Protein AF-0000000066426845 (afdb_homodimer)

Foldseek 3Di:
DPVVVVLVVWKDALAFDPCLLVPVLCVLLVLPVCLVVLLVLLVVLLVQDDPVVQLPDAFVVNCVRHVVVNQVSLQWDWDAQQWAAFPRDTDTFGIQTALHPVLVVVLVPDDNVCNNHDLSTQETEHEHGLPDDCAPLELPPRVLVVRLVVCVRSVPQWYWYYNNQKIWIGGNPDPDLDSGIIITGSPVCSVVVPSSSSSVVSSRSHSVCRDPPDNSVVVSSVVRVVVLVVLLVLLLCQCLVPPPHHHLLLLLLLLLCVQPVDDQVLSLQLSLLVVVLLVLLLLVCQQCVVQQVQQPQCLPQQHLVNLLVPQDQDLVAAVSLVSVLVNLVCQCCNDVVSLGAHQVLCSSDCVSNVSSPRPPSDGSNSSNVSSQSNQWDDDPPDIDGRRSSNHALLSVLVSVLQSVQKTKDFAQAKKKFWWFDDPNDTDTAIDGPVVVVVCVVVTPTPDMDIDHGGGMDMFGLQRGSPRFDDFRQDPLQLLVLLCVQCPPQDFLVCLQQAAEEAAACRLNSSVLSNLSVVLVVCSVVVVRNVVLVVVLVVQVVLLVVQVVSRGDPDDHNSSLSSSLLSSLGYGAYEHQDVVSLSSSLSSSQSSNPDGSFYGDDNDLRRDYFDSQQWDAPVVLVVVCVVAHDPVVNVVLVVLLVVLVVLVVVLSPQDRNHPVSVVVSVCSCVPPNVVSLVVNVLRRLLVSLCLQDDPVLNVVQCVQPRNPVVSCVVDPVSVVSSVVVCVVRGYDYCCSSPVSCADPNRGAFHQEYEDEWAWDWLADDPVSRCSSPPNCLVVDDPVVNVVSVVVQCVDPVSVVVSVVVNSVSVSVVSVLCPSQVLQHPADIHTRVLSVVSSRLVRHGQQHKYKYKYFPCCQFPQSNQSVNCCQQAFWAKAEKEKEACLVPSRVSDDRLTMIIITMITRGGDDQPDWYWYHAHHNDSCVVVVPQRTDIDHQVLLCLLPVDRSHAFRDRHPLLVVLLVLLCVLFPFDDCVLWNKDALAECPPVVVFWDQDDDPQWAAEQAQCCFFQLANGNDDGRTTGHPVVSCVVCQVVQQVQLCVAEVDGDDSVPDDDPLQDWWKKWFWFAALQDLFRTGIHIDFHRHHYYRRIMIIDQWHWHADPNDTDIDGNDLLSRLLVSLVSSALSQRLNLSRNGGTTDDSVSSRSTGDDRDDPVCLVVPPLNVLSSVLSVLLSVLNCPVCRCVVVCVVVVPDPVNRDPDPVSSLLSSLVSNVSVCVSSPHDLVSVLVSVVSSPVNCVPPVVSNVSNNPD/DPVVVVLVVWKDALAFDPCLLVPVLCVLLVLPVCLVVLLVLLVVLLVQDDPVVQLPDAFVVNCVRHVVVNLVSLQWDWDAQQWAAFPRDTDGFGIQTALHPVLVVVLVPDDNVCNNHDLSTQETEHEHGLPDDCAPLELPPRVLVVRLVVCVRSVHQWYWYYNNQKIWIGGPPDPDLDSGIIITGSVVCSVVVPSSSSSVVSSRSHSVCRDPPDVSVVVSSVVRVVVLVVLLVLLLCQCLVPPPHHHLLLLLLQLLCVQPVDDQVLSLQLSLLVVVLLVLLLLVCQQCVVQQVQQPQCLPQQHLVNLLVPFDQDLVAAVSLVSVLVNLVCQCCNDVVSLGAHQVLCSSDCVSNVSSPRPPSDGSNSSNVSSQSNQWDDDPPDIDGRRSSNHALLSVLVSVLQSVQKTKDFAQAKKKFWWFDDPNDTDTAIDGPVVVVVCVVVTPTPDMDIDHGGGMDMFGLQRGSPRFDDFRQDPLQLLVLLCVQCPPQDFLVCLQQAAEEAAACRLNSSVLSNLSVVLVVCSVVVVRNVVLVVVLVVQVVLLVVQVVSRGDPDDHNSSLSSSLLSLLGYYAYEHQDVVSLSSSLSSSQVSNPDGSFYGDDNDLRRDYFDSQQWDAPVVLVVVCVVAHDPVVNVVLVVLLVVLVVLVVVLSPQDRNHPVSVVVSVCSCVPPNVVSLVVNVLRRLLVSLCLQDDPVLNVVQCVQPRHPVVSCVVDVVSVVSSVVVCVVRGYDYCCSSPVSCADPNRGAFHQEYEDEWAWDWLADDPCSRCSSPPNCLNVDDPVVNVVSVVVQCVDPVSVVVSVVVNSVSVSVVSVLCPSQVLQHPADIHTRVLSVVSSRLVRHGQQHKYKYKYFPCCQFPQSNQSVNCCQQAFWDKAEKEKEACLVPSRVSDDRLTMIIITMITRGGDDQPDWYWYHAHHNDSCVVVVPQRTDIDHQVLLCLLPVDRSHAFRDRHPLLVVLSVLLCVLFPFDDCVLWNKDALAECVPVVVFWDQDDDPQWAAEDAQCCFFQLANRNDDGRTTGHPVVSCVVCLVVQQVQLCVAEVDGDDSVPDDDPLQDWWKKWFWFAALLDLFRTGIHIDFHRHHYYRRIMIIDQWHWHADPNDTDIDGDDLLSRLLVSLVSSALSQRLNLSRNGGTTDDSVSSRSTGDDRDDPVCLVPPPLSVLSSVLSVLLSVLNCPVCRCVVVCVVVVPDPVNRDPDPVSSLLSSLVSNVSVCVSSPHDLVSVLVSVVSSPVNCVPPVVSNVSNNPD

Structure (mmCIF, N/CA/C/O backbone):
data_AF-0000000066426845-model_v1
#
loop_
_entity.id
_entity.type
_entity.pdbx_description
1 polymer 'site-specific DNA-methyltransferase (adenine-specific)'
#
loop_
_atom_site.group_PDB
_atom_site.id
_atom_site.type_symbol
_atom_site.label_atom_id
_atom_site.label_alt_id
_atom_site.label_comp_id
_atom_site.label_asym_id
_atom_site.label_entity_id
_atom_site.label_seq_id
_atom_site.pdbx_PDB_ins_code
_atom_site.Cartn_x
_atom_site.Cartn_y
_atom_site.Cartn_z
_atom_site.occupancy
_atom_site.B_iso_or_equiv
_atom_site.auth_seq_id
_atom_site.auth_comp_id
_atom_site.auth_asym_id
_atom_site.auth_atom_id
_atom_site.pdbx_PDB_model_num
ATOM 1 N N . MET A 1 1 ? 2.559 -34.656 25.203 1 37.25 1 MET A N 1
ATOM 2 C CA . MET A 1 1 ? 3.941 -34.188 25.141 1 37.25 1 MET A CA 1
ATOM 3 C C . MET A 1 1 ? 4.535 -34.469 23.75 1 37.25 1 MET A C 1
ATOM 5 O O . MET A 1 1 ? 4.445 -35.562 23.25 1 37.25 1 MET A O 1
ATOM 9 N N . ASN A 1 2 ? 4.617 -33.5 22.938 1 51.19 2 ASN A N 1
ATOM 10 C CA . ASN A 1 2 ? 4.957 -33.562 21.516 1 51.19 2 ASN A CA 1
ATOM 11 C C . ASN A 1 2 ? 6.309 -34.219 21.281 1 51.19 2 ASN A C 1
ATOM 13 O O . ASN A 1 2 ? 7.355 -33.594 21.5 1 51.19 2 ASN A O 1
ATOM 17 N N . TYR A 1 3 ? 6.246 -35.5 21.391 1 58.19 3 TYR A N 1
ATOM 18 C CA . TYR A 1 3 ? 7.391 -36.375 21.203 1 58.19 3 TYR A CA 1
ATOM 19 C C . TYR A 1 3 ? 8.297 -35.875 20.094 1 58.19 3 TYR A C 1
ATOM 21 O O . TYR A 1 3 ? 9.523 -35.906 20.234 1 58.19 3 TYR A O 1
ATOM 29 N N . TYR A 1 4 ? 7.703 -35.312 19.172 1 61.94 4 TYR A N 1
ATOM 30 C CA . TYR A 1 4 ? 8.516 -34.844 18.047 1 61.94 4 TYR A CA 1
ATOM 31 C C . TYR A 1 4 ? 9.336 -33.625 18.438 1 61.94 4 TYR A C 1
ATOM 33 O O . TYR A 1 4 ? 10.484 -33.469 18 1 61.94 4 TYR A O 1
ATOM 41 N N . GLN A 1 5 ? 8.867 -32.875 19.359 1 65.25 5 GLN A N 1
ATOM 42 C CA . GLN A 1 5 ? 9.609 -31.672 19.766 1 65.25 5 GLN A CA 1
ATOM 43 C C . GLN A 1 5 ? 10.867 -32.031 20.531 1 65.25 5 GLN A C 1
ATOM 45 O O . GLN A 1 5 ? 11.898 -31.375 20.406 1 65.25 5 GLN A O 1
ATOM 50 N N . GLU A 1 6 ? 10.828 -33.219 21.188 1 74.62 6 GLU A N 1
ATOM 51 C CA . GLU A 1 6 ? 11.992 -33.656 21.938 1 74.62 6 GLU A CA 1
ATOM 52 C C . GLU A 1 6 ? 13.031 -34.281 21.031 1 74.62 6 GLU A C 1
ATOM 54 O O . GLU A 1 6 ? 14.234 -34.156 21.266 1 74.62 6 GLU A O 1
ATOM 59 N N . LEU A 1 7 ? 12.562 -34.906 20.016 1 82.44 7 LEU A N 1
ATOM 60 C CA . LEU A 1 7 ? 13.461 -35.594 19.094 1 82.44 7 LEU A CA 1
ATOM 61 C C . LEU A 1 7 ? 14.203 -34.594 18.203 1 82.44 7 LEU A C 1
ATOM 63 O O . LEU A 1 7 ? 15.273 -34.938 17.688 1 82.44 7 LEU A O 1
ATOM 67 N N . LYS A 1 8 ? 13.703 -33.375 18.188 1 80.38 8 LYS A N 1
ATOM 68 C CA . LYS A 1 8 ? 14.273 -32.375 17.297 1 80.38 8 LYS A CA 1
ATOM 69 C C . LYS A 1 8 ? 15.664 -31.953 17.75 1 80.38 8 LYS A C 1
ATOM 71 O O . LYS A 1 8 ? 16.469 -31.484 16.953 1 80.38 8 LYS A O 1
ATOM 76 N N . LYS A 1 9 ? 15.938 -32.25 18.938 1 82.06 9 LYS A N 1
ATOM 77 C CA . LYS A 1 9 ? 17.234 -31.891 19.5 1 82.06 9 LYS A CA 1
ATOM 78 C C . LYS A 1 9 ? 18.344 -32.812 19 1 82.06 9 LYS A C 1
ATOM 80 O O . LYS A 1 9 ? 19.516 -32.438 18.984 1 82.06 9 LYS A O 1
ATOM 85 N N . TYR A 1 10 ? 17.859 -33.969 18.375 1 91.5 10 TYR A N 1
ATOM 86 C CA . TYR A 1 10 ? 18.844 -35 18.016 1 91.5 10 TYR A CA 1
ATOM 87 C C . TYR A 1 10 ? 18.781 -35.312 16.516 1 91.5 10 TYR A C 1
ATOM 89 O O . TYR A 1 10 ? 19.734 -35.875 15.961 1 91.5 10 TYR A O 1
ATOM 97 N N . LEU A 1 11 ? 17.688 -34.906 15.953 1 89.88 11 LEU A N 1
ATOM 98 C CA . LEU A 1 11 ? 17.422 -35.406 14.609 1 89.88 11 LEU A CA 1
ATOM 99 C C . LEU A 1 11 ? 17.188 -34.281 13.633 1 89.88 11 LEU A C 1
ATOM 101 O O . LEU A 1 11 ? 16.406 -33.344 13.898 1 89.88 11 LEU A O 1
ATOM 105 N N . ASN A 1 12 ? 17.984 -34.219 12.555 1 86.94 12 ASN A N 1
ATOM 106 C CA . ASN A 1 12 ? 17.766 -33.375 11.367 1 86.94 12 ASN A CA 1
ATOM 107 C C . ASN A 1 12 ? 17.391 -34.25 10.156 1 86.94 12 ASN A C 1
ATOM 109 O O . ASN A 1 12 ? 18.219 -34.969 9.625 1 86.94 12 ASN A O 1
ATOM 113 N N . ASN A 1 13 ? 16.078 -34.125 9.789 1 86.56 13 ASN A N 1
ATOM 114 C CA . ASN A 1 13 ? 15.562 -35.156 8.875 1 86.56 13 ASN A CA 1
ATOM 115 C C . ASN A 1 13 ? 14.594 -34.531 7.863 1 86.56 13 ASN A C 1
ATOM 117 O O . ASN A 1 13 ? 13.781 -33.688 8.219 1 86.56 13 ASN A O 1
ATOM 121 N N . ASN A 1 14 ? 14.797 -34.781 6.629 1 80.94 14 ASN A N 1
ATOM 122 C CA . ASN A 1 14 ? 13.805 -34.438 5.613 1 80.94 14 ASN A CA 1
ATOM 123 C C . ASN A 1 14 ? 13.531 -35.625 4.684 1 80.94 14 ASN A C 1
ATOM 125 O O . ASN A 1 14 ? 13.016 -35.438 3.582 1 80.94 14 ASN A O 1
ATOM 129 N N . LEU A 1 15 ? 13.961 -36.781 5.16 1 87.31 15 LEU A N 1
ATOM 130 C CA . LEU A 1 15 ? 13.742 -38.031 4.391 1 87.31 15 LEU A CA 1
ATOM 131 C C . LEU A 1 15 ? 12.477 -38.719 4.855 1 87.31 15 LEU A C 1
ATOM 133 O O . LEU A 1 15 ? 11.617 -39.062 4.039 1 87.31 15 LEU A O 1
ATOM 137 N N . PHE A 1 16 ? 12.375 -38.938 6.156 1 89 16 PHE A N 1
ATOM 138 C CA . PHE A 1 16 ? 11.242 -39.656 6.723 1 89 16 PHE A CA 1
ATOM 139 C C . PHE A 1 16 ? 10.18 -38.688 7.23 1 89 16 PHE A C 1
ATOM 141 O O . PHE A 1 16 ? 10.508 -37.625 7.789 1 89 16 PHE A O 1
ATOM 148 N N . THR A 1 17 ? 8.961 -39.062 7.121 1 86.19 17 THR A N 1
ATOM 149 C CA . THR A 1 17 ? 7.871 -38.25 7.645 1 86.19 17 THR A CA 1
ATOM 150 C C . THR A 1 17 ? 7.773 -38.375 9.164 1 86.19 17 THR A C 1
ATOM 152 O O . THR A 1 17 ? 8.273 -39.344 9.734 1 86.19 17 THR A O 1
ATOM 155 N N . SER A 1 18 ? 7.121 -37.406 9.758 1 83.69 18 SER A N 1
ATOM 156 C CA . SER A 1 18 ? 6.883 -37.5 11.195 1 83.69 18 SER A CA 1
ATOM 157 C C . SER A 1 18 ? 6.055 -38.719 11.539 1 83.69 18 SER A C 1
ATOM 159 O O . SER A 1 18 ? 6.273 -39.344 12.578 1 83.69 18 SER A O 1
ATOM 161 N N . TYR A 1 19 ? 5.168 -39.031 10.727 1 83.44 19 TYR A N 1
ATOM 162 C CA . TYR A 1 19 ? 4.367 -40.219 10.93 1 83.44 19 TYR A CA 1
ATOM 163 C C . TYR A 1 19 ? 5.238 -41.469 10.93 1 83.44 19 TYR A C 1
ATOM 165 O O . TYR A 1 19 ? 5.094 -42.344 11.789 1 83.44 19 TYR A O 1
ATOM 173 N N . SER A 1 20 ? 6.137 -41.531 9.945 1 87.94 20 SER A N 1
ATOM 174 C CA . SER A 1 20 ? 7.043 -42.688 9.867 1 87.94 20 SER A CA 1
ATOM 175 C C . SER A 1 20 ? 7.91 -42.781 11.117 1 87.94 20 SER A C 1
ATOM 177 O O . SER A 1 20 ? 8.125 -43.875 11.641 1 87.94 20 SER A O 1
ATOM 179 N N . LEU A 1 21 ? 8.352 -41.719 11.523 1 88.81 21 LEU A N 1
ATOM 180 C CA . LEU A 1 21 ? 9.25 -41.688 12.68 1 88.81 21 LEU A CA 1
ATOM 181 C C . LEU A 1 21 ? 8.492 -42.031 13.961 1 88.81 21 LEU A C 1
ATOM 183 O O . LEU A 1 21 ? 8.969 -42.812 14.789 1 88.81 21 LEU A O 1
ATOM 187 N N . GLU A 1 22 ? 7.297 -41.531 14.078 1 86.56 22 GLU A N 1
ATOM 188 C CA . GLU A 1 22 ? 6.59 -41.656 15.352 1 86.56 22 GLU A CA 1
ATOM 189 C C . GLU A 1 22 ? 5.777 -42.938 15.422 1 86.56 22 GLU A C 1
ATOM 191 O O . GLU A 1 22 ? 5.527 -43.438 16.516 1 86.56 22 GLU A O 1
ATOM 196 N N . ILE A 1 23 ? 5.336 -43.406 14.266 1 86.69 23 ILE A N 1
ATOM 197 C CA . ILE A 1 23 ? 4.43 -44.562 14.289 1 86.69 23 ILE A CA 1
ATOM 198 C C . ILE A 1 23 ? 5.113 -45.75 13.664 1 86.69 23 ILE A C 1
ATOM 200 O O . ILE A 1 23 ? 5.207 -46.812 14.281 1 86.69 23 ILE A O 1
ATOM 204 N N . ASP A 1 24 ? 5.699 -45.625 12.508 1 88.12 24 ASP A N 1
ATOM 205 C CA . ASP A 1 24 ? 6.227 -46.781 11.766 1 88.12 24 ASP A CA 1
ATOM 206 C C . ASP A 1 24 ? 7.508 -47.312 12.414 1 88.12 24 ASP A C 1
ATOM 208 O O . ASP A 1 24 ? 7.66 -48.5 12.602 1 88.12 24 ASP A O 1
ATOM 212 N N . PHE A 1 25 ? 8.445 -46.438 12.719 1 91.12 25 PHE A N 1
ATOM 213 C CA . PHE A 1 25 ? 9.734 -46.844 13.266 1 91.12 25 PHE A CA 1
ATOM 214 C C . PHE A 1 25 ? 9.547 -47.688 14.531 1 91.12 25 PHE A C 1
ATOM 216 O O . PHE A 1 25 ? 10.055 -48.812 14.625 1 91.12 25 PHE A O 1
ATOM 223 N N . PRO A 1 26 ? 8.766 -47.125 15.5 1 89.81 26 PRO A N 1
ATOM 224 C CA . PRO A 1 26 ? 8.586 -47.906 16.719 1 89.81 26 PRO A CA 1
ATOM 225 C C . PRO A 1 26 ? 7.965 -49.281 16.469 1 89.81 26 PRO A C 1
ATOM 227 O O . PRO A 1 26 ? 8.289 -50.25 17.156 1 89.81 26 PRO A O 1
ATOM 230 N N . LYS A 1 27 ? 7.16 -49.344 15.484 1 89.19 27 LYS A N 1
ATOM 231 C CA . LYS A 1 27 ? 6.492 -50.625 15.164 1 89.19 27 LYS A CA 1
ATOM 232 C C . LYS A 1 27 ? 7.43 -51.562 14.422 1 89.19 27 LYS A C 1
ATOM 234 O O . LYS A 1 27 ? 7.547 -52.719 14.773 1 89.19 27 LYS A O 1
ATOM 239 N N . ILE A 1 28 ? 8.156 -51.062 13.398 1 89.38 28 ILE A N 1
ATOM 240 C CA . ILE A 1 28 ? 9 -51.875 12.531 1 89.38 28 ILE A CA 1
ATOM 241 C C . ILE A 1 28 ? 10.211 -52.375 13.32 1 89.38 28 ILE A C 1
ATOM 243 O O . ILE A 1 28 ? 10.617 -53.531 13.172 1 89.38 28 ILE A O 1
ATOM 247 N N . TYR A 1 29 ? 10.766 -51.562 14.164 1 91.19 29 TYR A N 1
ATOM 248 C CA . TYR A 1 29 ? 12.008 -51.906 14.859 1 91.19 29 TYR A CA 1
ATOM 249 C C . TYR A 1 29 ? 11.734 -52.281 16.312 1 91.19 29 TYR A C 1
ATOM 251 O O . TYR A 1 29 ? 12.664 -52.406 17.109 1 91.19 29 TYR A O 1
ATOM 259 N N . ASN A 1 30 ? 10.484 -52.344 16.797 1 89.56 30 ASN A N 1
ATOM 260 C CA . ASN A 1 30 ? 10.047 -52.781 18.109 1 89.56 30 ASN A CA 1
ATOM 261 C C . ASN A 1 30 ? 10.742 -52.031 19.234 1 89.56 30 ASN A C 1
ATOM 263 O O . ASN A 1 30 ? 11.398 -52.625 20.078 1 89.56 30 ASN A O 1
ATOM 267 N N . PHE A 1 31 ? 10.586 -50.812 19.25 1 91.38 31 PHE A N 1
ATOM 268 C CA . PHE A 1 31 ? 11.258 -49.906 20.188 1 91.38 31 PHE A CA 1
ATOM 269 C C . PHE A 1 31 ? 10.977 -50.344 21.625 1 91.38 31 PHE A C 1
ATOM 271 O O . PHE A 1 31 ? 11.883 -50.344 22.469 1 91.38 31 PHE A O 1
ATOM 278 N N . ASN A 1 32 ? 9.773 -50.719 21.953 1 89.12 32 ASN A N 1
ATOM 279 C CA . ASN A 1 32 ? 9.406 -51.094 23.328 1 89.12 32 ASN A CA 1
ATOM 280 C C . ASN A 1 32 ? 10.086 -52.406 23.75 1 89.12 32 ASN A C 1
ATOM 282 O O . ASN A 1 32 ? 10.578 -52.5 24.875 1 89.12 32 ASN A O 1
ATOM 286 N N . ALA A 1 33 ? 10.172 -53.344 22.906 1 89 33 ALA A N 1
ATOM 287 C CA . ALA A 1 33 ? 10.734 -54.625 23.25 1 89 33 ALA A CA 1
ATOM 288 C C . ALA A 1 33 ? 12.258 -54.562 23.297 1 89 33 ALA A C 1
ATOM 290 O O . ALA A 1 33 ? 12.891 -55.375 24 1 89 33 ALA A O 1
ATOM 291 N N . ASN A 1 34 ? 12.812 -53.656 22.594 1 91.94 34 ASN A N 1
ATOM 292 C CA . ASN A 1 34 ? 14.266 -53.656 22.438 1 91.94 34 ASN A CA 1
ATOM 293 C C . ASN A 1 34 ? 14.914 -52.594 23.312 1 91.94 34 ASN A C 1
ATOM 295 O O . ASN A 1 34 ? 16.062 -52.219 23.094 1 91.94 34 ASN A O 1
ATOM 299 N N . GLN A 1 35 ? 14.305 -52.125 24.281 1 91.5 35 GLN A N 1
ATOM 300 C CA . GLN A 1 35 ? 14.805 -51.031 25.109 1 91.5 35 GLN A CA 1
ATOM 301 C C . GLN A 1 35 ? 16.078 -51.469 25.844 1 91.5 35 GLN A C 1
ATOM 303 O O . GLN A 1 35 ? 17.031 -50.688 25.922 1 91.5 35 GLN A O 1
ATOM 308 N N . LYS A 1 36 ? 16.031 -52.656 26.359 1 91.19 36 LYS A N 1
ATOM 309 C CA . LYS A 1 36 ? 17.203 -53.125 27.094 1 91.19 36 LYS A CA 1
ATOM 310 C C . LYS A 1 36 ? 18.391 -53.312 26.156 1 91.19 36 LYS A C 1
ATOM 312 O O . LYS A 1 36 ? 19.531 -52.969 26.516 1 91.19 36 LYS A O 1
ATOM 317 N N . ALA A 1 37 ? 18.094 -53.844 25 1 92.44 37 ALA A N 1
ATOM 318 C CA . ALA A 1 37 ? 19.156 -54.031 24 1 92.44 37 ALA A CA 1
ATOM 319 C C . ALA A 1 37 ? 19.766 -52.688 23.594 1 92.44 37 ALA A C 1
ATOM 321 O O . ALA A 1 37 ? 20.984 -52.562 23.453 1 92.44 37 ALA A O 1
ATOM 322 N N . PHE A 1 38 ? 18.938 -51.656 23.438 1 95.31 38 PHE A N 1
ATOM 323 C CA . PHE A 1 38 ? 19.406 -50.344 23.062 1 95.31 38 PHE A CA 1
ATOM 324 C C . PHE A 1 38 ? 20.297 -49.75 24.156 1 95.31 38 PHE A C 1
ATOM 326 O O . PHE A 1 38 ? 21.328 -49.125 23.859 1 95.31 38 PHE A O 1
ATOM 333 N N . ARG A 1 39 ? 19.891 -49.969 25.359 1 94.12 39 ARG A N 1
ATOM 334 C CA . ARG A 1 39 ? 20.672 -49.469 26.484 1 94.12 39 ARG A CA 1
ATOM 335 C C . ARG A 1 39 ? 22.047 -50.125 26.547 1 94.12 39 ARG A C 1
ATOM 337 O O . ARG A 1 39 ? 23.047 -49.438 26.797 1 94.12 39 ARG A O 1
ATOM 344 N N . ASP A 1 40 ? 22.062 -51.406 26.344 1 94.12 40 ASP A N 1
ATOM 345 C CA . ASP A 1 40 ? 23.312 -52.156 26.375 1 94.12 40 ASP A CA 1
ATOM 346 C C . ASP A 1 40 ? 24.266 -51.688 25.281 1 94.12 40 ASP A C 1
ATOM 348 O O . ASP A 1 40 ? 25.469 -51.469 25.516 1 94.12 40 ASP A O 1
ATOM 352 N N . ILE A 1 41 ? 23.719 -51.531 24.141 1 95.81 41 ILE A N 1
ATOM 353 C CA . ILE A 1 41 ? 24.531 -51.125 23 1 95.81 41 ILE A CA 1
ATOM 354 C C . ILE A 1 41 ? 25.016 -49.688 23.188 1 95.81 41 ILE A C 1
ATOM 356 O O . ILE A 1 41 ? 26.172 -49.375 22.875 1 95.81 41 ILE A O 1
ATOM 360 N N . LEU A 1 42 ? 24.125 -48.781 23.641 1 96.5 42 LEU A N 1
ATOM 361 C CA . LEU A 1 42 ? 24.516 -47.406 23.891 1 96.5 42 LEU A CA 1
ATOM 362 C C . LEU A 1 42 ? 25.625 -47.312 24.922 1 96.5 42 LEU A C 1
ATOM 364 O O . LEU A 1 42 ? 26.547 -46.5 24.797 1 96.5 42 LEU A O 1
ATOM 368 N N . THR A 1 43 ? 25.5 -48.188 25.891 1 95.31 43 THR A N 1
ATOM 369 C CA . THR A 1 43 ? 26.531 -48.219 26.922 1 95.31 43 THR A CA 1
ATOM 370 C C . THR A 1 43 ? 27.875 -48.625 26.344 1 95.31 43 THR A C 1
ATOM 372 O O . THR A 1 43 ? 28.906 -48.062 26.703 1 95.31 43 THR A O 1
ATOM 375 N N . LYS A 1 44 ? 27.875 -49.656 25.484 1 95.62 44 LYS A N 1
ATOM 376 C CA . LYS A 1 44 ? 29.109 -50.125 24.828 1 95.62 44 LYS A CA 1
ATOM 377 C C . LYS A 1 44 ? 29.75 -49 24.031 1 95.62 44 LYS A C 1
ATOM 379 O O . LYS A 1 44 ? 30.969 -48.844 24.047 1 95.62 44 LYS A O 1
ATOM 384 N N . ILE A 1 45 ? 28.938 -48.188 23.328 1 96.56 45 ILE A N 1
ATOM 385 C CA . ILE A 1 45 ? 29.453 -47.094 22.516 1 96.56 45 ILE A CA 1
ATOM 386 C C . ILE A 1 45 ? 29.969 -45.969 23.406 1 96.56 45 ILE A C 1
ATOM 388 O O . ILE A 1 45 ? 31 -45.344 23.109 1 96.56 45 ILE A O 1
ATOM 392 N N . THR A 1 46 ? 29.266 -45.719 24.516 1 95.81 46 THR A N 1
ATOM 393 C CA . THR A 1 46 ? 29.656 -44.656 25.453 1 95.81 46 THR A CA 1
ATOM 394 C C . THR A 1 46 ? 31.031 -44.969 26.062 1 95.81 46 THR A C 1
ATOM 396 O O . THR A 1 46 ? 31.828 -44.031 26.297 1 95.81 46 THR A O 1
ATOM 399 N N . LYS A 1 47 ? 31.312 -46.188 26.281 1 93.56 47 LYS A N 1
ATOM 400 C CA . LYS A 1 47 ? 32.562 -46.594 26.906 1 93.56 47 LYS A CA 1
ATOM 401 C C . LYS A 1 47 ? 33.75 -46.281 26 1 93.56 47 LYS A C 1
ATOM 403 O O . LYS A 1 47 ? 34.844 -46.031 26.5 1 93.56 47 LYS A O 1
ATOM 408 N N . ILE A 1 48 ? 33.531 -46.312 24.719 1 94.62 48 ILE A N 1
ATOM 409 C CA . ILE A 1 48 ? 34.656 -46.094 23.812 1 94.62 48 ILE A CA 1
ATOM 410 C C . ILE A 1 48 ? 34.688 -44.625 23.391 1 94.62 48 ILE A C 1
ATOM 412 O O . ILE A 1 48 ? 35.594 -44.219 22.656 1 94.62 48 ILE A O 1
ATOM 416 N N . TYR A 1 49 ? 33.75 -43.812 23.812 1 95.19 49 TYR A N 1
ATOM 417 C CA . TYR A 1 49 ? 33.656 -42.406 23.406 1 95.19 49 TYR A CA 1
ATOM 418 C C . TYR A 1 49 ? 34.562 -41.531 24.266 1 95.19 49 TYR A C 1
ATOM 420 O O . TYR A 1 49 ? 34.406 -41.5 25.484 1 95.19 49 TYR A O 1
ATOM 428 N N . ASP A 1 50 ? 35.594 -40.906 23.688 1 93.38 50 ASP A N 1
ATOM 429 C CA . ASP A 1 50 ? 36.5 -39.969 24.344 1 93.38 50 ASP A CA 1
ATOM 430 C C . ASP A 1 50 ? 36.688 -38.719 23.5 1 93.38 50 ASP A C 1
ATOM 432 O O . ASP A 1 50 ? 37.562 -38.688 22.625 1 93.38 50 ASP A O 1
ATOM 436 N N . LYS A 1 51 ? 35.938 -37.688 23.797 1 92.06 51 LYS A N 1
ATOM 437 C CA . LYS A 1 51 ? 35.906 -36.469 23.016 1 92.06 51 LYS A CA 1
ATOM 438 C C . LYS A 1 51 ? 37.281 -35.812 22.984 1 92.06 51 LYS A C 1
ATOM 440 O O . LYS A 1 51 ? 37.75 -35.344 21.938 1 92.06 51 LYS A O 1
ATOM 445 N N . ASN A 1 52 ? 37.969 -35.75 24.109 1 90.44 52 ASN A N 1
ATOM 446 C CA . ASN A 1 52 ? 39.281 -35.062 24.203 1 90.44 52 ASN A CA 1
ATOM 447 C C . ASN A 1 52 ? 40.344 -35.75 23.359 1 90.44 52 ASN A C 1
ATOM 449 O O . ASN A 1 52 ? 41.188 -35.094 22.797 1 90.44 52 ASN A O 1
ATOM 453 N N . LYS A 1 53 ? 40.219 -37 23.344 1 92.5 53 LYS A N 1
ATOM 454 C CA . LYS A 1 53 ? 41.156 -37.781 22.547 1 92.5 53 LYS A CA 1
ATOM 455 C C . LYS A 1 53 ? 40.844 -37.625 21.047 1 92.5 53 LYS A C 1
ATOM 457 O O . LYS A 1 53 ? 41.781 -37.469 20.234 1 92.5 53 LYS A O 1
ATOM 462 N N . PHE A 1 54 ? 39.656 -37.625 20.656 1 93.81 54 PHE A N 1
ATOM 463 C CA . PHE A 1 54 ? 39.219 -37.656 19.266 1 93.81 54 PHE A CA 1
ATOM 464 C C . PHE A 1 54 ? 39.531 -36.312 18.594 1 93.81 54 PHE A C 1
ATOM 466 O O . PHE A 1 54 ? 39.875 -36.25 17.406 1 93.81 54 PHE A O 1
ATOM 473 N N . ILE A 1 55 ? 39.344 -35.188 19.297 1 91.75 55 ILE A N 1
ATOM 474 C CA . ILE A 1 55 ? 39.562 -33.844 18.766 1 91.75 55 ILE A CA 1
ATOM 475 C C . ILE A 1 55 ? 41 -33.719 18.281 1 91.75 55 ILE A C 1
ATOM 477 O O . ILE A 1 55 ? 41.281 -33.031 17.281 1 91.75 55 ILE A O 1
ATOM 481 N N . LYS A 1 56 ? 42 -34.5 18.859 1 89.38 56 LYS A N 1
ATOM 482 C CA . LYS A 1 56 ? 43.406 -34.375 18.578 1 89.38 56 LYS A CA 1
ATOM 483 C C . LYS A 1 56 ? 43.844 -35.406 17.531 1 89.38 56 LYS A C 1
ATOM 485 O O . LYS A 1 56 ? 44.969 -35.344 17.031 1 89.38 56 LYS A O 1
ATOM 490 N N . GLN A 1 57 ? 43.062 -36.312 17.125 1 90.56 57 GLN A N 1
ATOM 491 C CA . GLN A 1 57 ? 43.406 -37.406 16.234 1 90.56 57 GLN A CA 1
ATOM 492 C C . GLN A 1 57 ? 43.156 -37 14.773 1 90.56 57 GLN A C 1
ATOM 494 O O . GLN A 1 57 ? 42.281 -36.188 14.484 1 90.56 57 GLN A O 1
ATOM 499 N N . ASN A 1 58 ? 43.969 -37.469 13.945 1 86.44 58 ASN A N 1
ATOM 500 C CA . ASN A 1 58 ? 43.719 -37.344 12.516 1 86.44 58 ASN A CA 1
ATOM 501 C C . ASN A 1 58 ? 42.625 -38.312 12.055 1 86.44 58 ASN A C 1
ATOM 503 O O . ASN A 1 58 ? 42.125 -39.125 12.844 1 86.44 58 ASN A O 1
ATOM 507 N N . GLU A 1 59 ? 42.219 -38.281 10.836 1 89.94 59 GLU A N 1
ATOM 508 C CA . GLU A 1 59 ? 41.094 -39 10.281 1 89.94 59 GLU A CA 1
ATOM 509 C C . GLU A 1 59 ? 41.281 -40.5 10.422 1 89.94 59 GLU A C 1
ATOM 511 O O . GLU A 1 59 ? 40.375 -41.219 10.852 1 89.94 59 GLU A O 1
ATOM 516 N N . HIS A 1 60 ? 42.5 -41.062 10.188 1 88.56 60 HIS A N 1
ATOM 517 C CA . HIS A 1 60 ? 42.75 -42.5 10.203 1 88.56 60 HIS A CA 1
ATOM 518 C C . HIS A 1 60 ? 42.75 -43.062 11.625 1 88.56 60 HIS A C 1
ATOM 520 O O . HIS A 1 60 ? 42.156 -44.125 11.875 1 88.56 60 HIS A O 1
ATOM 526 N N . GLN A 1 61 ? 43.312 -42.312 12.492 1 90.06 61 GLN A N 1
ATOM 527 C CA . GLN A 1 61 ? 43.344 -42.719 13.891 1 90.06 61 GLN A CA 1
ATOM 528 C C . GLN A 1 61 ? 41.906 -42.75 14.469 1 90.06 61 GLN A C 1
ATOM 530 O O . GLN A 1 61 ? 41.562 -43.719 15.164 1 90.06 61 GLN A O 1
ATOM 535 N N . PHE A 1 62 ? 41.312 -41.688 14.156 1 93.31 62 PHE A N 1
ATOM 536 C CA . PHE A 1 62 ? 39.938 -41.562 14.641 1 93.31 62 PHE A CA 1
ATOM 537 C C . PHE A 1 62 ? 39.062 -42.688 14.078 1 93.31 62 PHE A C 1
ATOM 539 O O . PHE A 1 62 ? 38.219 -43.25 14.797 1 93.31 62 PHE A O 1
ATOM 546 N N . GLU A 1 63 ? 39.188 -43.031 12.836 1 94.06 63 GLU A N 1
ATOM 547 C CA . GLU A 1 63 ? 38.469 -44.125 12.18 1 94.06 63 GLU A CA 1
ATOM 548 C C . GLU A 1 63 ? 38.688 -45.438 12.906 1 94.06 63 GLU A C 1
ATOM 550 O O . GLU A 1 63 ? 37.75 -46.219 13.141 1 94.06 63 GLU A O 1
ATOM 555 N N . ASP A 1 64 ? 39.938 -45.656 13.328 1 91.5 64 ASP A N 1
ATOM 556 C CA . ASP A 1 64 ? 40.312 -46.938 13.938 1 91.5 64 ASP A CA 1
ATOM 557 C C . ASP A 1 64 ? 39.812 -47.031 15.367 1 91.5 64 ASP A C 1
ATOM 559 O O . ASP A 1 64 ? 39.375 -48.094 15.805 1 91.5 64 ASP A O 1
ATOM 563 N N . GLU A 1 65 ? 39.812 -45.938 15.969 1 92.44 65 GLU A N 1
ATOM 564 C CA . GLU A 1 65 ? 39.594 -46.031 17.406 1 92.44 65 GLU A CA 1
ATOM 565 C C . GLU A 1 65 ? 38.125 -45.812 17.75 1 92.44 65 GLU A C 1
ATOM 567 O O . GLU A 1 65 ? 37.688 -46.188 18.844 1 92.44 65 GLU A O 1
ATOM 572 N N . PHE A 1 66 ? 37.469 -45.219 16.875 1 95.56 66 PHE A N 1
ATOM 573 C CA . PHE A 1 66 ? 36.094 -44.969 17.25 1 95.56 66 PHE A CA 1
ATOM 574 C C . PHE A 1 66 ? 35.125 -45.469 16.172 1 95.56 66 PHE A C 1
ATOM 576 O O . PHE A 1 66 ? 34.312 -46.344 16.438 1 95.56 66 PHE A O 1
ATOM 583 N N . ILE A 1 67 ? 35.156 -44.969 14.898 1 96.56 67 ILE A N 1
ATOM 584 C CA . ILE A 1 67 ? 34.188 -45.25 13.852 1 96.56 67 ILE A CA 1
ATOM 585 C C . ILE A 1 67 ? 34.156 -46.75 13.555 1 96.56 67 ILE A C 1
ATOM 587 O O . ILE A 1 67 ? 33.094 -47.375 13.469 1 96.56 67 ILE A O 1
ATOM 591 N N . SER A 1 68 ? 35.312 -47.406 13.453 1 95.81 68 SER A N 1
ATOM 592 C CA . SER A 1 68 ? 35.406 -48.844 13.188 1 95.81 68 SER A CA 1
ATOM 593 C C . SER A 1 68 ? 34.781 -49.656 14.328 1 95.81 68 SER A C 1
ATOM 595 O O . SER A 1 68 ? 34.094 -50.625 14.094 1 95.81 68 SER A O 1
ATOM 597 N N . LYS A 1 69 ? 35.062 -49.188 15.477 1 95.88 69 LYS A N 1
ATOM 598 C CA . LYS A 1 69 ? 34.562 -49.906 16.641 1 95.88 69 LYS A CA 1
ATOM 599 C C . LYS A 1 69 ? 33.031 -49.781 16.734 1 95.88 69 LYS A C 1
ATOM 601 O O . LYS A 1 69 ? 32.344 -50.75 17.109 1 95.88 69 LYS A O 1
ATOM 606 N N . VAL A 1 70 ? 32.531 -48.594 16.484 1 96.94 70 VAL A N 1
ATOM 607 C CA . VAL A 1 70 ? 31.094 -48.406 16.484 1 96.94 70 VAL A CA 1
ATOM 608 C C . VAL A 1 70 ? 30.453 -49.281 15.422 1 96.94 70 VAL A C 1
ATOM 610 O O . VAL A 1 70 ? 29.406 -49.906 15.656 1 96.94 70 VAL A O 1
ATOM 613 N N . LEU A 1 71 ? 31.031 -49.344 14.227 1 96.94 71 LEU A N 1
ATOM 614 C CA . LEU A 1 71 ? 30.516 -50.156 13.133 1 96.94 71 LEU A CA 1
ATOM 615 C C . LEU A 1 71 ? 30.484 -51.625 13.531 1 96.94 71 LEU A C 1
ATOM 617 O O . LEU A 1 71 ? 29.531 -52.344 13.203 1 96.94 71 LEU A O 1
ATOM 621 N N . GLU A 1 72 ? 31.469 -52.031 14.273 1 95.44 72 GLU A N 1
ATOM 622 C CA . GLU A 1 72 ? 31.5 -53.406 14.758 1 95.44 72 GLU A CA 1
ATOM 623 C C . GLU A 1 72 ? 30.375 -53.688 15.75 1 95.44 72 GLU A C 1
ATOM 625 O O . GLU A 1 72 ? 29.719 -54.719 15.695 1 95.44 72 GLU A O 1
ATOM 630 N N . ILE A 1 73 ? 30.234 -52.719 16.562 1 95.75 73 ILE A N 1
ATOM 631 C CA . ILE A 1 73 ? 29.172 -52.812 17.562 1 95.75 73 ILE A CA 1
ATOM 632 C C . ILE A 1 73 ? 27.812 -52.875 16.859 1 95.75 73 ILE A C 1
ATOM 634 O O . ILE A 1 73 ? 26.906 -53.594 17.312 1 95.75 73 ILE A O 1
ATOM 638 N N . LEU A 1 74 ? 27.672 -52.156 15.742 1 95.81 74 LEU A N 1
ATOM 639 C CA . LEU A 1 74 ? 26.438 -52.125 14.984 1 95.81 74 LEU A CA 1
ATOM 640 C C . LEU A 1 74 ? 26.281 -53.344 14.102 1 95.81 74 LEU A C 1
ATOM 642 O O . LEU A 1 74 ? 25.297 -53.5 13.383 1 95.81 74 LEU A O 1
ATOM 646 N N . GLY A 1 75 ? 27.281 -54.25 14.07 1 93.19 75 GLY A N 1
ATOM 647 C CA . GLY A 1 75 ? 27.172 -55.531 13.398 1 93.19 75 GLY A CA 1
ATOM 648 C C . GLY A 1 75 ? 27.734 -55.531 11.992 1 93.19 75 GLY A C 1
ATOM 649 O O . GLY A 1 75 ? 27.531 -56.469 11.227 1 93.19 75 GLY A O 1
ATOM 650 N N . TRP A 1 76 ? 28.531 -54.469 11.656 1 95.62 76 TRP A N 1
ATOM 651 C CA . TRP A 1 76 ? 29.047 -54.344 10.305 1 95.62 76 TRP A CA 1
ATOM 652 C C . TRP A 1 76 ? 30.406 -55.031 10.18 1 95.62 76 TRP A C 1
ATOM 654 O O . TRP A 1 76 ? 31.219 -55 11.117 1 95.62 76 TRP A O 1
ATOM 664 N N . CYS A 1 77 ? 30.625 -55.719 9.07 1 95.19 77 CYS A N 1
ATOM 665 C CA . CYS A 1 77 ? 31.953 -56.094 8.594 1 95.19 77 CYS A CA 1
ATOM 666 C C . CYS A 1 77 ? 32.438 -55.125 7.496 1 95.19 77 CYS A C 1
ATOM 668 O O . CYS A 1 77 ? 31.609 -54.562 6.77 1 95.19 77 CYS A O 1
ATOM 670 N N . PHE A 1 78 ? 33.688 -54.812 7.449 1 95.88 78 PHE A N 1
ATOM 671 C CA . PHE A 1 78 ? 34.031 -53.781 6.48 1 95.88 78 PHE A CA 1
ATOM 672 C C . PHE A 1 78 ? 35.469 -54 5.941 1 95.88 78 PHE A C 1
ATOM 674 O O . PHE A 1 78 ? 36.25 -54.719 6.547 1 95.88 78 PHE A O 1
ATOM 681 N N . VAL A 1 79 ? 35.688 -53.531 4.738 1 93.62 79 VAL A N 1
ATOM 682 C CA . VAL A 1 79 ? 37 -53.375 4.102 1 93.62 79 VAL A CA 1
ATOM 683 C C . VAL A 1 79 ? 37.312 -51.906 3.936 1 93.62 79 VAL A C 1
ATOM 685 O O . VAL A 1 79 ? 36.438 -51.094 3.564 1 93.62 79 VAL A O 1
ATOM 688 N N . ARG A 1 80 ? 38.5 -51.438 4.27 1 88.12 80 ARG A N 1
ATOM 689 C CA . ARG A 1 80 ? 38.844 -50.031 4.273 1 88.12 80 ARG A CA 1
ATOM 690 C C . ARG A 1 80 ? 39.625 -49.656 3.004 1 88.12 80 ARG A C 1
ATOM 692 O O . ARG A 1 80 ? 40.438 -50.438 2.508 1 88.12 80 ARG A O 1
ATOM 699 N N . GLN A 1 81 ? 39.219 -48.625 2.428 1 85.94 81 GLN A N 1
ATOM 700 C CA . GLN A 1 81 ? 39.969 -47.906 1.4 1 85.94 81 GLN A CA 1
ATOM 701 C C . GLN A 1 81 ? 40.219 -48.781 0.182 1 85.94 81 GLN A C 1
ATOM 703 O O . GLN A 1 81 ? 41.344 -48.844 -0.329 1 85.94 81 GLN A O 1
ATOM 708 N N . ASP A 1 82 ? 39.219 -49.469 -0.115 1 86.81 82 ASP A N 1
ATOM 709 C CA . ASP A 1 82 ? 39.312 -50.312 -1.316 1 86.81 82 ASP A CA 1
ATOM 710 C C . ASP A 1 82 ? 39.094 -49.469 -2.574 1 86.81 82 ASP A C 1
ATOM 712 O O . ASP A 1 82 ? 38.188 -48.594 -2.59 1 86.81 82 ASP A O 1
ATOM 716 N N . GLU A 1 83 ? 39.969 -49.562 -3.559 1 86.44 83 GLU A N 1
ATOM 717 C CA . GLU A 1 83 ? 39.875 -48.844 -4.816 1 86.44 83 GLU A CA 1
ATOM 718 C C . GLU A 1 83 ? 38.844 -49.469 -5.742 1 86.44 83 GLU A C 1
ATOM 720 O O . GLU A 1 83 ? 38.875 -50.688 -5.98 1 86.44 83 GLU A O 1
ATOM 725 N N . LYS A 1 84 ? 37.875 -48.656 -6.156 1 86.62 84 LYS A N 1
ATOM 726 C CA . LYS A 1 84 ? 36.844 -49.125 -7.066 1 86.62 84 LYS A CA 1
ATOM 727 C C . LYS A 1 84 ? 36.875 -48.375 -8.391 1 86.62 84 LYS A C 1
ATOM 729 O O . LYS A 1 84 ? 37.031 -47.156 -8.398 1 86.62 84 LYS A O 1
ATOM 734 N N . ILE A 1 85 ? 37 -48.969 -9.461 1 78.88 85 ILE A N 1
ATOM 735 C CA . ILE A 1 85 ? 37 -48.344 -10.789 1 78.88 85 ILE A CA 1
ATOM 736 C C . ILE A 1 85 ? 35.719 -48.75 -11.531 1 78.88 85 ILE A C 1
ATOM 738 O O . ILE A 1 85 ? 35.531 -49.938 -11.844 1 78.88 85 ILE A O 1
ATOM 742 N N . ILE A 1 86 ? 34.812 -47.938 -11.586 1 66.75 86 ILE A N 1
ATOM 743 C CA . ILE A 1 86 ? 33.625 -48.25 -12.344 1 66.75 86 ILE A CA 1
ATOM 744 C C . ILE A 1 86 ? 33.406 -47.219 -13.445 1 66.75 86 ILE A C 1
ATOM 746 O O . ILE A 1 86 ? 33.375 -46 -13.164 1 66.75 86 ILE A O 1
ATOM 750 N N . GLN A 1 87 ? 33.219 -47.594 -14.664 1 59.78 87 GLN A N 1
ATOM 751 C CA . GLN A 1 87 ? 33.062 -46.812 -15.883 1 59.78 87 GLN A CA 1
ATOM 752 C C . GLN A 1 87 ? 34.219 -45.812 -16.031 1 59.78 87 GLN A C 1
ATOM 754 O O . GLN A 1 87 ? 34 -44.625 -16.297 1 59.78 87 GLN A O 1
ATOM 759 N N . GLY A 1 88 ? 35.375 -46.188 -15.617 1 64.56 88 GLY A N 1
ATOM 760 C CA . GLY A 1 88 ? 36.594 -45.406 -15.828 1 64.56 88 GLY A CA 1
ATOM 761 C C . GLY A 1 88 ? 36.906 -44.469 -14.695 1 64.56 88 GLY A C 1
ATOM 762 O O . GLY A 1 88 ? 37.938 -43.781 -14.711 1 64.56 88 GLY A O 1
ATOM 763 N N . LYS A 1 89 ? 35.938 -44.344 -13.656 1 71.5 89 LYS A N 1
ATOM 764 C CA . LYS A 1 89 ? 36.219 -43.438 -12.555 1 71.5 89 LYS A CA 1
ATOM 765 C C . LYS A 1 89 ? 36.719 -44.188 -11.32 1 71.5 89 LYS A C 1
ATOM 767 O O . LYS A 1 89 ? 36.125 -45.188 -10.922 1 71.5 89 LYS A O 1
ATOM 772 N N . LEU A 1 90 ? 37.781 -43.688 -10.844 1 81.5 90 LEU A N 1
ATOM 773 C CA . LEU A 1 90 ? 38.375 -44.281 -9.664 1 81.5 90 LEU A CA 1
ATOM 774 C C . LEU A 1 90 ? 37.812 -43.656 -8.391 1 81.5 90 LEU A C 1
ATOM 776 O O . LEU A 1 90 ? 37.844 -42.438 -8.227 1 81.5 90 LEU A O 1
ATOM 780 N N . GLU A 1 91 ? 37.094 -44.469 -7.629 1 87.44 91 GLU A N 1
ATOM 781 C CA . GLU A 1 91 ? 36.594 -44.031 -6.328 1 87.44 91 GLU A CA 1
ATOM 782 C C . GLU A 1 91 ? 37.188 -44.875 -5.203 1 87.44 91 GLU A C 1
ATOM 784 O O . GLU A 1 91 ? 37.406 -46.094 -5.371 1 87.44 91 GLU A O 1
ATOM 789 N N . LYS A 1 92 ? 37.5 -44.25 -4.09 1 89.69 92 LYS A N 1
ATOM 790 C CA . LYS A 1 92 ? 38.062 -44.938 -2.941 1 89.69 92 LYS A CA 1
ATOM 791 C C . LYS A 1 92 ? 37.312 -44.625 -1.66 1 89.69 92 LYS A C 1
ATOM 793 O O . LYS A 1 92 ? 37.812 -43.875 -0.808 1 89.69 92 LYS A O 1
ATOM 798 N N . PRO A 1 93 ? 36.125 -45.219 -1.572 1 92.88 93 PRO A N 1
ATOM 799 C CA . PRO A 1 93 ? 35.406 -45 -0.315 1 92.88 93 PRO A CA 1
ATOM 800 C C . PRO A 1 93 ? 36.188 -45.438 0.907 1 92.88 93 PRO A C 1
ATOM 802 O O . PRO A 1 93 ? 36.938 -46.406 0.827 1 92.88 93 PRO A O 1
ATOM 805 N N . ASP A 1 94 ? 35.938 -44.844 2.055 1 93.88 94 ASP A N 1
ATOM 806 C CA . ASP A 1 94 ? 36.688 -45.156 3.266 1 93.88 94 ASP A CA 1
ATOM 807 C C . ASP A 1 94 ? 36.344 -46.562 3.771 1 93.88 94 ASP A C 1
ATOM 809 O O . ASP A 1 94 ? 37.219 -47.25 4.285 1 93.88 94 ASP A O 1
ATOM 813 N N . PHE A 1 95 ? 35.031 -46.875 3.713 1 95.44 95 PHE A N 1
ATOM 814 C CA . PHE A 1 95 ? 34.594 -48.188 4.18 1 95.44 95 PHE A CA 1
ATOM 815 C C . PHE A 1 95 ? 33.688 -48.844 3.154 1 95.44 95 PHE A C 1
ATOM 817 O O . PHE A 1 95 ? 32.75 -48.219 2.658 1 95.44 95 PHE A O 1
ATOM 824 N N . LEU A 1 96 ? 34 -50 2.789 1 95.06 96 LEU A N 1
ATOM 825 C CA . LEU A 1 96 ? 33.031 -50.906 2.195 1 95.06 96 LEU A CA 1
ATOM 826 C C . LEU A 1 96 ? 32.375 -51.781 3.262 1 95.06 96 LEU A C 1
ATOM 828 O O . LEU A 1 96 ? 33.062 -52.531 3.961 1 95.06 96 LEU A O 1
ATOM 832 N N . LEU A 1 97 ? 31.125 -51.625 3.418 1 95.5 97 LEU A N 1
ATOM 833 C CA . LEU A 1 97 ? 30.422 -52.312 4.496 1 95.5 97 LEU A CA 1
ATOM 834 C C . LEU A 1 97 ? 29.75 -53.562 3.977 1 95.5 97 LEU A C 1
ATOM 836 O O . LEU A 1 97 ? 29.203 -53.594 2.873 1 95.5 97 LEU A O 1
ATOM 840 N N . PHE A 1 98 ? 29.875 -54.594 4.832 1 94.44 98 PHE A N 1
ATOM 841 C CA . PHE A 1 98 ? 29.234 -55.875 4.555 1 94.44 98 PHE A CA 1
ATOM 842 C C . PHE A 1 98 ? 28.312 -56.281 5.703 1 94.44 98 PHE A C 1
ATOM 844 O O . PHE A 1 98 ? 28.672 -56.156 6.871 1 94.44 98 PHE A O 1
ATOM 851 N N . SER A 1 99 ? 27.125 -56.719 5.414 1 90.56 99 SER A N 1
ATOM 852 C CA . SER A 1 99 ? 26.125 -57.031 6.434 1 90.56 99 SER A CA 1
ATOM 853 C C . SER A 1 99 ? 26.5 -58.281 7.207 1 90.56 99 SER A C 1
ATOM 855 O O . SER A 1 99 ? 25.984 -58.531 8.305 1 90.56 99 SER A O 1
ATOM 857 N N . ASN A 1 100 ? 27.328 -59.156 6.652 1 88.69 100 ASN A N 1
ATOM 858 C CA . ASN A 1 100 ? 27.797 -60.344 7.348 1 88.69 100 ASN A CA 1
ATOM 859 C C . ASN A 1 100 ? 29.172 -60.781 6.852 1 88.69 100 ASN A C 1
ATOM 861 O O . ASN A 1 100 ? 29.656 -60.312 5.828 1 88.69 100 ASN A O 1
ATOM 865 N N . ASP A 1 101 ? 29.781 -61.656 7.539 1 89.75 101 ASP A N 1
ATOM 866 C CA . ASP A 1 101 ? 31.172 -62.062 7.297 1 89.75 101 ASP A CA 1
ATOM 867 C C . ASP A 1 101 ? 31.281 -62.906 6.027 1 89.75 101 ASP A C 1
ATOM 869 O O . ASP A 1 101 ? 32.312 -62.906 5.359 1 89.75 101 ASP A O 1
ATOM 873 N N . LYS A 1 102 ? 30.281 -63.562 5.699 1 90 102 LYS A N 1
ATOM 874 C CA . LYS A 1 102 ? 30.281 -64.375 4.488 1 90 102 LYS A CA 1
ATOM 875 C C . LYS A 1 102 ? 30.422 -63.5 3.24 1 90 102 LYS A C 1
ATOM 877 O O . LYS A 1 102 ? 31.172 -63.875 2.32 1 90 102 LYS A O 1
ATOM 882 N N . LEU A 1 103 ? 29.672 -62.406 3.254 1 90.75 103 LEU A N 1
ATOM 883 C CA . LEU A 1 103 ? 29.734 -61.5 2.117 1 90.75 103 LEU A CA 1
ATOM 884 C C . LEU A 1 103 ? 31.109 -60.875 2.002 1 90.75 103 LEU A C 1
ATOM 886 O O . LEU A 1 103 ? 31.625 -60.688 0.896 1 90.75 103 LEU A O 1
ATOM 890 N N . LYS A 1 104 ? 31.656 -60.562 3.121 1 93.31 104 LYS A N 1
ATOM 891 C CA . LYS A 1 104 ? 33 -59.969 3.125 1 93.31 104 LYS A CA 1
ATOM 892 C C . LYS A 1 104 ? 34.031 -60.969 2.59 1 93.31 104 LYS A C 1
ATOM 894 O O . LYS A 1 104 ? 34.875 -60.594 1.783 1 93.31 104 LYS A O 1
ATOM 899 N N . SER A 1 105 ? 33.938 -62.188 3.053 1 91.44 105 SER A N 1
ATOM 900 C CA . SER A 1 105 ? 34.844 -63.219 2.623 1 91.44 105 SER A CA 1
ATOM 901 C C . SER A 1 105 ? 34.75 -63.469 1.123 1 91.44 105 SER A C 1
ATOM 903 O O . SER A 1 105 ? 35.75 -63.688 0.448 1 91.44 105 SER A O 1
ATOM 905 N N . LYS A 1 106 ? 33.594 -63.469 0.687 1 90.94 106 LYS A N 1
ATOM 906 C CA . LYS A 1 106 ? 33.406 -63.656 -0.748 1 90.94 106 LYS A CA 1
ATOM 907 C C . LYS A 1 106 ? 34.062 -62.531 -1.535 1 90.94 106 LYS A C 1
ATOM 909 O O . LYS A 1 106 ? 34.656 -62.781 -2.588 1 90.94 106 LYS A O 1
ATOM 914 N N . TYR A 1 107 ? 33.938 -61.312 -1.022 1 92.25 107 TYR A N 1
ATOM 915 C CA . TYR A 1 107 ? 34.531 -60.156 -1.672 1 92.25 107 TYR A CA 1
ATOM 916 C C . TYR A 1 107 ? 36.062 -60.25 -1.633 1 92.25 107 TYR A C 1
ATOM 918 O O . TYR A 1 107 ? 36.719 -59.969 -2.631 1 92.25 107 TYR A O 1
ATOM 926 N N . GLU A 1 108 ? 36.594 -60.656 -0.521 1 89.94 108 GLU A N 1
ATOM 927 C CA . GLU A 1 108 ? 38.031 -60.719 -0.325 1 89.94 108 GLU A CA 1
ATOM 928 C C . GLU A 1 108 ? 38.656 -61.812 -1.17 1 89.94 108 GLU A C 1
ATOM 930 O O . GLU A 1 108 ? 39.844 -61.75 -1.486 1 89.94 108 GLU A O 1
ATOM 935 N N . ASN A 1 109 ? 37.906 -62.812 -1.562 1 87.69 109 ASN A N 1
ATOM 936 C CA . ASN A 1 109 ? 38.406 -63.969 -2.334 1 87.69 109 ASN A CA 1
ATOM 937 C C . ASN A 1 109 ? 38.375 -63.656 -3.832 1 87.69 109 ASN A C 1
ATOM 939 O O . ASN A 1 109 ? 38.875 -64.438 -4.633 1 87.69 109 ASN A O 1
ATOM 943 N N . LEU A 1 110 ? 37.812 -62.531 -4.152 1 87.56 110 LEU A N 1
ATOM 944 C CA . LEU A 1 110 ? 37.812 -62.156 -5.559 1 87.56 110 LEU A CA 1
ATOM 945 C C . LEU A 1 110 ? 39.219 -61.75 -5.988 1 87.56 110 LEU A C 1
ATOM 947 O O . LEU A 1 110 ? 40.031 -61.344 -5.156 1 87.56 110 LEU A O 1
ATOM 951 N N . ASP A 1 111 ? 39.688 -61.969 -7.223 1 81.12 111 ASP A N 1
ATOM 952 C CA . ASP A 1 111 ? 40.969 -61.531 -7.719 1 81.12 111 ASP A CA 1
ATOM 953 C C . ASP A 1 111 ? 41.062 -60 -7.762 1 81.12 111 ASP A C 1
ATOM 955 O O . ASP A 1 111 ? 40.062 -59.312 -7.789 1 81.12 111 ASP A O 1
ATOM 959 N N . LYS A 1 112 ? 42.312 -59.469 -7.793 1 80.56 112 LYS A N 1
ATOM 960 C CA . LYS A 1 112 ? 42.562 -58.031 -7.648 1 80.56 112 LYS A CA 1
ATOM 961 C C . LYS A 1 112 ? 41.844 -57.25 -8.727 1 80.56 112 LYS A C 1
ATOM 963 O O . LYS A 1 112 ? 41.25 -56.188 -8.445 1 80.56 112 LYS A O 1
ATOM 968 N N . GLU A 1 113 ? 41.781 -57.688 -9.906 1 77.56 113 GLU A N 1
ATOM 969 C CA . GLU A 1 113 ? 41.188 -56.938 -11.016 1 77.56 113 GLU A CA 1
ATOM 970 C C . GLU A 1 113 ? 39.688 -57 -10.953 1 77.56 113 GLU A C 1
ATOM 972 O O . GLU A 1 113 ? 39.031 -55.969 -11.203 1 77.56 113 GLU A O 1
ATOM 977 N N . THR A 1 114 ? 39.156 -58.156 -10.492 1 80.88 114 THR A N 1
ATOM 978 C CA . THR A 1 114 ? 37.688 -58.312 -10.359 1 80.88 114 THR A CA 1
ATOM 979 C C . THR A 1 114 ? 37.188 -57.5 -9.172 1 80.88 114 THR A C 1
ATOM 981 O O . THR A 1 114 ? 36.062 -57 -9.211 1 80.88 114 THR A O 1
ATOM 984 N N . LYS A 1 115 ? 37.969 -57.438 -8.188 1 83.69 115 LYS A N 1
ATOM 985 C CA . LYS A 1 115 ? 37.594 -56.719 -6.98 1 83.69 115 LYS A CA 1
ATOM 986 C C . LYS A 1 115 ? 37.344 -55.219 -7.277 1 83.69 115 LYS A C 1
ATOM 988 O O . LYS A 1 115 ? 36.438 -54.625 -6.727 1 83.69 115 LYS A O 1
ATOM 993 N N . LYS A 1 116 ? 38.125 -54.656 -8.148 1 83.81 116 LYS A N 1
ATOM 994 C CA . LYS A 1 116 ? 38.062 -53.219 -8.484 1 83.81 116 LYS A CA 1
ATOM 995 C C . LYS A 1 116 ? 36.781 -52.875 -9.203 1 83.81 116 LYS A C 1
ATOM 997 O O . LYS A 1 116 ? 36.25 -51.781 -9.07 1 83.81 116 LYS A O 1
ATOM 1002 N N . SER A 1 117 ? 36.25 -53.875 -9.836 1 81.12 117 SER A N 1
ATOM 1003 C CA . SER A 1 117 ? 35.062 -53.594 -10.617 1 81.12 117 SER A CA 1
ATOM 1004 C C . SER A 1 117 ? 33.812 -54.219 -9.977 1 81.12 117 SER A C 1
ATOM 1006 O O . SER A 1 117 ? 32.688 -53.969 -10.414 1 81.12 117 SER A O 1
ATOM 1008 N N . SER A 1 118 ? 34.031 -54.938 -8.867 1 80.75 118 SER A N 1
ATOM 1009 C CA . SER A 1 118 ? 32.906 -55.656 -8.258 1 80.75 118 SER A CA 1
ATOM 1010 C C . SER A 1 118 ? 32.094 -54.75 -7.355 1 80.75 118 SER A C 1
ATOM 1012 O O . SER A 1 118 ? 32.656 -53.906 -6.648 1 80.75 118 SER A O 1
ATOM 1014 N N . ASN A 1 119 ? 30.797 -54.844 -7.41 1 81.12 119 ASN A N 1
ATOM 1015 C CA . ASN A 1 119 ? 29.891 -54.125 -6.535 1 81.12 119 ASN A CA 1
ATOM 1016 C C . ASN A 1 119 ? 29.25 -55.062 -5.496 1 81.12 119 ASN A C 1
ATOM 1018 O O . ASN A 1 119 ? 28.141 -54.812 -5.039 1 81.12 119 ASN A O 1
ATOM 1022 N N . ASP A 1 120 ? 30.031 -56.094 -5.152 1 83.56 120 ASP A N 1
ATOM 1023 C CA . ASP A 1 120 ? 29.516 -57.094 -4.223 1 83.56 120 ASP A CA 1
ATOM 1024 C C . ASP A 1 120 ? 29.734 -56.656 -2.773 1 83.56 120 ASP A C 1
ATOM 1026 O O . ASP A 1 120 ? 30.375 -57.375 -1.998 1 83.56 120 ASP A O 1
ATOM 1030 N N . PHE A 1 121 ? 29.469 -55.594 -2.4 1 89.88 121 PHE A N 1
ATOM 1031 C CA . PHE A 1 121 ? 29.391 -55.062 -1.044 1 89.88 121 PHE A CA 1
ATOM 1032 C C . PHE A 1 121 ? 28 -54.469 -0.768 1 89.88 121 PHE A C 1
ATOM 1034 O O . PHE A 1 121 ? 27.234 -54.25 -1.695 1 89.88 121 PHE A O 1
ATOM 1041 N N . THR A 1 122 ? 27.641 -54.344 0.465 1 90.19 122 THR A N 1
ATOM 1042 C CA . THR A 1 122 ? 26.281 -53.906 0.83 1 90.19 122 THR A CA 1
ATOM 1043 C C . THR A 1 122 ? 26.094 -52.406 0.624 1 90.19 122 THR A C 1
ATOM 1045 O O . THR A 1 122 ? 25.234 -52 -0.135 1 90.19 122 THR A O 1
ATOM 1048 N N . ILE A 1 123 ? 26.781 -51.594 1.427 1 93.5 123 ILE A N 1
ATOM 1049 C CA . ILE A 1 123 ? 26.75 -50.125 1.275 1 93.5 123 ILE A CA 1
ATOM 1050 C C . ILE A 1 123 ? 28.125 -49.531 1.534 1 93.5 123 ILE A C 1
ATOM 1052 O O . ILE A 1 123 ? 29.078 -50.281 1.825 1 93.5 123 ILE A O 1
ATOM 1056 N N . ILE A 1 124 ? 28.266 -48.25 1.354 1 94.75 124 ILE A N 1
ATOM 1057 C CA . ILE A 1 124 ? 29.547 -47.594 1.624 1 94.75 124 ILE A CA 1
ATOM 1058 C C . ILE A 1 124 ? 29.375 -46.594 2.766 1 94.75 124 ILE A C 1
ATOM 1060 O O . ILE A 1 124 ? 28.266 -46.156 3.059 1 94.75 124 ILE A O 1
ATOM 1064 N N . LEU A 1 125 ? 30.391 -46.312 3.439 1 96.38 125 LEU A N 1
ATOM 1065 C CA . LEU A 1 125 ? 30.438 -45.281 4.453 1 96.38 125 LEU A CA 1
ATOM 1066 C C . LEU A 1 125 ? 31.641 -44.375 4.242 1 96.38 125 LEU A C 1
ATOM 1068 O O . LEU A 1 125 ? 32.781 -44.844 4.07 1 96.38 125 LEU A O 1
ATOM 1072 N N . GLU A 1 126 ? 31.359 -43.094 4.148 1 94.62 126 GLU A N 1
ATOM 1073 C CA . GLU A 1 126 ? 32.406 -42.094 4.113 1 94.62 126 GLU A CA 1
ATOM 1074 C C . GLU A 1 126 ? 32.594 -41.438 5.488 1 94.62 126 GLU A C 1
ATOM 1076 O O . GLU A 1 126 ? 31.641 -41.062 6.148 1 94.62 126 GLU A O 1
ATOM 1081 N N . SER A 1 127 ? 33.812 -41.5 5.945 1 95.19 127 SER A N 1
ATOM 1082 C CA . SER A 1 127 ? 34.094 -40.938 7.27 1 95.19 127 SER A CA 1
ATOM 1083 C C . SER A 1 127 ? 35 -39.719 7.18 1 95.19 127 SER A C 1
ATOM 1085 O O . SER A 1 127 ? 35.781 -39.594 6.25 1 95.19 127 SER A O 1
ATOM 1087 N N . LYS A 1 128 ? 34.781 -38.781 8.047 1 94 128 LYS A N 1
ATOM 1088 C CA . LYS A 1 128 ? 35.594 -37.594 8.195 1 94 128 LYS A CA 1
ATOM 1089 C C . LYS A 1 128 ? 36.125 -37.438 9.617 1 94 128 LYS A C 1
ATOM 1091 O O . LYS A 1 128 ? 35.656 -38.125 10.531 1 94 128 LYS A O 1
ATOM 1096 N N . ALA A 1 129 ? 37.125 -36.594 9.805 1 92.5 129 ALA A N 1
ATOM 1097 C CA . ALA A 1 129 ? 37.688 -36.344 11.133 1 92.5 129 ALA A CA 1
ATOM 1098 C C . ALA A 1 129 ? 36.656 -35.688 12.047 1 92.5 129 ALA A C 1
ATOM 1100 O O . ALA A 1 129 ? 35.688 -35.062 11.578 1 92.5 129 ALA A O 1
ATOM 1101 N N . TYR A 1 130 ? 36.906 -35.844 13.266 1 93.31 130 TYR A N 1
ATOM 1102 C CA . TYR A 1 130 ? 35.969 -35.406 14.305 1 93.31 130 TYR A CA 1
ATOM 1103 C C . TYR A 1 130 ? 35.625 -33.938 14.141 1 93.31 130 TYR A C 1
ATOM 1105 O O . TYR A 1 130 ? 34.469 -33.562 14.336 1 93.31 130 TYR A O 1
ATOM 1113 N N . ASN A 1 131 ? 36.531 -33.125 13.734 1 90.62 131 ASN A N 1
ATOM 1114 C CA . ASN A 1 131 ? 36.344 -31.688 13.703 1 90.62 131 ASN A CA 1
ATOM 1115 C C . ASN A 1 131 ? 35.875 -31.219 12.328 1 90.62 131 ASN A C 1
ATOM 1117 O O . ASN A 1 131 ? 35.531 -30.047 12.156 1 90.62 131 ASN A O 1
ATOM 1121 N N . ILE A 1 132 ? 35.75 -32.156 11.414 1 90.5 132 ILE A N 1
ATOM 1122 C CA . ILE A 1 132 ? 35.344 -31.781 10.062 1 90.5 132 ILE A CA 1
ATOM 1123 C C . ILE A 1 132 ? 33.844 -31.922 9.922 1 90.5 132 ILE A C 1
ATOM 1125 O O . ILE A 1 132 ? 33.281 -32.969 10.242 1 90.5 132 ILE A O 1
ATOM 1129 N N . GLU A 1 133 ? 33.188 -30.844 9.477 1 89.56 133 GLU A N 1
ATOM 1130 C CA . GLU A 1 133 ? 31.734 -30.891 9.281 1 89.56 133 GLU A CA 1
ATOM 1131 C C . GLU A 1 133 ? 31.375 -31.781 8.102 1 89.56 133 GLU A C 1
ATOM 1133 O O . GLU A 1 133 ? 32.062 -31.797 7.086 1 89.56 133 GLU A O 1
ATOM 1138 N N . ILE A 1 134 ? 30.328 -32.531 8.281 1 91.38 134 ILE A N 1
ATOM 1139 C CA . ILE A 1 134 ? 29.922 -33.469 7.23 1 91.38 134 ILE A CA 1
ATOM 1140 C C . ILE A 1 134 ? 29.219 -32.688 6.109 1 91.38 134 ILE A C 1
ATOM 1142 O O . ILE A 1 134 ? 29.031 -33.219 5.012 1 91.38 134 ILE A O 1
ATOM 1146 N N . ASP A 1 135 ? 28.797 -31.5 6.316 1 86.62 135 ASP A N 1
ATOM 1147 C CA . ASP A 1 135 ? 28.297 -30.562 5.324 1 86.62 135 ASP A CA 1
ATOM 1148 C C . ASP A 1 135 ? 28.812 -29.141 5.59 1 86.62 135 ASP A C 1
ATOM 1150 O O . ASP A 1 135 ? 28.312 -28.453 6.473 1 86.62 135 ASP A O 1
ATOM 1154 N N . ASN A 1 136 ? 29.844 -28.797 4.844 1 78.5 136 ASN A N 1
ATOM 1155 C CA . ASN A 1 136 ? 30.453 -27.484 5.078 1 78.5 136 ASN A CA 1
ATOM 1156 C C . ASN A 1 136 ? 29.781 -26.391 4.254 1 78.5 136 ASN A C 1
ATOM 1158 O O . ASN A 1 136 ? 30.281 -25.281 4.168 1 78.5 136 ASN A O 1
ATOM 1162 N N . LYS A 1 137 ? 28.578 -26.75 3.531 1 77.81 137 LYS A N 1
ATOM 1163 C CA . LYS A 1 137 ? 27.75 -25.828 2.773 1 77.81 137 LYS A CA 1
ATOM 1164 C C . LYS A 1 137 ? 28.5 -25.25 1.586 1 77.81 137 LYS A C 1
ATOM 1166 O O . LYS A 1 137 ? 28.094 -24.219 1.027 1 77.81 137 LYS A O 1
ATOM 1171 N N . LYS A 1 138 ? 29.688 -25.875 1.235 1 80.25 138 LYS A N 1
ATOM 1172 C CA . LYS A 1 138 ? 30.484 -25.438 0.094 1 80.25 138 LYS A CA 1
ATOM 1173 C C . LYS A 1 138 ? 30.25 -26.328 -1.121 1 80.25 138 LYS A C 1
ATOM 1175 O O . LYS A 1 138 ? 29.734 -27.438 -0.992 1 80.25 138 LYS A O 1
ATOM 1180 N N . VAL A 1 139 ? 30.531 -25.797 -2.227 1 75.75 139 VAL A N 1
ATOM 1181 C CA . VAL A 1 139 ? 30.391 -26.547 -3.463 1 75.75 139 VAL A CA 1
ATOM 1182 C C . VAL A 1 139 ? 31.562 -27.516 -3.619 1 75.75 139 VAL A C 1
ATOM 1184 O O . VAL A 1 139 ? 31.375 -28.672 -4.027 1 75.75 139 VAL A O 1
ATOM 1187 N N . LYS A 1 140 ? 32.719 -26.969 -3.256 1 76 140 LYS A N 1
ATOM 1188 C CA . LYS A 1 140 ? 33.906 -27.781 -3.412 1 76 140 LYS A CA 1
ATOM 1189 C C . LYS A 1 140 ? 34.281 -28.484 -2.113 1 76 140 LYS A C 1
ATOM 1191 O O . LYS A 1 140 ? 34.156 -27.922 -1.027 1 76 140 LYS A O 1
ATOM 1196 N N . ASP A 1 141 ? 34.688 -29.672 -2.238 1 79.25 141 ASP A N 1
ATOM 1197 C CA . ASP A 1 141 ? 35.219 -30.469 -1.13 1 79.25 141 ASP A CA 1
ATOM 1198 C C . ASP A 1 141 ? 34.156 -30.656 -0.045 1 79.25 141 ASP A C 1
ATOM 1200 O O . ASP A 1 141 ? 34.438 -30.484 1.143 1 79.25 141 ASP A O 1
ATOM 1204 N N . ASN A 1 142 ? 32.906 -30.719 -0.386 1 86.81 142 ASN A N 1
ATOM 1205 C CA . ASN A 1 142 ? 31.797 -31 0.518 1 86.81 142 ASN A CA 1
ATOM 1206 C C . ASN A 1 142 ? 31.562 -32.5 0.671 1 86.81 142 ASN A C 1
ATOM 1208 O O . ASN A 1 142 ? 31.25 -33.188 -0.304 1 86.81 142 ASN A O 1
ATOM 1212 N N . PRO A 1 143 ? 31.781 -32.969 1.902 1 89.56 143 PRO A N 1
ATOM 1213 C CA . PRO A 1 143 ? 31.578 -34.406 2.119 1 89.56 143 PRO A CA 1
ATOM 1214 C C . PRO A 1 143 ? 30.219 -34.906 1.661 1 89.56 143 PRO A C 1
ATOM 1216 O O . PRO A 1 143 ? 30.078 -36.031 1.204 1 89.56 143 PRO A O 1
ATOM 1219 N N . HIS A 1 144 ? 29.219 -34.094 1.793 1 88.19 144 HIS A N 1
ATOM 1220 C CA . HIS A 1 144 ? 27.891 -34.438 1.33 1 88.19 144 HIS A CA 1
ATOM 1221 C C . HIS A 1 144 ? 27.875 -34.75 -0.161 1 88.19 144 HIS A C 1
ATOM 1223 O O . HIS A 1 144 ? 27.328 -35.781 -0.58 1 88.19 144 HIS A O 1
ATOM 1229 N N . PHE A 1 145 ? 28.469 -33.969 -0.904 1 83.62 145 PHE A N 1
ATOM 1230 C CA . PHE A 1 145 ? 28.484 -34.156 -2.348 1 83.62 145 PHE A CA 1
ATOM 1231 C C . PHE A 1 145 ? 29.422 -35.312 -2.721 1 83.62 145 PHE A C 1
ATOM 1233 O O . PHE A 1 145 ? 29.203 -36 -3.717 1 83.62 145 PHE A O 1
ATOM 1240 N N . GLN A 1 146 ? 30.438 -35.5 -1.885 1 85.12 146 GLN A N 1
ATOM 1241 C CA . GLN A 1 146 ? 31.359 -36.594 -2.113 1 85.12 146 GLN A CA 1
ATOM 1242 C C . GLN A 1 146 ? 30.656 -37.938 -2.035 1 85.12 146 GLN A C 1
ATOM 1244 O O . GLN A 1 146 ? 30.812 -38.781 -2.914 1 85.12 146 GLN A O 1
ATOM 1249 N N . ILE A 1 147 ? 29.906 -38.094 -0.971 1 90.12 147 ILE A N 1
ATOM 1250 C CA . ILE A 1 147 ? 29.219 -39.375 -0.799 1 90.12 147 ILE A CA 1
ATOM 1251 C C . ILE A 1 147 ? 28.203 -39.562 -1.923 1 90.12 147 ILE A C 1
ATOM 1253 O O . ILE A 1 147 ? 27.984 -40.688 -2.375 1 90.12 147 ILE A O 1
ATOM 1257 N N . LEU A 1 148 ? 27.562 -38.531 -2.301 1 85.38 148 LEU A N 1
ATOM 1258 C CA . LEU A 1 148 ? 26.594 -38.656 -3.383 1 85.38 148 LEU A CA 1
ATOM 1259 C C . LEU A 1 148 ? 27.281 -39.031 -4.691 1 85.38 148 LEU A C 1
ATOM 1261 O O . LEU A 1 148 ? 26.75 -39.812 -5.473 1 85.38 148 LEU A O 1
ATOM 1265 N N . ARG A 1 149 ? 28.422 -38.438 -4.922 1 81.19 149 ARG A N 1
ATOM 1266 C CA . ARG A 1 149 ? 29.219 -38.781 -6.102 1 81.19 149 ARG A CA 1
ATOM 1267 C C . ARG A 1 149 ? 29.609 -40.25 -6.082 1 81.19 149 ARG A C 1
ATOM 1269 O O . ARG A 1 149 ? 29.5 -40.938 -7.102 1 81.19 149 ARG A O 1
ATOM 1276 N N . TYR A 1 150 ? 30.016 -40.688 -4.934 1 87.12 150 TYR A N 1
ATOM 1277 C CA . TYR A 1 150 ? 30.406 -42.094 -4.793 1 87.12 150 TYR A CA 1
ATOM 1278 C C . TYR A 1 150 ? 29.234 -43 -5.094 1 87.12 150 TYR A C 1
ATOM 1280 O O . TYR A 1 150 ? 29.375 -43.969 -5.84 1 87.12 150 TYR A O 1
ATOM 1288 N N . LEU A 1 151 ? 28.156 -42.688 -4.523 1 86.5 151 LEU A N 1
ATOM 1289 C CA . LEU A 1 151 ? 26.969 -43.5 -4.699 1 86.5 151 LEU A CA 1
ATOM 1290 C C . LEU A 1 151 ? 26.531 -43.531 -6.156 1 86.5 151 LEU A C 1
ATOM 1292 O O . LEU A 1 151 ? 26.109 -44.562 -6.672 1 86.5 151 LEU A O 1
ATOM 1296 N N . GLY A 1 152 ? 26.578 -42.375 -6.773 1 77.81 152 GLY A N 1
ATOM 1297 C CA . GLY A 1 152 ? 26.234 -42.312 -8.188 1 77.81 152 GLY A CA 1
ATOM 1298 C C . GLY A 1 152 ? 27.141 -43.125 -9.078 1 77.81 152 GLY A C 1
ATOM 1299 O O . GLY A 1 152 ? 26.672 -43.844 -9.945 1 77.81 152 GLY A O 1
ATOM 1300 N N . ASN A 1 153 ? 28.438 -43 -8.773 1 77.94 153 ASN A N 1
ATOM 1301 C CA . ASN A 1 153 ? 29.438 -43.688 -9.602 1 77.94 153 ASN A CA 1
ATOM 1302 C C . ASN A 1 153 ? 29.422 -45.188 -9.367 1 77.94 153 ASN A C 1
ATOM 1304 O O . ASN A 1 153 ? 29.641 -45.969 -10.297 1 77.94 153 ASN A O 1
ATOM 1308 N N . LEU A 1 154 ? 29.125 -45.531 -8.141 1 84.5 154 LEU A N 1
ATOM 1309 C CA . LEU A 1 154 ? 29.141 -46.938 -7.785 1 84.5 154 LEU A CA 1
ATOM 1310 C C . LEU A 1 154 ? 27.766 -47.562 -7.996 1 84.5 154 LEU A C 1
ATOM 1312 O O . LEU A 1 154 ? 27.609 -48.781 -7.84 1 84.5 154 LEU A O 1
ATOM 1316 N N . LYS A 1 155 ? 26.781 -46.656 -8.32 1 78.38 155 LYS A N 1
ATOM 1317 C CA . LYS A 1 155 ? 25.422 -47.094 -8.57 1 78.38 155 LYS A CA 1
ATOM 1318 C C . LYS A 1 155 ? 24.828 -47.812 -7.359 1 78.38 155 LYS A C 1
ATOM 1320 O O . LYS A 1 155 ? 24.281 -48.906 -7.48 1 78.38 155 LYS A O 1
ATOM 1325 N N . LYS A 1 156 ? 25.141 -47.375 -6.238 1 85.19 156 LYS A N 1
ATOM 1326 C CA . LYS A 1 156 ? 24.562 -47.844 -4.992 1 85.19 156 LYS A CA 1
ATOM 1327 C C . LYS A 1 156 ? 23.469 -46.906 -4.504 1 85.19 156 LYS A C 1
ATOM 1329 O O . LYS A 1 156 ? 23.594 -45.688 -4.609 1 85.19 156 LYS A O 1
ATOM 1334 N N . ASN A 1 157 ? 22.484 -47.469 -3.943 1 85.12 157 ASN A N 1
ATOM 1335 C CA . ASN A 1 157 ? 21.328 -46.688 -3.549 1 85.12 157 ASN A CA 1
ATOM 1336 C C . ASN A 1 157 ? 21.516 -46.062 -2.172 1 85.12 157 ASN A C 1
ATOM 1338 O O . ASN A 1 157 ? 20.953 -45 -1.882 1 85.12 157 ASN A O 1
ATOM 1342 N N . TYR A 1 158 ? 22.297 -46.719 -1.319 1 91.62 158 TYR A N 1
ATOM 1343 C CA . TYR A 1 158 ? 22.359 -46.281 0.062 1 91.62 158 TYR A CA 1
ATOM 1344 C C . TYR A 1 158 ? 23.797 -46.031 0.494 1 91.62 158 TYR A C 1
ATOM 1346 O O . TYR A 1 158 ? 24.719 -46.688 -0.003 1 91.62 158 TYR A O 1
ATOM 1354 N N . GLY A 1 159 ? 23.984 -45.156 1.353 1 93.88 159 GLY A N 1
ATOM 1355 C CA . GLY A 1 159 ? 25.297 -44.875 1.908 1 93.88 159 GLY A CA 1
ATOM 1356 C C . GLY A 1 159 ? 25.234 -44.094 3.217 1 93.88 159 GLY A C 1
ATOM 1357 O O . GLY A 1 159 ? 24.203 -43.531 3.564 1 93.88 159 GLY A O 1
ATOM 1358 N N . PHE A 1 160 ? 26.344 -44.156 4.004 1 96.69 160 PHE A N 1
ATOM 1359 C CA . PHE A 1 160 ? 26.469 -43.438 5.262 1 96.69 160 PHE A CA 1
ATOM 1360 C C . PHE A 1 160 ? 27.594 -42.406 5.176 1 96.69 160 PHE A C 1
ATOM 1362 O O . PHE A 1 160 ? 28.594 -42.625 4.484 1 96.69 160 PHE A O 1
ATOM 1369 N N . LEU A 1 161 ? 27.359 -41.25 5.777 1 96.5 161 LEU A N 1
ATOM 1370 C CA . LEU A 1 161 ? 28.375 -40.219 5.984 1 96.5 161 LEU A CA 1
ATOM 1371 C C . LEU A 1 161 ? 28.484 -39.844 7.461 1 96.5 161 LEU A C 1
ATOM 1373 O O . LEU A 1 161 ? 27.469 -39.656 8.133 1 96.5 161 LEU A O 1
ATOM 1377 N N . THR A 1 162 ? 29.703 -39.875 8.055 1 97.25 162 THR A N 1
ATOM 1378 C CA . THR A 1 162 ? 29.781 -39.562 9.477 1 97.25 162 THR A CA 1
ATOM 1379 C C . THR A 1 162 ? 31.125 -38.906 9.805 1 97.25 162 THR A C 1
ATOM 1381 O O . THR A 1 162 ? 32.094 -39.094 9.094 1 97.25 162 THR A O 1
ATOM 1384 N N . ASN A 1 163 ? 31.109 -38.031 10.75 1 95.31 163 ASN A N 1
ATOM 1385 C CA . ASN A 1 163 ? 32.312 -37.531 11.398 1 95.31 163 ASN A CA 1
ATOM 1386 C C . ASN A 1 163 ? 32.406 -38 12.852 1 95.31 163 ASN A C 1
ATOM 1388 O O . ASN A 1 163 ? 33.062 -37.375 13.672 1 95.31 163 ASN A O 1
ATOM 1392 N N . GLY A 1 164 ? 31.641 -39.031 13.109 1 95 164 GLY A N 1
ATOM 1393 C CA . GLY A 1 164 ? 31.625 -39.594 14.461 1 95 164 GLY A CA 1
ATOM 1394 C C . GLY A 1 164 ? 30.578 -38.938 15.352 1 95 164 GLY A C 1
ATOM 1395 O O . GLY A 1 164 ? 29.953 -39.594 16.172 1 95 164 GLY A O 1
ATOM 1396 N N . ARG A 1 165 ? 30.391 -37.625 15.195 1 95.38 165 ARG A N 1
ATOM 1397 C CA . ARG A 1 165 ? 29.375 -36.906 15.945 1 95.38 165 ARG A CA 1
ATOM 1398 C C . ARG A 1 165 ? 28 -37 15.289 1 95.38 165 ARG A C 1
ATOM 1400 O O . ARG A 1 165 ? 27.031 -37.406 15.938 1 95.38 165 ARG A O 1
ATOM 1407 N N . PHE A 1 166 ? 28.016 -36.688 14.008 1 95.81 166 PHE A N 1
ATOM 1408 C CA . PHE A 1 166 ? 26.797 -36.781 13.195 1 95.81 166 PHE A CA 1
ATOM 1409 C C . PHE A 1 166 ? 26.859 -37.969 12.242 1 95.81 166 PHE A C 1
ATOM 1411 O O . PHE A 1 166 ? 27.922 -38.25 11.672 1 95.81 166 PHE A O 1
ATOM 1418 N N . TRP A 1 167 ? 25.828 -38.719 12.164 1 96.75 167 TRP A N 1
ATOM 1419 C CA . TRP A 1 167 ? 25.672 -39.812 11.219 1 96.75 167 TRP A CA 1
ATOM 1420 C C . TRP A 1 167 ? 24.516 -39.562 10.25 1 96.75 167 TRP A C 1
ATOM 1422 O O . TRP A 1 167 ? 23.406 -39.25 10.672 1 96.75 167 TRP A O 1
ATOM 1432 N N . ARG A 1 168 ? 24.828 -39.625 8.984 1 96.19 168 ARG A N 1
ATOM 1433 C CA . ARG A 1 168 ? 23.844 -39.312 7.957 1 96.19 168 ARG A CA 1
ATOM 1434 C C . ARG A 1 168 ? 23.578 -40.5 7.051 1 96.19 168 ARG A C 1
ATOM 1436 O O . ARG A 1 168 ? 24.516 -41.219 6.688 1 96.19 168 ARG A O 1
ATOM 1443 N N . PHE A 1 169 ? 22.344 -40.812 6.859 1 95.19 169 PHE A N 1
ATOM 1444 C CA . PHE A 1 169 ? 21.922 -41.844 5.918 1 95.19 169 PHE A CA 1
ATOM 1445 C C . PHE A 1 169 ? 21.391 -41.219 4.633 1 95.19 169 PHE A C 1
ATOM 1447 O O . PHE A 1 169 ? 20.672 -40.219 4.672 1 95.19 169 PHE A O 1
ATOM 1454 N N . TYR A 1 170 ? 21.828 -41.75 3.445 1 91.75 170 TYR A N 1
ATOM 1455 C CA . TYR A 1 170 ? 21.406 -41.25 2.141 1 91.75 170 TYR A CA 1
ATOM 1456 C C . TYR A 1 170 ? 20.672 -42.344 1.351 1 91.75 170 TYR A C 1
ATOM 1458 O O . TYR A 1 170 ? 21.078 -43.5 1.363 1 91.75 170 TYR A O 1
ATOM 1466 N N . ASP A 1 171 ? 19.594 -42 0.855 1 87.25 171 ASP A N 1
ATOM 1467 C CA . ASP A 1 171 ? 18.906 -42.781 -0.168 1 87.25 171 ASP A CA 1
ATOM 1468 C C . ASP A 1 171 ? 19.094 -42.156 -1.552 1 87.25 171 ASP A C 1
ATOM 1470 O O . ASP A 1 171 ? 18.469 -41.156 -1.878 1 87.25 171 ASP A O 1
ATOM 1474 N N . ASN A 1 172 ? 19.938 -42.688 -2.352 1 78.25 172 ASN A N 1
ATOM 1475 C CA . ASN A 1 172 ? 20.281 -42.156 -3.66 1 78.25 172 ASN A CA 1
ATOM 1476 C C . ASN A 1 172 ? 19.453 -42.781 -4.773 1 78.25 172 ASN A C 1
ATOM 1478 O O . ASN A 1 172 ? 19.797 -42.688 -5.949 1 78.25 172 ASN A O 1
ATOM 1482 N N . SER A 1 173 ? 18.5 -43.531 -4.414 1 70.75 173 SER A N 1
ATOM 1483 C CA . SER A 1 173 ? 17.656 -44.188 -5.418 1 70.75 173 SER A CA 1
ATOM 1484 C C . SER A 1 173 ? 16.875 -43.156 -6.238 1 70.75 173 SER A C 1
ATOM 1486 O O . SER A 1 173 ? 16.453 -43.438 -7.359 1 70.75 173 SER A O 1
ATOM 1488 N N . ILE A 1 174 ? 16.641 -42.062 -5.617 1 61.19 174 ILE A N 1
ATOM 1489 C CA . ILE A 1 174 ? 15.969 -40.969 -6.305 1 61.19 174 ILE A CA 1
ATOM 1490 C C . ILE A 1 174 ? 16.906 -39.75 -6.391 1 61.19 174 ILE A C 1
ATOM 1492 O O . ILE A 1 174 ? 17.469 -39.312 -5.383 1 61.19 174 ILE A O 1
ATOM 1496 N N . LEU A 1 175 ? 17.203 -39.438 -7.609 1 54.41 175 LEU A N 1
ATOM 1497 C CA . LEU A 1 175 ? 18.078 -38.25 -7.777 1 54.41 175 LEU A CA 1
ATOM 1498 C C . LEU A 1 175 ? 17.391 -37 -7.258 1 54.41 175 LEU A C 1
ATOM 1500 O O . LEU A 1 175 ? 16.281 -36.688 -7.672 1 54.41 175 LEU A O 1
ATOM 1504 N N . ASN A 1 176 ? 17.859 -36.562 -6.094 1 57.09 176 ASN A N 1
ATOM 1505 C CA . ASN A 1 176 ? 17.328 -35.312 -5.539 1 57.09 176 ASN A CA 1
ATOM 1506 C C . ASN A 1 176 ? 18.359 -34.188 -5.559 1 57.09 176 ASN A C 1
ATOM 1508 O O . ASN A 1 176 ? 19.547 -34.438 -5.309 1 57.09 176 ASN A O 1
ATOM 1512 N N . SER A 1 177 ? 18.047 -33.062 -6.227 1 53.47 177 SER A N 1
ATOM 1513 C CA . SER A 1 177 ? 18.938 -31.906 -6.141 1 53.47 177 SER A CA 1
ATOM 1514 C C . SER A 1 177 ? 18.969 -31.328 -4.73 1 53.47 177 SER A C 1
ATOM 1516 O O . SER A 1 177 ? 19.938 -30.688 -4.332 1 53.47 177 SER A O 1
ATOM 1518 N N . ASN A 1 178 ? 17.922 -31.594 -4.039 1 64.69 178 ASN A N 1
ATOM 1519 C CA . ASN A 1 178 ? 17.875 -31.109 -2.668 1 64.69 178 ASN A CA 1
ATOM 1520 C C . ASN A 1 178 ? 18.609 -32.062 -1.714 1 64.69 178 ASN A C 1
ATOM 1522 O O . ASN A 1 178 ? 18.734 -33.25 -2.004 1 64.69 178 ASN A O 1
ATOM 1526 N N . LYS A 1 179 ? 19.203 -31.469 -0.777 1 77.38 179 LYS A N 1
ATOM 1527 C CA . LYS A 1 179 ? 19.875 -32.281 0.226 1 77.38 179 LYS A CA 1
ATOM 1528 C C . LYS A 1 179 ? 18.875 -33.062 1.072 1 77.38 179 LYS A C 1
ATOM 1530 O O . LYS A 1 179 ? 18.266 -32.5 1.995 1 77.38 179 LYS A O 1
ATOM 1535 N N . VAL A 1 180 ? 18.562 -34.219 0.663 1 81.19 180 VAL A N 1
ATOM 1536 C CA . VAL A 1 180 ? 17.641 -35.062 1.409 1 81.19 180 VAL A CA 1
ATOM 1537 C C . VAL A 1 180 ? 18.438 -36.125 2.193 1 81.19 180 VAL A C 1
ATOM 1539 O O . VAL A 1 180 ? 19.266 -36.844 1.628 1 81.19 180 VAL A O 1
ATOM 1542 N N . PHE A 1 181 ? 18.281 -36.156 3.453 1 90.06 181 PHE A N 1
ATOM 1543 C CA . PHE A 1 181 ? 19.031 -37.125 4.277 1 90.06 181 PHE A CA 1
ATOM 1544 C C . PHE A 1 181 ? 18.328 -37.344 5.617 1 90.06 181 PHE A C 1
ATOM 1546 O O . PHE A 1 181 ? 17.344 -36.656 5.93 1 90.06 181 PHE A O 1
ATOM 1553 N N . TYR A 1 182 ? 18.719 -38.312 6.262 1 93.25 182 TYR A N 1
ATOM 1554 C CA . TYR A 1 182 ? 18.422 -38.594 7.66 1 93.25 182 TYR A CA 1
ATOM 1555 C C . TYR A 1 182 ? 19.672 -38.469 8.523 1 93.25 182 TYR A C 1
ATOM 1557 O O . TYR A 1 182 ? 20.594 -39.25 8.406 1 93.25 182 TYR A O 1
ATOM 1565 N N . GLU A 1 183 ? 19.734 -37.438 9.344 1 94.25 183 GLU A N 1
ATOM 1566 C CA . GLU A 1 183 ? 20.922 -37.125 10.133 1 94.25 183 GLU A CA 1
ATOM 1567 C C . GLU A 1 183 ? 20.625 -37.219 11.625 1 94.25 183 GLU A C 1
ATOM 1569 O O . GLU A 1 183 ? 19.625 -36.656 12.102 1 94.25 183 GLU A O 1
ATOM 1574 N N . ILE A 1 184 ? 21.453 -37.875 12.391 1 95.62 184 ILE A N 1
ATOM 1575 C CA . ILE A 1 184 ? 21.266 -38 13.828 1 95.62 184 ILE A CA 1
ATOM 1576 C C . ILE A 1 184 ? 22.547 -37.594 14.555 1 95.62 184 ILE A C 1
ATOM 1578 O O . ILE A 1 184 ? 23.656 -37.938 14.094 1 95.62 184 ILE A O 1
ATOM 1582 N N . ASN A 1 185 ? 22.422 -36.906 15.641 1 95.25 185 ASN A N 1
ATOM 1583 C CA . ASN A 1 185 ? 23.547 -36.469 16.469 1 95.25 185 ASN A CA 1
ATOM 1584 C C . ASN A 1 185 ? 23.891 -37.469 17.547 1 95.25 185 ASN A C 1
ATOM 1586 O O . ASN A 1 185 ? 23.344 -37.406 18.656 1 95.25 185 ASN A O 1
ATOM 1590 N N . LEU A 1 186 ? 24.828 -38.312 17.281 1 96 186 LEU A N 1
ATOM 1591 C CA . LEU A 1 186 ? 25.203 -39.344 18.203 1 96 186 LEU A CA 1
ATOM 1592 C C . LEU A 1 186 ? 25.906 -38.781 19.422 1 96 186 LEU A C 1
ATOM 1594 O O . LEU A 1 186 ? 25.75 -39.281 20.547 1 96 186 LEU A O 1
ATOM 1598 N N . GLU A 1 187 ? 26.672 -37.719 19.203 1 94.81 187 GLU A N 1
ATOM 1599 C CA . GLU A 1 187 ? 27.375 -37.062 20.312 1 94.81 187 GLU A CA 1
ATOM 1600 C C . GLU A 1 187 ? 26.391 -36.594 21.391 1 94.81 187 GLU A C 1
ATOM 1602 O O . GLU A 1 187 ? 26.594 -36.875 22.578 1 94.81 187 GLU A O 1
ATOM 1607 N N . LYS A 1 188 ? 25.406 -35.906 20.938 1 94.38 188 LYS A N 1
ATOM 1608 C CA . LYS A 1 188 ? 24.422 -35.375 21.875 1 94.38 188 LYS A CA 1
ATOM 1609 C C . LYS A 1 188 ? 23.672 -36.531 22.578 1 94.38 188 LYS A C 1
ATOM 1611 O O . LYS A 1 188 ? 23.312 -36.406 23.75 1 94.38 188 LYS A O 1
ATOM 1616 N N . ILE A 1 189 ? 23.438 -37.562 21.859 1 95.62 189 ILE A N 1
ATOM 1617 C CA . ILE A 1 189 ? 22.75 -38.719 22.422 1 95.62 189 ILE A CA 1
ATOM 1618 C C . ILE A 1 189 ? 23.594 -39.344 23.531 1 95.62 189 ILE A C 1
ATOM 1620 O O . ILE A 1 189 ? 23.078 -39.719 24.594 1 95.62 189 ILE A O 1
ATOM 1624 N N . ILE A 1 190 ? 24.844 -39.469 23.312 1 95.44 190 ILE A N 1
ATOM 1625 C CA . ILE A 1 190 ? 25.781 -40.031 24.297 1 95.44 190 ILE A CA 1
ATOM 1626 C C . ILE A 1 190 ? 25.828 -39.125 25.531 1 95.44 190 ILE A C 1
ATOM 1628 O O . ILE A 1 190 ? 25.781 -39.625 26.656 1 95.44 190 ILE A O 1
ATOM 1632 N N . GLU A 1 191 ? 25.906 -37.844 25.25 1 94.12 191 GLU A N 1
ATOM 1633 C CA . GLU A 1 191 ? 25.984 -36.875 26.344 1 94.12 191 GLU A CA 1
ATOM 1634 C C . GLU A 1 191 ? 24.734 -36.906 27.203 1 94.12 191 GLU A C 1
ATOM 1636 O O . GLU A 1 191 ? 24.812 -36.875 28.438 1 94.12 191 GLU A O 1
ATOM 1641 N N . ASP A 1 192 ? 23.594 -37.031 26.531 1 93.5 192 ASP A N 1
ATOM 1642 C CA . ASP A 1 192 ? 22.312 -36.969 27.234 1 93.5 192 ASP A CA 1
ATOM 1643 C C . ASP A 1 192 ? 21.875 -38.344 27.703 1 93.5 192 ASP A C 1
ATOM 1645 O O . ASP A 1 192 ? 20.969 -38.469 28.531 1 93.5 192 ASP A O 1
ATOM 1649 N N . GLN A 1 193 ? 22.484 -39.375 27.266 1 92.94 193 GLN A N 1
ATOM 1650 C CA . GLN A 1 193 ? 22.109 -40.75 27.531 1 92.94 193 GLN A CA 1
ATOM 1651 C C . GLN A 1 193 ? 20.641 -41 27.234 1 92.94 193 GLN A C 1
ATOM 1653 O O . GLN A 1 193 ? 19.906 -41.531 28.078 1 92.94 193 GLN A O 1
ATOM 1658 N N . ASN A 1 194 ? 20.234 -40.469 26.109 1 93.5 194 ASN A N 1
ATOM 1659 C CA . ASN A 1 194 ? 18.828 -40.594 25.719 1 93.5 194 ASN A CA 1
ATOM 1660 C C . ASN A 1 194 ? 18.578 -41.875 24.938 1 93.5 194 ASN A C 1
ATOM 1662 O O . ASN A 1 194 ? 18.922 -41.969 23.766 1 93.5 194 ASN A O 1
ATOM 1666 N N . ILE A 1 195 ? 17.859 -42.781 25.484 1 92.81 195 ILE A N 1
ATOM 1667 C CA . ILE A 1 195 ? 17.641 -44.125 24.938 1 92.81 195 ILE A CA 1
ATOM 1668 C C . ILE A 1 195 ? 16.656 -44.031 23.766 1 92.81 195 ILE A C 1
ATOM 1670 O O . ILE A 1 195 ? 16.781 -44.75 22.781 1 92.81 195 ILE A O 1
ATOM 1674 N N . GLU A 1 196 ? 15.727 -43.156 23.953 1 90 196 GLU A N 1
ATOM 1675 C CA . GLU A 1 196 ? 14.734 -43 22.891 1 90 196 GLU A CA 1
ATOM 1676 C C . GLU A 1 196 ? 15.367 -42.5 21.594 1 90 196 GLU A C 1
ATOM 1678 O O . GLU A 1 196 ? 15.086 -43.031 20.516 1 90 196 GLU A O 1
ATOM 1683 N N . ALA A 1 197 ? 16.188 -41.531 21.688 1 93.12 197 ALA A N 1
ATOM 1684 C CA . ALA A 1 197 ? 16.875 -41 20.516 1 93.12 197 ALA A CA 1
ATOM 1685 C C . ALA A 1 197 ? 17.828 -42.031 19.938 1 93.12 197 ALA A C 1
ATOM 1687 O O . ALA A 1 197 ? 18.016 -42.125 18.719 1 93.12 197 ALA A O 1
ATOM 1688 N N . PHE A 1 198 ? 18.391 -42.844 20.844 1 95 198 PHE A N 1
ATOM 1689 C CA . PHE A 1 198 ? 19.344 -43.844 20.391 1 95 198 PHE A CA 1
ATOM 1690 C C . PHE A 1 198 ? 18.641 -44.906 19.547 1 95 198 PHE A C 1
ATOM 1692 O O . PHE A 1 198 ? 19.219 -45.438 18.594 1 95 198 PHE A O 1
ATOM 1699 N N . ALA A 1 199 ? 17.438 -45.25 19.906 1 94.06 199 ALA A N 1
ATOM 1700 C CA . ALA A 1 199 ? 16.672 -46.219 19.125 1 94.06 199 ALA A CA 1
ATOM 1701 C C . ALA A 1 199 ? 16.578 -45.781 17.656 1 94.06 199 ALA A C 1
ATOM 1703 O O . ALA A 1 199 ? 16.641 -46.625 16.766 1 94.06 199 ALA A O 1
ATOM 1704 N N . TYR A 1 200 ? 16.438 -44.5 17.375 1 94.38 200 TYR A N 1
ATOM 1705 C CA . TYR A 1 200 ? 16.344 -43.969 16 1 94.38 200 TYR A CA 1
ATOM 1706 C C . TYR A 1 200 ? 17.688 -44.094 15.297 1 94.38 200 TYR A C 1
ATOM 1708 O O . TYR A 1 200 ? 17.75 -44.281 14.078 1 94.38 200 TYR A O 1
ATOM 1716 N N . PHE A 1 201 ? 18.766 -43.969 16.062 1 95.5 201 PHE A N 1
ATOM 1717 C CA . PHE A 1 201 ? 20.109 -44.156 15.516 1 95.5 201 PHE A CA 1
ATOM 1718 C C . PHE A 1 201 ? 20.328 -45.594 15.117 1 95.5 201 PHE A C 1
ATOM 1720 O O . PHE A 1 201 ? 20.719 -45.875 13.984 1 95.5 201 PHE A O 1
ATOM 1727 N N . TYR A 1 202 ? 20.047 -46.469 15.984 1 94.56 202 TYR A N 1
ATOM 1728 C CA . TYR A 1 202 ? 20.312 -47.875 15.797 1 94.56 202 TYR A CA 1
ATOM 1729 C C . TYR A 1 202 ? 19.469 -48.438 14.664 1 94.56 202 TYR A C 1
ATOM 1731 O O . TYR A 1 202 ? 19.938 -49.281 13.898 1 94.56 202 TYR A O 1
ATOM 1739 N N . SER A 1 203 ? 18.25 -48.062 14.555 1 92.44 203 SER A N 1
ATOM 1740 C CA . SER A 1 203 ? 17.312 -48.594 13.57 1 92.44 203 SER A CA 1
ATOM 1741 C C . SER A 1 203 ? 17.812 -48.375 12.148 1 92.44 203 SER A C 1
ATOM 1743 O O . SER A 1 203 ? 17.531 -49.156 11.258 1 92.44 203 SER A O 1
ATOM 1745 N N . VAL A 1 204 ? 18.562 -47.25 11.906 1 93.75 204 VAL A N 1
ATOM 1746 C CA . VAL A 1 204 ? 18.938 -46.906 10.539 1 93.75 204 VAL A CA 1
ATOM 1747 C C . VAL A 1 204 ? 20.359 -47.375 10.266 1 93.75 204 VAL A C 1
ATOM 1749 O O . VAL A 1 204 ? 20.656 -47.844 9.164 1 93.75 204 VAL A O 1
ATOM 1752 N N . PHE A 1 205 ? 21.203 -47.375 11.273 1 95.62 205 PHE A N 1
ATOM 1753 C CA . PHE A 1 205 ? 22.625 -47.531 10.992 1 95.62 205 PHE A CA 1
ATOM 1754 C C . PHE A 1 205 ? 23.125 -48.906 11.344 1 95.62 205 PHE A C 1
ATOM 1756 O O . PHE A 1 205 ? 24.297 -49.25 11.102 1 95.62 205 PHE A O 1
ATOM 1763 N N . SER A 1 206 ? 22.281 -49.781 11.828 1 93.69 206 SER A N 1
ATOM 1764 C CA . SER A 1 206 ? 22.672 -51.156 12.172 1 93.69 206 SER A CA 1
ATOM 1765 C C . SER A 1 206 ? 22.703 -52.031 10.938 1 93.69 206 SER A C 1
ATOM 1767 O O . SER A 1 206 ? 21.906 -51.875 10.016 1 93.69 206 SER A O 1
ATOM 1769 N N . ALA A 1 207 ? 23.578 -53.031 10.898 1 92.44 207 ALA A N 1
ATOM 1770 C CA . ALA A 1 207 ? 23.703 -54 9.797 1 92.44 207 ALA A CA 1
ATOM 1771 C C . ALA A 1 207 ? 22.453 -54.875 9.664 1 92.44 207 ALA A C 1
ATOM 1773 O O . ALA A 1 207 ? 22.156 -55.375 8.586 1 92.44 207 ALA A O 1
ATOM 1774 N N . PHE A 1 208 ? 21.766 -54.906 10.742 1 86.88 208 PHE A N 1
ATOM 1775 C CA . PHE A 1 208 ? 20.562 -55.719 10.797 1 86.88 208 PHE A CA 1
ATOM 1776 C C . PHE A 1 208 ? 19.562 -55.25 9.742 1 86.88 208 PHE A C 1
ATOM 1778 O O . PHE A 1 208 ? 18.75 -56.031 9.25 1 86.88 208 PHE A O 1
ATOM 1785 N N . ASN A 1 209 ? 19.594 -53.969 9.328 1 88.06 209 ASN A N 1
ATOM 1786 C CA . ASN A 1 209 ? 18.672 -53.344 8.375 1 88.06 209 ASN A CA 1
ATOM 1787 C C . ASN A 1 209 ? 18.938 -53.844 6.953 1 88.06 209 ASN A C 1
ATOM 1789 O O . ASN A 1 209 ? 18.078 -53.688 6.078 1 88.06 209 ASN A O 1
ATOM 1793 N N . PHE A 1 210 ? 20.109 -54.469 6.715 1 85.62 210 PHE A N 1
ATOM 1794 C CA . PHE A 1 210 ? 20.516 -54.781 5.352 1 85.62 210 PHE A CA 1
ATOM 1795 C C . PHE A 1 210 ? 20.688 -56.281 5.16 1 85.62 210 PHE A C 1
ATOM 1797 O O . PHE A 1 210 ? 21.375 -56.719 4.238 1 85.62 210 PHE A O 1
ATOM 1804 N N . THR A 1 211 ? 20.141 -57.062 6.02 1 76.12 211 THR A N 1
ATOM 1805 C CA . THR A 1 211 ? 20.266 -58.5 5.93 1 76.12 211 THR A CA 1
ATOM 1806 C C . THR A 1 211 ? 19.25 -59.062 4.945 1 76.12 211 THR A C 1
ATOM 1808 O O . THR A 1 211 ? 18.219 -58.469 4.688 1 76.12 211 THR A O 1
ATOM 1811 N N . GLU A 1 212 ? 19.672 -60.094 4.039 1 60 212 GLU A N 1
ATOM 1812 C CA . GLU A 1 212 ? 18.953 -60.719 2.945 1 60 212 GLU A CA 1
ATOM 1813 C C . GLU A 1 212 ? 17.562 -61.188 3.393 1 60 212 GLU A C 1
ATOM 1815 O O . GLU A 1 212 ? 16.625 -61.25 2.588 1 60 212 GLU A O 1
ATOM 1820 N N . LYS A 1 213 ? 17.344 -61.75 4.605 1 57.91 213 LYS A N 1
ATOM 1821 C CA . LYS A 1 213 ? 16.094 -62.406 4.996 1 57.91 213 LYS A CA 1
ATOM 1822 C C . LYS A 1 213 ? 14.961 -61.375 5.094 1 57.91 213 LYS A C 1
ATOM 1824 O O . LYS A 1 213 ? 13.828 -61.656 4.676 1 57.91 213 LYS A O 1
ATOM 1829 N N . GLU A 1 214 ? 15.195 -60.188 5.867 1 58.19 214 GLU A N 1
ATOM 1830 C CA . GLU A 1 214 ? 14.148 -59.188 6.055 1 58.19 214 GLU A CA 1
ATOM 1831 C C . GLU A 1 214 ? 14.68 -57.781 5.812 1 58.19 214 GLU A C 1
ATOM 1833 O O . GLU A 1 214 ? 15.484 -57.281 6.598 1 58.19 214 GLU A O 1
ATOM 1838 N N . ASP A 1 215 ? 14.594 -57.25 4.57 1 70.31 215 ASP A N 1
ATOM 1839 C CA . ASP A 1 215 ? 15.102 -55.906 4.258 1 70.31 215 ASP A CA 1
ATOM 1840 C C . ASP A 1 215 ? 14.273 -54.812 4.949 1 70.31 215 ASP A C 1
ATOM 1842 O O . ASP A 1 215 ? 13.398 -54.219 4.328 1 70.31 215 ASP A O 1
ATOM 1846 N N . HIS A 1 216 ? 14.562 -54.688 6.375 1 80.06 216 HIS A N 1
ATOM 1847 C CA . HIS A 1 216 ? 13.812 -53.75 7.215 1 80.06 216 HIS A CA 1
ATOM 1848 C C . HIS A 1 216 ? 13.898 -52.344 6.672 1 80.06 216 HIS A C 1
ATOM 1850 O O . HIS A 1 216 ? 12.938 -51.562 6.773 1 80.06 216 HIS A O 1
ATOM 1856 N N . LEU A 1 217 ? 15.008 -52 6.082 1 86.56 217 LEU A N 1
ATOM 1857 C CA . LEU A 1 217 ? 15.164 -50.656 5.566 1 86.56 217 LEU A CA 1
ATOM 1858 C C . LEU A 1 217 ? 14.234 -50.406 4.375 1 86.56 217 LEU A C 1
ATOM 1860 O O . LEU A 1 217 ? 13.609 -49.375 4.277 1 86.56 217 LEU A O 1
ATOM 1864 N N . GLU A 1 218 ? 14.234 -51.375 3.557 1 84.69 218 GLU A N 1
ATOM 1865 C CA . GLU A 1 218 ? 13.359 -51.25 2.391 1 84.69 218 GLU A CA 1
ATOM 1866 C C . GLU A 1 218 ? 11.898 -51.156 2.803 1 84.69 218 GLU A C 1
ATOM 1868 O O . GLU A 1 218 ? 11.109 -50.438 2.186 1 84.69 218 GLU A O 1
ATOM 1873 N N . ILE A 1 219 ? 11.586 -51.938 3.803 1 85.94 219 ILE A N 1
ATOM 1874 C CA . ILE A 1 219 ? 10.227 -51.906 4.328 1 85.94 219 ILE A CA 1
ATOM 1875 C C . ILE A 1 219 ? 9.938 -50.531 4.91 1 85.94 219 ILE A C 1
ATOM 1877 O O . ILE A 1 219 ? 8.859 -49.969 4.699 1 85.94 219 ILE A O 1
ATOM 1881 N N . THR A 1 220 ? 10.898 -50.094 5.645 1 89.06 220 THR A N 1
ATOM 1882 C CA . THR A 1 220 ? 10.75 -48.75 6.246 1 89.06 220 THR A CA 1
ATOM 1883 C C . THR A 1 220 ? 10.602 -47.688 5.164 1 89.06 220 THR A C 1
ATOM 1885 O O . THR A 1 220 ? 9.758 -46.812 5.281 1 89.06 220 THR A O 1
ATOM 1888 N N . LEU A 1 221 ? 11.375 -47.75 4.121 1 87.75 221 LEU A N 1
ATOM 1889 C CA . LEU A 1 221 ? 11.336 -46.75 3.041 1 87.75 221 LEU A CA 1
ATOM 1890 C C . LEU A 1 221 ? 10.039 -46.875 2.248 1 87.75 221 LEU A C 1
ATOM 1892 O O . LEU A 1 221 ? 9.477 -45.875 1.805 1 87.75 221 LEU A O 1
ATOM 1896 N N . GLN A 1 222 ? 9.602 -48.062 2.111 1 83.81 222 GLN A N 1
ATOM 1897 C CA . GLN A 1 222 ? 8.336 -48.281 1.423 1 83.81 222 GLN A CA 1
ATOM 1898 C C . GLN A 1 222 ? 7.164 -47.719 2.236 1 83.81 222 GLN A C 1
ATOM 1900 O O . GLN A 1 222 ? 6.262 -47.094 1.686 1 83.81 222 GLN A O 1
ATOM 1905 N N . ASN A 1 223 ? 7.238 -48.062 3.516 1 86.81 223 ASN A N 1
ATOM 1906 C CA . ASN A 1 223 ? 6.203 -47.5 4.383 1 86.81 223 ASN A CA 1
ATOM 1907 C C . ASN A 1 223 ? 6.227 -45.969 4.387 1 86.81 223 ASN A C 1
ATOM 1909 O O . ASN A 1 223 ? 5.176 -45.344 4.465 1 86.81 223 ASN A O 1
ATOM 1913 N N . ASN A 1 224 ? 7.422 -45.5 4.426 1 88.25 224 ASN A N 1
ATOM 1914 C CA . ASN A 1 224 ? 7.559 -44.031 4.355 1 88.25 224 ASN A CA 1
ATOM 1915 C C . ASN A 1 224 ? 6.953 -43.469 3.07 1 88.25 224 ASN A C 1
ATOM 1917 O O . ASN A 1 224 ? 6.305 -42.438 3.088 1 88.25 224 ASN A O 1
ATOM 1921 N N . LYS A 1 225 ? 7.188 -44.094 1.993 1 80.25 225 LYS A N 1
ATOM 1922 C CA . LYS A 1 225 ? 6.613 -43.688 0.713 1 80.25 225 LYS A CA 1
ATOM 1923 C C . LYS A 1 225 ? 5.09 -43.719 0.753 1 80.25 225 LYS A C 1
ATOM 1925 O O . LYS A 1 225 ? 4.422 -42.812 0.246 1 80.25 225 LYS A O 1
ATOM 1930 N N . LEU A 1 226 ? 4.59 -44.781 1.333 1 81.38 226 LEU A N 1
ATOM 1931 C CA . LEU A 1 226 ? 3.145 -44.906 1.462 1 81.38 226 LEU A CA 1
ATOM 1932 C C . LEU A 1 226 ? 2.574 -43.812 2.355 1 81.38 226 LEU A C 1
ATOM 1934 O O . LEU A 1 226 ? 1.499 -43.281 2.078 1 81.38 226 LEU A O 1
ATOM 1938 N N . SER A 1 227 ? 3.307 -43.625 3.408 1 82.81 227 SER A N 1
ATOM 1939 C CA . SER A 1 227 ? 2.871 -42.562 4.301 1 82.81 227 SER A CA 1
ATOM 1940 C C . SER A 1 227 ? 2.857 -41.188 3.586 1 82.81 227 SER A C 1
ATOM 1942 O O . SER A 1 227 ? 1.965 -40.375 3.814 1 82.81 227 SER A O 1
ATOM 1944 N N . LYS A 1 228 ? 3.871 -40.906 2.818 1 80.62 228 LYS A N 1
ATOM 1945 C CA . LYS A 1 228 ? 3.924 -39.656 2.051 1 80.62 228 LYS A CA 1
ATOM 1946 C C . LYS A 1 228 ? 2.73 -39.562 1.107 1 80.62 228 LYS A C 1
ATOM 1948 O O . LYS A 1 228 ? 2.119 -38.5 0.998 1 80.62 228 LYS A O 1
ATOM 1953 N N . ILE A 1 229 ? 2.4 -40.625 0.537 1 75.38 229 ILE A N 1
ATOM 1954 C CA . ILE A 1 229 ? 1.274 -40.656 -0.39 1 75.38 229 ILE A CA 1
ATOM 1955 C C . ILE A 1 229 ? -0.028 -40.438 0.37 1 75.38 229 ILE A C 1
ATOM 1957 O O . ILE A 1 229 ? -0.907 -39.688 -0.103 1 75.38 229 ILE A O 1
ATOM 1961 N N . LYS A 1 230 ? -0.105 -41.062 1.466 1 80.19 230 LYS A N 1
ATOM 1962 C CA . LYS A 1 230 ? -1.298 -40.906 2.291 1 80.19 230 LYS A CA 1
ATOM 1963 C C . LYS A 1 230 ? -1.486 -39.438 2.703 1 80.19 230 LYS A C 1
ATOM 1965 O O . LYS A 1 230 ? -2.607 -38.938 2.701 1 80.19 230 LYS A O 1
ATOM 1970 N N . ILE A 1 231 ? -0.438 -38.875 3.178 1 82.69 231 ILE A N 1
ATOM 1971 C CA . ILE A 1 231 ? -0.485 -37.5 3.604 1 82.69 231 ILE A CA 1
ATOM 1972 C C . ILE A 1 231 ? -0.869 -36.594 2.422 1 82.69 231 ILE A C 1
ATOM 1974 O O . ILE A 1 231 ? -1.649 -35.656 2.572 1 82.69 231 ILE A O 1
ATOM 1978 N N . GLU A 1 232 ? -0.353 -36.875 1.295 1 78.94 232 GLU A N 1
ATOM 1979 C CA . GLU A 1 232 ? -0.669 -36.125 0.082 1 78.94 232 GLU A CA 1
ATOM 1980 C C . GLU A 1 232 ? -2.135 -36.281 -0.307 1 78.94 232 GLU A C 1
ATOM 1982 O O . GLU A 1 232 ? -2.805 -35.312 -0.673 1 78.94 232 GLU A O 1
ATOM 1987 N N . ASP A 1 233 ? -2.594 -37.531 -0.255 1 79 233 ASP A N 1
ATOM 1988 C CA . ASP A 1 233 ? -3.979 -37.844 -0.602 1 79 233 ASP A CA 1
ATOM 1989 C C . ASP A 1 233 ? -4.945 -37.156 0.37 1 79 233 ASP A C 1
ATOM 1991 O O . ASP A 1 233 ? -6.031 -36.719 -0.025 1 79 233 ASP A O 1
ATOM 1995 N N . ASP A 1 234 ? -4.527 -37.219 1.538 1 85.69 234 ASP A N 1
ATOM 1996 C CA . ASP A 1 234 ? -5.355 -36.562 2.535 1 85.69 234 ASP A CA 1
ATOM 1997 C C . ASP A 1 234 ? -5.477 -35.062 2.236 1 85.69 234 ASP A C 1
ATOM 1999 O O . ASP A 1 234 ? -6.559 -34.5 2.354 1 85.69 234 ASP A O 1
ATOM 2003 N N . LEU A 1 235 ? -4.406 -34.469 1.975 1 86.69 235 LEU A N 1
ATOM 2004 C CA . LEU A 1 235 ? -4.414 -33.031 1.659 1 86.69 235 LEU A CA 1
ATOM 2005 C C . LEU A 1 235 ? -5.305 -32.75 0.457 1 86.69 235 LEU A C 1
ATOM 2007 O O . LEU A 1 235 ? -6.086 -31.797 0.473 1 86.69 235 LEU A O 1
ATOM 2011 N N . LYS A 1 236 ? -5.242 -33.531 -0.512 1 81.19 236 LYS A N 1
ATOM 2012 C CA . LYS A 1 236 ? -6.098 -33.406 -1.688 1 81.19 236 LYS A CA 1
ATOM 2013 C C . LYS A 1 236 ? -7.57 -33.531 -1.316 1 81.19 236 LYS A C 1
ATOM 2015 O O . LYS A 1 236 ? -8.414 -32.781 -1.771 1 81.19 236 LYS A O 1
ATOM 2020 N N . SER A 1 237 ? -7.832 -34.594 -0.571 1 85.06 237 SER A N 1
ATOM 2021 C CA . SER A 1 237 ? -9.203 -34.875 -0.163 1 85.06 237 SER A CA 1
ATOM 2022 C C . SER A 1 237 ? -9.812 -33.719 0.608 1 85.06 237 SER A C 1
ATOM 2024 O O . SER A 1 237 ? -11 -33.406 0.458 1 85.06 237 SER A O 1
ATOM 2026 N N . ILE A 1 238 ? -9.039 -33.125 1.396 1 89.88 238 ILE A N 1
ATOM 2027 C CA . ILE A 1 238 ? -9.539 -32 2.211 1 89.88 238 ILE A CA 1
ATOM 2028 C C . ILE A 1 238 ? -9.758 -30.781 1.333 1 89.88 238 ILE A C 1
ATOM 2030 O O . ILE A 1 238 ? -10.695 -30 1.551 1 89.88 238 ILE A O 1
ATOM 2034 N N . ILE A 1 239 ? -8.914 -30.516 0.416 1 88 239 ILE A N 1
ATOM 2035 C CA . ILE A 1 239 ? -9.008 -29.328 -0.429 1 88 239 ILE A CA 1
ATOM 2036 C C . ILE A 1 239 ? -10.188 -29.484 -1.389 1 88 239 ILE A C 1
ATOM 2038 O O . ILE A 1 239 ? -11 -28.562 -1.53 1 88 239 ILE A O 1
ATOM 2042 N N . TYR A 1 240 ? -10.375 -30.688 -1.956 1 83.88 240 TYR A N 1
ATOM 2043 C CA . TYR A 1 240 ? -11.398 -30.922 -2.971 1 83.88 240 TYR A CA 1
ATOM 2044 C C . TYR A 1 240 ? -12.727 -31.312 -2.33 1 83.88 240 TYR A C 1
ATOM 2046 O O . TYR A 1 240 ? -13.789 -31.156 -2.939 1 83.88 240 TYR A O 1
ATOM 2054 N N . GLY A 1 241 ? -12.664 -31.828 -1.156 1 85.44 241 GLY A N 1
ATOM 2055 C CA . GLY A 1 241 ? -13.859 -32.344 -0.501 1 85.44 241 GLY A CA 1
ATOM 2056 C C . GLY A 1 241 ? -14.289 -33.688 -1.017 1 85.44 241 GLY A C 1
ATOM 2057 O O . GLY A 1 241 ? -15.445 -33.875 -1.405 1 85.44 241 GLY A O 1
ATOM 2058 N N . THR A 1 242 ? -13.297 -34.562 -1.084 1 80.31 242 THR A N 1
ATOM 2059 C CA . THR A 1 242 ? -13.57 -35.938 -1.514 1 80.31 242 THR A CA 1
ATOM 2060 C C . THR A 1 242 ? -13.383 -36.906 -0.357 1 80.31 242 THR A C 1
ATOM 2062 O O . THR A 1 242 ? -12.945 -36.531 0.728 1 80.31 242 THR A O 1
ATOM 2065 N N . ASN A 1 243 ? -13.789 -38.156 -0.521 1 77.62 243 ASN A N 1
ATOM 2066 C CA . ASN A 1 243 ? -13.648 -39.219 0.464 1 77.62 243 ASN A CA 1
ATOM 2067 C C . ASN A 1 243 ? -14.305 -38.844 1.79 1 77.62 243 ASN A C 1
ATOM 2069 O O . ASN A 1 243 ? -13.742 -39.094 2.857 1 77.62 243 ASN A O 1
ATOM 2073 N N . GLY A 1 244 ? -15.352 -38.125 1.715 1 74.38 244 GLY A N 1
ATOM 2074 C CA . GLY A 1 244 ? -16.141 -37.812 2.9 1 74.38 244 GLY A CA 1
ATOM 2075 C C . GLY A 1 244 ? -15.734 -36.5 3.566 1 74.38 244 GLY A C 1
ATOM 2076 O O . GLY A 1 244 ? -16.359 -36.094 4.535 1 74.38 244 GLY A O 1
ATOM 2077 N N . ASN A 1 245 ? -14.672 -35.875 3.121 1 84.38 245 ASN A N 1
ATOM 2078 C CA . ASN A 1 245 ? -14.234 -34.625 3.707 1 84.38 245 ASN A CA 1
ATOM 2079 C C . ASN A 1 245 ? -14.961 -33.438 3.09 1 84.38 245 ASN A C 1
ATOM 2081 O O . ASN A 1 245 ? -15.414 -33.5 1.944 1 84.38 245 ASN A O 1
ATOM 2085 N N . GLU A 1 246 ? -15.148 -32.438 3.867 1 87.25 246 GLU A N 1
ATOM 2086 C CA . GLU A 1 246 ? -15.648 -31.188 3.348 1 87.25 246 GLU A CA 1
ATOM 2087 C C . GLU A 1 246 ? -14.578 -30.453 2.551 1 87.25 246 GLU A C 1
ATOM 2089 O O . GLU A 1 246 ? -13.406 -30.438 2.939 1 87.25 246 GLU A O 1
ATOM 2094 N N . SER A 1 247 ? -14.992 -29.938 1.446 1 90.38 247 SER A N 1
ATOM 2095 C CA . SER A 1 247 ? -14.023 -29.219 0.615 1 90.38 247 SER A CA 1
ATOM 2096 C C . SER A 1 247 ? -13.609 -27.906 1.257 1 90.38 247 SER A C 1
ATOM 2098 O O . SER A 1 247 ? -14.445 -27.016 1.447 1 90.38 247 SER A O 1
ATOM 2100 N N . LEU A 1 248 ? -12.375 -27.781 1.552 1 93.5 248 LEU A N 1
ATOM 2101 C CA . LEU A 1 248 ? -11.844 -26.531 2.082 1 93.5 248 LEU A CA 1
ATOM 2102 C C . LEU A 1 248 ? -11.953 -25.422 1.047 1 93.5 248 LEU A C 1
ATOM 2104 O O . LEU A 1 248 ? -12.203 -24.266 1.397 1 93.5 248 LEU A O 1
ATOM 2108 N N . PHE A 1 249 ? -11.711 -25.766 -0.209 1 92.19 249 PHE A N 1
ATOM 2109 C CA . PHE A 1 249 ? -11.773 -24.797 -1.289 1 92.19 249 PHE A CA 1
ATOM 2110 C C . PHE A 1 249 ? -13.188 -24.234 -1.431 1 92.19 249 PHE A C 1
ATOM 2112 O O . PHE A 1 249 ? -13.375 -23.031 -1.586 1 92.19 249 PHE A O 1
ATOM 2119 N N . GLU A 1 250 ? -14.156 -25.109 -1.43 1 93.44 250 GLU A N 1
ATOM 2120 C CA . GLU A 1 250 ? -15.547 -24.672 -1.485 1 93.44 250 GLU A CA 1
ATOM 2121 C C . GLU A 1 250 ? -15.914 -23.844 -0.263 1 93.44 250 GLU A C 1
ATOM 2123 O O . GLU A 1 250 ? -16.641 -22.844 -0.38 1 93.44 250 GLU A O 1
ATOM 2128 N N . PHE A 1 251 ? -15.445 -24.328 0.907 1 95.12 251 PHE A N 1
ATOM 2129 C CA . PHE A 1 251 ? -15.695 -23.609 2.15 1 95.12 251 PHE A CA 1
ATOM 2130 C C . PHE A 1 251 ? -15.203 -22.172 2.051 1 95.12 251 PHE A C 1
ATOM 2132 O O . PHE A 1 251 ? -15.938 -21.234 2.379 1 95.12 251 PHE A O 1
ATOM 2139 N N . ILE A 1 252 ? -13.992 -21.953 1.603 1 95.81 252 ILE A N 1
ATOM 2140 C CA . ILE A 1 252 ? -13.367 -20.641 1.45 1 95.81 252 ILE A CA 1
ATOM 2141 C C . ILE A 1 252 ? -14.148 -19.812 0.433 1 95.81 252 ILE A C 1
ATOM 2143 O O . ILE A 1 252 ? -14.516 -18.672 0.701 1 95.81 252 ILE A O 1
ATOM 2147 N N . GLY A 1 253 ? -14.43 -20.422 -0.712 1 95.12 253 GLY A N 1
ATOM 2148 C CA . GLY A 1 253 ? -15.172 -19.734 -1.753 1 95.12 253 GLY A CA 1
ATOM 2149 C C . GLY A 1 253 ? -16.547 -19.281 -1.311 1 95.12 253 GLY A C 1
ATOM 2150 O O . GLY A 1 253 ? -17 -18.188 -1.652 1 95.12 253 GLY A O 1
ATOM 2151 N N . SER A 1 254 ? -17.25 -20.141 -0.601 1 95.5 254 SER A N 1
ATOM 2152 C CA . SER A 1 254 ? -18.594 -19.844 -0.128 1 95.5 254 SER A CA 1
ATOM 2153 C C . SER A 1 254 ? -18.594 -18.641 0.823 1 95.5 254 SER A C 1
ATOM 2155 O O . SER A 1 254 ? -19.5 -17.812 0.787 1 95.5 254 SER A O 1
ATOM 2157 N N . ARG A 1 255 ? -17.562 -18.578 1.689 1 95.62 255 ARG A N 1
ATOM 2158 C CA . ARG A 1 255 ? -17.469 -17.453 2.617 1 95.62 255 ARG A CA 1
ATOM 2159 C C . ARG A 1 255 ? -17.219 -16.141 1.873 1 95.62 255 ARG A C 1
ATOM 2161 O O . ARG A 1 255 ? -17.812 -15.117 2.199 1 95.62 255 ARG A O 1
ATOM 2168 N N . ILE A 1 256 ? -16.328 -16.172 0.905 1 95.31 256 ILE A N 1
ATOM 2169 C CA . ILE A 1 256 ? -16.031 -14.977 0.107 1 95.31 256 ILE A CA 1
ATOM 2170 C C . ILE A 1 256 ? -17.281 -14.555 -0.658 1 95.31 256 ILE A C 1
ATOM 2172 O O . ILE A 1 256 ? -17.641 -13.367 -0.683 1 95.31 256 ILE A O 1
ATOM 2176 N N . TYR A 1 257 ? -18 -15.57 -1.242 1 95.25 257 TYR A N 1
ATOM 2177 C CA . TYR A 1 257 ? -19.203 -15.281 -2.023 1 95.25 257 TYR A CA 1
ATOM 2178 C C . TYR A 1 257 ? -20.297 -14.688 -1.146 1 95.25 257 TYR A C 1
ATOM 2180 O O . TYR A 1 257 ? -20.969 -13.734 -1.546 1 95.25 257 TYR A O 1
ATOM 2188 N N . ASN A 1 258 ? -20.469 -15.203 -0.007 1 93.5 258 ASN A N 1
ATOM 2189 C CA . ASN A 1 258 ? -21.531 -14.75 0.887 1 93.5 258 ASN A CA 1
ATOM 2190 C C . ASN A 1 258 ? -21.328 -13.305 1.324 1 93.5 258 ASN A C 1
ATOM 2192 O O . ASN A 1 258 ? -22.281 -12.57 1.547 1 93.5 258 ASN A O 1
ATOM 2196 N N . LYS A 1 259 ? -20.062 -12.938 1.438 1 91.19 259 LYS A N 1
ATOM 2197 C CA . LYS A 1 259 ? -19.766 -11.586 1.908 1 91.19 259 LYS A CA 1
ATOM 2198 C C . LYS A 1 259 ? -19.734 -10.594 0.75 1 91.19 259 LYS A C 1
ATOM 2200 O O . LYS A 1 259 ? -20.094 -9.43 0.914 1 91.19 259 LYS A O 1
ATOM 2205 N N . THR A 1 260 ? -19.297 -11 -0.452 1 90.75 260 THR A N 1
ATOM 2206 C CA . THR A 1 260 ? -19.016 -10.047 -1.521 1 90.75 260 THR A CA 1
ATOM 2207 C C . THR A 1 260 ? -20.062 -10.164 -2.633 1 90.75 260 THR A C 1
ATOM 2209 O O . THR A 1 260 ? -20.297 -9.211 -3.375 1 90.75 260 THR A O 1
ATOM 2212 N N . LYS A 1 261 ? -20.625 -11.375 -2.883 1 91.44 261 LYS A N 1
ATOM 2213 C CA . LYS A 1 261 ? -21.531 -11.68 -3.982 1 91.44 261 LYS A CA 1
ATOM 2214 C C . LYS A 1 261 ? -20.922 -11.281 -5.324 1 91.44 261 LYS A C 1
ATOM 2216 O O . LYS A 1 261 ? -21.625 -10.742 -6.188 1 91.44 261 LYS A O 1
ATOM 2221 N N . ALA A 1 262 ? -19.562 -11.43 -5.387 1 91.62 262 ALA A N 1
ATOM 2222 C CA . ALA A 1 262 ? -18.828 -11.07 -6.598 1 91.62 262 ALA A CA 1
ATOM 2223 C C . ALA A 1 262 ? -19 -12.133 -7.676 1 91.62 262 ALA A C 1
ATOM 2225 O O . ALA A 1 262 ? -19.625 -13.172 -7.441 1 91.62 262 ALA A O 1
ATOM 2226 N N . ASP A 1 263 ? -18.484 -11.828 -8.875 1 92.12 263 ASP A N 1
ATOM 2227 C CA . ASP A 1 263 ? -18.469 -12.766 -9.992 1 92.12 263 ASP A CA 1
ATOM 2228 C C . ASP A 1 263 ? -17.75 -14.055 -9.617 1 92.12 263 ASP A C 1
ATOM 2230 O O . ASP A 1 263 ? -16.719 -14.016 -8.938 1 92.12 263 ASP A O 1
ATOM 2234 N N . LEU A 1 264 ? -18.312 -15.234 -10.078 1 90.31 264 LEU A N 1
ATOM 2235 C CA . LEU A 1 264 ? -17.828 -16.547 -9.672 1 90.31 264 LEU A CA 1
ATOM 2236 C C . LEU A 1 264 ? -16.375 -16.75 -10.109 1 90.31 264 LEU A C 1
ATOM 2238 O O . LEU A 1 264 ? -15.602 -17.422 -9.43 1 90.31 264 LEU A O 1
ATOM 2242 N N . LYS A 1 265 ? -16.016 -16.156 -11.25 1 85.62 265 LYS A N 1
ATOM 2243 C CA . LYS A 1 265 ? -14.633 -16.25 -11.695 1 85.62 265 LYS A CA 1
ATOM 2244 C C . LYS A 1 265 ? -13.688 -15.586 -10.695 1 85.62 265 LYS A C 1
ATOM 2246 O O . LYS A 1 265 ? -12.617 -16.125 -10.398 1 85.62 265 LYS A O 1
ATOM 2251 N N . LEU A 1 266 ? -14.094 -14.422 -10.242 1 89.31 266 LEU A N 1
ATOM 2252 C CA . LEU A 1 266 ? -13.281 -13.703 -9.258 1 89.31 266 LEU A CA 1
ATOM 2253 C C . LEU A 1 266 ? -13.227 -14.461 -7.941 1 89.31 266 LEU A C 1
ATOM 2255 O O . LEU A 1 266 ? -12.188 -14.484 -7.277 1 89.31 266 LEU A O 1
ATOM 2259 N N . ILE A 1 267 ? -14.391 -15.07 -7.598 1 93.38 267 ILE A N 1
ATOM 2260 C CA . ILE A 1 267 ? -14.445 -15.859 -6.371 1 93.38 267 ILE A CA 1
ATOM 2261 C C . ILE A 1 267 ? -13.461 -17.016 -6.465 1 93.38 267 ILE A C 1
ATOM 2263 O O . ILE A 1 267 ? -12.727 -17.297 -5.516 1 93.38 267 ILE A O 1
ATOM 2267 N N . TYR A 1 268 ? -13.484 -17.672 -7.582 1 90.25 268 TYR A N 1
ATOM 2268 C CA . TYR A 1 268 ? -12.586 -18.797 -7.82 1 90.25 268 TYR A CA 1
ATOM 2269 C C . TYR A 1 268 ? -11.125 -18.359 -7.703 1 90.25 268 TYR A C 1
ATOM 2271 O O . TYR A 1 268 ? -10.344 -18.984 -6.984 1 90.25 268 TYR A O 1
ATOM 2279 N N . GLU A 1 269 ? -10.75 -17.312 -8.336 1 86.25 269 GLU A N 1
ATOM 2280 C CA . GLU A 1 269 ? -9.367 -16.844 -8.352 1 86.25 269 GLU A CA 1
ATOM 2281 C C . GLU A 1 269 ? -8.906 -16.438 -6.957 1 86.25 269 GLU A C 1
ATOM 2283 O O . GLU A 1 269 ? -7.801 -16.797 -6.535 1 86.25 269 GLU A O 1
ATOM 2288 N N . ASN A 1 270 ? -9.727 -15.68 -6.258 1 92.56 270 ASN A N 1
ATOM 2289 C CA . ASN A 1 270 ? -9.352 -15.227 -4.922 1 92.56 270 ASN A CA 1
ATOM 2290 C C . ASN A 1 270 ? -9.25 -16.391 -3.941 1 92.56 270 ASN A C 1
ATOM 2292 O O . ASN A 1 270 ? -8.391 -16.391 -3.059 1 92.56 270 ASN A O 1
ATOM 2296 N N . SER A 1 271 ? -10.109 -17.406 -4.148 1 92.88 271 SER A N 1
ATOM 2297 C CA . SER A 1 271 ? -10.023 -18.609 -3.322 1 92.88 271 SER A CA 1
ATOM 2298 C C . SER A 1 271 ? -8.727 -19.359 -3.584 1 92.88 271 SER A C 1
ATOM 2300 O O . SER A 1 271 ? -8.094 -19.859 -2.65 1 92.88 271 SER A O 1
ATOM 2302 N N . LEU A 1 272 ? -8.391 -19.422 -4.805 1 87.62 272 LEU A N 1
ATOM 2303 C CA . LEU A 1 272 ? -7.156 -20.094 -5.195 1 87.62 272 LEU A CA 1
ATOM 2304 C C . LEU A 1 272 ? -5.941 -19.391 -4.598 1 87.62 272 LEU A C 1
ATOM 2306 O O . LEU A 1 272 ? -5.055 -20.031 -4.039 1 87.62 272 LEU A O 1
ATOM 2310 N N . TYR A 1 273 ? -5.898 -18.031 -4.723 1 87.75 273 TYR A N 1
ATOM 2311 C CA . TYR A 1 273 ? -4.793 -17.266 -4.156 1 87.75 273 TYR A CA 1
ATOM 2312 C C . TYR A 1 273 ? -4.707 -17.469 -2.65 1 87.75 273 TYR A C 1
ATOM 2314 O O . TYR A 1 273 ? -3.615 -17.609 -2.098 1 87.75 273 TYR A O 1
ATOM 2322 N N . PHE A 1 274 ? -5.848 -17.438 -1.955 1 93.62 274 PHE A N 1
ATOM 2323 C CA . PHE A 1 274 ? -5.875 -17.562 -0.502 1 93.62 274 PHE A CA 1
ATOM 2324 C C . PHE A 1 274 ? -5.293 -18.906 -0.06 1 93.62 274 PHE A C 1
ATOM 2326 O O . PHE A 1 274 ? -4.422 -18.953 0.812 1 93.62 274 PHE A O 1
ATOM 2333 N N . ILE A 1 275 ? -5.734 -20.016 -0.637 1 89.69 275 ILE A N 1
ATOM 2334 C CA . ILE A 1 275 ? -5.277 -21.344 -0.237 1 89.69 275 ILE A CA 1
ATOM 2335 C C . ILE A 1 275 ? -3.801 -21.5 -0.587 1 89.69 275 ILE A C 1
ATOM 2337 O O . ILE A 1 275 ? -3.045 -22.125 0.164 1 89.69 275 ILE A O 1
ATOM 2341 N N . PHE A 1 276 ? -3.381 -21 -1.635 1 84.56 276 PHE A N 1
ATOM 2342 C CA . PHE A 1 276 ? -1.991 -21.188 -2.041 1 84.56 276 PHE A CA 1
ATOM 2343 C C . PHE A 1 276 ? -1.065 -20.312 -1.199 1 84.56 276 PHE A C 1
ATOM 2345 O O . PHE A 1 276 ? 0.077 -20.688 -0.931 1 84.56 276 PHE A O 1
ATOM 2352 N N . ARG A 1 277 ? -1.554 -19.094 -0.833 1 88.75 277 ARG A N 1
ATOM 2353 C CA . ARG A 1 277 ? -0.793 -18.328 0.151 1 88.75 277 ARG A CA 1
ATOM 2354 C C . ARG A 1 277 ? -0.536 -19.156 1.405 1 88.75 277 ARG A C 1
ATOM 2356 O O . ARG A 1 277 ? 0.591 -19.203 1.9 1 88.75 277 ARG A O 1
ATOM 2363 N N . LEU A 1 278 ? -1.562 -19.797 1.857 1 92.44 278 LEU A N 1
ATOM 2364 C CA . LEU A 1 278 ? -1.457 -20.594 3.08 1 92.44 278 LEU A CA 1
ATOM 2365 C C . LEU A 1 278 ? -0.539 -21.797 2.875 1 92.44 278 LEU A C 1
ATOM 2367 O O . LEU A 1 278 ? 0.294 -22.094 3.732 1 92.44 278 LEU A O 1
ATOM 2371 N N . LEU A 1 279 ? -0.708 -22.453 1.805 1 86.06 279 LEU A N 1
ATOM 2372 C CA . LEU A 1 279 ? 0.135 -23.609 1.513 1 86.06 279 LEU A CA 1
ATOM 2373 C C . LEU A 1 279 ? 1.598 -23.203 1.39 1 86.06 279 LEU A C 1
ATOM 2375 O O . LEU A 1 279 ? 2.486 -23.906 1.88 1 86.06 279 LEU A O 1
ATOM 2379 N N . PHE A 1 280 ? 1.845 -22.047 0.716 1 83.62 280 PHE A N 1
ATOM 2380 C CA . PHE A 1 280 ? 3.207 -21.547 0.584 1 83.62 280 PHE A CA 1
ATOM 2381 C C . PHE A 1 280 ? 3.834 -21.312 1.953 1 83.62 280 PHE A C 1
ATOM 2383 O O . PHE A 1 280 ? 4.969 -21.719 2.201 1 83.62 280 PHE A O 1
ATOM 2390 N N . ILE A 1 281 ? 3.105 -20.656 2.762 1 90.69 281 ILE A N 1
ATOM 2391 C CA . ILE A 1 281 ? 3.629 -20.328 4.082 1 90.69 281 ILE A CA 1
ATOM 2392 C C . ILE A 1 281 ? 3.842 -21.609 4.891 1 90.69 281 ILE A C 1
ATOM 2394 O O . ILE A 1 281 ? 4.844 -21.734 5.594 1 90.69 281 ILE A O 1
ATOM 2398 N N . ALA A 1 282 ? 2.893 -22.547 4.812 1 89.88 282 ALA A N 1
ATOM 2399 C CA . ALA A 1 282 ? 3.035 -23.812 5.523 1 89.88 282 ALA A CA 1
ATOM 2400 C C . ALA A 1 282 ? 4.293 -24.562 5.074 1 89.88 282 ALA A C 1
ATOM 2402 O O . ALA A 1 282 ? 5.043 -25.078 5.902 1 89.88 282 ALA A O 1
ATOM 2403 N N . TYR A 1 283 ? 4.484 -24.609 3.799 1 83.12 283 TYR A N 1
ATOM 2404 C CA . TYR A 1 283 ? 5.676 -25.266 3.258 1 83.12 283 TYR A CA 1
ATOM 2405 C C . TYR A 1 283 ? 6.941 -24.547 3.713 1 83.12 283 TYR A C 1
ATOM 2407 O O . TYR A 1 283 ? 7.918 -25.188 4.109 1 83.12 283 TYR A O 1
ATOM 2415 N N . PHE A 1 284 ? 6.961 -23.234 3.676 1 83.69 284 PHE A N 1
ATOM 2416 C CA . PHE A 1 284 ? 8.102 -22.406 4.051 1 83.69 284 PHE A CA 1
ATOM 2417 C C . PHE A 1 284 ? 8.461 -22.609 5.516 1 83.69 284 PHE A C 1
ATOM 2419 O O . PHE A 1 284 ? 9.633 -22.812 5.844 1 83.69 284 PHE A O 1
ATOM 2426 N N . GLU A 1 285 ? 7.457 -22.594 6.332 1 89.06 285 GLU A N 1
ATOM 2427 C CA . GLU A 1 285 ? 7.68 -22.719 7.77 1 89.06 285 GLU A CA 1
ATOM 2428 C C . GLU A 1 285 ? 8.25 -24.094 8.117 1 89.06 285 GLU A C 1
ATOM 2430 O O . GLU A 1 285 ? 9.117 -24.203 8.984 1 89.06 285 GLU A O 1
ATOM 2435 N N . ASP A 1 286 ? 7.781 -25.078 7.422 1 86.44 286 ASP A N 1
ATOM 2436 C CA . ASP A 1 286 ? 8.234 -26.422 7.719 1 86.44 286 ASP A CA 1
ATOM 2437 C C . ASP A 1 286 ? 9.625 -26.688 7.133 1 86.44 286 ASP A C 1
ATOM 2439 O O . ASP A 1 286 ? 10.492 -27.266 7.801 1 86.44 286 ASP A O 1
ATOM 2443 N N . LYS A 1 287 ? 9.844 -26.297 5.965 1 79.06 287 LYS A N 1
ATOM 2444 C CA . LYS A 1 287 ? 11.109 -26.516 5.281 1 79.06 287 LYS A CA 1
ATOM 2445 C C . LYS A 1 287 ? 12.25 -25.812 6 1 79.06 287 LYS A C 1
ATOM 2447 O O . LYS A 1 287 ? 13.352 -26.344 6.121 1 79.06 287 LYS A O 1
ATOM 2452 N N . PHE A 1 288 ? 11.984 -24.578 6.512 1 80.62 288 PHE A N 1
ATOM 2453 C CA . PHE A 1 288 ? 13.039 -23.766 7.109 1 80.62 288 PHE A CA 1
ATOM 2454 C C . PHE A 1 288 ? 12.867 -23.688 8.625 1 80.62 288 PHE A C 1
ATOM 2456 O O . PHE A 1 288 ? 13.305 -22.719 9.25 1 80.62 288 PHE A O 1
ATOM 2463 N N . GLU A 1 289 ? 12.281 -24.625 9.117 1 83.88 289 GLU A N 1
ATOM 2464 C CA . GLU A 1 289 ? 11.938 -24.625 10.539 1 83.88 289 GLU A CA 1
ATOM 2465 C C . GLU A 1 289 ? 13.172 -24.375 11.406 1 83.88 289 GLU A C 1
ATOM 2467 O O . GLU A 1 289 ? 13.117 -23.594 12.352 1 83.88 289 GLU A O 1
ATOM 2472 N N . ILE A 1 290 ? 14.328 -24.969 11.109 1 77.06 290 ILE A N 1
ATOM 2473 C CA . ILE A 1 290 ? 15.531 -24.891 11.93 1 77.06 290 ILE A CA 1
ATOM 2474 C C . ILE A 1 290 ? 16.062 -23.453 11.914 1 77.06 290 ILE A C 1
ATOM 2476 O O . ILE A 1 290 ? 16.453 -22.922 12.961 1 77.06 290 ILE A O 1
ATOM 2480 N N . ILE A 1 291 ? 16.031 -22.875 10.828 1 78.31 291 ILE A N 1
ATOM 2481 C CA . ILE A 1 291 ? 16.531 -21.516 10.68 1 78.31 291 ILE A CA 1
ATOM 2482 C C . ILE A 1 291 ? 15.539 -20.531 11.312 1 78.31 291 ILE A C 1
ATOM 2484 O O . ILE A 1 291 ? 15.945 -19.562 11.953 1 78.31 291 ILE A O 1
ATOM 2488 N N . LEU A 1 292 ? 14.273 -20.766 11.172 1 85.62 292 LEU A N 1
ATOM 2489 C CA . LEU A 1 292 ? 13.227 -19.859 11.641 1 85.62 292 LEU A CA 1
ATOM 2490 C C . LEU A 1 292 ? 13.156 -19.844 13.164 1 85.62 292 LEU A C 1
ATOM 2492 O O . LEU A 1 292 ? 12.734 -18.859 13.766 1 85.62 292 LEU A O 1
ATOM 2496 N N . GLU A 1 293 ? 13.57 -20.906 13.742 1 83.12 293 GLU A N 1
ATOM 2497 C CA . GLU A 1 293 ? 13.594 -20.969 15.203 1 83.12 293 GLU A CA 1
ATOM 2498 C C . GLU A 1 293 ? 14.609 -19.984 15.773 1 83.12 293 GLU A C 1
ATOM 2500 O O . GLU A 1 293 ? 14.438 -19.484 16.891 1 83.12 293 GLU A O 1
ATOM 2505 N N . LYS A 1 294 ? 15.617 -19.688 15.008 1 79.81 294 LYS A N 1
ATOM 2506 C CA . LYS A 1 294 ? 16.641 -18.75 15.438 1 79.81 294 LYS A CA 1
ATOM 2507 C C . LYS A 1 294 ? 16.25 -17.312 15.094 1 79.81 294 LYS A C 1
ATOM 2509 O O . LYS A 1 294 ? 16.875 -16.359 15.57 1 79.81 294 LYS A O 1
ATOM 2514 N N . HIS A 1 295 ? 15.258 -17.156 14.312 1 84.44 295 HIS A N 1
ATOM 2515 C CA . HIS A 1 295 ? 14.773 -15.836 13.914 1 84.44 295 HIS A CA 1
ATOM 2516 C C . HIS A 1 295 ? 14.016 -15.164 15.062 1 84.44 295 HIS A C 1
ATOM 2518 O O . HIS A 1 295 ? 13.062 -15.727 15.602 1 84.44 295 HIS A O 1
ATOM 2524 N N . LYS A 1 296 ? 14.398 -14 15.461 1 83.88 296 LYS A N 1
ATOM 2525 C CA . LYS A 1 296 ? 13.945 -13.32 16.672 1 83.88 296 LYS A CA 1
ATOM 2526 C C . LYS A 1 296 ? 12.438 -13.086 16.656 1 83.88 296 LYS A C 1
ATOM 2528 O O . LYS A 1 296 ? 11.781 -13.148 17.688 1 83.88 296 LYS A O 1
ATOM 2533 N N . TYR A 1 297 ? 11.883 -12.781 15.484 1 89.5 297 TYR A N 1
ATOM 2534 C CA . TYR A 1 297 ? 10.508 -12.281 15.43 1 89.5 297 TYR A CA 1
ATOM 2535 C C . TYR A 1 297 ? 9.586 -13.297 14.773 1 89.5 297 TYR A C 1
ATOM 2537 O O . TYR A 1 297 ? 8.359 -13.18 14.875 1 89.5 297 TYR A O 1
ATOM 2545 N N . PHE A 1 298 ? 10.055 -14.344 14.172 1 90.19 298 PHE A N 1
ATOM 2546 C CA . PHE A 1 298 ? 9.234 -15.195 13.32 1 90.19 298 PHE A CA 1
ATOM 2547 C C . PHE A 1 298 ? 8.156 -15.906 14.125 1 90.19 298 PHE A C 1
ATOM 2549 O O . PHE A 1 298 ? 6.973 -15.828 13.805 1 90.19 298 PHE A O 1
ATOM 2556 N N . LYS A 1 299 ? 8.477 -16.516 15.18 1 90.38 299 LYS A N 1
ATOM 2557 C CA . LYS A 1 299 ? 7.535 -17.312 15.977 1 90.38 299 LYS A CA 1
ATOM 2558 C C . LYS A 1 299 ? 6.426 -16.422 16.547 1 90.38 299 LYS A C 1
ATOM 2560 O O . LYS A 1 299 ? 5.25 -16.797 16.5 1 90.38 299 LYS A O 1
ATOM 2565 N N . SER A 1 300 ? 6.777 -15.219 16.922 1 88.81 300 SER A N 1
ATOM 2566 C CA . SER A 1 300 ? 5.824 -14.391 17.656 1 88.81 300 SER A CA 1
ATOM 2567 C C . SER A 1 300 ? 4.996 -13.531 16.703 1 88.81 300 SER A C 1
ATOM 2569 O O . SER A 1 300 ? 3.842 -13.203 17 1 88.81 300 SER A O 1
ATOM 2571 N N . LYS A 1 301 ? 5.578 -13.211 15.562 1 88.62 301 LYS A N 1
ATOM 2572 C CA . LYS A 1 301 ? 4.918 -12.172 14.781 1 88.62 301 LYS A CA 1
ATOM 2573 C C . LYS A 1 301 ? 4.473 -12.703 13.422 1 88.62 301 LYS A C 1
ATOM 2575 O O . LYS A 1 301 ? 3.576 -12.133 12.797 1 88.62 301 LYS A O 1
ATOM 2580 N N . ILE A 1 302 ? 5.055 -13.828 12.945 1 91.5 302 ILE A N 1
ATOM 2581 C CA . ILE A 1 302 ? 4.906 -14.109 11.523 1 91.5 302 ILE A CA 1
ATOM 2582 C C . ILE A 1 302 ? 4.449 -15.555 11.328 1 91.5 302 ILE A C 1
ATOM 2584 O O . ILE A 1 302 ? 3.943 -15.914 10.266 1 91.5 302 ILE A O 1
ATOM 2588 N N . SER A 1 303 ? 4.402 -16.422 12.312 1 94.88 303 SER A N 1
ATOM 2589 C CA . SER A 1 303 ? 4.184 -17.859 12.203 1 94.88 303 SER A CA 1
ATOM 2590 C C . SER A 1 303 ? 2.697 -18.188 12.07 1 94.88 303 SER A C 1
ATOM 2592 O O . SER A 1 303 ? 1.879 -17.719 12.867 1 94.88 303 SER A O 1
ATOM 2594 N N . LEU A 1 304 ? 2.338 -18.953 11.047 1 94.81 304 LEU A N 1
ATOM 2595 C CA . LEU A 1 304 ? 0.975 -19.453 10.883 1 94.81 304 LEU A CA 1
ATOM 2596 C C . LEU A 1 304 ? 0.592 -20.391 12.016 1 94.81 304 LEU A C 1
ATOM 2598 O O . LEU A 1 304 ? -0.568 -20.422 12.438 1 94.81 304 LEU A O 1
ATOM 2602 N N . ARG A 1 305 ? 1.524 -21.172 12.484 1 92.81 305 ARG A N 1
ATOM 2603 C CA . ARG A 1 305 ? 1.276 -22.109 13.586 1 92.81 305 ARG A CA 1
ATOM 2604 C C . ARG A 1 305 ? 0.913 -21.359 14.859 1 92.81 305 ARG A C 1
ATOM 2606 O O . ARG A 1 305 ? 0.008 -21.766 15.594 1 92.81 305 ARG A O 1
ATOM 2613 N N . THR A 1 306 ? 1.671 -20.297 15.141 1 94.56 306 THR A N 1
ATOM 2614 C CA . THR A 1 306 ? 1.359 -19.484 16.312 1 94.56 306 THR A CA 1
ATOM 2615 C C . THR A 1 306 ? -0.017 -18.844 16.172 1 94.56 306 THR A C 1
ATOM 2617 O O . THR A 1 306 ? -0.759 -18.734 17.156 1 94.56 306 THR A O 1
ATOM 2620 N N . LEU A 1 307 ? -0.328 -18.375 14.977 1 95.5 307 LEU A N 1
ATOM 2621 C CA . LEU A 1 307 ? -1.655 -17.812 14.734 1 95.5 307 LEU A CA 1
ATOM 2622 C C . LEU A 1 307 ? -2.74 -18.828 15.078 1 95.5 307 LEU A C 1
ATOM 2624 O O . LEU A 1 307 ? -3.723 -18.5 15.742 1 95.5 307 LEU A O 1
ATOM 2628 N N . LEU A 1 308 ? -2.584 -20.125 14.586 1 95.62 308 LEU A N 1
ATOM 2629 C CA . LEU A 1 308 ? -3.543 -21.188 14.867 1 95.62 308 LEU A CA 1
ATOM 2630 C C . LEU A 1 308 ? -3.691 -21.391 16.375 1 95.62 308 LEU A C 1
ATOM 2632 O O . LEU A 1 308 ? -4.805 -21.562 16.875 1 95.62 308 LEU A O 1
ATOM 2636 N N . GLU A 1 309 ? -2.6 -21.344 17.109 1 93.5 309 GLU A N 1
ATOM 2637 C CA . GLU A 1 309 ? -2.611 -21.547 18.547 1 93.5 309 GLU A CA 1
ATOM 2638 C C . GLU A 1 309 ? -3.355 -20.422 19.266 1 93.5 309 GLU A C 1
ATOM 2640 O O . GLU A 1 309 ? -3.984 -20.656 20.297 1 93.5 309 GLU A O 1
ATOM 2645 N N . ASN A 1 310 ? -3.299 -19.219 18.719 1 92.25 310 ASN A N 1
ATOM 2646 C CA . ASN A 1 310 ? -3.879 -18.062 19.375 1 92.25 310 ASN A CA 1
ATOM 2647 C C . ASN A 1 310 ? -5.355 -17.891 19.016 1 92.25 310 ASN A C 1
ATOM 2649 O O . ASN A 1 310 ? -6.074 -17.141 19.672 1 92.25 310 ASN A O 1
ATOM 2653 N N . LEU A 1 311 ? -5.801 -18.562 17.953 1 93.44 311 LEU A N 1
ATOM 2654 C CA . LEU A 1 311 ? -7.176 -18.406 17.5 1 93.44 311 LEU A CA 1
ATOM 2655 C C . LEU A 1 311 ? -8.141 -19.094 18.453 1 93.44 311 LEU A C 1
ATOM 2657 O O . LEU A 1 311 ? -7.852 -20.172 18.969 1 93.44 311 LEU A O 1
ATOM 2661 N N . GLN A 1 312 ? -9.211 -18.328 18.797 1 88.38 312 GLN A N 1
ATOM 2662 C CA . GLN A 1 312 ? -10.289 -18.891 19.609 1 88.38 312 GLN A CA 1
ATOM 2663 C C . GLN A 1 312 ? -11.5 -19.234 18.734 1 88.38 312 GLN A C 1
ATOM 2665 O O . GLN A 1 312 ? -11.609 -18.781 17.609 1 88.38 312 GLN A O 1
ATOM 2670 N N . GLU A 1 313 ? -12.289 -20.156 19.219 1 89.19 313 GLU A N 1
ATOM 2671 C CA . GLU A 1 313 ? -13.516 -20.516 18.516 1 89.19 313 GLU A CA 1
ATOM 2672 C C . GLU A 1 313 ? -14.609 -19.484 18.75 1 89.19 313 GLU A C 1
ATOM 2674 O O . GLU A 1 313 ? -15.57 -19.75 19.484 1 89.19 313 GLU A O 1
ATOM 2679 N N . ASP A 1 314 ? -14.406 -18.281 18.156 1 88.06 314 ASP A N 1
ATOM 2680 C CA . ASP A 1 314 ? -15.32 -17.156 18.344 1 88.06 314 ASP A CA 1
ATOM 2681 C C . ASP A 1 314 ? -15.891 -16.688 17 1 88.06 314 ASP A C 1
ATOM 2683 O O . ASP A 1 314 ? -15.156 -16.172 16.156 1 88.06 314 ASP A O 1
ATOM 2687 N N . GLU A 1 315 ? -17.156 -16.812 16.812 1 88.94 315 GLU A N 1
ATOM 2688 C CA . GLU A 1 315 ? -17.812 -16.438 15.562 1 88.94 315 GLU A CA 1
ATOM 2689 C C . GLU A 1 315 ? -17.969 -14.93 15.453 1 88.94 315 GLU A C 1
ATOM 2691 O O . GLU A 1 315 ? -18.188 -14.398 14.359 1 88.94 315 GLU A O 1
ATOM 2696 N N . SER A 1 316 ? -17.781 -14.297 16.562 1 84.75 316 SER A N 1
ATOM 2697 C CA . SER A 1 316 ? -18.031 -12.859 16.578 1 84.75 316 SER A CA 1
ATOM 2698 C C . SER A 1 316 ? -16.734 -12.078 16.359 1 84.75 316 SER A C 1
ATOM 2700 O O . SER A 1 316 ? -16.766 -10.852 16.25 1 84.75 316 SER A O 1
ATOM 2702 N N . SER A 1 317 ? -15.664 -12.867 16.281 1 88.38 317 SER A N 1
ATOM 2703 C CA . SER A 1 317 ? -14.375 -12.188 16.141 1 88.38 317 SER A CA 1
ATOM 2704 C C . SER A 1 317 ? -13.727 -12.492 14.797 1 88.38 317 SER A C 1
ATOM 2706 O O . SER A 1 317 ? -13.859 -13.602 14.273 1 88.38 317 SER A O 1
ATOM 2708 N N . SER A 1 318 ? -13.125 -11.461 14.227 1 90.81 318 SER A N 1
ATOM 2709 C CA . SER A 1 318 ? -12.383 -11.633 12.984 1 90.81 318 SER A CA 1
ATOM 2710 C C . SER A 1 318 ? -10.938 -11.188 13.133 1 90.81 318 SER A C 1
ATOM 2712 O O . SER A 1 318 ? -10.266 -10.883 12.141 1 90.81 318 SER A O 1
ATOM 2714 N N . GLY A 1 319 ? -10.492 -11.102 14.406 1 92 319 GLY A N 1
ATOM 2715 C CA . GLY A 1 319 ? -9.141 -10.633 14.68 1 92 319 GLY A CA 1
ATOM 2716 C C . GLY A 1 319 ? -8.07 -11.516 14.062 1 92 319 GLY A C 1
ATOM 2717 O O . GLY A 1 319 ? -7.012 -11.023 13.664 1 92 319 GLY A O 1
ATOM 2718 N N . GLY A 1 320 ? -8.359 -12.836 14.016 1 94.38 320 GLY A N 1
ATOM 2719 C CA . GLY A 1 320 ? -7.414 -13.758 13.406 1 94.38 320 GLY A CA 1
ATOM 2720 C C . GLY A 1 320 ? -7.16 -13.469 11.938 1 94.38 320 GLY A C 1
ATOM 2721 O O . GLY A 1 320 ? -6.023 -13.539 11.477 1 94.38 320 GLY A O 1
ATOM 2722 N N . PHE A 1 321 ? -8.258 -13.133 11.25 1 95.12 321 PHE A N 1
ATOM 2723 C CA . PHE A 1 321 ? -8.117 -12.797 9.836 1 95.12 321 PHE A CA 1
ATOM 2724 C C . PHE A 1 321 ? -7.332 -11.5 9.664 1 95.12 321 PHE A C 1
ATOM 2726 O O . PHE A 1 321 ? -6.57 -11.359 8.703 1 95.12 321 PHE A O 1
ATOM 2733 N N . GLY A 1 322 ? -7.496 -10.586 10.578 1 93.38 322 GLY A N 1
ATOM 2734 C CA . GLY A 1 322 ? -6.691 -9.367 10.562 1 93.38 322 GLY A CA 1
ATOM 2735 C C . GLY A 1 322 ? -5.207 -9.641 10.719 1 93.38 322 GLY A C 1
ATOM 2736 O O . GLY A 1 322 ? -4.387 -9.031 10.031 1 93.38 322 GLY A O 1
ATOM 2737 N N . GLU A 1 323 ? -4.875 -10.523 11.594 1 94.25 323 GLU A N 1
ATOM 2738 C CA . GLU A 1 323 ? -3.48 -10.906 11.805 1 94.25 323 GLU A CA 1
ATOM 2739 C C . GLU A 1 323 ? -2.916 -11.617 10.578 1 94.25 323 GLU A C 1
ATOM 2741 O O . GLU A 1 323 ? -1.758 -11.406 10.211 1 94.25 323 GLU A O 1
ATOM 2746 N N . LEU A 1 324 ? -3.734 -12.477 10.023 1 95.69 324 LEU A N 1
ATOM 2747 C CA . LEU A 1 324 ? -3.311 -13.188 8.828 1 95.69 324 LEU A CA 1
ATOM 2748 C C . LEU A 1 324 ? -3.02 -12.211 7.691 1 95.69 324 LEU A C 1
ATOM 2750 O O . LEU A 1 324 ? -2.053 -12.391 6.945 1 95.69 324 LEU A O 1
ATOM 2754 N N . GLU A 1 325 ? -3.877 -11.211 7.559 1 93.38 325 GLU A N 1
ATOM 2755 C CA . GLU A 1 325 ? -3.648 -10.172 6.559 1 93.38 325 GLU A CA 1
ATOM 2756 C C . GLU A 1 325 ? -2.299 -9.492 6.77 1 93.38 325 GLU A C 1
ATOM 2758 O O . GLU A 1 325 ? -1.599 -9.18 5.801 1 93.38 325 GLU A O 1
ATOM 2763 N N . ASN A 1 326 ? -1.955 -9.25 8.008 1 92.56 326 ASN A N 1
ATOM 2764 C CA . ASN A 1 326 ? -0.649 -8.68 8.32 1 92.56 326 ASN A CA 1
ATOM 2765 C C . ASN A 1 326 ? 0.486 -9.594 7.875 1 92.56 326 ASN A C 1
ATOM 2767 O O . ASN A 1 326 ? 1.494 -9.125 7.344 1 92.56 326 ASN A O 1
ATOM 2771 N N . ILE A 1 327 ? 0.313 -10.859 8.109 1 94 327 ILE A N 1
ATOM 2772 C CA . ILE A 1 327 ? 1.319 -11.844 7.719 1 94 327 ILE A CA 1
ATOM 2773 C C . ILE A 1 327 ? 1.479 -11.844 6.203 1 94 327 ILE A C 1
ATOM 2775 O O . ILE A 1 327 ? 2.6 -11.82 5.691 1 94 327 ILE A O 1
ATOM 2779 N N . PHE A 1 328 ? 0.323 -11.812 5.492 1 92.81 328 PHE A N 1
ATOM 2780 C CA . PHE A 1 328 ? 0.371 -11.766 4.035 1 92.81 328 PHE A CA 1
ATOM 2781 C C . PHE A 1 328 ? 1.124 -10.531 3.557 1 92.81 328 PHE A C 1
ATOM 2783 O O . PHE A 1 328 ? 1.898 -10.602 2.6 1 92.81 328 PHE A O 1
ATOM 2790 N N . ASN A 1 329 ? 0.902 -9.438 4.238 1 90.38 329 ASN A N 1
ATOM 2791 C CA . ASN A 1 329 ? 1.562 -8.188 3.867 1 90.38 329 ASN A CA 1
ATOM 2792 C C . ASN A 1 329 ? 3.07 -8.266 4.09 1 90.38 329 ASN A C 1
ATOM 2794 O O . ASN A 1 329 ? 3.844 -7.66 3.348 1 90.38 329 ASN A O 1
ATOM 2798 N N . ILE A 1 330 ? 3.508 -8.891 5.137 1 91 330 ILE A N 1
ATOM 2799 C CA . ILE A 1 330 ? 4.926 -9.062 5.438 1 91 330 ILE A CA 1
ATOM 2800 C C . ILE A 1 330 ? 5.59 -9.891 4.336 1 91 330 ILE A C 1
ATOM 2802 O O . ILE A 1 330 ? 6.684 -9.562 3.881 1 91 330 ILE A O 1
ATOM 2806 N N . TYR A 1 331 ? 4.875 -10.922 3.891 1 87.75 331 TYR A N 1
ATOM 2807 C CA . TYR A 1 331 ? 5.422 -11.75 2.824 1 87.75 331 TYR A CA 1
ATOM 2808 C C . TYR A 1 331 ? 5.43 -11 1.499 1 87.75 331 TYR A C 1
ATOM 2810 O O . TYR A 1 331 ? 6.285 -11.25 0.644 1 87.75 331 TYR A O 1
ATOM 2818 N N . ASN A 1 332 ? 4.512 -10.078 1.288 1 85.5 332 ASN A N 1
ATOM 2819 C CA . ASN A 1 332 ? 4.387 -9.32 0.045 1 85.5 332 ASN A CA 1
ATOM 2820 C C . ASN A 1 332 ? 5.457 -8.234 -0.061 1 85.5 332 ASN A C 1
ATOM 2822 O O . ASN A 1 332 ? 6.184 -8.172 -1.055 1 85.5 332 ASN A O 1
ATOM 2826 N N . LYS A 1 333 ? 5.594 -7.43 1.044 1 81 333 LYS A N 1
ATOM 2827 C CA . LYS A 1 333 ? 6.402 -6.219 0.97 1 81 333 LYS A CA 1
ATOM 2828 C C . LYS A 1 333 ? 7.648 -6.34 1.844 1 81 333 LYS A C 1
ATOM 2830 O O . LYS A 1 333 ? 8.531 -5.48 1.791 1 81 333 LYS A O 1
ATOM 2835 N N . GLY A 1 334 ? 7.785 -7.484 2.52 1 82.88 334 GLY A N 1
ATOM 2836 C CA . GLY A 1 334 ? 8.852 -7.562 3.508 1 82.88 334 GLY A CA 1
ATOM 2837 C C . GLY A 1 334 ? 8.609 -6.672 4.711 1 82.88 334 GLY A C 1
ATOM 2838 O O . GLY A 1 334 ? 7.672 -5.871 4.723 1 82.88 334 GLY A O 1
ATOM 2839 N N . LYS A 1 335 ? 9.281 -6.875 5.816 1 88.25 335 LYS A N 1
ATOM 2840 C CA . LYS A 1 335 ? 9.25 -6.043 7.016 1 88.25 335 LYS A CA 1
ATOM 2841 C C . LYS A 1 335 ? 10.609 -6.016 7.699 1 88.25 335 LYS A C 1
ATOM 2843 O O . LYS A 1 335 ? 10.883 -6.824 8.594 1 88.25 335 LYS A O 1
ATOM 2848 N N . GLY A 1 336 ? 11.398 -5.035 7.312 1 83.38 336 GLY A N 1
ATOM 2849 C CA . GLY A 1 336 ? 12.766 -4.918 7.805 1 83.38 336 GLY A CA 1
ATOM 2850 C C . GLY A 1 336 ? 12.852 -4.875 9.32 1 83.38 336 GLY A C 1
ATOM 2851 O O . GLY A 1 336 ? 13.781 -5.426 9.906 1 83.38 336 GLY A O 1
ATOM 2852 N N . ASN A 1 337 ? 11.859 -4.297 9.969 1 89.75 337 ASN A N 1
ATOM 2853 C CA . ASN A 1 337 ? 11.867 -4.18 11.422 1 89.75 337 ASN A CA 1
ATOM 2854 C C . ASN A 1 337 ? 11.656 -5.535 12.094 1 89.75 337 ASN A C 1
ATOM 2856 O O . ASN A 1 337 ? 11.922 -5.691 13.289 1 89.75 337 ASN A O 1
ATOM 2860 N N . PHE A 1 338 ? 11.109 -6.547 11.352 1 89.75 338 PHE A N 1
ATOM 2861 C CA . PHE A 1 338 ? 10.969 -7.918 11.828 1 89.75 338 PHE A CA 1
ATOM 2862 C C . PHE A 1 338 ? 11.984 -8.828 11.156 1 89.75 338 PHE A C 1
ATOM 2864 O O . PHE A 1 338 ? 11.82 -10.055 11.148 1 89.75 338 PHE A O 1
ATOM 2871 N N . ASP A 1 339 ? 12.945 -8.273 10.477 1 83.81 339 ASP A N 1
ATOM 2872 C CA . ASP A 1 339 ? 14.016 -9 9.812 1 83.81 339 ASP A CA 1
ATOM 2873 C C . ASP A 1 339 ? 13.461 -9.953 8.75 1 83.81 339 ASP A C 1
ATOM 2875 O O . ASP A 1 339 ? 13.891 -11.102 8.656 1 83.81 339 ASP A O 1
ATOM 2879 N N . MET A 1 340 ? 12.359 -9.594 8.094 1 84.62 340 MET A N 1
ATOM 2880 C CA . MET A 1 340 ? 11.773 -10.375 7.008 1 84.62 340 MET A CA 1
ATOM 2881 C C . MET A 1 340 ? 12.023 -9.695 5.66 1 84.62 340 MET A C 1
ATOM 2883 O O . MET A 1 340 ? 11.641 -8.539 5.461 1 84.62 340 MET A O 1
ATOM 2887 N N . PRO A 1 341 ? 12.68 -10.398 4.738 1 78.38 341 PRO A N 1
ATOM 2888 C CA . PRO A 1 341 ? 12.93 -9.82 3.414 1 78.38 341 PRO A CA 1
ATOM 2889 C C . PRO A 1 341 ? 11.68 -9.789 2.539 1 78.38 341 PRO A C 1
ATOM 2891 O O . PRO A 1 341 ? 10.664 -10.398 2.885 1 78.38 341 PRO A O 1
ATOM 2894 N N . VAL A 1 342 ? 11.766 -9.078 1.396 1 74.25 342 VAL A N 1
ATOM 2895 C CA . VAL A 1 342 ? 10.672 -9.008 0.43 1 74.25 342 VAL A CA 1
ATOM 2896 C C . VAL A 1 342 ? 10.594 -10.312 -0.355 1 74.25 342 VAL A C 1
ATOM 2898 O O . VAL A 1 342 ? 11.609 -10.797 -0.873 1 74.25 342 VAL A O 1
ATOM 2901 N N . PHE A 1 343 ? 9.422 -11.055 -0.353 1 69.56 343 PHE A N 1
ATOM 2902 C CA . PHE A 1 343 ? 9.25 -12.273 -1.127 1 69.56 343 PHE A CA 1
ATOM 2903 C C . PHE A 1 343 ? 8.688 -11.969 -2.51 1 69.56 343 PHE A C 1
ATOM 2905 O O . PHE A 1 343 ? 8.852 -12.75 -3.443 1 69.56 343 PHE A O 1
ATOM 2912 N N . ASN A 1 344 ? 8.477 -10.703 -3.004 1 59.56 344 ASN A N 1
ATOM 2913 C CA . ASN A 1 344 ? 8.016 -10.086 -4.242 1 59.56 344 ASN A CA 1
ATOM 2914 C C . ASN A 1 344 ? 7.395 -11.109 -5.188 1 59.56 344 ASN A C 1
ATOM 2916 O O . ASN A 1 344 ? 7.566 -11.023 -6.402 1 59.56 344 ASN A O 1
ATOM 2920 N N . GLY A 1 345 ? 6.789 -12.289 -4.957 1 59.44 345 GLY A N 1
ATOM 2921 C CA . GLY A 1 345 ? 6.434 -13.32 -5.918 1 59.44 345 GLY A CA 1
ATOM 2922 C C . GLY A 1 345 ? 5.023 -13.172 -6.461 1 59.44 345 GLY A C 1
ATOM 2923 O O . GLY A 1 345 ? 4.516 -14.07 -7.141 1 59.44 345 GLY A O 1
ATOM 2924 N N . GLY A 1 346 ? 4.406 -11.969 -6.578 1 66.81 346 GLY A N 1
ATOM 2925 C CA . GLY A 1 346 ? 3.08 -11.758 -7.141 1 66.81 346 GLY A CA 1
ATOM 2926 C C . GLY A 1 346 ? 1.988 -12.492 -6.383 1 66.81 346 GLY A C 1
ATOM 2927 O O . GLY A 1 346 ? 0.833 -12.055 -6.379 1 66.81 346 GLY A O 1
ATOM 2928 N N . LEU A 1 347 ? 2.314 -13.727 -5.715 1 75.5 347 LEU A N 1
ATOM 2929 C CA . LEU A 1 347 ? 1.333 -14.523 -4.992 1 75.5 347 LEU A CA 1
ATOM 2930 C C . LEU A 1 347 ? 0.665 -13.695 -3.895 1 75.5 347 LEU A C 1
ATOM 2932 O O . LEU A 1 347 ? -0.532 -13.852 -3.641 1 75.5 347 LEU A O 1
ATOM 2936 N N . PHE A 1 348 ? 1.453 -12.859 -3.281 1 84.12 348 PHE A N 1
ATOM 2937 C CA . PHE A 1 348 ? 0.94 -12.102 -2.146 1 84.12 348 PHE A CA 1
ATOM 2938 C C . PHE A 1 348 ? 0.543 -10.688 -2.57 1 84.12 348 PHE A C 1
ATOM 2940 O O . PHE A 1 348 ? 0.218 -9.852 -1.729 1 84.12 348 PHE A O 1
ATOM 2947 N N . ASP A 1 349 ? 0.54 -10.43 -3.871 1 79.88 349 ASP A N 1
ATOM 2948 C CA . ASP A 1 349 ? 0.175 -9.109 -4.395 1 79.88 349 ASP A CA 1
ATOM 2949 C C . ASP A 1 349 ? -1.298 -8.805 -4.129 1 79.88 349 ASP A C 1
ATOM 2951 O O . ASP A 1 349 ? -2.178 -9.555 -4.559 1 79.88 349 ASP A O 1
ATOM 2955 N N . GLU A 1 350 ? -1.567 -7.711 -3.504 1 81.75 350 GLU A N 1
ATOM 2956 C CA . GLU A 1 350 ? -2.924 -7.344 -3.109 1 81.75 350 GLU A CA 1
ATOM 2957 C C . GLU A 1 350 ? -3.775 -6.984 -4.324 1 81.75 350 GLU A C 1
ATOM 2959 O O . GLU A 1 350 ? -5 -7.113 -4.293 1 81.75 350 GLU A O 1
ATOM 2964 N N . SER A 1 351 ? -3.186 -6.594 -5.398 1 76.12 351 SER A N 1
ATOM 2965 C CA . SER A 1 351 ? -3.924 -6.191 -6.594 1 76.12 351 SER A CA 1
ATOM 2966 C C . SER A 1 351 ? -4.613 -7.383 -7.246 1 76.12 351 SER A C 1
ATOM 2968 O O . SER A 1 351 ? -5.609 -7.223 -7.953 1 76.12 351 SER A O 1
ATOM 2970 N N . LYS A 1 352 ? -4.129 -8.586 -6.949 1 77.94 352 LYS A N 1
ATOM 2971 C CA . LYS A 1 352 ? -4.676 -9.797 -7.547 1 77.94 352 LYS A CA 1
ATOM 2972 C C . LYS A 1 352 ? -5.781 -10.391 -6.676 1 77.94 352 LYS A C 1
ATOM 2974 O O . LYS A 1 352 ? -6.516 -11.281 -7.113 1 77.94 352 LYS A O 1
ATOM 2979 N N . THR A 1 353 ? -5.93 -9.922 -5.449 1 88.81 353 THR A N 1
ATOM 2980 C CA . THR A 1 353 ? -6.883 -10.484 -4.504 1 88.81 353 THR A CA 1
ATOM 2981 C C . THR A 1 353 ? -7.766 -9.391 -3.908 1 88.81 353 THR A C 1
ATOM 2983 O O . THR A 1 353 ? -7.863 -9.258 -2.686 1 88.81 353 THR A O 1
ATOM 2986 N N . ALA A 1 354 ? -8.461 -8.68 -4.738 1 85.94 354 ALA A N 1
ATOM 2987 C CA . ALA A 1 354 ? -9.266 -7.535 -4.324 1 85.94 354 ALA A CA 1
ATOM 2988 C C . ALA A 1 354 ? -10.375 -7.961 -3.371 1 85.94 354 ALA A C 1
ATOM 2990 O O . ALA A 1 354 ? -10.711 -7.23 -2.434 1 85.94 354 ALA A O 1
ATOM 2991 N N . LEU A 1 355 ? -10.969 -9.227 -3.549 1 91.69 355 LEU A N 1
ATOM 2992 C CA . LEU A 1 355 ? -12.086 -9.68 -2.729 1 91.69 355 LEU A CA 1
ATOM 2993 C C . LEU A 1 355 ? -11.625 -9.992 -1.309 1 91.69 355 LEU A C 1
ATOM 2995 O O . LEU A 1 355 ? -12.414 -9.898 -0.362 1 91.69 355 LEU A O 1
ATOM 2999 N N . LEU A 1 356 ? -10.336 -10.367 -1.14 1 92.69 356 LEU A N 1
ATOM 3000 C CA . LEU A 1 356 ? -9.82 -10.758 0.169 1 92.69 356 LEU A CA 1
ATOM 3001 C C . LEU A 1 356 ? -9.625 -9.531 1.06 1 92.69 356 LEU A C 1
ATOM 3003 O O . LEU A 1 356 ? -9.453 -9.664 2.273 1 92.69 356 LEU A O 1
ATOM 3007 N N . SER A 1 357 ? -9.648 -8.328 0.504 1 86.88 357 SER A N 1
ATOM 3008 C CA . SER A 1 357 ? -9.523 -7.098 1.275 1 86.88 357 SER A CA 1
ATOM 3009 C C . SER A 1 357 ? -10.844 -6.73 1.947 1 86.88 357 SER A C 1
ATOM 3011 O O . SER A 1 357 ? -10.883 -5.859 2.816 1 86.88 357 SER A O 1
ATOM 3013 N N . THR A 1 358 ? -11.961 -7.469 1.586 1 88 358 THR A N 1
ATOM 3014 C CA . THR A 1 358 ? -13.242 -7.258 2.25 1 88 358 THR A CA 1
ATOM 3015 C C . THR A 1 358 ? -13.172 -7.68 3.715 1 88 358 THR A C 1
ATOM 3017 O O . THR A 1 358 ? -12.719 -8.781 4.027 1 88 358 THR A O 1
ATOM 3020 N N . PRO A 1 359 ? -13.547 -6.828 4.617 1 86.88 359 PRO A N 1
ATOM 3021 C CA . PRO A 1 359 ? -13.422 -7.16 6.039 1 86.88 359 PRO A CA 1
ATOM 3022 C C . PRO A 1 359 ? -14.367 -8.281 6.465 1 86.88 359 PRO A C 1
ATOM 3024 O O . PRO A 1 359 ? -15.461 -8.43 5.906 1 86.88 359 PRO A O 1
ATOM 3027 N N . LYS A 1 360 ? -13.984 -9.078 7.414 1 89.88 360 LYS A N 1
ATOM 3028 C CA . LYS A 1 360 ? -14.781 -10.062 8.141 1 89.88 360 LYS A CA 1
ATOM 3029 C C . LYS A 1 360 ? -15.297 -11.156 7.215 1 89.88 360 LYS A C 1
ATOM 3031 O O . LYS A 1 360 ? -16.438 -11.617 7.348 1 89.88 360 LYS A O 1
ATOM 3036 N N . ILE A 1 361 ? -14.445 -11.484 6.18 1 93.38 361 ILE A N 1
ATOM 3037 C CA . ILE A 1 361 ? -14.75 -12.609 5.309 1 93.38 361 ILE A CA 1
ATOM 3038 C C . ILE A 1 361 ? -14.75 -13.906 6.121 1 93.38 361 ILE A C 1
ATOM 3040 O O . ILE A 1 361 ? -15.625 -14.75 5.953 1 93.38 361 ILE A O 1
ATOM 3044 N N . PHE A 1 362 ? -13.711 -14.039 6.992 1 94.81 362 PHE A N 1
ATOM 3045 C CA . PHE A 1 362 ? -13.586 -15.203 7.863 1 94.81 362 PHE A CA 1
ATOM 3046 C C . PHE A 1 362 ? -13.641 -14.789 9.328 1 94.81 362 PHE A C 1
ATOM 3048 O O . PHE A 1 362 ? -12.898 -13.898 9.758 1 94.81 362 PHE A O 1
ATOM 3055 N N . ASN A 1 363 ? -14.516 -15.383 10.094 1 94.5 363 ASN A N 1
ATOM 3056 C CA . ASN A 1 363 ? -14.43 -15.219 11.539 1 94.5 363 ASN A CA 1
ATOM 3057 C C . ASN A 1 363 ? -13.391 -16.156 12.156 1 94.5 363 ASN A C 1
ATOM 3059 O O . ASN A 1 363 ? -12.797 -16.969 11.453 1 94.5 363 ASN A O 1
ATOM 3063 N N . ASP A 1 364 ? -13.062 -16.062 13.352 1 95 364 ASP A N 1
ATOM 3064 C CA . ASP A 1 364 ? -11.977 -16.812 13.992 1 95 364 ASP A CA 1
ATOM 3065 C C . ASP A 1 364 ? -12.273 -18.312 14 1 95 364 ASP A C 1
ATOM 3067 O O . ASP A 1 364 ? -11.359 -19.125 13.914 1 95 364 ASP A O 1
ATOM 3071 N N . LYS A 1 365 ? -13.555 -18.625 14.102 1 95.94 365 LYS A N 1
ATOM 3072 C CA . LYS A 1 365 ? -13.922 -20.047 14.031 1 95.94 365 LYS A CA 1
ATOM 3073 C C . LYS A 1 365 ? -13.617 -20.625 12.656 1 95.94 365 LYS A C 1
ATOM 3075 O O . LYS A 1 365 ? -13.039 -21.703 12.547 1 95.94 365 LYS A O 1
ATOM 3080 N N . ASP A 1 366 ? -13.992 -19.875 11.586 1 95.88 366 ASP A N 1
ATOM 3081 C CA . ASP A 1 366 ? -13.719 -20.297 10.211 1 95.88 366 ASP A CA 1
ATOM 3082 C C . ASP A 1 366 ? -12.219 -20.469 9.977 1 95.88 366 ASP A C 1
ATOM 3084 O O . ASP A 1 366 ? -11.781 -21.484 9.422 1 95.88 366 ASP A O 1
ATOM 3088 N N . LEU A 1 367 ? -11.484 -19.469 10.398 1 96.31 367 LEU A N 1
ATOM 3089 C CA . LEU A 1 367 ? -10.047 -19.469 10.156 1 96.31 367 LEU A CA 1
ATOM 3090 C C . LEU A 1 367 ? -9.367 -20.609 10.906 1 96.31 367 LEU A C 1
ATOM 3092 O O . LEU A 1 367 ? -8.438 -21.234 10.391 1 96.31 367 LEU A O 1
ATOM 3096 N N . LYS A 1 368 ? -9.773 -20.844 12.156 1 96.31 368 LYS A N 1
ATOM 3097 C CA . LYS A 1 368 ? -9.227 -21.953 12.93 1 96.31 368 LYS A CA 1
ATOM 3098 C C . LYS A 1 368 ? -9.477 -23.281 12.234 1 96.31 368 LYS A C 1
ATOM 3100 O O . LYS A 1 368 ? -8.594 -24.156 12.195 1 96.31 368 LYS A O 1
ATOM 3105 N N . PHE A 1 369 ? -10.711 -23.469 11.742 1 95.5 369 PHE A N 1
ATOM 3106 C CA . PHE A 1 369 ? -11.062 -24.672 11 1 95.5 369 PHE A CA 1
ATOM 3107 C C . PHE A 1 369 ? -10.156 -24.859 9.797 1 95.5 369 PHE A C 1
ATOM 3109 O O . PHE A 1 369 ? -9.602 -25.938 9.586 1 95.5 369 PHE A O 1
ATOM 3116 N N . ILE A 1 370 ? -9.906 -23.781 8.953 1 96.25 370 ILE A N 1
ATOM 3117 C CA . ILE A 1 370 ? -9.109 -23.828 7.734 1 96.25 370 ILE A CA 1
ATOM 3118 C C . ILE A 1 370 ? -7.664 -24.188 8.078 1 96.25 370 ILE A C 1
ATOM 3120 O O . ILE A 1 370 ? -7.094 -25.109 7.48 1 96.25 370 ILE A O 1
ATOM 3124 N N . LEU A 1 371 ? -7.039 -23.5 9.062 1 96.69 371 LEU A N 1
ATOM 3125 C CA . LEU A 1 371 ? -5.637 -23.688 9.406 1 96.69 371 LEU A CA 1
ATOM 3126 C C . LEU A 1 371 ? -5.418 -25.062 10.031 1 96.69 371 LEU A C 1
ATOM 3128 O O . LEU A 1 371 ? -4.395 -25.703 9.789 1 96.69 371 LEU A O 1
ATOM 3132 N N . ASN A 1 372 ? -6.371 -25.484 10.828 1 94.69 372 ASN A N 1
ATOM 3133 C CA . ASN A 1 372 ? -6.25 -26.797 11.438 1 94.69 372 ASN A CA 1
ATOM 3134 C C . ASN A 1 372 ? -6.238 -27.906 10.383 1 94.69 372 ASN A C 1
ATOM 3136 O O . ASN A 1 372 ? -5.477 -28.875 10.492 1 94.69 372 ASN A O 1
ATOM 3140 N N . GLN A 1 373 ? -7.129 -27.812 9.367 1 93.5 373 GLN A N 1
ATOM 3141 C CA . GLN A 1 373 ? -7.176 -28.797 8.297 1 93.5 373 GLN A CA 1
ATOM 3142 C C . GLN A 1 373 ? -5.879 -28.797 7.492 1 93.5 373 GLN A C 1
ATOM 3144 O O . GLN A 1 373 ? -5.379 -29.859 7.109 1 93.5 373 GLN A O 1
ATOM 3149 N N . LEU A 1 374 ? -5.297 -27.641 7.262 1 92.75 374 LEU A N 1
ATOM 3150 C CA . LEU A 1 374 ? -4.125 -27.531 6.402 1 92.75 374 LEU A CA 1
ATOM 3151 C C . LEU A 1 374 ? -2.859 -27.938 7.152 1 92.75 374 LEU A C 1
ATOM 3153 O O . LEU A 1 374 ? -1.952 -28.531 6.574 1 92.75 374 LEU A O 1
ATOM 3157 N N . LEU A 1 375 ? -2.76 -27.609 8.477 1 93.56 375 LEU A N 1
ATOM 3158 C CA . LEU A 1 375 ? -1.493 -27.75 9.18 1 93.56 375 LEU A CA 1
ATOM 3159 C C . LEU A 1 375 ? -1.431 -29.078 9.93 1 93.56 375 LEU A C 1
ATOM 3161 O O . LEU A 1 375 ? -0.352 -29.516 10.336 1 93.56 375 LEU A O 1
ATOM 3165 N N . ASN A 1 376 ? -2.58 -29.703 10.07 1 90.06 376 ASN A N 1
ATOM 3166 C CA . ASN A 1 376 ? -2.6 -30.953 10.828 1 90.06 376 ASN A CA 1
ATOM 3167 C C . ASN A 1 376 ? -3.164 -32.094 9.992 1 90.06 376 ASN A C 1
ATOM 3169 O O . ASN A 1 376 ? -3.961 -31.875 9.078 1 90.06 376 ASN A O 1
ATOM 3173 N N . PHE A 1 377 ? -2.637 -33.25 10.273 1 86.56 377 PHE A N 1
ATOM 3174 C CA . PHE A 1 377 ? -3.057 -34.531 9.68 1 86.56 377 PHE A CA 1
ATOM 3175 C C . PHE A 1 377 ? -3.664 -35.438 10.734 1 86.56 377 PHE A C 1
ATOM 3177 O O . PHE A 1 377 ? -3.08 -35.656 11.797 1 86.56 377 PHE A O 1
ATOM 3184 N N . LYS A 1 378 ? -4.934 -35.844 10.398 1 82.19 378 LYS A N 1
ATOM 3185 C CA . LYS A 1 378 ? -5.605 -36.688 11.359 1 82.19 378 LYS A CA 1
ATOM 3186 C C . LYS A 1 378 ? -5.652 -38.156 10.859 1 82.19 378 LYS A C 1
ATOM 3188 O O . LYS A 1 378 ? -5.996 -38.406 9.703 1 82.19 378 LYS A O 1
ATOM 3193 N N . ASP A 1 379 ? -5.039 -38.969 11.492 1 77.69 379 ASP A N 1
ATOM 3194 C CA . ASP A 1 379 ? -5.172 -40.406 11.25 1 77.69 379 ASP A CA 1
ATOM 3195 C C . ASP A 1 379 ? -5.918 -41.094 12.391 1 77.69 379 ASP A C 1
ATOM 3197 O O . ASP A 1 379 ? -5.363 -41.281 13.477 1 77.69 379 ASP A O 1
ATOM 3201 N N . LYS A 1 380 ? -7.098 -41.5 12.242 1 75.56 380 LYS A N 1
ATOM 3202 C CA . LYS A 1 380 ? -7.984 -42.031 13.266 1 75.56 380 LYS A CA 1
ATOM 3203 C C . LYS A 1 380 ? -8.156 -41.062 14.422 1 75.56 380 LYS A C 1
ATOM 3205 O O . LYS A 1 380 ? -8.508 -39.875 14.203 1 75.56 380 LYS A O 1
ATOM 3210 N N . ASN A 1 381 ? -7.77 -41.312 15.508 1 75.56 381 ASN A N 1
ATOM 3211 C CA . ASN A 1 381 ? -8.016 -40.469 16.672 1 75.56 381 ASN A CA 1
ATOM 3212 C C . ASN A 1 381 ? -6.77 -39.688 17.062 1 75.56 381 ASN A C 1
ATOM 3214 O O . ASN A 1 381 ? -6.766 -39 18.094 1 75.56 381 ASN A O 1
ATOM 3218 N N . LEU A 1 382 ? -5.754 -39.719 16.188 1 79.75 382 LEU A N 1
ATOM 3219 C CA . LEU A 1 382 ? -4.523 -39 16.5 1 79.75 382 LEU A CA 1
ATOM 3220 C C . LEU A 1 382 ? -4.273 -37.875 15.492 1 79.75 382 LEU A C 1
ATOM 3222 O O . LEU A 1 382 ? -4.582 -38.031 14.312 1 79.75 382 LEU A O 1
ATOM 3226 N N . SER A 1 383 ? -3.883 -36.719 16.016 1 82.81 383 SER A N 1
ATOM 3227 C CA . SER A 1 383 ? -3.553 -35.594 15.172 1 82.81 383 SER A CA 1
ATOM 3228 C C . SER A 1 383 ? -2.045 -35.375 15.102 1 82.81 383 SER A C 1
ATOM 3230 O O . SER A 1 383 ? -1.353 -35.438 16.109 1 82.81 383 SER A O 1
ATOM 3232 N N . PHE A 1 384 ? -1.517 -35.312 13.914 1 82.56 384 PHE A N 1
ATOM 3233 C CA . PHE A 1 384 ? -0.098 -35.094 13.672 1 82.56 384 PHE A CA 1
ATOM 3234 C C . PHE A 1 384 ? 0.106 -33.781 12.875 1 82.56 384 PHE A C 1
ATOM 3236 O O . PHE A 1 384 ? -0.803 -33.344 12.172 1 82.56 384 PHE A O 1
ATOM 3243 N N . LYS A 1 385 ? 1.305 -33.25 13.094 1 85.44 385 LYS A N 1
ATOM 3244 C CA . LYS A 1 385 ? 1.701 -32.156 12.219 1 85.44 385 LYS A CA 1
ATOM 3245 C C . LYS A 1 385 ? 1.862 -32.625 10.781 1 85.44 385 LYS A C 1
ATOM 3247 O O . LYS A 1 385 ? 2.439 -33.688 10.531 1 85.44 385 LYS A O 1
ATOM 3252 N N . ARG A 1 386 ? 1.277 -31.906 9.922 1 87.31 386 ARG A N 1
ATOM 3253 C CA . ARG A 1 386 ? 1.475 -32.25 8.516 1 87.31 386 ARG A CA 1
ATOM 3254 C C . ARG A 1 386 ? 2.889 -31.906 8.062 1 87.31 386 ARG A C 1
ATOM 3256 O O . ARG A 1 386 ? 3.314 -30.75 8.156 1 87.31 386 ARG A O 1
ATOM 3263 N N . ASP A 1 387 ? 3.625 -32.844 7.543 1 84.56 387 ASP A N 1
ATOM 3264 C CA . ASP A 1 387 ? 5.027 -32.656 7.18 1 84.56 387 ASP A CA 1
ATOM 3265 C C . ASP A 1 387 ? 5.164 -32.188 5.734 1 84.56 387 ASP A C 1
ATOM 3267 O O . ASP A 1 387 ? 5.492 -32.969 4.844 1 84.56 387 ASP A O 1
ATOM 3271 N N . TYR A 1 388 ? 5.102 -30.906 5.562 1 83.06 388 TYR A N 1
ATOM 3272 C CA . TYR A 1 388 ? 5.199 -30.344 4.223 1 83.06 388 TYR A CA 1
ATOM 3273 C C . TYR A 1 388 ? 6.609 -30.5 3.666 1 83.06 388 TYR A C 1
ATOM 3275 O O . TYR A 1 388 ? 6.793 -30.625 2.453 1 83.06 388 TYR A O 1
ATOM 3283 N N . LYS A 1 389 ? 7.621 -30.547 4.5 1 79.81 389 LYS A N 1
ATOM 3284 C CA . LYS A 1 389 ? 9.016 -30.609 4.066 1 79.81 389 LYS A CA 1
ATOM 3285 C C . LYS A 1 389 ? 9.312 -31.938 3.369 1 79.81 389 LYS A C 1
ATOM 3287 O O . LYS A 1 389 ? 10.266 -32.031 2.592 1 79.81 389 LYS A O 1
ATOM 3292 N N . THR A 1 390 ? 8.539 -32.906 3.758 1 77.31 390 THR A N 1
ATOM 3293 C CA . THR A 1 390 ? 8.773 -34.219 3.178 1 77.31 390 THR A CA 1
ATOM 3294 C C . THR A 1 390 ? 7.969 -34.375 1.896 1 77.31 390 THR A C 1
ATOM 3296 O O . THR A 1 390 ? 8.188 -35.344 1.149 1 77.31 390 THR A O 1
ATOM 3299 N N . LEU A 1 391 ? 7.07 -33.375 1.677 1 73.19 391 LEU A N 1
ATOM 3300 C CA . LEU A 1 391 ? 6.25 -33.438 0.473 1 73.19 391 LEU A CA 1
ATOM 3301 C C . LEU A 1 391 ? 6.969 -32.812 -0.712 1 73.19 391 LEU A C 1
ATOM 3303 O O . LEU A 1 391 ? 7.672 -31.812 -0.553 1 73.19 391 LEU A O 1
ATOM 3307 N N . SER A 1 392 ? 7.016 -33.531 -1.748 1 63.84 392 SER A N 1
ATOM 3308 C CA . SER A 1 392 ? 7.637 -32.969 -2.939 1 63.84 392 SER A CA 1
ATOM 3309 C C . SER A 1 392 ? 6.836 -31.781 -3.471 1 63.84 392 SER A C 1
ATOM 3311 O O . SER A 1 392 ? 5.613 -31.75 -3.324 1 63.84 392 SER A O 1
ATOM 3313 N N . VAL A 1 393 ? 7.504 -30.719 -3.873 1 61.84 393 VAL A N 1
ATOM 3314 C CA . VAL A 1 393 ? 6.867 -29.562 -4.484 1 61.84 393 VAL A CA 1
ATOM 3315 C C . VAL A 1 393 ? 5.98 -30 -5.645 1 61.84 393 VAL A C 1
ATOM 3317 O O . VAL A 1 393 ? 4.938 -29.391 -5.902 1 61.84 393 VAL A O 1
ATOM 3320 N N . GLU A 1 394 ? 6.344 -31.141 -6.215 1 61.09 394 GLU A N 1
ATOM 3321 C CA . GLU A 1 394 ? 5.586 -31.734 -7.316 1 61.09 394 GLU A CA 1
ATOM 3322 C C . GLU A 1 394 ? 4.172 -32.094 -6.879 1 61.09 394 GLU A C 1
ATOM 3324 O O . GLU A 1 394 ? 3.221 -31.969 -7.652 1 61.09 394 GLU A O 1
ATOM 3329 N N . HIS A 1 395 ? 4.141 -32.375 -5.66 1 65.69 395 HIS A N 1
ATOM 3330 C CA . HIS A 1 395 ? 2.836 -32.781 -5.148 1 65.69 395 HIS A CA 1
ATOM 3331 C C . HIS A 1 395 ? 1.912 -31.562 -4.996 1 65.69 395 HIS A C 1
ATOM 3333 O O . HIS A 1 395 ? 0.703 -31.672 -5.207 1 65.69 395 HIS A O 1
ATOM 3339 N N . LEU A 1 396 ? 2.461 -30.469 -4.629 1 68 396 LEU A N 1
ATOM 3340 C CA . LEU A 1 396 ? 1.664 -29.25 -4.566 1 68 396 LEU A CA 1
ATOM 3341 C C . LEU A 1 396 ? 1.13 -28.875 -5.945 1 68 396 LEU A C 1
ATOM 3343 O O . LEU A 1 396 ? 0.001 -28.391 -6.066 1 68 396 LEU A O 1
ATOM 3347 N N . GLY A 1 397 ? 1.928 -29.188 -6.867 1 66.81 397 GLY A N 1
ATOM 3348 C CA . GLY A 1 397 ? 1.509 -28.953 -8.242 1 66.81 397 GLY A CA 1
ATOM 3349 C C . GLY A 1 397 ? 0.33 -29.812 -8.656 1 66.81 397 GLY A C 1
ATOM 3350 O O . GLY A 1 397 ? -0.579 -29.344 -9.344 1 66.81 397 GLY A O 1
ATOM 3351 N N . THR A 1 398 ? 0.361 -31.031 -8.117 1 67.69 398 THR A N 1
ATOM 3352 C CA . THR A 1 398 ? -0.725 -31.953 -8.453 1 67.69 398 THR A CA 1
ATOM 3353 C C . THR A 1 398 ? -2.045 -31.469 -7.863 1 67.69 398 THR A C 1
ATOM 3355 O O . THR A 1 398 ? -3.094 -31.562 -8.5 1 67.69 398 THR A O 1
ATOM 3358 N N . ILE A 1 399 ? -1.946 -31.047 -6.672 1 71.31 399 ILE A N 1
ATOM 3359 C CA . ILE A 1 399 ? -3.133 -30.516 -6.008 1 71.31 399 ILE A CA 1
ATOM 3360 C C . ILE A 1 399 ? -3.684 -29.328 -6.805 1 71.31 399 ILE A C 1
ATOM 3362 O O . ILE A 1 399 ? -4.895 -29.234 -7.027 1 71.31 399 ILE A O 1
ATOM 3366 N N . TYR A 1 400 ? -2.871 -28.594 -7.137 1 68.12 400 TYR A N 1
ATOM 3367 C CA . TYR A 1 400 ? -3.252 -27.406 -7.879 1 68.12 400 TYR A CA 1
ATOM 3368 C C . TYR A 1 400 ? -3.877 -27.766 -9.219 1 68.12 400 TYR A C 1
ATOM 3370 O O . TYR A 1 400 ? -4.922 -27.234 -9.594 1 68.12 400 TYR A O 1
ATOM 3378 N N . GLU A 1 401 ? -3.174 -28.656 -9.914 1 67.69 401 GLU A N 1
ATOM 3379 C CA . GLU A 1 401 ? -3.658 -29.047 -11.234 1 67.69 401 GLU A CA 1
ATOM 3380 C C . GLU A 1 401 ? -5.074 -29.609 -11.156 1 67.69 401 GLU A C 1
ATOM 3382 O O . GLU A 1 401 ? -5.879 -29.406 -12.07 1 67.69 401 GLU A O 1
ATOM 3387 N N . GLY A 1 402 ? -5.309 -30.188 -10.055 1 69.81 402 GLY A N 1
ATOM 3388 C CA . GLY A 1 402 ? -6.664 -30.672 -9.844 1 69.81 402 GLY A CA 1
ATOM 3389 C C . GLY A 1 402 ? -7.676 -29.562 -9.68 1 69.81 402 GLY A C 1
ATOM 3390 O O . GLY A 1 402 ? -8.781 -29.625 -10.219 1 69.81 402 GLY A O 1
ATOM 3391 N N . LEU A 1 403 ? -7.262 -28.562 -9.047 1 74.38 403 LEU A N 1
ATOM 3392 C CA . LEU A 1 403 ? -8.172 -27.469 -8.75 1 74.38 403 LEU A CA 1
ATOM 3393 C C . LEU A 1 403 ? -8.492 -26.672 -10.008 1 74.38 403 LEU A C 1
ATOM 3395 O O . LEU A 1 403 ? -9.555 -26.047 -10.109 1 74.38 403 LEU A O 1
ATOM 3399 N N . LEU A 1 404 ? -7.559 -26.656 -10.938 1 70.69 404 LEU A N 1
ATOM 3400 C CA . LEU A 1 404 ? -7.766 -25.906 -12.164 1 70.69 404 LEU A CA 1
ATOM 3401 C C . LEU A 1 404 ? -8.93 -26.469 -12.969 1 70.69 404 LEU A C 1
ATOM 3403 O O . LEU A 1 404 ? -9.516 -25.781 -13.805 1 70.69 404 LEU A O 1
ATOM 3407 N N . SER A 1 405 ? -9.305 -27.672 -12.633 1 69.56 405 SER A N 1
ATOM 3408 C CA . SER A 1 405 ? -10.406 -28.297 -13.352 1 69.56 405 SER A CA 1
ATOM 3409 C C . SER A 1 405 ? -11.742 -27.984 -12.688 1 69.56 405 SER A C 1
ATOM 3411 O O . SER A 1 405 ? -12.797 -28.344 -13.211 1 69.56 405 SER A O 1
ATOM 3413 N N . TYR A 1 406 ? -11.641 -27.297 -11.57 1 77.94 406 TYR A N 1
ATOM 3414 C CA . TYR A 1 406 ? -12.852 -27 -10.828 1 77.94 406 TYR A CA 1
ATOM 3415 C C . TYR A 1 406 ? -13.344 -25.594 -11.125 1 77.94 406 TYR A C 1
ATOM 3417 O O . TYR A 1 406 ? -12.586 -24.75 -11.617 1 77.94 406 TYR A O 1
ATOM 3425 N N . PHE A 1 407 ? -14.656 -25.344 -10.945 1 83 407 PHE A N 1
ATOM 3426 C CA . PHE A 1 407 ? -15.227 -24 -10.984 1 83 407 PHE A CA 1
ATOM 3427 C C . PHE A 1 407 ? -16.438 -23.906 -10.062 1 83 407 PHE A C 1
ATOM 3429 O O . PHE A 1 407 ? -17.016 -24.922 -9.688 1 83 407 PHE A O 1
ATOM 3436 N N . PHE A 1 408 ? -16.734 -22.75 -9.68 1 89.31 408 PHE A N 1
ATOM 3437 C CA . PHE A 1 408 ? -17.922 -22.516 -8.859 1 89.31 408 PHE A CA 1
ATOM 3438 C C . PHE A 1 408 ? -19.156 -22.297 -9.727 1 89.31 408 PHE A C 1
ATOM 3440 O O . PHE A 1 408 ? -19.047 -21.75 -10.828 1 89.31 408 PHE A O 1
ATOM 3447 N N . GLU A 1 409 ? -20.266 -22.734 -9.281 1 87.88 409 GLU A N 1
ATOM 3448 C CA . GLU A 1 409 ? -21.562 -22.484 -9.898 1 87.88 409 GLU A CA 1
ATOM 3449 C C . GLU A 1 409 ? -22.609 -22.109 -8.844 1 87.88 409 GLU A C 1
ATOM 3451 O O . GLU A 1 409 ? -22.5 -22.531 -7.691 1 87.88 409 GLU A O 1
ATOM 3456 N N . ILE A 1 410 ? -23.531 -21.312 -9.227 1 90.19 410 ILE A N 1
ATOM 3457 C CA . ILE A 1 410 ? -24.641 -21 -8.352 1 90.19 410 ILE A CA 1
ATOM 3458 C C . ILE A 1 410 ? -25.75 -22.031 -8.508 1 90.19 410 ILE A C 1
ATOM 3460 O O . ILE A 1 410 ? -26.125 -22.375 -9.633 1 90.19 410 ILE A O 1
ATOM 3464 N N . ALA A 1 411 ? -26.203 -22.547 -7.422 1 87.81 411 ALA A N 1
ATOM 3465 C CA . ALA A 1 411 ? -27.312 -23.5 -7.473 1 87.81 411 ALA A CA 1
ATOM 3466 C C . ALA A 1 411 ? -28.594 -22.812 -7.93 1 87.81 411 ALA A C 1
ATOM 3468 O O . ALA A 1 411 ? -29.156 -21.984 -7.207 1 87.81 411 ALA A O 1
ATOM 3469 N N . ASN A 1 412 ? -29.016 -23.062 -9.133 1 82.44 412 ASN A N 1
ATOM 3470 C CA . ASN A 1 412 ? -30.25 -22.484 -9.664 1 82.44 412 ASN A CA 1
ATOM 3471 C C . ASN A 1 412 ? -31.484 -23.156 -9.094 1 82.44 412 ASN A C 1
ATOM 3473 O O . ASN A 1 412 ? -32.594 -22.625 -9.188 1 82.44 412 ASN A O 1
ATOM 3477 N N . GLU A 1 413 ? -31.297 -24.344 -8.648 1 79.75 413 GLU A N 1
ATOM 3478 C CA . GLU A 1 413 ? -32.281 -25.125 -7.895 1 79.75 413 GLU A CA 1
ATOM 3479 C C . GLU A 1 413 ? -31.609 -25.875 -6.742 1 79.75 413 GLU A C 1
ATOM 3481 O O . GLU A 1 413 ? -30.375 -25.828 -6.594 1 79.75 413 GLU A O 1
ATOM 3486 N N . ASP A 1 414 ? -32.406 -26.391 -5.953 1 86.38 414 ASP A N 1
ATOM 3487 C CA . ASP A 1 414 ? -31.859 -27.188 -4.875 1 86.38 414 ASP A CA 1
ATOM 3488 C C . ASP A 1 414 ? -31.109 -28.391 -5.422 1 86.38 414 ASP A C 1
ATOM 3490 O O . ASP A 1 414 ? -31.625 -29.125 -6.273 1 86.38 414 ASP A O 1
ATOM 3494 N N . ILE A 1 415 ? -29.891 -28.562 -5.023 1 86.5 415 ILE A N 1
ATOM 3495 C CA . ILE A 1 415 ? -29.094 -29.672 -5.531 1 86.5 415 ILE A CA 1
ATOM 3496 C C . ILE A 1 415 ? -28.422 -30.406 -4.367 1 86.5 415 ILE A C 1
ATOM 3498 O O . ILE A 1 415 ? -28.328 -29.875 -3.262 1 86.5 415 ILE A O 1
ATOM 3502 N N . TYR A 1 416 ? -28.062 -31.609 -4.555 1 86.69 416 TYR A N 1
ATOM 3503 C CA . TYR A 1 416 ? -27.422 -32.469 -3.564 1 86.69 416 TYR A CA 1
ATOM 3504 C C . TYR A 1 416 ? -26.125 -33.062 -4.117 1 86.69 416 TYR A C 1
ATOM 3506 O O . TYR A 1 416 ? -26.109 -33.562 -5.242 1 86.69 416 TYR A O 1
ATOM 3514 N N . TYR A 1 417 ? -25.031 -32.906 -3.424 1 87.31 417 TYR A N 1
ATOM 3515 C CA . TYR A 1 417 ? -23.828 -33.656 -3.707 1 87.31 417 TYR A CA 1
ATOM 3516 C C . TYR A 1 417 ? -23.844 -35 -2.939 1 87.31 417 TYR A C 1
ATOM 3518 O O . TYR A 1 417 ? -23.844 -35 -1.707 1 87.31 417 TYR A O 1
ATOM 3526 N N . VAL A 1 418 ? -23.859 -36.062 -3.646 1 84.81 418 VAL A N 1
ATOM 3527 C CA . VAL A 1 418 ? -24.156 -37.344 -3.006 1 84.81 418 VAL A CA 1
ATOM 3528 C C . VAL A 1 418 ? -22.984 -38.312 -3.236 1 84.81 418 VAL A C 1
ATOM 3530 O O . VAL A 1 418 ? -22.438 -38.375 -4.336 1 84.81 418 VAL A O 1
ATOM 3533 N N . SER A 1 419 ? -22.5 -38.844 -2.199 1 82.94 419 SER A N 1
ATOM 3534 C CA . SER A 1 419 ? -21.562 -39.938 -2.281 1 82.94 419 SER A CA 1
ATOM 3535 C C . SER A 1 419 ? -22.281 -41.281 -2.051 1 82.94 419 SER A C 1
ATOM 3537 O O . SER A 1 419 ? -23 -41.438 -1.062 1 82.94 419 SER A O 1
ATOM 3539 N N . TYR A 1 420 ? -22.281 -42.188 -2.973 1 79.19 420 TYR A N 1
ATOM 3540 C CA . TYR A 1 420 ? -22.938 -43.469 -2.84 1 79.19 420 TYR A CA 1
ATOM 3541 C C . TYR A 1 420 ? -22.078 -44.594 -3.441 1 79.19 420 TYR A C 1
ATOM 3543 O O . TYR A 1 420 ? -21.109 -44.312 -4.156 1 79.19 420 TYR A O 1
ATOM 3551 N N . LYS A 1 421 ? -22.172 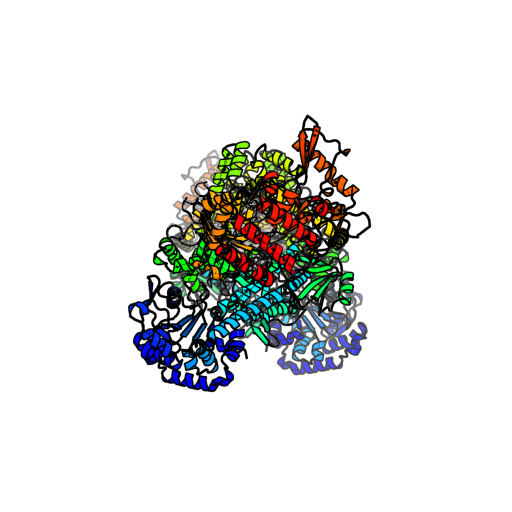-45.719 -3.004 1 76.44 421 LYS A N 1
ATOM 3552 C CA . LYS A 1 421 ? -21.375 -46.875 -3.457 1 76.44 421 LYS A CA 1
ATOM 3553 C C . LYS A 1 421 ? -22.094 -47.625 -4.578 1 76.44 421 LYS A C 1
ATOM 3555 O O . LYS A 1 421 ? -23.312 -47.844 -4.508 1 76.44 421 LYS A O 1
ATOM 3560 N N . GLU A 1 422 ? -21.531 -47.75 -5.758 1 64.56 422 GLU A N 1
ATOM 3561 C CA . GLU A 1 422 ? -22.016 -48.594 -6.84 1 64.56 422 GLU A CA 1
ATOM 3562 C C . GLU A 1 422 ? -20.984 -49.688 -7.199 1 64.56 422 GLU A C 1
ATOM 3564 O O . GLU A 1 422 ? -19.875 -49.344 -7.648 1 64.56 422 GLU A O 1
ATOM 3569 N N . LYS A 1 423 ? -21.172 -51.031 -7.199 1 61.94 423 LYS A N 1
ATOM 3570 C CA . LYS A 1 423 ? -20.328 -52.188 -7.492 1 61.94 423 LYS A CA 1
ATOM 3571 C C . LYS A 1 423 ? -18.953 -52.062 -6.816 1 61.94 423 LYS A C 1
ATOM 3573 O O . LYS A 1 423 ? -17.922 -52.219 -7.465 1 61.94 423 LYS A O 1
ATOM 3578 N N . SER A 1 424 ? -18.812 -51.5 -5.676 1 61.69 424 SER A N 1
ATOM 3579 C CA . SER A 1 424 ? -17.641 -51.375 -4.812 1 61.69 424 SER A CA 1
ATOM 3580 C C . SER A 1 424 ? -16.875 -50.094 -5.07 1 61.69 424 SER A C 1
ATOM 3582 O O . SER A 1 424 ? -15.758 -49.906 -4.57 1 61.69 424 SER A O 1
ATOM 3584 N N . LYS A 1 425 ? -17.375 -49.375 -6.027 1 66.31 425 LYS A N 1
ATOM 3585 C CA . LYS A 1 425 ? -16.75 -48.062 -6.258 1 66.31 425 LYS A CA 1
ATOM 3586 C C . LYS A 1 425 ? -17.562 -46.938 -5.625 1 66.31 425 LYS A C 1
ATOM 3588 O O . LYS A 1 425 ? -18.797 -46.969 -5.656 1 66.31 425 LYS A O 1
ATOM 3593 N N . GLU A 1 426 ? -16.844 -46.062 -5.016 1 72.88 426 GLU A N 1
ATOM 3594 C CA . GLU A 1 426 ? -17.469 -44.844 -4.469 1 72.88 426 GLU A CA 1
ATOM 3595 C C . GLU A 1 426 ? -17.672 -43.812 -5.547 1 72.88 426 GLU A C 1
ATOM 3597 O O . GLU A 1 426 ? -16.719 -43.406 -6.223 1 72.88 426 GLU A O 1
ATOM 3602 N N . ILE A 1 427 ? -18.922 -43.531 -5.922 1 73.69 427 ILE A N 1
ATOM 3603 C CA . ILE A 1 427 ? -19.266 -42.5 -6.906 1 73.69 427 ILE A CA 1
ATOM 3604 C C . ILE A 1 427 ? -19.766 -41.25 -6.195 1 73.69 427 ILE A C 1
ATOM 3606 O O . ILE A 1 427 ? -20.516 -41.344 -5.215 1 73.69 427 ILE A O 1
ATOM 3610 N N . GLU A 1 428 ? -19.281 -40.156 -6.516 1 76.5 428 GLU A N 1
ATOM 3611 C CA . GLU A 1 428 ? -19.734 -38.875 -5.988 1 76.5 428 GLU A CA 1
ATOM 3612 C C . GLU A 1 428 ? -20.203 -37.938 -7.109 1 76.5 428 GLU A C 1
ATOM 3614 O O . GLU A 1 428 ? -19.453 -37.688 -8.062 1 76.5 428 GLU A O 1
ATOM 3619 N N . CYS A 1 429 ? -21.469 -37.5 -7.059 1 81 429 CYS A N 1
ATOM 3620 C CA . CYS A 1 429 ? -22.016 -36.656 -8.109 1 81 429 CYS A CA 1
ATOM 3621 C C . CYS A 1 429 ? -23.109 -35.75 -7.551 1 81 429 CYS A C 1
ATOM 3623 O O . CYS A 1 429 ? -23.562 -35.938 -6.426 1 81 429 CYS A O 1
ATOM 3625 N N . TYR A 1 430 ? -23.516 -34.781 -8.359 1 82.75 430 TYR A N 1
ATOM 3626 C CA . TYR A 1 430 ? -24.594 -33.844 -8.016 1 82.75 430 TYR A CA 1
ATOM 3627 C C . TYR A 1 430 ? -25.922 -34.344 -8.57 1 82.75 430 TYR A C 1
ATOM 3629 O O . TYR A 1 430 ? -25.984 -34.844 -9.688 1 82.75 430 TYR A O 1
ATOM 3637 N N . PHE A 1 431 ? -26.969 -34.125 -7.801 1 80.38 431 PHE A N 1
ATOM 3638 C CA . PHE A 1 431 ? -28.328 -34.5 -8.195 1 80.38 431 PHE A CA 1
ATOM 3639 C C . PHE A 1 431 ? -29.312 -33.406 -7.836 1 80.38 431 PHE A C 1
ATOM 3641 O O . PHE A 1 431 ? -29.141 -32.719 -6.82 1 80.38 431 PHE A O 1
ATOM 3648 N N . ASP A 1 432 ? -30.297 -33.125 -8.758 1 76.5 432 ASP A N 1
ATOM 3649 C CA . ASP A 1 432 ? -31.406 -32.281 -8.336 1 76.5 432 ASP A CA 1
ATOM 3650 C C . ASP A 1 432 ? -32.344 -33 -7.367 1 76.5 432 ASP A C 1
ATOM 3652 O O . ASP A 1 432 ? -32.125 -34.188 -7.074 1 76.5 432 ASP A O 1
ATOM 3656 N N . ASN A 1 433 ? -33.281 -32.281 -6.93 1 76.44 433 ASN A N 1
ATOM 3657 C CA . ASN A 1 433 ? -34.156 -32.812 -5.898 1 76.44 433 ASN A CA 1
ATOM 3658 C C . ASN A 1 433 ? -34.875 -34.062 -6.375 1 76.44 433 ASN A C 1
ATOM 3660 O O . ASN A 1 433 ? -35 -35.031 -5.629 1 76.44 433 ASN A O 1
ATOM 3664 N N . TYR A 1 434 ? -35.375 -34.031 -7.59 1 73.31 434 TYR A N 1
ATOM 3665 C CA . TYR A 1 434 ? -36.125 -35.156 -8.148 1 73.31 434 TYR A CA 1
ATOM 3666 C C . TYR A 1 434 ? -35.25 -36.406 -8.289 1 73.31 434 TYR A C 1
ATOM 3668 O O . TYR A 1 434 ? -35.594 -37.469 -7.836 1 73.31 434 TYR A O 1
ATOM 3676 N N . ASP A 1 435 ? -34.094 -36.281 -8.891 1 77.44 435 ASP A N 1
ATOM 3677 C CA . ASP A 1 435 ? -33.188 -37.375 -9.141 1 77.44 435 ASP A CA 1
ATOM 3678 C C . ASP A 1 435 ? -32.594 -37.906 -7.828 1 77.44 435 ASP A C 1
ATOM 3680 O O . ASP A 1 435 ? -32.344 -39.125 -7.711 1 77.44 435 ASP A O 1
ATOM 3684 N N . PHE A 1 436 ? -32.469 -37.031 -6.883 1 84.12 436 PHE A N 1
ATOM 3685 C CA . PHE A 1 436 ? -31.938 -37.406 -5.582 1 84.12 436 PHE A CA 1
ATOM 3686 C C . PHE A 1 436 ? -32.906 -38.375 -4.887 1 84.12 436 PHE A C 1
ATOM 3688 O O . PHE A 1 436 ? -32.5 -39.375 -4.293 1 84.12 436 PHE A O 1
ATOM 3695 N N . LYS A 1 437 ? -34.156 -38.031 -4.992 1 77.62 437 LYS A N 1
ATOM 3696 C CA . LYS A 1 437 ? -35.188 -38.875 -4.371 1 77.62 437 LYS A CA 1
ATOM 3697 C C . LYS A 1 437 ? -35.219 -40.25 -5.031 1 77.62 437 LYS A C 1
ATOM 3699 O O . LYS A 1 437 ? -35.438 -41.25 -4.363 1 77.62 437 LYS A O 1
ATOM 3704 N N . ILE A 1 438 ? -35.031 -40.281 -6.297 1 76.62 438 ILE A N 1
ATOM 3705 C CA . ILE A 1 438 ? -34.969 -41.562 -7.027 1 76.62 438 ILE A CA 1
ATOM 3706 C C . ILE A 1 438 ? -33.75 -42.344 -6.594 1 76.62 438 ILE A C 1
ATOM 3708 O O . ILE A 1 438 ? -33.844 -43.562 -6.367 1 76.62 438 ILE A O 1
ATOM 3712 N N . LEU A 1 439 ? -32.688 -41.656 -6.492 1 79.56 439 LEU A N 1
ATOM 3713 C CA . LEU A 1 439 ? -31.422 -42.312 -6.109 1 79.56 439 LEU A CA 1
ATOM 3714 C C . LEU A 1 439 ? -31.516 -42.875 -4.695 1 79.56 439 LEU A C 1
ATOM 3716 O O . LEU A 1 439 ? -31.031 -43.969 -4.434 1 79.56 439 LEU A O 1
ATOM 3720 N N . GLU A 1 440 ? -32.125 -42.094 -3.836 1 78.88 440 GLU A N 1
ATOM 3721 C CA . GLU A 1 440 ? -32.25 -42.469 -2.436 1 78.88 440 GLU A CA 1
ATOM 3722 C C . GLU A 1 440 ? -33.031 -43.781 -2.299 1 78.88 440 GLU A C 1
ATOM 3724 O O . GLU A 1 440 ? -32.781 -44.562 -1.389 1 78.88 440 GLU A O 1
ATOM 3729 N N . LYS A 1 441 ? -33.969 -43.938 -3.227 1 74.25 441 LYS A N 1
ATOM 3730 C CA . LYS A 1 441 ? -34.781 -45.156 -3.197 1 74.25 441 LYS A CA 1
ATOM 3731 C C . LYS A 1 441 ? -34 -46.344 -3.746 1 74.25 441 LYS A C 1
ATOM 3733 O O . LYS A 1 441 ? -34.219 -47.469 -3.307 1 74.25 441 LYS A O 1
ATOM 3738 N N . SER A 1 442 ? -33.125 -46.094 -4.609 1 73.56 442 SER A N 1
ATOM 3739 C CA . SER A 1 442 ? -32.5 -47.188 -5.348 1 73.56 442 SER A CA 1
ATOM 3740 C C . SER A 1 442 ? -31.125 -47.531 -4.762 1 73.56 442 SER A C 1
ATOM 3742 O O . SER A 1 442 ? -30.656 -48.656 -4.883 1 73.56 442 SER A O 1
ATOM 3744 N N . LYS A 1 443 ? -30.438 -46.562 -4.227 1 78.81 443 LYS A N 1
ATOM 3745 C CA . LYS A 1 443 ? -29.062 -46.781 -3.773 1 78.81 443 LYS A CA 1
ATOM 3746 C C . LYS A 1 443 ? -28.906 -46.344 -2.318 1 78.81 443 LYS A C 1
ATOM 3748 O O . LYS A 1 443 ? -29.703 -45.562 -1.802 1 78.81 443 LYS A O 1
ATOM 3753 N N . LYS A 1 444 ? -27.969 -46.938 -1.606 1 79.25 444 LYS A N 1
ATOM 3754 C CA . LYS A 1 444 ? -27.625 -46.531 -0.251 1 79.25 444 LYS A CA 1
ATOM 3755 C C . LYS A 1 444 ? -26.734 -45.281 -0.267 1 79.25 444 LYS A C 1
ATOM 3757 O O . LYS A 1 444 ? -25.562 -45.344 -0.62 1 79.25 444 LYS A O 1
ATOM 3762 N N . VAL A 1 445 ? -27.297 -44.125 0.065 1 80.62 445 VAL A N 1
ATOM 3763 C CA . VAL A 1 445 ? -26.594 -42.844 0.127 1 80.62 445 VAL A CA 1
ATOM 3764 C C . VAL A 1 445 ? -25.797 -42.781 1.428 1 80.62 445 VAL A C 1
ATOM 3766 O O . VAL A 1 445 ? -26.359 -42.906 2.518 1 80.62 445 VAL A O 1
ATOM 3769 N N . GLU A 1 446 ? -24.5 -42.719 1.434 1 77.75 446 GLU A N 1
ATOM 3770 C CA . GLU A 1 446 ? -23.641 -42.625 2.605 1 77.75 446 GLU A CA 1
ATOM 3771 C C . GLU A 1 446 ? -23.656 -41.219 3.203 1 77.75 446 GLU A C 1
ATOM 3773 O O . GLU A 1 446 ? -23.766 -41.062 4.422 1 77.75 446 GLU A O 1
ATOM 3778 N N . LYS A 1 447 ? -23.344 -40.25 2.4 1 86.06 447 LYS A N 1
ATOM 3779 C CA . LYS A 1 447 ? -23.312 -38.844 2.814 1 86.06 447 LYS A CA 1
ATOM 3780 C C . LYS A 1 447 ? -23.812 -37.938 1.701 1 86.06 447 LYS A C 1
ATOM 3782 O O . LYS A 1 447 ? -23.656 -38.25 0.519 1 86.06 447 LYS A O 1
ATOM 3787 N N . TYR A 1 448 ? -24.484 -36.969 2.061 1 86.31 448 TYR A N 1
ATOM 3788 C CA . TYR A 1 448 ? -24.859 -35.969 1.054 1 86.31 448 TYR A CA 1
ATOM 3789 C C . TYR A 1 448 ? -24.734 -34.562 1.604 1 86.31 448 TYR A C 1
ATOM 3791 O O . TYR A 1 448 ? -24.859 -34.344 2.814 1 86.31 448 TYR A O 1
ATOM 3799 N N . THR A 1 449 ? -24.328 -33.594 0.838 1 88.56 449 THR A N 1
ATOM 3800 C CA . THR A 1 449 ? -24.312 -32.188 1.142 1 88.56 449 THR A CA 1
ATOM 3801 C C . THR A 1 449 ? -25.406 -31.438 0.378 1 88.56 449 THR A C 1
ATOM 3803 O O . THR A 1 449 ? -25.531 -31.594 -0.837 1 88.56 449 THR A O 1
ATOM 3806 N N . PHE A 1 450 ? -26.219 -30.75 1.078 1 90.69 450 PHE A N 1
ATOM 3807 C CA . PHE A 1 450 ? -27.344 -30.031 0.506 1 90.69 450 PHE A CA 1
ATOM 3808 C C . PHE A 1 450 ? -26.938 -28.594 0.159 1 90.69 450 PHE A C 1
ATOM 3810 O O . PHE A 1 450 ? -26.266 -27.922 0.946 1 90.69 450 PHE A O 1
ATOM 3817 N N . TYR A 1 451 ? -27.266 -28.156 -1.062 1 91.25 451 TYR A N 1
ATOM 3818 C CA . TYR A 1 451 ? -27.062 -26.781 -1.499 1 91.25 451 TYR A CA 1
ATOM 3819 C C . TYR A 1 451 ? -28.406 -26.125 -1.846 1 91.25 451 TYR A C 1
ATOM 3821 O O . TYR A 1 451 ? -29.094 -26.562 -2.771 1 91.25 451 TYR A O 1
ATOM 3829 N N . LYS A 1 452 ? -28.734 -25.078 -1.112 1 90.69 452 LYS A N 1
ATOM 3830 C CA . LYS A 1 452 ? -29.953 -24.328 -1.371 1 90.69 452 LYS A CA 1
ATOM 3831 C C . LYS A 1 452 ? -29.812 -23.453 -2.604 1 90.69 452 LYS A C 1
ATOM 3833 O O . LYS A 1 452 ? -28.719 -23.016 -2.943 1 90.69 452 LYS A O 1
ATOM 3838 N N . LYS A 1 453 ? -30.969 -23.328 -3.229 1 87.81 453 LYS A N 1
ATOM 3839 C CA . LYS A 1 453 ? -30.969 -22.406 -4.363 1 87.81 453 LYS A CA 1
ATOM 3840 C C . LYS A 1 453 ? -30.281 -21.094 -4.004 1 87.81 453 LYS A C 1
ATOM 3842 O O . LYS A 1 453 ? -30.547 -20.516 -2.949 1 87.81 453 LYS A O 1
ATOM 3847 N N . GLY A 1 454 ? -29.297 -20.719 -4.797 1 88.94 454 GLY A N 1
ATOM 3848 C CA . GLY A 1 454 ? -28.594 -19.469 -4.574 1 88.94 454 GLY A CA 1
ATOM 3849 C C . GLY A 1 454 ? -27.203 -19.672 -3.977 1 88.94 454 GLY A C 1
ATOM 3850 O O . GLY A 1 454 ? -26.359 -18.781 -4.066 1 88.94 454 GLY A O 1
ATOM 3851 N N . GLN A 1 455 ? -26.953 -20.812 -3.459 1 91.75 455 GLN A N 1
ATOM 3852 C CA . GLN A 1 455 ? -25.641 -21.125 -2.889 1 91.75 455 GLN A CA 1
ATOM 3853 C C . GLN A 1 455 ? -24.656 -21.516 -3.975 1 91.75 455 GLN A C 1
ATOM 3855 O O . GLN A 1 455 ? -25.047 -22.016 -5.027 1 91.75 455 GLN A O 1
ATOM 3860 N N . ILE A 1 456 ? -23.406 -21.234 -3.727 1 93.12 456 ILE A N 1
ATOM 3861 C CA . ILE A 1 456 ? -22.406 -21.641 -4.707 1 93.12 456 ILE A CA 1
ATOM 3862 C C . ILE A 1 456 ? -21.875 -23.031 -4.352 1 93.12 456 ILE A C 1
ATOM 3864 O O . ILE A 1 456 ? -21.844 -23.406 -3.178 1 93.12 456 ILE A O 1
ATOM 3868 N N . TYR A 1 457 ? -21.578 -23.797 -5.184 1 90.44 457 TYR A N 1
ATOM 3869 C CA . TYR A 1 457 ? -20.969 -25.109 -4.992 1 90.44 457 TYR A CA 1
ATOM 3870 C C . TYR A 1 457 ? -19.844 -25.328 -5.992 1 90.44 457 TYR A C 1
ATOM 3872 O O . TYR A 1 457 ? -19.734 -24.625 -6.996 1 90.44 457 TYR A O 1
ATOM 3880 N N . LEU A 1 458 ? -18.922 -26.219 -5.648 1 88.88 458 LEU A N 1
ATOM 3881 C CA . LEU A 1 458 ? -17.734 -26.531 -6.441 1 88.88 458 LEU A CA 1
ATOM 3882 C C . LEU A 1 458 ? -17.984 -27.75 -7.316 1 88.88 458 LEU A C 1
ATOM 3884 O O . LEU A 1 458 ? -18.469 -28.781 -6.836 1 88.88 458 LEU A O 1
ATOM 3888 N N . LYS A 1 459 ? -17.75 -27.594 -8.594 1 82.81 459 LYS A N 1
ATOM 3889 C CA . LYS A 1 459 ? -17.906 -28.75 -9.469 1 82.81 459 LYS A CA 1
ATOM 3890 C C . LYS A 1 459 ? -16.844 -28.766 -10.562 1 82.81 459 LYS A C 1
ATOM 3892 O O . LYS A 1 459 ? -16.078 -27.797 -10.703 1 82.81 459 LYS A O 1
ATOM 3897 N N . ASN A 1 460 ? -16.609 -29.828 -11.188 1 76.75 460 ASN A N 1
ATOM 3898 C CA . ASN A 1 460 ? -15.734 -29.969 -12.352 1 76.75 460 ASN A CA 1
ATOM 3899 C C . ASN A 1 460 ? -16.516 -30.344 -13.602 1 76.75 460 ASN A C 1
ATOM 3901 O O . ASN A 1 460 ? -17.75 -30.297 -13.602 1 76.75 460 ASN A O 1
ATOM 3905 N N . THR A 1 461 ? -15.883 -30.641 -14.711 1 68.38 461 THR A N 1
ATOM 3906 C CA . THR A 1 461 ? -16.531 -30.891 -15.984 1 68.38 461 THR A CA 1
ATOM 3907 C C . THR A 1 461 ? -17.234 -32.25 -15.977 1 68.38 461 THR A C 1
ATOM 3909 O O . THR A 1 461 ? -18.031 -32.562 -16.859 1 68.38 461 THR A O 1
ATOM 3912 N N . SER A 1 462 ? -16.984 -33.062 -14.906 1 66.5 462 SER A N 1
ATOM 3913 C CA . SER A 1 462 ? -17.594 -34.375 -14.836 1 66.5 462 SER A CA 1
ATOM 3914 C C . SER A 1 462 ? -18.672 -34.438 -13.758 1 66.5 462 SER A C 1
ATOM 3916 O O . SER A 1 462 ? -19.047 -35.531 -13.312 1 66.5 462 SER A O 1
ATOM 3918 N N . ASN A 1 463 ? -19.188 -33.312 -13.43 1 67.62 463 ASN A N 1
ATOM 3919 C CA . ASN A 1 463 ? -20.25 -33.219 -12.422 1 67.62 463 ASN A CA 1
ATOM 3920 C C . ASN A 1 463 ? -19.844 -33.906 -11.125 1 67.62 463 ASN A C 1
ATOM 3922 O O . ASN A 1 463 ? -20.656 -34.594 -10.508 1 67.62 463 ASN A O 1
ATOM 3926 N N . SER A 1 464 ? -18.594 -34 -10.93 1 64.38 464 SER A N 1
ATOM 3927 C CA . SER A 1 464 ? -18.016 -34.625 -9.727 1 64.38 464 SER A CA 1
ATOM 3928 C C . SER A 1 464 ? -16.891 -33.75 -9.172 1 64.38 464 SER A C 1
ATOM 3930 O O . SER A 1 464 ? -16.5 -32.75 -9.781 1 64.38 464 SER A O 1
ATOM 3932 N N . ARG A 1 465 ? -16.578 -34.031 -7.883 1 61.38 465 ARG A N 1
ATOM 3933 C CA . ARG A 1 465 ? -15.398 -33.375 -7.32 1 61.38 465 ARG A CA 1
ATOM 3934 C C . ARG A 1 465 ? -14.164 -34.25 -7.477 1 61.38 465 ARG A C 1
ATOM 3936 O O . ARG A 1 465 ? -13.047 -33.812 -7.184 1 61.38 465 ARG A O 1
ATOM 3943 N N . LYS A 1 466 ? -14.391 -35.438 -7.684 1 53.84 466 LYS A N 1
ATOM 3944 C CA . LYS A 1 466 ? -13.227 -36.281 -7.898 1 53.84 466 LYS A CA 1
ATOM 3945 C C . LYS A 1 466 ? -12.562 -36 -9.242 1 53.84 466 LYS A C 1
ATOM 3947 O O . LYS A 1 466 ? -13.234 -36 -10.281 1 53.84 466 LYS A O 1
ATOM 3952 N N . ALA A 1 467 ? -11.633 -35.094 -9.242 1 51.16 467 ALA A N 1
ATOM 3953 C CA . ALA A 1 467 ? -10.898 -34.438 -10.312 1 51.16 467 ALA A CA 1
ATOM 3954 C C . ALA A 1 467 ? -10.32 -35.438 -11.297 1 51.16 467 ALA A C 1
ATOM 3956 O O . ALA A 1 467 ? -9.703 -36.438 -10.883 1 51.16 467 ALA A O 1
ATOM 3957 N N . SER A 1 468 ? -10.852 -35.719 -12.445 1 44.25 468 SER A N 1
ATOM 3958 C CA . SER A 1 468 ? -10.227 -36.531 -13.5 1 44.25 468 SER A CA 1
ATOM 3959 C C . SER A 1 468 ? -8.883 -35.938 -13.906 1 44.25 468 SER A C 1
ATOM 3961 O O . SER A 1 468 ? -7.879 -36.625 -13.984 1 44.25 468 SER A O 1
ATOM 3963 N N . ALA A 1 469 ? -8.789 -34.812 -14.875 1 43.34 469 ALA A N 1
ATOM 3964 C CA . ALA A 1 469 ? -8.055 -34.688 -16.125 1 43.34 469 ALA A CA 1
ATOM 3965 C C . ALA A 1 469 ? -6.641 -34.188 -15.891 1 43.34 469 ALA A C 1
ATOM 3967 O O . ALA A 1 469 ? -5.898 -33.938 -16.844 1 43.34 469 ALA A O 1
ATOM 3968 N N . SER A 1 470 ? -6.312 -33.344 -14.906 1 50.16 470 SER A N 1
ATOM 3969 C CA . SER A 1 470 ? -4.965 -32.844 -15.164 1 50.16 470 SER A CA 1
ATOM 3970 C C . SER A 1 470 ? -3.918 -33.938 -14.906 1 50.16 470 SER A C 1
ATOM 3972 O O . SER A 1 470 ? -3.928 -34.594 -13.859 1 50.16 470 SER A O 1
ATOM 3974 N N . PHE A 1 471 ? -3.412 -34.469 -15.961 1 58.34 471 PHE A N 1
ATOM 3975 C CA . PHE A 1 471 ? -2.498 -35.594 -15.922 1 58.34 471 PHE A CA 1
ATOM 3976 C C . PHE A 1 471 ? -1.109 -35.156 -15.469 1 58.34 471 PHE A C 1
ATOM 3978 O O . PHE A 1 471 ? -0.461 -34.344 -16.125 1 58.34 471 PHE A O 1
ATOM 3985 N N . TYR A 1 472 ? -0.894 -35.406 -14.203 1 64.06 472 TYR A N 1
ATOM 3986 C CA . TYR A 1 472 ? 0.458 -35.156 -13.695 1 64.06 472 TYR A CA 1
ATOM 3987 C C . TYR A 1 472 ? 1.433 -36.188 -14.289 1 64.06 472 TYR A C 1
ATOM 3989 O O . TYR A 1 472 ? 1.147 -37.375 -14.328 1 64.06 472 TYR A O 1
ATOM 3997 N N . THR A 1 473 ? 2.488 -35.562 -14.867 1 77.12 473 THR A N 1
ATOM 3998 C CA . THR A 1 473 ? 3.521 -36.438 -15.422 1 77.12 473 THR A CA 1
ATOM 3999 C C . THR A 1 473 ? 4.34 -37.094 -14.297 1 77.12 473 THR A C 1
ATOM 4001 O O . THR A 1 473 ? 4.918 -36.375 -13.469 1 77.12 473 THR A O 1
ATOM 4004 N N . PRO A 1 474 ? 4.348 -38.344 -14.211 1 77.12 474 PRO A N 1
ATOM 4005 C CA . PRO A 1 474 ? 5.168 -39 -13.188 1 77.12 474 PRO A CA 1
ATOM 4006 C C . PRO A 1 474 ? 6.629 -38.531 -13.227 1 77.12 474 PRO A C 1
ATOM 4008 O O . PRO A 1 474 ? 7.188 -38.344 -14.305 1 77.12 474 PRO A O 1
ATOM 4011 N N . GLN A 1 475 ? 7.266 -38.562 -12.133 1 76.75 475 GLN A N 1
ATOM 4012 C CA . GLN A 1 475 ? 8.617 -38.031 -11.992 1 76.75 475 GLN A CA 1
ATOM 4013 C C . GLN A 1 475 ? 9.617 -38.875 -12.797 1 76.75 475 GLN A C 1
ATOM 4015 O O . GLN A 1 475 ? 10.562 -38.312 -13.375 1 76.75 475 GLN A O 1
ATOM 4020 N N . SER A 1 476 ? 9.414 -40.156 -12.719 1 78.31 476 SER A N 1
ATOM 4021 C CA . SER A 1 476 ? 10.336 -41.031 -13.445 1 78.31 476 SER A CA 1
ATOM 4022 C C . SER A 1 476 ? 10.344 -40.719 -14.938 1 78.31 476 SER A C 1
ATOM 4024 O O . SER A 1 476 ? 11.398 -40.75 -15.57 1 78.31 476 SER A O 1
ATOM 4026 N N . ILE A 1 477 ? 9.227 -40.406 -15.461 1 86.44 477 ILE A N 1
ATOM 4027 C CA . ILE A 1 477 ? 9.109 -40.031 -16.859 1 86.44 477 ILE A CA 1
ATOM 4028 C C . ILE A 1 477 ? 9.773 -38.688 -17.109 1 86.44 477 ILE A C 1
ATOM 4030 O O . ILE A 1 477 ? 10.547 -38.531 -18.047 1 86.44 477 ILE A O 1
ATOM 4034 N N . ALA A 1 478 ? 9.461 -37.812 -16.281 1 88.12 478 ALA A N 1
ATOM 4035 C CA . ALA A 1 478 ? 10.023 -36.469 -16.406 1 88.12 478 ALA A CA 1
ATOM 4036 C C . ALA A 1 478 ? 11.547 -36.5 -16.328 1 88.12 478 ALA A C 1
ATOM 4038 O O . ALA A 1 478 ? 12.234 -35.875 -17.125 1 88.12 478 ALA A O 1
ATOM 4039 N N . ASN A 1 479 ? 12.047 -37.219 -15.383 1 85.69 479 ASN A N 1
ATOM 4040 C CA . ASN A 1 479 ? 13.492 -37.312 -15.195 1 85.69 479 ASN A CA 1
ATOM 4041 C C . ASN A 1 479 ? 14.18 -37.906 -16.422 1 85.69 479 ASN A C 1
ATOM 4043 O O . ASN A 1 479 ? 15.258 -37.438 -16.812 1 85.69 479 ASN A O 1
ATOM 4047 N N . PHE A 1 480 ? 13.648 -38.969 -16.922 1 89.38 480 PHE A N 1
ATOM 4048 C CA . PHE A 1 480 ? 14.219 -39.594 -18.125 1 89.38 480 PHE A CA 1
ATOM 4049 C C . PHE A 1 480 ? 14.281 -38.594 -19.266 1 89.38 480 PHE A C 1
ATOM 4051 O O . PHE A 1 480 ? 15.312 -38.469 -19.938 1 89.38 480 PHE A O 1
ATOM 4058 N N . LEU A 1 481 ? 13.125 -37.906 -19.547 1 94.25 481 LEU A N 1
ATOM 4059 C CA . LEU A 1 481 ? 13.07 -36.938 -20.641 1 94.25 481 LEU A CA 1
ATOM 4060 C C . LEU A 1 481 ? 14.078 -35.812 -20.422 1 94.25 481 LEU A C 1
ATOM 4062 O O . LEU A 1 481 ? 14.727 -35.375 -21.359 1 94.25 481 LEU A O 1
ATOM 4066 N N . ILE A 1 482 ? 14.188 -35.375 -19.203 1 93.94 482 ILE A N 1
ATOM 4067 C CA . ILE A 1 482 ? 15.086 -34.281 -18.875 1 93.94 482 ILE A CA 1
ATOM 4068 C C . ILE A 1 482 ? 16.531 -34.688 -19.125 1 93.94 482 ILE A C 1
ATOM 4070 O O . ILE A 1 482 ? 17.281 -34 -19.797 1 93.94 482 ILE A O 1
ATOM 4074 N N . GLN A 1 483 ? 16.891 -35.812 -18.641 1 89.62 483 GLN A N 1
ATOM 4075 C CA . GLN A 1 483 ? 18.25 -36.312 -18.812 1 89.62 483 GLN A CA 1
ATOM 4076 C C . GLN A 1 483 ? 18.578 -36.531 -20.297 1 89.62 483 GLN A C 1
ATOM 4078 O O . GLN A 1 483 ? 19.672 -36.188 -20.75 1 89.62 483 GLN A O 1
ATOM 4083 N N . SER A 1 484 ? 17.594 -37.062 -20.969 1 92.81 484 SER A N 1
ATOM 4084 C CA . SER A 1 484 ? 17.781 -37.312 -22.391 1 92.81 484 SER A CA 1
ATOM 4085 C C . SER A 1 484 ? 17.922 -36 -23.188 1 92.81 484 SER A C 1
ATOM 4087 O O . SER A 1 484 ? 18.719 -35.906 -24.109 1 92.81 484 SER A O 1
ATOM 4089 N N . ALA A 1 485 ? 17.141 -35.062 -22.875 1 95.62 485 ALA A N 1
ATOM 4090 C CA . ALA A 1 485 ? 17.125 -33.812 -23.578 1 95.62 485 ALA A CA 1
ATOM 4091 C C . ALA A 1 485 ? 18.422 -33.031 -23.344 1 95.62 485 ALA A C 1
ATOM 4093 O O . ALA A 1 485 ? 18.906 -32.344 -24.25 1 95.62 485 ALA A O 1
ATOM 4094 N N . LEU A 1 486 ? 19.016 -33.125 -22.156 1 94.31 486 LEU A N 1
ATOM 4095 C CA . LEU A 1 486 ? 20.156 -32.344 -21.766 1 94.31 486 LEU A CA 1
ATOM 4096 C C . LEU A 1 486 ? 21.469 -33.031 -22.156 1 94.31 486 LEU A C 1
ATOM 4098 O O . LEU A 1 486 ? 22.531 -32.406 -22.141 1 94.31 486 LEU A O 1
ATOM 4102 N N . LYS A 1 487 ? 21.375 -34.219 -22.531 1 89.75 487 LYS A N 1
ATOM 4103 C CA . LYS A 1 487 ? 22.578 -35 -22.781 1 89.75 487 LYS A CA 1
ATOM 4104 C C . LYS A 1 487 ? 23.484 -34.312 -23.797 1 89.75 487 LYS A C 1
ATOM 4106 O O . LYS A 1 487 ? 23.062 -34 -24.906 1 89.75 487 LYS A O 1
ATOM 4111 N N . ASP A 1 488 ? 24.641 -33.969 -23.453 1 85.5 488 ASP A N 1
ATOM 4112 C CA . ASP A 1 488 ? 25.719 -33.438 -24.266 1 85.5 488 ASP A CA 1
ATOM 4113 C C . ASP A 1 488 ? 25.328 -32.094 -24.875 1 85.5 488 ASP A C 1
ATOM 4115 O O . ASP A 1 488 ? 25.766 -31.75 -25.984 1 85.5 488 ASP A O 1
ATOM 4119 N N . LYS A 1 489 ? 24.484 -31.391 -24.266 1 90.75 489 LYS A N 1
ATOM 4120 C CA . LYS A 1 489 ? 24.016 -30.125 -24.828 1 90.75 489 LYS A CA 1
ATOM 4121 C C . LYS A 1 489 ? 24.641 -28.938 -24.109 1 90.75 489 LYS A C 1
ATOM 4123 O O . LYS A 1 489 ? 24.828 -27.875 -24.703 1 90.75 489 LYS A O 1
ATOM 4128 N N . LEU A 1 490 ? 25 -29.156 -22.844 1 90.56 490 LEU A N 1
ATOM 4129 C CA . LEU A 1 490 ? 25.469 -28.031 -22.047 1 90.56 490 LEU A CA 1
ATOM 4130 C C . LEU A 1 490 ? 27 -27.969 -22.047 1 90.56 490 LEU A C 1
ATOM 4132 O O . LEU A 1 490 ? 27.672 -28.984 -21.922 1 90.56 490 LEU A O 1
ATOM 4136 N N . ASN A 1 491 ? 27.469 -26.797 -22.312 1 89.44 491 ASN A N 1
ATOM 4137 C CA . ASN A 1 491 ? 28.906 -26.547 -22.266 1 89.44 491 ASN A CA 1
ATOM 4138 C C . ASN A 1 491 ? 29.219 -25.141 -21.766 1 89.44 491 ASN A C 1
ATOM 4140 O O . ASN A 1 491 ? 28.312 -24.359 -21.469 1 89.44 491 ASN A O 1
ATOM 4144 N N . ASN A 1 492 ? 30.453 -24.859 -21.547 1 89.94 492 ASN A N 1
ATOM 4145 C CA . ASN A 1 492 ? 30.891 -23.578 -20.984 1 89.94 492 ASN A CA 1
ATOM 4146 C C . ASN A 1 492 ? 30.484 -22.406 -21.859 1 89.94 492 ASN A C 1
ATOM 4148 O O . ASN A 1 492 ? 30.156 -21.344 -21.359 1 89.94 492 ASN A O 1
ATOM 4152 N N . GLU A 1 493 ? 30.422 -22.641 -23.125 1 87.31 493 GLU A N 1
ATOM 4153 C CA . GLU A 1 493 ? 30.188 -21.547 -24.062 1 87.31 493 GLU A CA 1
ATOM 4154 C C . GLU A 1 493 ? 28.719 -21.156 -24.109 1 87.31 493 GLU A C 1
ATOM 4156 O O . GLU A 1 493 ? 28.391 -20 -24.375 1 87.31 493 GLU A O 1
ATOM 4161 N N . ASN A 1 494 ? 27.922 -22.109 -23.859 1 89.81 494 ASN A N 1
ATOM 4162 C CA . ASN A 1 494 ? 26.516 -21.797 -24.094 1 89.81 494 ASN A CA 1
ATOM 4163 C C . ASN A 1 494 ? 25.734 -21.703 -22.781 1 89.81 494 ASN A C 1
ATOM 4165 O O . ASN A 1 494 ? 24.578 -21.281 -22.781 1 89.81 494 ASN A O 1
ATOM 4169 N N . ILE A 1 495 ? 26.312 -21.984 -21.688 1 90.06 495 ILE A N 1
ATOM 4170 C CA . ILE A 1 495 ? 25.609 -22.125 -20.422 1 90.06 495 ILE A CA 1
ATOM 4171 C C . ILE A 1 495 ? 24.906 -20.812 -20.078 1 90.06 495 ILE A C 1
ATOM 4173 O O . ILE A 1 495 ? 23.797 -20.812 -19.531 1 90.06 495 ILE A O 1
ATOM 4177 N N . LEU A 1 496 ? 25.453 -19.688 -20.453 1 86.88 496 LEU A N 1
ATOM 4178 C CA . LEU A 1 496 ? 24.906 -18.391 -20.062 1 86.88 496 LEU A CA 1
ATOM 4179 C C . LEU A 1 496 ? 23.781 -17.953 -20.984 1 86.88 496 LEU A C 1
ATOM 4181 O O . LEU A 1 496 ? 23 -17.062 -20.656 1 86.88 496 LEU A O 1
ATOM 4185 N N . LYS A 1 497 ? 23.594 -18.594 -22.172 1 88.38 497 LYS A N 1
ATOM 4186 C CA . LYS A 1 497 ? 22.578 -18.234 -23.141 1 88.38 497 LYS A CA 1
ATOM 4187 C C . LYS A 1 497 ? 21.672 -19.406 -23.469 1 88.38 497 LYS A C 1
ATOM 4189 O O . LYS A 1 497 ? 20.906 -19.375 -24.453 1 88.38 497 LYS A O 1
ATOM 4194 N N . PHE A 1 498 ? 21.812 -20.406 -22.703 1 93.06 498 PHE A N 1
ATOM 4195 C CA . PHE A 1 498 ? 21.031 -21.625 -22.922 1 93.06 498 PHE A CA 1
ATOM 4196 C C . PHE A 1 498 ? 19.562 -21.391 -22.562 1 93.06 498 PHE A C 1
ATOM 4198 O O . PHE A 1 498 ? 19.266 -20.797 -21.531 1 93.06 498 PHE A O 1
ATOM 4205 N N . LYS A 1 499 ? 18.562 -21.734 -23.422 1 95.69 499 LYS A N 1
ATOM 4206 C CA . LYS A 1 499 ? 17.141 -21.453 -23.219 1 95.69 499 LYS A CA 1
ATOM 4207 C C . LYS A 1 499 ? 16.328 -22.734 -23.25 1 95.69 499 LYS A C 1
ATOM 4209 O O . LYS A 1 499 ? 16.312 -23.438 -24.266 1 95.69 499 LYS A O 1
ATOM 4214 N N . ILE A 1 500 ? 15.625 -23.016 -22.219 1 97.12 500 ILE A N 1
ATOM 4215 C CA . ILE A 1 500 ? 14.766 -24.188 -22.125 1 97.12 500 ILE A CA 1
ATOM 4216 C C . ILE A 1 500 ? 13.32 -23.75 -21.891 1 97.12 500 ILE A C 1
ATOM 4218 O O . ILE A 1 500 ? 13.047 -22.984 -20.953 1 97.12 500 ILE A O 1
ATOM 4222 N N . LEU A 1 501 ? 12.406 -24.234 -22.719 1 97.81 501 LEU A N 1
ATOM 4223 C CA . LEU A 1 501 ? 11.016 -23.812 -22.656 1 97.81 501 LEU A CA 1
ATOM 4224 C C . LEU A 1 501 ? 10.102 -25 -22.359 1 97.81 501 LEU A C 1
ATOM 4226 O O . LEU A 1 501 ? 10.281 -26.078 -22.922 1 97.81 501 LEU A O 1
ATOM 4230 N N . ASP A 1 502 ? 9.219 -24.828 -21.438 1 96.69 502 ASP A N 1
ATOM 4231 C CA . ASP A 1 502 ? 8.016 -25.641 -21.344 1 96.69 502 ASP A CA 1
ATOM 4232 C C . ASP A 1 502 ? 6.781 -24.844 -21.766 1 96.69 502 ASP A C 1
ATOM 4234 O O . ASP A 1 502 ? 6.344 -23.953 -21.047 1 96.69 502 ASP A O 1
ATOM 4238 N N . ASN A 1 503 ? 6.219 -25.172 -22.875 1 96.44 503 ASN A N 1
ATOM 4239 C CA . ASN A 1 503 ? 5.199 -24.359 -23.531 1 96.44 503 ASN A CA 1
ATOM 4240 C C . ASN A 1 503 ? 3.801 -24.703 -23.016 1 96.44 503 ASN A C 1
ATOM 4242 O O . ASN A 1 503 ? 2.807 -24.188 -23.547 1 96.44 503 ASN A O 1
ATOM 4246 N N . ALA A 1 504 ? 3.611 -25.516 -22.109 1 93.12 504 ALA A N 1
ATOM 4247 C CA . ALA A 1 504 ? 2.447 -25.891 -21.297 1 93.12 504 ALA A CA 1
ATOM 4248 C C . ALA A 1 504 ? 2.867 -26.344 -19.906 1 93.12 504 ALA A C 1
ATOM 4250 O O . ALA A 1 504 ? 2.594 -27.469 -19.5 1 93.12 504 ALA A O 1
ATOM 4251 N N . CYS A 1 505 ? 3.408 -25.391 -19.203 1 91.19 505 CYS A N 1
ATOM 4252 C CA . CYS A 1 505 ? 4.262 -25.766 -18.078 1 91.19 505 CYS A CA 1
ATOM 4253 C C . CYS A 1 505 ? 3.43 -26.172 -16.859 1 91.19 505 CYS A C 1
ATOM 4255 O O . CYS A 1 505 ? 3.941 -26.797 -15.938 1 91.19 505 CYS A O 1
ATOM 4257 N N . GLY A 1 506 ? 2.131 -25.844 -16.875 1 82.81 506 GLY A N 1
ATOM 4258 C CA . GLY A 1 506 ? 1.318 -26.234 -15.727 1 82.81 506 GLY A CA 1
ATOM 4259 C C . GLY A 1 506 ? 1.877 -25.766 -14.406 1 82.81 506 GLY A C 1
ATOM 4260 O O . GLY A 1 506 ? 2.145 -24.562 -14.234 1 82.81 506 GLY A O 1
ATOM 4261 N N . SER A 1 507 ? 2.227 -26.656 -13.5 1 80.44 507 SER A N 1
ATOM 4262 C CA . SER A 1 507 ? 2.758 -26.312 -12.188 1 80.44 507 SER A CA 1
ATOM 4263 C C . SER A 1 507 ? 4.277 -26.172 -12.227 1 80.44 507 SER A C 1
ATOM 4265 O O . SER A 1 507 ? 4.914 -25.984 -11.188 1 80.44 507 SER A O 1
ATOM 4267 N N . GLY A 1 508 ? 4.844 -26.328 -13.328 1 85.25 508 GLY A N 1
ATOM 4268 C CA . GLY A 1 508 ? 6.273 -26.109 -13.5 1 85.25 508 GLY A CA 1
ATOM 4269 C C . GLY A 1 508 ? 7.102 -27.344 -13.148 1 85.25 508 GLY A C 1
ATOM 4270 O O . GLY A 1 508 ? 8.305 -27.234 -12.906 1 85.25 508 GLY A O 1
ATOM 4271 N N . HIS A 1 509 ? 6.531 -28.516 -13.18 1 81.31 509 HIS A N 1
ATOM 4272 C CA . HIS A 1 509 ? 7.211 -29.75 -12.789 1 81.31 509 HIS A CA 1
ATOM 4273 C C . HIS A 1 509 ? 8.445 -30 -13.648 1 81.31 509 HIS A C 1
ATOM 4275 O O . HIS A 1 509 ? 9.516 -30.297 -13.125 1 81.31 509 HIS A O 1
ATOM 4281 N N . PHE A 1 510 ? 8.281 -29.906 -14.906 1 89.5 510 PHE A N 1
ATOM 4282 C CA . PHE A 1 510 ? 9.406 -30.109 -15.812 1 89.5 510 PHE A CA 1
ATOM 4283 C C . PHE A 1 510 ? 10.477 -29.047 -15.602 1 89.5 510 PHE A C 1
ATOM 4285 O O . PHE A 1 510 ? 11.672 -29.344 -15.633 1 89.5 510 PHE A O 1
ATOM 4292 N N . LEU A 1 511 ? 10.031 -27.859 -15.359 1 92.31 511 LEU A N 1
ATOM 4293 C CA . LEU A 1 511 ? 10.969 -26.75 -15.219 1 92.31 511 LEU A CA 1
ATOM 4294 C C . LEU A 1 511 ? 11.773 -26.891 -13.93 1 92.31 511 LEU A C 1
ATOM 4296 O O . LEU A 1 511 ? 12.969 -26.594 -13.906 1 92.31 511 LEU A O 1
ATOM 4300 N N . VAL A 1 512 ? 11.141 -27.297 -12.859 1 87.75 512 VAL A N 1
ATOM 4301 C CA . VAL A 1 512 ? 11.852 -27.531 -11.609 1 87.75 512 VAL A CA 1
ATOM 4302 C C . VAL A 1 512 ? 12.852 -28.672 -11.789 1 87.75 512 VAL A C 1
ATOM 4304 O O . VAL A 1 512 ? 13.992 -28.578 -11.328 1 87.75 512 VAL A O 1
ATOM 4307 N N . GLY A 1 513 ? 12.383 -29.75 -12.445 1 86.62 513 GLY A N 1
ATOM 4308 C CA . GLY A 1 513 ? 13.273 -30.875 -12.727 1 86.62 513 GLY A CA 1
ATOM 4309 C C . GLY A 1 513 ? 14.477 -30.484 -13.57 1 86.62 513 GLY A C 1
ATOM 4310 O O . GLY A 1 513 ? 15.594 -30.938 -13.305 1 86.62 513 GLY A O 1
ATOM 4311 N N . VAL A 1 514 ? 14.258 -29.672 -14.547 1 92.25 514 VAL A N 1
ATOM 4312 C CA . VAL A 1 514 ? 15.32 -29.219 -15.43 1 92.25 514 VAL A CA 1
ATOM 4313 C C . VAL A 1 514 ? 16.328 -28.375 -14.633 1 92.25 514 VAL A C 1
ATOM 4315 O O . VAL A 1 514 ? 17.531 -28.531 -14.797 1 92.25 514 VAL A O 1
ATOM 4318 N N . LEU A 1 515 ? 15.82 -27.484 -13.836 1 91 515 LEU A N 1
ATOM 4319 C CA . LEU A 1 515 ? 16.672 -26.625 -13.023 1 91 515 LEU A CA 1
ATOM 4320 C C . LEU A 1 515 ? 17.562 -27.469 -12.109 1 91 515 LEU A C 1
ATOM 4322 O O . LEU A 1 515 ? 18.766 -27.203 -11.992 1 91 515 LEU A O 1
ATOM 4326 N N . ASN A 1 516 ? 16.969 -28.453 -11.5 1 86.94 516 ASN A N 1
ATOM 4327 C CA . ASN A 1 516 ? 17.719 -29.344 -10.625 1 86.94 516 ASN A CA 1
ATOM 4328 C C . ASN A 1 516 ? 18.766 -30.141 -11.406 1 86.94 516 ASN A C 1
ATOM 4330 O O . ASN A 1 516 ? 19.906 -30.281 -10.953 1 86.94 516 ASN A O 1
ATOM 4334 N N . ALA A 1 517 ? 18.391 -30.672 -12.562 1 87.56 517 ALA A N 1
ATOM 4335 C CA . ALA A 1 517 ? 19.312 -31.469 -13.383 1 87.56 517 ALA A CA 1
ATOM 4336 C C . ALA A 1 517 ? 20.5 -30.625 -13.852 1 87.56 517 ALA A C 1
ATOM 4338 O O . ALA A 1 517 ? 21.641 -31.078 -13.797 1 87.56 517 ALA A O 1
ATOM 4339 N N . ILE A 1 518 ? 20.25 -29.453 -14.297 1 91.44 518 ILE A N 1
ATOM 4340 C CA . ILE A 1 518 ? 21.312 -28.594 -14.797 1 91.44 518 ILE A CA 1
ATOM 4341 C C . ILE A 1 518 ? 22.234 -28.203 -13.648 1 91.44 518 ILE A C 1
ATOM 4343 O O . ILE A 1 518 ? 23.453 -28.141 -13.82 1 91.44 518 ILE A O 1
ATOM 4347 N N . THR A 1 519 ? 21.656 -27.859 -12.523 1 88.56 519 THR A N 1
ATOM 4348 C CA . THR A 1 519 ? 22.453 -27.516 -11.352 1 88.56 519 THR A CA 1
ATOM 4349 C C . THR A 1 519 ? 23.391 -28.656 -10.992 1 88.56 519 THR A C 1
ATOM 4351 O O . THR A 1 519 ? 24.578 -28.438 -10.695 1 88.56 519 THR A O 1
ATOM 4354 N N . HIS A 1 520 ? 22.875 -29.844 -11.047 1 82.44 520 HIS A N 1
ATOM 4355 C CA . HIS A 1 520 ? 23.672 -31.031 -10.758 1 82.44 520 HIS A CA 1
ATOM 4356 C C . HIS A 1 520 ? 24.797 -31.203 -11.773 1 82.44 520 HIS A C 1
ATOM 4358 O O . HIS A 1 520 ? 25.922 -31.562 -11.406 1 82.44 520 HIS A O 1
ATOM 4364 N N . ILE A 1 521 ? 24.484 -30.984 -13.016 1 84 521 ILE A N 1
ATOM 4365 C CA . ILE A 1 521 ? 25.469 -31.109 -14.078 1 84 521 ILE A CA 1
ATOM 4366 C C . ILE A 1 521 ? 26.594 -30.109 -13.867 1 84 521 ILE A C 1
ATOM 4368 O O . ILE A 1 521 ? 27.766 -30.453 -13.977 1 84 521 ILE A O 1
ATOM 4372 N N . VAL A 1 522 ? 26.266 -28.922 -13.531 1 86.88 522 VAL A N 1
ATOM 4373 C CA . VAL A 1 522 ? 27.234 -27.859 -13.352 1 86.88 522 VAL A CA 1
ATOM 4374 C C . VAL A 1 522 ? 28.078 -28.125 -12.094 1 86.88 522 VAL A C 1
ATOM 4376 O O . VAL A 1 522 ? 29.281 -27.906 -12.094 1 86.88 522 VAL A O 1
ATOM 4379 N N . LEU A 1 523 ? 27.438 -28.578 -11.047 1 81.94 523 LEU A N 1
ATOM 4380 C CA . LEU A 1 523 ? 28.125 -28.844 -9.789 1 81.94 523 LEU A CA 1
ATOM 4381 C C . LEU A 1 523 ? 29.141 -29.969 -9.969 1 81.94 523 LEU A C 1
ATOM 4383 O O . LEU A 1 523 ? 30.203 -29.953 -9.359 1 81.94 523 LEU A O 1
ATOM 4387 N N . SER A 1 524 ? 28.75 -30.953 -10.75 1 75.38 524 SER A N 1
ATOM 4388 C CA . SER A 1 524 ? 29.609 -32.125 -10.969 1 75.38 524 SER A CA 1
ATOM 4389 C C . SER A 1 524 ? 30.859 -31.75 -11.75 1 75.38 524 SER A C 1
ATOM 4391 O O . SER A 1 524 ? 31.891 -32.406 -11.648 1 75.38 524 SER A O 1
ATOM 4393 N N . ASP A 1 525 ? 30.812 -30.719 -12.547 1 80.44 525 ASP A N 1
ATOM 4394 C CA . ASP A 1 525 ? 31.953 -30.266 -13.344 1 80.44 525 ASP A CA 1
ATOM 4395 C C . ASP A 1 525 ? 32.094 -28.75 -13.273 1 80.44 525 ASP A C 1
ATOM 4397 O O . ASP A 1 525 ? 32.156 -28.078 -14.305 1 80.44 525 ASP A O 1
ATOM 4401 N N . PHE A 1 526 ? 32.125 -28.25 -12.109 1 83 526 PHE A N 1
ATOM 4402 C CA . PHE A 1 526 ? 32.031 -26.812 -11.859 1 83 526 PHE A CA 1
ATOM 4403 C C . PHE A 1 526 ? 33.219 -26.094 -12.445 1 83 526 PHE A C 1
ATOM 4405 O O . PHE A 1 526 ? 33.094 -24.984 -12.984 1 83 526 PHE A O 1
ATOM 4412 N N . ASP A 1 527 ? 34.438 -26.641 -12.43 1 82.44 527 ASP A N 1
ATOM 4413 C CA . ASP A 1 527 ? 35.656 -25.984 -12.859 1 82.44 527 ASP A CA 1
ATOM 4414 C C . ASP A 1 527 ? 35.688 -25.781 -14.375 1 82.44 527 ASP A C 1
ATOM 4416 O O . ASP A 1 527 ? 36.344 -24.875 -14.867 1 82.44 527 ASP A O 1
ATOM 4420 N N . HIS A 1 528 ? 34.969 -26.625 -15.055 1 86.38 528 HIS A N 1
ATOM 4421 C CA . HIS A 1 528 ? 34.938 -26.531 -16.516 1 86.38 528 HIS A CA 1
ATOM 4422 C C . HIS A 1 528 ? 34 -25.422 -16.984 1 86.38 528 HIS A C 1
ATOM 4424 O O . HIS A 1 528 ? 34.062 -25.016 -18.141 1 86.38 528 HIS A O 1
ATOM 4430 N N . PHE A 1 529 ? 33.094 -24.953 -16.141 1 89.69 529 PHE A N 1
ATOM 4431 C CA . PHE A 1 529 ? 32.188 -23.859 -16.484 1 89.69 529 PHE A CA 1
ATOM 4432 C C . PHE A 1 529 ? 32.719 -22.531 -16.016 1 89.69 529 PHE A C 1
ATOM 4434 O O . PHE A 1 529 ? 32.156 -21.875 -15.141 1 89.69 529 PHE A O 1
ATOM 4441 N N . THR A 1 530 ? 33.75 -22.062 -16.641 1 89.31 530 THR A N 1
ATOM 4442 C CA . THR A 1 530 ? 34.5 -20.891 -16.219 1 89.31 530 THR A CA 1
ATOM 4443 C C . THR A 1 530 ? 33.656 -19.625 -16.328 1 89.31 530 THR A C 1
ATOM 4445 O O . THR A 1 530 ? 33.75 -18.75 -15.477 1 89.31 530 THR A O 1
ATOM 4448 N N . ASN A 1 531 ? 32.875 -19.531 -17.375 1 87.06 531 ASN A N 1
ATOM 4449 C CA . ASN A 1 531 ? 32.031 -18.359 -17.562 1 87.06 531 ASN A CA 1
ATOM 4450 C C . ASN A 1 531 ? 31.016 -18.219 -16.438 1 87.06 531 ASN A C 1
ATOM 4452 O O . ASN A 1 531 ? 30.734 -17.109 -15.984 1 87.06 531 ASN A O 1
ATOM 4456 N N . LEU A 1 532 ? 30.531 -19.266 -16.016 1 88.19 532 LEU A N 1
ATOM 4457 C CA . LEU A 1 532 ? 29.531 -19.25 -14.945 1 88.19 532 LEU A CA 1
ATOM 4458 C C . LEU A 1 532 ? 30.188 -19.031 -13.586 1 88.19 532 LEU A C 1
ATOM 4460 O O . LEU A 1 532 ? 29.609 -18.391 -12.703 1 88.19 532 LEU A O 1
ATOM 4464 N N . LYS A 1 533 ? 31.344 -19.5 -13.43 1 88.56 533 LYS A N 1
ATOM 4465 C CA . LYS A 1 533 ? 32.062 -19.422 -12.164 1 88.56 533 LYS A CA 1
ATOM 4466 C C . LYS A 1 533 ? 32.344 -17.969 -11.789 1 88.56 533 LYS A C 1
ATOM 4468 O O . LYS A 1 533 ? 32.25 -17.594 -10.609 1 88.56 533 LYS A O 1
ATOM 4473 N N . GLU A 1 534 ? 32.656 -17.203 -12.711 1 85.25 534 GLU A N 1
ATOM 4474 C CA . GLU A 1 534 ? 32.906 -15.789 -12.453 1 85.25 534 GLU A CA 1
ATOM 4475 C C . GLU A 1 534 ? 31.656 -15.102 -11.922 1 85.25 534 GLU A C 1
ATOM 4477 O O . GLU A 1 534 ? 31.719 -14.344 -10.945 1 85.25 534 GLU A O 1
ATOM 4482 N N . LEU A 1 535 ? 30.609 -15.328 -12.586 1 85.5 535 LEU A N 1
ATOM 4483 C CA . LEU A 1 535 ? 29.344 -14.742 -12.164 1 85.5 535 LEU A CA 1
ATOM 4484 C C . LEU A 1 535 ? 28.922 -15.273 -10.805 1 85.5 535 LEU A C 1
ATOM 4486 O O . LEU A 1 535 ? 28.375 -14.531 -9.984 1 85.5 535 LEU A O 1
ATOM 4490 N N . TYR A 1 536 ? 29.188 -16.484 -10.586 1 88.75 536 TYR A N 1
ATOM 4491 C CA . TYR A 1 536 ? 28.844 -17.141 -9.336 1 88.75 536 TYR A CA 1
ATOM 4492 C C . TYR A 1 536 ? 29.594 -16.516 -8.164 1 88.75 536 TYR A C 1
ATOM 4494 O O . TYR A 1 536 ? 29.016 -16.266 -7.109 1 88.75 536 TYR A O 1
ATOM 4502 N N . GLU A 1 537 ? 30.828 -16.266 -8.289 1 88.31 537 GLU A N 1
ATOM 4503 C CA . GLU A 1 537 ? 31.656 -15.703 -7.219 1 88.31 537 GLU A CA 1
ATOM 4504 C C . GLU A 1 537 ? 31.188 -14.305 -6.848 1 88.31 537 GLU A C 1
ATOM 4506 O O . GLU A 1 537 ? 31.172 -13.938 -5.672 1 88.31 537 GLU A O 1
ATOM 4511 N N . GLU A 1 538 ? 30.844 -13.656 -7.832 1 85.69 538 GLU A N 1
ATOM 4512 C CA . GLU A 1 538 ? 30.328 -12.32 -7.582 1 85.69 538 GLU A CA 1
ATOM 4513 C C . GLU A 1 538 ? 29.016 -12.367 -6.812 1 85.69 538 GLU A C 1
ATOM 4515 O O . GLU A 1 538 ? 28.812 -11.609 -5.859 1 85.69 538 GLU A O 1
ATOM 4520 N N . GLU A 1 539 ? 28.094 -13.195 -7.242 1 84.19 539 GLU A N 1
ATOM 4521 C CA . GLU A 1 539 ? 26.781 -13.336 -6.594 1 84.19 539 GLU A CA 1
ATOM 4522 C C . GLU A 1 539 ? 26.938 -13.859 -5.168 1 84.19 539 GLU A C 1
ATOM 4524 O O . GLU A 1 539 ? 26.203 -13.445 -4.27 1 84.19 539 GLU A O 1
ATOM 4529 N N . LYS A 1 540 ? 27.844 -14.766 -4.973 1 86.81 540 LYS A N 1
ATOM 4530 C CA . LYS A 1 540 ? 28.109 -15.328 -3.652 1 86.81 540 LYS A CA 1
ATOM 4531 C C . LYS A 1 540 ? 28.547 -14.25 -2.668 1 86.81 540 LYS A C 1
ATOM 4533 O O . LYS A 1 540 ? 28.031 -14.188 -1.546 1 86.81 540 LYS A O 1
ATOM 4538 N N . GLU A 1 541 ? 29.359 -13.375 -3.076 1 84.69 541 GLU A N 1
ATOM 4539 C CA . GLU A 1 541 ? 29.828 -12.297 -2.219 1 84.69 541 GLU A CA 1
ATOM 4540 C C . GLU A 1 541 ? 28.703 -11.336 -1.865 1 84.69 541 GLU A C 1
ATOM 4542 O O . GLU A 1 541 ? 28.594 -10.883 -0.722 1 84.69 541 GLU A O 1
ATOM 4547 N N . ASN A 1 542 ? 27.938 -11.07 -2.816 1 80.88 542 ASN A N 1
ATOM 4548 C CA . ASN A 1 542 ? 26.828 -10.156 -2.596 1 80.88 542 ASN A CA 1
ATOM 4549 C C . ASN A 1 542 ? 25.812 -10.734 -1.604 1 80.88 542 ASN A C 1
ATOM 4551 O O . ASN A 1 542 ? 25.328 -10.023 -0.72 1 80.88 542 ASN A O 1
ATOM 4555 N N . ILE A 1 543 ? 25.469 -11.945 -1.714 1 81.56 543 ILE A N 1
ATOM 4556 C CA . ILE A 1 543 ? 24.469 -12.602 -0.867 1 81.56 543 ILE A CA 1
ATOM 4557 C C . ILE A 1 543 ? 25.016 -12.711 0.559 1 81.56 543 ILE A C 1
ATOM 4559 O O . ILE A 1 543 ? 24.266 -12.484 1.523 1 81.56 543 ILE A O 1
ATOM 4563 N N . LEU A 1 544 ? 26.328 -13.016 0.671 1 80 544 LEU A N 1
ATOM 4564 C CA . LEU A 1 544 ? 26.922 -13.164 1.99 1 80 544 LEU A CA 1
ATOM 4565 C C . LEU A 1 544 ? 26.938 -11.836 2.738 1 80 544 LEU A C 1
ATOM 4567 O O . LEU A 1 544 ? 26.703 -11.797 3.945 1 80 544 LEU A O 1
ATOM 4571 N N . ASN A 1 545 ? 27.156 -10.789 2.029 1 75.38 545 ASN A N 1
ATOM 4572 C CA . ASN A 1 545 ? 27.156 -9.469 2.643 1 75.38 545 ASN A CA 1
ATOM 4573 C C . ASN A 1 545 ? 25.75 -9.055 3.082 1 75.38 545 ASN A C 1
ATOM 4575 O O . ASN A 1 545 ? 25.594 -8.359 4.086 1 75.38 545 ASN A O 1
ATOM 4579 N N . HIS A 1 546 ? 24.797 -9.516 2.367 1 74.12 546 HIS A N 1
ATOM 4580 C CA . HIS A 1 546 ? 23.406 -9.172 2.662 1 74.12 546 HIS A CA 1
ATOM 4581 C C . HIS A 1 546 ? 22.891 -9.969 3.857 1 74.12 546 HIS A C 1
ATOM 4583 O O . HIS A 1 546 ? 22.109 -9.453 4.66 1 74.12 546 HIS A O 1
ATOM 4589 N N . ILE A 1 547 ? 23.266 -11.227 3.99 1 73.25 547 ILE A N 1
ATOM 4590 C CA . ILE A 1 547 ? 22.766 -12.148 5.008 1 73.25 547 ILE A CA 1
ATOM 4591 C C . ILE A 1 547 ? 23.219 -11.688 6.391 1 73.25 547 ILE A C 1
ATOM 4593 O O . ILE A 1 547 ? 22.484 -11.82 7.367 1 73.25 547 ILE A O 1
ATOM 4597 N N . LYS A 1 548 ? 24.359 -11.031 6.508 1 66.19 548 LYS A N 1
ATOM 4598 C CA . LYS A 1 548 ? 24.906 -10.586 7.781 1 66.19 548 LYS A CA 1
ATOM 4599 C C . LYS A 1 548 ? 23.984 -9.586 8.469 1 66.19 548 LYS A C 1
ATOM 4601 O O . LYS A 1 548 ? 23.969 -9.5 9.695 1 66.19 548 LYS A O 1
ATOM 4606 N N . ASP A 1 549 ? 23.078 -9.016 7.672 1 64.19 549 ASP A N 1
ATOM 4607 C CA . ASP A 1 549 ? 22.203 -7.965 8.195 1 64.19 549 ASP A CA 1
ATOM 4608 C C . ASP A 1 549 ? 20.938 -8.555 8.797 1 64.19 549 ASP A C 1
ATOM 4610 O O . ASP A 1 549 ? 20.234 -7.891 9.57 1 64.19 549 ASP A O 1
ATOM 4614 N N . PHE A 1 550 ? 20.609 -9.859 8.555 1 65.69 550 PHE A N 1
ATOM 4615 C CA . PHE A 1 550 ? 19.312 -10.398 8.945 1 65.69 550 PHE A CA 1
ATOM 4616 C C . PHE A 1 550 ? 19.484 -11.5 9.984 1 65.69 550 PHE A C 1
ATOM 4618 O O . PHE A 1 550 ? 18.75 -11.547 10.977 1 65.69 550 PHE A O 1
ATOM 4625 N N . VAL A 1 551 ? 20.25 -12.578 9.789 1 63.53 551 VAL A N 1
ATOM 4626 C CA . VAL A 1 551 ? 20.391 -13.719 10.688 1 63.53 551 VAL A CA 1
ATOM 4627 C C . VAL A 1 551 ? 21.859 -13.953 11.016 1 63.53 551 VAL A C 1
ATOM 4629 O O . VAL A 1 551 ? 22.688 -14.141 10.117 1 63.53 551 VAL A O 1
ATOM 4632 N N . GLN A 1 552 ? 21.969 -13.82 12.367 1 63.53 552 GLN A N 1
ATOM 4633 C CA . GLN A 1 552 ? 23.328 -14.094 12.836 1 63.53 552 GLN A CA 1
ATOM 4634 C C . GLN A 1 552 ? 23.672 -15.57 12.672 1 63.53 552 GLN A C 1
ATOM 4636 O O . GLN A 1 552 ? 22.828 -16.438 12.875 1 63.53 552 GLN A O 1
ATOM 4641 N N . ASP A 1 553 ? 24.703 -16.031 12.086 1 65.5 553 ASP A N 1
ATOM 4642 C CA . ASP A 1 553 ? 25.297 -17.375 12.039 1 65.5 553 ASP A CA 1
ATOM 4643 C C . ASP A 1 553 ? 24.641 -18.219 10.938 1 65.5 553 ASP A C 1
ATOM 4645 O O . ASP A 1 553 ? 24.672 -19.438 10.992 1 65.5 553 ASP A O 1
ATOM 4649 N N . TYR A 1 554 ? 23.828 -17.547 10.07 1 71.88 554 TYR A N 1
ATOM 4650 C CA . TYR A 1 554 ? 23.266 -18.297 8.953 1 71.88 554 TYR A CA 1
ATOM 4651 C C . TYR A 1 554 ? 24.312 -18.484 7.855 1 71.88 554 TYR A C 1
ATOM 4653 O O . TYR A 1 554 ? 24.969 -17.516 7.438 1 71.88 554 TYR A O 1
ATOM 4661 N N . GLU A 1 555 ? 24.641 -19.781 7.598 1 74.94 555 GLU A N 1
ATOM 4662 C CA . GLU A 1 555 ? 25.547 -20.094 6.496 1 74.94 555 GLU A CA 1
ATOM 4663 C C . GLU A 1 555 ? 24.781 -20.5 5.246 1 74.94 555 GLU A C 1
ATOM 4665 O O . GLU A 1 555 ? 24 -21.469 5.273 1 74.94 555 GLU A O 1
ATOM 4670 N N . VAL A 1 556 ? 24.984 -19.828 4.137 1 79.5 556 VAL A N 1
ATOM 4671 C CA . VAL A 1 556 ? 24.281 -20.078 2.885 1 79.5 556 VAL A CA 1
ATOM 4672 C C . VAL A 1 556 ? 24.906 -21.281 2.18 1 79.5 556 VAL A C 1
ATOM 4674 O O . VAL A 1 556 ? 26.125 -21.438 2.166 1 79.5 556 VAL A O 1
ATOM 4677 N N . ASP A 1 557 ? 24 -22.188 1.699 1 80.69 557 ASP A N 1
ATOM 4678 C CA . ASP A 1 557 ? 24.453 -23.281 0.847 1 80.69 557 ASP A CA 1
ATOM 4679 C C . ASP A 1 557 ? 24.844 -22.781 -0.539 1 80.69 557 ASP A C 1
ATOM 4681 O O . ASP A 1 557 ? 24.016 -22.203 -1.25 1 80.69 557 ASP A O 1
ATOM 4685 N N . GLU A 1 558 ? 26.047 -22.969 -0.922 1 82.69 558 GLU A N 1
ATOM 4686 C CA . GLU A 1 558 ? 26.562 -22.453 -2.186 1 82.69 558 GLU A CA 1
ATOM 4687 C C . GLU A 1 558 ? 25.828 -23.062 -3.373 1 82.69 558 GLU A C 1
ATOM 4689 O O . GLU A 1 558 ? 25.719 -22.438 -4.43 1 82.69 558 GLU A O 1
ATOM 4694 N N . SER A 1 559 ? 25.328 -24.281 -3.27 1 83.38 559 SER A N 1
ATOM 4695 C CA . SER A 1 559 ? 24.562 -24.906 -4.34 1 83.38 559 SER A CA 1
ATOM 4696 C C . SER A 1 559 ? 23.281 -24.125 -4.629 1 83.38 559 SER A C 1
ATOM 4698 O O . SER A 1 559 ? 22.812 -24.078 -5.77 1 83.38 559 SER A O 1
ATOM 4700 N N . ASP A 1 560 ? 22.75 -23.516 -3.629 1 85.56 560 ASP A N 1
ATOM 4701 C CA . ASP A 1 560 ? 21.516 -22.734 -3.803 1 85.56 560 ASP A CA 1
ATOM 4702 C C . ASP A 1 560 ? 21.797 -21.453 -4.566 1 85.56 560 ASP A C 1
ATOM 4704 O O . ASP A 1 560 ? 20.953 -20.969 -5.32 1 85.56 560 ASP A O 1
ATOM 4708 N N . ILE A 1 561 ? 23 -20.875 -4.371 1 87.75 561 ILE A N 1
ATOM 4709 C CA . ILE A 1 561 ? 23.391 -19.672 -5.102 1 87.75 561 ILE A CA 1
ATOM 4710 C C . ILE A 1 561 ? 23.484 -19.984 -6.594 1 87.75 561 ILE A C 1
ATOM 4712 O O . ILE A 1 561 ? 23.016 -19.203 -7.426 1 87.75 561 ILE A O 1
ATOM 4716 N N . LEU A 1 562 ? 24.125 -21.125 -6.816 1 88.75 562 LEU A N 1
ATOM 4717 C CA . LEU A 1 562 ? 24.25 -21.562 -8.203 1 88.75 562 LEU A CA 1
ATOM 4718 C C . LEU A 1 562 ? 22.875 -21.766 -8.836 1 88.75 562 LEU A C 1
ATOM 4720 O O . LEU A 1 562 ? 22.641 -21.344 -9.969 1 88.75 562 LEU A O 1
ATOM 4724 N N . LYS A 1 563 ? 22.016 -22.391 -8.172 1 90.19 563 LYS A N 1
ATOM 4725 C CA . LYS A 1 563 ? 20.656 -22.672 -8.648 1 90.19 563 LYS A CA 1
ATOM 4726 C C . LYS A 1 563 ? 19.906 -21.375 -8.953 1 90.19 563 LYS A C 1
ATOM 4728 O O . LYS A 1 563 ? 19.219 -21.266 -9.961 1 90.19 563 LYS A O 1
ATOM 4733 N N . ARG A 1 564 ? 20 -20.484 -8.125 1 88 564 ARG A N 1
ATOM 4734 C CA . ARG A 1 564 ? 19.344 -19.203 -8.297 1 88 564 ARG A CA 1
ATOM 4735 C C . ARG A 1 564 ? 19.859 -18.484 -9.539 1 88 564 ARG A C 1
ATOM 4737 O O . ARG A 1 564 ? 19.078 -17.859 -10.266 1 88 564 ARG A O 1
ATOM 4744 N N . LEU A 1 565 ? 21.172 -18.562 -9.75 1 87.88 565 LEU A N 1
ATOM 4745 C CA . LEU A 1 565 ? 21.797 -17.938 -10.914 1 87.88 565 LEU A CA 1
ATOM 4746 C C . LEU A 1 565 ? 21.281 -18.578 -12.203 1 87.88 565 LEU A C 1
ATOM 4748 O O . LEU A 1 565 ? 21.016 -17.875 -13.18 1 87.88 565 LEU A O 1
ATOM 4752 N N . LEU A 1 566 ? 21.172 -19.859 -12.18 1 90.62 566 LEU A N 1
ATOM 4753 C CA . LEU A 1 566 ? 20.719 -20.578 -13.359 1 90.62 566 LEU A CA 1
ATOM 4754 C C . LEU A 1 566 ? 19.234 -20.328 -13.617 1 90.62 566 LEU A C 1
ATOM 4756 O O . LEU A 1 566 ? 18.812 -20.188 -14.773 1 90.62 566 LEU A O 1
ATOM 4760 N N . LEU A 1 567 ? 18.406 -20.297 -12.602 1 90.69 567 LEU A N 1
ATOM 4761 C CA . LEU A 1 567 ? 16.969 -20.062 -12.703 1 90.69 567 LEU A CA 1
ATOM 4762 C C . LEU A 1 567 ? 16.688 -18.781 -13.469 1 90.69 567 LEU A C 1
ATOM 4764 O O . LEU A 1 567 ? 15.82 -18.75 -14.352 1 90.69 567 LEU A O 1
ATOM 4768 N N . LYS A 1 568 ? 17.375 -17.734 -13.203 1 86.56 568 LYS A N 1
ATOM 4769 C CA . LYS A 1 568 ? 17.125 -16.406 -13.766 1 86.56 568 LYS A CA 1
ATOM 4770 C C . LYS A 1 568 ? 17.484 -16.344 -15.242 1 86.56 568 LYS A C 1
ATOM 4772 O O . LYS A 1 568 ? 16.984 -15.508 -15.984 1 86.56 568 LYS A O 1
ATOM 4777 N N . ARG A 1 569 ? 18.188 -17.344 -15.742 1 86.38 569 ARG A N 1
ATOM 4778 C CA . ARG A 1 569 ? 18.781 -17.188 -17.078 1 86.38 569 ARG A CA 1
ATOM 4779 C C . ARG A 1 569 ? 18.234 -18.234 -18.031 1 86.38 569 ARG A C 1
ATOM 4781 O O . ARG A 1 569 ? 18.109 -17.984 -19.234 1 86.38 569 ARG A O 1
ATOM 4788 N N . ILE A 1 570 ? 17.953 -19.375 -17.547 1 91.44 570 ILE A N 1
ATOM 4789 C CA . ILE A 1 570 ? 17.859 -20.5 -18.469 1 91.44 570 ILE A CA 1
ATOM 4790 C C . ILE A 1 570 ? 16.406 -20.984 -18.562 1 91.44 570 ILE A C 1
ATOM 4792 O O . ILE A 1 570 ? 16.031 -21.625 -19.531 1 91.44 570 ILE A O 1
ATOM 4796 N N . ILE A 1 571 ? 15.562 -20.719 -17.672 1 94.62 571 ILE A N 1
ATOM 4797 C CA . ILE A 1 571 ? 14.258 -21.359 -17.547 1 94.62 571 ILE A CA 1
ATOM 4798 C C . ILE A 1 571 ? 13.188 -20.453 -18.156 1 94.62 571 ILE A C 1
ATOM 4800 O O . ILE A 1 571 ? 13.062 -19.281 -17.781 1 94.62 571 ILE A O 1
ATOM 4804 N N . TYR A 1 572 ? 12.352 -20.953 -19.094 1 96.5 572 TYR A N 1
ATOM 4805 C CA . TYR A 1 572 ? 11.219 -20.25 -19.703 1 96.5 572 TYR A CA 1
ATOM 4806 C C . TYR A 1 572 ? 9.953 -21.094 -19.625 1 96.5 572 TYR A C 1
ATOM 4808 O O . TYR A 1 572 ? 10.008 -22.328 -19.75 1 96.5 572 TYR A O 1
ATOM 4816 N N . GLY A 1 573 ? 8.844 -20.547 -19.359 1 96.06 573 GLY A N 1
ATOM 4817 C CA . GLY A 1 573 ? 7.586 -21.266 -19.266 1 96.06 573 GLY A CA 1
ATOM 4818 C C . GLY A 1 573 ? 6.398 -20.469 -19.75 1 96.06 573 GLY A C 1
ATOM 4819 O O . GLY A 1 573 ? 6.34 -19.25 -19.547 1 96.06 573 GLY A O 1
ATOM 4820 N N . VAL A 1 574 ? 5.438 -21.125 -20.438 1 95.88 574 VAL A N 1
ATOM 4821 C CA . VAL A 1 574 ? 4.188 -20.516 -20.891 1 95.88 574 VAL A CA 1
ATOM 4822 C C . VAL A 1 574 ? 3.014 -21.422 -20.531 1 95.88 574 VAL A C 1
ATOM 4824 O O . VAL A 1 574 ? 3.146 -22.641 -20.5 1 95.88 574 VAL A O 1
ATOM 4827 N N . ASP A 1 575 ? 2.004 -20.844 -20.109 1 92.38 575 ASP A N 1
ATOM 4828 C CA . ASP A 1 575 ? 0.762 -21.578 -19.875 1 92.38 575 ASP A CA 1
ATOM 4829 C C . ASP A 1 575 ? -0.454 -20.672 -20.125 1 92.38 575 ASP A C 1
ATOM 4831 O O . ASP A 1 575 ? -0.363 -19.453 -20 1 92.38 575 ASP A O 1
ATOM 4835 N N . LEU A 1 576 ? -1.521 -21.281 -20.484 1 89.44 576 LEU A N 1
ATOM 4836 C CA . LEU A 1 576 ? -2.756 -20.562 -20.766 1 89.44 576 LEU A CA 1
ATOM 4837 C C . LEU A 1 576 ? -3.41 -20.078 -19.484 1 89.44 576 LEU A C 1
ATOM 4839 O O . LEU A 1 576 ? -4.039 -19.016 -19.469 1 89.44 576 LEU A O 1
ATOM 4843 N N . ASN A 1 577 ? -3.197 -20.797 -18.438 1 81.12 577 ASN A N 1
ATOM 4844 C CA . ASN A 1 577 ? -3.828 -20.484 -17.156 1 81.12 577 ASN A CA 1
ATOM 4845 C C . ASN A 1 577 ? -2.939 -19.609 -16.297 1 81.12 577 ASN A C 1
ATOM 4847 O O . ASN A 1 577 ? -1.819 -19.984 -15.953 1 81.12 577 ASN A O 1
ATOM 4851 N N . PRO A 1 578 ? -3.412 -18.391 -15.938 1 78.44 578 PRO A N 1
ATOM 4852 C CA . PRO A 1 578 ? -2.602 -17.469 -15.133 1 78.44 578 PRO A CA 1
ATOM 4853 C C . PRO A 1 578 ? -2.191 -18.078 -13.789 1 78.44 578 PRO A C 1
ATOM 4855 O O . PRO A 1 578 ? -1.114 -17.766 -13.273 1 78.44 578 PRO A O 1
ATOM 4858 N N . PHE A 1 579 ? -2.965 -18.891 -13.273 1 72.19 579 PHE A N 1
ATOM 4859 C CA . PHE A 1 579 ? -2.615 -19.469 -11.977 1 72.19 579 PHE A CA 1
ATOM 4860 C C . PHE A 1 579 ? -1.51 -20.5 -12.125 1 72.19 579 PHE A C 1
ATOM 4862 O O . PHE A 1 579 ? -0.701 -20.688 -11.219 1 72.19 579 PHE A O 1
ATOM 4869 N N . SER A 1 580 ? -1.553 -21.234 -13.266 1 80.12 580 SER A N 1
ATOM 4870 C CA . SER A 1 580 ? -0.427 -22.109 -13.555 1 80.12 580 SER A CA 1
ATOM 4871 C C . SER A 1 580 ? 0.894 -21.359 -13.531 1 80.12 580 SER A C 1
ATOM 4873 O O . SER A 1 580 ? 1.898 -21.859 -13.023 1 80.12 580 SER A O 1
ATOM 4875 N N . ILE A 1 581 ? 0.845 -20.203 -14.016 1 84.25 581 ILE A N 1
ATOM 4876 C CA . ILE A 1 581 ? 2.029 -19.344 -14.078 1 84.25 581 ILE A CA 1
ATOM 4877 C C . ILE A 1 581 ? 2.48 -19 -12.656 1 84.25 581 ILE A C 1
ATOM 4879 O O . ILE A 1 581 ? 3.67 -19.062 -12.344 1 84.25 581 ILE A O 1
ATOM 4883 N N . GLU A 1 582 ? 1.596 -18.656 -11.828 1 77.38 582 GLU A N 1
ATOM 4884 C CA . GLU A 1 582 ? 1.931 -18.312 -10.445 1 77.38 582 GLU A CA 1
ATOM 4885 C C . GLU A 1 582 ? 2.482 -19.531 -9.695 1 77.38 582 GLU A C 1
ATOM 4887 O O . GLU A 1 582 ? 3.416 -19.406 -8.906 1 77.38 582 GLU A O 1
ATOM 4892 N N . LEU A 1 583 ? 1.895 -20.609 -10.023 1 75.19 583 LEU A N 1
ATOM 4893 C CA . LEU A 1 583 ? 2.346 -21.828 -9.375 1 75.19 583 LEU A CA 1
ATOM 4894 C C . LEU A 1 583 ? 3.756 -22.203 -9.828 1 75.19 583 LEU A C 1
ATOM 4896 O O . LEU A 1 583 ? 4.562 -22.688 -9.031 1 75.19 583 LEU A O 1
ATOM 4900 N N . THR A 1 584 ? 3.896 -22.094 -11.07 1 86.5 584 THR A N 1
ATOM 4901 C CA . THR A 1 584 ? 5.227 -22.375 -11.602 1 86.5 584 THR A CA 1
ATOM 4902 C C . THR A 1 584 ? 6.273 -21.484 -10.93 1 86.5 584 THR A C 1
ATOM 4904 O O . THR A 1 584 ? 7.336 -21.953 -10.531 1 86.5 584 THR A O 1
ATOM 4907 N N . LYS A 1 585 ? 5.973 -20.266 -10.797 1 83.62 585 LYS A N 1
ATOM 4908 C CA . LYS A 1 585 ? 6.883 -19.344 -10.125 1 83.62 585 LYS A CA 1
ATOM 4909 C C . LYS A 1 585 ? 7.125 -19.766 -8.68 1 83.62 585 LYS A C 1
ATOM 4911 O O . LYS A 1 585 ? 8.266 -19.812 -8.219 1 83.62 585 LYS A O 1
ATOM 4916 N N . LEU A 1 586 ? 6.055 -20.109 -8.078 1 76.38 586 LEU A N 1
ATOM 4917 C CA . LEU A 1 586 ? 6.148 -20.531 -6.68 1 76.38 586 LEU A CA 1
ATOM 4918 C C . LEU A 1 586 ? 7.043 -21.766 -6.543 1 76.38 586 LEU A C 1
ATOM 4920 O O . LEU A 1 586 ? 7.883 -21.828 -5.645 1 76.38 586 LEU A O 1
ATOM 4924 N N . SER A 1 587 ? 6.797 -22.703 -7.395 1 78.62 587 SER A N 1
ATOM 4925 C CA . SER A 1 587 ? 7.574 -23.938 -7.348 1 78.62 587 SER A CA 1
ATOM 4926 C C . SER A 1 587 ? 9.062 -23.656 -7.574 1 78.62 587 SER A C 1
ATOM 4928 O O . SER A 1 587 ? 9.914 -24.203 -6.875 1 78.62 587 SER A O 1
ATOM 4930 N N . LEU A 1 588 ? 9.297 -22.844 -8.477 1 85.88 588 LEU A N 1
ATOM 4931 C CA . LEU A 1 588 ? 10.672 -22.5 -8.797 1 85.88 588 LEU A CA 1
ATOM 4932 C C . LEU A 1 588 ? 11.312 -21.703 -7.668 1 85.88 588 LEU A C 1
ATOM 4934 O O . LEU A 1 588 ? 12.492 -21.891 -7.352 1 85.88 588 LEU A O 1
ATOM 4938 N N . TRP A 1 589 ? 10.539 -20.875 -7.078 1 80.25 589 TRP A N 1
ATOM 4939 C CA . TRP A 1 589 ? 11.023 -20.031 -5.984 1 80.25 589 TRP A CA 1
ATOM 4940 C C . TRP A 1 589 ? 11.328 -20.875 -4.75 1 80.25 589 TRP A C 1
ATOM 4942 O O . TRP A 1 589 ? 12.367 -20.719 -4.113 1 80.25 589 TRP A O 1
ATOM 4952 N N . ILE A 1 590 ? 10.43 -21.766 -4.371 1 73.69 590 ILE A N 1
ATOM 4953 C CA . ILE A 1 590 ? 10.609 -22.609 -3.195 1 73.69 590 ILE A CA 1
ATOM 4954 C C . ILE A 1 590 ? 11.852 -23.484 -3.371 1 73.69 590 ILE A C 1
ATOM 4956 O O . ILE A 1 590 ? 12.609 -23.688 -2.422 1 73.69 590 ILE A O 1
ATOM 4960 N N . ASP A 1 591 ? 12.047 -23.875 -4.555 1 76.12 591 ASP A N 1
ATOM 4961 C CA . ASP A 1 591 ? 13.156 -24.766 -4.852 1 76.12 591 ASP A CA 1
ATOM 4962 C C . ASP A 1 591 ? 14.484 -24.031 -4.816 1 76.12 591 ASP A C 1
ATOM 4964 O O . ASP A 1 591 ? 15.531 -24.625 -4.574 1 76.12 591 ASP A O 1
ATOM 4968 N N . SER A 1 592 ? 14.461 -22.719 -5.051 1 80.62 592 SER A N 1
ATOM 4969 C CA . SER A 1 592 ? 15.703 -21.969 -5.184 1 80.62 592 SER A CA 1
ATOM 4970 C C . SER A 1 592 ? 15.844 -20.938 -4.082 1 80.62 592 SER A C 1
ATOM 4972 O O . SER A 1 592 ? 16.734 -20.078 -4.129 1 80.62 592 SER A O 1
ATOM 4974 N N . PHE A 1 593 ? 15.109 -20.969 -3.111 1 77.44 593 PHE A N 1
ATOM 4975 C CA . PHE A 1 593 ? 15.023 -19.906 -2.113 1 77.44 593 PHE A CA 1
ATOM 4976 C C . PHE A 1 593 ? 16.234 -19.938 -1.191 1 77.44 593 PHE A C 1
ATOM 4978 O O . PHE A 1 593 ? 16.688 -21 -0.771 1 77.44 593 PHE A O 1
ATOM 4985 N N . ILE A 1 594 ? 16.875 -18.797 -1.04 1 78.56 594 ILE A N 1
ATOM 4986 C CA . ILE A 1 594 ? 17.875 -18.547 -0.014 1 78.56 594 ILE A CA 1
ATOM 4987 C C . ILE A 1 594 ? 17.312 -17.609 1.046 1 78.56 594 ILE A C 1
ATOM 4989 O O . ILE A 1 594 ? 16.891 -16.5 0.731 1 78.56 594 ILE A O 1
ATOM 4993 N N . PHE A 1 595 ? 17.391 -18.078 2.246 1 74.69 595 PHE A N 1
ATOM 4994 C CA . PHE A 1 595 ? 16.781 -17.312 3.326 1 74.69 595 PHE A CA 1
ATOM 4995 C C . PHE A 1 595 ? 17.406 -15.93 3.42 1 74.69 595 PHE A C 1
ATOM 4997 O O . PHE A 1 595 ? 18.625 -15.773 3.264 1 74.69 595 PHE A O 1
ATOM 5004 N N . THR A 1 596 ? 16.703 -14.789 3.484 1 73.81 596 THR A N 1
ATOM 5005 C CA . THR A 1 596 ? 17.062 -13.391 3.68 1 73.81 596 THR A CA 1
ATOM 5006 C C . THR A 1 596 ? 17.141 -12.656 2.34 1 73.81 596 THR A C 1
ATOM 5008 O O . THR A 1 596 ? 17.266 -11.438 2.301 1 73.81 596 THR A O 1
ATOM 5011 N N . THR A 1 597 ? 17.156 -13.531 1.241 1 78.06 597 THR A N 1
ATOM 5012 C CA . THR A 1 597 ? 17.141 -12.883 -0.065 1 78.06 597 THR A CA 1
ATOM 5013 C C . THR A 1 597 ? 15.727 -12.789 -0.616 1 78.06 597 THR A C 1
ATOM 5015 O O . THR A 1 597 ? 14.867 -13.609 -0.273 1 78.06 597 THR A O 1
ATOM 5018 N N . PRO A 1 598 ? 15.555 -11.797 -1.456 1 78.5 598 PRO A N 1
ATOM 5019 C CA . PRO A 1 598 ? 14.25 -11.75 -2.121 1 78.5 598 PRO A CA 1
ATOM 5020 C C . PRO A 1 598 ? 14.07 -12.875 -3.145 1 78.5 598 PRO A C 1
ATOM 5022 O O . PRO A 1 598 ? 15.055 -13.492 -3.561 1 78.5 598 PRO A O 1
ATOM 5025 N N . LEU A 1 599 ? 12.773 -13.203 -3.453 1 78.31 599 LEU A N 1
ATOM 5026 C CA . LEU A 1 599 ? 12.523 -14.125 -4.559 1 78.31 599 LEU A CA 1
ATOM 5027 C C . LEU A 1 599 ? 13.008 -13.539 -5.879 1 78.31 599 LEU A C 1
ATOM 5029 O O . LEU A 1 599 ? 12.875 -12.328 -6.109 1 78.31 599 LEU A O 1
ATOM 5033 N N . SER A 1 600 ? 13.617 -14.352 -6.652 1 81.88 600 SER A N 1
ATOM 5034 C CA . SER A 1 600 ? 14.141 -13.891 -7.934 1 81.88 600 SER A CA 1
ATOM 5035 C C . SER A 1 600 ? 13.031 -13.367 -8.836 1 81.88 600 SER A C 1
ATOM 5037 O O . SER A 1 600 ? 11.922 -13.906 -8.828 1 81.88 600 SER A O 1
ATOM 5039 N N . PHE A 1 601 ? 13.344 -12.281 -9.562 1 84.44 601 PHE A N 1
ATOM 5040 C CA . PHE A 1 601 ? 12.391 -11.75 -10.523 1 84.44 601 PHE A CA 1
ATOM 5041 C C . PHE A 1 601 ? 12.398 -12.578 -11.805 1 84.44 601 PHE A C 1
ATOM 5043 O O . PHE A 1 601 ? 13.359 -12.516 -12.578 1 84.44 601 PHE A O 1
ATOM 5050 N N . ILE A 1 602 ? 11.375 -13.422 -12.008 1 88 602 ILE A N 1
ATOM 5051 C CA . ILE A 1 602 ? 11.367 -14.297 -13.18 1 88 602 ILE A CA 1
ATOM 5052 C C . ILE A 1 602 ? 10.102 -14.055 -14 1 88 602 ILE A C 1
ATOM 5054 O O . ILE A 1 602 ? 9.734 -14.891 -14.828 1 88 602 ILE A O 1
ATOM 5058 N N . GLU A 1 603 ? 9.438 -12.977 -13.859 1 86.5 603 GLU A N 1
ATOM 5059 C CA . GLU A 1 603 ? 8.172 -12.664 -14.523 1 86.5 603 GLU A CA 1
ATOM 5060 C C . GLU A 1 603 ? 8.359 -12.523 -16.031 1 86.5 603 GLU A C 1
ATOM 5062 O O . GLU A 1 603 ? 7.441 -12.805 -16.812 1 86.5 603 GLU A O 1
ATOM 5067 N N . HIS A 1 604 ? 9.477 -12.156 -16.438 1 89.38 604 HIS A N 1
ATOM 5068 C CA . HIS A 1 604 ? 9.719 -11.93 -17.859 1 89.38 604 HIS A CA 1
ATOM 5069 C C . HIS A 1 604 ? 10.023 -13.234 -18.578 1 89.38 604 HIS A C 1
ATOM 5071 O O . HIS A 1 604 ? 10.039 -13.281 -19.812 1 89.38 604 HIS A O 1
ATOM 5077 N N . HIS A 1 605 ? 10.211 -14.383 -17.844 1 92.81 605 HIS A N 1
ATOM 5078 C CA . HIS A 1 605 ? 10.484 -15.68 -18.453 1 92.81 605 HIS A CA 1
ATOM 5079 C C . HIS A 1 605 ? 9.297 -16.625 -18.281 1 92.81 605 HIS A C 1
ATOM 5081 O O . HIS A 1 605 ? 9.172 -17.609 -19.016 1 92.81 605 HIS A O 1
ATOM 5087 N N . ILE A 1 606 ? 8.555 -16.5 -17.312 1 93.44 606 ILE A N 1
ATOM 5088 C CA . ILE A 1 606 ? 7.359 -17.297 -17.062 1 93.44 606 ILE A CA 1
ATOM 5089 C C . ILE A 1 606 ? 6.113 -16.453 -17.344 1 93.44 606 ILE A C 1
ATOM 5091 O O . ILE A 1 606 ? 5.746 -15.586 -16.562 1 93.44 606 ILE A O 1
ATOM 5095 N N . LYS A 1 607 ? 5.457 -16.75 -18.453 1 93.88 607 LYS A N 1
ATOM 5096 C CA . LYS A 1 607 ? 4.426 -15.836 -18.953 1 93.88 607 LYS A CA 1
ATOM 5097 C C . LYS A 1 607 ? 3.121 -16.578 -19.219 1 93.88 607 LYS A C 1
ATOM 5099 O O . LYS A 1 607 ? 3.129 -17.781 -19.5 1 93.88 607 LYS A O 1
ATOM 5104 N N . CYS A 1 608 ? 2.062 -15.875 -19.172 1 90.94 608 CYS A N 1
ATOM 5105 C CA . CYS A 1 608 ? 0.729 -16.406 -19.438 1 90.94 608 CYS A CA 1
ATOM 5106 C C . CYS A 1 608 ? 0.299 -16.078 -20.875 1 90.94 608 CYS A C 1
ATOM 5108 O O . CYS A 1 608 ? 0.411 -14.945 -21.328 1 90.94 608 CYS A O 1
ATOM 5110 N N . GLY A 1 609 ? -0.139 -17.109 -21.625 1 93.38 609 GLY A N 1
ATOM 5111 C CA . GLY A 1 609 ? -0.634 -16.891 -22.984 1 93.38 609 GLY A CA 1
ATOM 5112 C C . GLY A 1 609 ? -0.999 -18.188 -23.688 1 93.38 609 GLY A C 1
ATOM 5113 O O . GLY A 1 609 ? -0.689 -19.281 -23.203 1 93.38 609 GLY A O 1
ATOM 5114 N N . ASN A 1 610 ? -1.728 -18.078 -24.766 1 95.06 610 ASN A N 1
ATOM 5115 C CA . ASN A 1 610 ? -2.061 -19.219 -25.609 1 95.06 610 ASN A CA 1
ATOM 5116 C C . ASN A 1 610 ? -0.889 -19.609 -26.516 1 95.06 610 ASN A C 1
ATOM 5118 O O . ASN A 1 610 ? -0.54 -18.891 -27.438 1 95.06 610 ASN A O 1
ATOM 5122 N N . ALA A 1 611 ? -0.396 -20.75 -26.188 1 94.94 611 ALA A N 1
ATOM 5123 C CA . ALA A 1 611 ? 0.819 -21.188 -26.875 1 94.94 611 ALA A CA 1
ATOM 5124 C C . ALA A 1 611 ? 0.574 -21.391 -28.359 1 94.94 611 ALA A C 1
ATOM 5126 O O . ALA A 1 611 ? 1.515 -21.375 -29.156 1 94.94 611 ALA A O 1
ATOM 5127 N N . LEU A 1 612 ? -0.691 -21.531 -28.797 1 96.31 612 LEU A N 1
ATOM 5128 C CA . LEU A 1 612 ? -0.97 -21.953 -30.172 1 96.31 612 LEU A CA 1
ATOM 5129 C C . LEU A 1 612 ? -1.494 -20.797 -31.016 1 96.31 612 LEU A C 1
ATOM 5131 O O . LEU A 1 612 ? -1.662 -20.938 -32.219 1 96.31 612 LEU A O 1
ATOM 5135 N N . ILE A 1 613 ? -1.759 -19.641 -30.484 1 96.5 613 ILE A N 1
ATOM 5136 C CA . ILE A 1 613 ? -2.266 -18.516 -31.25 1 96.5 613 ILE A CA 1
ATOM 5137 C C . ILE A 1 613 ? -1.266 -17.359 -31.172 1 96.5 613 ILE A C 1
ATOM 5139 O O . ILE A 1 613 ? -1.188 -16.656 -30.172 1 96.5 613 ILE A O 1
ATOM 5143 N N . ASN A 1 614 ? -0.601 -17.109 -32.219 1 95.38 614 ASN A N 1
ATOM 5144 C CA . ASN A 1 614 ? 0.458 -16.094 -32.25 1 95.38 614 ASN A CA 1
ATOM 5145 C C . ASN A 1 614 ? 0.738 -15.609 -33.656 1 95.38 614 ASN A C 1
ATOM 5147 O O . ASN A 1 614 ? 0.263 -16.203 -34.625 1 95.38 614 ASN A O 1
ATOM 5151 N N . SER A 1 615 ? 1.422 -14.516 -33.781 1 93.38 615 SER A N 1
ATOM 5152 C CA . SER A 1 615 ? 2.002 -13.984 -35 1 93.38 615 SER A CA 1
ATOM 5153 C C . SER A 1 615 ? 3.469 -13.617 -34.812 1 93.38 615 SER A C 1
ATOM 5155 O O . SER A 1 615 ? 3.947 -13.531 -33.688 1 93.38 615 SER A O 1
ATOM 5157 N N . ASN A 1 616 ? 4.207 -13.539 -35.938 1 90.5 616 ASN A N 1
ATOM 5158 C CA . ASN A 1 616 ? 5.637 -13.258 -35.875 1 90.5 616 ASN A CA 1
ATOM 5159 C C . ASN A 1 616 ? 5.953 -11.883 -36.469 1 90.5 616 ASN A C 1
ATOM 5161 O O . ASN A 1 616 ? 5.098 -11.258 -37.094 1 90.5 616 ASN A O 1
ATOM 5165 N N . LEU A 1 617 ? 7.133 -11.43 -36.188 1 86.88 617 LEU A N 1
ATOM 5166 C CA . LEU A 1 617 ? 7.59 -10.141 -36.688 1 86.88 617 LEU A CA 1
ATOM 5167 C C . LEU A 1 617 ? 7.617 -10.148 -38.219 1 86.88 617 LEU A C 1
ATOM 5169 O O . LEU A 1 617 ? 7.363 -9.125 -38.875 1 86.88 617 LEU A O 1
ATOM 5173 N N . SER A 1 618 ? 7.887 -11.219 -38.719 1 85.44 618 SER A N 1
ATOM 5174 C CA . SER A 1 618 ? 7.879 -11.344 -40.188 1 85.44 618 SER A CA 1
ATOM 5175 C C . SER A 1 618 ? 6.488 -11.102 -40.75 1 85.44 618 SER A C 1
ATOM 5177 O O . SER A 1 618 ? 6.344 -10.516 -41.844 1 85.44 618 SER A O 1
ATOM 5179 N N . ASP A 1 619 ? 5.5 -11.617 -40.062 1 85.44 619 ASP A N 1
ATOM 5180 C CA . ASP A 1 619 ? 4.117 -11.375 -40.469 1 85.44 619 ASP A CA 1
ATOM 5181 C C . ASP A 1 619 ? 3.816 -9.883 -40.5 1 85.44 619 ASP A C 1
ATOM 5183 O O . ASP A 1 619 ? 3.105 -9.414 -41.406 1 85.44 619 ASP A O 1
ATOM 5187 N N . PHE A 1 620 ? 4.316 -9.273 -39.594 1 81.81 620 PHE A N 1
ATOM 5188 C CA . PHE A 1 620 ? 4.109 -7.832 -39.5 1 81.81 620 PHE A CA 1
ATOM 5189 C C . PHE A 1 620 ? 4.82 -7.121 -40.656 1 81.81 620 PHE A C 1
ATOM 5191 O O . PHE A 1 620 ? 4.27 -6.195 -41.25 1 81.81 620 PHE A O 1
ATOM 5198 N N . LYS A 1 621 ? 6.035 -7.441 -40.875 1 79.44 621 LYS A N 1
ATOM 5199 C CA . LYS A 1 621 ? 6.797 -6.859 -41.969 1 79.44 621 LYS A CA 1
ATOM 5200 C C . LYS A 1 621 ? 6.094 -7.078 -43.312 1 79.44 621 LYS A C 1
ATOM 5202 O O . LYS A 1 621 ? 6.082 -6.191 -44.156 1 79.44 621 LYS A O 1
ATOM 5207 N N . ASP A 1 622 ? 5.551 -8.172 -43.469 1 80.56 622 ASP A N 1
ATOM 5208 C CA . ASP A 1 622 ? 4.809 -8.492 -44.656 1 80.56 622 ASP A CA 1
ATOM 5209 C C . ASP A 1 622 ? 3.568 -7.613 -44.812 1 80.56 622 ASP A C 1
ATOM 5211 O O . ASP A 1 622 ? 3.211 -7.203 -45.906 1 80.56 622 ASP A O 1
ATOM 5215 N N . LEU A 1 623 ? 2.971 -7.434 -43.688 1 75.38 623 LEU A N 1
ATOM 5216 C CA . LEU A 1 623 ? 1.774 -6.602 -43.688 1 75.38 623 LEU A CA 1
ATOM 5217 C C . LEU A 1 623 ? 2.109 -5.164 -44.062 1 75.38 623 LEU A C 1
ATOM 5219 O O . LEU A 1 623 ? 1.355 -4.52 -44.812 1 75.38 623 LEU A O 1
ATOM 5223 N N . ILE A 1 624 ? 3.156 -4.582 -43.531 1 72.12 624 ILE A N 1
ATOM 5224 C CA . ILE A 1 624 ? 3.564 -3.203 -43.781 1 72.12 624 ILE A CA 1
ATOM 5225 C C . ILE A 1 624 ? 3.984 -3.037 -45.25 1 72.12 624 ILE A C 1
ATOM 5227 O O . ILE A 1 624 ? 3.73 -1.996 -45.844 1 72.12 624 ILE A O 1
ATOM 5231 N N . LYS A 1 625 ? 4.809 -3.928 -45.75 1 67.94 625 LYS A N 1
ATOM 5232 C CA . LYS A 1 625 ? 5.242 -3.869 -47.125 1 67.94 625 LYS A CA 1
ATOM 5233 C C . LYS A 1 625 ? 4.062 -3.643 -48.062 1 67.94 625 LYS A C 1
ATOM 5235 O O . LYS A 1 625 ? 4.195 -2.965 -49.094 1 67.94 625 LYS A O 1
ATOM 5240 N N . GLN A 1 626 ? 2.943 -4.078 -47.531 1 59.53 626 GLN A N 1
ATOM 5241 C CA . GLN A 1 626 ? 1.761 -3.953 -48.375 1 59.53 626 GLN A CA 1
ATOM 5242 C C . GLN A 1 626 ? 1.143 -2.562 -48.25 1 59.53 626 GLN A C 1
ATOM 5244 O O . GLN A 1 626 ? 0.477 -2.092 -49.188 1 59.53 626 GLN A O 1
ATOM 5249 N N . ASN A 1 627 ? 1.312 -1.96 -47.062 1 56.94 627 ASN A N 1
ATOM 5250 C CA . ASN A 1 627 ? 0.465 -0.794 -46.812 1 56.94 627 ASN A CA 1
ATOM 5251 C C . ASN A 1 627 ? 1.295 0.464 -46.594 1 56.94 627 ASN A C 1
ATOM 5253 O O . ASN A 1 627 ? 0.757 1.573 -46.562 1 56.94 627 ASN A O 1
ATOM 5257 N N . SER A 1 628 ? 2.453 0.416 -45.781 1 57.31 628 SER A N 1
ATOM 5258 C CA . SER A 1 628 ? 2.961 1.665 -45.219 1 57.31 628 SER A CA 1
ATOM 5259 C C . SER A 1 628 ? 4.41 1.905 -45.625 1 57.31 628 SER A C 1
ATOM 5261 O O . SER A 1 628 ? 5.078 0.999 -46.156 1 57.31 628 SER A O 1
ATOM 5263 N N . SER A 1 629 ? 4.742 3.225 -45.406 1 56.69 629 SER A N 1
ATOM 5264 C CA . SER A 1 629 ? 6.023 3.855 -45.719 1 56.69 629 SER A CA 1
ATOM 5265 C C . SER A 1 629 ? 7.148 3.25 -44.875 1 56.69 629 SER A C 1
ATOM 5267 O O . SER A 1 629 ? 6.914 2.76 -43.781 1 56.69 629 SER A O 1
ATOM 5269 N N . ASN A 1 630 ? 8.367 2.965 -45.375 1 59.81 630 ASN A N 1
ATOM 5270 C CA . ASN A 1 630 ? 9.672 2.529 -44.875 1 59.81 630 ASN A CA 1
ATOM 5271 C C . ASN A 1 630 ? 10 3.168 -43.531 1 59.81 630 ASN A C 1
ATOM 5273 O O . ASN A 1 630 ? 10.648 2.543 -42.688 1 59.81 630 ASN A O 1
ATOM 5277 N N . LEU A 1 631 ? 9.344 4.262 -43.219 1 56.53 631 LEU A N 1
ATOM 5278 C CA . LEU A 1 631 ? 9.695 4.984 -42 1 56.53 631 LEU A CA 1
ATOM 5279 C C . LEU A 1 631 ? 9.07 4.32 -40.781 1 56.53 631 LEU A C 1
ATOM 5281 O O . LEU A 1 631 ? 9.695 4.246 -39.719 1 56.53 631 LEU A O 1
ATOM 5285 N N . PHE A 1 632 ? 7.875 3.68 -40.938 1 67.12 632 PHE A N 1
ATOM 5286 C CA . PHE A 1 632 ? 7.188 3.049 -39.812 1 67.12 632 PHE A CA 1
ATOM 5287 C C . PHE A 1 632 ? 7.848 1.722 -39.469 1 67.12 632 PHE A C 1
ATOM 5289 O O . PHE A 1 632 ? 8.016 1.404 -38.281 1 67.12 632 PHE A O 1
ATOM 5296 N N . THR A 1 633 ? 8.281 1.096 -40.469 1 71.44 633 THR A N 1
ATOM 5297 C CA . THR A 1 633 ? 8.977 -0.166 -40.25 1 71.44 633 THR A CA 1
ATOM 5298 C C . THR A 1 633 ? 10.273 0.062 -39.469 1 71.44 633 THR A C 1
ATOM 5300 O O . THR A 1 633 ? 10.617 -0.722 -38.594 1 71.44 633 THR A O 1
ATOM 5303 N N . ASN A 1 634 ? 10.852 1.074 -39.812 1 73.12 634 ASN A N 1
ATOM 5304 C CA . ASN A 1 634 ? 12.102 1.396 -39.156 1 73.12 634 ASN A CA 1
ATOM 5305 C C . ASN A 1 634 ? 11.859 1.785 -37.688 1 73.12 634 ASN A C 1
ATOM 5307 O O . ASN A 1 634 ? 12.656 1.45 -36.812 1 73.12 634 ASN A O 1
ATOM 5311 N N . SER A 1 635 ? 10.742 2.422 -37.531 1 74.19 635 SER A N 1
ATOM 5312 C CA . SER A 1 635 ? 10.398 2.848 -36.188 1 74.19 635 SER A CA 1
ATOM 5313 C C . SER A 1 635 ? 10.078 1.652 -35.281 1 74.19 635 SER A C 1
ATOM 5315 O O . SER A 1 635 ? 10.492 1.606 -34.125 1 74.19 635 SER A O 1
ATOM 5317 N N . ILE A 1 636 ? 9.445 0.688 -35.875 1 79.06 636 ILE A N 1
ATOM 5318 C CA . ILE A 1 636 ? 9.055 -0.495 -35.125 1 79.06 636 ILE A CA 1
ATOM 5319 C C . ILE A 1 636 ? 10.281 -1.363 -34.844 1 79.06 636 ILE A C 1
ATOM 5321 O O . ILE A 1 636 ? 10.422 -1.928 -33.75 1 79.06 636 ILE A O 1
ATOM 5325 N N . THR A 1 637 ? 11.102 -1.42 -35.812 1 82.56 637 THR A N 1
ATOM 5326 C CA . THR A 1 637 ? 12.336 -2.174 -35.656 1 82.56 637 THR A CA 1
ATOM 5327 C C . THR A 1 637 ? 13.211 -1.56 -34.562 1 82.56 637 THR A C 1
ATOM 5329 O O . THR A 1 637 ? 13.82 -2.281 -33.781 1 82.56 637 THR A O 1
ATOM 5332 N N . GLN A 1 638 ? 13.188 -0.333 -34.594 1 82.38 638 GLN A N 1
ATOM 5333 C CA . GLN A 1 638 ? 13.961 0.361 -33.562 1 82.38 638 GLN A CA 1
ATOM 5334 C C . GLN A 1 638 ? 13.359 0.126 -32.156 1 82.38 638 GLN A C 1
ATOM 5336 O O . GLN A 1 638 ? 14.094 -0.043 -31.188 1 82.38 638 GLN A O 1
ATOM 5341 N N . GLU A 1 639 ? 12.062 0.14 -32.156 1 86.25 639 GLU A N 1
ATOM 5342 C CA . GLU A 1 639 ? 11.391 -0.113 -30.891 1 86.25 639 GLU A CA 1
ATOM 5343 C C . GLU A 1 639 ? 11.672 -1.525 -30.375 1 86.25 639 GLU A C 1
ATOM 5345 O O . GLU A 1 639 ? 11.812 -1.743 -29.172 1 86.25 639 GLU A O 1
ATOM 5350 N N . PHE A 1 640 ? 11.742 -2.395 -31.266 1 89.81 640 PHE A N 1
ATOM 5351 C CA . PHE A 1 640 ? 12.031 -3.777 -30.891 1 89.81 640 PHE A CA 1
ATOM 5352 C C . PHE A 1 640 ? 13.469 -3.92 -30.406 1 89.81 640 PHE A C 1
ATOM 5354 O O . PHE A 1 640 ? 13.734 -4.668 -29.453 1 89.81 640 PHE A O 1
ATOM 5361 N N . GLU A 1 641 ? 14.328 -3.23 -31 1 89.12 641 GLU A N 1
ATOM 5362 C CA . GLU A 1 641 ? 15.727 -3.266 -30.578 1 89.12 641 GLU A CA 1
ATOM 5363 C C . GLU A 1 641 ? 15.891 -2.695 -29.172 1 89.12 641 GLU A C 1
ATOM 5365 O O . GLU A 1 641 ? 16.656 -3.221 -28.359 1 89.12 641 GLU A O 1
ATOM 5370 N N . ILE A 1 642 ? 15.148 -1.691 -28.953 1 88.88 642 ILE A N 1
ATOM 5371 C CA . ILE A 1 642 ? 15.172 -1.099 -27.625 1 88.88 642 ILE A CA 1
ATOM 5372 C C . ILE A 1 642 ? 14.617 -2.092 -26.609 1 88.88 642 ILE A C 1
ATOM 5374 O O . ILE A 1 642 ? 15.125 -2.203 -25.484 1 88.88 642 ILE A O 1
ATOM 5378 N N . LEU A 1 643 ? 13.547 -2.746 -26.984 1 91 643 LEU A N 1
ATOM 5379 C CA . LEU A 1 643 ? 12.961 -3.768 -26.125 1 91 643 LEU A CA 1
ATOM 5380 C C . LEU A 1 643 ? 13.977 -4.852 -25.781 1 91 643 LEU A C 1
ATOM 5382 O O . LEU A 1 643 ? 14.094 -5.27 -24.625 1 91 643 LEU A O 1
ATOM 5386 N N . GLN A 1 644 ? 14.727 -5.289 -26.719 1 91.5 644 GLN A N 1
ATOM 5387 C CA . GLN A 1 644 ? 15.742 -6.312 -26.516 1 91.5 644 GLN A CA 1
ATOM 5388 C C . GLN A 1 644 ? 16.812 -5.84 -25.547 1 91.5 644 GLN A C 1
ATOM 5390 O O . GLN A 1 644 ? 17.266 -6.605 -24.688 1 91.5 644 GLN A O 1
ATOM 5395 N N . GLU A 1 645 ? 17.094 -4.633 -25.703 1 89.94 645 GLU A N 1
ATOM 5396 C CA . GLU A 1 645 ? 18.125 -4.062 -24.844 1 89.94 645 GLU A CA 1
ATOM 5397 C C . GLU A 1 645 ? 17.672 -3.996 -23.391 1 89.94 645 GLU A C 1
ATOM 5399 O O . GLU A 1 645 ? 18.438 -4.266 -22.469 1 89.94 645 GLU A O 1
ATOM 5404 N N . VAL A 1 646 ? 16.5 -3.57 -23.297 1 90.38 646 VAL A N 1
ATOM 5405 C CA . VAL A 1 646 ? 15.961 -3.436 -21.953 1 90.38 646 VAL A CA 1
ATOM 5406 C C . VAL A 1 646 ? 15.836 -4.816 -21.297 1 90.38 646 VAL A C 1
ATOM 5408 O O . VAL A 1 646 ? 16.047 -4.965 -20.094 1 90.38 646 VAL A O 1
ATOM 5411 N N . PHE A 1 647 ? 15.5 -5.84 -22.062 1 89.69 647 PHE A N 1
ATOM 5412 C CA . PHE A 1 647 ? 15.43 -7.203 -21.547 1 89.69 647 PHE A CA 1
ATOM 5413 C C . PHE A 1 647 ? 16.797 -7.691 -21.109 1 89.69 647 PHE A C 1
ATOM 5415 O O . PHE A 1 647 ? 16.938 -8.359 -20.094 1 89.69 647 PHE A O 1
ATOM 5422 N N . GLU A 1 648 ? 17.734 -7.359 -21.875 1 86.56 648 GLU A N 1
ATOM 5423 C CA . GLU A 1 648 ? 19.109 -7.734 -21.531 1 86.56 648 GLU A CA 1
ATOM 5424 C C . GLU A 1 648 ? 19.562 -7.062 -20.234 1 86.56 648 GLU A C 1
ATOM 5426 O O . GLU A 1 648 ? 20.234 -7.684 -19.422 1 86.56 648 GLU A O 1
ATOM 5431 N N . LYS A 1 649 ? 19.172 -5.832 -20.156 1 87 649 LYS A N 1
ATOM 5432 C CA . LYS A 1 649 ? 19.469 -5.105 -18.922 1 87 649 LYS A CA 1
ATOM 5433 C C . LYS A 1 649 ? 18.797 -5.762 -17.719 1 87 649 LYS A C 1
ATOM 5435 O O . LYS A 1 649 ? 19.406 -5.891 -16.656 1 87 649 LYS A O 1
ATOM 5440 N N . LEU A 1 650 ? 17.594 -6.141 -17.875 1 87.06 650 LEU A N 1
ATOM 5441 C CA . LEU A 1 650 ? 16.844 -6.781 -16.797 1 87.06 650 LEU A CA 1
ATOM 5442 C C . LEU A 1 650 ? 17.484 -8.109 -16.406 1 87.06 650 LEU A C 1
ATOM 5444 O O . LEU A 1 650 ? 17.578 -8.43 -15.219 1 87.06 650 LEU A O 1
ATOM 5448 N N . ASP A 1 651 ? 18 -8.867 -17.344 1 82.56 651 ASP A N 1
ATOM 5449 C CA . ASP A 1 651 ? 18.609 -10.172 -17.109 1 82.56 651 ASP A CA 1
ATOM 5450 C C . ASP A 1 651 ? 19.922 -10.039 -16.344 1 82.56 651 ASP A C 1
ATOM 5452 O O . ASP A 1 651 ? 20.297 -10.938 -15.586 1 82.56 651 ASP A O 1
ATOM 5456 N N . ASN A 1 652 ? 20.469 -8.898 -16.484 1 80.81 652 ASN A N 1
ATOM 5457 C CA . ASN A 1 652 ? 21.781 -8.695 -15.875 1 80.81 652 ASN A CA 1
ATOM 5458 C C . ASN A 1 652 ? 21.656 -8.086 -14.484 1 80.81 652 ASN A C 1
ATOM 5460 O O . ASN A 1 652 ? 22.641 -8.031 -13.742 1 80.81 652 ASN A O 1
ATOM 5464 N N . LEU A 1 653 ? 20.453 -7.578 -14.203 1 81.94 653 LEU A N 1
ATOM 5465 C CA . LEU A 1 653 ? 20.25 -7.035 -12.867 1 81.94 653 LEU A CA 1
ATOM 5466 C C . LEU A 1 653 ? 20.281 -8.141 -11.812 1 81.94 653 LEU A C 1
ATOM 5468 O O . LEU A 1 653 ? 19.719 -9.219 -12.031 1 81.94 653 LEU A O 1
ATOM 5472 N N . LYS A 1 654 ? 20.953 -7.824 -10.68 1 78.69 654 LYS A N 1
ATOM 5473 C CA . LYS A 1 654 ? 21.031 -8.789 -9.594 1 78.69 654 LYS A CA 1
ATOM 5474 C C . LYS A 1 654 ? 19.75 -8.773 -8.75 1 78.69 654 LYS A C 1
ATOM 5476 O O . LYS A 1 654 ? 19.016 -7.777 -8.742 1 78.69 654 LYS A O 1
ATOM 5481 N N . ASP A 1 655 ? 19.375 -9.938 -8.188 1 78.25 655 ASP A N 1
ATOM 5482 C CA . ASP A 1 655 ? 18.203 -10.07 -7.332 1 78.25 655 ASP A CA 1
ATOM 5483 C C . ASP A 1 655 ? 18.594 -10.32 -5.883 1 78.25 655 ASP A C 1
ATOM 5485 O O . ASP A 1 655 ? 17.984 -11.133 -5.191 1 78.25 655 ASP A O 1
ATOM 5489 N N . THR A 1 656 ? 19.656 -9.68 -5.465 1 74.25 656 THR A N 1
ATOM 5490 C CA . THR A 1 656 ? 20.25 -9.984 -4.168 1 74.25 656 THR A CA 1
ATOM 5491 C C . THR A 1 656 ? 19.531 -9.242 -3.051 1 74.25 656 THR A C 1
ATOM 5493 O O . THR A 1 656 ? 19.391 -9.766 -1.941 1 74.25 656 THR A O 1
ATOM 5496 N N . ASN A 1 657 ? 19.109 -8.008 -3.393 1 74 657 ASN A N 1
ATOM 5497 C CA . ASN A 1 657 ? 18.469 -7.219 -2.35 1 74 657 ASN A CA 1
ATOM 5498 C C . ASN A 1 657 ? 17.156 -6.598 -2.844 1 74 657 ASN A C 1
ATOM 5500 O O . ASN A 1 657 ? 16.828 -6.707 -4.023 1 74 657 ASN A O 1
ATOM 5504 N N . GLU A 1 658 ? 16.453 -6.039 -1.902 1 71.62 658 GLU A N 1
ATOM 5505 C CA . GLU A 1 658 ? 15.133 -5.488 -2.176 1 71.62 658 GLU A CA 1
ATOM 5506 C C . GLU A 1 658 ? 15.203 -4.355 -3.197 1 71.62 658 GLU A C 1
ATOM 5508 O O . GLU A 1 658 ? 14.32 -4.215 -4.039 1 71.62 658 GLU A O 1
ATOM 5513 N N . GLU A 1 659 ? 16.188 -3.52 -3.072 1 73.25 659 GLU A N 1
ATOM 5514 C CA . GLU A 1 659 ? 16.328 -2.393 -3.986 1 73.25 659 GLU A CA 1
ATOM 5515 C C . GLU A 1 659 ? 16.484 -2.867 -5.43 1 73.25 659 GLU A C 1
ATOM 5517 O O . GLU A 1 659 ? 15.938 -2.26 -6.348 1 73.25 659 GLU A O 1
ATOM 5522 N N . GLN A 1 660 ? 17.234 -3.943 -5.582 1 79.31 660 GLN A N 1
ATOM 5523 C CA . GLN A 1 660 ? 17.453 -4.504 -6.91 1 79.31 660 GLN A CA 1
ATOM 5524 C C . GLN A 1 660 ? 16.172 -5.074 -7.488 1 79.31 660 GLN A C 1
ATOM 5526 O O . GLN A 1 660 ? 15.891 -4.926 -8.68 1 79.31 660 GLN A O 1
ATOM 5531 N N . ILE A 1 661 ? 15.406 -5.727 -6.66 1 78.5 661 ILE A N 1
ATOM 5532 C CA . ILE A 1 661 ? 14.125 -6.27 -7.098 1 78.5 661 ILE A CA 1
ATOM 5533 C C . ILE A 1 661 ? 13.18 -5.129 -7.469 1 78.5 661 ILE A C 1
ATOM 5535 O O . ILE A 1 661 ? 12.461 -5.211 -8.469 1 78.5 661 ILE A O 1
ATOM 5539 N N . LYS A 1 662 ? 13.148 -4.078 -6.633 1 74.62 662 LYS A N 1
ATOM 5540 C CA . LYS A 1 662 ? 12.336 -2.906 -6.934 1 74.62 662 LYS A CA 1
ATOM 5541 C C . LYS A 1 662 ? 12.734 -2.289 -8.273 1 74.62 662 LYS A C 1
ATOM 5543 O O . LYS A 1 662 ? 11.875 -1.838 -9.031 1 74.62 662 LYS A O 1
ATOM 5548 N N . GLN A 1 663 ? 13.977 -2.311 -8.516 1 82.06 663 GLN A N 1
ATOM 5549 C CA . GLN A 1 663 ? 14.469 -1.803 -9.789 1 82.06 663 GLN A CA 1
ATOM 5550 C C . GLN A 1 663 ? 13.984 -2.668 -10.953 1 82.06 663 GLN A C 1
ATOM 5552 O O . GLN A 1 663 ? 13.578 -2.15 -11.992 1 82.06 663 GLN A O 1
ATOM 5557 N N . SER A 1 664 ? 14.125 -4.004 -10.781 1 85.12 664 SER A N 1
ATOM 5558 C CA . SER A 1 664 ? 13.641 -4.922 -11.805 1 85.12 664 SER A CA 1
ATOM 5559 C C . SER A 1 664 ? 12.156 -4.711 -12.078 1 85.12 664 SER A C 1
ATOM 5561 O O . SER A 1 664 ? 11.727 -4.688 -13.234 1 85.12 664 SER A O 1
ATOM 5563 N N . LYS A 1 665 ? 11.398 -4.508 -11.055 1 80.38 665 LYS A N 1
ATOM 5564 C CA . LYS A 1 665 ? 9.969 -4.281 -11.195 1 80.38 665 LYS A CA 1
ATOM 5565 C C . LYS A 1 665 ? 9.68 -2.963 -11.914 1 80.38 665 LYS A C 1
ATOM 5567 O O . LYS A 1 665 ? 8.773 -2.887 -12.742 1 80.38 665 LYS A O 1
ATOM 5572 N N . GLN A 1 666 ? 10.43 -1.97 -11.555 1 80.62 666 GLN A N 1
ATOM 5573 C CA . GLN A 1 666 ? 10.258 -0.662 -12.18 1 80.62 666 GLN A CA 1
ATOM 5574 C C . GLN A 1 666 ? 10.586 -0.72 -13.672 1 80.62 666 GLN A C 1
ATOM 5576 O O . GLN A 1 666 ? 9.852 -0.163 -14.492 1 80.62 666 GLN A O 1
ATOM 5581 N N . ILE A 1 667 ? 11.648 -1.375 -14 1 86.25 667 ILE A N 1
ATOM 5582 C CA . ILE A 1 667 ? 12.039 -1.522 -15.398 1 86.25 667 ILE A CA 1
ATOM 5583 C C . ILE A 1 667 ? 10.969 -2.305 -16.156 1 86.25 667 ILE A C 1
ATOM 5585 O O . ILE A 1 667 ? 10.578 -1.924 -17.25 1 86.25 667 ILE A O 1
ATOM 5589 N N . TYR A 1 668 ? 10.484 -3.359 -15.555 1 87.44 668 TYR A N 1
ATOM 5590 C CA . TYR A 1 668 ? 9.484 -4.199 -16.203 1 87.44 668 TYR A CA 1
ATOM 5591 C C . TYR A 1 668 ? 8.18 -3.441 -16.406 1 87.44 668 TYR A C 1
ATOM 5593 O O . TYR A 1 668 ? 7.586 -3.484 -17.484 1 87.44 668 TYR A O 1
ATOM 5601 N N . GLN A 1 669 ? 7.742 -2.688 -15.422 1 82.06 669 GLN A N 1
ATOM 5602 C CA . GLN A 1 669 ? 6.453 -2.006 -15.445 1 82.06 669 GLN A CA 1
ATOM 5603 C C . GLN A 1 669 ? 6.527 -0.726 -16.281 1 82.06 669 GLN A C 1
ATOM 5605 O O . GLN A 1 669 ? 5.602 -0.416 -17.031 1 82.06 669 GLN A O 1
ATOM 5610 N N . ASN A 1 670 ? 7.66 0.002 -16.156 1 79.19 670 ASN A N 1
ATOM 5611 C CA . ASN A 1 670 ? 7.723 1.342 -16.734 1 79.19 670 ASN A CA 1
ATOM 5612 C C . ASN A 1 670 ? 8.375 1.332 -18.109 1 79.19 670 ASN A C 1
ATOM 5614 O O . ASN A 1 670 ? 8.125 2.221 -18.922 1 79.19 670 ASN A O 1
ATOM 5618 N N . GLU A 1 671 ? 9.195 0.369 -18.359 1 86.19 671 GLU A N 1
ATOM 5619 C CA . GLU A 1 671 ? 9.922 0.374 -19.625 1 86.19 671 GLU A CA 1
ATOM 5620 C C . GLU A 1 671 ? 9.469 -0.772 -20.516 1 86.19 671 GLU A C 1
ATOM 5622 O O . GLU A 1 671 ? 9.102 -0.552 -21.672 1 86.19 671 GLU A O 1
ATOM 5627 N N . ILE A 1 672 ? 9.336 -1.926 -20.031 1 89.5 672 ILE A N 1
ATOM 5628 C CA . ILE A 1 672 ? 9.078 -3.104 -20.844 1 89.5 672 ILE A CA 1
ATOM 5629 C C . ILE A 1 672 ? 7.586 -3.186 -21.172 1 89.5 672 ILE A C 1
ATOM 5631 O O . ILE A 1 672 ? 7.203 -3.275 -22.344 1 89.5 672 ILE A O 1
ATOM 5635 N N . THR A 1 673 ? 6.77 -3.127 -20.172 1 89.38 673 THR A N 1
ATOM 5636 C CA . THR A 1 673 ? 5.34 -3.352 -20.344 1 89.38 673 THR A CA 1
ATOM 5637 C C . THR A 1 673 ? 4.754 -2.359 -21.344 1 89.38 673 THR A C 1
ATOM 5639 O O . THR A 1 673 ? 4.039 -2.75 -22.266 1 89.38 673 THR A O 1
ATOM 5642 N N . PRO A 1 674 ? 5.078 -1.022 -21.25 1 85.38 674 PRO A N 1
ATOM 5643 C CA . PRO A 1 674 ? 4.523 -0.09 -22.234 1 85.38 674 PRO A CA 1
ATOM 5644 C C . PRO A 1 674 ? 4.996 -0.383 -23.656 1 85.38 674 PRO A C 1
ATOM 5646 O O . PRO A 1 674 ? 4.215 -0.274 -24.609 1 85.38 674 PRO A O 1
ATOM 5649 N N . LYS A 1 675 ? 6.227 -0.672 -23.844 1 87.75 675 LYS A N 1
ATOM 5650 C CA . LYS A 1 675 ? 6.77 -0.986 -25.156 1 87.75 675 LYS A CA 1
ATOM 5651 C C . LYS A 1 675 ? 6.156 -2.27 -25.719 1 87.75 675 LYS A C 1
ATOM 5653 O O . LYS A 1 675 ? 5.875 -2.359 -26.922 1 87.75 675 LYS A O 1
ATOM 5658 N N . LEU A 1 676 ? 5.973 -3.367 -24.859 1 91.31 676 LEU A N 1
ATOM 5659 C CA . LEU A 1 676 ? 5.332 -4.617 -25.25 1 91.31 676 LEU A CA 1
ATOM 5660 C C . LEU A 1 676 ? 3.893 -4.375 -25.688 1 91.31 676 LEU A C 1
ATOM 5662 O O . LEU A 1 676 ? 3.438 -4.953 -26.672 1 91.31 676 LEU A O 1
ATOM 5666 N N . ASN A 1 677 ? 3.219 -3.568 -24.922 1 89.12 677 ASN A N 1
ATOM 5667 C CA . ASN A 1 677 ? 1.83 -3.275 -25.266 1 89.12 677 ASN A CA 1
ATOM 5668 C C . ASN A 1 677 ? 1.717 -2.6 -26.625 1 89.12 677 ASN A C 1
ATOM 5670 O O . ASN A 1 677 ? 0.823 -2.922 -27.406 1 89.12 677 ASN A O 1
ATOM 5674 N N . LYS A 1 678 ? 2.613 -1.714 -26.875 1 86.69 678 LYS A N 1
ATOM 5675 C CA . LYS A 1 678 ? 2.627 -1.007 -28.141 1 86.69 678 LYS A CA 1
ATOM 5676 C C . LYS A 1 678 ? 2.916 -1.962 -29.297 1 86.69 678 LYS A C 1
ATOM 5678 O O . LYS A 1 678 ? 2.197 -1.97 -30.297 1 86.69 678 LYS A O 1
ATOM 5683 N N . LEU A 1 679 ? 3.949 -2.727 -29.188 1 89.88 679 LEU A N 1
ATOM 5684 C CA . LEU A 1 679 ? 4.355 -3.645 -30.25 1 89.88 679 LEU A CA 1
ATOM 5685 C C . LEU A 1 679 ? 3.328 -4.758 -30.422 1 89.88 679 LEU A C 1
ATOM 5687 O O . LEU A 1 679 ? 3.029 -5.16 -31.547 1 89.88 679 LEU A O 1
ATOM 5691 N N . ASN A 1 680 ? 2.748 -5.305 -29.359 1 92.94 680 ASN A N 1
ATOM 5692 C CA . ASN A 1 680 ? 1.768 -6.387 -29.406 1 92.94 680 ASN A CA 1
ATOM 5693 C C . ASN A 1 680 ? 0.464 -5.93 -30.047 1 92.94 680 ASN A C 1
ATOM 5695 O O . ASN A 1 680 ? -0.283 -6.75 -30.594 1 92.94 680 ASN A O 1
ATOM 5699 N N . LEU A 1 681 ? 0.212 -4.633 -29.969 1 91.19 681 LEU A N 1
ATOM 5700 C CA . LEU A 1 681 ? -1.002 -4.137 -30.609 1 91.19 681 LEU A CA 1
ATOM 5701 C C . LEU A 1 681 ? -1.028 -4.516 -32.094 1 91.19 681 LEU A C 1
ATOM 5703 O O . LEU A 1 681 ? -2.064 -4.941 -32.594 1 91.19 681 LEU A O 1
ATOM 5707 N N . TYR A 1 682 ? 0.052 -4.414 -32.688 1 88.06 682 TYR A N 1
ATOM 5708 C CA . TYR A 1 682 ? 0.123 -4.664 -34.125 1 88.06 682 TYR A CA 1
ATOM 5709 C C . TYR A 1 682 ? 0.068 -6.156 -34.406 1 88.06 682 TYR A C 1
ATOM 5711 O O . TYR A 1 682 ? -0.624 -6.586 -35.344 1 88.06 682 TYR A O 1
ATOM 5719 N N . LEU A 1 683 ? 0.849 -6.961 -33.719 1 92.31 683 LEU A N 1
ATOM 5720 C CA . LEU A 1 683 ? 0.793 -8.406 -33.938 1 92.31 683 LEU A CA 1
ATOM 5721 C C . LEU A 1 683 ? -0.568 -8.961 -33.531 1 92.31 683 LEU A C 1
ATOM 5723 O O . LEU A 1 683 ? -1.073 -9.891 -34.156 1 92.31 683 LEU A O 1
ATOM 5727 N N . ASN A 1 684 ? -1.145 -8.422 -32.469 1 94.31 684 ASN A N 1
ATOM 5728 C CA . ASN A 1 684 ? -2.471 -8.844 -32.031 1 94.31 684 ASN A CA 1
ATOM 5729 C C . ASN A 1 684 ? -3.541 -8.469 -33.062 1 94.31 684 ASN A C 1
ATOM 5731 O O . ASN A 1 684 ? -4.559 -9.156 -33.188 1 94.31 684 ASN A O 1
ATOM 5735 N N . TYR A 1 685 ? -3.328 -7.32 -33.781 1 91.69 685 TYR A N 1
ATOM 5736 C CA . TYR A 1 685 ? -4.203 -6.973 -34.875 1 91.69 685 TYR A CA 1
ATOM 5737 C C . TYR A 1 685 ? -4.219 -8.078 -35.938 1 91.69 685 TYR A C 1
ATOM 5739 O O . TYR A 1 685 ? -5.285 -8.492 -36.406 1 91.69 685 TYR A O 1
ATOM 5747 N N . ILE A 1 686 ? -3.039 -8.602 -36.25 1 91.19 686 ILE A N 1
ATOM 5748 C CA . ILE A 1 686 ? -2.924 -9.672 -37.219 1 91.19 686 ILE A CA 1
ATOM 5749 C C . ILE A 1 686 ? -3.648 -10.914 -36.719 1 91.19 686 ILE A C 1
ATOM 5751 O O . ILE A 1 686 ? -4.391 -11.555 -37.469 1 91.19 686 ILE A O 1
ATOM 5755 N N . ASN A 1 687 ? -3.449 -11.352 -35.438 1 94.38 687 ASN A N 1
ATOM 5756 C CA . ASN A 1 687 ? -4.133 -12.492 -34.844 1 94.38 687 ASN A CA 1
ATOM 5757 C C . ASN A 1 687 ? -5.648 -12.312 -34.844 1 94.38 687 ASN A C 1
ATOM 5759 O O . ASN A 1 687 ? -6.391 -13.258 -35.094 1 94.38 687 ASN A O 1
ATOM 5763 N N . THR A 1 688 ? -6.051 -11.055 -34.562 1 94.06 688 THR A N 1
ATOM 5764 C CA . THR A 1 688 ? -7.469 -10.727 -34.469 1 94.06 688 THR A CA 1
ATOM 5765 C C . THR A 1 688 ? -8.188 -10.93 -35.781 1 94.06 688 THR A C 1
ATOM 5767 O O . THR A 1 688 ? -9.352 -11.328 -35.812 1 94.06 688 THR A O 1
ATOM 5770 N N . LEU A 1 689 ? -7.504 -10.711 -36.844 1 91.19 689 LEU A N 1
ATOM 5771 C CA . LEU A 1 689 ? -8.086 -10.812 -38.188 1 91.19 689 LEU A CA 1
ATOM 5772 C C . LEU A 1 689 ? -8.625 -12.219 -38.438 1 91.19 689 LEU A C 1
ATOM 5774 O O . LEU A 1 689 ? -9.516 -12.406 -39.281 1 91.19 689 LEU A O 1
ATOM 5778 N N . HIS A 1 690 ? -8.164 -13.156 -37.656 1 91.81 690 HIS A N 1
ATOM 5779 C CA . HIS A 1 690 ? -8.594 -14.539 -37.844 1 91.81 690 HIS A CA 1
ATOM 5780 C C . HIS A 1 690 ? -9.914 -14.805 -37.125 1 91.81 690 HIS A C 1
ATOM 5782 O O . HIS A 1 690 ? -10.57 -15.82 -37.375 1 91.81 690 HIS A O 1
ATOM 5788 N N . PHE A 1 691 ? -10.391 -13.93 -36.219 1 93.19 691 PHE A N 1
ATOM 5789 C CA . PHE A 1 691 ? -11.508 -14.258 -35.344 1 93.19 691 PHE A CA 1
ATOM 5790 C C . PHE A 1 691 ? -12.625 -13.227 -35.5 1 93.19 691 PHE A C 1
ATOM 5792 O O . PHE A 1 691 ? -13.766 -13.477 -35.094 1 93.19 691 PHE A O 1
ATOM 5799 N N . VAL A 1 692 ? -12.344 -12.016 -36.031 1 92.31 692 VAL A N 1
ATOM 5800 C CA . VAL A 1 692 ? -13.258 -10.883 -36.031 1 92.31 692 VAL A CA 1
ATOM 5801 C C . VAL A 1 692 ? -14.469 -11.195 -36.938 1 92.31 692 VAL A C 1
ATOM 5803 O O . VAL A 1 692 ? -14.359 -11.961 -37.875 1 92.31 692 VAL A O 1
ATOM 5806 N N . ASN A 1 693 ? -15.609 -10.656 -36.531 1 89.94 693 ASN A N 1
ATOM 5807 C CA . ASN A 1 693 ? -16.797 -10.758 -37.375 1 89.94 693 ASN A CA 1
ATOM 5808 C C . ASN A 1 693 ? -16.734 -9.773 -38.531 1 89.94 693 ASN A C 1
ATOM 5810 O O . ASN A 1 693 ? -15.805 -8.984 -38.625 1 89.94 693 ASN A O 1
ATOM 5814 N N . LYS A 1 694 ? -17.734 -9.773 -39.375 1 88.5 694 LYS A N 1
ATOM 5815 C CA . LYS A 1 694 ? -17.719 -9 -40.625 1 88.5 694 LYS A CA 1
ATOM 5816 C C . LYS A 1 694 ? -17.703 -7.5 -40.344 1 88.5 694 LYS A C 1
ATOM 5818 O O . LYS A 1 694 ? -16.969 -6.742 -40.969 1 88.5 694 LYS A O 1
ATOM 5823 N N . GLU A 1 695 ? -18.469 -7.125 -39.375 1 88.31 695 GLU A N 1
ATOM 5824 C CA . GLU A 1 695 ? -18.562 -5.707 -39.031 1 88.31 695 GLU A CA 1
ATOM 5825 C C . GLU A 1 695 ? -17.25 -5.199 -38.469 1 88.31 695 GLU A C 1
ATOM 5827 O O . GLU A 1 695 ? -16.766 -4.129 -38.844 1 88.31 695 GLU A O 1
ATOM 5832 N N . GLU A 1 696 ? -16.719 -5.938 -37.531 1 91.69 696 GLU A N 1
ATOM 5833 C CA . GLU A 1 696 ? -15.461 -5.559 -36.906 1 91.69 696 GLU A CA 1
ATOM 5834 C C . GLU A 1 696 ? -14.312 -5.559 -37.906 1 91.69 696 GLU A C 1
ATOM 5836 O O . GLU A 1 696 ? -13.422 -4.715 -37.844 1 91.69 696 GLU A O 1
ATOM 5841 N N . LEU A 1 697 ? -14.359 -6.469 -38.844 1 90.25 697 LEU A N 1
ATOM 5842 C CA . LEU A 1 697 ? -13.344 -6.566 -39.906 1 90.25 697 LEU A CA 1
ATOM 5843 C C . LEU A 1 697 ? -13.344 -5.316 -40.75 1 90.25 697 LEU A C 1
ATOM 5845 O O . LEU A 1 697 ? -12.273 -4.809 -41.125 1 90.25 697 LEU A O 1
ATOM 5849 N N . GLN A 1 698 ? -14.445 -4.855 -41.062 1 88.12 698 GLN A N 1
ATOM 5850 C CA . GLN A 1 698 ? -14.562 -3.658 -41.875 1 88.12 698 GLN A CA 1
ATOM 5851 C C . GLN A 1 698 ? -13.992 -2.438 -41.156 1 88.12 698 GLN A C 1
ATOM 5853 O O . GLN A 1 698 ? -13.312 -1.612 -41.781 1 88.12 698 GLN A O 1
ATOM 5858 N N . ILE A 1 699 ? -14.266 -2.395 -39.938 1 88.25 699 ILE A N 1
ATOM 5859 C CA . ILE A 1 699 ? -13.781 -1.277 -39.156 1 88.25 699 ILE A CA 1
ATOM 5860 C C . ILE A 1 699 ? -12.258 -1.293 -39.094 1 88.25 699 ILE A C 1
ATOM 5862 O O . ILE A 1 699 ? -11.609 -0.265 -39.312 1 88.25 699 ILE A O 1
ATOM 5866 N N . LEU A 1 700 ? -11.672 -2.426 -38.844 1 88.5 700 LEU A N 1
ATOM 5867 C CA . LEU A 1 700 ? -10.219 -2.557 -38.719 1 88.5 700 LEU A CA 1
ATOM 5868 C C . LEU A 1 700 ? -9.523 -2.322 -40.031 1 88.5 700 LEU A C 1
ATOM 5870 O O . LEU A 1 700 ? -8.477 -1.679 -40.094 1 88.5 700 LEU A O 1
ATOM 5874 N N . LYS A 1 701 ? -10.102 -2.811 -41.062 1 85.94 701 LYS A N 1
ATOM 5875 C CA . LYS A 1 701 ? -9.523 -2.645 -42.375 1 85.94 701 LYS A CA 1
ATOM 5876 C C . LYS A 1 701 ? -9.578 -1.188 -42.844 1 85.94 701 LYS A C 1
ATOM 5878 O O . LYS A 1 701 ? -8.633 -0.686 -43.469 1 85.94 701 LYS A O 1
ATOM 5883 N N . ALA A 1 702 ? -10.625 -0.575 -42.562 1 80.81 702 ALA A N 1
ATOM 5884 C CA . ALA A 1 702 ? -10.773 0.833 -42.938 1 80.81 702 ALA A CA 1
ATOM 5885 C C . ALA A 1 702 ? -9.727 1.692 -42.219 1 80.81 702 ALA A C 1
ATOM 5887 O O . ALA A 1 702 ? -9.211 2.648 -42.812 1 80.81 702 ALA A O 1
ATOM 5888 N N . LEU A 1 703 ? -9.477 1.312 -41.062 1 81.19 703 LEU A N 1
ATOM 5889 C CA . LEU A 1 703 ? -8.539 2.104 -40.281 1 81.19 703 LEU A CA 1
ATOM 5890 C C . LEU A 1 703 ? -7.102 1.784 -40.656 1 81.19 703 LEU A C 1
ATOM 5892 O O . LEU A 1 703 ? -6.25 2.676 -40.688 1 81.19 703 LEU A O 1
ATOM 5896 N N . SER A 1 704 ? -6.801 0.557 -40.969 1 78.56 704 SER A N 1
ATOM 5897 C CA . SER A 1 704 ? -5.43 0.124 -41.25 1 78.56 704 SER A CA 1
ATOM 5898 C C . SER A 1 704 ? -5.02 0.407 -42.688 1 78.56 704 SER A C 1
ATOM 5900 O O . SER A 1 704 ? -3.826 0.505 -42.969 1 78.56 704 SER A O 1
ATOM 5902 N N . GLN A 1 705 ? -5.957 0.447 -43.625 1 71.31 705 GLN A N 1
ATOM 5903 C CA . GLN A 1 705 ? -5.668 0.621 -45.031 1 71.31 705 GLN A CA 1
ATOM 5904 C C . GLN A 1 705 ? -4.992 1.963 -45.312 1 71.31 705 GLN A C 1
ATOM 5906 O O . GLN A 1 705 ? -4.098 2.059 -46.156 1 71.31 705 GLN A O 1
ATOM 5911 N N . ASP A 1 706 ? -5.434 2.906 -44.562 1 61.84 706 ASP A N 1
ATOM 5912 C CA . ASP A 1 706 ? -4.828 4.215 -44.781 1 61.84 706 ASP A CA 1
ATOM 5913 C C . ASP A 1 706 ? -3.441 4.289 -44.156 1 61.84 706 ASP A C 1
ATOM 5915 O O . ASP A 1 706 ? -2.479 4.715 -44.781 1 61.84 706 ASP A O 1
ATOM 5919 N N . ASP A 1 707 ? -3.34 3.951 -42.906 1 71.44 707 ASP A N 1
ATOM 5920 C CA . ASP A 1 707 ? -2.117 3.938 -42.094 1 71.44 707 ASP A CA 1
ATOM 5921 C C . ASP A 1 707 ? -2.277 3.051 -40.875 1 71.44 707 ASP A C 1
ATOM 5923 O O . ASP A 1 707 ? -3.133 3.307 -40.031 1 71.44 707 ASP A O 1
ATOM 5927 N N . ILE A 1 708 ? -1.44 1.957 -40.812 1 78.81 708 ILE A N 1
ATOM 5928 C CA . ILE A 1 708 ? -1.521 0.988 -39.75 1 78.81 708 ILE A CA 1
ATOM 5929 C C . ILE A 1 708 ? -1.322 1.696 -38.406 1 78.81 708 ILE A C 1
ATOM 5931 O O . ILE A 1 708 ? -1.775 1.211 -37.344 1 78.81 708 ILE A O 1
ATOM 5935 N N . GLN A 1 709 ? -0.707 2.834 -38.438 1 75.81 709 GLN A N 1
ATOM 5936 C CA . GLN A 1 709 ? -0.46 3.609 -37.219 1 75.81 709 GLN A CA 1
ATOM 5937 C C . GLN A 1 709 ? -1.767 4.109 -36.625 1 75.81 709 GLN A C 1
ATOM 5939 O O . GLN A 1 709 ? -1.818 4.441 -35.438 1 75.81 709 GLN A O 1
ATOM 5944 N N . ASN A 1 710 ? -2.764 4.078 -37.469 1 76 710 ASN A N 1
ATOM 5945 C CA . ASN A 1 710 ? -4.07 4.539 -37 1 76 710 ASN A CA 1
ATOM 5946 C C . ASN A 1 710 ? -4.645 3.621 -35.938 1 76 710 ASN A C 1
ATOM 5948 O O . ASN A 1 710 ? -5.488 4.039 -35.125 1 76 710 ASN A O 1
ATOM 5952 N N . LEU A 1 711 ? -4.145 2.434 -35.906 1 80.94 711 LEU A N 1
ATOM 5953 C CA . LEU A 1 711 ? -4.652 1.467 -34.938 1 80.94 711 LEU A CA 1
ATOM 5954 C C . LEU A 1 711 ? -4.332 1.903 -33.5 1 80.94 711 LEU A C 1
ATOM 5956 O O . LEU A 1 711 ? -5.137 1.707 -32.594 1 80.94 711 LEU A O 1
ATOM 5960 N N . SER A 1 712 ? -3.186 2.438 -33.312 1 80.94 712 SER A N 1
ATOM 5961 C CA . SER A 1 712 ? -2.732 2.826 -32 1 80.94 712 SER A CA 1
ATOM 5962 C C . SER A 1 712 ? -3.416 4.109 -31.531 1 80.94 712 SER A C 1
ATOM 5964 O O . SER A 1 712 ? -3.496 4.375 -30.328 1 80.94 712 SER A O 1
ATOM 5966 N N . GLN A 1 713 ? -3.945 4.867 -32.438 1 73.75 713 GLN A N 1
ATOM 5967 C CA . GLN A 1 713 ? -4.527 6.164 -32.094 1 73.75 713 GLN A CA 1
ATOM 5968 C C . GLN A 1 713 ? -6.043 6.059 -31.922 1 73.75 713 GLN A C 1
ATOM 5970 O O . GLN A 1 713 ? -6.66 6.895 -31.266 1 73.75 713 GLN A O 1
ATOM 5975 N N . ASN A 1 714 ? -6.543 4.934 -32.562 1 80.56 714 ASN A N 1
ATOM 5976 C CA . ASN A 1 714 ? -7.992 4.77 -32.531 1 80.56 714 ASN A CA 1
ATOM 5977 C C . ASN A 1 714 ? -8.445 3.893 -31.375 1 80.56 714 ASN A C 1
ATOM 5979 O O . ASN A 1 714 ? -8.078 2.719 -31.297 1 80.56 714 ASN A O 1
ATOM 5983 N N . GLU A 1 715 ? -9.312 4.406 -30.531 1 81.5 715 GLU A N 1
ATOM 5984 C CA . GLU A 1 715 ? -9.758 3.711 -29.328 1 81.5 715 GLU A CA 1
ATOM 5985 C C . GLU A 1 715 ? -10.656 2.523 -29.672 1 81.5 715 GLU A C 1
ATOM 5987 O O . GLU A 1 715 ? -10.656 1.516 -28.969 1 81.5 715 GLU A O 1
ATOM 5992 N N . GLN A 1 716 ? -11.414 2.734 -30.719 1 83.38 716 GLN A N 1
ATOM 5993 C CA . GLN A 1 716 ? -12.281 1.634 -31.125 1 83.38 716 GLN A CA 1
ATOM 5994 C C . GLN A 1 716 ? -11.461 0.437 -31.594 1 83.38 716 GLN A C 1
ATOM 5996 O O . GLN A 1 716 ? -11.781 -0.708 -31.281 1 83.38 716 GLN A O 1
ATOM 6001 N N . ALA A 1 717 ? -10.57 0.767 -32.406 1 88.75 717 ALA A N 1
ATOM 6002 C CA . ALA A 1 717 ? -9.68 -0.297 -32.875 1 88.75 717 ALA A CA 1
ATOM 6003 C C . ALA A 1 717 ? -9.008 -0.997 -31.703 1 88.75 717 ALA A C 1
ATOM 6005 O O . ALA A 1 717 ? -8.945 -2.229 -31.656 1 88.75 717 ALA A O 1
ATOM 6006 N N . LYS A 1 718 ? -8.531 -0.261 -30.797 1 89.88 718 LYS A N 1
ATOM 6007 C CA . LYS A 1 718 ? -7.879 -0.814 -29.609 1 89.88 718 LYS A CA 1
ATOM 6008 C C . LYS A 1 718 ? -8.836 -1.684 -28.797 1 89.88 718 LYS A C 1
ATOM 6010 O O . LYS A 1 718 ? -8.453 -2.734 -28.281 1 89.88 718 LYS A O 1
ATOM 6015 N N . ALA A 1 719 ? -10.031 -1.305 -28.75 1 89.5 719 ALA A N 1
ATOM 6016 C CA . ALA A 1 719 ? -11.031 -2.039 -27.984 1 89.5 719 ALA A CA 1
ATOM 6017 C C . ALA A 1 719 ? -11.328 -3.391 -28.625 1 89.5 719 ALA A C 1
ATOM 6019 O O . ALA A 1 719 ? -11.484 -4.398 -27.938 1 89.5 719 ALA A O 1
ATOM 6020 N N . ILE A 1 720 ? -11.445 -3.365 -29.922 1 91.81 720 ILE A N 1
ATOM 6021 C CA . ILE A 1 720 ? -11.727 -4.598 -30.656 1 91.81 720 ILE A CA 1
ATOM 6022 C C . ILE A 1 720 ? -10.562 -5.574 -30.484 1 91.81 720 ILE A C 1
ATOM 6024 O O . ILE A 1 720 ? -10.773 -6.75 -30.172 1 91.81 720 ILE A O 1
ATOM 6028 N N . ILE A 1 721 ? -9.414 -5.117 -30.672 1 93.31 721 ILE A N 1
ATOM 6029 C CA . ILE A 1 721 ? -8.219 -5.949 -30.562 1 93.31 721 ILE A CA 1
ATOM 6030 C C . ILE A 1 721 ? -8.102 -6.5 -29.141 1 93.31 721 ILE A C 1
ATOM 6032 O O . ILE A 1 721 ? -7.797 -7.68 -28.953 1 93.31 721 ILE A O 1
ATOM 6036 N N . SER A 1 722 ? -8.305 -5.695 -28.203 1 92.25 722 SER A N 1
ATOM 6037 C CA . SER A 1 722 ? -8.211 -6.098 -26.812 1 92.25 722 SER A CA 1
ATOM 6038 C C . SER A 1 722 ? -9.25 -7.168 -26.469 1 92.25 722 SER A C 1
ATOM 6040 O O . SER A 1 722 ? -8.977 -8.07 -25.672 1 92.25 722 SER A O 1
ATOM 6042 N N . LYS A 1 723 ? -10.383 -7.016 -27.016 1 91 723 LYS A N 1
ATOM 6043 C CA . LYS A 1 723 ? -11.453 -7.988 -26.797 1 91 723 LYS A CA 1
ATOM 6044 C C . LYS A 1 723 ? -11.008 -9.391 -27.188 1 91 723 LYS A C 1
ATOM 6046 O O . LYS A 1 723 ? -11.141 -10.336 -26.406 1 91 723 LYS A O 1
ATOM 6051 N N . TYR A 1 724 ? -10.469 -9.539 -28.297 1 92.19 724 TYR A N 1
ATOM 6052 C CA . TYR A 1 724 ? -10.07 -10.852 -28.797 1 92.19 724 TYR A CA 1
ATOM 6053 C C . TYR A 1 724 ? -8.781 -11.32 -28.125 1 92.19 724 TYR A C 1
ATOM 6055 O O . TYR A 1 724 ? -8.586 -12.523 -27.938 1 92.19 724 TYR A O 1
ATOM 6063 N N . GLN A 1 725 ? -7.93 -10.422 -27.812 1 92.75 725 GLN A N 1
ATOM 6064 C CA . GLN A 1 725 ? -6.746 -10.773 -27.047 1 92.75 725 GLN A CA 1
ATOM 6065 C C . GLN A 1 725 ? -7.133 -11.406 -25.703 1 92.75 725 GLN A C 1
ATOM 6067 O O . GLN A 1 725 ? -6.539 -12.398 -25.281 1 92.75 725 GLN A O 1
ATOM 6072 N N . LYS A 1 726 ? -8.148 -10.82 -25.109 1 86.75 726 LYS A N 1
ATOM 6073 C CA . LYS A 1 726 ? -8.609 -11.32 -23.812 1 86.75 726 LYS A CA 1
ATOM 6074 C C . LYS A 1 726 ? -9.328 -12.656 -23.969 1 86.75 726 LYS A C 1
ATOM 6076 O O . LYS A 1 726 ? -9.195 -13.539 -23.109 1 86.75 726 LYS A O 1
ATOM 6081 N N . GLU A 1 727 ? -9.977 -12.758 -25 1 88.12 727 GLU A N 1
ATOM 6082 C CA . GLU A 1 727 ? -10.766 -13.961 -25.219 1 88.12 727 GLU A CA 1
ATOM 6083 C C . GLU A 1 727 ? -9.875 -15.148 -25.578 1 88.12 727 GLU A C 1
ATOM 6085 O O . GLU A 1 727 ? -10.078 -16.25 -25.078 1 88.12 727 GLU A O 1
ATOM 6090 N N . PHE A 1 728 ? -8.93 -14.945 -26.406 1 92.38 728 PHE A N 1
ATOM 6091 C CA . PHE A 1 728 ? -8.148 -16.062 -26.922 1 92.38 728 PHE A CA 1
ATOM 6092 C C . PHE A 1 728 ? -6.742 -16.062 -26.344 1 92.38 728 PHE A C 1
ATOM 6094 O O . PHE A 1 728 ? -5.961 -16.984 -26.594 1 92.38 728 PHE A O 1
ATOM 6101 N N . ASN A 1 729 ? -6.305 -15.102 -25.609 1 93.06 729 ASN A N 1
ATOM 6102 C CA . ASN A 1 729 ? -5.039 -14.992 -24.891 1 93.06 729 ASN A CA 1
ATOM 6103 C C . ASN A 1 729 ? -3.848 -15.125 -25.844 1 93.06 729 ASN A C 1
ATOM 6105 O O . ASN A 1 729 ? -2.973 -15.969 -25.641 1 93.06 729 ASN A O 1
ATOM 6109 N N . PHE A 1 730 ? -3.773 -14.234 -26.812 1 95.94 730 PHE A N 1
ATOM 6110 C CA . PHE A 1 730 ? -2.707 -14.258 -27.812 1 95.94 730 PHE A CA 1
ATOM 6111 C C . PHE A 1 730 ? -1.34 -14.234 -27.141 1 95.94 730 PHE A C 1
ATOM 6113 O O . PHE A 1 730 ? -1.178 -13.633 -26.078 1 95.94 730 PHE A O 1
ATOM 6120 N N . PHE A 1 731 ? -0.318 -14.977 -27.719 1 96.31 731 PHE A N 1
ATOM 6121 C CA . PHE A 1 731 ? 1.045 -14.961 -27.203 1 96.31 731 PHE A CA 1
ATOM 6122 C C . PHE A 1 731 ? 2.055 -14.875 -28.344 1 96.31 731 PHE A C 1
ATOM 6124 O O . PHE A 1 731 ? 2.336 -15.875 -29.016 1 96.31 731 PHE A O 1
ATOM 6131 N N . ASN A 1 732 ? 2.611 -13.727 -28.547 1 96.69 732 ASN A N 1
ATOM 6132 C CA . ASN A 1 732 ? 3.58 -13.516 -29.609 1 96.69 732 ASN A CA 1
ATOM 6133 C C . ASN A 1 732 ? 5.008 -13.742 -29.125 1 96.69 732 ASN A C 1
ATOM 6135 O O . ASN A 1 732 ? 5.621 -12.836 -28.547 1 96.69 732 ASN A O 1
ATOM 6139 N N . TYR A 1 733 ? 5.641 -14.836 -29.469 1 96.19 733 TYR A N 1
ATOM 6140 C CA . TYR A 1 733 ? 6.859 -15.359 -28.859 1 96.19 733 TYR A CA 1
ATOM 6141 C C . TYR A 1 733 ? 8.016 -14.383 -29.031 1 96.19 733 TYR A C 1
ATOM 6143 O O . TYR A 1 733 ? 8.758 -14.109 -28.078 1 96.19 733 TYR A O 1
ATOM 6151 N N . GLU A 1 734 ? 8.188 -13.789 -30.203 1 94.75 734 GLU A N 1
ATOM 6152 C CA . GLU A 1 734 ? 9.352 -12.961 -30.516 1 94.75 734 GLU A CA 1
ATOM 6153 C C . GLU A 1 734 ? 9.328 -11.664 -29.703 1 94.75 734 GLU A C 1
ATOM 6155 O O . GLU A 1 734 ? 10.383 -11.109 -29.375 1 94.75 734 GLU A O 1
ATOM 6160 N N . LEU A 1 735 ? 8.133 -11.227 -29.375 1 94.5 735 LEU A N 1
ATOM 6161 C CA . LEU A 1 735 ? 8.008 -10.031 -28.547 1 94.5 735 LEU A CA 1
ATOM 6162 C C . LEU A 1 735 ? 8.094 -10.375 -27.062 1 94.5 735 LEU A C 1
ATOM 6164 O O . LEU A 1 735 ? 8.734 -9.648 -26.297 1 94.5 735 LEU A O 1
ATOM 6168 N N . GLU A 1 736 ? 7.465 -11.523 -26.656 1 95.56 736 GLU A N 1
ATOM 6169 C CA . GLU A 1 736 ? 7.41 -11.922 -25.25 1 95.56 736 GLU A CA 1
ATOM 6170 C C . GLU A 1 736 ? 8.758 -12.445 -24.766 1 95.56 736 GLU A C 1
ATOM 6172 O O . GLU A 1 736 ? 9.094 -12.32 -23.594 1 95.56 736 GLU A O 1
ATOM 6177 N N . PHE A 1 737 ? 9.5 -13.062 -25.734 1 95.38 737 PHE A N 1
ATOM 6178 C CA . PHE A 1 737 ? 10.852 -13.555 -25.484 1 95.38 737 PHE A CA 1
ATOM 6179 C C . PHE A 1 737 ? 11.82 -13.031 -26.547 1 95.38 737 PHE A C 1
ATOM 6181 O O . PHE A 1 737 ? 12.312 -13.797 -27.375 1 95.38 737 PHE A O 1
ATOM 6188 N N . PRO A 1 738 ? 12.102 -11.719 -26.438 1 94 738 PRO A N 1
ATOM 6189 C CA . PRO A 1 738 ? 12.945 -11.141 -27.484 1 94 738 PRO A CA 1
ATOM 6190 C C . PRO A 1 738 ? 14.312 -11.805 -27.578 1 94 738 PRO A C 1
ATOM 6192 O O . PRO A 1 738 ? 15 -11.672 -28.594 1 94 738 PRO A O 1
ATOM 6195 N N . GLU A 1 739 ? 14.695 -12.594 -26.562 1 91.44 739 GLU A N 1
ATOM 6196 C CA . GLU A 1 739 ? 15.992 -13.266 -26.5 1 91.44 739 GLU A CA 1
ATOM 6197 C C . GLU A 1 739 ? 16.109 -14.336 -27.578 1 91.44 739 GLU A C 1
ATOM 6199 O O . GLU A 1 739 ? 17.219 -14.758 -27.922 1 91.44 739 GLU A O 1
ATOM 6204 N N . ILE A 1 740 ? 15.031 -14.781 -28.172 1 94.19 740 ILE A N 1
ATOM 6205 C CA . ILE A 1 740 ? 15.086 -15.859 -29.156 1 94.19 740 ILE A CA 1
ATOM 6206 C C . ILE A 1 740 ? 15.344 -15.273 -30.531 1 94.19 740 ILE A C 1
ATOM 6208 O O . ILE A 1 740 ? 15.375 -16.016 -31.531 1 94.19 740 ILE A O 1
ATOM 6212 N N . VAL A 1 741 ? 15.453 -13.945 -30.609 1 92.44 741 VAL A N 1
ATOM 6213 C CA . VAL A 1 741 ? 15.805 -13.25 -31.844 1 92.44 741 VAL A CA 1
ATOM 6214 C C . VAL A 1 741 ? 17.172 -12.578 -31.703 1 92.44 741 VAL A C 1
ATOM 6216 O O . VAL A 1 741 ? 17.438 -11.922 -30.688 1 92.44 741 VAL A O 1
ATOM 6219 N N . GLU A 1 742 ? 18.094 -12.891 -32.5 1 87.62 742 GLU A N 1
ATOM 6220 C CA . GLU A 1 742 ? 19.406 -12.25 -32.5 1 87.62 742 GLU A CA 1
ATOM 6221 C C . GLU A 1 742 ? 19.703 -11.594 -33.844 1 87.62 742 GLU A C 1
ATOM 6223 O O . GLU A 1 742 ? 19.625 -12.234 -34.906 1 87.62 742 GLU A O 1
ATOM 6228 N N . ASN A 1 743 ? 20.062 -10.367 -33.875 1 82.25 743 ASN A N 1
ATOM 6229 C CA . ASN A 1 743 ? 20.375 -9.625 -35.094 1 82.25 743 ASN A CA 1
ATOM 6230 C C . ASN A 1 743 ? 19.234 -9.719 -36.125 1 82.25 743 ASN A C 1
ATOM 6232 O O . ASN A 1 743 ? 19.469 -9.992 -37.281 1 82.25 743 ASN A O 1
ATOM 6236 N N . GLN A 1 744 ? 17.984 -9.711 -35.625 1 80.19 744 GLN A N 1
ATOM 6237 C CA . GLN A 1 744 ? 16.766 -9.688 -36.438 1 80.19 744 GLN A CA 1
ATOM 6238 C C . GLN A 1 744 ? 16.5 -11.039 -37.094 1 80.19 744 GLN A C 1
ATOM 6240 O O . GLN A 1 744 ? 15.727 -11.133 -38.031 1 80.19 744 GLN A O 1
ATOM 6245 N N . VAL A 1 745 ? 17.312 -11.992 -36.562 1 87.38 745 VAL A N 1
ATOM 6246 C CA . VAL A 1 745 ? 17.109 -13.344 -37.062 1 87.38 745 VAL A CA 1
ATOM 6247 C C . VAL A 1 745 ? 16.609 -14.242 -35.938 1 87.38 745 VAL A C 1
ATOM 6249 O O . VAL A 1 745 ? 17.109 -14.195 -34.812 1 87.38 745 VAL A O 1
ATOM 6252 N N . PHE A 1 746 ? 15.625 -14.984 -36.312 1 90.19 746 PHE A N 1
ATOM 6253 C CA . PHE A 1 746 ? 15.055 -15.93 -35.344 1 90.19 746 PHE A CA 1
ATOM 6254 C C . PHE A 1 746 ? 16.047 -17.031 -35.031 1 90.19 746 PHE A C 1
ATOM 6256 O O . PHE A 1 746 ? 16.547 -17.719 -35.906 1 90.19 746 PHE A O 1
ATOM 6263 N N . LYS A 1 747 ? 16.438 -17.25 -33.781 1 91.75 747 LYS A N 1
ATOM 6264 C CA . LYS A 1 747 ? 17.359 -18.297 -33.312 1 91.75 747 LYS A CA 1
ATOM 6265 C C . LYS A 1 747 ? 16.594 -19.422 -32.625 1 91.75 747 LYS A C 1
ATOM 6267 O O . LYS A 1 747 ? 16.922 -20.609 -32.844 1 91.75 747 LYS A O 1
ATOM 6272 N N . GLY A 1 748 ? 15.625 -19.109 -31.797 1 95.12 748 GLY A N 1
ATOM 6273 C CA . GLY A 1 748 ? 14.773 -20.109 -31.172 1 95.12 748 GLY A CA 1
ATOM 6274 C C . GLY A 1 748 ? 15.336 -20.641 -29.875 1 95.12 748 GLY A C 1
ATOM 6275 O O . GLY A 1 748 ? 16.234 -20.031 -29.281 1 95.12 748 GLY A O 1
ATOM 6276 N N . PHE A 1 749 ? 14.781 -21.75 -29.297 1 97.38 749 PHE A N 1
ATOM 6277 C CA . PHE A 1 749 ? 15.133 -22.359 -28.016 1 97.38 749 PHE A CA 1
ATOM 6278 C C . PHE A 1 749 ? 16.078 -23.531 -28.203 1 97.38 749 PHE A C 1
ATOM 6280 O O . PHE A 1 749 ? 16.047 -24.203 -29.25 1 97.38 749 PHE A O 1
ATOM 6287 N N . ASP A 1 750 ? 16.891 -23.797 -27.219 1 97.19 750 ASP A N 1
ATOM 6288 C CA . ASP A 1 750 ? 17.812 -24.938 -27.25 1 97.19 750 ASP A CA 1
ATOM 6289 C C . ASP A 1 750 ? 17.062 -26.25 -26.984 1 97.19 750 ASP A C 1
ATOM 6291 O O . ASP A 1 750 ? 17.375 -27.281 -27.594 1 97.19 750 ASP A O 1
ATOM 6295 N N . ILE A 1 751 ? 16.172 -26.188 -26.047 1 97.75 751 ILE A N 1
ATOM 6296 C CA . ILE A 1 751 ? 15.398 -27.359 -25.656 1 97.75 751 ILE A CA 1
ATOM 6297 C C . ILE A 1 751 ? 13.953 -26.953 -25.391 1 97.75 751 ILE A C 1
ATOM 6299 O O . ILE A 1 751 ? 13.695 -25.906 -24.781 1 97.75 751 ILE A O 1
ATOM 6303 N N . ILE A 1 752 ? 13.016 -27.656 -25.906 1 98.19 752 ILE A N 1
ATOM 6304 C CA . ILE A 1 752 ? 11.617 -27.594 -25.5 1 98.19 752 ILE A CA 1
ATOM 6305 C C . ILE A 1 752 ? 11.18 -28.938 -24.938 1 98.19 752 ILE A C 1
ATOM 6307 O O . ILE A 1 752 ? 11.398 -29.984 -25.578 1 98.19 752 ILE A O 1
ATOM 6311 N N . ILE A 1 753 ? 10.664 -28.938 -23.75 1 97.19 753 ILE A N 1
ATOM 6312 C CA . ILE A 1 753 ? 10.359 -30.172 -23.047 1 97.19 753 ILE A CA 1
ATOM 6313 C C . ILE A 1 753 ? 9.008 -30.062 -22.359 1 97.19 753 ILE A C 1
ATOM 6315 O O . ILE A 1 753 ? 8.562 -28.969 -22.016 1 97.19 753 ILE A O 1
ATOM 6319 N N . GLY A 1 754 ? 8.312 -31.172 -22.312 1 93.94 754 GLY A N 1
ATOM 6320 C CA . GLY A 1 754 ? 7.09 -31.109 -21.516 1 93.94 754 GLY A CA 1
ATOM 6321 C C . GLY A 1 754 ? 6.066 -32.156 -21.922 1 93.94 754 GLY A C 1
ATOM 6322 O O . GLY A 1 754 ? 6.395 -33.125 -22.609 1 93.94 754 GLY A O 1
ATOM 6323 N N . ASN A 1 755 ? 4.871 -32.031 -21.344 1 91.12 755 ASN A N 1
ATOM 6324 C CA . ASN A 1 755 ? 3.664 -32.812 -21.625 1 91.12 755 ASN A CA 1
ATOM 6325 C C . ASN A 1 755 ? 2.543 -31.922 -22.156 1 91.12 755 ASN A C 1
ATOM 6327 O O . ASN A 1 755 ? 1.765 -31.359 -21.391 1 91.12 755 ASN A O 1
ATOM 6331 N N . PRO A 1 756 ? 2.467 -31.844 -23.484 1 92.31 756 PRO A N 1
ATOM 6332 C CA . PRO A 1 756 ? 1.412 -30.984 -24.047 1 92.31 756 PRO A CA 1
ATOM 6333 C C . PRO A 1 756 ? 0.013 -31.547 -23.812 1 92.31 756 PRO A C 1
ATOM 6335 O O . PRO A 1 756 ? -0.135 -32.75 -23.5 1 92.31 756 PRO A O 1
ATOM 6338 N N . PRO A 1 757 ? -1.038 -30.781 -23.922 1 89.25 757 PRO A N 1
ATOM 6339 C CA . PRO A 1 757 ? -2.404 -31.281 -23.781 1 89.25 757 PRO A CA 1
ATOM 6340 C C . PRO A 1 757 ? -2.785 -32.281 -24.891 1 89.25 757 PRO A C 1
ATOM 6342 O O . PRO A 1 757 ? -2.414 -32.062 -26.047 1 89.25 757 PRO A O 1
ATOM 6345 N N . TRP A 1 758 ? -3.596 -33.312 -24.547 1 86.69 758 TRP A N 1
ATOM 6346 C CA . TRP A 1 758 ? -3.891 -34.406 -25.469 1 86.69 758 TRP A CA 1
ATOM 6347 C C . TRP A 1 758 ? -5.309 -34.281 -26.016 1 86.69 758 TRP A C 1
ATOM 6349 O O . TRP A 1 758 ? -5.727 -35.094 -26.859 1 86.69 758 TRP A O 1
ATOM 6359 N N . ASP A 1 759 ? -6.051 -33.25 -25.812 1 82.62 759 ASP A N 1
ATOM 6360 C CA . ASP A 1 759 ? -7.477 -33.125 -26.125 1 82.62 759 ASP A CA 1
ATOM 6361 C C . ASP A 1 759 ? -7.699 -32.906 -27.609 1 82.62 759 ASP A C 1
ATOM 6363 O O . ASP A 1 759 ? -6.852 -32.344 -28.297 1 82.62 759 ASP A O 1
ATOM 6367 N N . LYS A 1 760 ? -8.938 -33.25 -28.016 1 81.12 760 LYS A N 1
ATOM 6368 C CA . LYS A 1 760 ? -9.367 -32.969 -29.375 1 81.12 760 LYS A CA 1
ATOM 6369 C C . LYS A 1 760 ? -9.859 -31.547 -29.531 1 81.12 760 LYS A C 1
ATOM 6371 O O . LYS A 1 760 ? -10.25 -30.906 -28.547 1 81.12 760 LYS A O 1
ATOM 6376 N N . THR A 1 761 ? -9.703 -31.094 -30.719 1 85.81 761 THR A N 1
ATOM 6377 C CA . THR A 1 761 ? -10.078 -29.703 -30.969 1 85.81 761 THR A CA 1
ATOM 6378 C C . THR A 1 761 ? -11.461 -29.625 -31.609 1 85.81 761 THR A C 1
ATOM 6380 O O . THR A 1 761 ? -11.68 -28.844 -32.531 1 85.81 761 THR A O 1
ATOM 6383 N N . LYS A 1 762 ? -12.383 -30.547 -31.25 1 84.44 762 LYS A N 1
ATOM 6384 C CA . LYS A 1 762 ? -13.742 -30.578 -31.766 1 84.44 762 LYS A CA 1
ATOM 6385 C C . LYS A 1 762 ? -14.766 -30.594 -30.641 1 84.44 762 LYS A C 1
ATOM 6387 O O . LYS A 1 762 ? -14.531 -31.234 -29.609 1 84.44 762 LYS A O 1
ATOM 6392 N N . PHE A 1 763 ? -15.82 -29.844 -30.906 1 87.56 763 PHE A N 1
ATOM 6393 C CA . PHE A 1 763 ? -16.875 -29.828 -29.906 1 87.56 763 PHE A CA 1
ATOM 6394 C C . PHE A 1 763 ? -17.609 -31.156 -29.875 1 87.56 763 PHE A C 1
ATOM 6396 O O . PHE A 1 763 ? -17.859 -31.766 -30.922 1 87.56 763 PHE A O 1
ATOM 6403 N N . SER A 1 764 ? -17.812 -31.641 -28.688 1 83.81 764 SER A N 1
ATOM 6404 C CA . SER A 1 764 ? -18.531 -32.906 -28.547 1 83.81 764 SER A CA 1
ATOM 6405 C C . SER A 1 764 ? -19.531 -32.844 -27.406 1 83.81 764 SER A C 1
ATOM 6407 O O . SER A 1 764 ? -19.25 -32.25 -26.359 1 83.81 764 SER A O 1
ATOM 6409 N N . ASP A 1 765 ? -20.656 -33.406 -27.625 1 84.38 765 ASP A N 1
ATOM 6410 C CA . ASP A 1 765 ? -21.672 -33.531 -26.594 1 84.38 765 ASP A CA 1
ATOM 6411 C C . ASP A 1 765 ? -21.156 -34.312 -25.391 1 84.38 765 ASP A C 1
ATOM 6413 O O . ASP A 1 765 ? -21.516 -34 -24.25 1 84.38 765 ASP A O 1
ATOM 6417 N N . SER A 1 766 ? -20.281 -35.219 -25.719 1 78.19 766 SER A N 1
ATOM 6418 C CA . SER A 1 766 ? -19.75 -36.062 -24.672 1 78.19 766 SER A CA 1
ATOM 6419 C C . SER A 1 766 ? -18.781 -35.312 -23.766 1 78.19 766 SER A C 1
ATOM 6421 O O . SER A 1 766 ? -18.453 -35.781 -22.672 1 78.19 766 SER A O 1
ATOM 6423 N N . ASP A 1 767 ? -18.438 -34.219 -24.25 1 78.38 767 ASP A N 1
ATOM 6424 C CA . ASP A 1 767 ? -17.578 -33.375 -23.406 1 78.38 767 ASP A CA 1
ATOM 6425 C C . ASP A 1 767 ? -18.391 -32.344 -22.656 1 78.38 767 ASP A C 1
ATOM 6427 O O . ASP A 1 767 ? -17.984 -31.906 -21.562 1 78.38 767 ASP A O 1
ATOM 6431 N N . PHE A 1 768 ? -19.531 -31.875 -23.125 1 84.88 768 PHE A N 1
ATOM 6432 C CA . PHE A 1 768 ? -20.297 -30.797 -22.547 1 84.88 768 PHE A CA 1
ATOM 6433 C C . PHE A 1 768 ? -21.266 -31.312 -21.5 1 84.88 768 PHE A C 1
ATOM 6435 O O . PHE A 1 768 ? -21.375 -30.766 -20.391 1 84.88 768 PHE A O 1
ATOM 6442 N N . PHE A 1 769 ? -21.969 -32.344 -21.719 1 83.81 769 PHE A N 1
ATOM 6443 C CA . PHE A 1 769 ? -23.141 -32.719 -20.938 1 83.81 769 PHE A CA 1
ATOM 6444 C C . PHE A 1 769 ? -22.719 -33.438 -19.672 1 83.81 769 PHE A C 1
ATOM 6446 O O . PHE A 1 769 ? -23.484 -33.5 -18.703 1 83.81 769 PHE A O 1
ATOM 6453 N N . PRO A 1 770 ? -21.578 -34.094 -19.672 1 76.75 770 PRO A N 1
ATOM 6454 C CA . PRO A 1 770 ? -21.172 -34.719 -18.422 1 76.75 770 PRO A CA 1
ATOM 6455 C C . PRO A 1 770 ? -21.141 -33.75 -17.25 1 76.75 770 PRO A C 1
ATOM 6457 O O . PRO A 1 770 ? -21.234 -34.156 -16.094 1 76.75 770 PRO A O 1
ATOM 6460 N N . GLN A 1 771 ? -20.984 -32.531 -17.438 1 76.38 771 GLN A N 1
ATOM 6461 C CA . GLN A 1 771 ? -20.922 -31.547 -16.375 1 76.38 771 GLN A CA 1
ATOM 6462 C C . GLN A 1 771 ? -22.25 -31.453 -15.633 1 76.38 771 GLN A C 1
ATOM 6464 O O . GLN A 1 771 ? -22.312 -30.953 -14.508 1 76.38 771 GLN A O 1
ATOM 6469 N N . TYR A 1 772 ? -23.297 -31.938 -16.266 1 75.75 772 TYR A N 1
ATOM 6470 C CA . TYR A 1 772 ? -24.625 -31.906 -15.664 1 75.75 772 TYR A CA 1
ATOM 6471 C C . TYR A 1 772 ? -25.078 -33.312 -15.273 1 75.75 772 TYR A C 1
ATOM 6473 O O . TYR A 1 772 ? -25.938 -33.469 -14.398 1 75.75 772 TYR A O 1
ATOM 6481 N N . LYS A 1 773 ? -24.625 -34.281 -16.109 1 74.25 773 LYS A N 1
ATOM 6482 C CA . LYS A 1 773 ? -24.891 -35.688 -15.859 1 74.25 773 LYS A CA 1
ATOM 6483 C C . LYS A 1 773 ? -23.625 -36.5 -15.969 1 74.25 773 LYS A C 1
ATOM 6485 O O . LYS A 1 773 ? -23.188 -36.875 -17.062 1 74.25 773 LYS A O 1
ATOM 6490 N N . SER A 1 774 ? -23.172 -37 -14.836 1 68.75 774 SER A N 1
ATOM 6491 C CA . SER A 1 774 ? -21.844 -37.594 -14.742 1 68.75 774 SER A CA 1
ATOM 6492 C C . SER A 1 774 ? -21.719 -38.812 -15.633 1 68.75 774 SER A C 1
ATOM 6494 O O . SER A 1 774 ? -20.672 -39.062 -16.25 1 68.75 774 SER A O 1
ATOM 6496 N N . ASP A 1 775 ? -22.75 -39.625 -15.773 1 68.5 775 ASP A N 1
ATOM 6497 C CA . ASP A 1 775 ? -22.641 -40.875 -16.516 1 68.5 775 ASP A CA 1
ATOM 6498 C C . ASP A 1 775 ? -23.172 -40.719 -17.938 1 68.5 775 ASP A C 1
ATOM 6500 O O . ASP A 1 775 ? -23.516 -41.688 -18.594 1 68.5 775 ASP A O 1
ATOM 6504 N N . TYR A 1 776 ? -23.266 -39.5 -18.359 1 78.81 776 TYR A N 1
ATOM 6505 C CA . TYR A 1 776 ? -23.828 -39.188 -19.688 1 78.81 776 TYR A CA 1
ATOM 6506 C C . TYR A 1 776 ? -23.141 -40.031 -20.766 1 78.81 776 TYR A C 1
ATOM 6508 O O . TYR A 1 776 ? -23.812 -40.531 -21.656 1 78.81 776 TYR A O 1
ATOM 6516 N N . ARG A 1 777 ? -21.812 -40.219 -20.688 1 73.38 777 ARG A N 1
ATOM 6517 C CA . ARG A 1 777 ? -21.031 -40.875 -21.734 1 73.38 777 ARG A CA 1
ATOM 6518 C C . ARG A 1 777 ? -21.422 -42.344 -21.875 1 73.38 777 ARG A C 1
ATOM 6520 O O . ARG A 1 777 ? -21.375 -42.906 -22.969 1 73.38 777 ARG A O 1
ATOM 6527 N N . SER A 1 778 ? -21.875 -42.875 -20.797 1 67.31 778 SER A N 1
ATOM 6528 C CA . SER A 1 778 ? -22.125 -44.312 -20.781 1 67.31 778 SER A CA 1
ATOM 6529 C C . SER A 1 778 ? -23.594 -44.625 -21.047 1 67.31 778 SER A C 1
ATOM 6531 O O . SER A 1 778 ? -23.969 -45.781 -21.234 1 67.31 778 SER A O 1
ATOM 6533 N N . LEU A 1 779 ? -24.375 -43.625 -21.188 1 73.44 779 LEU A N 1
ATOM 6534 C CA . LEU A 1 779 ? -25.812 -43.844 -21.375 1 73.44 779 LEU A CA 1
ATOM 6535 C C . LEU A 1 779 ? -26.109 -44.25 -22.812 1 73.44 779 LEU A C 1
ATOM 6537 O O . LEU A 1 779 ? -25.328 -44 -23.719 1 73.44 779 LEU A O 1
ATOM 6541 N N . ILE A 1 780 ? -27.156 -44.969 -22.969 1 64.62 780 ILE A N 1
ATOM 6542 C CA . ILE A 1 780 ? -27.609 -45.375 -24.297 1 64.62 780 ILE A CA 1
ATOM 6543 C C . ILE A 1 780 ? -28.156 -44.156 -25.047 1 64.62 780 ILE A C 1
ATOM 6545 O O . ILE A 1 780 ? -28.5 -43.125 -24.438 1 64.62 780 ILE A O 1
ATOM 6549 N N . ALA A 1 781 ? -28.25 -44.188 -26.375 1 72.44 781 ALA A N 1
ATOM 6550 C CA . ALA A 1 781 ? -28.562 -43.062 -27.25 1 72.44 781 ALA A CA 1
ATOM 6551 C C . ALA A 1 781 ? -29.922 -42.438 -26.922 1 72.44 781 ALA A C 1
ATOM 6553 O O . ALA A 1 781 ? -30.078 -41.219 -26.922 1 72.44 781 ALA A O 1
ATOM 6554 N N . SER A 1 782 ? -30.906 -43.344 -26.672 1 70.12 782 SER A N 1
ATOM 6555 C CA . SER A 1 782 ? -32.25 -42.844 -26.391 1 70.12 782 SER A CA 1
ATOM 6556 C C . SER A 1 782 ? -32.281 -42.031 -25.109 1 70.12 782 SER A C 1
ATOM 6558 O O . SER A 1 782 ? -32.906 -40.969 -25.031 1 70.12 782 SER A O 1
ATOM 6560 N N . LYS A 1 783 ? -31.562 -42.562 -24.188 1 79.25 783 LYS A N 1
ATOM 6561 C CA . LYS A 1 783 ? -31.5 -41.875 -22.906 1 79.25 783 LYS A CA 1
ATOM 6562 C C . LYS A 1 783 ? -30.672 -40.594 -23.016 1 79.25 783 LYS A C 1
ATOM 6564 O O . LYS A 1 783 ? -30.953 -39.594 -22.328 1 79.25 783 LYS A O 1
ATOM 6569 N N . LYS A 1 784 ? -29.578 -40.688 -23.781 1 83.38 784 LYS A N 1
ATOM 6570 C CA . LYS A 1 784 ? -28.781 -39.469 -24.016 1 83.38 784 LYS A CA 1
ATOM 6571 C C . LYS A 1 784 ? -29.625 -38.344 -24.609 1 83.38 784 LYS A C 1
ATOM 6573 O O . LYS A 1 784 ? -29.531 -37.219 -24.172 1 83.38 784 LYS A O 1
ATOM 6578 N N . LYS A 1 785 ? -30.359 -38.688 -25.547 1 82.25 785 LYS A N 1
ATOM 6579 C CA . LYS A 1 785 ? -31.203 -37.719 -26.203 1 82.25 785 LYS A CA 1
ATOM 6580 C C . LYS A 1 785 ? -32.219 -37.125 -25.219 1 82.25 785 LYS A C 1
ATOM 6582 O O . LYS A 1 785 ? -32.469 -35.906 -25.25 1 82.25 785 LYS A O 1
ATOM 6587 N N . GLU A 1 786 ? -32.781 -37.969 -24.453 1 82.19 786 GLU A N 1
ATOM 6588 C CA . GLU A 1 786 ? -33.719 -37.5 -23.453 1 82.19 786 GLU A CA 1
ATOM 6589 C C . GLU A 1 786 ? -33.062 -36.5 -22.5 1 82.19 786 GLU A C 1
ATOM 6591 O O . GLU A 1 786 ? -33.656 -35.438 -22.219 1 82.19 786 GLU A O 1
ATOM 6596 N N . ILE A 1 787 ? -31.969 -36.875 -22.078 1 84.75 787 ILE A N 1
ATOM 6597 C CA . ILE A 1 787 ? -31.234 -36.031 -21.141 1 84.75 787 ILE A CA 1
ATOM 6598 C C . ILE A 1 787 ? -30.875 -34.719 -21.828 1 84.75 787 ILE A C 1
ATOM 6600 O O . ILE A 1 787 ? -31.016 -33.625 -21.234 1 84.75 787 ILE A O 1
ATOM 6604 N N . GLN A 1 788 ? -30.344 -34.75 -22.984 1 88.56 788 GLN A N 1
ATOM 6605 C CA . GLN A 1 788 ? -29.984 -33.562 -23.75 1 88.56 788 GLN A CA 1
ATOM 6606 C C . GLN A 1 788 ? -31.188 -32.656 -23.906 1 88.56 788 GLN A C 1
ATOM 6608 O O . GLN A 1 788 ? -31.078 -31.438 -23.688 1 88.56 788 GLN A O 1
ATOM 6613 N N . ASP A 1 789 ? -32.312 -33.219 -24.234 1 84.38 789 ASP A N 1
ATOM 6614 C CA . ASP A 1 789 ? -33.5 -32.406 -24.438 1 84.38 789 ASP A CA 1
ATOM 6615 C C . ASP A 1 789 ? -33.938 -31.734 -23.141 1 84.38 789 ASP A C 1
ATOM 6617 O O . ASP A 1 789 ? -34.344 -30.578 -23.141 1 84.38 789 ASP A O 1
ATOM 6621 N N . ASN A 1 790 ? -33.906 -32.562 -22.141 1 83 790 ASN A N 1
ATOM 6622 C CA . ASN A 1 790 ? -34.281 -32 -20.859 1 83 790 ASN A CA 1
ATOM 6623 C C . ASN A 1 790 ? -33.344 -30.875 -20.422 1 83 790 ASN A C 1
ATOM 6625 O O . ASN A 1 790 ? -33.812 -29.859 -19.906 1 83 790 ASN A O 1
ATOM 6629 N N . LEU A 1 791 ? -32.062 -31.109 -20.578 1 85.12 791 LEU A N 1
ATOM 6630 C CA . LEU A 1 791 ? -31.062 -30.125 -20.156 1 85.12 791 LEU A CA 1
ATOM 6631 C C . LEU A 1 791 ? -31.109 -28.875 -21.031 1 85.12 791 LEU A C 1
ATOM 6633 O O . LEU A 1 791 ? -31.047 -27.766 -20.531 1 85.12 791 LEU A O 1
ATOM 6637 N N . LEU A 1 792 ? -31.25 -28.984 -22.297 1 88.56 792 LEU A N 1
ATOM 6638 C CA . LEU A 1 792 ? -31.234 -27.859 -23.234 1 88.56 792 LEU A CA 1
ATOM 6639 C C . LEU A 1 792 ? -32.562 -27.094 -23.188 1 88.56 792 LEU A C 1
ATOM 6641 O O . LEU A 1 792 ? -32.656 -26.016 -23.75 1 88.56 792 LEU A O 1
ATOM 6645 N N . ALA A 1 793 ? -33.531 -27.734 -22.516 1 81.62 793 ALA A N 1
ATOM 6646 C CA . ALA A 1 793 ? -34.781 -27.031 -22.281 1 81.62 793 ALA A CA 1
ATOM 6647 C C . ALA A 1 793 ? -34.594 -25.875 -21.297 1 81.62 793 ALA A C 1
ATOM 6649 O O . ALA A 1 793 ? -35.375 -24.938 -21.266 1 81.62 793 ALA A O 1
ATOM 6650 N N . LYS A 1 794 ? -33.625 -25.984 -20.547 1 78.19 794 LYS A N 1
ATOM 6651 C CA . LYS A 1 794 ? -33.281 -24.906 -19.641 1 78.19 794 LYS A CA 1
ATOM 6652 C C . LYS A 1 794 ? -32.438 -23.828 -20.344 1 78.19 794 LYS A C 1
ATOM 6654 O O . LYS A 1 794 ? -31.375 -24.109 -20.859 1 78.19 794 LYS A O 1
ATOM 6659 N N . ASP A 1 795 ? -32.781 -22.703 -20.281 1 80.88 795 ASP A N 1
ATOM 6660 C CA . ASP A 1 795 ? -32.219 -21.609 -21.062 1 80.88 795 ASP A CA 1
ATOM 6661 C C . ASP A 1 795 ? -30.75 -21.391 -20.719 1 80.88 795 ASP A C 1
ATOM 6663 O O . ASP A 1 795 ? -29.938 -21.141 -21.609 1 80.88 795 ASP A O 1
ATOM 6667 N N . TYR A 1 796 ? -30.438 -21.406 -19.484 1 78.62 796 TYR A N 1
ATOM 6668 C CA . TYR A 1 796 ? -29.062 -21.125 -19.094 1 78.62 796 TYR A CA 1
ATOM 6669 C C . TYR A 1 796 ? -28.109 -22.188 -19.609 1 78.62 796 TYR A C 1
ATOM 6671 O O . TYR A 1 796 ? -26.969 -21.891 -19.969 1 78.62 796 TYR A O 1
ATOM 6679 N N . ILE A 1 797 ? -28.484 -23.391 -19.719 1 83.81 797 ILE A N 1
ATOM 6680 C CA . ILE A 1 797 ? -27.641 -24.469 -20.234 1 83.81 797 ILE A CA 1
ATOM 6681 C C . ILE A 1 797 ? -27.531 -24.359 -21.766 1 83.81 797 ILE A C 1
ATOM 6683 O O . ILE A 1 797 ? -26.453 -24.562 -22.328 1 83.81 797 ILE A O 1
ATOM 6687 N N . LYS A 1 798 ? -28.609 -24 -22.375 1 87.06 798 LYS A N 1
ATOM 6688 C CA . LYS A 1 798 ? -28.625 -23.812 -23.828 1 87.06 798 LYS A CA 1
ATOM 6689 C C . LYS A 1 798 ? -27.656 -22.719 -24.25 1 87.06 798 LYS A C 1
ATOM 6691 O O . LYS A 1 798 ? -26.922 -22.875 -25.219 1 87.06 798 LYS A O 1
ATOM 6696 N N . GLN A 1 799 ? -27.719 -21.719 -23.594 1 87.62 799 GLN A N 1
ATOM 6697 C CA . GLN A 1 799 ? -26.828 -20.609 -23.906 1 87.62 799 GLN A CA 1
ATOM 6698 C C . GLN A 1 799 ? -25.375 -21 -23.75 1 87.62 799 GLN A C 1
ATOM 6700 O O . GLN A 1 799 ? -24.531 -20.641 -24.578 1 87.62 799 GLN A O 1
ATOM 6705 N N . ASN A 1 800 ? -25.094 -21.672 -22.75 1 86.06 800 ASN A N 1
ATOM 6706 C CA . ASN A 1 800 ? -23.734 -22.141 -22.531 1 86.06 800 ASN A CA 1
ATOM 6707 C C . ASN A 1 800 ? -23.281 -23.125 -23.625 1 86.06 800 ASN A C 1
ATOM 6709 O O . ASN A 1 800 ? -22.125 -23.125 -24.016 1 86.06 800 ASN A O 1
ATOM 6713 N N . TYR A 1 801 ? -24.188 -23.922 -23.969 1 89.75 801 TYR A N 1
ATOM 6714 C CA . TYR A 1 801 ? -23.922 -24.891 -25.031 1 89.75 801 TYR A CA 1
ATOM 6715 C C . TYR A 1 801 ? -23.547 -24.203 -26.328 1 89.75 801 TYR A C 1
ATOM 6717 O O . TYR A 1 801 ? -22.531 -24.531 -26.953 1 89.75 801 TYR A O 1
ATOM 6725 N N . GLU A 1 802 ? -24.25 -23.25 -26.719 1 90.44 802 GLU A N 1
ATOM 6726 C CA . GLU A 1 802 ? -24.016 -22.516 -27.969 1 90.44 802 GLU A CA 1
ATOM 6727 C C . GLU A 1 802 ? -22.719 -21.703 -27.891 1 90.44 802 GLU A C 1
ATOM 6729 O O . GLU A 1 802 ? -21.969 -21.625 -28.875 1 90.44 802 GLU A O 1
ATOM 6734 N N . LYS A 1 803 ? -22.562 -21.156 -26.844 1 89.31 803 LYS A N 1
ATOM 6735 C CA . LYS A 1 803 ? -21.359 -20.344 -26.672 1 89.31 803 LYS A CA 1
ATOM 6736 C C . LYS A 1 803 ? -20.094 -21.203 -26.766 1 89.31 803 LYS A C 1
ATOM 6738 O O . LYS A 1 803 ? -19.141 -20.828 -27.438 1 89.31 803 LYS A O 1
ATOM 6743 N N . GLN A 1 804 ? -20.062 -22.281 -26.125 1 87.62 804 GLN A N 1
ATOM 6744 C CA . GLN A 1 804 ? -18.906 -23.172 -26.156 1 87.62 804 GLN A CA 1
ATOM 6745 C C . GLN A 1 804 ? -18.688 -23.75 -27.547 1 87.62 804 GLN A C 1
ATOM 6747 O O . GLN A 1 804 ? -17.547 -23.891 -28 1 87.62 804 GLN A O 1
ATOM 6752 N N . LYS A 1 805 ? -19.734 -24.109 -28.109 1 89.38 805 LYS A N 1
ATOM 6753 C CA . LYS A 1 805 ? -19.656 -24.641 -29.469 1 89.38 805 LYS A CA 1
ATOM 6754 C C . LYS A 1 805 ? -19.062 -23.609 -30.422 1 89.38 805 LYS A C 1
ATOM 6756 O O . LYS A 1 805 ? -18.188 -23.922 -31.219 1 89.38 805 LYS A O 1
ATOM 6761 N N . ALA A 1 806 ? -19.5 -22.422 -30.344 1 90.25 806 ALA A N 1
ATOM 6762 C CA . ALA A 1 806 ? -19 -21.359 -31.188 1 90.25 806 ALA A CA 1
ATOM 6763 C C . ALA A 1 806 ? -17.516 -21.109 -30.922 1 90.25 806 ALA A C 1
ATOM 6765 O O . ALA A 1 806 ? -16.734 -20.906 -31.859 1 90.25 806 ALA A O 1
ATOM 6766 N N . TYR A 1 807 ? -17.172 -21.062 -29.781 1 90.94 807 TYR A N 1
ATOM 6767 C CA . TYR A 1 807 ? -15.781 -20.812 -29.391 1 90.94 807 TYR A CA 1
ATOM 6768 C C . TYR A 1 807 ? -14.859 -21.891 -29.953 1 90.94 807 TYR A C 1
ATOM 6770 O O . TYR A 1 807 ? -13.828 -21.578 -30.562 1 90.94 807 TYR A O 1
ATOM 6778 N N . ILE A 1 808 ? -15.188 -23.156 -29.797 1 89.31 808 ILE A N 1
ATOM 6779 C CA . ILE A 1 808 ? -14.367 -24.281 -30.25 1 89.31 808 ILE A CA 1
ATOM 6780 C C . ILE A 1 808 ? -14.297 -24.297 -31.766 1 89.31 808 ILE A C 1
ATOM 6782 O O . ILE A 1 808 ? -13.258 -24.609 -32.344 1 89.31 808 ILE A O 1
ATOM 6786 N N . ASN A 1 809 ? -15.383 -23.953 -32.375 1 88.94 809 ASN A N 1
ATOM 6787 C CA . ASN A 1 809 ? -15.406 -23.891 -33.844 1 88.94 809 ASN A CA 1
ATOM 6788 C C . ASN A 1 809 ? -14.461 -22.812 -34.375 1 88.94 809 ASN A C 1
ATOM 6790 O O . ASN A 1 809 ? -13.773 -23.016 -35.375 1 88.94 809 ASN A O 1
ATOM 6794 N N . ASP A 1 810 ? -14.484 -21.75 -33.719 1 91 810 ASP A N 1
ATOM 6795 C CA . ASP A 1 810 ? -13.578 -20.672 -34.125 1 91 810 ASP A CA 1
ATOM 6796 C C . ASP A 1 810 ? -12.125 -21.109 -33.969 1 91 810 ASP A C 1
ATOM 6798 O O . ASP A 1 810 ? -11.305 -20.812 -34.844 1 91 810 ASP A O 1
ATOM 6802 N N . LEU A 1 811 ? -11.812 -21.75 -33 1 91.06 811 LEU A N 1
ATOM 6803 C CA . LEU A 1 811 ? -10.453 -22.219 -32.781 1 91.06 811 LEU A CA 1
ATOM 6804 C C . LEU A 1 811 ? -10.062 -23.25 -33.812 1 91.06 811 LEU A C 1
ATOM 6806 O O . LEU A 1 811 ? -8.945 -23.234 -34.344 1 91.06 811 LEU A O 1
ATOM 6810 N N . SER A 1 812 ? -10.961 -24.141 -34.062 1 88.94 812 SER A N 1
ATOM 6811 C CA . SER A 1 812 ? -10.695 -25.188 -35.062 1 88.94 812 SER A CA 1
ATOM 6812 C C . SER A 1 812 ? -10.398 -24.594 -36.438 1 88.94 812 SER A C 1
ATOM 6814 O O . SER A 1 812 ? -9.523 -25.078 -37.156 1 88.94 812 SER A O 1
ATOM 6816 N N . GLU A 1 813 ? -11.086 -23.562 -36.781 1 88.75 813 GLU A N 1
ATOM 6817 C CA . GLU A 1 813 ? -10.852 -22.891 -38.062 1 88.75 813 GLU A CA 1
ATOM 6818 C C . GLU A 1 813 ? -9.484 -22.219 -38.094 1 88.75 813 GLU A C 1
ATOM 6820 O O . GLU A 1 813 ? -8.797 -22.25 -39.094 1 88.75 813 GLU A O 1
ATOM 6825 N N . TYR A 1 814 ? -9.148 -21.641 -37.094 1 93.5 814 TYR A N 1
ATOM 6826 C CA . TYR A 1 814 ? -7.824 -21.031 -36.969 1 93.5 814 TYR A CA 1
ATOM 6827 C C . TYR A 1 814 ? -6.727 -22.078 -37.125 1 93.5 814 TYR A C 1
ATOM 6829 O O . TYR A 1 814 ? -5.754 -21.875 -37.844 1 93.5 814 TYR A O 1
ATOM 6837 N N . TYR A 1 815 ? -6.859 -23.188 -36.375 1 92.75 815 TYR A N 1
ATOM 6838 C CA . TYR A 1 815 ? -5.836 -24.234 -36.375 1 92.75 815 TYR A CA 1
ATOM 6839 C C . TYR A 1 815 ? -5.645 -24.812 -37.781 1 92.75 815 TYR A C 1
ATOM 6841 O O . TYR A 1 815 ? -4.52 -25.125 -38.188 1 92.75 815 TYR A O 1
ATOM 6849 N N . LYS A 1 816 ? -6.668 -24.922 -38.531 1 88.88 816 LYS A N 1
ATOM 6850 C CA . LYS A 1 816 ? -6.598 -25.469 -39.875 1 88.88 816 LYS A CA 1
ATOM 6851 C C . LYS A 1 816 ? -5.738 -24.578 -40.781 1 88.88 816 LYS A C 1
ATOM 6853 O O . LYS A 1 816 ? -5.012 -25.094 -41.656 1 88.88 816 LYS A O 1
ATOM 6858 N N . LYS A 1 817 ? -5.766 -23.375 -40.5 1 88.62 817 LYS A N 1
ATOM 6859 C CA . LYS A 1 817 ? -5.035 -22.422 -41.344 1 88.62 817 LYS A CA 1
ATOM 6860 C C . LYS A 1 817 ? -3.613 -22.219 -40.812 1 88.62 817 LYS A C 1
ATOM 6862 O O . LYS A 1 817 ? -2.668 -22.125 -41.594 1 88.62 817 LYS A O 1
ATOM 6867 N N . ALA A 1 818 ? -3.512 -22.188 -39.594 1 91.94 818 ALA A N 1
ATOM 6868 C CA . ALA A 1 818 ? -2.26 -21.766 -38.969 1 91.94 818 ALA A CA 1
ATOM 6869 C C . ALA A 1 818 ? -1.286 -22.938 -38.875 1 91.94 818 ALA A C 1
ATOM 6871 O O . ALA A 1 818 ? -0.076 -22.734 -38.75 1 91.94 818 ALA A O 1
ATOM 6872 N N . TYR A 1 819 ? -1.719 -24.172 -39.031 1 93.94 819 TYR A N 1
ATOM 6873 C CA . TYR A 1 819 ? -0.868 -25.344 -38.844 1 93.94 819 TYR A CA 1
ATOM 6874 C C . TYR A 1 819 ? -0.958 -26.281 -40.031 1 93.94 819 TYR A C 1
ATOM 6876 O O . TYR A 1 819 ? -1.635 -27.312 -39.969 1 93.94 819 TYR A O 1
ATOM 6884 N N . PRO A 1 820 ? -0.184 -25.969 -40.969 1 91.25 820 PRO A N 1
ATOM 6885 C CA . PRO A 1 820 ? -0.271 -26.703 -42.25 1 91.25 820 PRO A CA 1
ATOM 6886 C C . PRO A 1 820 ? 0.168 -28.156 -42.125 1 91.25 820 PRO A C 1
ATOM 6888 O O . PRO A 1 820 ? -0.289 -29.016 -42.875 1 91.25 820 PRO A O 1
ATOM 6891 N N . LEU A 1 821 ? 1.04 -28.484 -41.219 1 93 821 LEU A N 1
ATOM 6892 C CA . LEU A 1 821 ? 1.519 -29.859 -41.094 1 93 821 LEU A CA 1
ATOM 6893 C C . LEU A 1 821 ? 0.463 -30.734 -40.406 1 93 821 LEU A C 1
ATOM 6895 O O . LEU A 1 821 ? 0.621 -31.969 -40.344 1 93 821 LEU A O 1
ATOM 6899 N N . ASN A 1 822 ? -0.555 -30.141 -39.969 1 89 822 ASN A N 1
ATOM 6900 C CA . ASN A 1 822 ? -1.651 -30.891 -39.344 1 89 822 ASN A CA 1
ATOM 6901 C C . ASN A 1 822 ? -2.9 -30.859 -40.219 1 89 822 ASN A C 1
ATOM 6903 O O . ASN A 1 822 ? -3.996 -31.172 -39.781 1 89 822 ASN A O 1
ATOM 6907 N N . LYS A 1 823 ? -2.658 -30.438 -41.531 1 78.5 823 LYS A N 1
ATOM 6908 C CA . LYS A 1 823 ? -3.768 -30.375 -42.469 1 78.5 823 LYS A CA 1
ATOM 6909 C C . LYS A 1 823 ? -4.219 -31.781 -42.875 1 78.5 823 LYS A C 1
ATOM 6911 O O . LYS A 1 823 ? -3.395 -32.688 -43.031 1 78.5 823 LYS A O 1
ATOM 6916 N N . GLY A 1 824 ? -5.637 -32.031 -43.188 1 62.56 824 GLY A N 1
ATOM 6917 C CA . GLY A 1 824 ? -6.164 -33.25 -43.719 1 62.56 824 GLY A CA 1
ATOM 6918 C C . GLY A 1 824 ? -6.629 -34.25 -42.656 1 62.56 824 GLY A C 1
ATOM 6919 O O . GLY A 1 824 ? -7.215 -35.281 -43 1 62.56 824 GLY A O 1
ATOM 6920 N N . SER A 1 825 ? -6.18 -33.875 -41.562 1 57.75 825 SER A N 1
ATOM 6921 C CA . SER A 1 825 ? -6.395 -34.875 -40.531 1 57.75 825 SER A CA 1
ATOM 6922 C C . SER A 1 825 ? -7.832 -34.844 -40 1 57.75 825 SER A C 1
ATOM 6924 O O . SER A 1 825 ? -8.492 -33.781 -40.094 1 57.75 825 SER A O 1
ATOM 6926 N N . GLY A 1 826 ? -8.586 -35.875 -40.031 1 60.5 826 GLY A N 1
ATOM 6927 C CA . GLY A 1 826 ? -9.828 -36.062 -39.281 1 60.5 826 GLY A CA 1
ATOM 6928 C C . GLY A 1 826 ? -9.961 -35.125 -38.094 1 60.5 826 GLY A C 1
ATOM 6929 O O . GLY A 1 826 ? -9.695 -33.938 -38.219 1 60.5 826 GLY A O 1
ATOM 6930 N N . ASP A 1 827 ? -10.172 -35.5 -37 1 71.12 827 ASP A N 1
ATOM 6931 C CA . ASP A 1 827 ? -10.344 -34.719 -35.781 1 71.12 827 ASP A CA 1
ATOM 6932 C C . ASP A 1 827 ? -9.016 -34.156 -35.312 1 71.12 827 ASP A C 1
ATOM 6934 O O . ASP A 1 827 ? -8.016 -34.875 -35.219 1 71.12 827 ASP A O 1
ATOM 6938 N N . GLY A 1 828 ? -8.875 -32.844 -35.281 1 80.19 828 GLY A N 1
ATOM 6939 C CA . GLY A 1 828 ? -7.688 -32.156 -34.781 1 80.19 828 GLY A CA 1
ATOM 6940 C C . GLY A 1 828 ? -7.379 -32.5 -33.344 1 80.19 828 GLY A C 1
ATOM 6941 O O . GLY A 1 828 ? -8.281 -32.844 -32.562 1 80.19 828 GLY A O 1
ATOM 6942 N N . ASN A 1 829 ? -6.035 -32.656 -33 1 87.44 829 ASN A N 1
ATOM 6943 C CA . ASN A 1 829 ? -5.562 -32.875 -31.625 1 87.44 829 ASN A CA 1
ATOM 6944 C C . ASN A 1 829 ? -4.559 -31.828 -31.188 1 87.44 829 ASN A C 1
ATOM 6946 O O . ASN A 1 829 ? -3.678 -31.438 -31.969 1 87.44 829 ASN A O 1
ATOM 6950 N N . LEU A 1 830 ? -4.688 -31.453 -30 1 91.5 830 LEU A N 1
ATOM 6951 C CA . LEU A 1 830 ? -3.852 -30.375 -29.484 1 91.5 830 LEU A CA 1
ATOM 6952 C C . LEU A 1 830 ? -2.385 -30.797 -29.453 1 91.5 830 LEU A C 1
ATOM 6954 O O . LEU A 1 830 ? -1.5 -29.984 -29.734 1 91.5 830 LEU A O 1
ATOM 6958 N N . PHE A 1 831 ? -2.059 -32.031 -29.094 1 92.44 831 PHE A N 1
ATOM 6959 C CA . PHE A 1 831 ? -0.661 -32.438 -28.953 1 92.44 831 PHE A CA 1
ATOM 6960 C C . PHE A 1 831 ? 0.062 -32.344 -30.297 1 92.44 831 PHE A C 1
ATOM 6962 O O . PHE A 1 831 ? 1.239 -31.984 -30.344 1 92.44 831 PHE A O 1
ATOM 6969 N N . ARG A 1 832 ? -0.583 -32.594 -31.359 1 94.56 832 ARG A N 1
ATOM 6970 C CA . ARG A 1 832 ? 0.035 -32.5 -32.688 1 94.56 832 ARG A CA 1
ATOM 6971 C C . ARG A 1 832 ? 0.341 -31.047 -33.031 1 94.56 832 ARG A C 1
ATOM 6973 O O . ARG A 1 832 ? 1.38 -30.75 -33.625 1 94.56 832 ARG A O 1
ATOM 6980 N N . LEU A 1 833 ? -0.661 -30.25 -32.656 1 95.44 833 LEU A N 1
ATOM 6981 C CA . LEU A 1 833 ? -0.457 -28.812 -32.875 1 95.44 833 LEU A CA 1
ATOM 6982 C C . LEU A 1 833 ? 0.744 -28.312 -32.094 1 95.44 833 LEU A C 1
ATOM 6984 O O . LEU A 1 833 ? 1.53 -27.5 -32.594 1 95.44 833 LEU A O 1
ATOM 6988 N N . PHE A 1 834 ? 0.9 -28.781 -30.906 1 96.56 834 PHE A N 1
ATOM 6989 C CA . PHE A 1 834 ? 2.021 -28.375 -30.062 1 96.56 834 PHE A CA 1
ATOM 6990 C C . PHE A 1 834 ? 3.34 -28.875 -30.656 1 96.56 834 PHE A C 1
ATOM 6992 O O . PHE A 1 834 ? 4.352 -28.172 -30.594 1 96.56 834 PHE A O 1
ATOM 6999 N N . VAL A 1 835 ? 3.34 -30.062 -31.156 1 96.69 835 VAL A N 1
ATOM 7000 C CA . VAL A 1 835 ? 4.559 -30.578 -31.766 1 96.69 835 VAL A CA 1
ATOM 7001 C C . VAL A 1 835 ? 4.973 -29.703 -32.938 1 96.69 835 VAL A C 1
ATOM 7003 O O . VAL A 1 835 ? 6.137 -29.312 -33.031 1 96.69 835 VAL A O 1
ATOM 7006 N N . GLU A 1 836 ? 4.035 -29.438 -33.812 1 96.56 836 GLU A N 1
ATOM 7007 C CA . GLU A 1 836 ? 4.34 -28.594 -34.938 1 96.56 836 GLU A CA 1
ATOM 7008 C C . GLU A 1 836 ? 4.84 -27.219 -34.5 1 96.56 836 GLU A C 1
ATOM 7010 O O . GLU A 1 836 ? 5.84 -26.719 -35 1 96.56 836 GLU A O 1
ATOM 7015 N N . LYS A 1 837 ? 4.121 -26.609 -33.562 1 96.81 837 LYS A N 1
ATOM 7016 C CA . LYS A 1 837 ? 4.5 -25.297 -33.062 1 96.81 837 LYS A CA 1
ATOM 7017 C C . LYS A 1 837 ? 5.895 -25.312 -32.469 1 96.81 837 LYS A C 1
ATOM 7019 O O . LYS A 1 837 ? 6.719 -24.438 -32.75 1 96.81 837 LYS A O 1
ATOM 7024 N N . ASN A 1 838 ? 6.188 -26.281 -31.656 1 97.62 838 ASN A N 1
ATOM 7025 C CA . ASN A 1 838 ? 7.438 -26.297 -30.906 1 97.62 838 ASN A CA 1
ATOM 7026 C C . ASN A 1 838 ? 8.625 -26.672 -31.781 1 97.62 838 ASN A C 1
ATOM 7028 O O . ASN A 1 838 ? 9.75 -26.25 -31.531 1 97.62 838 ASN A O 1
ATOM 7032 N N . LEU A 1 839 ? 8.375 -27.422 -32.812 1 96.88 839 LEU A N 1
ATOM 7033 C CA . LEU A 1 839 ? 9.422 -27.656 -33.781 1 96.88 839 LEU A CA 1
ATOM 7034 C C . LEU A 1 839 ? 9.836 -26.344 -34.469 1 96.88 839 LEU A C 1
ATOM 7036 O O . LEU A 1 839 ? 11.016 -26.141 -34.75 1 96.88 839 LEU A O 1
ATOM 7040 N N . SER A 1 840 ? 8.859 -25.516 -34.656 1 95.56 840 SER A N 1
ATOM 7041 C CA . SER A 1 840 ? 9.133 -24.234 -35.312 1 95.56 840 SER A CA 1
ATOM 7042 C C . SER A 1 840 ? 9.852 -23.281 -34.375 1 95.56 840 SER A C 1
ATOM 7044 O O . SER A 1 840 ? 10.477 -22.312 -34.812 1 95.56 840 SER A O 1
ATOM 7046 N N . LEU A 1 841 ? 9.82 -23.469 -33.062 1 97.06 841 LEU A N 1
ATOM 7047 C CA . LEU A 1 841 ? 10.391 -22.578 -32.062 1 97.06 841 LEU A CA 1
ATOM 7048 C C . LEU A 1 841 ? 11.789 -23.031 -31.672 1 97.06 841 LEU A C 1
ATOM 7050 O O . LEU A 1 841 ? 12.477 -22.344 -30.906 1 97.06 841 LEU A O 1
ATOM 7054 N N . LEU A 1 842 ? 12.25 -24.156 -32.219 1 97.06 842 LEU A N 1
ATOM 7055 C CA . LEU A 1 842 ? 13.539 -24.719 -31.844 1 97.06 842 LEU A CA 1
ATOM 7056 C C . LEU A 1 842 ? 14.664 -24.109 -32.656 1 97.06 842 LEU A C 1
ATOM 7058 O O . LEU A 1 842 ? 14.5 -23.812 -33.844 1 97.06 842 LEU A O 1
ATOM 7062 N N . LYS A 1 843 ? 15.781 -23.984 -32 1 95 843 LYS A N 1
ATOM 7063 C CA . LYS A 1 843 ? 17.016 -23.672 -32.719 1 95 843 LYS A CA 1
ATOM 7064 C C . LYS A 1 843 ? 17.5 -24.844 -33.562 1 95 843 LYS A C 1
ATOM 7066 O O . LYS A 1 843 ? 17.047 -25.984 -33.375 1 95 843 LYS A O 1
ATOM 7071 N N . GLN A 1 844 ? 18.406 -24.438 -34.438 1 92.69 844 GLN A N 1
ATOM 7072 C CA . GLN A 1 844 ? 19.047 -25.531 -35.156 1 92.69 844 GLN A CA 1
ATOM 7073 C C . GLN A 1 844 ? 19.797 -26.453 -34.188 1 92.69 844 GLN A C 1
ATOM 7075 O O . GLN A 1 844 ? 20.5 -25.984 -33.312 1 92.69 844 GLN A O 1
ATOM 7080 N N . ASP A 1 845 ? 19.469 -27.734 -34.281 1 92.62 845 ASP A N 1
ATOM 7081 C CA . ASP A 1 845 ? 20.078 -28.766 -33.438 1 92.62 845 ASP A CA 1
ATOM 7082 C C . ASP A 1 845 ? 19.438 -28.812 -32.062 1 92.62 845 ASP A C 1
ATOM 7084 O O . ASP A 1 845 ? 19.938 -29.5 -31.156 1 92.62 845 ASP A O 1
ATOM 7088 N N . GLY A 1 846 ? 18.391 -27.969 -31.891 1 96.12 846 GLY A N 1
ATOM 7089 C CA . GLY A 1 846 ? 17.672 -28.031 -30.625 1 96.12 846 GLY A CA 1
ATOM 7090 C C . GLY A 1 846 ? 16.906 -29.328 -30.438 1 96.12 846 GLY A C 1
ATOM 7091 O O . GLY A 1 846 ? 16.656 -30.047 -31.406 1 96.12 846 GLY A O 1
ATOM 7092 N N . ASN A 1 847 ? 16.547 -29.641 -29.203 1 97.69 847 ASN A N 1
ATOM 7093 C CA . ASN A 1 847 ? 15.859 -30.875 -28.891 1 97.69 847 ASN A CA 1
ATOM 7094 C C . ASN A 1 847 ? 14.422 -30.625 -28.453 1 97.69 847 ASN A C 1
ATOM 7096 O O . ASN A 1 847 ? 14.148 -29.688 -27.703 1 97.69 847 ASN A O 1
ATOM 7100 N N . LEU A 1 848 ? 13.523 -31.328 -29.016 1 98.06 848 LEU A N 1
ATOM 7101 C CA . LEU A 1 848 ? 12.156 -31.422 -28.516 1 98.06 848 LEU A CA 1
ATOM 7102 C C . LEU A 1 848 ? 11.938 -32.719 -27.766 1 98.06 848 LEU A C 1
ATOM 7104 O O . LEU A 1 848 ? 12.031 -33.812 -28.359 1 98.06 848 LEU A O 1
ATOM 7108 N N . ALA A 1 849 ? 11.68 -32.719 -26.469 1 97.81 849 ALA A N 1
ATOM 7109 C CA . ALA A 1 849 ? 11.445 -33.906 -25.641 1 97.81 849 ALA A CA 1
ATOM 7110 C C . ALA A 1 849 ? 10.023 -33.906 -25.078 1 97.81 849 ALA A C 1
ATOM 7112 O O . ALA A 1 849 ? 9.68 -33.031 -24.25 1 97.81 849 ALA A O 1
ATOM 7113 N N . TYR A 1 850 ? 9.188 -34.844 -25.516 1 96.12 850 TYR A N 1
ATOM 7114 C CA . TYR A 1 850 ? 7.777 -34.844 -25.141 1 96.12 850 TYR A CA 1
ATOM 7115 C C . TYR A 1 850 ? 7.324 -36.219 -24.672 1 96.12 850 TYR A C 1
ATOM 7117 O O . TYR A 1 850 ? 7.859 -37.25 -25.109 1 96.12 850 TYR A O 1
ATOM 7125 N N . VAL A 1 851 ? 6.488 -36.219 -23.734 1 94.62 851 VAL A N 1
ATOM 7126 C CA . VAL A 1 851 ? 5.574 -37.344 -23.531 1 94.62 851 VAL A CA 1
ATOM 7127 C C . VAL A 1 851 ? 4.227 -37.031 -24.188 1 94.62 851 VAL A C 1
ATOM 7129 O O . VAL A 1 851 ? 3.68 -35.938 -24.016 1 94.62 851 VAL A O 1
ATOM 7132 N N . LEU A 1 852 ? 3.75 -37.906 -25.062 1 93.75 852 LEU A N 1
ATOM 7133 C CA . LEU A 1 852 ? 2.545 -37.625 -25.844 1 93.75 852 LEU A CA 1
ATOM 7134 C C . LEU A 1 852 ? 1.883 -38.938 -26.281 1 93.75 852 LEU A C 1
ATOM 7136 O O . LEU A 1 852 ? 2.434 -40 -26.062 1 93.75 852 LEU A O 1
ATOM 7140 N N . PRO A 1 853 ? 0.683 -38.875 -26.844 1 88.81 853 PRO A N 1
ATOM 7141 C CA . PRO A 1 853 ? 0.028 -40.062 -27.359 1 88.81 853 PRO A CA 1
ATOM 7142 C C . PRO A 1 853 ? 0.821 -40.75 -28.484 1 88.81 853 PRO A C 1
ATOM 7144 O O . PRO A 1 853 ? 1.333 -40.062 -29.375 1 88.81 853 PRO A O 1
ATOM 7147 N N . SER A 1 854 ? 0.925 -42.062 -28.438 1 89.81 854 SER A N 1
ATOM 7148 C CA . SER A 1 854 ? 1.674 -42.812 -29.422 1 89.81 854 SER A CA 1
ATOM 7149 C C . SER A 1 854 ? 1.053 -42.688 -30.812 1 89.81 854 SER A C 1
ATOM 7151 O O . SER A 1 854 ? 1.697 -42.969 -31.812 1 89.81 854 SER A O 1
ATOM 7153 N N . ALA A 1 855 ? -0.156 -42.188 -30.844 1 83 855 ALA A N 1
ATOM 7154 C CA . ALA A 1 855 ? -0.911 -42.031 -32.094 1 83 855 ALA A CA 1
ATOM 7155 C C . ALA A 1 855 ? -0.132 -41.188 -33.125 1 83 855 ALA A C 1
ATOM 7157 O O . ALA A 1 855 ? -0.329 -41.344 -34.312 1 83 855 ALA A O 1
ATOM 7158 N N . LEU A 1 856 ? 0.794 -40.469 -32.688 1 90.31 856 LEU A N 1
ATOM 7159 C CA . LEU A 1 856 ? 1.569 -39.594 -33.562 1 90.31 856 LEU A CA 1
ATOM 7160 C C . LEU A 1 856 ? 2.246 -40.375 -34.656 1 90.31 856 LEU A C 1
ATOM 7162 O O . LEU A 1 856 ? 2.316 -39.906 -35.812 1 90.31 856 LEU A O 1
ATOM 7166 N N . MET A 1 857 ? 2.721 -41.531 -34.375 1 89.31 857 MET A N 1
ATOM 7167 C CA . MET A 1 857 ? 3.539 -42.281 -35.344 1 89.31 857 MET A CA 1
ATOM 7168 C C . MET A 1 857 ? 2.717 -43.375 -36.031 1 89.31 857 MET A C 1
ATOM 7170 O O . MET A 1 857 ? 3.248 -44.156 -36.812 1 89.31 857 MET A O 1
ATOM 7174 N N . PHE A 1 858 ? 1.417 -43.375 -35.75 1 81.38 858 PHE A N 1
ATOM 7175 C CA . PHE A 1 858 ? 0.64 -44.5 -36.25 1 81.38 858 PHE A CA 1
ATOM 7176 C C . PHE A 1 858 ? -0.589 -44 -37 1 81.38 858 PHE A C 1
ATOM 7178 O O . PHE A 1 858 ? -0.949 -44.531 -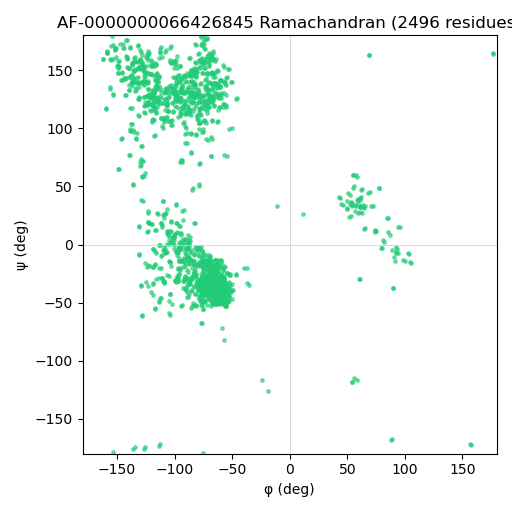38.062 1 81.38 858 PHE A O 1
ATOM 7185 N N . GLU A 1 859 ? -1.136 -42.969 -36.562 1 76.94 859 GLU A N 1
ATOM 7186 C CA . GLU A 1 859 ? -2.432 -42.531 -37.094 1 76.94 859 GLU A CA 1
ATOM 7187 C C . GLU A 1 859 ? -2.266 -41.688 -38.344 1 76.94 859 GLU A C 1
ATOM 7189 O O . GLU A 1 859 ? -1.308 -40.938 -38.469 1 76.94 859 GLU A O 1
ATOM 7194 N N . ASP A 1 860 ? -3.213 -41.75 -39.188 1 75.5 860 ASP A N 1
ATOM 7195 C CA . ASP A 1 860 ? -3.158 -41.094 -40.469 1 75.5 860 ASP A CA 1
ATOM 7196 C C . ASP A 1 860 ? -3.275 -39.562 -40.312 1 75.5 860 ASP A C 1
ATOM 7198 O O . ASP A 1 860 ? -2.742 -38.812 -41.125 1 75.5 860 ASP A O 1
ATOM 7202 N N . GLY A 1 861 ? -3.943 -39.25 -39.344 1 78.94 861 GLY A N 1
ATOM 7203 C CA . GLY A 1 861 ? -4.078 -37.812 -39.125 1 78.94 861 GLY A CA 1
ATOM 7204 C C . GLY A 1 861 ? -2.748 -37.125 -38.875 1 78.94 861 GLY A C 1
ATOM 7205 O O . GLY A 1 861 ? -2.643 -35.906 -39.031 1 78.94 861 GLY A O 1
ATOM 7206 N N . SER A 1 862 ? -1.694 -37.812 -38.625 1 88.5 862 SER A N 1
ATOM 7207 C CA . SER A 1 862 ? -0.379 -37.25 -38.344 1 88.5 862 SER A CA 1
ATOM 7208 C C . SER A 1 862 ? 0.58 -37.438 -39.5 1 88.5 862 SER A C 1
ATOM 7210 O O . SER A 1 862 ? 1.784 -37.219 -39.375 1 88.5 862 SER A O 1
ATOM 7212 N N . LEU A 1 863 ? 0.086 -37.875 -40.625 1 87.5 863 LEU A N 1
ATOM 7213 C CA . LEU A 1 863 ? 0.938 -38.281 -41.719 1 87.5 863 LEU A CA 1
ATOM 7214 C C . LEU A 1 863 ? 1.888 -37.156 -42.125 1 87.5 863 LEU A C 1
ATOM 7216 O O . LEU A 1 863 ? 3.098 -37.375 -42.219 1 87.5 863 LEU A O 1
ATOM 7220 N N . ILE A 1 864 ? 1.38 -35.969 -42.375 1 90.81 864 ILE A N 1
ATOM 7221 C CA . ILE A 1 864 ? 2.203 -34.875 -42.844 1 90.81 864 ILE A CA 1
ATOM 7222 C C . ILE A 1 864 ? 3.232 -34.469 -41.781 1 90.81 864 ILE A C 1
ATOM 7224 O O . ILE A 1 864 ? 4.398 -34.25 -42.125 1 90.81 864 ILE A O 1
ATOM 7228 N N . LEU A 1 865 ? 2.803 -34.438 -40.594 1 94.06 865 LEU A N 1
ATOM 7229 C CA . LEU A 1 865 ? 3.695 -34.094 -39.5 1 94.06 865 LEU A CA 1
ATOM 7230 C C . LEU A 1 865 ? 4.754 -35.188 -39.312 1 94.06 865 LEU A C 1
ATOM 7232 O O . LEU A 1 865 ? 5.926 -34.875 -39.094 1 94.06 865 LEU A O 1
ATOM 7236 N N . ARG A 1 866 ? 4.355 -36.406 -39.406 1 92.88 866 ARG A N 1
ATOM 7237 C CA . ARG A 1 866 ? 5.27 -37.562 -39.312 1 92.88 866 ARG A CA 1
ATOM 7238 C C . ARG A 1 866 ? 6.324 -37.5 -40.406 1 92.88 866 ARG A C 1
ATOM 7240 O O . ARG A 1 866 ? 7.508 -37.75 -40.156 1 92.88 866 ARG A O 1
ATOM 7247 N N . LYS A 1 867 ? 5.871 -37.156 -41.562 1 92.75 867 LYS A N 1
ATOM 7248 C CA . LYS A 1 867 ? 6.793 -37.031 -42.688 1 92.75 867 LYS A CA 1
ATOM 7249 C C . LYS A 1 867 ? 7.828 -35.938 -42.438 1 92.75 867 LYS A C 1
ATOM 7251 O O . LYS A 1 867 ? 9.016 -36.125 -42.688 1 92.75 867 LYS A O 1
ATOM 7256 N N . GLU A 1 868 ? 7.344 -34.875 -41.938 1 95.12 868 GLU A N 1
ATOM 7257 C CA . GLU A 1 868 ? 8.242 -33.781 -41.594 1 95.12 868 GLU A CA 1
ATOM 7258 C C . GLU A 1 868 ? 9.281 -34.188 -40.562 1 95.12 868 GLU A C 1
ATOM 7260 O O . GLU A 1 868 ? 10.461 -33.875 -40.719 1 95.12 868 GLU A O 1
ATOM 7265 N N . ILE A 1 869 ? 8.891 -34.938 -39.594 1 96 869 ILE A N 1
ATOM 7266 C CA . ILE A 1 869 ? 9.766 -35.344 -38.5 1 96 869 ILE A CA 1
ATOM 7267 C C . ILE A 1 869 ? 10.781 -36.375 -39.031 1 96 869 ILE A C 1
ATOM 7269 O O . ILE A 1 869 ? 11.984 -36.219 -38.781 1 96 869 ILE A O 1
ATOM 7273 N N . LEU A 1 870 ? 10.359 -37.281 -39.812 1 94.56 870 LEU A N 1
ATOM 7274 C CA . LEU A 1 870 ? 11.211 -38.406 -40.25 1 94.56 870 LEU A CA 1
ATOM 7275 C C . LEU A 1 870 ? 12.148 -37.969 -41.375 1 94.56 870 LEU A C 1
ATOM 7277 O O . LEU A 1 870 ? 13.289 -38.406 -41.438 1 94.56 870 LEU A O 1
ATOM 7281 N N . GLU A 1 871 ? 11.711 -37.062 -42.188 1 94.12 871 GLU A N 1
ATOM 7282 C CA . GLU A 1 871 ? 12.492 -36.719 -43.375 1 94.12 871 GLU A CA 1
ATOM 7283 C C . GLU A 1 871 ? 13.344 -35.469 -43.125 1 94.12 871 GLU A C 1
ATOM 7285 O O . GLU A 1 871 ? 14.43 -35.344 -43.688 1 94.12 871 GLU A O 1
ATOM 7290 N N . ASN A 1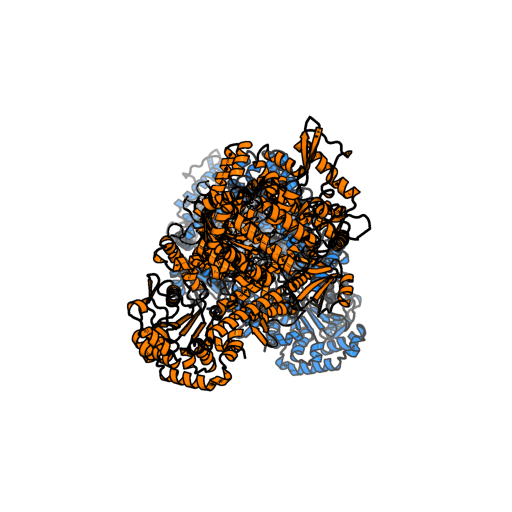 872 ? 12.859 -34.594 -42.312 1 95.12 872 ASN A N 1
ATOM 7291 C CA . ASN A 1 872 ? 13.531 -33.312 -42.219 1 95.12 872 ASN A CA 1
ATOM 7292 C C . ASN A 1 872 ? 14.094 -33.062 -40.812 1 95.12 872 ASN A C 1
ATOM 7294 O O . ASN A 1 872 ? 14.75 -32.062 -40.562 1 95.12 872 ASN A O 1
ATOM 7298 N N . LYS A 1 873 ? 13.859 -33.844 -39.938 1 96.94 873 LYS A N 1
ATOM 7299 C CA . LYS A 1 873 ? 14.414 -33.812 -38.562 1 96.94 873 LYS A CA 1
ATOM 7300 C C . LYS A 1 873 ? 15.062 -35.125 -38.188 1 96.94 873 LYS A C 1
ATOM 7302 O O . LYS A 1 873 ? 15.188 -36.031 -39.031 1 96.94 873 LYS A O 1
ATOM 7307 N N . THR A 1 874 ? 15.5 -35.219 -36.969 1 96.44 874 THR A N 1
ATOM 7308 C CA . THR A 1 874 ? 16.094 -36.469 -36.469 1 96.44 874 THR A CA 1
ATOM 7309 C C . THR A 1 874 ? 15.289 -37 -35.281 1 96.44 874 THR A C 1
ATOM 7311 O O . THR A 1 874 ? 15.297 -36.406 -34.188 1 96.44 874 THR A O 1
ATOM 7314 N N . LEU A 1 875 ? 14.562 -38.031 -35.5 1 96.31 875 LEU A N 1
ATOM 7315 C CA . LEU A 1 875 ? 13.906 -38.719 -34.406 1 96.31 875 LEU A CA 1
ATOM 7316 C C . LEU A 1 875 ? 14.875 -39.656 -33.688 1 96.31 875 LEU A C 1
ATOM 7318 O O . LEU A 1 875 ? 15.227 -40.719 -34.219 1 96.31 875 LEU A O 1
ATOM 7322 N N . GLU A 1 876 ? 15.273 -39.312 -32.5 1 95.69 876 GLU A N 1
ATOM 7323 C CA . GLU A 1 876 ? 16.266 -40.125 -31.781 1 95.69 876 GLU A CA 1
ATOM 7324 C C . GLU A 1 876 ? 15.648 -41.406 -31.234 1 95.69 876 GLU A C 1
ATOM 7326 O O . GLU A 1 876 ? 16.234 -42.469 -31.344 1 95.69 876 GLU A O 1
ATOM 7331 N N . TYR A 1 877 ? 14.578 -41.219 -30.594 1 95.44 877 TYR A N 1
ATOM 7332 C CA . TYR A 1 877 ? 13.906 -42.406 -30.094 1 95.44 877 TYR A CA 1
ATOM 7333 C C . TYR A 1 877 ? 12.398 -42.188 -30.016 1 95.44 877 TYR A C 1
ATOM 7335 O O . TYR A 1 877 ? 11.93 -41.031 -29.969 1 95.44 877 TYR A O 1
ATOM 7343 N N . PHE A 1 878 ? 11.625 -43.219 -30.094 1 95 878 PHE A N 1
ATOM 7344 C CA . PHE A 1 878 ? 10.188 -43.281 -29.859 1 95 878 PHE A CA 1
ATOM 7345 C C . PHE A 1 878 ? 9.82 -44.5 -29.016 1 95 878 PHE A C 1
ATOM 7347 O O . PHE A 1 878 ? 9.672 -45.594 -29.547 1 95 878 PHE A O 1
ATOM 7354 N N . TYR A 1 879 ? 9.648 -44.25 -27.719 1 94.56 879 TYR A N 1
ATOM 7355 C CA . TYR A 1 879 ? 9.375 -45.312 -26.781 1 94.56 879 TYR A CA 1
ATOM 7356 C C . TYR A 1 879 ? 7.898 -45.344 -26.375 1 94.56 879 TYR A C 1
ATOM 7358 O O . TYR A 1 879 ? 7.438 -44.438 -25.656 1 94.56 879 TYR A O 1
ATOM 7366 N N . SER A 1 880 ? 7.199 -46.281 -26.859 1 91.38 880 SER A N 1
ATOM 7367 C CA . SER A 1 880 ? 5.754 -46.344 -26.656 1 91.38 880 SER A CA 1
ATOM 7368 C C . SER A 1 880 ? 5.41 -47.219 -25.453 1 91.38 880 SER A C 1
ATOM 7370 O O . SER A 1 880 ? 6.008 -48.281 -25.25 1 91.38 880 SER A O 1
ATOM 7372 N N . PHE A 1 881 ? 4.523 -46.719 -24.656 1 90.12 881 PHE A N 1
ATOM 7373 C CA . PHE A 1 881 ? 4.059 -47.375 -23.453 1 90.12 881 PHE A CA 1
ATOM 7374 C C . PHE A 1 881 ? 2.553 -47.625 -23.5 1 90.12 881 PHE A C 1
ATOM 7376 O O . PHE A 1 881 ? 1.83 -46.875 -24.188 1 90.12 881 PHE A O 1
ATOM 7383 N N . GLU A 1 882 ? 2.152 -48.688 -22.906 1 84.88 882 GLU A N 1
ATOM 7384 C CA . GLU A 1 882 ? 0.74 -48.906 -22.609 1 84.88 882 GLU A CA 1
ATOM 7385 C C . GLU A 1 882 ? 0.431 -48.594 -21.156 1 84.88 882 GLU A C 1
ATOM 7387 O O . GLU A 1 882 ? 1.177 -49 -20.25 1 84.88 882 GLU A O 1
ATOM 7392 N N . ASN A 1 883 ? -0.562 -47.906 -20.891 1 81.81 883 ASN A N 1
ATOM 7393 C CA . ASN A 1 883 ? -0.883 -47.469 -19.531 1 81.81 883 ASN A CA 1
ATOM 7394 C C . ASN A 1 883 ? -1.622 -48.562 -18.766 1 81.81 883 ASN A C 1
ATOM 7396 O O . ASN A 1 883 ? -2.303 -48.312 -17.781 1 81.81 883 ASN A O 1
ATOM 7400 N N . ASN A 1 884 ? -1.556 -49.75 -19.188 1 76.19 884 ASN A N 1
ATOM 7401 C CA . ASN A 1 884 ? -2.25 -50.875 -18.562 1 76.19 884 ASN A CA 1
ATOM 7402 C C . ASN A 1 884 ? -1.92 -51 -17.078 1 76.19 884 ASN A C 1
ATOM 7404 O O . ASN A 1 884 ? -2.779 -51.375 -16.281 1 76.19 884 ASN A O 1
ATOM 7408 N N . LYS A 1 885 ? -0.651 -50.719 -16.688 1 74.5 885 LYS A N 1
ATOM 7409 C CA . LYS A 1 885 ? -0.226 -50.781 -15.289 1 74.5 885 LYS A CA 1
ATOM 7410 C C . LYS A 1 885 ? -0.281 -49.438 -14.617 1 74.5 885 LYS A C 1
ATOM 7412 O O . LYS A 1 885 ? 0.363 -49.188 -13.594 1 74.5 885 LYS A O 1
ATOM 7417 N N . ALA A 1 886 ? -0.948 -48.531 -15.188 1 75.5 886 ALA A N 1
ATOM 7418 C CA . ALA A 1 886 ? -1.29 -47.25 -14.633 1 75.5 886 ALA A CA 1
ATOM 7419 C C . ALA A 1 886 ? -0.035 -46.438 -14.336 1 75.5 886 ALA A C 1
ATOM 7421 O O . ALA A 1 886 ? 0.142 -45.938 -13.211 1 75.5 886 ALA A O 1
ATOM 7422 N N . ILE A 1 887 ? 0.807 -46.406 -15.289 1 79.69 887 ILE A N 1
ATOM 7423 C CA . ILE A 1 887 ? 1.906 -45.469 -15.164 1 79.69 887 ILE A CA 1
ATOM 7424 C C . ILE A 1 887 ? 1.353 -44.062 -14.898 1 79.69 887 ILE A C 1
ATOM 7426 O O . ILE A 1 887 ? 1.829 -43.375 -14.008 1 79.69 887 ILE A O 1
ATOM 7430 N N . PHE A 1 888 ? 0.366 -43.719 -15.781 1 75.88 888 PHE A N 1
ATOM 7431 C CA . PHE A 1 888 ? -0.484 -42.562 -15.5 1 75.88 888 PHE A CA 1
ATOM 7432 C C . PHE A 1 888 ? -1.763 -43 -14.797 1 75.88 888 PHE A C 1
ATOM 7434 O O . PHE A 1 888 ? -2.645 -43.594 -15.406 1 75.88 888 PHE A O 1
ATOM 7441 N N . ILE A 1 889 ? -1.925 -42.625 -13.648 1 66.88 889 ILE A N 1
ATOM 7442 C CA . ILE A 1 889 ? -3.029 -43.125 -12.828 1 66.88 889 ILE A CA 1
ATOM 7443 C C . ILE A 1 889 ? -4.348 -42.562 -13.352 1 66.88 889 ILE A C 1
ATOM 7445 O O . ILE A 1 889 ? -5.379 -43.219 -13.305 1 66.88 889 ILE A O 1
ATOM 7449 N N . ASP A 1 890 ? -4.242 -41.438 -13.945 1 64.19 890 ASP A N 1
ATOM 7450 C CA . ASP A 1 890 ? -5.48 -40.719 -14.289 1 64.19 890 ASP A CA 1
ATOM 7451 C C . ASP A 1 890 ? -5.809 -40.906 -15.766 1 64.19 890 ASP A C 1
ATOM 7453 O O . ASP A 1 890 ? -6.809 -40.375 -16.25 1 64.19 890 ASP A O 1
ATOM 7457 N N . VAL A 1 891 ? -5.027 -41.656 -16.5 1 69.62 891 VAL A N 1
ATOM 7458 C CA . VAL A 1 891 ? -5.27 -41.969 -17.906 1 69.62 891 VAL A CA 1
ATOM 7459 C C . VAL A 1 891 ? -5.801 -43.375 -18.047 1 69.62 891 VAL A C 1
ATOM 7461 O O . VAL A 1 891 ? -5.383 -44.281 -17.312 1 69.62 891 VAL A O 1
ATOM 7464 N N . HIS A 1 892 ? -6.812 -43.438 -18.922 1 68.19 892 HIS A N 1
ATOM 7465 C CA . HIS A 1 892 ? -7.418 -44.75 -19.125 1 68.19 892 HIS A CA 1
ATOM 7466 C C . HIS A 1 892 ? -6.359 -45.812 -19.422 1 68.19 892 HIS A C 1
ATOM 7468 O O . HIS A 1 892 ? -5.41 -45.531 -20.156 1 68.19 892 HIS A O 1
ATOM 7474 N N . ARG A 1 893 ? -6.469 -46.906 -18.938 1 71.75 893 ARG A N 1
ATOM 7475 C CA . ARG A 1 893 ? -5.496 -47.969 -18.969 1 71.75 893 ARG A CA 1
ATOM 7476 C C . ARG A 1 893 ? -5.219 -48.406 -20.406 1 71.75 893 ARG A C 1
ATOM 7478 O O . ARG A 1 893 ? -4.129 -48.906 -20.719 1 71.75 893 ARG A O 1
ATOM 7485 N N . SER A 1 894 ? -6.172 -48.156 -21.25 1 69.38 894 SER A N 1
ATOM 7486 C CA . SER A 1 894 ? -6.031 -48.656 -22.625 1 69.38 894 SER A CA 1
ATOM 7487 C C . SER A 1 894 ? -5.285 -47.625 -23.484 1 69.38 894 SER A C 1
ATOM 7489 O O . SER A 1 894 ? -4.914 -47.938 -24.625 1 69.38 894 SER A O 1
ATOM 7491 N N . TYR A 1 895 ? -4.984 -46.5 -22.906 1 77.75 895 TYR A N 1
ATOM 7492 C CA . TYR A 1 895 ? -4.324 -45.469 -23.672 1 77.75 895 TYR A CA 1
ATOM 7493 C C . TYR A 1 895 ? -2.838 -45.781 -23.844 1 77.75 895 TYR A C 1
ATOM 7495 O O . TYR A 1 895 ? -2.201 -46.312 -22.938 1 77.75 895 TYR A O 1
ATOM 7503 N N . LYS A 1 896 ? -2.352 -45.531 -25 1 84.69 896 LYS A N 1
ATOM 7504 C CA . LYS A 1 896 ? -0.922 -45.656 -25.266 1 84.69 896 LYS A CA 1
ATOM 7505 C C . LYS A 1 896 ? -0.26 -44.312 -25.391 1 84.69 896 LYS A C 1
ATOM 7507 O O . LYS A 1 896 ? -0.847 -43.375 -25.953 1 84.69 896 LYS A O 1
ATOM 7512 N N . PHE A 1 897 ? 0.804 -44.156 -24.766 1 90.81 897 PHE A N 1
ATOM 7513 C CA . PHE A 1 897 ? 1.591 -42.938 -24.875 1 90.81 897 PHE A CA 1
ATOM 7514 C C . PHE A 1 897 ? 3.049 -43.25 -25.188 1 90.81 897 PHE A C 1
ATOM 7516 O O . PHE A 1 897 ? 3.457 -44.438 -25.141 1 90.81 897 PHE A O 1
ATOM 7523 N N . ALA A 1 898 ? 3.809 -42.25 -25.594 1 94.25 898 ALA A N 1
ATOM 7524 C CA . ALA A 1 898 ? 5.199 -42.469 -25.969 1 94.25 898 ALA A CA 1
ATOM 7525 C C . ALA A 1 898 ? 6.094 -41.312 -25.484 1 94.25 898 ALA A C 1
ATOM 7527 O O . ALA A 1 898 ? 5.613 -40.219 -25.25 1 94.25 898 ALA A O 1
ATOM 7528 N N . LEU A 1 899 ? 7.316 -41.656 -25.25 1 96.19 899 LEU A N 1
ATOM 7529 C CA . LEU A 1 899 ? 8.391 -40.688 -25.047 1 96.19 899 LEU A CA 1
ATOM 7530 C C . LEU A 1 899 ? 9.172 -40.469 -26.344 1 96.19 899 LEU A C 1
ATOM 7532 O O . LEU A 1 899 ? 9.523 -41.438 -27.031 1 96.19 899 LEU A O 1
ATOM 7536 N N . MET A 1 900 ? 9.32 -39.219 -26.625 1 97.12 900 MET A N 1
ATOM 7537 C CA . MET A 1 900 ? 9.945 -38.938 -27.906 1 97.12 900 MET A CA 1
ATOM 7538 C C . MET A 1 900 ? 11 -37.844 -27.781 1 97.12 900 MET A C 1
ATOM 7540 O O . MET A 1 900 ? 10.836 -36.906 -26.984 1 97.12 900 MET A O 1
ATOM 7544 N N . LEU A 1 901 ? 12.125 -37.969 -28.453 1 97.69 901 LEU A N 1
ATOM 7545 C CA . LEU A 1 901 ? 13.133 -36.938 -28.594 1 97.69 901 LEU A CA 1
ATOM 7546 C C . LEU A 1 901 ? 13.414 -36.656 -30.062 1 97.69 901 LEU A C 1
ATOM 7548 O O . LEU A 1 901 ? 13.758 -37.562 -30.812 1 97.69 901 LEU A O 1
ATOM 7552 N N . ILE A 1 902 ? 13.195 -35.438 -30.5 1 97.81 902 ILE A N 1
ATOM 7553 C CA . ILE A 1 902 ? 13.461 -35 -31.859 1 97.81 902 ILE A CA 1
ATOM 7554 C C . ILE A 1 902 ? 14.555 -33.938 -31.859 1 97.81 902 ILE A C 1
ATOM 7556 O O . ILE A 1 902 ? 14.492 -32.969 -31.109 1 97.81 902 ILE A O 1
ATOM 7560 N N . LYS A 1 903 ? 15.531 -34.125 -32.594 1 97.12 903 LYS A N 1
ATOM 7561 C CA . LYS A 1 903 ? 16.547 -33.094 -32.844 1 97.12 903 LYS A CA 1
ATOM 7562 C C . LYS A 1 903 ? 16.219 -32.312 -34.094 1 97.12 903 LYS A C 1
ATOM 7564 O O . LYS A 1 903 ? 15.945 -32.875 -35.156 1 97.12 903 LYS A O 1
ATOM 7569 N N . ASN A 1 904 ? 16.25 -31.031 -34.062 1 96.12 904 ASN A N 1
ATOM 7570 C CA . ASN A 1 904 ? 15.859 -30.156 -35.156 1 96.12 904 ASN A CA 1
ATOM 7571 C C . ASN A 1 904 ? 16.953 -30.062 -36.219 1 96.12 904 ASN A C 1
ATOM 7573 O O . ASN A 1 904 ? 17.391 -28.969 -36.562 1 96.12 904 ASN A O 1
ATOM 7577 N N . THR A 1 905 ? 17.359 -31.109 -36.594 1 94.81 905 THR A N 1
ATOM 7578 C CA . THR A 1 905 ? 18.312 -31.25 -37.688 1 94.81 905 THR A CA 1
ATOM 7579 C C . THR A 1 905 ? 18 -32.5 -38.531 1 94.81 905 THR A C 1
ATOM 7581 O O . THR A 1 905 ? 17.531 -33.5 -38 1 94.81 905 THR A O 1
ATOM 7584 N N . GLN A 1 906 ? 18.203 -32.375 -39.812 1 93.62 906 GLN A N 1
ATOM 7585 C CA . GLN A 1 906 ? 17.953 -33.531 -40.688 1 93.62 906 GLN A CA 1
ATOM 7586 C C . GLN A 1 906 ? 18.891 -34.688 -40.344 1 93.62 906 GLN A C 1
ATOM 7588 O O . GLN A 1 906 ? 20.094 -34.469 -40.188 1 93.62 906 GLN A O 1
ATOM 7593 N N . ALA A 1 907 ? 18.328 -35.812 -40.281 1 91.75 907 ALA A N 1
ATOM 7594 C CA . ALA A 1 907 ? 19.109 -37 -39.906 1 91.75 907 ALA A CA 1
ATOM 7595 C C . ALA A 1 907 ? 20.016 -37.438 -41.062 1 91.75 907 ALA A C 1
ATOM 7597 O O . ALA A 1 907 ? 19.672 -37.25 -42.25 1 91.75 907 ALA A O 1
ATOM 7598 N N . ASN A 1 908 ? 21.125 -38.062 -40.656 1 90.06 908 ASN A N 1
ATOM 7599 C CA . ASN A 1 908 ? 21.984 -38.688 -41.656 1 90.06 908 ASN A CA 1
ATOM 7600 C C . ASN A 1 908 ? 21.359 -39.969 -42.188 1 90.06 908 ASN A C 1
ATOM 7602 O O . ASN A 1 908 ? 20.484 -40.531 -41.562 1 90.06 908 ASN A O 1
ATOM 7606 N N . HIS A 1 909 ? 21.812 -40.375 -43.375 1 84.69 909 HIS A N 1
ATOM 7607 C CA . HIS A 1 909 ? 21.25 -41.531 -44.031 1 84.69 909 HIS A CA 1
ATOM 7608 C C . HIS A 1 909 ? 21.469 -42.812 -43.25 1 84.69 909 HIS A C 1
ATOM 7610 O O . HIS A 1 909 ? 20.703 -43.75 -43.375 1 84.69 909 HIS A O 1
ATOM 7616 N N . THR A 1 910 ? 22.422 -42.75 -42.344 1 88.56 910 THR A N 1
ATOM 7617 C CA . THR A 1 910 ? 22.75 -43.938 -41.594 1 88.56 910 THR A CA 1
ATOM 7618 C C . THR A 1 910 ? 22.094 -43.906 -40.188 1 88.56 910 THR A C 1
ATOM 7620 O O . THR A 1 910 ? 22.297 -44.812 -39.375 1 88.56 910 THR A O 1
ATOM 7623 N N . HIS A 1 911 ? 21.281 -42.875 -40.031 1 92.94 911 HIS A N 1
ATOM 7624 C CA . HIS A 1 911 ? 20.688 -42.688 -38.719 1 92.94 911 HIS A CA 1
ATOM 7625 C C . HIS A 1 911 ? 19.703 -43.812 -38.406 1 92.94 911 HIS A C 1
ATOM 7627 O O . HIS A 1 911 ? 18.891 -44.188 -39.25 1 92.94 911 HIS A O 1
ATOM 7633 N N . LYS A 1 912 ? 19.812 -44.375 -37.125 1 93.38 912 LYS A N 1
ATOM 7634 C CA . LYS A 1 912 ? 18.891 -45.406 -36.656 1 93.38 912 LYS A CA 1
ATOM 7635 C C . LYS A 1 912 ? 18.016 -44.875 -35.531 1 93.38 912 LYS A C 1
ATOM 7637 O O . LYS A 1 912 ? 18.516 -44.281 -34.562 1 93.38 912 LYS A O 1
ATOM 7642 N N . ILE A 1 913 ? 16.75 -45.031 -35.688 1 93.69 913 ILE A N 1
ATOM 7643 C CA . ILE A 1 913 ? 15.789 -44.594 -34.688 1 93.69 913 ILE A CA 1
ATOM 7644 C C . ILE A 1 913 ? 15.625 -45.688 -33.625 1 93.69 913 ILE A C 1
ATOM 7646 O O . ILE A 1 913 ? 15.406 -46.875 -33.969 1 93.69 913 ILE A O 1
ATOM 7650 N N . LYS A 1 914 ? 15.773 -45.375 -32.375 1 93.56 914 LYS A N 1
ATOM 7651 C CA . LYS A 1 914 ? 15.562 -46.312 -31.266 1 93.56 914 LYS A CA 1
ATOM 7652 C C . LYS A 1 914 ? 14.086 -46.406 -30.906 1 93.56 914 LYS A C 1
ATOM 7654 O O . LYS A 1 914 ? 13.43 -45.375 -30.703 1 93.56 914 LYS A O 1
ATOM 7659 N N . MET A 1 915 ? 13.578 -47.594 -30.812 1 91.31 915 MET A N 1
ATOM 7660 C CA . MET A 1 915 ? 12.148 -47.75 -30.578 1 91.31 915 MET A CA 1
ATOM 7661 C C . MET A 1 915 ? 11.883 -48.812 -29.531 1 91.31 915 MET A C 1
ATOM 7663 O O . MET A 1 915 ? 12.672 -49.781 -29.422 1 91.31 915 MET A O 1
ATOM 7667 N N . MET A 1 916 ? 10.914 -48.562 -28.75 1 89.38 916 MET A N 1
ATOM 7668 C CA . MET A 1 916 ? 10.328 -49.562 -27.844 1 89.38 916 MET A CA 1
ATOM 7669 C C . MET A 1 916 ? 8.812 -49.562 -27.938 1 89.38 916 MET A C 1
ATOM 7671 O O . MET A 1 916 ? 8.195 -48.5 -28.141 1 89.38 916 MET A O 1
ATOM 7675 N N . PHE A 1 917 ? 8.234 -50.719 -27.906 1 86.31 917 PHE A N 1
ATOM 7676 C CA . PHE A 1 917 ? 6.781 -50.812 -27.984 1 86.31 917 PHE A CA 1
ATOM 7677 C C . PHE A 1 917 ? 6.227 -51.688 -26.875 1 86.31 917 PHE A C 1
ATOM 7679 O O . PHE A 1 917 ? 6.93 -52.562 -26.359 1 86.31 917 PHE A O 1
ATOM 7686 N N . TYR A 1 918 ? 5.008 -51.438 -26.438 1 79.81 918 TYR A N 1
ATOM 7687 C CA . TYR A 1 918 ? 4.211 -52.25 -25.516 1 79.81 918 TYR A CA 1
ATOM 7688 C C . TYR A 1 918 ? 4.875 -52.312 -24.141 1 79.81 918 TYR A C 1
ATOM 7690 O O . TYR A 1 918 ? 4.859 -53.375 -23.5 1 79.81 918 TYR A O 1
ATOM 7698 N N . LYS A 1 919 ? 5.547 -51.25 -23.828 1 86.25 919 LYS A N 1
ATOM 7699 C CA . LYS A 1 919 ? 6.145 -51.25 -22.5 1 86.25 919 LYS A CA 1
ATOM 7700 C C . LYS A 1 919 ? 5.141 -50.812 -21.438 1 86.25 919 LYS A C 1
ATOM 7702 O O . LYS A 1 919 ? 4.297 -49.938 -21.703 1 86.25 919 LYS A O 1
ATOM 7707 N N . THR A 1 920 ? 5.156 -51.438 -20.312 1 85.38 920 THR A N 1
ATOM 7708 C CA . THR A 1 920 ? 4.184 -51.156 -19.266 1 85.38 920 THR A CA 1
ATOM 7709 C C . THR A 1 920 ? 4.887 -50.656 -18 1 85.38 920 THR A C 1
ATOM 7711 O O . THR A 1 920 ? 4.23 -50.281 -17.031 1 85.38 920 THR A O 1
ATOM 7714 N N . ASP A 1 921 ? 6.152 -50.656 -18.047 1 86 921 ASP A N 1
ATOM 7715 C CA . ASP A 1 921 ? 6.957 -50.219 -16.922 1 86 921 ASP A CA 1
ATOM 7716 C C . ASP A 1 921 ? 8.07 -49.281 -17.375 1 86 921 ASP A C 1
ATOM 7718 O O . ASP A 1 921 ? 8.789 -49.562 -18.328 1 86 921 ASP A O 1
ATOM 7722 N N . ILE A 1 922 ? 8.18 -48.25 -16.703 1 84.19 922 ILE A N 1
ATOM 7723 C CA . ILE A 1 922 ? 9.148 -47.219 -17.078 1 84.19 922 ILE A CA 1
ATOM 7724 C C . ILE A 1 922 ? 10.562 -47.781 -16.922 1 84.19 922 ILE A C 1
ATOM 7726 O O . ILE A 1 922 ? 11.492 -47.312 -17.594 1 84.19 922 ILE A O 1
ATOM 7730 N N . ASN A 1 923 ? 10.719 -48.75 -16.062 1 78.81 923 ASN A N 1
ATOM 7731 C CA . ASN A 1 923 ? 12.039 -49.344 -15.844 1 78.81 923 ASN A CA 1
ATOM 7732 C C . ASN A 1 923 ? 12.547 -50.062 -17.094 1 78.81 923 ASN A C 1
ATOM 7734 O O . ASN A 1 923 ? 13.734 -50.344 -17.219 1 78.81 923 ASN A O 1
ATOM 7738 N N . SER A 1 924 ? 11.633 -50.25 -18.016 1 82.25 924 SER A N 1
ATOM 7739 C CA . SER A 1 924 ? 12.039 -50.844 -19.281 1 82.25 924 SER A CA 1
ATOM 7740 C C . SER A 1 924 ? 13.039 -49.969 -20.016 1 82.25 924 SER A C 1
ATOM 7742 O O . SER A 1 924 ? 13.82 -50.438 -20.844 1 82.25 924 SER A O 1
ATOM 7744 N N . LEU A 1 925 ? 13.031 -48.75 -19.688 1 85.69 925 LEU A N 1
ATOM 7745 C CA . LEU A 1 925 ? 13.906 -47.781 -20.344 1 85.69 925 LEU A CA 1
ATOM 7746 C C . LEU A 1 925 ? 15.367 -48.062 -20 1 85.69 925 LEU A C 1
ATOM 7748 O O . LEU A 1 925 ? 16.266 -47.656 -20.734 1 85.69 925 LEU A O 1
ATOM 7752 N N . LYS A 1 926 ? 15.602 -48.75 -18.906 1 78.19 926 LYS A N 1
ATOM 7753 C CA . LYS A 1 926 ? 16.953 -49.094 -18.484 1 78.19 926 LYS A CA 1
ATOM 7754 C C . LYS A 1 926 ? 17.484 -50.312 -19.203 1 78.19 926 LYS A C 1
ATOM 7756 O O . LYS A 1 926 ? 18.703 -50.531 -19.25 1 78.19 926 LYS A O 1
ATOM 7761 N N . ASN A 1 927 ? 16.547 -51.094 -19.844 1 78.19 927 ASN A N 1
ATOM 7762 C CA . ASN A 1 927 ? 16.938 -52.312 -20.516 1 78.19 927 ASN A CA 1
ATOM 7763 C C . ASN A 1 927 ? 17.281 -52.062 -21.984 1 78.19 927 ASN A C 1
ATOM 7765 O O . ASN A 1 927 ? 16.406 -52 -22.844 1 78.19 927 ASN A O 1
ATOM 7769 N N . LYS A 1 928 ? 18.547 -52 -22.328 1 78.69 928 LYS A N 1
ATOM 7770 C CA . LYS A 1 928 ? 19.031 -51.656 -23.672 1 78.69 928 LYS A CA 1
ATOM 7771 C C . LYS A 1 928 ? 18.75 -52.812 -24.656 1 78.69 928 LYS A C 1
ATOM 7773 O O . LYS A 1 928 ? 18.688 -52.594 -25.859 1 78.69 928 LYS A O 1
ATOM 7778 N N . ASP A 1 929 ? 18.562 -54 -24.125 1 75.5 929 ASP A N 1
ATOM 7779 C CA . ASP A 1 929 ? 18.375 -55.188 -24.984 1 75.5 929 ASP A CA 1
ATOM 7780 C C . ASP A 1 929 ? 17 -55.156 -25.641 1 75.5 929 ASP A C 1
ATOM 7782 O O . ASP A 1 929 ? 16.781 -55.781 -26.672 1 75.5 929 ASP A O 1
ATOM 7786 N N . GLU A 1 930 ? 16.188 -54.375 -25.125 1 79.25 930 GLU A N 1
ATOM 7787 C CA . GLU A 1 930 ? 14.82 -54.312 -25.641 1 79.25 930 GLU A CA 1
ATOM 7788 C C . GLU A 1 930 ? 14.656 -53.25 -26.703 1 79.25 930 GLU A C 1
ATOM 7790 O O . GLU A 1 930 ? 13.586 -53.094 -27.297 1 79.25 930 GLU A O 1
ATOM 7795 N N . ILE A 1 931 ? 15.656 -52.562 -27.031 1 88.25 931 ILE A N 1
ATOM 7796 C CA . ILE A 1 931 ? 15.578 -51.469 -27.984 1 88.25 931 ILE A CA 1
ATOM 7797 C C . ILE A 1 931 ? 15.68 -52 -29.406 1 88.25 931 ILE A C 1
ATOM 7799 O O . ILE A 1 931 ? 16.594 -52.75 -29.719 1 88.25 931 ILE A O 1
ATOM 7803 N N . LEU A 1 932 ? 14.664 -51.688 -30.188 1 86.31 932 LEU A N 1
ATOM 7804 C CA . LEU A 1 932 ? 14.664 -51.969 -31.625 1 86.31 932 LEU A CA 1
ATOM 7805 C C . LEU A 1 932 ? 15.148 -50.781 -32.406 1 86.31 932 LEU A C 1
ATOM 7807 O O . LEU A 1 932 ? 14.883 -49.625 -32.062 1 86.31 932 LEU A O 1
ATOM 7811 N N . THR A 1 933 ? 15.891 -51.031 -33.469 1 89.06 933 THR A N 1
ATOM 7812 C CA . THR A 1 933 ? 16.375 -49.906 -34.281 1 89.06 933 THR A CA 1
ATOM 7813 C C . THR A 1 933 ? 15.891 -50.062 -35.719 1 89.06 933 THR A C 1
ATOM 7815 O O . THR A 1 933 ? 15.883 -51.156 -36.281 1 89.06 933 THR A O 1
ATOM 7818 N N . LEU A 1 934 ? 15.312 -49.031 -36.219 1 87 934 LEU A N 1
ATOM 7819 C CA . LEU A 1 934 ? 14.898 -48.938 -37.594 1 87 934 LEU A CA 1
ATOM 7820 C C . LEU A 1 934 ? 15.461 -47.688 -38.25 1 87 934 LEU A C 1
ATOM 7822 O O . LEU A 1 934 ? 15.633 -46.656 -37.594 1 87 934 LEU A O 1
ATOM 7826 N N . ASN A 1 935 ? 15.789 -47.781 -39.531 1 89 935 ASN A N 1
ATOM 7827 C CA . ASN A 1 935 ? 16.141 -46.594 -40.281 1 89 935 ASN A CA 1
ATOM 7828 C C . ASN A 1 935 ? 15.008 -46.156 -41.188 1 89 935 ASN A C 1
ATOM 7830 O O . ASN A 1 935 ? 13.984 -46.812 -41.281 1 89 935 ASN A O 1
ATOM 7834 N N . LEU A 1 936 ? 15.109 -45.031 -41.719 1 90.81 936 LEU A N 1
ATOM 7835 C CA . LEU A 1 936 ? 14.062 -44.438 -42.562 1 90.81 936 LEU A CA 1
ATOM 7836 C C . LEU A 1 936 ? 13.758 -45.344 -43.75 1 90.81 936 LEU A C 1
ATOM 7838 O O . LEU A 1 936 ? 12.602 -45.438 -44.188 1 90.81 936 LEU A O 1
ATOM 7842 N N . LYS A 1 937 ? 14.727 -45.969 -44.25 1 86 937 LYS A N 1
ATOM 7843 C CA . LYS A 1 937 ? 14.555 -46.875 -45.375 1 86 937 LYS A CA 1
ATOM 7844 C C . LYS A 1 937 ? 13.656 -48.031 -45 1 86 937 LYS A C 1
ATOM 7846 O O . LYS A 1 937 ? 12.805 -48.438 -45.812 1 86 937 LYS A O 1
ATOM 7851 N N . ASP A 1 938 ? 13.906 -48.5 -43.875 1 82.31 938 ASP A N 1
ATOM 7852 C CA . ASP A 1 938 ? 13.086 -49.594 -43.375 1 82.31 938 ASP A CA 1
ATOM 7853 C C . ASP A 1 938 ? 11.625 -49.188 -43.25 1 82.31 938 ASP A C 1
ATOM 7855 O O . ASP A 1 938 ? 10.719 -49.938 -43.594 1 82.31 938 ASP A O 1
ATOM 7859 N N . ILE A 1 939 ? 11.469 -48 -42.781 1 87.56 939 ILE A N 1
ATOM 7860 C CA . ILE A 1 939 ? 10.117 -47.5 -42.562 1 87.56 939 ILE A CA 1
ATOM 7861 C C . ILE A 1 939 ? 9.406 -47.281 -43.875 1 87.56 939 ILE A C 1
ATOM 7863 O O . ILE A 1 939 ? 8.227 -47.625 -44.031 1 87.56 939 ILE A O 1
ATOM 7867 N N . LYS A 1 940 ? 10.133 -46.781 -44.781 1 85.19 940 LYS A N 1
ATOM 7868 C CA . LYS A 1 940 ? 9.562 -46.531 -46.125 1 85.19 940 LYS A CA 1
ATOM 7869 C C . LYS A 1 940 ? 9.203 -47.844 -46.812 1 85.19 940 LYS A C 1
ATOM 7871 O O . LYS A 1 940 ? 8.227 -47.938 -47.562 1 85.19 940 LYS A O 1
ATOM 7876 N N . LYS A 1 941 ? 9.93 -48.844 -46.469 1 76.69 941 LYS A N 1
ATOM 7877 C CA . LYS A 1 941 ? 9.656 -50.156 -47.031 1 76.69 941 LYS A CA 1
ATOM 7878 C C . LYS A 1 941 ? 8.414 -50.781 -46.406 1 76.69 941 LYS A C 1
ATOM 7880 O O . LYS A 1 941 ? 7.609 -51.406 -47.094 1 76.69 941 LYS A O 1
ATOM 7885 N N . LEU A 1 942 ? 8.352 -50.562 -45.156 1 74.5 942 LEU A N 1
ATOM 7886 C CA . LEU A 1 942 ? 7.25 -51.188 -44.438 1 74.5 942 LEU A CA 1
ATOM 7887 C C . LEU A 1 942 ? 5.965 -50.375 -44.625 1 74.5 942 LEU A C 1
ATOM 7889 O O . LEU A 1 942 ? 4.867 -50.938 -44.594 1 74.5 942 LEU A O 1
ATOM 7893 N N . SER A 1 943 ? 6.148 -49.062 -44.688 1 80 943 SER A N 1
ATOM 7894 C CA . SER A 1 943 ? 5.012 -48.156 -44.812 1 80 943 SER A CA 1
ATOM 7895 C C . SER A 1 943 ? 5.328 -47.031 -45.812 1 80 943 SER A C 1
ATOM 7897 O O . SER A 1 943 ? 5.59 -45.906 -45.375 1 80 943 SER A O 1
ATOM 7899 N N . PRO A 1 944 ? 5.27 -47.375 -47.031 1 77.19 944 PRO A N 1
ATOM 7900 C CA . PRO A 1 944 ? 5.738 -46.406 -48.031 1 77.19 944 PRO A CA 1
ATOM 7901 C C . PRO A 1 944 ? 4.852 -45.188 -48.125 1 77.19 944 PRO A C 1
ATOM 7903 O O . PRO A 1 944 ? 5.352 -44.062 -48.344 1 77.19 944 PRO A O 1
ATOM 7906 N N . THR A 1 945 ? 3.557 -45.406 -47.938 1 76.88 945 THR A N 1
ATOM 7907 C CA . THR A 1 945 ? 2.639 -44.281 -48.125 1 76.88 945 THR A CA 1
ATOM 7908 C C . THR A 1 945 ? 2.414 -43.5 -46.844 1 76.88 945 THR A C 1
ATOM 7910 O O . THR A 1 945 ? 2.381 -42.281 -46.844 1 76.88 945 THR A O 1
ATOM 7913 N N . HIS A 1 946 ? 2.344 -44.125 -45.781 1 79.69 946 HIS A N 1
ATOM 7914 C CA . HIS A 1 946 ? 1.929 -43.5 -44.531 1 79.69 946 HIS A CA 1
ATOM 7915 C C . HIS A 1 946 ? 3.127 -43.25 -43.625 1 79.69 946 HIS A C 1
ATOM 7917 O O . HIS A 1 946 ? 3.029 -42.469 -42.656 1 79.69 946 HIS A O 1
ATOM 7923 N N . LEU A 1 947 ? 4.223 -43.844 -43.906 1 86.25 947 LEU A N 1
ATOM 7924 C CA . LEU A 1 947 ? 5.43 -43.75 -43.094 1 86.25 947 LEU A CA 1
ATOM 7925 C C . LEU A 1 947 ? 5.117 -44.031 -41.625 1 86.25 947 LEU A C 1
ATOM 7927 O O . LEU A 1 947 ? 5.656 -43.375 -40.719 1 86.25 947 LEU A O 1
ATOM 7931 N N . ALA A 1 948 ? 4.152 -44.844 -41.375 1 85.94 948 ALA A N 1
ATOM 7932 C CA . ALA A 1 948 ? 3.752 -45.219 -40 1 85.94 948 ALA A CA 1
ATOM 7933 C C . ALA A 1 948 ? 4.656 -46.312 -39.438 1 85.94 948 ALA A C 1
ATOM 7935 O O . ALA A 1 948 ? 5.098 -47.219 -40.188 1 85.94 948 ALA A O 1
ATOM 7936 N N . LEU A 1 949 ? 4.887 -46.219 -38.188 1 85.12 949 LEU A N 1
ATOM 7937 C CA . LEU A 1 949 ? 5.637 -47.281 -37.5 1 85.12 949 LEU A CA 1
ATOM 7938 C C . LEU A 1 949 ? 4.754 -48.469 -37.25 1 85.12 949 LEU A C 1
ATOM 7940 O O . LEU A 1 949 ? 3.529 -48.406 -37.375 1 85.12 949 LEU A O 1
ATOM 7944 N N . MET A 1 950 ? 5.387 -49.562 -37.094 1 82.06 950 MET A N 1
ATOM 7945 C CA . MET A 1 950 ? 4.699 -50.781 -36.656 1 82.06 950 MET A CA 1
ATOM 7946 C C . MET A 1 950 ? 5.066 -51.125 -35.219 1 82.06 950 MET A C 1
ATOM 7948 O O . MET A 1 950 ? 6.211 -50.906 -34.781 1 82.06 950 MET A O 1
ATOM 7952 N N . GLU A 1 951 ? 4.102 -51.406 -34.5 1 81.19 951 GLU A N 1
ATOM 7953 C CA . GLU A 1 951 ? 4.371 -51.75 -33.094 1 81.19 951 GLU A CA 1
ATOM 7954 C C . GLU A 1 951 ? 4.941 -53.156 -33 1 81.19 951 GLU A C 1
ATOM 7956 O O . GLU A 1 951 ? 4.195 -54.125 -32.812 1 81.19 951 GLU A O 1
ATOM 7961 N N . LEU A 1 952 ? 6.199 -53.219 -32.938 1 79.5 952 LEU A N 1
ATOM 7962 C CA . LEU A 1 952 ? 6.891 -54.5 -32.969 1 79.5 952 LEU A CA 1
ATOM 7963 C C . LEU A 1 952 ? 7.27 -54.938 -31.547 1 79.5 952 LEU A C 1
ATOM 7965 O O . LEU A 1 952 ? 7.785 -54.156 -30.766 1 79.5 952 LEU A O 1
ATOM 7969 N N . LYS A 1 953 ? 6.945 -56.094 -31.25 1 74.31 953 LYS A N 1
ATOM 7970 C CA . LYS A 1 953 ? 7.297 -56.594 -29.922 1 74.31 953 LYS A CA 1
ATOM 7971 C C . LYS A 1 953 ? 8.789 -56.906 -29.844 1 74.31 953 LYS A C 1
ATOM 7973 O O . LYS A 1 953 ? 9.43 -56.656 -28.828 1 74.31 953 LYS A O 1
ATOM 7978 N N . ASP A 1 954 ? 9.336 -57.594 -30.922 1 78 954 ASP A N 1
ATOM 7979 C CA . ASP A 1 954 ? 10.75 -57.969 -30.922 1 78 954 ASP A CA 1
ATOM 7980 C C . ASP A 1 954 ? 11.281 -58.125 -32.344 1 78 954 ASP A C 1
ATOM 7982 O O . ASP A 1 954 ? 10.57 -57.844 -33.312 1 78 954 ASP A O 1
ATOM 7986 N N . LYS A 1 955 ? 12.586 -58.469 -32.469 1 79.38 955 LYS A N 1
ATOM 7987 C CA . LYS A 1 955 ? 13.281 -58.562 -33.75 1 79.38 955 LYS A CA 1
ATOM 7988 C C . LYS A 1 955 ? 12.711 -59.688 -34.594 1 79.38 955 LYS A C 1
ATOM 7990 O O . LYS A 1 955 ? 12.68 -59.594 -35.812 1 79.38 955 LYS A O 1
ATOM 7995 N N . GLN A 1 956 ? 12.305 -60.719 -34 1 84.19 956 GLN A N 1
ATOM 7996 C CA . GLN A 1 956 ? 11.742 -61.844 -34.719 1 84.19 956 GLN A CA 1
ATOM 7997 C C . GLN A 1 956 ? 10.469 -61.438 -35.469 1 84.19 956 GLN A C 1
ATOM 7999 O O . GLN A 1 956 ? 10.242 -61.875 -36.594 1 84.19 956 GLN A O 1
ATOM 8004 N N . ALA A 1 957 ? 9.719 -60.625 -34.844 1 85.56 957 ALA A N 1
ATOM 8005 C CA . ALA A 1 957 ? 8.5 -60.125 -35.469 1 85.56 957 ALA A CA 1
ATOM 8006 C C . ALA A 1 957 ? 8.836 -59.344 -36.75 1 85.56 957 ALA A C 1
ATOM 8008 O O . ALA A 1 957 ? 8.125 -59.469 -37.75 1 85.56 957 ALA A O 1
ATOM 8009 N N . LEU A 1 958 ? 9.852 -58.656 -36.688 1 82.12 958 LEU A N 1
ATOM 8010 C CA . LEU A 1 958 ? 10.266 -57.875 -37.844 1 82.12 958 LEU A CA 1
ATOM 8011 C C . LEU A 1 958 ? 10.648 -58.781 -39 1 82.12 958 LEU A C 1
ATOM 8013 O O . LEU A 1 958 ? 10.336 -58.469 -40.156 1 82.12 958 LEU A O 1
ATOM 8017 N N . GLU A 1 959 ? 11.328 -59.781 -38.688 1 85.19 959 GLU A N 1
ATOM 8018 C CA . GLU A 1 959 ? 11.75 -60.688 -39.75 1 85.19 959 GLU A CA 1
ATOM 8019 C C . GLU A 1 959 ? 10.555 -61.344 -40.438 1 85.19 959 GLU A C 1
ATOM 8021 O O . GLU A 1 959 ? 10.531 -61.5 -41.656 1 85.19 959 GLU A O 1
ATOM 8026 N N . ILE A 1 960 ? 9.625 -61.719 -39.656 1 88.94 960 ILE A N 1
ATOM 8027 C CA . ILE A 1 960 ? 8.422 -62.375 -40.188 1 88.94 960 ILE A CA 1
ATOM 8028 C C . ILE A 1 960 ? 7.66 -61.375 -41.062 1 88.94 960 ILE A C 1
ATOM 8030 O O . ILE A 1 960 ? 7.148 -61.719 -42.125 1 88.94 960 ILE A O 1
ATOM 8034 N N . LEU A 1 961 ? 7.633 -60.156 -40.656 1 88 961 LEU A N 1
ATOM 8035 C CA . LEU A 1 961 ? 6.938 -59.125 -41.406 1 88 961 LEU A CA 1
ATOM 8036 C C . LEU A 1 961 ? 7.637 -58.875 -42.75 1 88 961 LEU A C 1
ATOM 8038 O O . LEU A 1 961 ? 6.98 -58.719 -43.781 1 88 961 LEU A O 1
ATOM 8042 N N . ARG A 1 962 ? 8.891 -58.844 -42.656 1 83.31 962 ARG A N 1
ATOM 8043 C CA . ARG A 1 962 ? 9.641 -58.656 -43.906 1 83.31 962 ARG A CA 1
ATOM 8044 C C . ARG A 1 962 ? 9.336 -59.781 -44.906 1 83.31 962 ARG A C 1
ATOM 8046 O O . ARG A 1 962 ? 9.156 -59.5 -46.094 1 83.31 962 ARG A O 1
ATOM 8053 N N . LYS A 1 963 ? 9.312 -60.969 -44.438 1 88.19 963 LYS A N 1
ATOM 8054 C CA . LYS A 1 963 ? 9.008 -62.125 -45.281 1 88.19 963 LYS A CA 1
ATOM 8055 C C . LYS A 1 963 ? 7.598 -62 -45.875 1 88.19 963 LYS A C 1
ATOM 8057 O O . LYS A 1 963 ? 7.383 -62.312 -47.031 1 88.19 963 LYS A O 1
ATOM 8062 N N . SER A 1 964 ? 6.73 -61.562 -45.031 1 89.56 964 SER A N 1
ATOM 8063 C CA . SER A 1 964 ? 5.344 -61.469 -45.469 1 89.56 964 SER A CA 1
ATOM 8064 C C . SER A 1 964 ? 5.188 -60.375 -46.562 1 89.56 964 SER A C 1
ATOM 8066 O O . SER A 1 964 ? 4.457 -60.562 -47.531 1 89.56 964 SER A O 1
ATOM 8068 N N . TYR A 1 965 ? 5.883 -59.312 -46.375 1 87.06 965 TYR A N 1
ATOM 8069 C CA . TYR A 1 965 ? 5.77 -58.188 -47.312 1 87.06 965 TYR A CA 1
ATOM 8070 C C . TYR A 1 965 ? 6.512 -58.5 -48.594 1 87.06 965 TYR A C 1
ATOM 8072 O O . TYR A 1 965 ? 6.23 -57.875 -49.656 1 87.06 965 TYR A O 1
ATOM 8080 N N . ASN A 1 966 ? 7.395 -59.438 -48.531 1 85.62 966 ASN A N 1
ATOM 8081 C CA . ASN A 1 966 ? 8.078 -59.875 -49.75 1 85.62 966 ASN A CA 1
ATOM 8082 C C . ASN A 1 966 ? 7.238 -60.906 -50.531 1 85.62 966 ASN A C 1
ATOM 8084 O O . ASN A 1 966 ? 7.402 -61.062 -51.719 1 85.62 966 ASN A O 1
ATOM 8088 N N . ALA A 1 967 ? 6.387 -61.562 -49.875 1 90.44 967 ALA A N 1
ATOM 8089 C CA . ALA A 1 967 ? 5.602 -62.656 -50.469 1 90.44 967 ALA A CA 1
ATOM 8090 C C . ALA A 1 967 ? 4.523 -62.094 -51.375 1 90.44 967 ALA A C 1
ATOM 8092 O O . ALA A 1 967 ? 4.246 -62.656 -52.438 1 90.44 967 ALA A O 1
ATOM 8093 N N . PHE A 1 968 ? 3.881 -61.062 -51 1 92 968 PHE A N 1
ATOM 8094 C CA . PHE A 1 968 ? 2.77 -60.531 -51.812 1 92 968 PHE A CA 1
ATOM 8095 C C . PHE A 1 968 ? 2.785 -59 -51.812 1 92 968 PHE A C 1
ATOM 8097 O O . PHE A 1 968 ? 3.398 -58.375 -50.938 1 92 968 PHE A O 1
ATOM 8104 N N . GLN A 1 969 ? 2.1 -58.5 -52.781 1 87.81 969 GLN A N 1
ATOM 8105 C CA . GLN A 1 969 ? 1.867 -57.062 -52.844 1 87.81 969 GLN A CA 1
ATOM 8106 C C . GLN A 1 969 ? 0.745 -56.656 -51.875 1 87.81 969 GLN A C 1
ATOM 8108 O O . GLN A 1 969 ? -0.093 -57.469 -51.531 1 87.81 969 GLN A O 1
ATOM 8113 N N . ASN A 1 970 ? 0.77 -55.375 -51.531 1 89 970 ASN A N 1
ATOM 8114 C CA . ASN A 1 970 ? -0.292 -54.875 -50.688 1 89 970 ASN A CA 1
ATOM 8115 C C . ASN A 1 970 ? -1.654 -54.969 -51.375 1 89 970 ASN A C 1
ATOM 8117 O O . ASN A 1 970 ? -1.744 -54.875 -52.594 1 89 970 ASN A O 1
ATOM 8121 N N . LEU A 1 971 ? -2.617 -55.125 -50.562 1 90.5 971 LEU A N 1
ATOM 8122 C CA . LEU A 1 971 ? -3.98 -55.25 -51.062 1 90.5 971 LEU A CA 1
ATOM 8123 C C . LEU A 1 971 ? -4.371 -54.031 -51.906 1 90.5 971 LEU A C 1
ATOM 8125 O O . LEU A 1 971 ? -4.258 -52.906 -51.438 1 90.5 971 LEU A O 1
ATOM 8129 N N . SER A 1 972 ? -4.707 -54.312 -53.125 1 89 972 SER A N 1
ATOM 8130 C CA . SER A 1 972 ? -5.227 -53.281 -54 1 89 972 SER A CA 1
ATOM 8131 C C . SER A 1 972 ? -6.742 -53.156 -53.906 1 89 972 SER A C 1
ATOM 8133 O O . SER A 1 972 ? -7.441 -54.188 -53.938 1 89 972 SER A O 1
ATOM 8135 N N . PHE A 1 973 ? -7.172 -52.031 -53.812 1 88.75 973 PHE A N 1
ATOM 8136 C CA . PHE A 1 973 ? -8.609 -51.844 -53.719 1 88.75 973 PHE A CA 1
ATOM 8137 C C . PHE A 1 973 ? -9.289 -52 -55.062 1 88.75 973 PHE A C 1
ATOM 8139 O O . PHE A 1 973 ? -10.523 -52 -55.156 1 88.75 973 PHE A O 1
ATOM 8146 N N . ASP A 1 974 ? -8.477 -52.219 -56.031 1 86.88 974 ASP A N 1
ATOM 8147 C CA . ASP A 1 974 ? -9.039 -52.656 -57.312 1 86.88 974 ASP A CA 1
ATOM 8148 C C . ASP A 1 974 ? -9.469 -54.125 -57.219 1 86.88 974 ASP A C 1
ATOM 8150 O O . ASP A 1 974 ? -10.391 -54.562 -57.938 1 86.88 974 ASP A O 1
ATOM 8154 N N . TYR A 1 975 ? -8.781 -54.844 -56.469 1 92.75 975 TYR A N 1
ATOM 8155 C CA . TYR A 1 975 ? -9.109 -56.25 -56.281 1 92.75 975 TYR A CA 1
ATOM 8156 C C . TYR A 1 975 ? -10.367 -56.406 -55.438 1 92.75 975 TYR A C 1
ATOM 8158 O O . TYR A 1 975 ? -11.297 -57.125 -55.812 1 92.75 975 TYR A O 1
ATOM 8166 N N . ILE A 1 976 ? -10.422 -55.781 -54.281 1 93.38 976 ILE A N 1
ATOM 8167 C CA . ILE A 1 976 ? -11.594 -55.719 -53.406 1 93.38 976 ILE A CA 1
ATOM 8168 C C . ILE A 1 976 ? -11.547 -54.469 -52.562 1 93.38 976 ILE A C 1
ATOM 8170 O O . ILE A 1 976 ? -10.523 -54.156 -51.938 1 93.38 976 ILE A O 1
ATOM 8174 N N . ASP A 1 977 ? -12.617 -53.719 -52.562 1 92.94 977 ASP A N 1
ATOM 8175 C CA . ASP A 1 977 ? -12.688 -52.438 -51.844 1 92.94 977 ASP A CA 1
ATOM 8176 C C . ASP A 1 977 ? -13.789 -52.469 -50.781 1 92.94 977 ASP A C 1
ATOM 8178 O O . ASP A 1 977 ? -14.656 -53.344 -50.812 1 92.94 977 ASP A O 1
ATOM 8182 N N . PHE A 1 978 ? -13.648 -51.594 -49.781 1 93.56 978 PHE A N 1
ATOM 8183 C CA . PHE A 1 978 ? -14.578 -51.562 -48.688 1 93.56 978 PHE A CA 1
ATOM 8184 C C . PHE A 1 978 ? -15.086 -50.125 -48.438 1 93.56 978 PHE A C 1
ATOM 8186 O O . PHE A 1 978 ? -14.43 -49.156 -48.812 1 93.56 978 PHE A O 1
ATOM 8193 N N . ARG A 1 979 ? -16.172 -49.969 -47.812 1 89.25 979 ARG A N 1
ATOM 8194 C CA . ARG A 1 979 ? -16.688 -48.625 -47.438 1 89.25 979 ARG A CA 1
ATOM 8195 C C . ARG A 1 979 ? -17.625 -48.719 -46.25 1 89.25 979 ARG A C 1
ATOM 8197 O O . ARG A 1 979 ? -18.125 -49.812 -45.906 1 89.25 979 ARG A O 1
ATOM 8204 N N . ARG A 1 980 ? -17.797 -47.531 -45.562 1 87.94 980 ARG A N 1
ATOM 8205 C CA . ARG A 1 980 ? -18.844 -47.375 -44.562 1 87.94 980 ARG A CA 1
ATOM 8206 C C . ARG A 1 980 ? -20.172 -46.969 -45.219 1 87.94 980 ARG A C 1
ATOM 8208 O O . ARG A 1 980 ? -20.188 -46.125 -46.125 1 87.94 980 ARG A O 1
ATOM 8215 N N . GLU A 1 981 ? -21.109 -47.719 -44.781 1 89.62 981 GLU A N 1
ATOM 8216 C CA . GLU A 1 981 ? -22.406 -47.438 -45.375 1 89.62 981 GLU A CA 1
ATOM 8217 C C . GLU A 1 981 ? -23.125 -46.312 -44.656 1 89.62 981 GLU A C 1
ATOM 8219 O O . GLU A 1 981 ? -23.516 -45.312 -45.281 1 89.62 981 GLU A O 1
ATOM 8224 N N . LEU A 1 982 ? -23.281 -46.406 -43.312 1 90.56 982 LEU A N 1
ATOM 8225 C CA . LEU A 1 982 ? -23.938 -45.406 -42.5 1 90.56 982 LEU A CA 1
ATOM 8226 C C . LEU A 1 982 ? -23.062 -45 -41.344 1 90.56 982 LEU A C 1
ATOM 8228 O O . LEU A 1 982 ? -22.141 -45.719 -40.938 1 90.56 982 LEU A O 1
ATOM 8232 N N . ASP A 1 983 ? -23.219 -43.75 -40.844 1 87.38 983 ASP A N 1
ATOM 8233 C CA . ASP A 1 983 ? -22.516 -43.188 -39.688 1 87.38 983 ASP A CA 1
ATOM 8234 C C . ASP A 1 983 ? -23.453 -43.094 -38.469 1 87.38 983 ASP A C 1
ATOM 8236 O O . ASP A 1 983 ? -24.562 -42.562 -38.594 1 87.38 983 ASP A O 1
ATOM 8240 N N . MET A 1 984 ? -23.016 -43.562 -37.406 1 82.88 984 MET A N 1
ATOM 8241 C CA . MET A 1 984 ? -23.875 -43.656 -36.25 1 82.88 984 MET A CA 1
ATOM 8242 C C . MET A 1 984 ? -24.312 -42.25 -35.781 1 82.88 984 MET A C 1
ATOM 8244 O O . MET A 1 984 ? -25.344 -42.125 -35.125 1 82.88 984 MET A O 1
ATOM 8248 N N . THR A 1 985 ? -23.422 -41.281 -36.031 1 70 985 THR A N 1
ATOM 8249 C CA . THR A 1 985 ? -23.719 -39.938 -35.594 1 70 985 THR A CA 1
ATOM 8250 C C . THR A 1 985 ? -24.516 -39.156 -36.625 1 70 985 THR A C 1
ATOM 8252 O O . THR A 1 985 ? -25.547 -38.562 -36.344 1 70 985 THR A O 1
ATOM 8255 N N . ASN A 1 986 ? -24.141 -39.281 -37.906 1 73.12 986 ASN A N 1
ATOM 8256 C CA . ASN A 1 986 ? -24.719 -38.469 -39 1 73.12 986 ASN A CA 1
ATOM 8257 C C . ASN A 1 986 ? -26.047 -39.031 -39.469 1 73.12 986 ASN A C 1
ATOM 8259 O O . ASN A 1 986 ? -26.875 -38.312 -40.031 1 73.12 986 ASN A O 1
ATOM 8263 N N . ASP A 1 987 ? -26.281 -40.375 -39.281 1 84.5 987 ASP A N 1
ATOM 8264 C CA . ASP A 1 987 ? -27.469 -41 -39.844 1 84.5 987 ASP A CA 1
ATOM 8265 C C . ASP A 1 987 ? -28.391 -41.5 -38.719 1 84.5 987 ASP A C 1
ATOM 8267 O O . ASP A 1 987 ? -29.156 -42.438 -38.906 1 84.5 987 ASP A O 1
ATOM 8271 N N . LYS A 1 988 ? -28.25 -40.812 -37.625 1 81.12 988 LYS A N 1
ATOM 8272 C CA . LYS A 1 988 ? -28.984 -41.219 -36.438 1 81.12 988 LYS A CA 1
ATOM 8273 C C . LYS A 1 988 ? -30.484 -41.25 -36.688 1 81.12 988 LYS A C 1
ATOM 8275 O O . LYS A 1 988 ? -31.219 -42.031 -36.094 1 81.12 988 LYS A O 1
ATOM 8280 N N . ASP A 1 989 ? -30.984 -40.438 -37.594 1 80.44 989 ASP A N 1
ATOM 8281 C CA . ASP A 1 989 ? -32.406 -40.312 -37.875 1 80.44 989 ASP A CA 1
ATOM 8282 C C . ASP A 1 989 ? -32.969 -41.562 -38.5 1 80.44 989 ASP A C 1
ATOM 8284 O O . ASP A 1 989 ? -34.156 -41.812 -38.469 1 80.44 989 ASP A O 1
ATOM 8288 N N . LEU A 1 990 ? -32.156 -42.5 -39 1 89.38 990 LEU A N 1
ATOM 8289 C CA . LEU A 1 990 ? -32.562 -43.719 -39.688 1 89.38 990 LEU A CA 1
ATOM 8290 C C . LEU A 1 990 ? -32.719 -44.875 -38.688 1 89.38 990 LEU A C 1
ATOM 8292 O O . LEU A 1 990 ? -33.312 -45.906 -39 1 89.38 990 LEU A O 1
ATOM 8296 N N . PHE A 1 991 ? -32.188 -44.719 -37.5 1 88.19 991 PHE A N 1
ATOM 8297 C CA . PHE A 1 991 ? -32 -45.875 -36.625 1 88.19 991 PHE A CA 1
ATOM 8298 C C . PHE A 1 991 ? -33.219 -46.094 -35.719 1 88.19 991 PHE A C 1
ATOM 8300 O O . PHE A 1 991 ? -33.625 -45.156 -35 1 88.19 991 PHE A O 1
ATOM 8307 N N . ILE A 1 992 ? -33.75 -47.312 -35.844 1 87.06 992 ILE A N 1
ATOM 8308 C CA . ILE A 1 992 ? -34.906 -47.719 -35.031 1 87.06 992 ILE A CA 1
ATOM 8309 C C . ILE A 1 992 ? -34.5 -48.719 -33.969 1 87.06 992 ILE A C 1
ATOM 8311 O O . ILE A 1 992 ? -33.875 -49.75 -34.281 1 87.06 992 ILE A O 1
ATOM 8315 N N . GLU A 1 993 ? -34.844 -48.594 -32.75 1 83.62 993 GLU A N 1
ATOM 8316 C CA . GLU A 1 993 ? -34.344 -49.438 -31.641 1 83.62 993 GLU A CA 1
ATOM 8317 C C . GLU A 1 993 ? -35.281 -50.625 -31.422 1 83.62 993 GLU A C 1
ATOM 8319 O O . GLU A 1 993 ? -34.844 -51.656 -30.906 1 83.62 993 GLU A O 1
ATOM 8324 N N . GLU A 1 994 ? -36.562 -50.438 -31.688 1 78.69 994 GLU A N 1
ATOM 8325 C CA . GLU A 1 994 ? -37.5 -51.531 -31.438 1 78.69 994 GLU A CA 1
ATOM 8326 C C . GLU A 1 994 ? -37.719 -52.375 -32.688 1 78.69 994 GLU A C 1
ATOM 8328 O O . GLU A 1 994 ? -37.906 -51.844 -33.781 1 78.69 994 GLU A O 1
ATOM 8333 N N . PHE A 1 995 ? -37.625 -53.688 -32.562 1 80 995 PHE A N 1
ATOM 8334 C CA . PHE A 1 995 ? -37.781 -54.625 -33.688 1 80 995 PHE A CA 1
ATOM 8335 C C . PHE A 1 995 ? -39.25 -54.656 -34.156 1 80 995 PHE A C 1
ATOM 8337 O O . PHE A 1 995 ? -40.156 -54.75 -33.312 1 80 995 PHE A O 1
ATOM 8344 N N . ARG A 1 996 ? -39.625 -54.438 -35.375 1 81.31 996 ARG A N 1
ATOM 8345 C CA . ARG A 1 996 ? -40.906 -54.656 -36.031 1 81.31 996 ARG A CA 1
ATOM 8346 C C . ARG A 1 996 ? -40.719 -55.5 -37.312 1 81.31 996 ARG A C 1
ATOM 8348 O O . ARG A 1 996 ? -39.656 -55.469 -37.906 1 81.31 996 ARG A O 1
ATOM 8355 N N . GLU A 1 997 ? -41.688 -56.25 -37.594 1 80.31 997 GLU A N 1
ATOM 8356 C CA . GLU A 1 997 ? -41.656 -57.094 -38.781 1 80.31 997 GLU A CA 1
ATOM 8357 C C . GLU A 1 997 ? -41.438 -56.219 -40.031 1 80.31 997 GLU A C 1
ATOM 8359 O O . GLU A 1 997 ? -42.031 -55.156 -40.188 1 80.31 997 GLU A O 1
ATOM 8364 N N . GLY A 1 998 ? -40.531 -56.562 -40.844 1 83.75 998 GLY A N 1
ATOM 8365 C CA . GLY A 1 998 ? -40.281 -55.875 -42.094 1 83.75 998 GLY A CA 1
ATOM 8366 C C . GLY A 1 998 ? -39.094 -54.969 -42.062 1 83.75 998 GLY A C 1
ATOM 8367 O O . GLY A 1 998 ? -38.625 -54.469 -43.094 1 83.75 998 GLY A O 1
ATOM 8368 N N . LEU A 1 999 ? -38.5 -54.781 -40.906 1 91.62 999 LEU A N 1
ATOM 8369 C CA . LEU A 1 999 ? -37.344 -53.906 -40.75 1 91.62 999 LEU A CA 1
ATOM 8370 C C . LEU A 1 999 ? -36.062 -54.656 -41.031 1 91.62 999 LEU A C 1
ATOM 8372 O O . LEU A 1 999 ? -35.969 -55.875 -40.812 1 91.62 999 LEU A O 1
ATOM 8376 N N . LEU A 1 1000 ? -35.125 -53.938 -41.562 1 94.19 1000 LEU A N 1
ATOM 8377 C CA . LEU A 1 1000 ? -33.812 -54.5 -41.812 1 94.19 1000 LEU A CA 1
ATOM 8378 C C . LEU A 1 1000 ? -32.875 -54.281 -40.625 1 94.19 1000 LEU A C 1
ATOM 8380 O O . LEU A 1 1000 ? -32.875 -53.219 -40 1 94.19 1000 LEU A O 1
ATOM 8384 N N . PRO A 1 1001 ? -32.25 -55.312 -40.219 1 94.38 1001 PRO A N 1
ATOM 8385 C CA . PRO A 1 1001 ? -31.281 -55.094 -39.125 1 94.38 1001 PRO A CA 1
ATOM 8386 C C . PRO A 1 1001 ? -30.094 -54.219 -39.531 1 94.38 1001 PRO A C 1
ATOM 8388 O O . PRO A 1 1001 ? -29.609 -54.312 -40.656 1 94.38 1001 PRO A O 1
ATOM 8391 N N . LEU A 1 1002 ? -29.672 -53.312 -38.656 1 94.44 1002 LEU A N 1
ATOM 8392 C CA . LEU A 1 1002 ? -28.438 -52.562 -38.844 1 94.44 1002 LEU A CA 1
ATOM 8393 C C . LEU A 1 1002 ? -27.266 -53.281 -38.219 1 94.44 1002 LEU A C 1
ATOM 8395 O O . LEU A 1 1002 ? -27.203 -53.406 -37 1 94.44 1002 LEU A O 1
ATOM 8399 N N . TYR A 1 1003 ? -26.359 -53.719 -39 1 94 1003 TYR A N 1
ATOM 8400 C CA . TYR A 1 1003 ? -25.219 -54.469 -38.5 1 94 1003 TYR A CA 1
ATOM 8401 C C . TYR A 1 1003 ? -24.156 -53.531 -37.969 1 94 1003 TYR A C 1
ATOM 8403 O O . TYR A 1 1003 ? -23.672 -52.625 -38.656 1 94 1003 TYR A O 1
ATOM 8411 N N . GLU A 1 1004 ? -23.859 -53.719 -36.75 1 93 1004 GLU A N 1
ATOM 8412 C CA . GLU A 1 1004 ? -22.734 -53.062 -36.094 1 93 1004 GLU A CA 1
ATOM 8413 C C . GLU A 1 1004 ? -21.562 -54.031 -35.906 1 93 1004 GLU A C 1
ATOM 8415 O O . GLU A 1 1004 ? -21.75 -55.25 -35.938 1 93 1004 GLU A O 1
ATOM 8420 N N . GLY A 1 1005 ? -20.391 -53.438 -35.781 1 91.5 1005 GLY A N 1
ATOM 8421 C CA . GLY A 1 1005 ? -19.203 -54.281 -35.656 1 91.5 1005 GLY A CA 1
ATOM 8422 C C . GLY A 1 1005 ? -19.344 -55.344 -34.594 1 91.5 1005 GLY A C 1
ATOM 8423 O O . GLY A 1 1005 ? -18.859 -56.469 -34.781 1 91.5 1005 GLY A O 1
ATOM 8424 N N . LYS A 1 1006 ? -20.047 -55.062 -33.531 1 90.25 1006 LYS A N 1
ATOM 8425 C CA . LYS A 1 1006 ? -20.172 -56 -32.406 1 90.25 1006 LYS A CA 1
ATOM 8426 C C . LYS A 1 1006 ? -21.016 -57.219 -32.812 1 90.25 1006 LYS A C 1
ATOM 8428 O O . LYS A 1 1006 ? -20.969 -58.25 -32.125 1 90.25 1006 LYS A O 1
ATOM 8433 N N . MET A 1 1007 ? -21.688 -57.25 -33.875 1 93.12 1007 MET A N 1
ATOM 8434 C CA . MET A 1 1007 ? -22.594 -58.312 -34.281 1 93.12 1007 MET A CA 1
ATOM 8435 C C . MET A 1 1007 ? -21.844 -59.375 -35.062 1 93.12 1007 MET A C 1
ATOM 8437 O O . MET A 1 1007 ? -22.359 -60.469 -35.281 1 93.12 1007 MET A O 1
ATOM 8441 N N . ILE A 1 1008 ? -20.625 -59.031 -35.406 1 93.62 1008 ILE A N 1
ATOM 8442 C CA . ILE A 1 1008 ? -19.891 -60 -36.25 1 93.62 1008 ILE A CA 1
ATOM 8443 C C . ILE A 1 1008 ? -18.656 -60.469 -35.5 1 93.62 1008 ILE A C 1
ATOM 8445 O O . ILE A 1 1008 ? -18.109 -59.781 -34.656 1 93.62 1008 ILE A O 1
ATOM 8449 N N . HIS A 1 1009 ? -18.328 -61.656 -35.688 1 94.75 1009 HIS A N 1
ATOM 8450 C CA . HIS A 1 1009 ? -17.062 -62.25 -35.312 1 94.75 1009 HIS A CA 1
ATOM 8451 C C . HIS A 1 1009 ? -16.484 -63.094 -36.438 1 94.75 1009 HIS A C 1
ATOM 8453 O O . HIS A 1 1009 ? -17.047 -63.156 -37.531 1 94.75 1009 HIS A O 1
ATOM 8459 N N . GLN A 1 1010 ? -15.391 -63.812 -36.25 1 95.56 1010 GLN A N 1
ATOM 8460 C CA . GLN A 1 1010 ? -14.805 -64.562 -37.344 1 95.56 1010 GLN A CA 1
ATOM 8461 C C . GLN A 1 1010 ? -15.797 -65.625 -37.875 1 95.56 1010 GLN A C 1
ATOM 8463 O O . GLN A 1 1010 ? -16.219 -66.5 -37.188 1 95.56 1010 GLN A O 1
ATOM 8468 N N . PHE A 1 1011 ? -16.172 -65.5 -39.156 1 96.81 1011 PHE A N 1
ATOM 8469 C CA . PHE A 1 1011 ? -17.062 -66.375 -39.875 1 96.81 1011 PHE A CA 1
ATOM 8470 C C . PHE A 1 1011 ? -18.438 -66.5 -39.188 1 96.81 1011 PHE A C 1
ATOM 8472 O O . PHE A 1 1011 ? -19.094 -67.5 -39.25 1 96.81 1011 PHE A O 1
ATOM 8479 N N . ASP A 1 1012 ? -18.734 -65.375 -38.5 1 95.38 1012 ASP A N 1
ATOM 8480 C CA . ASP A 1 1012 ? -19.984 -65.375 -37.75 1 95.38 1012 ASP A CA 1
ATOM 8481 C C . ASP A 1 1012 ? -20.703 -64.062 -37.875 1 95.38 1012 ASP A C 1
ATOM 8483 O O . ASP A 1 1012 ? -20.203 -63.031 -37.438 1 95.38 1012 ASP A O 1
ATOM 8487 N N . ALA A 1 1013 ? -21.859 -64.125 -38.438 1 94.88 1013 ALA A N 1
ATOM 8488 C CA . ALA A 1 1013 ? -22.641 -62.875 -38.625 1 94.88 1013 ALA A CA 1
ATOM 8489 C C . ALA A 1 1013 ? -23.719 -62.75 -37.562 1 94.88 1013 ALA A C 1
ATOM 8491 O O . ALA A 1 1013 ? -24.531 -61.812 -37.625 1 94.88 1013 ALA A O 1
ATOM 8492 N N . ASN A 1 1014 ? -23.75 -63.625 -36.562 1 92.31 1014 ASN A N 1
ATOM 8493 C CA . ASN A 1 1014 ? -24.766 -63.625 -35.531 1 92.31 1014 ASN A CA 1
ATOM 8494 C C . ASN A 1 1014 ? -24.141 -63.625 -34.125 1 92.31 1014 ASN A C 1
ATOM 8496 O O . ASN A 1 1014 ? -24.625 -64.312 -33.25 1 92.31 1014 ASN A O 1
ATOM 8500 N N . PHE A 1 1015 ? -23.094 -62.938 -34 1 92.06 1015 PHE A N 1
ATOM 8501 C CA . PHE A 1 1015 ? -22.359 -62.906 -32.75 1 92.06 1015 PHE A CA 1
ATOM 8502 C C . PHE A 1 1015 ? -23.125 -62.156 -31.688 1 92.06 1015 PHE A C 1
ATOM 8504 O O . PHE A 1 1015 ? -23.016 -62.469 -30.5 1 92.06 1015 PHE A O 1
ATOM 8511 N N . SER A 1 1016 ? -23.922 -61.125 -32.031 1 90.12 1016 SER A N 1
ATOM 8512 C CA . SER A 1 1016 ? -24.812 -60.406 -31.141 1 90.12 1016 SER A CA 1
ATOM 8513 C C . SER A 1 1016 ? -26.094 -59.969 -31.859 1 90.12 1016 SER A C 1
ATOM 8515 O O . SER A 1 1016 ? -26.156 -60 -33.094 1 90.12 1016 SER A O 1
ATOM 8517 N N . GLN A 1 1017 ? -26.984 -59.531 -31.016 1 87.19 1017 GLN A N 1
ATOM 8518 C CA . GLN A 1 1017 ? -28.281 -59.125 -31.594 1 87.19 1017 GLN A CA 1
ATOM 8519 C C . GLN A 1 1017 ? -28.234 -57.688 -32.062 1 87.19 1017 GLN A C 1
ATOM 8521 O O . GLN A 1 1017 ? -27.453 -56.875 -31.562 1 87.19 1017 GLN A O 1
ATOM 8526 N N . ALA A 1 1018 ? -28.953 -57.5 -33.094 1 89.44 1018 ALA A N 1
ATOM 8527 C CA . ALA A 1 1018 ? -29.047 -56.125 -33.625 1 89.44 1018 ALA A CA 1
ATOM 8528 C C . ALA A 1 1018 ? -29.688 -55.188 -32.594 1 89.44 1018 ALA A C 1
ATOM 8530 O O . ALA A 1 1018 ? -30.672 -55.562 -31.938 1 89.44 1018 ALA A O 1
ATOM 8531 N N . THR A 1 1019 ? -29.078 -54.125 -32.344 1 86.56 1019 THR A N 1
ATOM 8532 C CA . THR A 1 1019 ? -29.609 -53.094 -31.469 1 86.56 1019 THR A CA 1
ATOM 8533 C C . THR A 1 1019 ? -30.484 -52.125 -32.219 1 86.56 1019 THR A C 1
ATOM 8535 O O . THR A 1 1019 ? -31.453 -51.594 -31.672 1 86.56 1019 THR A O 1
ATOM 8538 N N . TYR A 1 1020 ? -30.156 -51.844 -33.469 1 89.94 1020 TYR A N 1
ATOM 8539 C CA . TYR A 1 1020 ? -30.859 -50.906 -34.312 1 89.94 1020 TYR A CA 1
ATOM 8540 C C . TYR A 1 1020 ? -31.391 -51.562 -35.594 1 89.94 1020 TYR A C 1
ATOM 8542 O O . TYR A 1 1020 ? -30.828 -52.562 -36.031 1 89.94 1020 TYR A O 1
ATOM 8550 N N . PHE A 1 1021 ? -32.438 -51 -36.156 1 92.38 1021 PHE A N 1
ATOM 8551 C CA . PHE A 1 1021 ? -33.094 -51.5 -37.344 1 92.38 1021 PHE A CA 1
ATOM 8552 C C . PHE A 1 1021 ? -33.375 -50.375 -38.312 1 92.38 1021 PHE A C 1
ATOM 8554 O O . PHE A 1 1021 ? -33.344 -49.188 -37.938 1 92.38 1021 PHE A O 1
ATOM 8561 N N . LEU A 1 1022 ? -33.531 -50.688 -39.562 1 94.38 1022 LEU A N 1
ATOM 8562 C CA . LEU A 1 1022 ? -33.75 -49.719 -40.625 1 94.38 1022 LEU A CA 1
ATOM 8563 C C . LEU A 1 1022 ? -35.031 -50 -41.375 1 94.38 1022 LEU A C 1
ATOM 8565 O O . LEU A 1 1022 ? -35.375 -51.156 -41.625 1 94.38 1022 LEU A O 1
ATOM 8569 N N . GLU A 1 1023 ? -35.781 -49 -41.719 1 92.75 1023 GLU A N 1
ATOM 8570 C CA . GLU A 1 1023 ? -36.844 -49.125 -42.719 1 92.75 1023 GLU A CA 1
ATOM 8571 C C . GLU A 1 1023 ? -36.281 -49.156 -44.125 1 92.75 1023 GLU A C 1
ATOM 8573 O O . GLU A 1 1023 ? -35.594 -48.25 -44.562 1 92.75 1023 GLU A O 1
ATOM 8578 N N . LYS A 1 1024 ? -36.625 -50.125 -44.906 1 92.31 1024 LYS A N 1
ATOM 8579 C CA . LYS A 1 1024 ? -36.031 -50.406 -46.219 1 92.31 1024 LYS A CA 1
ATOM 8580 C C . LYS A 1 1024 ? -36.156 -49.188 -47.156 1 92.31 1024 LYS A C 1
ATOM 8582 O O . LYS A 1 1024 ? -35.156 -48.812 -47.781 1 92.31 1024 LYS A O 1
ATOM 8587 N N . ALA A 1 1025 ? -37.281 -48.625 -47.125 1 89.62 1025 ALA A N 1
ATOM 8588 C CA . ALA A 1 1025 ? -37.531 -47.531 -48.062 1 89.62 1025 ALA A CA 1
ATOM 8589 C C . ALA A 1 1025 ? -36.688 -46.312 -47.719 1 89.62 1025 ALA A C 1
ATOM 8591 O O . ALA A 1 1025 ? -36.094 -45.688 -48.594 1 89.62 1025 ALA A O 1
ATOM 8592 N N . LYS A 1 1026 ? -36.688 -46 -46.5 1 92.69 1026 LYS A N 1
ATOM 8593 C CA . LYS A 1 1026 ? -35.906 -44.844 -46.031 1 92.69 1026 LYS A CA 1
ATOM 8594 C C . LYS A 1 1026 ? -34.406 -45.094 -46.188 1 92.69 1026 LYS A C 1
ATOM 8596 O O . LYS A 1 1026 ? -33.656 -44.156 -46.5 1 92.69 1026 LYS A O 1
ATOM 8601 N N . PHE A 1 1027 ? -34.094 -46.281 -45.969 1 93.75 1027 PHE A N 1
ATOM 8602 C CA . PHE A 1 1027 ? -32.688 -46.656 -46.125 1 93.75 1027 PHE A CA 1
ATOM 8603 C C . PHE A 1 1027 ? -32.25 -46.531 -47.562 1 93.75 1027 PHE A C 1
ATOM 8605 O O . PHE A 1 1027 ? -31.203 -45.938 -47.844 1 93.75 1027 PHE A O 1
ATOM 8612 N N . ASP A 1 1028 ? -33 -46.969 -48.5 1 91.88 1028 ASP A N 1
ATOM 8613 C CA . ASP A 1 1028 ? -32.719 -46.875 -49.906 1 91.88 1028 ASP A CA 1
ATOM 8614 C C . ASP A 1 1028 ? -32.688 -45.438 -50.375 1 91.88 1028 ASP A C 1
ATOM 8616 O O . ASP A 1 1028 ? -31.812 -45.062 -51.188 1 91.88 1028 ASP A O 1
ATOM 8620 N N . GLU A 1 1029 ? -33.562 -44.719 -49.781 1 91.38 1029 GLU A N 1
ATOM 8621 C CA . GLU A 1 1029 ? -33.625 -43.312 -50.156 1 91.38 1029 GLU A CA 1
ATOM 8622 C C . GLU A 1 1029 ? -32.344 -42.594 -49.719 1 91.38 1029 GLU A C 1
ATOM 8624 O O . GLU A 1 1029 ? -31.859 -41.719 -50.438 1 91.38 1029 GLU A O 1
ATOM 8629 N N . ARG A 1 1030 ? -31.891 -42.875 -48.562 1 91.38 1030 ARG A N 1
ATOM 8630 C CA . ARG A 1 1030 ? -30.688 -42.25 -48.031 1 91.38 1030 ARG A CA 1
ATOM 8631 C C . ARG A 1 1030 ? -29.484 -42.531 -48.906 1 91.38 1030 ARG A C 1
ATOM 8633 O O . ARG A 1 1030 ? -28.609 -41.688 -49.062 1 91.38 1030 ARG A O 1
ATOM 8640 N N . LEU A 1 1031 ? -29.453 -43.688 -49.531 1 92.38 1031 LEU A N 1
ATOM 8641 C CA . LEU A 1 1031 ? -28.281 -44.125 -50.312 1 92.38 1031 LEU A CA 1
ATOM 8642 C C . LEU A 1 1031 ? -28.438 -43.812 -51.781 1 92.38 1031 LEU A C 1
ATOM 8644 O O . LEU A 1 1031 ? -27.484 -43.906 -52.562 1 92.38 1031 LEU A O 1
ATOM 8648 N N . LYS A 1 1032 ? -29.594 -43.438 -52.219 1 90.88 1032 LYS A N 1
ATOM 8649 C CA . LYS A 1 1032 ? -29.922 -43.25 -53.625 1 90.88 1032 LYS A CA 1
ATOM 8650 C C . LYS A 1 1032 ? -28.984 -42.25 -54.281 1 90.88 1032 LYS A C 1
ATOM 8652 O O . LYS A 1 1032 ? -28.406 -42.5 -55.344 1 90.88 1032 LYS A O 1
ATOM 8657 N N . SER A 1 1033 ? -28.906 -41.156 -53.594 1 88.5 1033 SER A N 1
ATOM 8658 C CA . SER A 1 1033 ? -28.062 -40.094 -54.188 1 88.5 1033 SER A CA 1
ATOM 8659 C C . SER A 1 1033 ? -26.625 -40.562 -54.312 1 88.5 1033 SER A C 1
ATOM 8661 O O . SER A 1 1033 ? -25.953 -40.25 -55.281 1 88.5 1033 SER A O 1
ATOM 8663 N N . LYS A 1 1034 ? -26.172 -41.25 -53.406 1 89.44 1034 LYS A N 1
ATOM 8664 C CA . LYS A 1 1034 ? -24.797 -41.75 -53.438 1 89.44 1034 LYS A CA 1
ATOM 8665 C C . LYS A 1 1034 ? -24.609 -42.781 -54.562 1 89.44 1034 LYS A C 1
ATOM 8667 O O . LYS A 1 1034 ? -23.578 -42.75 -55.25 1 89.44 1034 LYS A O 1
ATOM 8672 N N . GLU A 1 1035 ? -25.609 -43.656 -54.812 1 90.06 1035 GLU A N 1
ATOM 8673 C CA . GLU A 1 1035 ? -25.531 -44.656 -55.875 1 90.06 1035 GLU A CA 1
ATOM 8674 C C . GLU A 1 1035 ? -25.531 -44 -57.25 1 90.06 1035 GLU A C 1
ATOM 8676 O O . GLU A 1 1035 ? -24.797 -44.406 -58.125 1 90.06 1035 GLU A O 1
ATOM 8681 N N . LEU A 1 1036 ? -26.297 -43 -57.312 1 88.25 1036 LEU A N 1
ATOM 8682 C CA .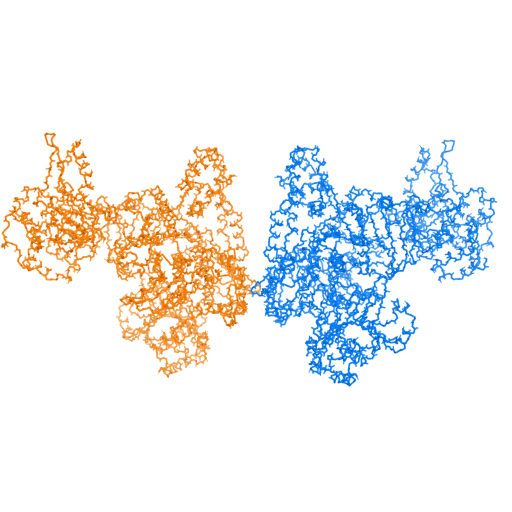 LEU A 1 1036 ? -26.344 -42.281 -58.562 1 88.25 1036 LEU A CA 1
ATOM 8683 C C . LEU A 1 1036 ? -25.031 -41.562 -58.844 1 88.25 1036 LEU A C 1
ATOM 8685 O O . LEU A 1 1036 ? -24.547 -41.562 -59.969 1 88.25 1036 LEU A O 1
ATOM 8689 N N . TYR A 1 1037 ? -24.562 -41.031 -57.844 1 88.94 1037 TYR A N 1
ATOM 8690 C CA . TYR A 1 1037 ? -23.281 -40.344 -58 1 88.94 1037 TYR A CA 1
ATOM 8691 C C . TYR A 1 1037 ? -22.188 -41.344 -58.344 1 88.94 1037 TYR A C 1
ATOM 8693 O O . TYR A 1 1037 ? -21.344 -41.031 -59.219 1 88.94 1037 TYR A O 1
ATOM 8701 N N . ARG A 1 1038 ? -22.156 -42.438 -57.75 1 89.81 1038 ARG A N 1
ATOM 8702 C CA . ARG A 1 1038 ? -21.141 -43.438 -58 1 89.81 1038 ARG A CA 1
ATOM 8703 C C . ARG A 1 1038 ? -21.219 -43.938 -59.438 1 89.81 1038 ARG A C 1
ATOM 8705 O O . ARG A 1 1038 ? -20.188 -44.125 -60.094 1 89.81 1038 ARG A O 1
ATOM 8712 N N . ALA A 1 1039 ? -22.375 -44.125 -59.938 1 88.88 1039 ALA A N 1
ATOM 8713 C CA . ALA A 1 1039 ? -22.562 -44.562 -61.312 1 88.88 1039 ALA A CA 1
ATOM 8714 C C . ALA A 1 1039 ? -22.062 -43.5 -62.312 1 88.88 1039 ALA A C 1
ATOM 8716 O O . ALA A 1 1039 ? -21.391 -43.781 -63.281 1 88.88 1039 ALA A O 1
ATOM 8717 N N . LYS A 1 1040 ? -22.375 -42.281 -61.938 1 88 1040 LYS A N 1
ATOM 8718 C CA . LYS A 1 1040 ? -21.938 -41.156 -62.781 1 88 1040 LYS A CA 1
ATOM 8719 C C . LYS A 1 1040 ? -20.422 -41.031 -62.781 1 88 1040 LYS A C 1
ATOM 8721 O O . LYS A 1 1040 ? -19.812 -40.812 -63.812 1 88 1040 LYS A O 1
ATOM 8726 N N . LYS A 1 1041 ? -19.906 -41.125 -61.688 1 87.56 1041 LYS A N 1
ATOM 8727 C CA . LYS A 1 1041 ? -18.469 -41 -61.562 1 87.56 1041 LYS A CA 1
ATOM 8728 C C . LYS A 1 1041 ? -17.734 -42.125 -62.281 1 87.56 1041 LYS A C 1
ATOM 8730 O O . LYS A 1 1041 ? -16.719 -41.875 -62.938 1 87.56 1041 LYS A O 1
ATOM 8735 N N . ALA A 1 1042 ? -18.234 -43.312 -62.188 1 87.12 1042 ALA A N 1
ATOM 8736 C CA . ALA A 1 1042 ? -17.578 -44.469 -62.75 1 87.12 1042 ALA A CA 1
ATOM 8737 C C . ALA A 1 1042 ? -17.781 -44.531 -64.25 1 87.12 1042 ALA A C 1
ATOM 8739 O O . ALA A 1 1042 ? -16.906 -44.969 -65 1 87.12 1042 ALA A O 1
ATOM 8740 N N . THR A 1 1043 ? -18.984 -44.062 -64.812 1 87.56 1043 THR A N 1
ATOM 8741 C CA . THR A 1 1043 ? -19.328 -44.312 -66.25 1 87.56 1043 THR A CA 1
ATOM 8742 C C . THR A 1 1043 ? -19.438 -43.031 -67 1 87.56 1043 THR A C 1
ATOM 8744 O O . THR A 1 1043 ? -19.422 -43.031 -68.25 1 87.56 1043 THR A O 1
ATOM 8747 N N . GLY A 1 1044 ? -19.578 -41.875 -66.312 1 82.06 1044 GLY A N 1
ATOM 8748 C CA . GLY A 1 1044 ? -19.781 -40.594 -66.938 1 82.06 1044 GLY A CA 1
ATOM 8749 C C . GLY A 1 1044 ? -21.203 -40.344 -67.375 1 82.06 1044 GLY A C 1
ATOM 8750 O O . GLY A 1 1044 ? -21.531 -39.281 -67.875 1 82.06 1044 GLY A O 1
ATOM 8751 N N . LYS A 1 1045 ? -22.031 -41.344 -67.188 1 82.88 1045 LYS A N 1
ATOM 8752 C CA . LYS A 1 1045 ? -23.422 -41.25 -67.625 1 82.88 1045 LYS A CA 1
ATOM 8753 C C . LYS A 1 1045 ? -24.375 -41.344 -66.438 1 82.88 1045 LYS A C 1
ATOM 8755 O O . LYS A 1 1045 ? -24.016 -41.844 -65.375 1 82.88 1045 LYS A O 1
ATOM 8760 N N . GLU A 1 1046 ? -25.547 -40.781 -66.688 1 86.75 1046 GLU A N 1
ATOM 8761 C CA . GLU A 1 1046 ? -26.562 -40.812 -65.625 1 86.75 1046 GLU A CA 1
ATOM 8762 C C . GLU A 1 1046 ? -27.281 -42.156 -65.625 1 86.75 1046 GLU A C 1
ATOM 8764 O O . GLU A 1 1046 ? -27.734 -42.656 -66.688 1 86.75 1046 GLU A O 1
ATOM 8769 N N . LEU A 1 1047 ? -27.391 -42.781 -64.562 1 84.69 1047 LEU A N 1
ATOM 8770 C CA . LEU A 1 1047 ? -28.062 -44.062 -64.375 1 84.69 1047 LEU A CA 1
ATOM 8771 C C . LEU A 1 1047 ? -29.547 -43.844 -64.062 1 84.69 1047 LEU A C 1
ATOM 8773 O O . LEU A 1 1047 ? -29.922 -42.906 -63.344 1 84.69 1047 LEU A O 1
ATOM 8777 N N . ASN A 1 1048 ? -30.391 -44.594 -64.75 1 83.88 1048 ASN A N 1
ATOM 8778 C CA . ASN A 1 1048 ? -31.812 -44.625 -64.375 1 83.88 1048 ASN A CA 1
ATOM 8779 C C . ASN A 1 1048 ? -32.062 -45.125 -62.969 1 83.88 1048 ASN A C 1
ATOM 8781 O O . ASN A 1 1048 ? -31.656 -46.219 -62.625 1 83.88 1048 ASN A O 1
ATOM 8785 N N . PRO A 1 1049 ? -32.625 -44.312 -62.125 1 88 1049 PRO A N 1
ATOM 8786 C CA . PRO A 1 1049 ? -32.781 -44.656 -60.688 1 88 1049 PRO A CA 1
ATOM 8787 C C . PRO A 1 1049 ? -33.5 -45.969 -60.5 1 88 1049 PRO A C 1
ATOM 8789 O O . PRO A 1 1049 ? -33.312 -46.625 -59.469 1 88 1049 PRO A O 1
ATOM 8792 N N . LYS A 1 1050 ? -34.312 -46.375 -61.5 1 82.69 1050 LYS A N 1
ATOM 8793 C CA . LYS A 1 1050 ? -35.094 -47.625 -61.344 1 82.69 1050 LYS A CA 1
ATOM 8794 C C . LYS A 1 1050 ? -34.156 -48.844 -61.5 1 82.69 1050 LYS A C 1
ATOM 8796 O O . LYS A 1 1050 ? -34.531 -49.938 -61.062 1 82.69 1050 LYS A O 1
ATOM 8801 N N . LEU A 1 1051 ? -33 -48.719 -61.969 1 85.5 1051 LEU A N 1
ATOM 8802 C CA . LEU A 1 1051 ? -32.094 -49.812 -62.219 1 85.5 1051 LEU A CA 1
ATOM 8803 C C . LEU A 1 1051 ? -31.047 -49.938 -61.125 1 85.5 1051 LEU A C 1
ATOM 8805 O O . LEU A 1 1051 ? -30.141 -50.781 -61.188 1 85.5 1051 LEU A O 1
ATOM 8809 N N . ILE A 1 1052 ? -31.219 -49.125 -60.094 1 89.56 1052 ILE A N 1
ATOM 8810 C CA . ILE A 1 1052 ? -30.266 -49.156 -58.969 1 89.56 1052 ILE A CA 1
ATOM 8811 C C . ILE A 1 1052 ? -30.391 -50.5 -58.219 1 89.56 1052 ILE A C 1
ATOM 8813 O O . ILE A 1 1052 ? -31.5 -50.938 -57.906 1 89.56 1052 ILE A O 1
ATOM 8817 N N . LYS A 1 1053 ? -29.312 -51.156 -58.031 1 89.94 1053 LYS A N 1
ATOM 8818 C CA . LYS A 1 1053 ? -29.234 -52.281 -57.062 1 89.94 1053 LYS A CA 1
ATOM 8819 C C . LYS A 1 1053 ? -28.422 -51.875 -55.844 1 89.94 1053 LYS A C 1
ATOM 8821 O O . LYS A 1 1053 ? -27.219 -51.562 -55.938 1 89.94 1053 LYS A O 1
ATOM 8826 N N . TYR A 1 1054 ? -29.094 -51.844 -54.75 1 93.5 1054 TYR A N 1
ATOM 8827 C CA . TYR A 1 1054 ? -28.438 -51.438 -53.531 1 93.5 1054 TYR A CA 1
ATOM 8828 C C . TYR A 1 1054 ? -27.531 -52.531 -52.969 1 93.5 1054 TYR A C 1
ATOM 8830 O O . TYR A 1 1054 ? -27.766 -53.719 -53.25 1 93.5 1054 TYR A O 1
ATOM 8838 N N . ASP A 1 1055 ? -26.547 -52.219 -52.219 1 93.44 1055 ASP A N 1
ATOM 8839 C CA . ASP A 1 1055 ? -25.578 -53.188 -51.719 1 93.44 1055 ASP A CA 1
ATOM 8840 C C . ASP A 1 1055 ? -26.25 -54.219 -50.844 1 93.44 1055 ASP A C 1
ATOM 8842 O O . ASP A 1 1055 ? -25.797 -55.375 -50.781 1 93.44 1055 ASP A O 1
ATOM 8846 N N . ARG A 1 1056 ? -27.312 -53.875 -50.188 1 94.06 1056 ARG A N 1
ATOM 8847 C CA . ARG A 1 1056 ? -28.016 -54.812 -49.312 1 94.06 1056 ARG A CA 1
ATOM 8848 C C . ARG A 1 1056 ? -28.547 -56 -50.094 1 94.06 1056 ARG A C 1
ATOM 8850 O O . ARG A 1 1056 ? -28.922 -57.031 -49.5 1 94.06 1056 ARG A O 1
ATOM 8857 N N . GLU A 1 1057 ? -28.656 -55.938 -51.375 1 93.5 1057 GLU A N 1
ATOM 8858 C CA . GLU A 1 1057 ? -29.188 -57.031 -52.219 1 93.5 1057 GLU A CA 1
ATOM 8859 C C . GLU A 1 1057 ? -28.141 -58.094 -52.469 1 93.5 1057 GLU A C 1
ATOM 8861 O O . GLU A 1 1057 ? -28.438 -59.156 -53.031 1 93.5 1057 GLU A O 1
ATOM 8866 N N . PHE A 1 1058 ? -26.984 -57.875 -52 1 95 1058 PHE A N 1
ATOM 8867 C CA . PHE A 1 1058 ? -25.875 -58.812 -52.188 1 95 1058 PHE A CA 1
ATOM 8868 C C . PHE A 1 1058 ? -25.359 -59.344 -50.844 1 95 1058 PHE A C 1
ATOM 8870 O O . PHE A 1 1058 ? -25.5 -58.656 -49.844 1 95 1058 PHE A O 1
ATOM 8877 N N . PHE A 1 1059 ? -24.781 -60.531 -50.969 1 95.88 1059 PHE A N 1
ATOM 8878 C CA . PHE A 1 1059 ? -23.938 -60.938 -49.844 1 95.88 1059 PHE A CA 1
ATOM 8879 C C . PHE A 1 1059 ? -22.641 -60.125 -49.844 1 95.88 1059 PHE A C 1
ATOM 8881 O O . PHE A 1 1059 ? -22.062 -59.875 -50.906 1 95.88 1059 PHE A O 1
ATOM 8888 N N . ARG A 1 1060 ? -22.25 -59.656 -48.719 1 96 1060 ARG A N 1
ATOM 8889 C CA . ARG A 1 1060 ? -21.062 -58.812 -48.625 1 96 1060 ARG A CA 1
ATOM 8890 C C . ARG A 1 1060 ? -20.094 -59.344 -47.562 1 96 1060 ARG A C 1
ATOM 8892 O O . ARG A 1 1060 ? -20.484 -60.094 -46.688 1 96 1060 ARG A O 1
ATOM 8899 N N . LEU A 1 1061 ? -18.812 -59 -47.781 1 96.5 1061 LEU A N 1
ATOM 8900 C CA . LEU A 1 1061 ? -17.781 -59.219 -46.781 1 96.5 1061 LEU A CA 1
ATOM 8901 C C . LEU A 1 1061 ? -17.656 -58.031 -45.844 1 96.5 1061 LEU A C 1
ATOM 8903 O O . LEU A 1 1061 ? -17.469 -56.906 -46.312 1 96.5 1061 LEU A O 1
ATOM 8907 N N . GLY A 1 1062 ? -17.891 -58.25 -44.594 1 95.38 1062 GLY A N 1
ATOM 8908 C CA . GLY A 1 1062 ? -17.75 -57.188 -43.625 1 95.38 1062 GLY A CA 1
ATOM 8909 C C . GLY A 1 1062 ? -16.656 -57.438 -42.594 1 95.38 1062 GLY A C 1
ATOM 8910 O O . GLY A 1 1062 ? -16.375 -58.594 -42.25 1 95.38 1062 GLY A O 1
ATOM 8911 N N . TYR A 1 1063 ? -15.977 -56.375 -42.156 1 95 1063 TYR A N 1
ATOM 8912 C CA . TYR A 1 1063 ? -15.039 -56.531 -41.031 1 95 1063 TYR A CA 1
ATOM 8913 C C . TYR A 1 1063 ? -15.312 -55.5 -39.938 1 95 1063 TYR A C 1
ATOM 8915 O O . TYR A 1 1063 ? -15.906 -54.438 -40.219 1 95 1063 TYR A O 1
ATOM 8923 N N . ARG A 1 1064 ? -14.891 -55.812 -38.75 1 93.56 1064 ARG A N 1
ATOM 8924 C CA . ARG A 1 1064 ? -15.109 -55 -37.562 1 93.56 1064 ARG A CA 1
ATOM 8925 C C . ARG A 1 1064 ? -14.078 -53.875 -37.469 1 93.56 1064 ARG A C 1
ATOM 8927 O O . ARG A 1 1064 ? -12.875 -54.125 -37.5 1 93.56 1064 ARG A O 1
ATOM 8934 N N . LYS A 1 1065 ? -14.555 -52.688 -37.25 1 89.94 1065 LYS A N 1
ATOM 8935 C CA . LYS A 1 1065 ? -13.68 -51.531 -37.125 1 89.94 1065 LYS A CA 1
ATOM 8936 C C . LYS A 1 1065 ? -13.023 -51.469 -35.75 1 89.94 1065 LYS A C 1
ATOM 8938 O O . LYS A 1 1065 ? -11.82 -51.25 -35.656 1 89.94 1065 LYS A O 1
ATOM 8943 N N . ILE A 1 1066 ? -13.828 -51.625 -34.719 1 86.5 1066 ILE A N 1
ATOM 8944 C CA . ILE A 1 1066 ? -13.344 -51.469 -33.375 1 86.5 1066 ILE A CA 1
ATOM 8945 C C . ILE A 1 1066 ? -12.633 -52.75 -32.906 1 86.5 1066 ILE A C 1
ATOM 8947 O O . ILE A 1 1066 ? -13.289 -53.719 -32.531 1 86.5 1066 ILE A O 1
ATOM 8951 N N . ALA A 1 1067 ? -11.438 -52.906 -33 1 85.88 1067 ALA A N 1
ATOM 8952 C CA . ALA A 1 1067 ? -10.586 -54.031 -32.562 1 85.88 1067 ALA A CA 1
ATOM 8953 C C . ALA A 1 1067 ? -9.148 -53.562 -32.344 1 85.88 1067 ALA A C 1
ATOM 8955 O O . ALA A 1 1067 ? -8.625 -52.75 -33.094 1 85.88 1067 ALA A O 1
ATOM 8956 N N . SER A 1 1068 ? -8.594 -53.938 -31.312 1 80.56 1068 SER A N 1
ATOM 8957 C CA . SER A 1 1068 ? -7.254 -53.469 -30.953 1 80.56 1068 SER A CA 1
ATOM 8958 C C . SER A 1 1068 ? -6.227 -54.594 -31.141 1 80.56 1068 SER A C 1
ATOM 8960 O O . SER A 1 1068 ? -6.582 -55.781 -31.234 1 80.56 1068 SER A O 1
ATOM 8962 N N . ASP A 1 1069 ? -5.051 -54.188 -31.094 1 79.12 1069 ASP A N 1
ATOM 8963 C CA . ASP A 1 1069 ? -3.936 -55.094 -31.234 1 79.12 1069 ASP A CA 1
ATOM 8964 C C . ASP A 1 1069 ? -3.797 -56 -30 1 79.12 1069 ASP A C 1
ATOM 8966 O O . ASP A 1 1069 ? -3.156 -57.031 -30.062 1 79.12 1069 ASP A O 1
ATOM 8970 N N . THR A 1 1070 ? -4.484 -55.625 -28.969 1 76.25 1070 THR A N 1
ATOM 8971 C CA . THR A 1 1070 ? -4.355 -56.375 -27.719 1 76.25 1070 THR A CA 1
ATOM 8972 C C . THR A 1 1070 ? -5.508 -57.375 -27.562 1 76.25 1070 THR A C 1
ATOM 8974 O O . THR A 1 1070 ? -5.508 -58.188 -26.656 1 76.25 1070 THR A O 1
ATOM 8977 N N . ASN A 1 1071 ? -6.465 -57.344 -28.438 1 83.44 1071 ASN A N 1
ATOM 8978 C CA . ASN A 1 1071 ? -7.609 -58.25 -28.375 1 83.44 1071 ASN A CA 1
ATOM 8979 C C . ASN A 1 1071 ? -7.23 -59.656 -28.812 1 83.44 1071 ASN A C 1
ATOM 8981 O O . ASN A 1 1071 ? -6.121 -59.875 -29.312 1 83.44 1071 ASN A O 1
ATOM 8985 N N . GLU A 1 1072 ? -8.203 -60.594 -28.625 1 88.44 1072 GLU A N 1
ATOM 8986 C CA . GLU A 1 1072 ? -7.98 -61.938 -29.078 1 88.44 1072 GLU A CA 1
ATOM 8987 C C . GLU A 1 1072 ? -7.645 -62 -30.562 1 88.44 1072 GLU A C 1
ATOM 8989 O O . GLU A 1 1072 ? -6.746 -62.719 -30.984 1 88.44 1072 GLU A O 1
ATOM 8994 N N . ARG A 1 1073 ? -8.375 -61.219 -31.312 1 91.25 1073 ARG A N 1
ATOM 8995 C CA . ARG A 1 1073 ? -8.148 -61 -32.75 1 91.25 1073 ARG A CA 1
ATOM 8996 C C . ARG A 1 1073 ? -8.281 -59.531 -33.094 1 91.25 1073 ARG A C 1
ATOM 8998 O O . ARG A 1 1073 ? -8.992 -58.781 -32.406 1 91.25 1073 ARG A O 1
ATOM 9005 N N . THR A 1 1074 ? -7.582 -59.125 -34.062 1 91.38 1074 THR A N 1
ATOM 9006 C CA . THR A 1 1074 ? -7.633 -57.719 -34.5 1 91.38 1074 THR A CA 1
ATOM 9007 C C . THR A 1 1074 ? -8.469 -57.562 -35.75 1 91.38 1074 THR A C 1
ATOM 9009 O O . THR A 1 1074 ? -9.352 -56.719 -35.812 1 91.38 1074 THR A O 1
ATOM 9012 N N . LEU A 1 1075 ? -8.172 -58.344 -36.688 1 94 1075 LEU A N 1
ATOM 9013 C CA . LEU A 1 1075 ? -8.984 -58.312 -37.906 1 94 1075 LEU A CA 1
ATOM 9014 C C . LEU A 1 1075 ? -10.07 -59.375 -37.844 1 94 1075 LEU A C 1
ATOM 9016 O O . LEU A 1 1075 ? -9.766 -60.594 -37.875 1 94 1075 LEU A O 1
ATOM 9020 N N . ILE A 1 1076 ? -11.297 -59.031 -37.719 1 95.75 1076 ILE A N 1
ATOM 9021 C CA . ILE A 1 1076 ? -12.453 -59.906 -37.594 1 95.75 1076 ILE A CA 1
ATOM 9022 C C . ILE A 1 1076 ? -13.398 -59.656 -38.781 1 95.75 1076 ILE A C 1
ATOM 9024 O O . ILE A 1 1076 ? -13.883 -58.562 -38.969 1 95.75 1076 ILE A O 1
ATOM 9028 N N . ALA A 1 1077 ? -13.586 -60.688 -39.5 1 96.62 1077 ALA A N 1
ATOM 9029 C CA . ALA A 1 1077 ? -14.414 -60.531 -40.688 1 96.62 1077 ALA A CA 1
ATOM 9030 C C . ALA A 1 1077 ? -15.484 -61.594 -40.781 1 96.62 1077 ALA A C 1
ATOM 9032 O O . ALA A 1 1077 ? -15.305 -62.719 -40.25 1 96.62 1077 ALA A O 1
ATOM 9033 N N . SER A 1 1078 ? -16.562 -61.344 -41.406 1 97.25 1078 SER A N 1
ATOM 9034 C CA . SER A 1 1078 ? -17.672 -62.25 -41.656 1 97.25 1078 SER A CA 1
ATOM 9035 C C . SER A 1 1078 ? -18.438 -61.844 -42.906 1 97.25 1078 SER A C 1
ATOM 9037 O O . SER A 1 1078 ? -18.312 -60.719 -43.375 1 97.25 1078 SER A O 1
ATOM 9039 N N . LEU A 1 1079 ? -19.156 -62.844 -43.406 1 96.75 1079 LEU A N 1
ATOM 9040 C CA . LEU A 1 1079 ? -20.156 -62.469 -44.438 1 96.75 1079 LEU A CA 1
ATOM 9041 C C . LEU A 1 1079 ? -21.328 -61.75 -43.781 1 96.75 1079 LEU A C 1
ATOM 9043 O O . LEU A 1 1079 ? -21.719 -62.062 -42.656 1 96.75 1079 LEU A O 1
ATOM 9047 N N . LEU A 1 1080 ? -21.766 -60.812 -44.5 1 96.25 1080 LEU A N 1
ATOM 9048 C CA . LEU A 1 1080 ? -23 -60.125 -44.125 1 96.25 1080 LEU A CA 1
ATOM 9049 C C . LEU A 1 1080 ? -24.172 -60.625 -44.969 1 96.25 1080 LEU A C 1
ATOM 9051 O O . LEU A 1 1080 ? -24.031 -60.812 -46.188 1 96.25 1080 LEU A O 1
ATOM 9055 N N . PRO A 1 1081 ? -25.281 -60.906 -44.344 1 95.25 1081 PRO A N 1
ATOM 9056 C CA . PRO A 1 1081 ? -26.453 -61.375 -45.094 1 95.25 1081 PRO A CA 1
ATOM 9057 C C . PRO A 1 1081 ? -27.016 -60.312 -46 1 95.25 1081 PRO A C 1
ATOM 9059 O O . PRO A 1 1081 ? -26.656 -59.125 -45.906 1 95.25 1081 PRO A O 1
ATOM 9062 N N . LYS A 1 1082 ? -27.859 -60.781 -46.906 1 94 1082 LYS A N 1
ATOM 9063 C CA . LYS A 1 1082 ? -28.625 -59.812 -47.719 1 94 1082 LYS A CA 1
ATOM 9064 C C . LYS A 1 1082 ? -29.672 -59.094 -46.875 1 94 1082 LYS A C 1
ATOM 9066 O O . LYS A 1 1082 ? -29.984 -59.531 -45.75 1 94 1082 LYS A O 1
ATOM 9071 N N . ASN A 1 1083 ? -30.031 -57.938 -47.25 1 93.12 1083 ASN A N 1
ATOM 9072 C CA . ASN A 1 1083 ? -31.109 -57.188 -46.656 1 93.12 1083 ASN A CA 1
ATOM 9073 C C . ASN A 1 1083 ? -30.734 -56.719 -45.25 1 93.12 1083 ASN A C 1
ATOM 9075 O O . ASN A 1 1083 ? -31.484 -56.938 -44.281 1 93.12 1083 ASN A O 1
ATOM 9079 N N . CYS A 1 1084 ? -29.594 -56.219 -45.125 1 94.88 1084 CYS A N 1
ATOM 9080 C CA . CYS A 1 1084 ? -29.141 -55.562 -43.906 1 94.88 1084 CYS A CA 1
ATOM 9081 C C . CYS A 1 1084 ? -28.375 -54.281 -44.188 1 94.88 1084 CYS A C 1
ATOM 9083 O O . CYS A 1 1084 ? -27.891 -54.094 -45.312 1 94.88 1084 CYS A O 1
ATOM 9085 N N . GLY A 1 1085 ? -28.359 -53.344 -43.25 1 93.5 1085 GLY A N 1
ATOM 9086 C CA . GLY A 1 1085 ? -27.5 -52.188 -43.344 1 93.5 1085 GLY A CA 1
ATOM 9087 C C . GLY A 1 1085 ? -26.219 -52.312 -42.531 1 93.5 1085 GLY A C 1
ATOM 9088 O O . GLY A 1 1085 ? -26.094 -53.219 -41.719 1 93.5 1085 GLY A O 1
ATOM 9089 N N . GLY A 1 1086 ? -25.203 -51.531 -42.875 1 93.19 1086 GLY A N 1
ATOM 9090 C CA . GLY A 1 1086 ? -23.953 -51.5 -42.156 1 93.19 1086 GLY A CA 1
ATOM 9091 C C . GLY A 1 1086 ? -23.672 -50.156 -41.469 1 93.19 1086 GLY A C 1
ATOM 9092 O O . GLY A 1 1086 ? -23.75 -49.125 -42.094 1 93.19 1086 GLY A O 1
ATOM 9093 N N . ALA A 1 1087 ? -23.453 -50.156 -40.125 1 92.12 1087 ALA A N 1
ATOM 9094 C CA . ALA A 1 1087 ? -23.062 -48.969 -39.375 1 92.12 1087 ALA A CA 1
ATOM 9095 C C . ALA A 1 1087 ? -21.594 -48.625 -39.625 1 92.12 1087 ALA A C 1
ATOM 9097 O O . ALA A 1 1087 ? -20.906 -49.312 -40.406 1 92.12 1087 ALA A O 1
ATOM 9098 N N . ASP A 1 1088 ? -21.109 -47.562 -39 1 87.81 1088 ASP A N 1
ATOM 9099 C CA . ASP A 1 1088 ? -19.75 -47.125 -39.25 1 87.81 1088 ASP A CA 1
ATOM 9100 C C . ASP A 1 1088 ? -18.719 -48.031 -38.594 1 87.81 1088 ASP A C 1
ATOM 9102 O O . ASP A 1 1088 ? -17.547 -48 -38.938 1 87.81 1088 ASP A O 1
ATOM 9106 N N . SER A 1 1089 ? -19.172 -48.844 -37.625 1 89.88 1089 SER A N 1
ATOM 9107 C CA . SER A 1 1089 ? -18.266 -49.75 -36.969 1 89.88 1089 SER A CA 1
ATOM 9108 C C . SER A 1 1089 ? -18.062 -51.031 -37.781 1 89.88 1089 SER A C 1
ATOM 9110 O O . SER A 1 1089 ? -17.266 -51.906 -37.406 1 89.88 1089 SER A O 1
ATOM 9112 N N . THR A 1 1090 ? -18.781 -51.156 -38.906 1 91.5 1090 THR A N 1
ATOM 9113 C CA . THR A 1 1090 ? -18.609 -52.281 -39.812 1 91.5 1090 THR A CA 1
ATOM 9114 C C . THR A 1 1090 ? -18.344 -51.812 -41.219 1 91.5 1090 THR A C 1
ATOM 9116 O O . THR A 1 1090 ? -19.203 -51.188 -41.875 1 91.5 1090 THR A O 1
ATOM 9119 N N . TYR A 1 1091 ? -17.141 -52.094 -41.719 1 93.12 1091 TYR A N 1
ATOM 9120 C CA . TYR A 1 1091 ? -16.844 -51.875 -43.125 1 93.12 1091 TYR A CA 1
ATOM 9121 C C . TYR A 1 1091 ? -17.297 -53.062 -43.969 1 93.12 1091 TYR A C 1
ATOM 9123 O O . TYR A 1 1091 ? -17.156 -54.219 -43.562 1 93.12 1091 TYR A O 1
ATOM 9131 N N . SER A 1 1092 ? -17.984 -52.875 -45.125 1 94.62 1092 SER A N 1
ATOM 9132 C CA . SER A 1 1092 ? -18.406 -53.938 -46.031 1 94.62 1092 SER A CA 1
ATOM 9133 C C . SER A 1 1092 ? -17.797 -53.719 -47.406 1 94.62 1092 SER A C 1
ATOM 9135 O O . SER A 1 1092 ? -17.594 -52.594 -47.844 1 94.62 1092 SER A O 1
ATOM 9137 N N . ASN A 1 1093 ? -17.516 -54.812 -48.062 1 95.44 1093 ASN A N 1
ATOM 9138 C CA . ASN A 1 1093 ? -16.938 -54.719 -49.406 1 95.44 1093 ASN A CA 1
ATOM 9139 C C . ASN A 1 1093 ? -17.938 -54.094 -50.375 1 95.44 1093 ASN A C 1
ATOM 9141 O O . ASN A 1 1093 ? -19.141 -54.281 -50.25 1 95.44 1093 ASN A O 1
ATOM 9145 N N . ILE A 1 1094 ? -17.359 -53.406 -51.281 1 94.31 1094 ILE A N 1
ATOM 9146 C CA . ILE A 1 1094 ? -18.172 -52.906 -52.406 1 94.31 1094 ILE A CA 1
ATOM 9147 C C . ILE A 1 1094 ? -18.531 -54.031 -53.344 1 94.31 1094 ILE A C 1
ATOM 9149 O O . ILE A 1 1094 ? -17.688 -54.531 -54.094 1 94.31 1094 ILE A O 1
ATOM 9153 N N . PRO A 1 1095 ? -19.781 -54.5 -53.344 1 94 1095 PRO A N 1
ATOM 9154 C CA . PRO A 1 1095 ? -20.141 -55.75 -54.031 1 94 1095 PRO A CA 1
ATOM 9155 C C . PRO A 1 1095 ? -20.297 -55.531 -55.531 1 94 1095 PRO A C 1
ATOM 9157 O O . PRO A 1 1095 ? -20.312 -56.5 -56.312 1 94 1095 PRO A O 1
ATOM 9160 N N . LYS A 1 1096 ? -20.453 -54.312 -55.969 1 92.5 1096 LYS A N 1
ATOM 9161 C CA . LYS A 1 1096 ? -20.656 -54.031 -57.406 1 92.5 1096 LYS A CA 1
ATOM 9162 C C . LYS A 1 1096 ? -20 -52.719 -57.812 1 92.5 1096 LYS A C 1
ATOM 9164 O O . LYS A 1 1096 ? -19.906 -51.781 -57 1 92.5 1096 LYS A O 1
ATOM 9169 N N . GLN A 1 1097 ? -19.547 -52.719 -59.094 1 89.44 1097 GLN A N 1
ATOM 9170 C CA . GLN A 1 1097 ? -19.047 -51.5 -59.688 1 89.44 1097 GLN A CA 1
ATOM 9171 C C . GLN A 1 1097 ? -19.75 -51.219 -61 1 89.44 1097 GLN A C 1
ATOM 9173 O O . GLN A 1 1097 ? -20.062 -52.156 -61.781 1 89.44 1097 GLN A O 1
ATOM 9178 N N . TYR A 1 1098 ? -20.078 -50 -61.188 1 88.75 1098 TYR A N 1
ATOM 9179 C CA . TYR A 1 1098 ? -20.703 -49.625 -62.438 1 88.75 1098 TYR A CA 1
ATOM 9180 C C . TYR A 1 1098 ? -19.672 -49.469 -63.562 1 88.75 1098 TYR A C 1
ATOM 9182 O O . TYR A 1 1098 ? -18.609 -48.875 -63.344 1 88.75 1098 TYR A O 1
ATOM 9190 N N . VAL A 1 1099 ? -19.953 -50.125 -64.625 1 88.38 1099 VAL A N 1
ATOM 9191 C CA . VAL A 1 1099 ? -19.031 -50.062 -65.75 1 88.38 1099 VAL A CA 1
ATOM 9192 C C . VAL A 1 1099 ? -19.828 -49.75 -67 1 88.38 1099 VAL A C 1
ATOM 9194 O O . VAL A 1 1099 ? -21.016 -50.094 -67.125 1 88.38 1099 VAL A O 1
ATOM 9197 N N . LEU A 1 1100 ? -19.234 -49.125 -67.938 1 86.5 1100 LEU A N 1
ATOM 9198 C CA . LEU A 1 1100 ? -19.844 -48.812 -69.25 1 86.5 1100 LEU A CA 1
ATOM 9199 C C . LEU A 1 1100 ? -19.484 -49.844 -70.25 1 86.5 1100 LEU A C 1
ATOM 9201 O O . LEU A 1 1100 ? -18.312 -50.062 -70.562 1 86.5 1100 LEU A O 1
ATOM 9205 N N . LYS A 1 1101 ? -20.484 -50.625 -70.812 1 84.81 1101 LYS A N 1
ATOM 9206 C CA . LYS A 1 1101 ? -20.312 -51.562 -71.875 1 84.81 1101 LYS A CA 1
ATOM 9207 C C . LYS A 1 1101 ? -21.25 -51.25 -73.062 1 84.81 1101 LYS A C 1
ATOM 9209 O O . LYS A 1 1101 ? -22.469 -51.281 -72.875 1 84.81 1101 LYS A O 1
ATOM 9214 N N . ASP A 1 1102 ? -20.719 -51.156 -74.188 1 83.25 1102 ASP A N 1
ATOM 9215 C CA . ASP A 1 1102 ? -21.484 -50.844 -75.438 1 83.25 1102 ASP A CA 1
ATOM 9216 C C . ASP A 1 1102 ? -22.5 -49.719 -75.188 1 83.25 1102 ASP A C 1
ATOM 9218 O O . ASP A 1 1102 ? -23.688 -49.875 -75.5 1 83.25 1102 ASP A O 1
ATOM 9222 N N . ASP A 1 1103 ? -22.141 -48.625 -74.375 1 80.56 1103 ASP A N 1
ATOM 9223 C CA . ASP A 1 1103 ? -22.859 -47.375 -74.125 1 80.56 1103 ASP A CA 1
ATOM 9224 C C . ASP A 1 1103 ? -24.031 -47.625 -73.188 1 80.56 1103 ASP A C 1
ATOM 9226 O O . ASP A 1 1103 ? -24.984 -46.844 -73.125 1 80.56 1103 ASP A O 1
ATOM 9230 N N . VAL A 1 1104 ? -24 -48.812 -72.625 1 85.69 1104 VAL A N 1
ATOM 9231 C CA . VAL A 1 1104 ? -25 -49.125 -71.625 1 85.69 1104 VAL A CA 1
ATOM 9232 C C . VAL A 1 1104 ? -24.328 -49.375 -70.25 1 85.69 1104 VAL A C 1
ATOM 9234 O O . VAL A 1 1104 ? -23.266 -50 -70.188 1 85.69 1104 VAL A O 1
ATOM 9237 N N . ILE A 1 1105 ? -24.922 -48.781 -69.188 1 88.75 1105 ILE A N 1
ATOM 9238 C CA . ILE A 1 1105 ? -24.375 -48.969 -67.875 1 88.75 1105 ILE A CA 1
ATOM 9239 C C . ILE A 1 1105 ? -24.641 -50.375 -67.375 1 88.75 1105 ILE A C 1
ATOM 9241 O O . ILE A 1 1105 ? -25.797 -50.812 -67.312 1 88.75 1105 ILE A O 1
ATOM 9245 N N . CYS A 1 1106 ? -23.656 -51.094 -67.188 1 88.12 1106 CYS A N 1
ATOM 9246 C CA . CYS A 1 1106 ? -23.75 -52.438 -66.625 1 88.12 1106 CYS A CA 1
ATOM 9247 C C . CYS A 1 1106 ? -23.094 -52.5 -65.25 1 88.12 1106 CYS A C 1
ATOM 9249 O O . CYS A 1 1106 ? -22.438 -51.562 -64.812 1 88.12 1106 CYS A O 1
ATOM 9251 N N . MET A 1 1107 ? -23.453 -53.469 -64.562 1 89 1107 MET A N 1
ATOM 9252 C CA . MET A 1 1107 ? -22.891 -53.688 -63.219 1 89 1107 MET A CA 1
ATOM 9253 C C . MET A 1 1107 ? -21.938 -54.875 -63.219 1 89 1107 MET A C 1
ATOM 9255 O O . MET A 1 1107 ? -22.312 -55.969 -63.656 1 89 1107 MET A O 1
ATOM 9259 N N . ASP A 1 1108 ? -20.781 -54.562 -62.875 1 90.06 1108 ASP A N 1
ATOM 9260 C CA . ASP A 1 1108 ? -19.828 -55.625 -62.656 1 90.06 1108 ASP A CA 1
ATOM 9261 C C . ASP A 1 1108 ? -19.859 -56.094 -61.188 1 90.06 1108 ASP A C 1
ATOM 9263 O O . ASP A 1 1108 ? -19.531 -55.344 -60.281 1 90.06 1108 ASP A O 1
ATOM 9267 N N . ILE A 1 1109 ? -20.297 -57.312 -60.969 1 93.06 1109 ILE A N 1
ATOM 9268 C CA . ILE A 1 1109 ? -20.5 -57.844 -59.625 1 93.06 1109 ILE A CA 1
ATOM 9269 C C . ILE A 1 1109 ? -19.25 -58.594 -59.188 1 93.06 1109 ILE A C 1
ATOM 9271 O O . ILE A 1 1109 ? -18.672 -59.375 -59.938 1 93.06 1109 ILE A O 1
ATOM 9275 N N . VAL A 1 1110 ? -18.812 -58.406 -58.031 1 94.62 1110 VAL A N 1
ATOM 9276 C CA . VAL A 1 1110 ? -17.688 -59.156 -57.469 1 94.62 1110 VAL A CA 1
ATOM 9277 C C . VAL A 1 1110 ? -18.109 -60.594 -57.219 1 94.62 1110 VAL A C 1
ATOM 9279 O O . VAL A 1 1110 ? -19.078 -60.875 -56.531 1 94.62 1110 VAL A O 1
ATOM 9282 N N . PRO A 1 1111 ? -17.344 -61.531 -57.781 1 94.62 1111 PRO A N 1
ATOM 9283 C CA . PRO A 1 1111 ? -17.734 -62.938 -57.625 1 94.62 1111 PRO A CA 1
ATOM 9284 C C . PRO A 1 1111 ? -17.656 -63.375 -56.156 1 94.62 1111 PRO A C 1
ATOM 9286 O O . PRO A 1 1111 ? -16.734 -62.969 -55.438 1 94.62 1111 PRO A O 1
ATOM 9289 N N . TYR A 1 1112 ? -18.656 -64.125 -55.75 1 95.62 1112 TYR A N 1
ATOM 9290 C CA . TYR A 1 1112 ? -18.719 -64.625 -54.375 1 95.62 1112 TYR A CA 1
ATOM 9291 C C . TYR A 1 1112 ? -17.484 -65.438 -54.031 1 95.62 1112 TYR A C 1
ATOM 9293 O O . TYR A 1 1112 ? -17.047 -65.5 -52.875 1 95.62 1112 TYR A O 1
ATOM 9301 N N . GLU A 1 1113 ? -16.969 -66.125 -55 1 94.56 1113 GLU A N 1
ATOM 9302 C CA . GLU A 1 1113 ? -15.766 -66.875 -54.781 1 94.56 1113 GLU A CA 1
ATOM 9303 C C . GLU A 1 1113 ? -14.609 -66 -54.281 1 94.56 1113 GLU A C 1
ATOM 9305 O O . GLU A 1 1113 ? -13.82 -66.438 -53.438 1 94.56 1113 GLU A O 1
ATOM 9310 N N . ARG A 1 1114 ? -14.43 -64.875 -54.906 1 95.44 1114 ARG A N 1
ATOM 9311 C CA . ARG A 1 1114 ? -13.414 -63.938 -54.469 1 95.44 1114 ARG A CA 1
ATOM 9312 C C . ARG A 1 1114 ? -13.664 -63.438 -53.062 1 95.44 1114 ARG A C 1
ATOM 9314 O O . ARG A 1 1114 ? -12.734 -63.375 -52.25 1 95.44 1114 ARG A O 1
ATOM 9321 N N . ILE A 1 1115 ? -14.898 -63.188 -52.781 1 97.06 1115 ILE A N 1
ATOM 9322 C CA . ILE A 1 1115 ? -15.305 -62.719 -51.469 1 97.06 1115 ILE A CA 1
ATOM 9323 C C . ILE A 1 1115 ? -14.969 -63.781 -50.438 1 97.06 1115 ILE A C 1
ATOM 9325 O O . ILE A 1 1115 ? -14.438 -63.469 -49.344 1 97.06 1115 ILE A O 1
ATOM 9329 N N . LEU A 1 1116 ? -15.258 -65 -50.719 1 97.31 1116 LEU A N 1
ATOM 9330 C CA . LEU A 1 1116 ? -15 -66.125 -49.812 1 97.31 1116 LEU A CA 1
ATOM 9331 C C . LEU A 1 1116 ? -13.5 -66.312 -49.625 1 97.31 1116 LEU A C 1
ATOM 9333 O O . LEU A 1 1116 ? -13.047 -66.625 -48.531 1 97.31 1116 LEU A O 1
ATOM 9337 N N . PHE A 1 1117 ? -12.805 -66.125 -50.719 1 96.81 1117 PHE A N 1
ATOM 9338 C CA . PHE A 1 1117 ? -11.352 -66.25 -50.656 1 96.81 1117 PHE A CA 1
ATOM 9339 C C . PHE A 1 1117 ? -10.758 -65.25 -49.688 1 96.81 1117 PHE A C 1
ATOM 9341 O O . PHE A 1 1117 ? -9.945 -65.562 -48.844 1 96.81 1117 PHE A O 1
ATOM 9348 N N . VAL A 1 1118 ? -11.203 -64 -49.844 1 97.31 1118 VAL A N 1
ATOM 9349 C CA . VAL A 1 1118 ? -10.711 -62.938 -49 1 97.31 1118 VAL A CA 1
ATOM 9350 C C . VAL A 1 1118 ? -11.164 -63.156 -47.562 1 97.31 1118 VAL A C 1
ATOM 9352 O O . VAL A 1 1118 ? -10.438 -62.844 -46.625 1 97.31 1118 VAL A O 1
ATOM 9355 N N . LEU A 1 1119 ? -12.367 -63.625 -47.375 1 97.62 1119 LEU A N 1
ATOM 9356 C CA . LEU A 1 1119 ? -12.875 -63.938 -46.062 1 97.62 1119 LEU A CA 1
ATOM 9357 C C . LEU A 1 1119 ? -11.945 -64.938 -45.344 1 97.62 1119 LEU A C 1
ATOM 9359 O O . LEU A 1 1119 ? -11.672 -64.75 -44.156 1 97.62 1119 LEU A O 1
ATOM 9363 N N . ALA A 1 1120 ? -11.508 -65.938 -46.094 1 97.31 1120 ALA A N 1
ATOM 9364 C CA . ALA A 1 1120 ? -10.586 -66.875 -45.531 1 97.31 1120 ALA A CA 1
ATOM 9365 C C . ALA A 1 1120 ? -9.281 -66.25 -45.094 1 97.31 1120 ALA A C 1
ATOM 9367 O O . ALA A 1 1120 ? -8.766 -66.562 -44 1 97.31 1120 ALA A O 1
ATOM 9368 N N . LEU A 1 1121 ? -8.781 -65.375 -45.875 1 97.25 1121 LEU A N 1
ATOM 9369 C CA . LEU A 1 1121 ? -7.516 -64.688 -45.562 1 97.25 1121 LEU A CA 1
ATOM 9370 C C . LEU A 1 1121 ? -7.672 -63.719 -44.406 1 97.25 1121 LEU A C 1
ATOM 9372 O O . LEU A 1 1121 ? -6.832 -63.688 -43.5 1 97.25 1121 LEU A O 1
ATOM 9376 N N . PHE A 1 1122 ? -8.711 -62.906 -44.375 1 97 1122 PHE A N 1
ATOM 9377 C CA . PHE A 1 1122 ? -8.938 -61.875 -43.344 1 97 1122 PHE A CA 1
ATOM 9378 C C . PHE A 1 1122 ? -9.016 -62.531 -41.969 1 97 1122 PHE A C 1
ATOM 9380 O O . PHE A 1 1122 ? -8.617 -61.906 -40.969 1 97 1122 PHE A O 1
ATOM 9387 N N . ASN A 1 1123 ? -9.539 -63.719 -41.938 1 96.69 1123 ASN A N 1
ATOM 9388 C CA . ASN A 1 1123 ? -9.719 -64.375 -40.625 1 96.69 1123 ASN A CA 1
ATOM 9389 C C . ASN A 1 1123 ? -8.555 -65.312 -40.312 1 96.69 1123 ASN A C 1
ATOM 9391 O O . ASN A 1 1123 ? -8.617 -66.062 -39.344 1 96.69 1123 ASN A O 1
ATOM 9395 N N . SER A 1 1124 ? -7.504 -65.25 -41.125 1 96.31 1124 SER A N 1
ATOM 9396 C CA . SER A 1 1124 ? -6.34 -66.062 -40.875 1 96.31 1124 SER A CA 1
ATOM 9397 C C . SER A 1 1124 ? -5.426 -65.438 -39.812 1 96.31 1124 SER A C 1
ATOM 9399 O O . SER A 1 1124 ? -5.395 -64.25 -39.656 1 96.31 1124 SER A O 1
ATOM 9401 N N . LEU A 1 1125 ? -4.609 -66.25 -39.125 1 95.44 1125 LEU A N 1
ATOM 9402 C CA . LEU A 1 1125 ? -3.707 -65.812 -38.094 1 95.44 1125 LEU A CA 1
ATOM 9403 C C . LEU A 1 1125 ? -2.551 -65 -38.688 1 95.44 1125 LEU A C 1
ATOM 9405 O O . LEU A 1 1125 ? -2.062 -64.062 -38.062 1 95.44 1125 LEU A O 1
ATOM 9409 N N . VAL A 1 1126 ? -2.121 -65.375 -39.875 1 95 1126 VAL A N 1
ATOM 9410 C CA . VAL A 1 1126 ? -0.994 -64.688 -40.5 1 95 1126 VAL A CA 1
ATOM 9411 C C . VAL A 1 1126 ? -1.372 -63.25 -40.844 1 95 1126 VAL A C 1
ATOM 9413 O O . VAL A 1 1126 ? -0.632 -62.312 -40.5 1 95 1126 VAL A O 1
ATOM 9416 N N . VAL A 1 1127 ? -2.459 -63.062 -41.438 1 95.44 1127 VAL A N 1
ATOM 9417 C CA . VAL A 1 1127 ? -2.91 -61.719 -41.812 1 95.44 1127 VAL A CA 1
ATOM 9418 C C . VAL A 1 1127 ? -3.238 -60.938 -40.562 1 95.44 1127 VAL A C 1
ATOM 9420 O O . VAL A 1 1127 ? -2.982 -59.719 -40.5 1 95.44 1127 VAL A O 1
ATOM 9423 N N . ASP A 1 1128 ? -3.814 -61.562 -39.656 1 94.81 1128 ASP A N 1
ATOM 9424 C CA . ASP A 1 1128 ? -4.102 -60.938 -38.375 1 94.81 1128 ASP A CA 1
ATOM 9425 C C . ASP A 1 1128 ? -2.814 -60.469 -37.688 1 94.81 1128 ASP A C 1
ATOM 9427 O O . ASP A 1 1128 ? -2.783 -59.406 -37.062 1 94.81 1128 ASP A O 1
ATOM 9431 N N . PHE A 1 1129 ? -1.775 -61.281 -37.688 1 91.94 1129 PHE A N 1
ATOM 9432 C CA . PHE A 1 1129 ? -0.473 -60.906 -37.125 1 91.94 1129 PHE A CA 1
ATOM 9433 C C . PHE A 1 1129 ? 0.068 -59.656 -37.781 1 91.94 1129 PHE A C 1
ATOM 9435 O O . PHE A 1 1129 ? 0.612 -58.781 -37.125 1 91.94 1129 PHE A O 1
ATOM 9442 N N . ILE A 1 1130 ? -0.077 -59.594 -39.094 1 89.69 1130 ILE A N 1
ATOM 9443 C CA . ILE A 1 1130 ? 0.423 -58.469 -39.875 1 89.69 1130 ILE A CA 1
ATOM 9444 C C . ILE A 1 1130 ? -0.33 -57.188 -39.438 1 89.69 1130 ILE A C 1
ATOM 9446 O O . ILE A 1 1130 ? 0.284 -56.188 -39.125 1 89.69 1130 ILE A O 1
ATOM 9450 N N . ILE A 1 1131 ? -1.619 -57.219 -39.375 1 89.62 1131 ILE A N 1
ATOM 9451 C CA . ILE A 1 1131 ? -2.422 -56.031 -39.156 1 89.62 1131 ILE A CA 1
ATOM 9452 C C . ILE A 1 1131 ? -2.332 -55.625 -37.688 1 89.62 1131 ILE A C 1
ATOM 9454 O O . ILE A 1 1131 ? -2.416 -54.438 -37.375 1 89.62 1131 ILE A O 1
ATOM 9458 N N . ARG A 1 1132 ? -2.213 -56.5 -36.875 1 88.06 1132 ARG A N 1
ATOM 9459 C CA . ARG A 1 1132 ? -2.123 -56.25 -35.438 1 88.06 1132 ARG A CA 1
ATOM 9460 C C . ARG A 1 1132 ? -0.932 -55.344 -35.125 1 88.06 1132 ARG A C 1
ATOM 9462 O O . ARG A 1 1132 ? -0.941 -54.625 -34.125 1 88.06 1132 ARG A O 1
ATOM 9469 N N . ASN A 1 1133 ? 0.025 -55.438 -35.906 1 83.62 1133 ASN A N 1
ATOM 9470 C CA . ASN A 1 1133 ? 1.212 -54.625 -35.719 1 83.62 1133 ASN A CA 1
ATOM 9471 C C . ASN A 1 1133 ? 0.981 -53.156 -36.156 1 83.62 1133 ASN A C 1
ATOM 9473 O O . ASN A 1 1133 ? 1.816 -52.312 -35.875 1 83.62 1133 ASN A O 1
ATOM 9477 N N . MET A 1 1134 ? -0.138 -52.969 -36.719 1 82.88 1134 MET A N 1
ATOM 9478 C CA . MET A 1 1134 ? -0.413 -51.656 -37.219 1 82.88 1134 MET A CA 1
ATOM 9479 C C . MET A 1 1134 ? -1.559 -50.969 -36.469 1 82.88 1134 MET A C 1
ATOM 9481 O O . MET A 1 1134 ? -1.658 -49.75 -36.438 1 82.88 1134 MET A O 1
ATOM 9485 N N . VAL A 1 1135 ? -2.438 -51.75 -35.969 1 79.88 1135 VAL A N 1
ATOM 9486 C CA . VAL A 1 1135 ? -3.699 -51.25 -35.438 1 79.88 1135 VAL A CA 1
ATOM 9487 C C . VAL A 1 1135 ? -3.576 -51 -33.938 1 79.88 1135 VAL A C 1
ATOM 9489 O O . VAL A 1 1135 ? -2.992 -51.812 -33.219 1 79.88 1135 VAL A O 1
ATOM 9492 N N . GLN A 1 1136 ? -4.074 -49.938 -33.469 1 71.81 1136 GLN A N 1
ATOM 9493 C CA . GLN A 1 1136 ? -4.109 -49.688 -32.031 1 71.81 1136 GLN A CA 1
ATOM 9494 C C . GLN A 1 1136 ? -5.516 -49.875 -31.484 1 71.81 1136 GLN A C 1
ATOM 9496 O O . GLN A 1 1136 ? -5.727 -50.719 -30.609 1 71.81 1136 GLN A O 1
ATOM 9501 N N . ILE A 1 1137 ? -6.453 -49.062 -32.062 1 72.69 1137 ILE A N 1
ATOM 9502 C CA . ILE A 1 1137 ? -7.793 -49.094 -31.484 1 72.69 1137 ILE A CA 1
ATOM 9503 C C . ILE A 1 1137 ? -8.812 -49.469 -32.562 1 72.69 1137 ILE A C 1
ATOM 9505 O O . ILE A 1 1137 ? -9.805 -50.156 -32.281 1 72.69 1137 ILE A O 1
ATOM 9509 N N . ASN A 1 1138 ? -8.625 -49.031 -33.781 1 78.56 1138 ASN A N 1
ATOM 9510 C CA . ASN A 1 1138 ? -9.578 -49.219 -34.875 1 78.56 1138 ASN A CA 1
ATOM 9511 C C . ASN A 1 1138 ? -8.898 -49.75 -36.125 1 78.56 1138 ASN A C 1
ATOM 9513 O O . ASN A 1 1138 ? -7.828 -49.281 -36.5 1 78.56 1138 ASN A O 1
ATOM 9517 N N . VAL A 1 1139 ? -9.57 -50.688 -36.656 1 86.94 1139 VAL A N 1
ATOM 9518 C CA . VAL A 1 1139 ? -9.117 -51.188 -37.938 1 86.94 1139 VAL A CA 1
ATOM 9519 C C . VAL A 1 1139 ? -9.703 -50.312 -39.062 1 86.94 1139 VAL A C 1
ATOM 9521 O O . VAL A 1 1139 ? -10.844 -50.531 -39.469 1 86.94 1139 VAL A O 1
ATOM 9524 N N . SER A 1 1140 ? -8.938 -49.406 -39.469 1 81.94 1140 SER A N 1
ATOM 9525 C CA . SER A 1 1140 ? -9.383 -48.531 -40.562 1 81.94 1140 SER A CA 1
ATOM 9526 C C . SER A 1 1140 ? -9.047 -49.125 -41.938 1 81.94 1140 SER A C 1
ATOM 9528 O O . SER A 1 1140 ? -8.195 -50 -42.031 1 81.94 1140 SER A O 1
ATOM 9530 N N . LYS A 1 1141 ? -9.742 -48.625 -42.938 1 84.5 1141 LYS A N 1
ATOM 9531 C CA . LYS A 1 1141 ? -9.539 -49.062 -44.312 1 84.5 1141 LYS A CA 1
ATOM 9532 C C . LYS A 1 1141 ? -8.094 -48.875 -44.75 1 84.5 1141 LYS A C 1
ATOM 9534 O O . LYS A 1 1141 ? -7.543 -49.656 -45.531 1 84.5 1141 LYS A O 1
ATOM 9539 N N . SER A 1 1142 ? -7.508 -47.906 -44.188 1 79.62 1142 SER A N 1
ATOM 9540 C CA . SER A 1 1142 ? -6.152 -47.562 -44.594 1 79.62 1142 SER A CA 1
ATOM 9541 C C . SER A 1 1142 ? -5.156 -48.656 -44.188 1 79.62 1142 SER A C 1
ATOM 9543 O O . SER A 1 1142 ? -4.125 -48.812 -44.844 1 79.62 1142 SER A O 1
ATOM 9545 N N . TYR A 1 1143 ? -5.457 -49.312 -43.188 1 85.62 1143 TYR A N 1
ATOM 9546 C CA . TYR A 1 1143 ? -4.562 -50.375 -42.75 1 85.62 1143 TYR A CA 1
ATOM 9547 C C . TYR A 1 1143 ? -4.664 -51.562 -43.719 1 85.62 1143 TYR A C 1
ATOM 9549 O O . TYR A 1 1143 ? -3.68 -52.281 -43.938 1 85.62 1143 TYR A O 1
ATOM 9557 N N . LEU A 1 1144 ? -5.832 -51.812 -44.25 1 87 1144 LEU A N 1
ATOM 9558 C CA . LEU A 1 1144 ? -6.035 -52.938 -45.156 1 87 1144 LEU A CA 1
ATOM 9559 C C . LEU A 1 1144 ? -5.168 -52.781 -46.406 1 87 1144 LEU A C 1
ATOM 9561 O O . LEU A 1 1144 ? -4.621 -53.781 -46.906 1 87 1144 LEU A O 1
ATOM 9565 N N . GLU A 1 1145 ? -5.086 -51.594 -46.781 1 82.62 1145 GLU A N 1
ATOM 9566 C CA . GLU A 1 1145 ? -4.316 -51.375 -48 1 82.62 1145 GLU A CA 1
ATOM 9567 C C . GLU A 1 1145 ? -2.83 -51.625 -47.781 1 82.62 1145 GLU A C 1
ATOM 9569 O O . GLU A 1 1145 ? -2.059 -51.719 -48.719 1 82.62 1145 GLU A O 1
ATOM 9574 N N . ARG A 1 1146 ? -2.5 -51.781 -46.625 1 84 1146 ARG A N 1
ATOM 9575 C CA . ARG A 1 1146 ? -1.09 -52 -46.312 1 84 1146 ARG A CA 1
ATOM 9576 C C . ARG A 1 1146 ? -0.776 -53.469 -46.062 1 84 1146 ARG A C 1
ATOM 9578 O O . ARG A 1 1146 ? 0.388 -53.844 -45.906 1 84 1146 ARG A O 1
ATOM 9585 N N . ILE A 1 1147 ? -1.746 -54.219 -46.156 1 89.88 1147 ILE A N 1
ATOM 9586 C CA . ILE A 1 1147 ? -1.551 -55.656 -45.875 1 89.88 1147 ILE A CA 1
ATOM 9587 C C . ILE A 1 1147 ? -1.108 -56.344 -47.156 1 89.88 1147 ILE A C 1
ATOM 9589 O O . ILE A 1 1147 ? -1.764 -56.25 -48.188 1 89.88 1147 ILE A O 1
ATOM 9593 N N . PRO A 1 1148 ? 0.081 -57.031 -47.062 1 91.19 1148 PRO A N 1
ATOM 9594 C CA . PRO A 1 1148 ? 0.378 -57.938 -48.188 1 91.19 1148 PRO A CA 1
ATOM 9595 C C . PRO A 1 1148 ? -0.6 -59.094 -48.281 1 91.19 1148 PRO A C 1
ATOM 9597 O O . PRO A 1 1148 ? -0.741 -59.875 -47.344 1 91.19 1148 PRO A O 1
ATOM 9600 N N . LEU A 1 1149 ? -1.26 -59.156 -49.375 1 94.44 1149 LEU A N 1
ATOM 9601 C CA . LEU A 1 1149 ? -2.307 -60.156 -49.531 1 94.44 1149 LEU A CA 1
ATOM 9602 C C . LEU A 1 1149 ? -2.252 -60.75 -50.938 1 94.44 1149 LEU A C 1
ATOM 9604 O O . LEU A 1 1149 ? -2.059 -60.031 -51.938 1 94.44 1149 LEU A O 1
ATOM 9608 N N . PRO A 1 1150 ? -2.41 -62.188 -51.062 1 94.75 1150 PRO A N 1
ATOM 9609 C CA . PRO A 1 1150 ? -2.566 -62.75 -52.406 1 94.75 1150 PRO A CA 1
ATOM 9610 C C . PRO A 1 1150 ? -3.809 -62.219 -53.125 1 94.75 1150 PRO A C 1
ATOM 9612 O O . PRO A 1 1150 ? -4.887 -62.156 -52.531 1 94.75 1150 PRO A O 1
ATOM 9615 N N . GLN A 1 1151 ? -3.635 -61.875 -54.344 1 95.19 1151 GLN A N 1
ATOM 9616 C CA . GLN A 1 1151 ? -4.727 -61.312 -55.125 1 95.19 1151 GLN A CA 1
ATOM 9617 C C . GLN A 1 1151 ? -4.883 -62.031 -56.438 1 95.19 1151 GLN A C 1
ATOM 9619 O O . GLN A 1 1151 ? -4.773 -61.438 -57.5 1 95.19 1151 GLN A O 1
ATOM 9624 N N . PRO A 1 1152 ? -5.312 -63.312 -56.406 1 95.75 1152 PRO A N 1
ATOM 9625 C CA . PRO A 1 1152 ? -5.477 -64.062 -57.625 1 95.75 1152 PRO A CA 1
ATOM 9626 C C . PRO A 1 1152 ? -6.699 -63.656 -58.438 1 95.75 1152 PRO A C 1
ATOM 9628 O O . PRO A 1 1152 ? -7.668 -63.156 -57.875 1 95.75 1152 PRO A O 1
ATOM 9631 N N . SER A 1 1153 ? -6.605 -63.969 -59.719 1 94.06 1153 SER A N 1
ATOM 9632 C CA . SER A 1 1153 ? -7.781 -63.781 -60.562 1 94.06 1153 SER A CA 1
ATOM 9633 C C . SER A 1 1153 ? -8.867 -64.812 -60.25 1 94.06 1153 SER A C 1
ATOM 9635 O O . SER A 1 1153 ? -8.609 -65.812 -59.594 1 94.06 1153 SER A O 1
ATOM 9637 N N . ASP A 1 1154 ? -10.07 -64.562 -60.656 1 93.44 1154 ASP A N 1
ATOM 9638 C CA . ASP A 1 1154 ? -11.188 -65.438 -60.406 1 93.44 1154 ASP A CA 1
ATOM 9639 C C . ASP A 1 1154 ? -10.938 -66.812 -61 1 93.44 1154 ASP A C 1
ATOM 9641 O O . ASP A 1 1154 ? -11.312 -67.875 -60.406 1 93.44 1154 ASP A O 1
ATOM 9645 N N . GLU A 1 1155 ? -10.32 -66.812 -62.156 1 93.88 1155 GLU A N 1
ATOM 9646 C CA . GLU A 1 1155 ? -9.953 -68.125 -62.812 1 93.88 1155 GLU A CA 1
ATOM 9647 C C . GLU A 1 1155 ? -8.883 -68.812 -62 1 93.88 1155 GLU A C 1
ATOM 9649 O O . GLU A 1 1155 ? -8.938 -70.062 -61.844 1 93.88 1155 GLU A O 1
ATOM 9654 N N . GLU A 1 1156 ? -8.07 -68.062 -61.5 1 94.75 1156 GLU A N 1
ATOM 9655 C CA . GLU A 1 1156 ? -7 -68.625 -60.688 1 94.75 1156 GLU A CA 1
ATOM 9656 C C . GLU A 1 1156 ? -7.555 -69.25 -59.406 1 94.75 1156 GLU A C 1
ATOM 9658 O O . GLU A 1 1156 ? -7.047 -70.312 -58.938 1 94.75 1156 GLU A O 1
ATOM 9663 N N . ILE A 1 1157 ? -8.508 -68.688 -58.812 1 95.56 1157 ILE A N 1
ATOM 9664 C CA . ILE A 1 1157 ? -9.109 -69.25 -57.594 1 95.56 1157 ILE A CA 1
ATOM 9665 C C . ILE A 1 1157 ? -9.75 -70.562 -57.875 1 95.56 1157 ILE A C 1
ATOM 9667 O O . ILE A 1 1157 ? -9.648 -71.5 -57.062 1 95.56 1157 ILE A O 1
ATOM 9671 N N . GLN A 1 1158 ? -10.297 -70.75 -59.031 1 91.94 1158 GLN A N 1
ATOM 9672 C CA . GLN A 1 1158 ? -10.977 -72 -59.375 1 91.94 1158 GLN A CA 1
ATOM 9673 C C . GLN A 1 1158 ? -9.977 -73.062 -59.781 1 91.94 1158 GLN A C 1
ATOM 9675 O O . GLN A 1 1158 ? -10.219 -74.25 -59.531 1 91.94 1158 GLN A O 1
ATOM 9680 N N . ASN A 1 1159 ? -8.883 -72.625 -60.344 1 93.06 1159 ASN A N 1
ATOM 9681 C CA . ASN A 1 1159 ? -7.953 -73.562 -60.906 1 93.06 1159 ASN A CA 1
ATOM 9682 C C . ASN A 1 1159 ? -6.875 -74 -59.906 1 93.06 1159 ASN A C 1
ATOM 9684 O O . ASN A 1 1159 ? -6.27 -75.062 -60.031 1 93.06 1159 ASN A O 1
ATOM 9688 N N . ASN A 1 1160 ? -6.582 -73.062 -59.062 1 93.62 1160 ASN A N 1
ATOM 9689 C CA . ASN A 1 1160 ? -5.594 -73.312 -58.031 1 93.62 1160 ASN A CA 1
ATOM 9690 C C . ASN A 1 1160 ? -6.219 -74.062 -56.844 1 93.62 1160 ASN A C 1
ATOM 9692 O O . ASN A 1 1160 ? -7.129 -73.562 -56.219 1 93.62 1160 ASN A O 1
ATOM 9696 N N . GLU A 1 1161 ? -5.707 -75.25 -56.562 1 92.62 1161 GLU A N 1
ATOM 9697 C CA . GLU A 1 1161 ? -6.316 -76.125 -55.562 1 92.62 1161 GLU A CA 1
ATOM 9698 C C . GLU A 1 1161 ? -6.293 -75.5 -54.156 1 92.62 1161 GLU A C 1
ATOM 9700 O O . GLU A 1 1161 ? -7.25 -75.625 -53.406 1 92.62 1161 GLU A O 1
ATOM 9705 N N . ILE A 1 1162 ? -5.238 -74.812 -53.875 1 94.56 1162 ILE A N 1
ATOM 9706 C CA . ILE A 1 1162 ? -5.105 -74.188 -52.562 1 94.56 1162 ILE A CA 1
ATOM 9707 C C . ILE A 1 1162 ? -6.117 -73.062 -52.406 1 94.56 1162 ILE A C 1
ATOM 9709 O O . ILE A 1 1162 ? -6.82 -73 -51.406 1 94.56 1162 ILE A O 1
ATOM 9713 N N . TYR A 1 1163 ? -6.258 -72.25 -53.375 1 96.56 1163 TYR A N 1
ATOM 9714 C CA . TYR A 1 1163 ? -7.176 -71.125 -53.344 1 96.56 1163 TYR A CA 1
ATOM 9715 C C . TYR A 1 1163 ? -8.625 -71.562 -53.312 1 96.56 1163 TYR A C 1
ATOM 9717 O O . TYR A 1 1163 ? -9.438 -71 -52.562 1 96.56 1163 TYR A O 1
ATOM 9725 N N . LYS A 1 1164 ? -8.898 -72.562 -54.062 1 95.31 1164 LYS A N 1
ATOM 9726 C CA . LYS A 1 1164 ? -10.25 -73.125 -54.094 1 95.31 1164 LYS A CA 1
ATOM 9727 C C . LYS A 1 1164 ? -10.641 -73.688 -52.75 1 95.31 1164 LYS A C 1
ATOM 9729 O O . LYS A 1 1164 ? -11.766 -73.5 -52.281 1 95.31 1164 LYS A O 1
ATOM 9734 N N . THR A 1 1165 ? -9.703 -74.375 -52.188 1 96.06 1165 THR A N 1
ATOM 9735 C CA . THR A 1 1165 ? -9.945 -75 -50.906 1 96.06 1165 THR A CA 1
ATOM 9736 C C . THR A 1 1165 ? -10.18 -73.938 -49.812 1 96.06 1165 THR A C 1
ATOM 9738 O O . THR A 1 1165 ? -11.062 -74.125 -48.969 1 96.06 1165 THR A O 1
ATOM 9741 N N . LEU A 1 1166 ? -9.414 -72.938 -49.875 1 97.12 1166 LEU A N 1
ATOM 9742 C CA . LEU A 1 1166 ? -9.562 -71.812 -48.906 1 97.12 1166 LEU A CA 1
ATOM 9743 C C . LEU A 1 1166 ? -10.938 -71.188 -49.031 1 97.12 1166 LEU A C 1
ATOM 9745 O O . LEU A 1 1166 ? -11.602 -70.938 -48 1 97.12 1166 LEU A O 1
ATOM 9749 N N . ALA A 1 1167 ? -11.367 -70.875 -50.156 1 96.94 1167 ALA A N 1
ATOM 9750 C CA . ALA A 1 1167 ? -12.672 -70.25 -50.375 1 96.94 1167 ALA A CA 1
ATOM 9751 C C . ALA A 1 1167 ? -13.797 -71.188 -49.906 1 96.94 1167 ALA A C 1
ATOM 9753 O O . ALA A 1 1167 ? -14.734 -70.75 -49.25 1 96.94 1167 ALA A O 1
ATOM 9754 N N . LYS A 1 1168 ? -13.703 -72.438 -50.281 1 96.5 1168 LYS A N 1
ATOM 9755 C CA . LYS A 1 1168 ? -14.719 -73.438 -49.906 1 96.5 1168 LYS A CA 1
ATOM 9756 C C . LYS A 1 1168 ? -14.789 -73.562 -48.375 1 96.5 1168 LYS A C 1
ATOM 9758 O O . LYS A 1 1168 ? -15.883 -73.562 -47.812 1 96.5 1168 LYS A O 1
ATOM 9763 N N . ASN A 1 1169 ? -13.578 -73.75 -47.781 1 97 1169 ASN A N 1
ATOM 9764 C CA . ASN A 1 1169 ? -13.539 -73.875 -46.312 1 97 1169 ASN A CA 1
ATOM 9765 C C . ASN A 1 1169 ? -14.148 -72.625 -45.625 1 97 1169 ASN A C 1
ATOM 9767 O O . ASN A 1 1169 ? -14.789 -72.75 -44.594 1 97 1169 ASN A O 1
ATOM 9771 N N . ALA A 1 1170 ? -13.914 -71.438 -46.156 1 97.69 1170 ALA A N 1
ATOM 9772 C CA . ALA A 1 1170 ? -14.484 -70.25 -45.594 1 97.69 1170 ALA A CA 1
ATOM 9773 C C . ALA A 1 1170 ? -16 -70.312 -45.562 1 97.69 1170 ALA A C 1
ATOM 9775 O O . ALA A 1 1170 ? -16.641 -69.938 -44.594 1 97.69 1170 ALA A O 1
ATOM 9776 N N . LEU A 1 1171 ? -16.547 -70.75 -46.625 1 97.06 1171 LEU A N 1
ATOM 9777 C CA . LEU A 1 1171 ? -18 -70.875 -46.688 1 97.06 1171 LEU A CA 1
ATOM 9778 C C . LEU A 1 1171 ? -18.5 -71.875 -45.656 1 97.06 1171 LEU A C 1
ATOM 9780 O O . LEU A 1 1171 ? -19.516 -71.688 -45 1 97.06 1171 LEU A O 1
ATOM 9784 N N . LEU A 1 1172 ? -17.797 -73 -45.625 1 96.69 1172 LEU A N 1
ATOM 9785 C CA . LEU A 1 1172 ? -18.156 -74.062 -44.656 1 96.69 1172 LEU A CA 1
ATOM 9786 C C . LEU A 1 1172 ? -18.141 -73.562 -43.219 1 96.69 1172 LEU A C 1
ATOM 9788 O O . LEU A 1 1172 ? -19.047 -73.812 -42.438 1 96.69 1172 LEU A O 1
ATOM 9792 N N . LEU A 1 1173 ? -17.109 -72.812 -42.969 1 97 1173 LEU A N 1
ATOM 9793 C CA . LEU A 1 1173 ? -16.984 -72.188 -41.625 1 97 1173 LEU A CA 1
ATOM 9794 C C . LEU A 1 1173 ? -18.094 -71.188 -41.375 1 97 1173 LEU A C 1
ATOM 9796 O O . LEU A 1 1173 ? -18.625 -71.125 -40.25 1 97 1173 LEU A O 1
ATOM 9800 N N . GLN A 1 1174 ? -18.422 -70.375 -42.312 1 96.88 1174 GLN A N 1
ATOM 9801 C CA . GLN A 1 1174 ? -19.516 -69.438 -42.188 1 96.88 1174 GLN A CA 1
ATOM 9802 C C . GLN A 1 1174 ? -20.844 -70.125 -41.969 1 96.88 1174 GLN A C 1
ATOM 9804 O O . GLN A 1 1174 ? -21.656 -69.688 -41.156 1 96.88 1174 GLN A O 1
ATOM 9809 N N . LEU A 1 1175 ? -21.094 -71.188 -42.656 1 96.06 1175 LEU A N 1
ATOM 9810 C CA . LEU A 1 1175 ? -22.344 -71.938 -42.625 1 96.06 1175 LEU A CA 1
ATOM 9811 C C . LEU A 1 1175 ? -22.516 -72.625 -41.25 1 96.06 1175 LEU A C 1
ATOM 9813 O O . LEU A 1 1175 ? -23.641 -72.75 -40.75 1 96.06 1175 LEU A O 1
ATOM 9817 N N . TYR A 1 1176 ? -21.406 -73.062 -40.75 1 95.06 1176 TYR A N 1
ATOM 9818 C CA . TYR A 1 1176 ? -21.469 -73.625 -39.406 1 95.06 1176 TYR A CA 1
ATOM 9819 C C . TYR A 1 1176 ? -22.109 -72.688 -38.406 1 95.06 1176 TYR A C 1
ATOM 9821 O O . TYR A 1 1176 ? -22.891 -73.062 -37.562 1 95.06 1176 TYR A O 1
ATOM 9829 N N . ASN A 1 1177 ? -21.766 -71.438 -38.531 1 94.19 1177 ASN A N 1
ATOM 9830 C CA . ASN A 1 1177 ? -22.234 -70.438 -37.594 1 94.19 1177 ASN A CA 1
ATOM 9831 C C . ASN A 1 1177 ? -23.547 -69.812 -38.062 1 94.19 1177 ASN A C 1
ATOM 9833 O O . ASN A 1 1177 ? -24.047 -68.875 -37.406 1 94.19 1177 ASN A O 1
ATOM 9837 N N . ASP A 1 1178 ? -24.094 -70.25 -39.094 1 92.88 1178 ASP A N 1
ATOM 9838 C CA . ASP A 1 1178 ? -25.281 -69.625 -39.688 1 92.88 1178 ASP A CA 1
ATOM 9839 C C . ASP A 1 1178 ? -26.562 -70.312 -39.188 1 92.88 1178 ASP A C 1
ATOM 9841 O O . ASP A 1 1178 ? -27.266 -71 -39.906 1 92.88 1178 ASP A O 1
ATOM 9845 N N . GLN A 1 1179 ? -26.875 -70.062 -38 1 83.06 1179 GLN A N 1
ATOM 9846 C CA . GLN A 1 1179 ? -28.047 -70.625 -37.375 1 83.06 1179 GLN A CA 1
ATOM 9847 C C . GLN A 1 1179 ? -29.328 -70.125 -38 1 83.06 1179 GLN A C 1
ATOM 9849 O O . GLN A 1 1179 ? -30.359 -70.812 -38.031 1 83.06 1179 GLN A O 1
ATOM 9854 N N . ASN A 1 1180 ? -29.328 -68.938 -38.531 1 87.56 1180 ASN A N 1
ATOM 9855 C CA . ASN A 1 1180 ? -30.531 -68.312 -39.062 1 87.56 1180 ASN A CA 1
ATOM 9856 C C . ASN A 1 1180 ? -30.672 -68.562 -40.562 1 87.56 1180 ASN A C 1
ATOM 9858 O O . ASN A 1 1180 ? -31.562 -68 -41.219 1 87.56 1180 ASN A O 1
ATOM 9862 N N . ARG A 1 1181 ? -29.844 -69.312 -41.219 1 89.31 1181 ARG A N 1
ATOM 9863 C CA . ARG A 1 1181 ? -29.891 -69.75 -42.625 1 89.31 1181 ARG A CA 1
ATOM 9864 C C . ARG A 1 1181 ? -29.859 -68.562 -43.562 1 89.31 1181 ARG A C 1
ATOM 9866 O O . ARG A 1 1181 ? -30.625 -68.5 -44.531 1 89.31 1181 ARG A O 1
ATOM 9873 N N . HIS A 1 1182 ? -29.047 -67.625 -43.188 1 93.38 1182 HIS A N 1
ATOM 9874 C CA . HIS A 1 1182 ? -28.922 -66.438 -44 1 93.38 1182 HIS A CA 1
ATOM 9875 C C . HIS A 1 1182 ? -28.172 -66.688 -45.312 1 93.38 1182 HIS A C 1
ATOM 9877 O O . HIS A 1 1182 ? -28.328 -66 -46.281 1 93.38 1182 HIS A O 1
ATOM 9883 N N . PHE A 1 1183 ? -27.438 -67.812 -45.375 1 95.94 1183 PHE A N 1
ATOM 9884 C CA . PHE A 1 1183 ? -26.516 -68 -46.5 1 95.94 1183 PHE A CA 1
ATOM 9885 C C . PHE A 1 1183 ? -26.828 -69.312 -47.281 1 95.94 1183 PHE A C 1
ATOM 9887 O O . PHE A 1 1183 ? -25.953 -69.875 -47.906 1 95.94 1183 PHE A O 1
ATOM 9894 N N . ASP A 1 1184 ? -28.047 -69.75 -47.25 1 93.62 1184 ASP A N 1
ATOM 9895 C CA . ASP A 1 1184 ? -28.5 -70.938 -47.906 1 93.62 1184 ASP A CA 1
ATOM 9896 C C . ASP A 1 1184 ? -28.344 -70.812 -49.438 1 93.62 1184 ASP A C 1
ATOM 9898 O O . ASP A 1 1184 ? -28.047 -71.812 -50.125 1 93.62 1184 ASP A O 1
ATOM 9902 N N . GLU A 1 1185 ? -28.594 -69.625 -49.844 1 93.56 1185 GLU A N 1
ATOM 9903 C CA . GLU A 1 1185 ? -28.422 -69.375 -51.281 1 93.56 1185 GLU A CA 1
ATOM 9904 C C . GLU A 1 1185 ? -27 -69.688 -51.719 1 93.56 1185 GLU A C 1
ATOM 9906 O O . GLU A 1 1185 ? -26.766 -70.25 -52.781 1 93.56 1185 GLU A O 1
ATOM 9911 N N . LEU A 1 1186 ? -26.078 -69.312 -50.969 1 94.69 1186 LEU A N 1
ATOM 9912 C CA . LEU A 1 1186 ? -24.688 -69.562 -51.281 1 94.69 1186 LEU A CA 1
ATOM 9913 C C . LEU A 1 1186 ? -24.359 -71.062 -51.156 1 94.69 1186 LEU A C 1
ATOM 9915 O O . LEU A 1 1186 ? -23.562 -71.562 -51.906 1 94.69 1186 LEU A O 1
ATOM 9919 N N . LYS A 1 1187 ? -24.922 -71.625 -50.156 1 94.88 1187 LYS A N 1
ATOM 9920 C CA . LYS A 1 1187 ? -24.766 -73.062 -49.969 1 94.88 1187 LYS A CA 1
ATOM 9921 C C . LYS A 1 1187 ? -25.188 -73.812 -51.219 1 94.88 1187 LYS A C 1
ATOM 9923 O O . LYS A 1 1187 ? -24.5 -74.75 -51.656 1 94.88 1187 LYS A O 1
ATOM 9928 N N . GLN A 1 1188 ? -26.266 -73.375 -51.844 1 93.81 1188 GLN A N 1
ATOM 9929 C CA . GLN A 1 1188 ? -26.781 -74 -53.062 1 93.81 1188 GLN A CA 1
ATOM 9930 C C . GLN A 1 1188 ? -25.906 -73.688 -54.25 1 93.81 1188 GLN A C 1
ATOM 9932 O O . GLN A 1 1188 ? -25.594 -74.562 -55.062 1 93.81 1188 GLN A O 1
ATOM 9937 N N . GLU A 1 1189 ? -25.547 -72.5 -54.281 1 92.81 1189 GLU A N 1
ATOM 9938 C CA . GLU A 1 1189 ? -24.75 -72.062 -55.438 1 92.81 1189 GLU A CA 1
ATOM 9939 C C . GLU A 1 1189 ? -23.406 -72.75 -55.5 1 92.81 1189 GLU A C 1
ATOM 9941 O O . GLU A 1 1189 ? -22.922 -73.062 -56.594 1 92.81 1189 GLU A O 1
ATOM 9946 N N . PHE A 1 1190 ? -22.844 -73.062 -54.438 1 93.69 1190 PHE A N 1
ATOM 9947 C CA . PHE A 1 1190 ? -21.531 -73.688 -54.375 1 93.69 1190 PHE A CA 1
ATOM 9948 C C . PHE A 1 1190 ? -21.656 -75.188 -54.156 1 93.69 1190 PHE A C 1
ATOM 9950 O O . PHE A 1 1190 ? -20.656 -75.875 -53.938 1 93.69 1190 PHE A O 1
ATOM 9957 N N . ASN A 1 1191 ? -22.891 -75.75 -54.125 1 91.94 1191 ASN A N 1
ATOM 9958 C CA . ASN A 1 1191 ? -23.219 -77.188 -54.031 1 91.94 1191 ASN A CA 1
ATOM 9959 C C . ASN A 1 1191 ? -22.578 -77.812 -52.812 1 91.94 1191 ASN A C 1
ATOM 9961 O O . ASN A 1 1191 ? -21.906 -78.875 -52.906 1 91.94 1191 ASN A O 1
ATOM 9965 N N . ILE A 1 1192 ? -22.812 -77.125 -51.719 1 94.56 1192 ILE A N 1
ATOM 9966 C CA . ILE A 1 1192 ? -22.281 -77.688 -50.438 1 94.56 1192 ILE A CA 1
ATOM 9967 C C . ILE A 1 1192 ? -23.297 -78.625 -49.812 1 94.56 1192 ILE A C 1
ATOM 9969 O O . ILE A 1 1192 ? -24.453 -78.312 -49.625 1 94.56 1192 ILE A O 1
ATOM 9973 N N . LYS A 1 1193 ? -22.922 -79.875 -49.5 1 89.06 1193 LYS A N 1
ATOM 9974 C CA . LYS A 1 1193 ? -23.781 -80.875 -48.844 1 89.06 1193 LYS A CA 1
ATOM 9975 C C . LYS A 1 1193 ? -23.766 -80.688 -47.344 1 89.06 1193 LYS A C 1
ATOM 9977 O O . LYS A 1 1193 ? -22.766 -80.188 -46.781 1 89.06 1193 LYS A O 1
ATOM 9982 N N . ASN A 1 1194 ? -24.766 -80.938 -46.719 1 89.06 1194 ASN A N 1
ATOM 9983 C CA . ASN A 1 1194 ? -24.906 -80.75 -45.281 1 89.06 1194 ASN A CA 1
ATOM 9984 C C . ASN A 1 1194 ? -23.859 -81.562 -44.5 1 89.06 1194 ASN A C 1
ATOM 9986 O O . ASN A 1 1194 ? -23.406 -81.125 -43.438 1 89.06 1194 ASN A O 1
ATOM 9990 N N . GLU A 1 1195 ? -23.422 -82.625 -45.156 1 85.06 1195 GLU A N 1
ATOM 9991 C CA . GLU A 1 1195 ? -22.453 -83.5 -44.5 1 85.06 1195 GLU A CA 1
ATOM 9992 C C . GLU A 1 1195 ? -21.062 -82.875 -44.5 1 85.06 1195 GLU A C 1
ATOM 9994 O O . GLU A 1 1195 ? -20.219 -83.25 -43.688 1 85.06 1195 GLU A O 1
ATOM 9999 N N . GLU A 1 1196 ? -20.906 -81.938 -45.312 1 91.75 1196 GLU A N 1
ATOM 10000 C CA . GLU A 1 1196 ? -19.594 -81.312 -45.438 1 91.75 1196 GLU A CA 1
ATOM 10001 C C . GLU A 1 1196 ? -19.422 -80.25 -44.344 1 91.75 1196 GLU A C 1
ATOM 10003 O O . GLU A 1 1196 ? -18.297 -79.812 -44.062 1 91.75 1196 GLU A O 1
ATOM 10008 N N . ILE A 1 1197 ? -20.438 -79.688 -43.844 1 94.25 1197 ILE A N 1
ATOM 10009 C CA . ILE A 1 1197 ? -20.406 -78.688 -42.812 1 94.25 1197 ILE A CA 1
ATOM 10010 C C . ILE A 1 1197 ? -20.062 -79.25 -41.469 1 94.25 1197 ILE A C 1
ATOM 10012 O O . ILE A 1 1197 ? -20.656 -80.25 -41.062 1 94.25 1197 ILE A O 1
ATOM 10016 N N . PRO A 1 1198 ? -19.078 -78.625 -40.844 1 92.38 1198 PRO A N 1
ATOM 10017 C CA . PRO A 1 1198 ? -18.75 -79.188 -39.531 1 92.38 1198 PRO A CA 1
ATOM 10018 C C . PRO A 1 1198 ? -19.953 -79.25 -38.594 1 92.38 1198 PRO A C 1
ATOM 10020 O O . PRO A 1 1198 ? -20.766 -78.375 -38.562 1 92.38 1198 PRO A O 1
ATOM 10023 N N . LYS A 1 1199 ? -20.094 -80.375 -37.875 1 83.69 1199 LYS A N 1
ATOM 10024 C CA . LYS A 1 1199 ? -21.25 -80.562 -37.031 1 83.69 1199 LYS A CA 1
ATOM 10025 C C . LYS A 1 1199 ? -20.891 -80.375 -35.562 1 83.69 1199 LYS A C 1
ATOM 10027 O O . LYS A 1 1199 ? -21.781 -80.188 -34.719 1 83.69 1199 LYS A O 1
ATOM 10032 N N . THR A 1 1200 ? -19.578 -80.375 -35.344 1 85.25 1200 THR A N 1
ATOM 10033 C CA . THR A 1 1200 ? -19.109 -80.188 -33.969 1 85.25 1200 THR A CA 1
ATOM 10034 C C . THR A 1 1200 ? -18.078 -79.062 -33.906 1 85.25 1200 THR A C 1
ATOM 10036 O O . THR A 1 1200 ? -17.5 -78.688 -34.906 1 85.25 1200 THR A O 1
ATOM 10039 N N . LYS A 1 1201 ? -17.891 -78.625 -32.688 1 89.94 1201 LYS A N 1
ATOM 10040 C CA . LYS A 1 1201 ? -16.906 -77.562 -32.469 1 89.94 1201 LYS A CA 1
ATOM 10041 C C . LYS A 1 1201 ? -15.508 -78 -32.812 1 89.94 1201 LYS A C 1
ATOM 10043 O O . LYS A 1 1201 ? -14.695 -77.25 -33.344 1 89.94 1201 LYS A O 1
ATOM 10048 N N . LYS A 1 1202 ? -15.258 -79.25 -32.562 1 85 1202 LYS A N 1
ATOM 10049 C CA . LYS A 1 1202 ? -13.945 -79.812 -32.875 1 85 1202 LYS A CA 1
ATOM 10050 C C . LYS A 1 1202 ? -13.703 -79.875 -34.375 1 85 1202 LYS A C 1
ATOM 10052 O O . LYS A 1 1202 ? -12.625 -79.5 -34.844 1 85 1202 LYS A O 1
ATOM 10057 N N . ALA A 1 1203 ? -14.703 -80.312 -35.094 1 88.25 1203 ALA A N 1
ATOM 10058 C CA . ALA A 1 1203 ? -14.594 -80.375 -36.531 1 88.25 1203 ALA A CA 1
ATOM 10059 C C . ALA A 1 1203 ? -14.445 -79 -37.125 1 88.25 1203 ALA A C 1
ATOM 10061 O O . ALA A 1 1203 ? -13.703 -78.75 -38.094 1 88.25 1203 ALA A O 1
ATOM 10062 N N . TYR A 1 1204 ? -15.148 -78 -36.438 1 93.94 1204 TYR A N 1
ATOM 10063 C CA . TYR A 1 1204 ? -15.039 -76.625 -36.812 1 93.94 1204 TYR A CA 1
ATOM 10064 C C . TYR A 1 1204 ? -13.617 -76.125 -36.625 1 93.94 1204 TYR A C 1
ATOM 10066 O O . TYR A 1 1204 ? -13.047 -75.5 -37.531 1 93.94 1204 TYR A O 1
ATOM 10074 N N . ASP A 1 1205 ? -13.016 -76.438 -35.562 1 93.25 1205 ASP A N 1
ATOM 10075 C CA . ASP A 1 1205 ? -11.68 -75.938 -35.219 1 93.25 1205 ASP A CA 1
ATOM 10076 C C . ASP A 1 1205 ? -10.625 -76.625 -36.125 1 93.25 1205 ASP A C 1
ATOM 10078 O O . ASP A 1 1205 ? -9.609 -76 -36.469 1 93.25 1205 ASP A O 1
ATOM 10082 N N . ILE A 1 1206 ? -10.891 -77.812 -36.438 1 89 1206 ILE A N 1
ATOM 10083 C CA . ILE A 1 1206 ? -9.953 -78.5 -37.312 1 89 1206 ILE A CA 1
ATOM 10084 C C . ILE A 1 1206 ? -9.93 -77.812 -38.688 1 89 1206 ILE A C 1
ATOM 10086 O O . ILE A 1 1206 ? -8.867 -77.625 -39.25 1 89 1206 ILE A O 1
ATOM 10090 N N . LEU A 1 1207 ? -11.109 -77.562 -39.125 1 93.94 1207 LEU A N 1
ATOM 10091 C CA . LEU A 1 1207 ? -11.195 -76.938 -40.438 1 93.94 1207 LEU A CA 1
ATOM 10092 C C . LEU A 1 1207 ? -10.539 -75.562 -40.375 1 93.94 1207 LEU A C 1
ATOM 10094 O O . LEU A 1 1207 ? -9.844 -75.125 -41.344 1 93.94 1207 LEU A O 1
ATOM 10098 N N . ARG A 1 1208 ? -10.766 -74.812 -39.344 1 95.06 1208 ARG A N 1
ATOM 10099 C CA . ARG A 1 1208 ? -10.148 -73.5 -39.156 1 95.06 1208 ARG A CA 1
ATOM 10100 C C . ARG A 1 1208 ? -8.633 -73.625 -39.125 1 95.06 1208 ARG A C 1
ATOM 10102 O O . ARG A 1 1208 ? -7.934 -72.812 -39.75 1 95.06 1208 ARG A O 1
ATOM 10109 N N . ALA A 1 1209 ? -8.148 -74.625 -38.438 1 93.75 1209 ALA A N 1
ATOM 10110 C CA . ALA A 1 1209 ? -6.711 -74.812 -38.344 1 93.75 1209 ALA A CA 1
ATOM 10111 C C . ALA A 1 1209 ? -6.117 -75.188 -39.719 1 93.75 1209 ALA A C 1
ATOM 10113 O O . ALA A 1 1209 ? -5.02 -74.688 -40.031 1 93.75 1209 ALA A O 1
ATOM 10114 N N . LYS A 1 1210 ? -6.812 -76 -40.438 1 93.56 1210 LYS A N 1
ATOM 10115 C CA . LYS A 1 1210 ? -6.359 -76.375 -41.781 1 93.56 1210 LYS A CA 1
ATOM 10116 C C . LYS A 1 1210 ? -6.223 -75.125 -42.656 1 93.56 1210 LYS A C 1
ATOM 10118 O O . LYS A 1 1210 ? -5.262 -75 -43.438 1 93.56 1210 LYS A O 1
ATOM 10123 N N . ASN A 1 1211 ? -7.168 -74.25 -42.531 1 95.19 1211 ASN A N 1
ATOM 10124 C CA . ASN A 1 1211 ? -7.102 -73 -43.312 1 95.19 1211 ASN A CA 1
ATOM 10125 C C . ASN A 1 1211 ? -5.895 -72.188 -42.906 1 95.19 1211 ASN A C 1
ATOM 10127 O O . ASN A 1 1211 ? -5.215 -71.562 -43.75 1 95.19 1211 ASN A O 1
ATOM 10131 N N . ASP A 1 1212 ? -5.637 -72.062 -41.656 1 96.06 1212 ASP A N 1
ATOM 10132 C CA . ASP A 1 1212 ? -4.512 -71.25 -41.156 1 96.06 1212 ASP A CA 1
ATOM 10133 C C . ASP A 1 1212 ? -3.184 -71.812 -41.656 1 96.06 1212 ASP A C 1
ATOM 10135 O O . ASP A 1 1212 ? -2.264 -71.125 -41.969 1 96.06 1212 ASP A O 1
ATOM 10139 N N . LEU A 1 1213 ? -3.123 -73.125 -41.625 1 94.25 1213 LEU A N 1
ATOM 10140 C CA . LEU A 1 1213 ? -1.9 -73.812 -42.062 1 94.25 1213 LEU A CA 1
ATOM 10141 C C . LEU A 1 1213 ? -1.693 -73.625 -43.562 1 94.25 1213 LEU A C 1
ATOM 10143 O O . LEU A 1 1213 ? -0.558 -73.5 -44.031 1 94.25 1213 LEU A O 1
ATOM 10147 N N . LEU A 1 1214 ? -2.762 -73.688 -44.312 1 95.69 1214 LEU A N 1
ATOM 10148 C CA . LEU A 1 1214 ? -2.666 -73.375 -45.75 1 95.69 1214 LEU A CA 1
ATOM 10149 C C . LEU A 1 1214 ? -2.162 -72 -46 1 95.69 1214 LEU A C 1
ATOM 10151 O O . LEU A 1 1214 ? -1.349 -71.75 -46.906 1 95.69 1214 LEU A O 1
ATOM 10155 N N . VAL A 1 1215 ? -2.654 -71.062 -45.25 1 96.25 1215 VAL A N 1
ATOM 10156 C CA . VAL A 1 1215 ? -2.227 -69.625 -45.406 1 96.25 1215 VAL A CA 1
ATOM 10157 C C . VAL A 1 1215 ? -0.766 -69.5 -45 1 96.25 1215 VAL A C 1
ATOM 10159 O O . VAL A 1 1215 ? -0.003 -68.75 -45.625 1 96.25 1215 VAL A O 1
ATOM 10162 N N . LYS A 1 1216 ? -0.386 -70.188 -43.938 1 95.62 1216 LYS A N 1
ATOM 10163 C CA . LYS A 1 1216 ? 1.017 -70.188 -43.531 1 95.62 1216 LYS A CA 1
ATOM 10164 C C . LYS A 1 1216 ? 1.909 -70.625 -44.688 1 95.62 1216 LYS A C 1
ATOM 10166 O O . LYS A 1 1216 ? 2.949 -70 -44.938 1 95.62 1216 LYS A O 1
ATOM 10171 N N . GLU A 1 1217 ? 1.476 -71.625 -45.375 1 93.5 1217 GLU A N 1
ATOM 10172 C CA . GLU A 1 1217 ? 2.225 -72.188 -46.5 1 93.5 1217 GLU A CA 1
ATOM 10173 C C . GLU A 1 1217 ? 2.266 -71.188 -47.656 1 93.5 1217 GLU A C 1
ATOM 10175 O O . GLU A 1 1217 ? 3.289 -71 -48.344 1 93.5 1217 GLU A O 1
ATOM 10180 N N . LEU A 1 1218 ? 1.214 -70.562 -47.812 1 94.25 1218 LEU A N 1
ATOM 10181 C CA . LEU A 1 1218 ? 1.148 -69.562 -48.875 1 94.25 1218 LEU A CA 1
ATOM 10182 C C . LEU A 1 1218 ? 2.18 -68.438 -48.625 1 94.25 1218 LEU A C 1
ATOM 10184 O O . LEU A 1 1218 ? 2.787 -67.938 -49.594 1 94.25 1218 LEU A O 1
ATOM 10188 N N . TYR A 1 1219 ? 2.369 -68.062 -47.438 1 94.75 1219 TYR A N 1
ATOM 10189 C CA . TYR A 1 1219 ? 3.287 -66.938 -47.125 1 94.75 1219 TYR A CA 1
ATOM 10190 C C . TYR A 1 1219 ? 4.703 -67.5 -46.906 1 94.75 1219 TYR A C 1
ATOM 10192 O O . TYR A 1 1219 ? 5.625 -66.75 -46.656 1 94.75 1219 TYR A O 1
ATOM 10200 N N . GLY A 1 1220 ? 4.918 -68.75 -46.969 1 91.94 1220 GLY A N 1
ATOM 10201 C CA . GLY A 1 1220 ? 6.23 -69.375 -46.875 1 91.94 1220 GLY A CA 1
ATOM 10202 C C . GLY A 1 1220 ? 6.828 -69.312 -45.5 1 91.94 1220 GLY A C 1
ATOM 10203 O O . GLY A 1 1220 ? 8.039 -69.188 -45.344 1 91.94 1220 GLY A O 1
ATOM 10204 N N . LEU A 1 1221 ? 6.008 -69.375 -44.531 1 94.5 1221 LEU A N 1
ATOM 10205 C CA . LEU A 1 1221 ? 6.496 -69.312 -43.156 1 94.5 1221 LEU A CA 1
ATOM 10206 C C . LEU A 1 1221 ? 6.91 -70.688 -42.656 1 94.5 1221 LEU A C 1
ATOM 10208 O O . LEU A 1 1221 ? 6.238 -71.688 -42.938 1 94.5 1221 LEU A O 1
ATOM 10212 N N . SER A 1 1222 ? 7.992 -70.75 -41.906 1 93.25 1222 SER A N 1
ATOM 10213 C CA . SER A 1 1222 ? 8.438 -72 -41.312 1 93.25 1222 SER A CA 1
ATOM 10214 C C . SER A 1 1222 ? 7.637 -72.312 -40.062 1 93.25 1222 SER A C 1
ATOM 10216 O O . SER A 1 1222 ? 6.887 -71.5 -39.562 1 93.25 1222 SER A O 1
ATOM 10218 N N . ASP A 1 1223 ? 7.734 -73.562 -39.656 1 89.62 1223 ASP A N 1
ATOM 10219 C CA . ASP A 1 1223 ? 7.043 -74 -38.438 1 89.62 1223 ASP A CA 1
ATOM 10220 C C . ASP A 1 1223 ? 7.48 -73.125 -37.219 1 89.62 1223 ASP A C 1
ATOM 10222 O O . ASP A 1 1223 ? 6.66 -72.812 -36.375 1 89.62 1223 ASP A O 1
ATOM 10226 N N . ASP A 1 1224 ? 8.734 -72.875 -37.25 1 91.25 1224 ASP A N 1
ATOM 10227 C CA . ASP A 1 1224 ? 9.25 -72.062 -36.156 1 91.25 1224 ASP A CA 1
ATOM 10228 C C . ASP A 1 1224 ? 8.703 -70.625 -36.188 1 91.25 1224 ASP A C 1
ATOM 10230 O O . ASP A 1 1224 ? 8.367 -70.062 -35.156 1 91.25 1224 ASP A O 1
ATOM 10234 N N . GLU A 1 1225 ? 8.664 -70.125 -37.25 1 92.88 1225 GLU A N 1
ATOM 10235 C CA . GLU A 1 1225 ? 8.141 -68.75 -37.438 1 92.88 1225 GLU A CA 1
ATOM 10236 C C . GLU A 1 1225 ? 6.652 -68.688 -37.094 1 92.88 1225 GLU A C 1
ATOM 10238 O O . GLU A 1 1225 ? 6.195 -67.75 -36.469 1 92.88 1225 GLU A O 1
ATOM 10243 N N . PHE A 1 1226 ? 5.984 -69.688 -37.5 1 92.88 1226 PHE A N 1
ATOM 10244 C CA . PHE A 1 1226 ? 4.555 -69.75 -37.219 1 92.88 1226 PHE A CA 1
ATOM 10245 C C . PHE A 1 1226 ? 4.297 -69.938 -35.719 1 92.88 1226 PHE A C 1
ATOM 10247 O O . PHE A 1 1226 ? 3.367 -69.312 -35.188 1 92.88 1226 PHE A O 1
ATOM 10254 N N . SER A 1 1227 ? 5.102 -70.75 -35.156 1 91.06 1227 SER A N 1
ATOM 10255 C CA . SER A 1 1227 ? 4.988 -70.938 -33.719 1 91.06 1227 SER A CA 1
ATOM 10256 C C . SER A 1 1227 ? 5.234 -69.625 -32.938 1 91.06 1227 SER A C 1
ATOM 10258 O O . SER A 1 1227 ? 4.551 -69.375 -31.953 1 91.06 1227 SER A O 1
ATOM 10260 N N . TYR A 1 1228 ? 6.199 -68.938 -33.344 1 91.31 1228 TYR A N 1
ATOM 10261 C CA . TYR A 1 1228 ? 6.453 -67.688 -32.75 1 91.31 1228 TYR A CA 1
ATOM 10262 C C . TYR A 1 1228 ? 5.25 -66.75 -32.938 1 91.31 1228 TYR A C 1
ATOM 10264 O O . TYR A 1 1228 ? 4.828 -66.062 -31.984 1 91.31 1228 TYR A O 1
ATOM 10272 N N . MET A 1 1229 ? 4.816 -66.625 -34.094 1 91.19 1229 MET A N 1
ATOM 10273 C CA . MET A 1 1229 ? 3.676 -65.812 -34.406 1 91.19 1229 MET A CA 1
ATOM 10274 C C . MET A 1 1229 ? 2.494 -66.125 -33.5 1 91.19 1229 MET A C 1
ATOM 10276 O O . MET A 1 1229 ? 1.874 -65.188 -32.938 1 91.19 1229 MET A O 1
ATOM 10280 N N . ILE A 1 1230 ? 2.188 -67.312 -33.312 1 90 1230 ILE A N 1
ATOM 10281 C CA . ILE A 1 1230 ? 1.069 -67.75 -32.469 1 90 1230 ILE A CA 1
ATOM 10282 C C . ILE A 1 1230 ? 1.305 -67.312 -31.031 1 90 1230 ILE A C 1
ATOM 10284 O O . ILE A 1 1230 ? 0.364 -66.938 -30.328 1 90 1230 ILE A O 1
ATOM 10288 N N . SER A 1 1231 ? 2.535 -67.312 -30.672 1 88.75 1231 SER A N 1
ATOM 10289 C CA . SER A 1 1231 ? 2.863 -67 -29.297 1 88.75 1231 SER A CA 1
ATOM 10290 C C . SER A 1 1231 ? 2.566 -65.5 -29.016 1 88.75 1231 SER A C 1
ATOM 10292 O O . SER A 1 1231 ? 2.371 -65.125 -27.859 1 88.75 1231 SER A O 1
ATOM 10294 N N . THR A 1 1232 ? 2.521 -64.75 -30.016 1 87.5 1232 THR A N 1
ATOM 10295 C CA . THR A 1 1232 ? 2.283 -63.312 -29.859 1 87.5 1232 THR A CA 1
ATOM 10296 C C . THR A 1 1232 ? 0.808 -63.031 -29.578 1 87.5 1232 THR A C 1
ATOM 10298 O O . THR A 1 1232 ? 0.449 -61.938 -29.109 1 87.5 1232 THR A O 1
ATOM 10301 N N . PHE A 1 1233 ? -0.068 -63.938 -29.844 1 89.56 1233 PHE A N 1
ATOM 10302 C CA . PHE A 1 1233 ? -1.492 -63.812 -29.547 1 89.56 1233 PHE A CA 1
ATOM 10303 C C . PHE A 1 1233 ? -1.791 -64.25 -28.125 1 89.56 1233 PHE A C 1
ATOM 10305 O O . PHE A 1 1233 ? -2.344 -65.312 -27.891 1 89.56 1233 PHE A O 1
ATOM 10312 N N . LYS A 1 1234 ? -1.537 -63.406 -27.266 1 84.5 1234 LYS A N 1
ATOM 10313 C CA . LYS A 1 1234 ? -1.574 -63.719 -25.844 1 84.5 1234 LYS A CA 1
ATOM 10314 C C . LYS A 1 1234 ? -2.98 -64.125 -25.406 1 84.5 1234 LYS A C 1
ATOM 10316 O O . LYS A 1 1234 ? -3.158 -65.125 -24.734 1 84.5 1234 LYS A O 1
ATOM 10321 N N . VAL A 1 1235 ? -3.939 -63.312 -25.797 1 86.75 1235 VAL A N 1
ATOM 10322 C CA . VAL A 1 1235 ? -5.309 -63.594 -25.359 1 86.75 1235 VAL A CA 1
ATOM 10323 C C . VAL A 1 1235 ? -5.832 -64.875 -26.031 1 86.75 1235 VAL A C 1
ATOM 10325 O O . VAL A 1 1235 ? -6.551 -65.625 -25.406 1 86.75 1235 VAL A O 1
ATOM 10328 N N . LEU A 1 1236 ? -5.527 -65.062 -27.281 1 89 1236 LEU A N 1
ATOM 10329 C CA . LEU A 1 1236 ? -5.93 -66.25 -27.984 1 89 1236 LEU A CA 1
ATOM 10330 C C . LEU A 1 1236 ? -5.355 -67.5 -27.328 1 89 1236 LEU A C 1
ATOM 10332 O O . LEU A 1 1236 ? -6.055 -68.5 -27.156 1 89 1236 LEU A O 1
ATOM 10336 N N . ASN A 1 1237 ? -4.129 -67.438 -26.906 1 86.5 1237 ASN A N 1
ATOM 10337 C CA . ASN A 1 1237 ? -3.473 -68.562 -26.25 1 86.5 1237 ASN A CA 1
ATOM 10338 C C . ASN A 1 1237 ? -4.137 -68.875 -24.906 1 86.5 1237 ASN A C 1
ATOM 10340 O O . ASN A 1 1237 ? -4.191 -70.062 -24.5 1 86.5 1237 ASN A O 1
ATOM 10344 N N . GLU A 1 1238 ? -4.629 -67.875 -24.344 1 84.62 1238 GLU A N 1
ATOM 10345 C CA . GLU A 1 1238 ? -5.27 -68.062 -23.047 1 84.62 1238 GLU A CA 1
ATOM 10346 C C . GLU A 1 1238 ? -6.699 -68.562 -23.203 1 84.62 1238 GLU A C 1
ATOM 10348 O O . GLU A 1 1238 ? -7.113 -69.5 -22.5 1 84.62 1238 GLU A O 1
ATOM 10353 N N . LYS A 1 1239 ? -7.434 -68 -24.156 1 85.56 1239 LYS A N 1
ATOM 10354 C CA . LYS A 1 1239 ? -8.859 -68.25 -24.266 1 85.56 1239 LYS A CA 1
ATOM 10355 C C . LYS A 1 1239 ? -9.125 -69.5 -25.094 1 85.56 1239 LYS A C 1
ATOM 10357 O O . LYS A 1 1239 ? -10.156 -70.188 -24.938 1 85.56 1239 LYS A O 1
ATOM 10362 N N . GLN A 1 1240 ? -8.25 -69.812 -26.125 1 87.5 1240 GLN A N 1
ATOM 10363 C CA . GLN A 1 1240 ? -8.445 -70.938 -27.016 1 87.5 1240 GLN A CA 1
ATOM 10364 C C . GLN A 1 1240 ? -7.207 -71.812 -27.047 1 87.5 1240 GLN A C 1
ATOM 10366 O O . GLN A 1 1240 ? -6.664 -72.125 -28.109 1 87.5 1240 GLN A O 1
ATOM 10371 N N . SER A 1 1241 ? -6.848 -72.312 -25.891 1 85.62 1241 SER A N 1
ATOM 10372 C CA . SER A 1 1241 ? -5.656 -73.188 -25.766 1 85.62 1241 SER A CA 1
ATOM 10373 C C . SER A 1 1241 ? -5.797 -74.438 -26.562 1 85.62 1241 SER A C 1
ATOM 10375 O O . SER A 1 1241 ? -4.816 -75 -27.109 1 85.62 1241 SER A O 1
ATOM 10377 N N . GLU A 1 1242 ? -6.98 -75.062 -26.641 1 85 1242 GLU A N 1
ATOM 10378 C CA . GLU A 1 1242 ? -7.25 -76.25 -27.391 1 85 1242 GLU A CA 1
ATOM 10379 C C . GLU A 1 1242 ? -7 -76.062 -28.875 1 85 1242 GLU A C 1
ATOM 10381 O O . GLU A 1 1242 ? -6.484 -76.938 -29.547 1 85 1242 GLU A O 1
ATOM 10386 N N . TYR A 1 1243 ? -7.305 -74.875 -29.297 1 89.38 1243 TYR A N 1
ATOM 10387 C CA . TYR A 1 1243 ? -7.098 -74.562 -30.719 1 89.38 1243 TYR A CA 1
ATOM 10388 C C . TYR A 1 1243 ? -5.613 -74.438 -31.031 1 89.38 1243 TYR A C 1
ATOM 10390 O O . TYR A 1 1243 ? -5.148 -74.875 -32.062 1 89.38 1243 TYR A O 1
ATOM 10398 N N . ILE A 1 1244 ? -4.902 -73.875 -30.141 1 88.69 1244 ILE A N 1
ATOM 10399 C CA . ILE A 1 1244 ? -3.467 -73.688 -30.328 1 88.69 1244 ILE A CA 1
ATOM 10400 C C . ILE A 1 1244 ? -2.76 -75 -30.359 1 88.69 1244 ILE A C 1
ATOM 10402 O O . ILE A 1 1244 ? -1.853 -75.25 -31.156 1 88.69 1244 ILE A O 1
ATOM 10406 N N . THR A 1 1245 ? -3.254 -75.875 -29.5 1 85.38 1245 THR A N 1
ATOM 10407 C CA . THR A 1 1245 ? -2.688 -77.25 -29.469 1 85.38 1245 THR A CA 1
ATOM 10408 C C . THR A 1 1245 ? -2.971 -78 -30.781 1 85.38 1245 THR A C 1
ATOM 10410 O O . THR A 1 1245 ? -2.109 -78.688 -31.297 1 85.38 1245 THR A O 1
ATOM 10413 N N . LEU A 1 1246 ? -4.117 -77.812 -31.266 1 85.31 1246 LEU A N 1
ATOM 10414 C CA . LEU A 1 1246 ? -4.508 -78.375 -32.531 1 85.31 1246 LEU A CA 1
ATOM 10415 C C . LEU A 1 1246 ? -3.609 -77.875 -33.656 1 85.31 1246 LEU A C 1
ATOM 10417 O O . LEU A 1 1246 ? -3.184 -78.625 -34.531 1 85.31 1246 LEU A O 1
ATOM 10421 N N . LEU A 1 1247 ? -3.244 -76.625 -33.719 1 88.25 1247 LEU A N 1
ATOM 10422 C CA . LEU A 1 1247 ? -2.418 -76 -34.75 1 88.25 1247 LEU A CA 1
ATOM 10423 C C . LEU A 1 1247 ? -0.999 -76.562 -34.719 1 88.25 1247 LEU A C 1
ATOM 10425 O O . LEU A 1 1247 ? -0.362 -76.688 -35.75 1 88.25 1247 LEU A O 1
ATOM 10429 N N . LYS A 1 1248 ? -0.525 -76.938 -33.562 1 80.94 1248 LYS A N 1
ATOM 10430 C CA . LYS A 1 1248 ? 0.831 -77.438 -33.406 1 80.94 1248 LYS A CA 1
ATOM 10431 C C . LYS A 1 1248 ? 0.905 -78.938 -33.781 1 80.94 1248 LYS A C 1
ATOM 10433 O O . LYS A 1 1248 ? 1.979 -79.438 -34.125 1 80.94 1248 LYS A O 1
ATOM 10438 N N . THR A 1 1249 ? -0.218 -79.625 -33.781 1 74.69 1249 THR A N 1
ATOM 10439 C CA . THR A 1 1249 ? -0.214 -81.125 -34 1 74.69 1249 THR A CA 1
ATOM 10440 C C . THR A 1 1249 ? -0.505 -81.438 -35.438 1 74.69 1249 THR A C 1
ATOM 10442 O O . THR A 1 1249 ? -0.014 -82.438 -35.969 1 74.69 1249 THR A O 1
ATOM 10445 N N . ILE A 1 1250 ? -1.234 -80.625 -36.062 1 72.25 1250 ILE A N 1
ATOM 10446 C CA . ILE A 1 1250 ? -1.6 -80.938 -37.469 1 72.25 1250 ILE A CA 1
ATOM 10447 C C . ILE A 1 1250 ? -0.482 -80.438 -38.406 1 72.25 1250 ILE A C 1
ATOM 10449 O O . ILE A 1 1250 ? 0.05 -79.375 -38.25 1 72.25 1250 ILE A O 1
ATOM 10453 N N . MET B 1 1 ? -0.582 1.305 42.688 1 37.47 1 MET B N 1
ATOM 10454 C CA . MET B 1 1 ? -1.967 1.036 42.312 1 37.47 1 MET B CA 1
ATOM 10455 C C . MET B 1 1 ? -2.615 2.273 41.719 1 37.47 1 MET B C 1
ATOM 10457 O O . MET B 1 1 ? -2.535 3.365 42.281 1 37.47 1 MET B O 1
ATOM 10461 N N . ASN B 1 2 ? -2.76 2.342 40.438 1 51.28 2 ASN B N 1
ATOM 10462 C CA . ASN B 1 2 ? -3.16 3.465 39.594 1 51.28 2 ASN B CA 1
ATOM 10463 C C . ASN B 1 2 ? -4.5 4.047 40.062 1 51.28 2 ASN B C 1
ATOM 10465 O O . ASN B 1 2 ? -5.555 3.477 39.75 1 51.28 2 ASN B O 1
ATOM 10469 N N . TYR B 1 3 ? -4.387 4.766 41.125 1 58.28 3 TYR B N 1
ATOM 10470 C CA . TYR B 1 3 ? -5.508 5.461 41.75 1 58.28 3 TYR B CA 1
ATOM 10471 C C . TYR B 1 3 ? -6.484 5.969 40.719 1 58.28 3 TYR B C 1
ATOM 10473 O O . TYR B 1 3 ? -7.703 5.855 40.875 1 58.28 3 TYR B O 1
ATOM 10481 N N . TYR B 1 4 ? -5.957 6.355 39.656 1 61.78 4 TYR B N 1
ATOM 10482 C CA . TYR B 1 4 ? -6.832 6.93 38.625 1 61.78 4 TYR B CA 1
ATOM 10483 C C . TYR B 1 4 ? -7.664 5.844 37.969 1 61.78 4 TYR B C 1
ATOM 10485 O O . TYR B 1 4 ? -8.828 6.066 37.625 1 61.78 4 TYR B O 1
ATOM 10493 N N . GLN B 1 5 ? -7.168 4.652 37.938 1 65.06 5 GLN B N 1
ATOM 10494 C CA . GLN B 1 5 ? -7.91 3.578 37.281 1 65.06 5 GLN B CA 1
ATOM 10495 C C . GLN B 1 5 ? -9.125 3.164 38.094 1 65.06 5 GLN B C 1
ATOM 10497 O O . GLN B 1 5 ? -10.172 2.82 37.531 1 65.06 5 GLN B O 1
ATOM 10502 N N . GLU B 1 6 ? -9.023 3.385 39.406 1 74.69 6 GLU B N 1
ATOM 10503 C CA . GLU B 1 6 ? -10.148 3.037 40.281 1 74.69 6 GLU B CA 1
ATOM 10504 C C . GLU B 1 6 ? -11.211 4.129 40.25 1 74.69 6 GLU B C 1
ATOM 10506 O O . GLU B 1 6 ? -12.406 3.836 40.375 1 74.69 6 GLU B O 1
ATOM 10511 N N . LEU B 1 7 ? -10.797 5.305 40.094 1 82.56 7 LEU B N 1
ATOM 10512 C CA . LEU B 1 7 ? -11.719 6.438 40.125 1 82.56 7 LEU B CA 1
ATOM 10513 C C . LEU B 1 7 ? -12.523 6.508 38.812 1 82.56 7 LEU B C 1
ATOM 10515 O O . LEU B 1 7 ? -13.617 7.082 38.812 1 82.56 7 LEU B O 1
ATOM 10519 N N . LYS B 1 8 ? -12.039 5.781 37.812 1 80.19 8 LYS B N 1
ATOM 10520 C CA . LYS B 1 8 ? -12.672 5.848 36.5 1 80.19 8 LYS B CA 1
ATOM 10521 C C . LYS B 1 8 ? -14.055 5.199 36.531 1 80.19 8 LYS B C 1
ATOM 10523 O O . LYS B 1 8 ? -14.906 5.523 35.719 1 80.19 8 LYS B O 1
ATOM 10528 N N . LYS B 1 9 ? -14.266 4.434 37.5 1 82.56 9 LYS B N 1
ATOM 10529 C CA . LYS B 1 9 ? -15.547 3.734 37.625 1 82.56 9 LYS B CA 1
ATOM 10530 C C . LYS B 1 9 ? -16.656 4.684 38.094 1 82.56 9 LYS B C 1
ATOM 10532 O O . LYS B 1 9 ? -17.828 4.426 37.844 1 82.56 9 LYS B O 1
ATOM 10537 N N . TYR B 1 10 ? -16.172 5.902 38.625 1 91.75 10 TYR B N 1
ATOM 10538 C CA . TYR B 1 10 ? -17.141 6.793 39.219 1 91.75 10 TYR B CA 1
ATOM 10539 C C . TYR B 1 10 ? -17.156 8.156 38.531 1 91.75 10 TYR B C 1
ATOM 10541 O O . TYR B 1 10 ? -18.109 8.922 38.688 1 91.75 10 TYR B O 1
ATOM 10549 N N . LEU B 1 11 ? -16.094 8.383 37.844 1 90 11 LEU B N 1
ATOM 10550 C CA . LEU B 1 11 ? -15.867 9.75 37.375 1 90 11 LEU B CA 1
ATOM 10551 C C . LEU B 1 11 ? -15.719 9.812 35.875 1 90 11 LEU B C 1
ATOM 10553 O O . LEU B 1 11 ? -14.945 9.055 35.281 1 90 11 LEU B O 1
ATOM 10557 N N . ASN B 1 12 ? -16.562 10.594 35.188 1 87 12 ASN B N 1
ATOM 10558 C CA . ASN B 1 12 ? -16.422 11.016 33.781 1 87 12 ASN B CA 1
ATOM 10559 C C . ASN B 1 12 ? -16.078 12.5 33.688 1 87 12 ASN B C 1
ATOM 10561 O O . ASN B 1 12 ? -16.922 13.359 33.969 1 87 12 ASN B O 1
ATOM 10565 N N . ASN B 1 13 ? -14.797 12.773 33.312 1 86.44 13 ASN B N 1
ATOM 10566 C CA . ASN B 1 13 ? -14.305 14.125 33.531 1 86.44 13 ASN B CA 1
ATOM 10567 C C . ASN B 1 13 ? -13.391 14.562 32.375 1 86.44 13 ASN B C 1
ATOM 10569 O O . ASN B 1 13 ? -12.57 13.781 31.906 1 86.44 13 ASN B O 1
ATOM 10573 N N . ASN B 1 14 ? -13.633 15.68 31.812 1 81.06 14 ASN B N 1
ATOM 10574 C CA . ASN B 1 14 ? -12.695 16.281 30.875 1 81.06 14 ASN B CA 1
ATOM 10575 C C . ASN B 1 14 ? -12.438 17.75 31.219 1 81.06 14 ASN B C 1
ATOM 10577 O O . ASN B 1 14 ? -11.969 18.516 30.375 1 81.06 14 ASN B O 1
ATOM 10581 N N . LEU B 1 15 ? -12.828 18.109 32.438 1 87.31 15 LEU B N 1
ATOM 10582 C CA . LEU B 1 15 ? -12.625 19.469 32.938 1 87.31 15 LEU B CA 1
ATOM 10583 C C . LEU B 1 15 ? -11.32 19.578 33.719 1 87.31 15 LEU B C 1
ATOM 10585 O O . LEU B 1 15 ? -10.5 20.453 33.438 1 87.31 15 LEU B O 1
ATOM 10589 N N . PHE B 1 16 ? -11.148 18.688 34.688 1 89 16 PHE B N 1
ATOM 10590 C CA . PHE B 1 16 ? -9.977 18.703 35.531 1 89 16 PHE B CA 1
ATOM 10591 C C . PHE B 1 16 ? -8.914 17.734 35.062 1 89 16 PHE B C 1
ATOM 10593 O O . PHE B 1 16 ? -9.242 16.641 34.594 1 89 16 PHE B O 1
ATOM 10600 N N . THR B 1 17 ? -7.695 18.062 35.219 1 86.25 17 THR B N 1
ATOM 10601 C CA . THR B 1 17 ? -6.598 17.188 34.844 1 86.25 17 THR B CA 1
ATOM 10602 C C . THR B 1 17 ? -6.426 16.078 35.906 1 86.25 17 THR B C 1
ATOM 10604 O O . THR B 1 17 ? -6.883 16.219 37.031 1 86.25 17 THR B O 1
ATOM 10607 N N . SER B 1 18 ? -5.766 15.023 35.469 1 83.81 18 SER B N 1
ATOM 10608 C CA . SER B 1 18 ? -5.457 13.961 36.438 1 83.81 18 SER B CA 1
ATOM 10609 C C . SER B 1 18 ? -4.594 14.477 37.562 1 83.81 18 SER B C 1
ATOM 10611 O O . SER B 1 18 ? -4.75 14.047 38.719 1 83.81 18 SER B O 1
ATOM 10613 N N . TYR B 1 19 ? -3.734 15.32 37.25 1 83.62 19 TYR B N 1
ATOM 10614 C CA . TYR B 1 19 ? -2.9 15.93 38.281 1 83.62 19 TYR B CA 1
ATOM 10615 C C . TYR B 1 19 ? -3.75 16.688 39.312 1 83.62 19 TYR B C 1
ATOM 10617 O O . TYR B 1 19 ? -3.545 16.562 40.5 1 83.62 19 TYR B O 1
ATOM 10625 N N . SER B 1 20 ? -4.691 17.469 38.781 1 88.06 20 SER B N 1
ATOM 10626 C CA . SER B 1 20 ? -5.578 18.219 39.688 1 88.06 20 SER B CA 1
ATOM 10627 C C . SER B 1 20 ? -6.383 17.281 40.562 1 88.06 20 SER B C 1
ATOM 10629 O O . SER B 1 20 ? -6.555 17.547 41.781 1 88.06 20 SER B O 1
ATOM 10631 N N . LEU B 1 21 ? -6.832 16.281 40 1 88.88 21 LEU B N 1
ATOM 10632 C CA . LEU B 1 21 ? -7.672 15.352 40.75 1 88.88 21 LEU B CA 1
ATOM 10633 C C . LEU B 1 21 ? -6.852 14.578 41.781 1 88.88 21 LEU B C 1
ATOM 10635 O O . LEU B 1 21 ? -7.281 14.391 42.906 1 88.88 21 LEU B O 1
ATOM 10639 N N . GLU B 1 22 ? -5.668 14.203 41.406 1 86.69 22 GLU B N 1
ATOM 10640 C CA . GLU B 1 22 ? -4.902 13.289 42.25 1 86.69 22 GLU B CA 1
ATOM 10641 C C . GLU B 1 22 ? -4.059 14.047 43.25 1 86.69 22 GLU B C 1
ATOM 10643 O O . GLU B 1 22 ? -3.752 13.523 44.344 1 86.69 22 GLU B O 1
ATOM 10648 N N . ILE B 1 23 ? -3.648 15.266 42.906 1 86.81 23 ILE B N 1
ATOM 10649 C CA . ILE B 1 23 ? -2.719 15.977 43.781 1 86.81 23 ILE B CA 1
ATOM 10650 C C . ILE B 1 23 ? -3.402 17.203 44.375 1 86.81 23 ILE B C 1
ATOM 10652 O O . ILE B 1 23 ? -3.441 17.375 45.594 1 86.81 23 ILE B O 1
ATOM 10656 N N . ASP B 1 24 ? -4.051 18.016 43.562 1 88.25 24 ASP B N 1
ATOM 10657 C CA . ASP B 1 24 ? -4.594 19.297 44.031 1 88.25 24 ASP B CA 1
ATOM 10658 C C . ASP B 1 24 ? -5.832 19.078 44.906 1 88.25 24 ASP B C 1
ATOM 10660 O O . ASP B 1 24 ? -5.953 19.688 45.969 1 88.25 24 ASP B O 1
ATOM 10664 N N . PHE B 1 25 ? -6.773 18.281 44.469 1 91.31 25 PHE B N 1
ATOM 10665 C CA . PHE B 1 25 ? -8.031 18.078 45.188 1 91.31 25 PHE B CA 1
ATOM 10666 C C . PHE B 1 25 ? -7.77 17.609 46.594 1 91.31 25 PHE B C 1
ATOM 10668 O O . PHE B 1 25 ? -8.25 18.203 47.562 1 91.31 25 PHE B O 1
ATOM 10675 N N . PRO B 1 26 ? -6.957 16.516 46.75 1 90 26 PRO B N 1
ATOM 10676 C CA . PRO B 1 26 ? -6.711 16.047 48.094 1 90 26 PRO B CA 1
ATOM 10677 C C . PRO B 1 26 ? -6.078 17.125 49 1 90 26 PRO B C 1
ATOM 10679 O O . PRO B 1 26 ? -6.352 17.172 50.188 1 90 26 PRO B O 1
ATOM 10682 N N . LYS B 1 27 ? -5.309 17.953 48.406 1 89.31 27 LYS B N 1
ATOM 10683 C CA . LYS B 1 27 ? -4.633 19 49.188 1 89.31 27 LYS B CA 1
ATOM 10684 C C . LYS B 1 27 ? -5.59 20.141 49.5 1 89.31 27 LYS B C 1
ATOM 10686 O O . LYS B 1 27 ? -5.664 20.594 50.625 1 89.31 27 LYS B O 1
ATOM 10691 N N . ILE B 1 28 ? -6.363 20.625 48.5 1 89.5 28 ILE B N 1
ATOM 10692 C CA . ILE B 1 28 ? -7.23 21.781 48.656 1 89.5 28 ILE B CA 1
ATOM 10693 C C . ILE B 1 28 ? -8.391 21.453 49.594 1 89.5 28 ILE B C 1
ATOM 10695 O O . ILE B 1 28 ? -8.781 22.281 50.406 1 89.5 28 ILE B O 1
ATOM 10699 N N . TYR B 1 29 ? -8.938 20.281 49.5 1 91.31 29 TYR B N 1
ATOM 10700 C CA . TYR B 1 29 ? -10.133 19.906 50.219 1 91.31 29 TYR B CA 1
ATOM 10701 C C . TYR B 1 29 ? -9.789 19.016 51.406 1 91.31 29 TYR B C 1
ATOM 10703 O O . TYR B 1 29 ? -10.688 18.438 52.031 1 91.31 29 TYR B O 1
ATOM 10711 N N . ASN B 1 30 ? -8.523 18.688 51.719 1 89.69 30 ASN B N 1
ATOM 10712 C CA . ASN B 1 30 ? -8.016 17.953 52.844 1 89.69 30 ASN B CA 1
ATOM 10713 C C . ASN B 1 30 ? -8.68 16.578 52.969 1 89.69 30 ASN B C 1
ATOM 10715 O O . ASN B 1 30 ? -9.273 16.266 54 1 89.69 30 ASN B O 1
ATOM 10719 N N . PHE B 1 31 ? -8.547 15.82 52 1 91.5 31 PHE B N 1
ATOM 10720 C CA . PHE B 1 31 ? -9.18 14.508 51.938 1 91.5 31 PHE B CA 1
ATOM 10721 C C . PHE B 1 31 ? -8.836 13.664 53.156 1 91.5 31 PHE B C 1
ATOM 10723 O O . PHE B 1 31 ? -9.695 12.977 53.688 1 91.5 31 PHE B O 1
ATOM 10730 N N . ASN B 1 32 ? -7.605 13.664 53.594 1 89.25 32 ASN B N 1
ATOM 10731 C CA . ASN B 1 32 ? -7.164 12.844 54.719 1 89.25 32 ASN B CA 1
ATOM 10732 C C . ASN B 1 32 ? -7.801 13.289 56.031 1 89.25 32 ASN B C 1
ATOM 10734 O O . ASN B 1 32 ? -8.242 12.453 56.812 1 89.25 32 ASN B O 1
ATOM 10738 N N . ALA B 1 33 ? -7.906 14.516 56.25 1 89.06 33 ALA B N 1
ATOM 10739 C CA . ALA B 1 33 ? -8.43 15.055 57.5 1 89.06 33 ALA B CA 1
ATOM 10740 C C . ALA B 1 33 ? -9.945 14.938 57.562 1 89.06 33 ALA B C 1
ATOM 10742 O O . ALA B 1 33 ? -10.531 14.844 58.656 1 89.06 33 ALA B O 1
ATOM 10743 N N . ASN B 1 34 ? -10.547 14.922 56.438 1 92.06 34 ASN B N 1
ATOM 10744 C CA . ASN B 1 34 ? -12.008 15 56.406 1 92.06 34 ASN B CA 1
ATOM 10745 C C . ASN B 1 34 ? -12.641 13.641 56.125 1 92.06 34 ASN B C 1
ATOM 10747 O O . ASN B 1 34 ? -13.812 13.562 55.75 1 92.06 34 ASN B O 1
ATOM 10751 N N . GLN B 1 35 ? -11.992 12.609 56.312 1 91.5 35 GLN B N 1
ATOM 10752 C CA . GLN B 1 35 ? -12.484 11.266 56.031 1 91.5 35 GLN B CA 1
ATOM 10753 C C . GLN B 1 35 ? -13.719 10.93 56.844 1 91.5 35 GLN B C 1
ATOM 10755 O O . GLN B 1 35 ? -14.68 10.359 56.344 1 91.5 35 GLN B O 1
ATOM 10760 N N . LYS B 1 36 ? -13.617 11.25 58.094 1 91.31 36 LYS B N 1
ATOM 10761 C CA . LYS B 1 36 ? -14.742 10.961 58.969 1 91.31 36 LYS B CA 1
ATOM 10762 C C . LYS B 1 36 ? -15.977 11.773 58.594 1 91.31 36 LYS B C 1
ATOM 10764 O O . LYS B 1 36 ? -17.094 11.25 58.594 1 91.31 36 LYS B O 1
ATOM 10769 N N . ALA B 1 37 ? -15.719 13.023 58.281 1 92.5 37 ALA B N 1
ATOM 10770 C CA . ALA B 1 37 ? -16.812 13.891 57.875 1 92.5 37 ALA B CA 1
ATOM 10771 C C . ALA B 1 37 ? -17.469 13.359 56.594 1 92.5 37 ALA B C 1
ATOM 10773 O O . ALA B 1 37 ? -18.688 13.375 56.438 1 92.5 37 ALA B O 1
ATOM 10774 N N . PHE B 1 38 ? -16.672 12.875 55.656 1 95.44 38 PHE B N 1
ATOM 10775 C CA . PHE B 1 38 ? -17.188 12.328 54.406 1 95.44 38 PHE B CA 1
ATOM 10776 C C . PHE B 1 38 ? -18.031 11.094 54.656 1 95.44 38 PHE B C 1
ATOM 10778 O O . PHE B 1 38 ? -19.094 10.922 54.031 1 95.44 38 PHE B O 1
ATOM 10785 N N . ARG B 1 39 ? -17.562 10.289 55.562 1 94.25 39 ARG B N 1
ATOM 10786 C CA . ARG B 1 39 ? -18.297 9.078 55.875 1 94.25 39 ARG B CA 1
ATOM 10787 C C . ARG B 1 39 ? -19.656 9.406 56.5 1 94.25 39 ARG B C 1
ATOM 10789 O O . ARG B 1 39 ? -20.656 8.766 56.188 1 94.25 39 ARG B O 1
ATOM 10796 N N . ASP B 1 40 ? -19.656 10.367 57.375 1 94.19 40 ASP B N 1
ATOM 10797 C CA . ASP B 1 40 ? -20.906 10.758 58.031 1 94.19 40 ASP B CA 1
ATOM 10798 C C . ASP B 1 40 ? -21.906 11.312 57.031 1 94.19 40 ASP B C 1
ATOM 10800 O O . ASP B 1 40 ? -23.094 10.977 57.094 1 94.19 40 ASP B O 1
ATOM 10804 N N . ILE B 1 41 ? -21.422 12.125 56.188 1 95.94 41 ILE B N 1
ATOM 10805 C CA . ILE B 1 41 ? -22.297 12.75 55.219 1 95.94 41 ILE B CA 1
ATOM 10806 C C . ILE B 1 41 ? -22.797 11.703 54.219 1 95.94 41 ILE B C 1
ATOM 10808 O O . ILE B 1 41 ? -23.969 11.719 53.812 1 95.94 41 ILE B O 1
ATOM 10812 N N . LEU B 1 42 ? -21.906 10.812 53.75 1 96.62 42 LEU B N 1
ATOM 10813 C CA . LEU B 1 42 ? -22.312 9.75 52.844 1 96.62 42 LEU B CA 1
ATOM 10814 C C . LEU B 1 42 ? -23.375 8.867 53.469 1 96.62 42 LEU B C 1
ATOM 10816 O O . LEU B 1 42 ? -24.312 8.43 52.781 1 96.62 42 LEU B O 1
ATOM 10820 N N . THR B 1 43 ? -23.188 8.633 54.719 1 95.44 43 THR B N 1
ATOM 10821 C CA . THR B 1 43 ? -24.156 7.824 55.438 1 95.44 43 THR B CA 1
ATOM 10822 C C . THR B 1 43 ? -25.531 8.508 55.469 1 95.44 43 THR B C 1
ATOM 10824 O O . THR B 1 43 ? -26.562 7.855 55.281 1 95.44 43 THR B O 1
ATOM 10827 N N . LYS B 1 44 ? -25.562 9.812 55.75 1 95.75 44 LYS B N 1
ATOM 10828 C CA . LYS B 1 44 ? -26.797 10.578 55.75 1 95.75 44 LYS B CA 1
ATOM 10829 C C . LYS B 1 44 ? -27.5 10.492 54.406 1 95.75 44 LYS B C 1
ATOM 10831 O O . LYS B 1 44 ? -28.719 10.352 54.344 1 95.75 44 LYS B O 1
ATOM 10836 N N . ILE B 1 45 ? -26.75 10.562 53.281 1 96.69 45 ILE B N 1
ATOM 10837 C CA . ILE B 1 45 ? -27.312 10.516 51.938 1 96.69 45 ILE B CA 1
ATOM 10838 C C . ILE B 1 45 ? -27.812 9.102 51.656 1 96.69 45 ILE B C 1
ATOM 10840 O O . ILE B 1 45 ? -28.859 8.93 51 1 96.69 45 ILE B O 1
ATOM 10844 N N . THR B 1 46 ? -27.062 8.102 52.094 1 95.94 46 THR B N 1
ATOM 10845 C CA . THR B 1 46 ? -27.422 6.707 51.875 1 95.94 46 THR B CA 1
ATOM 10846 C C . THR B 1 46 ? -28.75 6.379 52.531 1 95.94 46 THR B C 1
ATOM 10848 O O . THR B 1 46 ? -29.562 5.609 52 1 95.94 46 THR B O 1
ATOM 10851 N N . LYS B 1 47 ? -29 6.957 53.656 1 93.69 47 LYS B N 1
ATOM 10852 C CA . LYS B 1 47 ? -30.219 6.699 54.406 1 93.69 47 LYS B CA 1
ATOM 10853 C C . LYS B 1 47 ? -31.453 7.184 53.656 1 93.69 47 LYS B C 1
ATOM 10855 O O . LYS B 1 47 ? -32.531 6.602 53.812 1 93.69 47 LYS B O 1
ATOM 10860 N N . ILE B 1 48 ? -31.297 8.195 52.875 1 94.69 48 ILE B N 1
ATOM 10861 C CA . ILE B 1 48 ? -32.438 8.75 52.188 1 94.69 48 ILE B CA 1
ATOM 10862 C C . ILE B 1 48 ? -32.562 8.172 50.781 1 94.69 48 ILE B C 1
ATOM 10864 O O . ILE B 1 48 ? -33.5 8.477 50.031 1 94.69 48 ILE B O 1
ATOM 10868 N N . TYR B 1 49 ? -31.609 7.363 50.375 1 95.31 49 TYR B N 1
ATOM 10869 C CA . TYR B 1 49 ? -31.578 6.824 49.031 1 95.31 49 TYR B CA 1
ATOM 10870 C C . TYR B 1 49 ? -32.469 5.578 48.906 1 95.31 49 TYR B C 1
ATOM 10872 O O . TYR B 1 49 ? -32.25 4.602 49.625 1 95.31 49 TYR B O 1
ATOM 10880 N N . ASP B 1 50 ? -33.5 5.613 48.094 1 93.44 50 ASP B N 1
ATOM 10881 C CA . ASP B 1 50 ? -34.375 4.492 47.812 1 93.44 50 ASP B CA 1
ATOM 10882 C C . ASP B 1 50 ? -34.656 4.367 46.312 1 93.44 50 ASP B C 1
ATOM 10884 O O . ASP B 1 50 ? -35.562 5.02 45.781 1 93.44 50 ASP B O 1
ATOM 10888 N N . LYS B 1 51 ? -33.906 3.518 45.656 1 92.31 51 LYS B N 1
ATOM 10889 C CA . LYS B 1 51 ? -33.938 3.369 44.219 1 92.31 51 LYS B CA 1
ATOM 10890 C C . LYS B 1 51 ? -35.312 2.943 43.75 1 92.31 51 LYS B C 1
ATOM 10892 O O . LYS B 1 51 ? -35.844 3.48 42.75 1 92.31 51 LYS B O 1
ATOM 10897 N N . ASN B 1 52 ? -35.969 2.006 44.406 1 90.56 52 ASN B N 1
ATOM 10898 C CA . ASN B 1 52 ? -37.25 1.466 44 1 90.56 52 ASN B CA 1
ATOM 10899 C C . ASN B 1 52 ? -38.344 2.523 44.062 1 90.56 52 ASN B C 1
ATOM 10901 O O . ASN B 1 52 ? -39.25 2.537 43.219 1 90.56 52 ASN B O 1
ATOM 10905 N N . LYS B 1 53 ? -38.219 3.324 45.031 1 92.44 53 LYS B N 1
ATOM 10906 C CA . LYS B 1 53 ? -39.156 4.414 45.188 1 92.44 53 LYS B CA 1
ATOM 10907 C C . LYS B 1 53 ? -38.938 5.496 44.125 1 92.44 53 LYS B C 1
ATOM 10909 O O . LYS B 1 53 ? -39.906 6.004 43.531 1 92.44 53 LYS B O 1
ATOM 10914 N N . PHE B 1 54 ? -37.75 5.828 43.844 1 93.88 54 PHE B N 1
ATOM 10915 C CA . PHE B 1 54 ? -37.406 6.945 42.969 1 93.88 54 PHE B CA 1
ATOM 10916 C C . PHE B 1 54 ? -37.75 6.633 41.5 1 93.88 54 PHE B C 1
ATOM 10918 O O . PHE B 1 54 ? -38.156 7.523 40.75 1 93.88 54 PHE B O 1
ATOM 10925 N N . ILE B 1 55 ? -37.562 5.379 41.062 1 91.88 55 ILE B N 1
ATOM 10926 C CA . ILE B 1 55 ? -37.812 4.965 39.688 1 91.88 55 ILE B CA 1
ATOM 10927 C C . ILE B 1 55 ? -39.281 5.223 39.344 1 91.88 55 ILE B C 1
ATOM 10929 O O . ILE B 1 55 ? -39.594 5.566 38.188 1 91.88 55 ILE B O 1
ATOM 10933 N N . LYS B 1 56 ? -40.25 5.238 40.344 1 89.5 56 LYS B N 1
ATOM 10934 C CA . LYS B 1 56 ? -41.688 5.348 40.125 1 89.5 56 LYS B CA 1
ATOM 10935 C C . LYS B 1 56 ? -42.156 6.785 40.312 1 89.5 56 LYS B C 1
ATOM 10937 O O . LYS B 1 56 ? -43.281 7.117 40 1 89.5 56 LYS B O 1
ATOM 10942 N N . GLN B 1 57 ? -41.344 7.695 40.75 1 90.69 57 GLN B N 1
ATOM 10943 C CA . GLN B 1 57 ? -41.719 9.07 41.062 1 90.69 57 GLN B CA 1
ATOM 10944 C C . GLN B 1 57 ? -41.531 9.969 39.844 1 90.69 57 GLN B C 1
ATOM 10946 O O . GLN B 1 57 ? -40.688 9.711 39 1 90.69 57 GLN B O 1
ATOM 10951 N N . ASN B 1 58 ? -42.406 10.891 39.719 1 86.38 58 ASN B N 1
ATOM 10952 C CA . ASN B 1 58 ? -42.219 11.93 38.719 1 86.38 58 ASN B CA 1
ATOM 10953 C C . ASN B 1 58 ? -41.125 12.922 39.125 1 86.38 58 ASN B C 1
ATOM 10955 O O . ASN B 1 58 ? -40.594 12.812 40.25 1 86.38 58 ASN B O 1
ATOM 10959 N N . GLU B 1 59 ? -40.781 13.859 38.344 1 89.94 59 GLU B N 1
ATOM 10960 C CA . GLU B 1 59 ? -39.656 14.773 38.5 1 89.94 59 GLU B CA 1
ATOM 10961 C C . GLU B 1 59 ? -39.812 15.594 39.781 1 89.94 59 GLU B C 1
ATOM 10963 O O . GLU B 1 59 ? -38.875 15.727 40.562 1 89.94 59 GLU B O 1
ATOM 10968 N N . HIS B 1 60 ? -41 16.109 40.156 1 88.44 60 HIS B N 1
ATOM 10969 C CA . HIS B 1 60 ? -41.25 16.984 41.281 1 88.44 60 HIS B CA 1
ATOM 10970 C C . HIS B 1 60 ? -41.156 16.219 42.594 1 88.44 60 HIS B C 1
ATOM 10972 O O . HIS B 1 60 ? -40.562 16.688 43.562 1 88.44 60 HIS B O 1
ATOM 10978 N N . GLN B 1 61 ? -41.719 15.047 42.594 1 90.19 61 GLN B N 1
ATOM 10979 C CA . GLN B 1 61 ? -41.656 14.211 43.781 1 90.19 61 GLN B CA 1
ATOM 10980 C C . GLN B 1 61 ? -40.219 13.812 44.094 1 90.19 61 GLN B C 1
ATOM 10982 O O . GLN B 1 61 ? -39.781 13.867 45.25 1 90.19 61 GLN B O 1
ATOM 10987 N N . PHE B 1 62 ? -39.625 13.414 43.062 1 93.38 62 PHE B N 1
ATOM 10988 C CA . PHE B 1 62 ? -38.25 13 43.188 1 93.38 62 PHE B CA 1
ATOM 10989 C C . PHE B 1 62 ? -37.375 14.156 43.688 1 93.38 62 PHE B C 1
ATOM 10991 O O . PHE B 1 62 ? -36.5 13.977 44.531 1 93.38 62 PHE B O 1
ATOM 10998 N N . GLU B 1 63 ? -37.562 15.344 43.188 1 94.06 63 GLU B N 1
ATOM 10999 C CA . GLU B 1 63 ? -36.844 16.547 43.594 1 94.06 63 GLU B CA 1
ATOM 11000 C C . GLU B 1 63 ? -37.031 16.812 45.094 1 94.06 63 GLU B C 1
ATOM 11002 O O . GLU B 1 63 ? -36.062 17.125 45.781 1 94.06 63 GLU B O 1
ATOM 11007 N N . ASP B 1 64 ? -38.25 16.562 45.562 1 91.56 64 ASP B N 1
ATOM 11008 C CA . ASP B 1 64 ? -38.594 16.859 46.938 1 91.56 64 ASP B CA 1
ATOM 11009 C C . ASP B 1 64 ? -38 15.82 47.906 1 91.56 64 ASP B C 1
ATOM 11011 O O . ASP B 1 64 ? -37.5 16.156 48.969 1 91.56 64 ASP B O 1
ATOM 11015 N N . GLU B 1 65 ? -37.969 14.68 47.438 1 92.56 65 GLU B N 1
ATOM 11016 C CA . GLU B 1 65 ? -37.688 13.602 48.375 1 92.56 65 GLU B CA 1
ATOM 11017 C C . GLU B 1 65 ? -36.188 13.25 48.375 1 92.56 65 GLU B C 1
ATOM 11019 O O . GLU B 1 65 ? -35.688 12.633 49.312 1 92.56 65 GLU B O 1
ATOM 11024 N N . PHE B 1 66 ? -35.594 13.594 47.344 1 95.56 66 PHE B N 1
ATOM 11025 C CA . PHE B 1 66 ? -34.188 13.18 47.312 1 95.56 66 PHE B CA 1
ATOM 11026 C C . PHE B 1 66 ? -33.281 14.359 47 1 95.56 66 PHE B C 1
ATOM 11028 O O . PHE B 1 66 ? -32.406 14.711 47.812 1 95.56 66 PHE B O 1
ATOM 11035 N N . ILE B 1 67 ? -33.406 15.039 45.812 1 96.75 67 ILE B N 1
ATOM 11036 C CA . ILE B 1 67 ? -32.469 16.062 45.344 1 96.75 67 ILE B CA 1
ATOM 11037 C C . ILE B 1 67 ? -32.438 17.219 46.344 1 96.75 67 ILE B C 1
ATOM 11039 O O . ILE B 1 67 ? -31.359 17.688 46.719 1 96.75 67 ILE B O 1
ATOM 11043 N N . SER B 1 68 ? -33.594 17.656 46.812 1 95.88 68 SER B N 1
ATOM 11044 C CA . SER B 1 68 ? -33.656 18.75 47.781 1 95.88 68 SER B CA 1
ATOM 11045 C C . SER B 1 68 ? -33 18.375 49.094 1 95.88 68 SER B C 1
ATOM 11047 O O . SER B 1 68 ? -32.281 19.188 49.688 1 95.88 68 SER B O 1
ATOM 11049 N N . LYS B 1 69 ? -33.219 17.188 49.469 1 95.94 69 LYS B N 1
ATOM 11050 C CA . LYS B 1 69 ? -32.625 16.719 50.719 1 95.94 69 LYS B CA 1
ATOM 11051 C C . LYS B 1 69 ? -31.109 16.609 50.625 1 95.94 69 LYS B C 1
ATOM 11053 O O . LYS B 1 69 ? -30.391 16.938 51.594 1 95.94 69 LYS B O 1
ATOM 11058 N N . VAL B 1 70 ? -30.641 16.078 49.531 1 97 70 VAL B N 1
ATOM 11059 C CA . VAL B 1 70 ? -29.203 16 49.312 1 97 70 VAL B CA 1
ATOM 11060 C C . VAL B 1 70 ? -28.594 17.406 49.312 1 97 70 VAL B C 1
ATOM 11062 O O . VAL B 1 70 ? -27.531 17.625 49.875 1 97 70 VAL B O 1
ATOM 11065 N N . LEU B 1 71 ? -29.234 18.359 48.625 1 97 71 LEU B N 1
ATOM 11066 C CA . LEU B 1 71 ? -28.766 19.734 48.562 1 97 71 LEU B CA 1
ATOM 11067 C C . LEU B 1 71 ? -28.672 20.328 49.969 1 97 71 LEU B C 1
ATOM 11069 O O . LEU B 1 71 ? -27.719 21.062 50.281 1 97 71 LEU B O 1
ATOM 11073 N N . GLU B 1 72 ? -29.625 19.984 50.812 1 95.5 72 GLU B N 1
ATOM 11074 C CA . GLU B 1 72 ? -29.609 20.453 52.188 1 95.5 72 GLU B CA 1
ATOM 11075 C C . GLU B 1 72 ? -28.422 19.859 52.969 1 95.5 72 GLU B C 1
ATOM 11077 O O . GLU B 1 72 ? -27.766 20.578 53.719 1 95.5 72 GLU B O 1
ATOM 11082 N N . ILE B 1 73 ? -28.266 18.641 52.688 1 95.81 73 ILE B N 1
ATOM 11083 C CA . ILE B 1 73 ? -27.156 17.953 53.375 1 95.81 73 ILE B CA 1
ATOM 11084 C C . ILE B 1 73 ? -25.828 18.562 52.906 1 95.81 73 ILE B C 1
ATOM 11086 O O . ILE B 1 73 ? -24.891 18.688 53.719 1 95.81 73 ILE B O 1
ATOM 11090 N N . LEU B 1 74 ? -25.766 19 51.656 1 95.94 74 LEU B N 1
ATOM 11091 C CA . LEU B 1 74 ? -24.547 19.594 51.094 1 95.94 74 LEU B CA 1
ATOM 11092 C C . LEU B 1 74 ? -24.422 21.047 51.5 1 95.94 74 LEU B C 1
ATOM 11094 O O . LEU B 1 74 ? -23.469 21.719 51.125 1 95.94 74 LEU B O 1
ATOM 11098 N N . GLY B 1 75 ? -25.406 21.609 52.25 1 93.25 75 GLY B N 1
ATOM 11099 C CA . GLY B 1 75 ? -25.312 22.938 52.844 1 93.25 75 GLY B CA 1
ATOM 11100 C C . GLY B 1 75 ? -25.938 24.031 51.969 1 93.25 75 GLY B C 1
ATOM 11101 O O . GLY B 1 75 ? -25.75 25.219 52.219 1 93.25 75 GLY B O 1
ATOM 11102 N N . TRP B 1 76 ? -26.75 23.609 50.969 1 95.75 76 TRP B N 1
ATOM 11103 C CA . TRP B 1 76 ? -27.344 24.594 50.062 1 95.75 76 TRP B CA 1
ATOM 11104 C C . TRP B 1 76 ? -28.688 25.078 50.594 1 95.75 76 TRP B C 1
ATOM 11106 O O . TRP B 1 76 ? -29.453 24.297 51.156 1 95.75 76 TRP B O 1
ATOM 11116 N N . CYS B 1 77 ? -28.953 26.375 50.438 1 95.19 77 CYS B N 1
ATOM 11117 C CA . CYS B 1 77 ? -30.297 26.938 50.5 1 95.19 77 CYS B CA 1
ATOM 11118 C C . CYS B 1 77 ? -30.828 27.203 49.094 1 95.19 77 CYS B C 1
ATOM 11120 O O . CYS B 1 77 ? -30.047 27.438 48.156 1 95.19 77 CYS B O 1
ATOM 11122 N N . PHE B 1 78 ? -32.125 27 48.875 1 96 78 PHE B N 1
ATOM 11123 C CA . PHE B 1 78 ? -32.531 27.109 47.469 1 96 78 PHE B CA 1
ATOM 11124 C C . PHE B 1 78 ? -33.969 27.625 47.375 1 96 78 PHE B C 1
ATOM 11126 O O . PHE B 1 78 ? -34.719 27.578 48.344 1 96 78 PHE B O 1
ATOM 11133 N N . VAL B 1 79 ? -34.281 28.266 46.281 1 93.81 79 VAL B N 1
ATOM 11134 C CA . VAL B 1 79 ? -35.625 28.641 45.844 1 93.81 79 VAL B CA 1
ATOM 11135 C C . VAL B 1 79 ? -35.969 27.844 44.562 1 93.81 79 VAL B C 1
ATOM 11137 O O . VAL B 1 79 ? -35.125 27.703 43.656 1 93.81 79 VAL B O 1
ATOM 11140 N N . ARG B 1 80 ? -37.219 27.312 44.5 1 92.06 80 ARG B N 1
ATOM 11141 C CA . ARG B 1 80 ? -37.594 26.422 43.406 1 92.06 80 ARG B CA 1
ATOM 11142 C C . ARG B 1 80 ? -38.438 27.172 42.375 1 92.06 80 ARG B C 1
ATOM 11144 O O . ARG B 1 80 ? -39.25 28.016 42.719 1 92.06 80 ARG B O 1
ATOM 11151 N N . GLN B 1 81 ? -38 26.891 41.094 1 87.44 81 GLN B N 1
ATOM 11152 C CA . GLN B 1 81 ? -38.812 27.25 39.938 1 87.44 81 GLN B CA 1
ATOM 11153 C C . GLN B 1 81 ? -39.094 28.75 39.875 1 87.44 81 GLN B C 1
ATOM 11155 O O . GLN B 1 81 ? -40.219 29.156 39.656 1 87.44 81 GLN B O 1
ATOM 11160 N N . ASP B 1 82 ? -38.062 29.469 40.219 1 86.88 82 ASP B N 1
ATOM 11161 C CA . ASP B 1 82 ? -38.188 30.922 40.156 1 86.88 82 ASP B CA 1
ATOM 11162 C C . ASP B 1 82 ? -38.031 31.391 38.688 1 86.88 82 ASP B C 1
ATOM 11164 O O . ASP B 1 82 ? -37.188 30.891 37.969 1 86.88 82 ASP B O 1
ATOM 11168 N N . GLU B 1 83 ? -38.969 32.219 38.219 1 86.5 83 GLU B N 1
ATOM 11169 C CA . GLU B 1 83 ? -38.938 32.75 36.844 1 86.5 83 GLU B CA 1
ATOM 11170 C C . GLU B 1 83 ? -37.938 33.906 36.75 1 86.5 83 GLU B C 1
ATOM 11172 O O . GLU B 1 83 ? -37.969 34.844 37.531 1 86.5 83 GLU B O 1
ATOM 11177 N N . LYS B 1 84 ? -37.031 33.75 35.812 1 86.62 84 LYS B N 1
ATOM 11178 C CA . LYS B 1 84 ? -36 34.781 35.594 1 86.62 84 LYS B CA 1
ATOM 11179 C C . LYS B 1 84 ? -36.125 35.375 34.156 1 86.62 84 LYS B C 1
ATOM 11181 O O . LYS B 1 84 ? -36.312 34.625 33.219 1 86.62 84 LYS B O 1
ATOM 11186 N N . ILE B 1 85 ? -36.312 36.562 33.969 1 78.56 85 ILE B N 1
ATOM 11187 C CA . ILE B 1 85 ? -36.375 37.219 32.688 1 78.56 85 ILE B CA 1
ATOM 11188 C C . ILE B 1 85 ? -35.125 38.125 32.5 1 78.56 85 ILE B C 1
ATOM 11190 O O . ILE B 1 85 ? -34.969 39.125 33.219 1 78.56 85 ILE B O 1
ATOM 11194 N N . ILE B 1 86 ? -34.25 37.656 31.812 1 67.12 86 ILE B N 1
ATOM 11195 C CA . ILE B 1 86 ? -33.062 38.469 31.531 1 67.12 86 ILE B CA 1
ATOM 11196 C C . ILE B 1 86 ? -32.938 38.719 30.031 1 67.12 86 ILE B C 1
ATOM 11198 O O . ILE B 1 86 ? -32.875 37.75 29.25 1 67.12 86 ILE B O 1
ATOM 11202 N N . GLN B 1 87 ? -32.75 39.906 29.578 1 60.38 87 GLN B N 1
ATOM 11203 C CA . GLN B 1 87 ? -32.656 40.375 28.203 1 60.38 87 GLN B CA 1
ATOM 11204 C C . GLN B 1 87 ? -33.844 39.844 27.375 1 60.38 87 GLN B C 1
ATOM 11206 O O . GLN B 1 87 ? -33.656 39.344 26.266 1 60.38 87 GLN B O 1
ATOM 11211 N N . GLY B 1 88 ? -34.938 39.781 27.938 1 64.38 88 GLY B N 1
ATOM 11212 C CA . GLY B 1 88 ? -36.188 39.438 27.25 1 64.38 88 GLY B CA 1
ATOM 11213 C C . GLY B 1 88 ? -36.469 37.969 27.203 1 64.38 88 GLY B C 1
ATOM 11214 O O . GLY B 1 88 ? -37.469 37.531 26.641 1 64.38 88 GLY B O 1
ATOM 11215 N N . LYS B 1 89 ? -35.594 37.094 27.672 1 75.69 89 LYS B N 1
ATOM 11216 C CA . LYS B 1 89 ? -35.812 35.656 27.641 1 75.69 89 LYS B CA 1
ATOM 11217 C C . LYS B 1 89 ? -36.219 35.125 29.016 1 75.69 89 LYS B C 1
ATOM 11219 O O . LYS B 1 89 ? -35.625 35.5 30.031 1 75.69 89 LYS B O 1
ATOM 11224 N N . LEU B 1 90 ? -37.25 34.375 29 1 81.44 90 LEU B N 1
ATOM 11225 C CA . LEU B 1 90 ? -37.781 33.781 30.234 1 81.44 90 LEU B CA 1
ATOM 11226 C C . LEU B 1 90 ? -37.156 32.438 30.5 1 81.44 90 LEU B C 1
ATOM 11228 O O . LEU B 1 90 ? -37.188 31.547 29.625 1 81.44 90 LEU B O 1
ATOM 11232 N N . GLU B 1 91 ? -36.344 32.312 31.547 1 87.5 91 GLU B N 1
ATOM 11233 C CA . GLU B 1 91 ? -35.812 31.047 31.984 1 87.5 91 GLU B CA 1
ATOM 11234 C C . GLU B 1 91 ? -36.344 30.656 33.375 1 87.5 91 GLU B C 1
ATOM 11236 O O . GLU B 1 91 ? -36.531 31.531 34.219 1 87.5 91 GLU B O 1
ATOM 11241 N N . LYS B 1 92 ? -36.594 29.406 33.594 1 89.94 92 LYS B N 1
ATOM 11242 C CA . LYS B 1 92 ? -37.125 28.906 34.844 1 89.94 92 LYS B CA 1
ATOM 11243 C C . LYS B 1 92 ? -36.312 27.734 35.375 1 89.94 92 LYS B C 1
ATOM 11245 O O . LYS B 1 92 ? -36.781 26.594 35.312 1 89.94 92 LYS B O 1
ATOM 11250 N N . PRO B 1 93 ? -35.094 28.078 35.844 1 93 93 PRO B N 1
ATOM 11251 C CA . PRO B 1 93 ? -34.312 26.953 36.406 1 93 93 PRO B CA 1
ATOM 11252 C C . PRO B 1 93 ? -35.062 26.266 37.562 1 93 93 PRO B C 1
ATOM 11254 O O . PRO B 1 93 ? -35.812 26.906 38.312 1 93 93 PRO B O 1
ATOM 11257 N N . ASP B 1 94 ? -34.75 24.984 37.781 1 94 94 ASP B N 1
ATOM 11258 C CA . ASP B 1 94 ? -35.438 24.219 38.812 1 94 94 ASP B CA 1
ATOM 11259 C C . ASP B 1 94 ? -35.062 24.703 40.219 1 94 94 ASP B C 1
ATOM 11261 O O . ASP B 1 94 ? -35.906 24.719 41.125 1 94 94 ASP B O 1
ATOM 11265 N N . PHE B 1 95 ? -33.781 24.969 40.375 1 95.5 95 PHE B N 1
ATOM 11266 C CA . PHE B 1 95 ? -33.281 25.422 41.688 1 95.5 95 PHE B CA 1
ATOM 11267 C C . PHE B 1 95 ? -32.406 26.672 41.531 1 95.5 95 PHE B C 1
ATOM 11269 O O . PHE B 1 95 ? -31.5 26.688 40.688 1 95.5 95 PHE B O 1
ATOM 11276 N N . LEU B 1 96 ? -32.719 27.656 42.219 1 95.12 96 LEU B N 1
ATOM 11277 C CA . LEU B 1 96 ? -31.75 28.703 42.5 1 95.12 96 LEU B CA 1
ATOM 11278 C C . LEU B 1 96 ? -31.031 28.422 43.812 1 95.12 96 LEU B C 1
ATOM 11280 O O . LEU B 1 96 ? -31.672 28.312 44.875 1 95.12 96 LEU B O 1
ATOM 11284 N N . LEU B 1 97 ? -29.781 28.234 43.75 1 95.62 97 LEU B N 1
ATOM 11285 C CA . LEU B 1 97 ? -29.016 27.844 44.938 1 95.62 97 LEU B CA 1
ATOM 11286 C C . LEU B 1 97 ? -28.344 29.047 45.562 1 95.62 97 LEU B C 1
ATOM 11288 O O . LEU B 1 97 ? -27.844 29.938 44.875 1 95.62 97 LEU B O 1
ATOM 11292 N N . PHE B 1 98 ? -28.406 29 46.906 1 94.5 98 PHE B N 1
ATOM 11293 C CA . PHE B 1 98 ? -27.766 30.031 47.719 1 94.5 98 PHE B CA 1
ATOM 11294 C C . PHE B 1 98 ? -26.781 29.406 48.688 1 94.5 98 PHE B C 1
ATOM 11296 O O . PHE B 1 98 ? -27.094 28.391 49.312 1 94.5 98 PHE B O 1
ATOM 11303 N N . SER B 1 99 ? -25.594 29.938 48.812 1 90.56 99 SER B N 1
ATOM 11304 C CA . SER B 1 99 ? -24.547 29.344 49.656 1 90.56 99 SER B CA 1
ATOM 11305 C C . SER B 1 99 ? -24.859 29.516 51.125 1 90.56 99 SER B C 1
ATOM 11307 O O . SER B 1 99 ? -24.281 28.812 51.969 1 90.56 99 SER B O 1
ATOM 11309 N N . ASN B 1 100 ? -25.703 30.469 51.5 1 88.69 100 ASN B N 1
ATOM 11310 C CA . ASN B 1 100 ? -26.109 30.641 52.906 1 88.69 100 ASN B CA 1
ATOM 11311 C C . ASN B 1 100 ? -27.5 31.266 53 1 88.69 100 ASN B C 1
ATOM 11313 O O . ASN B 1 100 ? -28.031 31.75 52 1 88.69 100 ASN B O 1
ATOM 11317 N N . ASP B 1 101 ? -28.078 31.25 54.125 1 89.81 101 ASP B N 1
ATOM 11318 C CA . ASP B 1 101 ? -29.453 31.672 54.375 1 89.81 101 ASP B CA 1
ATOM 11319 C C . ASP B 1 101 ? -29.609 33.188 54.219 1 89.81 101 ASP B C 1
ATOM 11321 O O . ASP B 1 101 ? -30.672 33.688 53.844 1 89.81 101 ASP B O 1
ATOM 11325 N N . LYS B 1 102 ? -28.594 33.875 54.5 1 89.69 102 LYS B N 1
ATOM 11326 C CA . LYS B 1 102 ? -28.641 35.344 54.375 1 89.69 102 LYS B CA 1
ATOM 11327 C C . LYS B 1 102 ? -28.859 35.781 52.938 1 89.69 102 LYS B C 1
ATOM 11329 O O . LYS B 1 102 ? -29.641 36.688 52.688 1 89.69 102 LYS B O 1
ATOM 11334 N N . LEU B 1 103 ? -28.141 35.094 52.062 1 90.75 103 LEU B N 1
ATOM 11335 C CA . LEU B 1 103 ? -28.281 35.406 50.656 1 90.75 103 LEU B CA 1
ATOM 11336 C C . LEU B 1 103 ? -29.672 35.094 50.156 1 90.75 103 LEU B C 1
ATOM 11338 O O . LEU B 1 103 ? -30.234 35.812 49.344 1 90.75 103 LEU B O 1
ATOM 11342 N N . LYS B 1 104 ? -30.156 33.969 50.625 1 93.44 104 LYS B N 1
ATOM 11343 C CA . LYS B 1 104 ? -31.5 33.594 50.219 1 93.44 104 LYS B CA 1
ATOM 11344 C C . LYS B 1 104 ? -32.531 34.594 50.719 1 93.44 104 LYS B C 1
ATOM 11346 O O . LYS B 1 104 ? -33.438 34.969 49.969 1 93.44 104 LYS B O 1
ATOM 11351 N N . SER B 1 105 ? -32.406 35 51.938 1 91.5 105 SER B N 1
ATOM 11352 C CA . SER B 1 105 ? -33.312 35.938 52.531 1 91.5 105 SER B CA 1
ATOM 11353 C C . SER B 1 105 ? -33.281 37.281 51.781 1 91.5 105 SER B C 1
ATOM 11355 O O . SER B 1 105 ? -34.312 37.906 51.562 1 91.5 105 SER B O 1
ATOM 11357 N N . LYS B 1 106 ? -32.156 37.656 51.469 1 90.94 106 LYS B N 1
ATOM 11358 C CA . LYS B 1 106 ? -32 38.875 50.719 1 90.94 106 LYS B CA 1
ATOM 11359 C C . LYS B 1 106 ? -32.75 38.812 49.375 1 90.94 106 LYS B C 1
ATOM 11361 O O . LYS B 1 106 ? -33.375 39.75 48.938 1 90.94 106 LYS B O 1
ATOM 11366 N N . TYR B 1 107 ? -32.594 37.656 48.75 1 92.38 107 TYR B N 1
ATOM 11367 C CA . TYR B 1 107 ? -33.25 37.438 47.469 1 92.38 107 TYR B CA 1
ATOM 11368 C C . TYR B 1 107 ? -34.75 37.438 47.625 1 92.38 107 TYR B C 1
ATOM 11370 O O . TYR B 1 107 ? -35.469 38.031 46.812 1 92.38 107 TYR B O 1
ATOM 11378 N N . GLU B 1 108 ? -35.25 36.812 48.656 1 89.94 108 GLU B N 1
ATOM 11379 C CA . GLU B 1 108 ? -36.688 36.656 48.906 1 89.94 108 GLU B CA 1
ATOM 11380 C C . GLU B 1 108 ? -37.312 37.969 49.25 1 89.94 108 GLU B C 1
ATOM 11382 O O . GLU B 1 108 ? -38.531 38.156 49.062 1 89.94 108 GLU B O 1
ATOM 11387 N N . ASN B 1 109 ? -36.562 38.906 49.781 1 87.62 109 ASN B N 1
ATOM 11388 C CA . ASN B 1 109 ? -37.094 40.188 50.188 1 87.62 109 ASN B CA 1
ATOM 11389 C C . ASN B 1 109 ? -37.156 41.188 49.031 1 87.62 109 ASN B C 1
ATOM 11391 O O . ASN B 1 109 ? -37.688 42.281 49.188 1 87.62 109 ASN B O 1
ATOM 11395 N N . LEU B 1 110 ? -36.594 40.781 47.938 1 87.81 110 LEU B N 1
ATOM 11396 C CA . LEU B 1 110 ? -36.719 41.625 46.781 1 87.81 110 LEU B CA 1
ATOM 11397 C C . LEU B 1 110 ? -38.125 41.688 46.25 1 87.81 110 LEU B C 1
ATOM 11399 O O . LEU B 1 110 ? -38.906 40.75 46.469 1 87.81 110 LEU B O 1
ATOM 11403 N N . ASP B 1 111 ? -38.625 42.781 45.656 1 81.5 111 ASP B N 1
ATOM 11404 C CA . ASP B 1 111 ? -39.969 42.875 45.062 1 81.5 111 ASP B CA 1
ATOM 11405 C C . ASP B 1 111 ? -40.094 41.969 43.844 1 81.5 111 ASP B C 1
ATOM 11407 O O . ASP B 1 111 ? -39.094 41.594 43.25 1 81.5 111 ASP B O 1
ATOM 11411 N N . LYS B 1 112 ? -41.312 41.625 43.469 1 80.44 112 LYS B N 1
ATOM 11412 C CA . LYS B 1 112 ? -41.625 40.625 42.469 1 80.44 112 LYS B CA 1
ATOM 11413 C C . LYS B 1 112 ? -40.969 41 41.125 1 80.44 112 LYS B C 1
ATOM 11415 O O . LYS B 1 112 ? -40.375 40.125 40.469 1 80.44 112 LYS B O 1
ATOM 11420 N N . GLU B 1 113 ? -40.969 42.188 40.75 1 77.56 113 GLU B N 1
ATOM 11421 C CA . GLU B 1 113 ? -40.438 42.625 39.469 1 77.56 113 GLU B CA 1
ATOM 11422 C C . GLU B 1 113 ? -38.906 42.656 39.469 1 77.56 113 GLU B C 1
ATOM 11424 O O . GLU B 1 113 ? -38.281 42.219 38.5 1 77.56 113 GLU B O 1
ATOM 11429 N N . THR B 1 114 ? -38.312 43 40.625 1 81 114 THR B N 1
ATOM 11430 C CA . THR B 1 114 ? -36.875 43.031 40.75 1 81 114 THR B CA 1
ATOM 11431 C C . THR B 1 114 ? -36.312 41.625 40.844 1 81 114 THR B C 1
ATOM 11433 O O . THR B 1 114 ? -35.188 41.344 40.375 1 81 114 THR B O 1
ATOM 11436 N N . LYS B 1 115 ? -37.062 40.781 41.438 1 83.81 115 LYS B N 1
ATOM 11437 C CA . LYS B 1 115 ? -36.656 39.406 41.594 1 83.81 115 LYS B CA 1
ATOM 11438 C C . LYS B 1 115 ? -36.469 38.719 40.25 1 83.81 115 LYS B C 1
ATOM 11440 O O . LYS B 1 115 ? -35.531 37.938 40.062 1 83.81 115 LYS B O 1
ATOM 11445 N N . LYS B 1 116 ? -37.281 39.031 39.312 1 83.81 116 LYS B N 1
ATOM 11446 C CA . LYS B 1 116 ? -37.25 38.438 37.969 1 83.81 116 LYS B CA 1
ATOM 11447 C C . LYS B 1 116 ? -36 38.812 37.219 1 83.81 116 LYS B C 1
ATOM 11449 O O . LYS B 1 116 ? -35.5 38.031 36.406 1 83.81 116 LYS B O 1
ATOM 11454 N N . SER B 1 117 ? -35.5 39.906 37.562 1 81.25 117 SER B N 1
ATOM 11455 C CA . SER B 1 117 ? -34.344 40.406 36.812 1 81.25 117 SER B CA 1
ATOM 11456 C C . SER B 1 117 ? -33.062 40.312 37.625 1 81.25 117 SER B C 1
ATOM 11458 O O . SER B 1 117 ? -31.969 40.531 37.125 1 81.25 117 SER B O 1
ATOM 11460 N N . SER B 1 118 ? -33.219 39.875 38.875 1 81 118 SER B N 1
ATOM 11461 C CA . SER B 1 118 ? -32.062 39.875 39.781 1 81 118 SER B CA 1
ATOM 11462 C C . SER B 1 118 ? -31.203 38.594 39.594 1 81 118 SER B C 1
ATOM 11464 O O . SER B 1 118 ? -31.75 37.5 39.375 1 81 118 SER B O 1
ATOM 11466 N N . ASN B 1 119 ? -29.906 38.75 39.594 1 81.19 119 ASN B N 1
ATOM 11467 C CA . ASN B 1 119 ? -28.969 37.656 39.5 1 81.19 119 ASN B CA 1
ATOM 11468 C C . ASN B 1 119 ? -28.281 37.406 40.844 1 81.19 119 ASN B C 1
ATOM 11470 O O . ASN B 1 119 ? -27.141 36.938 40.906 1 81.19 119 ASN B O 1
ATOM 11474 N N . ASP B 1 120 ? -29.016 37.781 41.938 1 83.62 120 ASP B N 1
ATOM 11475 C CA . ASP B 1 120 ? -28.438 37.688 43.25 1 83.62 120 ASP B CA 1
ATOM 11476 C C . ASP B 1 120 ? -28.594 36.25 43.812 1 83.62 120 ASP B C 1
ATOM 11478 O O . ASP B 1 120 ? -29.203 36.094 44.875 1 83.62 120 ASP B O 1
ATOM 11482 N N . PHE B 1 121 ? -28.312 35.312 43.188 1 90 121 PHE B N 1
ATOM 11483 C CA . PHE B 1 121 ? -28.188 33.906 43.625 1 90 121 PHE B CA 1
ATOM 11484 C C . PHE B 1 121 ? -26.797 33.375 43.281 1 90 121 PHE B C 1
ATOM 11486 O O . PHE B 1 121 ? -26.078 33.969 42.5 1 90 121 PHE B O 1
ATOM 11493 N N . THR B 1 122 ? -26.375 32.344 43.906 1 90.44 122 THR B N 1
ATOM 11494 C CA . THR B 1 122 ? -25.016 31.828 43.75 1 90.44 122 THR B CA 1
ATOM 11495 C C . THR B 1 122 ? -24.875 31.062 42.438 1 90.44 122 THR B C 1
ATOM 11497 O O . THR B 1 122 ? -24.047 31.422 41.625 1 90.44 122 THR B O 1
ATOM 11500 N N . ILE B 1 123 ? -25.547 29.891 42.312 1 93.56 123 ILE B N 1
ATOM 11501 C CA . ILE B 1 123 ? -25.531 29.109 41.062 1 93.56 123 ILE B CA 1
ATOM 11502 C C . ILE B 1 123 ? -26.906 28.516 40.844 1 93.56 123 ILE B C 1
ATOM 11504 O O . ILE B 1 123 ? -27.828 28.719 41.625 1 93.56 123 ILE B O 1
ATOM 11508 N N . ILE B 1 124 ? -27.078 27.844 39.719 1 94.81 124 ILE B N 1
ATOM 11509 C CA . ILE B 1 124 ? -28.359 27.203 39.406 1 94.81 124 ILE B CA 1
ATOM 11510 C C . ILE B 1 124 ? -28.156 25.688 39.344 1 94.81 124 ILE B C 1
ATOM 11512 O O . ILE B 1 124 ? -27.031 25.219 39.125 1 94.81 124 ILE B O 1
ATOM 11516 N N . LEU B 1 125 ? -29.141 24.953 39.562 1 96.44 125 LEU B N 1
ATOM 11517 C CA . LEU B 1 125 ? -29.156 23.516 39.375 1 96.44 125 LEU B CA 1
ATOM 11518 C C . LEU B 1 125 ? -30.391 23.094 38.594 1 96.44 125 LEU B C 1
ATOM 11520 O O . LEU B 1 125 ? -31.516 23.5 38.906 1 96.44 125 LEU B O 1
ATOM 11524 N N . GLU B 1 126 ? -30.125 22.391 37.531 1 94.69 126 GLU B N 1
ATOM 11525 C CA . GLU B 1 126 ? -31.203 21.766 36.75 1 94.69 126 GLU B CA 1
ATOM 11526 C C . GLU B 1 126 ? -31.344 20.281 37.125 1 94.69 126 GLU B C 1
ATOM 11528 O O . GLU B 1 126 ? -30.359 19.562 37.188 1 94.69 126 GLU B O 1
ATOM 11533 N N . SER B 1 127 ? -32.5 19.922 37.469 1 95.19 127 SER B N 1
ATOM 11534 C CA . SER B 1 127 ? -32.75 18.547 37.875 1 95.19 127 SER B CA 1
ATOM 11535 C C . SER B 1 127 ? -33.656 17.828 36.906 1 95.19 127 SER B C 1
ATOM 11537 O O . SER B 1 127 ? -34.5 18.453 36.25 1 95.19 127 SER B O 1
ATOM 11539 N N . LYS B 1 128 ? -33.438 16.562 36.688 1 94 128 LYS B N 1
ATOM 11540 C CA . LYS B 1 128 ? -34.281 15.688 35.875 1 94 128 LYS B CA 1
ATOM 11541 C C . LYS B 1 128 ? -34.75 14.484 36.688 1 94 128 LYS B C 1
ATOM 11543 O O . LYS B 1 128 ? -34.219 14.195 37.75 1 94 128 LYS B O 1
ATOM 11548 N N . ALA B 1 129 ? -35.75 13.766 36.156 1 92.56 129 ALA B N 1
ATOM 11549 C CA . ALA B 1 129 ? -36.25 12.562 36.812 1 92.56 129 ALA B CA 1
ATOM 11550 C C . ALA B 1 129 ? -35.188 11.461 36.812 1 92.56 129 ALA B C 1
ATOM 11552 O O . ALA B 1 129 ? -34.281 11.461 36 1 92.56 129 ALA B O 1
ATOM 11553 N N . TYR B 1 130 ? -35.406 10.602 37.719 1 93.38 130 TYR B N 1
ATOM 11554 C CA . TYR B 1 130 ? -34.438 9.547 38 1 93.38 130 TYR B CA 1
ATOM 11555 C C . TYR B 1 130 ? -34.094 8.766 36.719 1 93.38 130 TYR B C 1
ATOM 11557 O O . TYR B 1 130 ? -32.938 8.398 36.5 1 93.38 130 TYR B O 1
ATOM 11565 N N . ASN B 1 131 ? -35.062 8.57 35.875 1 90.81 131 ASN B N 1
ATOM 11566 C CA . ASN B 1 131 ? -34.875 7.699 34.719 1 90.81 131 ASN B CA 1
ATOM 11567 C C . ASN B 1 131 ? -34.5 8.492 33.469 1 90.81 131 ASN B C 1
ATOM 11569 O O . ASN B 1 131 ? -34.188 7.906 32.406 1 90.81 131 ASN B O 1
ATOM 11573 N N . ILE B 1 132 ? -34.375 9.797 33.625 1 90.56 132 ILE B N 1
ATOM 11574 C CA . ILE B 1 132 ? -34.062 10.625 32.469 1 90.56 132 ILE B CA 1
ATOM 11575 C C . ILE B 1 132 ? -32.531 10.867 32.438 1 90.56 132 ILE B C 1
ATOM 11577 O O . ILE B 1 132 ? -31.938 11.273 33.438 1 90.56 132 ILE B O 1
ATOM 11581 N N . GLU B 1 133 ? -31.922 10.562 31.281 1 89.62 133 GLU B N 1
ATOM 11582 C CA . GLU B 1 133 ? -30.484 10.781 31.141 1 89.62 133 GLU B CA 1
ATOM 11583 C C . GLU B 1 133 ? -30.156 12.266 31.078 1 89.62 133 GLU B C 1
ATOM 11585 O O . GLU B 1 133 ? -30.906 13.055 30.5 1 89.62 133 GLU B O 1
ATOM 11590 N N . ILE B 1 134 ? -29.094 12.633 31.75 1 91.5 134 ILE B N 1
ATOM 11591 C CA . ILE B 1 134 ? -28.734 14.039 31.797 1 91.5 134 ILE B CA 1
ATOM 11592 C C . ILE B 1 134 ? -28.094 14.461 30.469 1 91.5 134 ILE B C 1
ATOM 11594 O O . ILE B 1 134 ? -27.953 15.648 30.188 1 91.5 134 ILE B O 1
ATOM 11598 N N . ASP B 1 135 ? -27.688 13.57 29.641 1 86.81 135 ASP B N 1
ATOM 11599 C CA . ASP B 1 135 ? -27.234 13.773 28.266 1 86.81 135 ASP B CA 1
ATOM 11600 C C . ASP B 1 135 ? -27.781 12.68 27.344 1 86.81 135 ASP B C 1
ATOM 11602 O O . ASP B 1 135 ? -27.25 11.562 27.328 1 86.81 135 ASP B O 1
ATOM 11606 N N . ASN B 1 136 ? -28.859 13.023 26.672 1 78.75 136 ASN B N 1
ATOM 11607 C CA . ASN B 1 136 ? -29.484 12.016 25.812 1 78.75 136 ASN B CA 1
ATOM 11608 C C . ASN B 1 136 ? -28.859 12 24.422 1 78.75 136 ASN B C 1
ATOM 11610 O O . ASN B 1 136 ? -29.391 11.359 23.5 1 78.75 136 ASN B O 1
ATOM 11614 N N . LYS B 1 137 ? -27.703 12.812 24.188 1 78 137 LYS B N 1
ATOM 11615 C CA . LYS B 1 137 ? -26.906 12.852 22.953 1 78 137 LYS B CA 1
ATOM 11616 C C . LYS B 1 137 ? -27.734 13.398 21.797 1 78 137 LYS B C 1
ATOM 11618 O O . LYS B 1 137 ? -27.375 13.211 20.625 1 78 137 LYS B O 1
ATOM 11623 N N . LYS B 1 138 ? -28.922 14.031 22.141 1 80.44 138 LYS B N 1
ATOM 11624 C CA . LYS B 1 138 ? -29.781 14.625 21.109 1 80.44 138 LYS B CA 1
ATOM 11625 C C . LYS B 1 138 ? -29.578 16.141 21.031 1 80.44 138 LYS B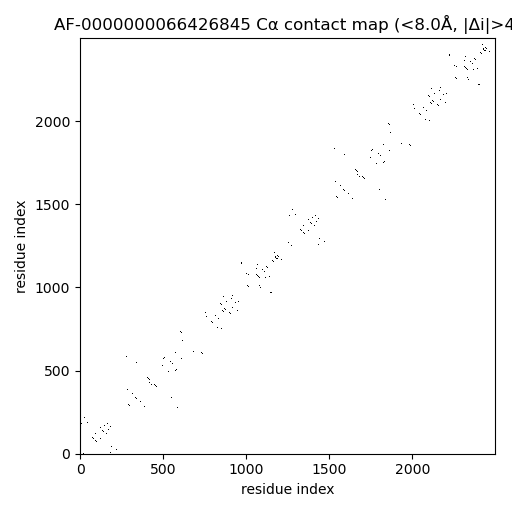 C 1
ATOM 11627 O O . LYS B 1 138 ? -29.031 16.734 21.969 1 80.44 138 LYS B O 1
ATOM 11632 N N . VAL B 1 139 ? -29.922 16.656 19.922 1 75.69 139 VAL B N 1
ATOM 11633 C CA . VAL B 1 139 ? -29.812 18.094 19.75 1 75.69 139 VAL B CA 1
ATOM 11634 C C . VAL B 1 139 ? -30.969 18.797 20.453 1 75.69 139 VAL B C 1
ATOM 11636 O O . VAL B 1 139 ? -30.781 19.844 21.094 1 75.69 139 VAL B O 1
ATOM 11639 N N . LYS B 1 140 ? -32.125 18.156 20.328 1 76.25 140 LYS B N 1
ATOM 11640 C CA . LYS B 1 140 ? -33.312 18.75 20.906 1 76.25 140 LYS B CA 1
ATOM 11641 C C . LYS B 1 140 ? -33.594 18.172 22.297 1 76.25 140 LYS B C 1
ATOM 11643 O O . LYS B 1 140 ? -33.438 16.969 22.516 1 76.25 140 LYS B O 1
ATOM 11648 N N . ASP B 1 141 ? -34 18.984 23.156 1 79.5 141 ASP B N 1
ATOM 11649 C CA . ASP B 1 141 ? -34.469 18.594 24.484 1 79.5 141 ASP B CA 1
ATOM 11650 C C . ASP B 1 141 ? -33.344 17.891 25.266 1 79.5 141 ASP B C 1
ATOM 11652 O O . ASP B 1 141 ? -33.594 16.844 25.891 1 79.5 141 ASP B O 1
ATOM 11656 N N . ASN B 1 142 ? -32.125 18.234 25.062 1 87 142 ASN B N 1
ATOM 11657 C CA . ASN B 1 142 ? -30.953 17.719 25.781 1 87 142 ASN B CA 1
ATOM 11658 C C . ASN B 1 142 ? -30.688 18.531 27.047 1 87 142 ASN B C 1
ATOM 11660 O O . ASN B 1 142 ? -30.422 19.734 26.969 1 87 142 ASN B O 1
ATOM 11664 N N . PRO B 1 143 ? -30.844 17.875 28.203 1 89.69 143 PRO B N 1
ATOM 11665 C CA . PRO B 1 143 ? -30.609 18.594 29.469 1 89.69 143 PRO B CA 1
ATOM 11666 C C . PRO B 1 143 ? -29.25 19.297 29.5 1 89.69 143 PRO B C 1
ATOM 11668 O O . PRO B 1 143 ? -29.125 20.359 30.109 1 89.69 143 PRO B O 1
ATOM 11671 N N . HIS B 1 144 ? -28.266 18.703 28.906 1 88.25 144 HIS B N 1
ATOM 11672 C CA . HIS B 1 144 ? -26.938 19.312 28.828 1 88.25 144 HIS B CA 1
ATOM 11673 C C . HIS B 1 144 ? -27 20.672 28.156 1 88.25 144 HIS B C 1
ATOM 11675 O O . HIS B 1 144 ? -26.453 21.641 28.672 1 88.25 144 HIS B O 1
ATOM 11681 N N . PHE B 1 145 ? -27.641 20.734 27.094 1 83.62 145 PHE B N 1
ATOM 11682 C CA . PHE B 1 145 ? -27.719 22 26.359 1 83.62 145 PHE B CA 1
ATOM 11683 C C . PHE B 1 145 ? -28.656 22.984 27.062 1 83.62 145 PHE B C 1
ATOM 11685 O O . PHE B 1 145 ? -28.469 24.188 26.984 1 83.62 145 PHE B O 1
ATOM 11692 N N . GLN B 1 146 ? -29.625 22.422 27.766 1 85.19 146 GLN B N 1
ATOM 11693 C CA . GLN B 1 146 ? -30.547 23.25 28.531 1 85.19 146 GLN B CA 1
ATOM 11694 C C . GLN B 1 146 ? -29.812 24.047 29.609 1 85.19 146 GLN B C 1
ATOM 11696 O O . GLN B 1 146 ? -30 25.266 29.734 1 85.19 146 GLN B O 1
ATOM 11701 N N . ILE B 1 147 ? -29 23.328 30.344 1 90.25 147 ILE B N 1
ATOM 11702 C CA . ILE B 1 147 ? -28.281 24 31.438 1 90.25 147 ILE B CA 1
ATOM 11703 C C . ILE B 1 147 ? -27.312 25.031 30.844 1 90.25 147 ILE B C 1
ATOM 11705 O O . ILE B 1 147 ? -27.094 26.078 31.438 1 90.25 147 ILE B O 1
ATOM 11709 N N . LEU B 1 148 ? -26.719 24.688 29.797 1 85.44 148 LEU B N 1
ATOM 11710 C CA . LEU B 1 148 ? -25.797 25.641 29.172 1 85.44 148 LEU B CA 1
ATOM 11711 C C . LEU B 1 148 ? -26.531 26.875 28.688 1 85.44 148 LEU B C 1
ATOM 11713 O O . LEU B 1 148 ? -26.031 28 28.797 1 85.44 148 LEU B O 1
ATOM 11717 N N . ARG B 1 149 ? -27.703 26.656 28.109 1 81.44 149 ARG B N 1
ATOM 11718 C CA . ARG B 1 149 ? -28.531 27.781 27.688 1 81.44 149 ARG B CA 1
ATOM 11719 C C . ARG B 1 149 ? -28.906 28.672 28.875 1 81.44 149 ARG B C 1
ATOM 11721 O O . ARG B 1 149 ? -28.828 29.891 28.781 1 81.44 149 ARG B O 1
ATOM 11728 N N . TYR B 1 150 ? -29.25 28.031 29.953 1 87.31 150 TYR B N 1
ATOM 11729 C CA . TYR B 1 150 ? -29.609 28.781 31.156 1 87.31 150 TYR B CA 1
ATOM 11730 C C . TYR B 1 150 ? -28.438 29.625 31.641 1 87.31 150 TYR B C 1
ATOM 11732 O O . TYR B 1 150 ? -28.594 30.797 31.953 1 87.31 150 TYR B O 1
ATOM 11740 N N . LEU B 1 151 ? -27.328 29 31.703 1 86.62 151 LEU B N 1
ATOM 11741 C CA . LEU B 1 151 ? -26.141 29.688 32.188 1 86.62 151 LEU B CA 1
ATOM 11742 C C . LEU B 1 151 ? -25.766 30.844 31.281 1 86.62 151 LEU B C 1
ATOM 11744 O O . LEU B 1 151 ? -25.344 31.906 31.766 1 86.62 151 LEU B O 1
ATOM 11748 N N . GLY B 1 152 ? -25.875 30.625 30.016 1 77.88 152 GLY B N 1
ATOM 11749 C CA . GLY B 1 152 ? -25.594 31.672 29.047 1 77.88 152 GLY B CA 1
ATOM 11750 C C . GLY B 1 152 ? -26.531 32.875 29.188 1 77.88 152 GLY B C 1
ATOM 11751 O O . GLY B 1 152 ? -26.094 34 29.188 1 77.88 152 GLY B O 1
ATOM 11752 N N . ASN B 1 153 ? -27.797 32.531 29.344 1 78.5 153 ASN B N 1
ATOM 11753 C CA . ASN B 1 153 ? -28.828 33.562 29.391 1 78.5 153 ASN B CA 1
ATOM 11754 C C . ASN B 1 153 ? -28.781 34.312 30.719 1 78.5 153 ASN B C 1
ATOM 11756 O O . ASN B 1 153 ? -29.047 35.531 30.766 1 78.5 153 ASN B O 1
ATOM 11760 N N . LEU B 1 154 ? -28.422 33.562 31.734 1 84.69 154 LEU B N 1
ATOM 11761 C CA . LEU B 1 154 ? -28.406 34.188 33.062 1 84.69 154 LEU B CA 1
ATOM 11762 C C . LEU B 1 154 ? -27.031 34.75 33.375 1 84.69 154 LEU B C 1
ATOM 11764 O O . LEU B 1 154 ? -26.844 35.406 34.406 1 84.69 154 LEU B O 1
ATOM 11768 N N . LYS B 1 155 ? -26.078 34.5 32.438 1 78.38 155 LYS B N 1
ATOM 11769 C CA . LYS B 1 155 ? -24.703 35 32.562 1 78.38 155 LYS B CA 1
ATOM 11770 C C . LYS B 1 155 ? -24.062 34.5 33.844 1 78.38 155 LYS B C 1
ATOM 11772 O O . LYS B 1 155 ? -23.5 35.281 34.594 1 78.38 155 LYS B O 1
ATOM 11777 N N . LYS B 1 156 ? -24.328 33.344 34.188 1 85.38 156 LYS B N 1
ATOM 11778 C CA . LYS B 1 156 ? -23.688 32.656 35.312 1 85.38 156 LYS B CA 1
ATOM 11779 C C . LYS B 1 156 ? -22.578 31.719 34.844 1 85.38 156 LYS B C 1
ATOM 11781 O O . LYS B 1 156 ? -22.734 31.047 33.812 1 85.38 156 LYS B O 1
ATOM 11786 N N . ASN B 1 157 ? -21.562 31.656 35.594 1 85.19 157 ASN B N 1
ATOM 11787 C CA . ASN B 1 157 ? -20.391 30.891 35.156 1 85.19 157 ASN B CA 1
ATOM 11788 C C . ASN B 1 157 ? -20.531 29.422 35.531 1 85.19 157 ASN B C 1
ATOM 11790 O O . ASN B 1 157 ? -19.984 28.547 34.844 1 85.19 157 ASN B O 1
ATOM 11794 N N . TYR B 1 158 ? -21.25 29.141 36.594 1 91.75 158 TYR B N 1
ATOM 11795 C CA . TYR B 1 158 ? -21.266 27.766 37.094 1 91.75 158 TYR B CA 1
ATOM 11796 C C . TYR B 1 158 ? -22.688 27.25 37.25 1 91.75 158 TYR B C 1
ATOM 11798 O O . TYR B 1 158 ? -23.609 28.031 37.5 1 91.75 158 TYR B O 1
ATOM 11806 N N . GLY B 1 159 ? -22.844 26.031 37.094 1 93.94 159 GLY B N 1
ATOM 11807 C CA . GLY B 1 159 ? -24.141 25.391 37.281 1 93.94 159 GLY B CA 1
ATOM 11808 C C . GLY B 1 159 ? -24.031 23.891 37.469 1 93.94 159 GLY B C 1
ATOM 11809 O O . GLY B 1 159 ? -23 23.281 37.188 1 93.94 159 GLY B O 1
ATOM 11810 N N . PHE B 1 160 ? -25.109 23.281 38.062 1 96.75 160 PHE B N 1
ATOM 11811 C CA . PHE B 1 160 ? -25.188 21.828 38.281 1 96.75 160 PHE B CA 1
ATOM 11812 C C . PHE B 1 160 ? -26.328 21.234 37.469 1 96.75 160 PHE B C 1
ATOM 11814 O O . PHE B 1 160 ? -27.359 21.891 37.25 1 96.75 160 PHE B O 1
ATOM 11821 N N . LEU B 1 161 ? -26.109 20.062 36.906 1 96.56 161 LEU B N 1
ATOM 11822 C CA . LEU B 1 161 ? -27.125 19.234 36.281 1 96.56 161 LEU B CA 1
ATOM 11823 C C . LEU B 1 161 ? -27.172 17.844 36.906 1 96.56 161 LEU B C 1
ATOM 11825 O O . LEU B 1 161 ? -26.125 17.234 37.125 1 96.56 161 LEU B O 1
ATOM 11829 N N . THR B 1 162 ? -28.359 17.359 37.344 1 97.25 162 THR B N 1
ATOM 11830 C CA . THR B 1 162 ? -28.391 16.047 37.969 1 97.25 162 THR B CA 1
ATOM 11831 C C . THR B 1 162 ? -29.719 15.344 37.719 1 97.25 162 THR B C 1
ATOM 11833 O O . THR B 1 162 ? -30.734 16 37.469 1 97.25 162 THR B O 1
ATOM 11836 N N . ASN B 1 163 ? -29.672 14.078 37.625 1 95.38 163 ASN B N 1
ATOM 11837 C CA . ASN B 1 163 ? -30.859 13.219 37.688 1 95.38 163 ASN B CA 1
ATOM 11838 C C . ASN B 1 163 ? -30.875 12.367 38.969 1 95.38 163 ASN B C 1
ATOM 11840 O O . ASN B 1 163 ? -31.5 11.312 39 1 95.38 163 ASN B O 1
ATOM 11844 N N . GLY B 1 164 ? -30.094 12.82 39.875 1 95.06 164 GLY B N 1
ATOM 11845 C CA . GLY B 1 164 ? -30 12.109 41.156 1 95.06 164 GLY B CA 1
ATOM 11846 C C . GLY B 1 164 ? -28.922 11.039 41.156 1 95.06 164 GLY B C 1
ATOM 11847 O O . GLY B 1 164 ? -28.25 10.828 42.156 1 95.06 164 GLY B O 1
ATOM 11848 N N . ARG B 1 165 ? -28.766 10.344 40.031 1 95.44 165 ARG B N 1
ATOM 11849 C CA . ARG B 1 165 ? -27.734 9.32 39.875 1 95.44 165 ARG B CA 1
ATOM 11850 C C . ARG B 1 165 ? -26.406 9.945 39.5 1 95.44 165 ARG B C 1
ATOM 11852 O O . ARG B 1 165 ? -25.391 9.695 40.156 1 95.44 165 ARG B O 1
ATOM 11859 N N . PHE B 1 166 ? -26.453 10.75 38.469 1 95.88 166 PHE B N 1
ATOM 11860 C CA . PHE B 1 166 ? -25.281 11.461 37.969 1 95.88 166 PHE B CA 1
ATOM 11861 C C . PHE B 1 166 ? -25.375 12.945 38.312 1 95.88 166 PHE B C 1
ATOM 11863 O O . PHE B 1 166 ? -26.453 13.547 38.219 1 95.88 166 PHE B O 1
ATOM 11870 N N . TRP B 1 167 ? -24.312 13.508 38.812 1 96.81 167 TRP B N 1
ATOM 11871 C CA . TRP B 1 167 ? -24.188 14.93 39.094 1 96.81 167 TRP B CA 1
ATOM 11872 C C . TRP B 1 167 ? -23.094 15.555 38.219 1 96.81 167 TRP B C 1
ATOM 11874 O O . TRP B 1 167 ? -21.969 15.07 38.188 1 96.81 167 TRP B O 1
ATOM 11884 N N . ARG B 1 168 ? -23.453 16.578 37.5 1 96.25 168 ARG B N 1
ATOM 11885 C CA . ARG B 1 168 ? -22.531 17.219 36.562 1 96.25 168 ARG B CA 1
ATOM 11886 C C . ARG B 1 168 ? -22.297 18.672 36.938 1 96.25 168 ARG B C 1
ATOM 11888 O O . ARG B 1 168 ? -23.219 19.391 37.312 1 96.25 168 ARG B O 1
ATOM 11895 N N . PHE B 1 169 ? -21.047 19.062 37.031 1 95.19 169 PHE B N 1
ATOM 11896 C CA . PHE B 1 169 ? -20.641 20.438 37.25 1 95.19 169 PHE B CA 1
ATOM 11897 C C . PHE B 1 169 ? -20.188 21.078 35.938 1 95.19 169 PHE B C 1
ATOM 11899 O O . PHE B 1 169 ? -19.484 20.453 35.125 1 95.19 169 PHE B O 1
ATOM 11906 N N . TYR B 1 170 ? -20.672 22.328 35.625 1 91.88 170 TYR B N 1
ATOM 11907 C CA . TYR B 1 170 ? -20.328 23.047 34.406 1 91.88 170 TYR B CA 1
ATOM 11908 C C . TYR B 1 170 ? -19.609 24.359 34.75 1 91.88 170 TYR B C 1
ATOM 11910 O O . TYR B 1 170 ? -19.984 25.062 35.688 1 91.88 170 TYR B O 1
ATOM 11918 N N . ASP B 1 171 ? -18.531 24.578 34.125 1 87.38 171 ASP B N 1
ATOM 11919 C CA . ASP B 1 171 ? -17.891 25.875 34.094 1 87.38 171 ASP B CA 1
ATOM 11920 C C . ASP B 1 171 ? -18.156 26.578 32.75 1 87.38 171 ASP B C 1
ATOM 11922 O O . ASP B 1 171 ? -17.562 26.219 31.734 1 87.38 171 ASP B O 1
ATOM 11926 N N . ASN B 1 172 ? -19.031 27.5 32.719 1 78.44 172 ASN B N 1
ATOM 11927 C CA . ASN B 1 172 ? -19.438 28.188 31.484 1 78.44 172 ASN B CA 1
ATOM 11928 C C . ASN B 1 172 ? -18.656 29.484 31.266 1 78.44 172 ASN B C 1
ATOM 11930 O O . ASN B 1 172 ? -19.047 30.312 30.453 1 78.44 172 ASN B O 1
ATOM 11934 N N . SER B 1 173 ? -17.656 29.703 32.031 1 70.69 173 SER B N 1
ATOM 11935 C CA . SER B 1 173 ? -16.859 30.906 31.891 1 70.69 173 SER B CA 1
ATOM 11936 C C . SER B 1 173 ? -16.141 30.938 30.531 1 70.69 173 SER B C 1
ATOM 11938 O O . SER B 1 173 ? -15.773 32 30.047 1 70.69 173 SER B O 1
ATOM 11940 N N . ILE B 1 174 ? -15.906 29.766 30.047 1 60.84 174 ILE B N 1
ATOM 11941 C CA . ILE B 1 174 ? -15.281 29.656 28.734 1 60.84 174 ILE B CA 1
ATOM 11942 C C . ILE B 1 174 ? -16.234 28.938 27.766 1 60.84 174 ILE B C 1
ATOM 11944 O O . ILE B 1 174 ? -16.75 27.875 28.078 1 60.84 174 ILE B O 1
ATOM 11948 N N . LEU B 1 175 ? -16.625 29.688 26.781 1 54.12 175 LEU B N 1
ATOM 11949 C CA . LEU B 1 175 ? -17.516 29.078 25.812 1 54.12 175 LEU B CA 1
ATOM 11950 C C . LEU B 1 175 ? -16.812 27.906 25.109 1 54.12 175 LEU B C 1
ATOM 11952 O O . LEU B 1 175 ? -15.734 28.062 24.547 1 54.12 175 LEU B O 1
ATOM 11956 N N . ASN B 1 176 ? -17.234 26.703 25.5 1 57.22 176 ASN B N 1
ATOM 11957 C CA . ASN B 1 176 ? -16.688 25.516 24.844 1 57.22 176 ASN B CA 1
ATOM 11958 C C . ASN B 1 176 ? -17.734 24.828 23.984 1 57.22 176 ASN B C 1
ATOM 11960 O O . ASN B 1 176 ? -18.906 24.734 24.375 1 57.22 176 ASN B O 1
ATOM 11964 N N . SER B 1 177 ? -17.484 24.656 22.672 1 53.56 177 SER B N 1
ATOM 11965 C CA . SER B 1 177 ? -18.375 23.859 21.844 1 53.56 177 SER B CA 1
ATOM 11966 C C . SER B 1 177 ? -18.359 22.391 22.266 1 53.56 177 SER B C 1
ATOM 11968 O O . SER B 1 177 ? -19.312 21.656 22.031 1 53.56 177 SER B O 1
ATOM 11970 N N . ASN B 1 178 ? -17.281 22.031 22.844 1 64.62 178 ASN B N 1
ATOM 11971 C CA . ASN B 1 178 ? -17.203 20.641 23.297 1 64.62 178 ASN B CA 1
ATOM 11972 C C . ASN B 1 178 ? -17.859 20.469 24.672 1 64.62 178 ASN B C 1
ATOM 11974 O O . ASN B 1 178 ? -17.984 21.422 25.438 1 64.62 178 ASN B O 1
ATOM 11978 N N . LYS B 1 179 ? -18.422 19.359 24.812 1 77.19 179 LYS B N 1
ATOM 11979 C CA . LYS B 1 179 ? -19.031 19.062 26.109 1 77.19 179 LYS B CA 1
ATOM 11980 C C . LYS B 1 179 ? -17.969 18.891 27.188 1 77.19 179 LYS B C 1
ATOM 11982 O O . LYS B 1 179 ? -17.344 17.844 27.281 1 77.19 179 LYS B O 1
ATOM 11987 N N . VAL B 1 180 ? -17.672 19.953 27.844 1 81.25 180 VAL B N 1
ATOM 11988 C CA . VAL B 1 180 ? -16.703 19.906 28.938 1 81.25 180 VAL B CA 1
ATOM 11989 C C . VAL B 1 180 ? -17.438 19.922 30.281 1 81.25 180 VAL B C 1
ATOM 11991 O O . VAL B 1 180 ? -18.281 20.781 30.516 1 81.25 180 VAL B O 1
ATOM 11994 N N . PHE B 1 181 ? -17.234 18.953 31.078 1 90.06 181 PHE B N 1
ATOM 11995 C CA . PHE B 1 181 ? -17.922 18.875 32.375 1 90.06 181 PHE B CA 1
ATOM 11996 C C . PHE B 1 181 ? -17.156 17.969 33.344 1 90.06 181 PHE B C 1
ATOM 11998 O O . PHE B 1 181 ? -16.172 17.328 32.969 1 90.06 181 PHE B O 1
ATOM 12005 N N . TYR B 1 182 ? -17.5 18.062 34.531 1 93.31 182 TYR B N 1
ATOM 12006 C CA . TYR B 1 182 ? -17.125 17.141 35.594 1 93.31 182 TYR B CA 1
ATOM 12007 C C . TYR B 1 182 ? -18.344 16.359 36.094 1 93.31 182 TYR B C 1
ATOM 12009 O O . TYR B 1 182 ? -19.266 16.922 36.656 1 93.31 182 TYR B O 1
ATOM 12017 N N . GLU B 1 183 ? -18.391 15.07 35.781 1 94.38 183 GLU B N 1
ATOM 12018 C CA . GLU B 1 183 ? -19.547 14.242 36.094 1 94.38 183 GLU B CA 1
ATOM 12019 C C . GLU B 1 183 ? -19.172 13.125 37.062 1 94.38 183 GLU B C 1
ATOM 12021 O O . GLU B 1 183 ? -18.156 12.445 36.875 1 94.38 183 GLU B O 1
ATOM 12026 N N . ILE B 1 184 ? -19.953 12.914 38.094 1 95.62 184 ILE B N 1
ATOM 12027 C CA . ILE B 1 184 ? -19.688 11.867 39.062 1 95.62 184 ILE B CA 1
ATOM 12028 C C . ILE B 1 184 ? -20.953 11.031 39.281 1 95.62 184 ILE B C 1
ATOM 12030 O O . ILE B 1 184 ? -22.062 11.562 39.281 1 95.62 184 ILE B O 1
ATOM 12034 N N . ASN B 1 185 ? -20.797 9.734 39.375 1 95.31 185 ASN B N 1
ATOM 12035 C CA . ASN B 1 185 ? -21.891 8.781 39.594 1 95.31 185 ASN B CA 1
ATOM 12036 C C . ASN B 1 185 ? -22.156 8.555 41.094 1 95.31 185 ASN B C 1
ATOM 12038 O O . ASN B 1 185 ? -21.578 7.656 41.688 1 95.31 185 ASN B O 1
ATOM 12042 N N . LEU B 1 186 ? -23.094 9.273 41.594 1 96.06 186 LEU B N 1
ATOM 12043 C CA . LEU B 1 186 ? -23.406 9.188 43.031 1 96.06 186 LEU B CA 1
ATOM 12044 C C . LEU B 1 186 ? -24.078 7.855 43.375 1 96.06 186 LEU B C 1
ATOM 12046 O O . LEU B 1 186 ? -23.859 7.305 44.438 1 96.06 186 LEU B O 1
ATOM 12050 N N . GLU B 1 187 ? -24.875 7.348 42.438 1 94.88 187 GLU B N 1
ATOM 12051 C CA . GLU B 1 187 ? -25.531 6.062 42.625 1 94.88 187 GLU B CA 1
ATOM 12052 C C . GLU B 1 187 ? -24.516 4.957 42.906 1 94.88 187 GLU B C 1
ATOM 12054 O O . GLU B 1 187 ? -24.641 4.191 43.844 1 94.88 187 GLU B O 1
ATOM 12059 N N . LYS B 1 188 ? -23.562 4.895 42.031 1 94.5 188 LYS B N 1
ATOM 12060 C CA . LYS B 1 188 ? -22.531 3.865 42.156 1 94.5 188 LYS B CA 1
ATOM 12061 C C . LYS B 1 188 ? -21.75 4.039 43.438 1 94.5 188 LYS B C 1
ATOM 12063 O O . LYS B 1 188 ? -21.328 3.057 44.062 1 94.5 188 LYS B O 1
ATOM 12068 N N . ILE B 1 189 ? -21.516 5.262 43.812 1 95.69 189 ILE B N 1
ATOM 12069 C CA . ILE B 1 189 ? -20.781 5.559 45.062 1 95.69 189 ILE B CA 1
ATOM 12070 C C . ILE B 1 189 ? -21.578 5.039 46.25 1 95.69 189 ILE B C 1
ATOM 12072 O O . ILE B 1 189 ? -21 4.449 47.188 1 95.69 189 ILE B O 1
ATOM 12076 N N . ILE B 1 190 ? -22.828 5.25 46.281 1 95.56 190 ILE B N 1
ATOM 12077 C CA . ILE B 1 190 ? -23.703 4.809 47.344 1 95.56 190 ILE B CA 1
ATOM 12078 C C . ILE B 1 190 ? -23.719 3.281 47.406 1 95.56 190 ILE B C 1
ATOM 12080 O O . ILE B 1 190 ? -23.609 2.697 48.5 1 95.56 190 ILE B O 1
ATOM 12084 N N . GLU B 1 191 ? -23.828 2.709 46.25 1 94.25 191 GLU B N 1
ATOM 12085 C CA . GLU B 1 191 ? -23.875 1.253 46.156 1 94.25 191 GLU B CA 1
ATOM 12086 C C . GLU B 1 191 ? -22.578 0.631 46.688 1 94.25 191 GLU B C 1
ATOM 12088 O O . GLU B 1 191 ? -22.594 -0.361 47.406 1 94.25 191 GLU B O 1
ATOM 12093 N N . ASP B 1 192 ? -21.469 1.257 46.281 1 93.56 192 ASP B N 1
ATOM 12094 C CA . ASP B 1 192 ? -20.156 0.699 46.625 1 93.56 192 ASP B CA 1
ATOM 12095 C C . ASP B 1 192 ? -19.688 1.199 48 1 93.56 192 ASP B C 1
ATOM 12097 O O . ASP B 1 192 ? -18.734 0.647 48.562 1 93.56 192 ASP B O 1
ATOM 12101 N N . GLN B 1 193 ? -20.281 2.164 48.531 1 93.06 193 GLN B N 1
ATOM 12102 C CA . GLN B 1 193 ? -19.875 2.812 49.781 1 93.06 193 GLN B CA 1
ATOM 12103 C C . GLN B 1 193 ? -18.406 3.234 49.75 1 93.06 193 GLN B C 1
ATOM 12105 O O . GLN B 1 193 ? -17.641 2.93 50.656 1 93.06 193 GLN B O 1
ATOM 12110 N N . ASN B 1 194 ? -18.062 3.783 48.594 1 93.56 194 ASN B N 1
ATOM 12111 C CA . ASN B 1 194 ? -16.688 4.199 48.375 1 93.56 194 ASN B CA 1
ATOM 12112 C C . ASN B 1 194 ? -16.438 5.613 48.906 1 93.56 194 ASN B C 1
ATOM 12114 O O . ASN B 1 194 ? -16.844 6.59 48.281 1 93.56 194 ASN B O 1
ATOM 12118 N N . ILE B 1 195 ? -15.68 5.777 49.938 1 92.88 195 ILE B N 1
ATOM 12119 C CA . ILE B 1 195 ? -15.469 7.047 50.625 1 92.88 195 ILE B CA 1
ATOM 12120 C C . ILE B 1 195 ? -14.539 7.93 49.781 1 92.88 195 ILE B C 1
ATOM 12122 O O . ILE B 1 195 ? -14.703 9.156 49.75 1 92.88 195 ILE B O 1
ATOM 12126 N N . GLU B 1 196 ? -13.625 7.277 49.156 1 90.12 196 GLU B N 1
ATOM 12127 C CA . GLU B 1 196 ? -12.68 8.039 48.344 1 90.12 196 GLU B CA 1
ATOM 12128 C C . GLU B 1 196 ? -13.383 8.727 47.188 1 90.12 196 GLU B C 1
ATOM 12130 O O . GLU B 1 196 ? -13.148 9.906 46.906 1 90.12 196 GLU B O 1
ATOM 12135 N N . ALA B 1 197 ? -14.203 8.008 46.5 1 93.25 197 ALA B N 1
ATOM 12136 C CA . ALA B 1 197 ? -14.961 8.578 45.406 1 93.25 197 ALA B CA 1
ATOM 12137 C C . ALA B 1 197 ? -15.922 9.656 45.875 1 93.25 197 ALA B C 1
ATOM 12139 O O . ALA B 1 197 ? -16.156 10.648 45.188 1 93.25 197 ALA B O 1
ATOM 12140 N N . PHE B 1 198 ? -16.422 9.422 47.125 1 95.06 198 PHE B N 1
ATOM 12141 C CA . PHE B 1 198 ? -17.375 10.383 47.656 1 95.06 198 PHE B CA 1
ATOM 12142 C C . PHE B 1 198 ? -16.703 11.719 47.938 1 95.06 198 PHE B C 1
ATOM 12144 O O . PHE B 1 198 ? -17.312 12.781 47.781 1 95.06 198 PHE B O 1
ATOM 12151 N N . ALA B 1 199 ? -15.477 11.68 48.375 1 94.12 199 ALA B N 1
ATOM 12152 C CA . ALA B 1 199 ? -14.727 12.906 48.594 1 94.12 199 ALA B CA 1
ATOM 12153 C C . ALA B 1 199 ? -14.695 13.797 47.375 1 94.12 199 ALA B C 1
ATOM 12155 O O . ALA B 1 199 ? -14.781 15.023 47.469 1 94.12 199 ALA B O 1
ATOM 12156 N N . TYR B 1 200 ? -14.586 13.234 46.156 1 94.44 200 TYR B N 1
ATOM 12157 C CA . TYR B 1 200 ? -14.57 13.977 44.906 1 94.44 200 TYR B CA 1
ATOM 12158 C C . TYR B 1 200 ? -15.945 14.57 44.625 1 94.44 200 TYR B C 1
ATOM 12160 O O . TYR B 1 200 ? -16.047 15.648 44.031 1 94.44 200 TYR B O 1
ATOM 12168 N N . PHE B 1 201 ? -16.984 13.867 45.031 1 95.44 201 PHE B N 1
ATOM 12169 C CA . PHE B 1 201 ? -18.344 14.375 44.906 1 95.44 201 PHE B CA 1
ATOM 12170 C C . PHE B 1 201 ? -18.562 15.586 45.812 1 95.44 201 PHE B C 1
ATOM 12172 O O . PHE B 1 201 ? -19 16.641 45.344 1 95.44 201 PHE B O 1
ATOM 12179 N N . TYR B 1 202 ? -18.219 15.453 47 1 94.62 202 TYR B N 1
ATOM 12180 C CA . TYR B 1 202 ? -18.469 16.469 48 1 94.62 202 TYR B CA 1
ATOM 12181 C C . TYR B 1 202 ? -17.672 17.734 47.719 1 94.62 202 TYR B C 1
ATOM 12183 O O . TYR B 1 202 ? -18.156 18.844 47.938 1 94.62 202 TYR B O 1
ATOM 12191 N N . SER B 1 203 ? -16.469 17.625 47.281 1 92.56 203 SER B N 1
ATOM 12192 C CA . SER B 1 203 ? -15.562 18.734 47.062 1 92.56 203 SER B CA 1
ATOM 12193 C C . SER B 1 203 ? -16.125 19.703 46.031 1 92.56 203 SER B C 1
ATOM 12195 O O . SER B 1 203 ? -15.875 20.906 46.094 1 92.56 203 SER B O 1
ATOM 12197 N N . VAL B 1 204 ? -16.906 19.172 45.031 1 93.81 204 VAL B N 1
ATOM 12198 C CA . VAL B 1 204 ? -17.359 20.031 43.938 1 93.81 204 VAL B CA 1
ATOM 12199 C C . VAL B 1 204 ? -18.781 20.5 44.188 1 93.81 204 VAL B C 1
ATOM 12201 O O . VAL B 1 204 ? -19.125 21.641 43.875 1 93.81 204 VAL B O 1
ATOM 12204 N N . PHE B 1 205 ? -19.578 19.688 44.875 1 95.69 205 PHE B N 1
ATOM 12205 C CA . PHE B 1 205 ? -21.016 19.953 44.844 1 95.69 205 PHE B CA 1
ATOM 12206 C C . PHE B 1 205 ? -21.469 20.531 46.188 1 95.69 205 PHE B C 1
ATOM 12208 O O . PHE B 1 205 ? -22.641 20.906 46.344 1 95.69 205 PHE B O 1
ATOM 12215 N N . SER B 1 206 ? -20.594 20.719 47.125 1 93.81 206 SER B N 1
ATOM 12216 C CA . SER B 1 206 ? -20.938 21.281 48.438 1 93.81 206 SER B CA 1
ATOM 12217 C C . SER B 1 206 ? -21.016 22.812 48.375 1 93.81 206 SER B C 1
ATOM 12219 O O . SER B 1 206 ? -20.266 23.438 47.625 1 93.81 206 SER B O 1
ATOM 12221 N N . ALA B 1 207 ? -21.875 23.438 49.156 1 92.5 207 ALA B N 1
ATOM 12222 C CA . ALA B 1 207 ? -22.031 24.891 49.25 1 92.5 207 ALA B CA 1
ATOM 12223 C C . ALA B 1 207 ? -20.766 25.562 49.781 1 92.5 207 ALA B C 1
ATOM 12225 O O . ALA B 1 207 ? -20.516 26.734 49.5 1 92.5 207 ALA B O 1
ATOM 12226 N N . PHE B 1 208 ? -20.047 24.766 50.469 1 86.94 208 PHE B N 1
ATOM 12227 C CA . PHE B 1 208 ? -18.812 25.25 51.062 1 86.94 208 PHE B CA 1
ATOM 12228 C C . PHE B 1 208 ? -17.859 25.812 50 1 86.94 208 PHE B C 1
ATOM 12230 O O . PHE B 1 208 ? -17.078 26.719 50.281 1 86.94 208 PHE B O 1
ATOM 12237 N N . ASN B 1 209 ? -17.938 25.328 48.75 1 88.06 209 ASN B N 1
ATOM 12238 C CA . ASN B 1 209 ? -17.078 25.719 47.656 1 88.06 209 ASN B CA 1
ATOM 12239 C C . ASN B 1 209 ? -17.391 27.125 47.156 1 88.06 209 ASN B C 1
ATOM 12241 O O . ASN B 1 209 ? -16.578 27.75 46.469 1 88.06 209 ASN B O 1
ATOM 12245 N N . PHE B 1 210 ? -18.562 27.688 47.562 1 85.88 210 PHE B N 1
ATOM 12246 C CA . PHE B 1 210 ? -19.031 28.938 46.969 1 85.88 210 PHE B CA 1
ATOM 12247 C C . PHE B 1 210 ? -19.188 30.016 48.031 1 85.88 210 PHE B C 1
ATOM 12249 O O . PHE B 1 210 ? -19.891 31 47.812 1 85.88 210 PHE B O 1
ATOM 12256 N N . THR B 1 211 ? -18.594 29.828 49.156 1 76.25 211 THR B N 1
ATOM 12257 C CA . THR B 1 211 ? -18.688 30.797 50.219 1 76.25 211 THR B CA 1
ATOM 12258 C C . THR B 1 211 ? -17.703 31.938 50.031 1 76.25 211 THR B C 1
ATOM 12260 O O . THR B 1 211 ? -16.688 31.781 49.344 1 76.25 211 THR B O 1
ATOM 12263 N N . GLU B 1 212 ? -18.141 33.281 50.281 1 60.19 212 GLU B N 1
ATOM 12264 C CA . GLU B 1 212 ? -17.453 34.531 50.062 1 60.19 212 GLU B CA 1
ATOM 12265 C C . GLU B 1 212 ? -16.031 34.5 50.656 1 60.19 212 GLU B C 1
ATOM 12267 O O . GLU B 1 212 ? -15.141 35.188 50.156 1 60.19 212 GLU B O 1
ATOM 12272 N N . LYS B 1 213 ? -15.758 33.906 51.844 1 58.16 213 LYS B N 1
ATOM 12273 C CA . LYS B 1 213 ? -14.484 34.031 52.562 1 58.16 213 LYS B CA 1
ATOM 12274 C C . LYS B 1 213 ? -13.359 33.375 51.781 1 58.16 213 LYS B C 1
ATOM 12276 O O . LYS B 1 213 ? -12.242 33.875 51.719 1 58.16 213 LYS B O 1
ATOM 12281 N N . GLU B 1 214 ? -13.57 32 51.312 1 57.94 214 GLU B N 1
ATOM 12282 C CA . GLU B 1 214 ? -12.531 31.266 50.625 1 57.94 214 GLU B CA 1
ATOM 12283 C C . GLU B 1 214 ? -13.086 30.578 49.375 1 57.94 214 GLU B C 1
ATOM 12285 O O . GLU B 1 214 ? -13.891 29.656 49.469 1 57.94 214 GLU B O 1
ATOM 12290 N N . ASP B 1 215 ? -13.055 31.234 48.188 1 70.38 215 ASP B N 1
ATOM 12291 C CA . ASP B 1 215 ? -13.594 30.656 46.969 1 70.38 215 ASP B CA 1
ATOM 12292 C C . ASP B 1 215 ? -12.766 29.469 46.5 1 70.38 215 ASP B C 1
ATOM 12294 O O . ASP B 1 215 ? -11.945 29.594 45.594 1 70.38 215 ASP B O 1
ATOM 12298 N N . HIS B 1 216 ? -12.992 28.234 47.281 1 79.94 216 HIS B N 1
ATOM 12299 C CA . HIS B 1 216 ? -12.242 27.016 47.031 1 79.94 216 HIS B CA 1
ATOM 12300 C C . HIS B 1 216 ? -12.383 26.562 45.594 1 79.94 216 HIS B C 1
ATOM 12302 O O . HIS B 1 216 ? -11.438 26.031 45 1 79.94 216 HIS B O 1
ATOM 12308 N N . LEU B 1 217 ? -13.523 26.797 45.031 1 86.62 217 LEU B N 1
ATOM 12309 C CA . LEU B 1 217 ? -13.734 26.359 43.625 1 86.62 217 LEU B CA 1
ATOM 12310 C C . LEU B 1 217 ? -12.867 27.172 42.688 1 86.62 217 LEU B C 1
ATOM 12312 O O . LEU B 1 217 ? -12.266 26.609 41.75 1 86.62 217 LEU B O 1
ATOM 12316 N N . GLU B 1 218 ? -12.875 28.406 42.938 1 84.81 218 GLU B N 1
ATOM 12317 C CA . GLU B 1 218 ? -12.062 29.266 42.062 1 84.81 218 GLU B CA 1
ATOM 12318 C C . GLU B 1 218 ? -10.578 28.922 42.188 1 84.81 218 GLU B C 1
ATOM 12320 O O . GLU B 1 218 ? -9.836 28.969 41.219 1 84.81 218 GLU B O 1
ATOM 12325 N N . ILE B 1 219 ? -10.203 28.625 43.406 1 86.12 219 ILE B N 1
ATOM 12326 C CA . ILE B 1 219 ? -8.82 28.219 43.656 1 86.12 219 ILE B CA 1
ATOM 12327 C C . ILE B 1 219 ? -8.539 26.906 42.906 1 86.12 219 ILE B C 1
ATOM 12329 O O . ILE B 1 219 ? -7.477 26.75 42.312 1 86.12 219 ILE B O 1
ATOM 12333 N N . THR B 1 220 ? -9.477 26.031 43.062 1 89.25 220 THR B N 1
ATOM 12334 C CA . THR B 1 220 ? -9.328 24.75 42.375 1 89.25 220 THR B CA 1
ATOM 12335 C C . THR B 1 220 ? -9.25 24.938 40.875 1 89.25 220 THR B C 1
ATOM 12337 O O . THR B 1 220 ? -8.422 24.312 40.188 1 89.25 220 THR B O 1
ATOM 12340 N N . LEU B 1 221 ? -10.07 25.766 40.312 1 87.88 221 LEU B N 1
ATOM 12341 C CA . LEU B 1 221 ? -10.102 26.016 38.875 1 87.88 221 LEU B CA 1
ATOM 12342 C C . LEU B 1 221 ? -8.836 26.734 38.406 1 87.88 221 LEU B C 1
ATOM 12344 O O . LEU B 1 221 ? -8.32 26.469 37.312 1 87.88 221 LEU B O 1
ATOM 12348 N N . GLN B 1 222 ? -8.383 27.578 39.219 1 83.94 222 GLN B N 1
ATOM 12349 C CA . GLN B 1 222 ? -7.145 28.281 38.906 1 83.94 222 GLN B CA 1
ATOM 12350 C C . GLN B 1 222 ? -5.953 27.328 38.938 1 83.94 222 GLN B C 1
ATOM 12352 O O . GLN B 1 222 ? -5.09 27.391 38.062 1 83.94 222 GLN B O 1
ATOM 12357 N N . ASN B 1 223 ? -5.957 26.531 39.969 1 86.94 223 ASN B N 1
ATOM 12358 C CA . ASN B 1 223 ? -4.895 25.531 40.031 1 86.94 223 ASN B CA 1
ATOM 12359 C C . ASN B 1 223 ? -4.949 24.578 38.844 1 86.94 223 ASN B C 1
ATOM 12361 O O . ASN B 1 223 ? -3.912 24.141 38.344 1 86.94 223 ASN B O 1
ATOM 12365 N N . ASN B 1 224 ? -6.156 24.219 38.531 1 88.31 224 ASN B N 1
ATOM 12366 C CA . ASN B 1 224 ? -6.324 23.375 37.344 1 88.31 224 ASN B CA 1
ATOM 12367 C C . ASN B 1 224 ? -5.789 24.047 36.094 1 88.31 224 ASN B C 1
ATOM 12369 O O . ASN B 1 224 ? -5.168 23.406 35.25 1 88.31 224 ASN B O 1
ATOM 12373 N N . LYS B 1 225 ? -6.059 25.266 35.906 1 80.19 225 LYS B N 1
ATOM 12374 C CA . LYS B 1 225 ? -5.555 26.031 34.781 1 80.19 225 LYS B CA 1
ATOM 12375 C C . LYS B 1 225 ? -4.027 26.062 34.781 1 80.19 225 LYS B C 1
ATOM 12377 O O . LYS B 1 225 ? -3.404 25.922 33.719 1 80.19 225 LYS B O 1
ATOM 12382 N N . LEU B 1 226 ? -3.486 26.266 35.938 1 81.5 226 LEU B N 1
ATOM 12383 C CA . LEU B 1 226 ? -2.033 26.297 36.062 1 81.5 226 LEU B CA 1
ATOM 12384 C C . LEU B 1 226 ? -1.442 24.922 35.719 1 81.5 226 LEU B C 1
ATOM 12386 O O . LEU B 1 226 ? -0.395 24.844 35.094 1 81.5 226 LEU B O 1
ATOM 12390 N N . SER B 1 227 ? -2.121 23.953 36.25 1 82.94 227 SER B N 1
ATOM 12391 C CA . SER B 1 227 ? -1.667 22.609 35.938 1 82.94 227 SER B CA 1
ATOM 12392 C C . SER B 1 227 ? -1.715 22.328 34.438 1 82.94 227 SER B C 1
ATOM 12394 O O . SER B 1 227 ? -0.832 21.672 33.906 1 82.94 227 SER B O 1
ATOM 12396 N N . LYS B 1 228 ? -2.77 22.734 33.781 1 80.81 228 LYS B N 1
ATOM 12397 C CA . LYS B 1 228 ? -2.889 22.562 32.344 1 80.81 228 LYS B CA 1
ATOM 12398 C C . LYS B 1 228 ? -1.743 23.266 31.609 1 80.81 228 LYS B C 1
ATOM 12400 O O . LYS B 1 228 ? -1.164 22.703 30.688 1 80.81 228 LYS B O 1
ATOM 12405 N N . ILE B 1 229 ? -1.42 24.391 32.094 1 75.44 229 ILE B N 1
ATOM 12406 C CA . ILE B 1 229 ? -0.339 25.156 31.484 1 75.44 229 ILE B CA 1
ATOM 12407 C C . ILE B 1 229 ? 0.993 24.453 31.719 1 75.44 229 ILE B C 1
ATOM 12409 O O . ILE B 1 229 ? 1.832 24.391 30.812 1 75.44 229 ILE B O 1
ATOM 12413 N N . LYS B 1 230 ? 1.139 23.984 32.875 1 80.31 230 LYS B N 1
ATOM 12414 C CA . LYS B 1 230 ? 2.365 23.266 33.219 1 80.31 230 LYS B CA 1
ATOM 12415 C C . LYS B 1 230 ? 2.541 22.047 32.312 1 80.31 230 LYS B C 1
ATOM 12417 O O . LYS B 1 230 ? 3.65 21.75 31.875 1 80.31 230 LYS B O 1
ATOM 12422 N N . ILE B 1 231 ? 1.498 21.297 32.219 1 83.06 231 ILE B N 1
ATOM 12423 C CA . ILE B 1 231 ? 1.534 20.109 31.391 1 83.06 231 ILE B CA 1
ATOM 12424 C C . ILE B 1 231 ? 1.843 20.484 29.938 1 83.06 231 ILE B C 1
ATOM 12426 O O . ILE B 1 231 ? 2.609 19.812 29.266 1 83.06 231 ILE B O 1
ATOM 12430 N N . GLU B 1 232 ? 1.273 21.531 29.484 1 79.12 232 GLU B N 1
ATOM 12431 C CA . GLU B 1 232 ? 1.514 22.016 28.125 1 79.12 232 GLU B CA 1
ATOM 12432 C C . GLU B 1 232 ? 2.961 22.469 27.953 1 79.12 232 GLU B C 1
ATOM 12434 O O . GLU B 1 232 ? 3.592 22.172 26.938 1 79.12 232 GLU B O 1
ATOM 12439 N N . ASP B 1 233 ? 3.465 23.188 28.938 1 79.19 233 ASP B N 1
ATOM 12440 C CA . ASP B 1 233 ? 4.836 23.688 28.891 1 79.19 233 ASP B CA 1
ATOM 12441 C C . ASP B 1 233 ? 5.836 22.531 28.938 1 79.19 233 ASP B C 1
ATOM 12443 O O . ASP B 1 233 ? 6.895 22.609 28.297 1 79.19 233 ASP B O 1
ATOM 12447 N N . ASP B 1 234 ? 5.477 21.656 29.719 1 85.88 234 ASP B N 1
ATOM 12448 C CA . ASP B 1 234 ? 6.34 20.469 29.781 1 85.88 234 ASP B CA 1
ATOM 12449 C C . ASP B 1 234 ? 6.41 19.781 28.422 1 85.88 234 ASP B C 1
ATOM 12451 O O . ASP B 1 234 ? 7.484 19.359 27.984 1 85.88 234 ASP B O 1
ATOM 12455 N N . LEU B 1 235 ? 5.32 19.578 27.828 1 86.75 235 LEU B N 1
ATOM 12456 C CA . LEU B 1 235 ? 5.281 18.938 26.516 1 86.75 235 LEU B CA 1
ATOM 12457 C C . LEU B 1 235 ? 6.109 19.719 25.5 1 86.75 235 LEU B C 1
ATOM 12459 O O . LEU B 1 235 ? 6.867 19.125 24.734 1 86.75 235 LEU B O 1
ATOM 12463 N N . LYS B 1 236 ? 6.016 20.984 25.531 1 81.31 236 LYS B N 1
ATOM 12464 C CA . LYS B 1 236 ? 6.809 21.844 24.656 1 81.31 236 LYS B CA 1
ATOM 12465 C C . LYS B 1 236 ? 8.305 21.672 24.938 1 81.31 236 LYS B C 1
ATOM 12467 O O . LYS B 1 236 ? 9.102 21.562 24 1 81.31 236 LYS B O 1
ATOM 12472 N N . SER B 1 237 ? 8.625 21.734 26.203 1 85.38 237 SER B N 1
ATOM 12473 C CA . SER B 1 237 ? 10.016 21.641 26.625 1 85.38 237 SER B CA 1
ATOM 12474 C C . SER B 1 237 ? 10.633 20.328 26.156 1 85.38 237 SER B C 1
ATOM 12476 O O . SER B 1 237 ? 11.812 20.281 25.781 1 85.38 237 SER B O 1
ATOM 12478 N N . ILE B 1 238 ? 9.891 19.297 26.203 1 90 238 ILE B N 1
ATOM 12479 C CA . ILE B 1 238 ? 10.406 18 25.828 1 90 238 ILE B CA 1
ATOM 12480 C C . ILE B 1 238 ? 10.555 17.922 24.297 1 90 238 ILE B C 1
ATOM 12482 O O . ILE B 1 238 ? 11.484 17.297 23.797 1 90 238 ILE B O 1
ATOM 12486 N N . ILE B 1 239 ? 9.664 18.453 23.578 1 88.12 239 ILE B N 1
ATOM 12487 C CA . ILE B 1 239 ? 9.695 18.391 22.125 1 88.12 239 ILE B CA 1
ATOM 12488 C C . ILE B 1 239 ? 10.836 19.25 21.594 1 88.12 239 ILE B C 1
ATOM 12490 O O . ILE B 1 239 ? 11.625 18.812 20.75 1 88.12 239 ILE B O 1
ATOM 12494 N N . TYR B 1 240 ? 11.031 20.469 22.188 1 84 240 TYR B N 1
ATOM 12495 C CA . TYR B 1 240 ? 12.008 21.422 21.688 1 84 240 TYR B CA 1
ATOM 12496 C C . TYR B 1 240 ? 13.375 21.203 22.344 1 84 240 TYR B C 1
ATOM 12498 O O . TYR B 1 240 ? 14.406 21.594 21.797 1 84 240 TYR B O 1
ATOM 12506 N N . GLY B 1 241 ? 13.367 20.594 23.469 1 85.5 241 GLY B N 1
ATOM 12507 C CA . GLY B 1 241 ? 14.602 20.422 24.219 1 85.5 241 GLY B CA 1
ATOM 12508 C C . GLY B 1 241 ? 15.031 21.688 24.938 1 85.5 241 GLY B C 1
ATOM 12509 O O . GLY B 1 241 ? 16.172 22.141 24.797 1 85.5 241 GLY B O 1
ATOM 12510 N N . THR B 1 242 ? 14.07 22.266 25.641 1 80.5 242 THR B N 1
ATOM 12511 C CA . THR B 1 242 ? 14.344 23.453 26.438 1 80.5 242 THR B CA 1
ATOM 12512 C C . THR B 1 242 ? 14.219 23.156 27.922 1 80.5 242 THR B C 1
ATOM 12514 O O . THR B 1 242 ? 13.82 22.047 28.312 1 80.5 242 THR B O 1
ATOM 12517 N N . ASN B 1 243 ? 14.656 24.062 28.781 1 78 243 ASN B N 1
ATOM 12518 C CA . ASN B 1 243 ? 14.578 23.953 30.234 1 78 243 ASN B CA 1
ATOM 12519 C C . ASN B 1 243 ? 15.281 22.688 30.734 1 78 243 ASN B C 1
ATOM 12521 O O . ASN B 1 243 ? 14.766 22 31.609 1 78 243 ASN B O 1
ATOM 12525 N N . GLY B 1 244 ? 16.312 22.312 30.062 1 74.69 244 GLY B N 1
ATOM 12526 C CA . GLY B 1 244 ? 17.141 21.219 30.531 1 74.69 244 GLY B CA 1
ATOM 12527 C C . GLY B 1 244 ? 16.734 19.875 29.938 1 74.69 244 GLY B C 1
ATOM 12528 O O . GLY B 1 244 ? 17.391 18.859 30.172 1 74.69 244 GLY B O 1
ATOM 12529 N N . ASN B 1 245 ? 15.641 19.812 29.219 1 84.5 245 ASN B N 1
ATOM 12530 C CA . ASN B 1 245 ? 15.203 18.547 28.609 1 84.5 245 ASN B CA 1
ATOM 12531 C C . ASN B 1 245 ? 15.883 18.312 27.266 1 84.5 245 ASN B C 1
ATOM 12533 O O . ASN B 1 245 ? 16.281 19.266 26.578 1 84.5 245 ASN B O 1
ATOM 12537 N N . GLU B 1 246 ? 16.094 17.094 26.969 1 87.5 246 GLU B N 1
ATOM 12538 C CA . GLU B 1 246 ? 16.547 16.734 25.625 1 87.5 246 GLU B CA 1
ATOM 12539 C C . GLU B 1 246 ? 15.422 16.875 24.609 1 87.5 246 GLU B C 1
ATOM 12541 O O . GLU B 1 246 ? 14.266 16.531 24.891 1 87.5 246 GLU B O 1
ATOM 12546 N N . SER B 1 247 ? 15.758 17.438 23.5 1 90.44 247 SER B N 1
ATOM 12547 C CA . SER B 1 247 ? 14.742 17.609 22.469 1 90.44 247 SER B CA 1
ATOM 12548 C C . SER B 1 247 ? 14.336 16.281 21.844 1 90.44 247 SER B C 1
ATOM 12550 O O . SER B 1 247 ? 15.164 15.602 21.234 1 90.44 247 SER B O 1
ATOM 12552 N N . LEU B 1 248 ? 13.117 15.945 21.984 1 93.62 248 LEU B N 1
ATOM 12553 C CA . LEU B 1 248 ? 12.586 14.742 21.359 1 93.62 248 LEU B CA 1
ATOM 12554 C C . LEU B 1 248 ? 12.633 14.859 19.844 1 93.62 248 LEU B C 1
ATOM 12556 O O . LEU B 1 248 ? 12.867 13.875 19.141 1 93.62 248 LEU B O 1
ATOM 12560 N N . PHE B 1 249 ? 12.336 16.062 19.344 1 92.19 249 PHE B N 1
ATOM 12561 C CA . PHE B 1 249 ? 12.336 16.297 17.906 1 92.19 249 PHE B CA 1
ATOM 12562 C C . PHE B 1 249 ? 13.734 16.094 17.328 1 92.19 249 PHE B C 1
ATOM 12564 O O . PHE B 1 249 ? 13.891 15.469 16.281 1 92.19 249 PHE B O 1
ATOM 12571 N N . GLU B 1 250 ? 14.719 16.672 17.969 1 93.5 250 GLU B N 1
ATOM 12572 C CA . GLU B 1 250 ? 16.094 16.469 17.547 1 93.5 250 GLU B CA 1
ATOM 12573 C C . GLU B 1 250 ? 16.5 15.008 17.625 1 93.5 250 GLU B C 1
ATOM 12575 O O . GLU B 1 250 ? 17.203 14.492 16.75 1 93.5 250 GLU B O 1
ATOM 12580 N N . PHE B 1 251 ? 16.094 14.375 18.75 1 95.12 251 PHE B N 1
ATOM 12581 C CA . PHE B 1 251 ? 16.391 12.961 18.953 1 95.12 251 PHE B CA 1
ATOM 12582 C C . PHE B 1 251 ? 15.867 12.133 17.781 1 95.12 251 PHE B C 1
ATOM 12584 O O . PHE B 1 251 ? 16.594 11.312 17.219 1 95.12 251 PHE B O 1
ATOM 12591 N N . ILE B 1 252 ? 14.641 12.32 17.391 1 95.81 252 ILE B N 1
ATOM 12592 C CA . ILE B 1 252 ? 13.984 11.609 16.297 1 95.81 252 ILE B CA 1
ATOM 12593 C C . ILE B 1 252 ? 14.703 11.914 14.977 1 95.81 252 ILE B C 1
ATOM 12595 O O . ILE B 1 252 ? 15.055 11 14.227 1 95.81 252 ILE B O 1
ATOM 12599 N N . GLY B 1 253 ? 14.938 13.203 14.734 1 95.12 253 GLY B N 1
ATOM 12600 C CA . GLY B 1 253 ? 15.617 13.602 13.508 1 95.12 253 GLY B CA 1
ATOM 12601 C C . GLY B 1 253 ? 17 13.008 13.375 1 95.12 253 GLY B C 1
ATOM 12602 O O . GLY B 1 253 ? 17.422 12.609 12.289 1 95.12 253 GLY B O 1
ATOM 12603 N N . SER B 1 254 ? 17.766 13 14.453 1 95.5 254 SER B N 1
ATOM 12604 C CA . SER B 1 254 ? 19.125 12.469 14.453 1 95.5 254 SER B CA 1
ATOM 12605 C C . SER B 1 254 ? 19.141 10.984 14.109 1 95.5 254 SER B C 1
ATOM 12607 O O . SER B 1 254 ? 20.016 10.516 13.398 1 95.5 254 SER B O 1
ATOM 12609 N N . ARG B 1 255 ? 18.156 10.234 14.641 1 95.62 255 ARG B N 1
ATOM 12610 C CA . ARG B 1 255 ? 18.078 8.805 14.344 1 95.62 255 ARG B CA 1
ATOM 12611 C C . ARG B 1 255 ? 17.766 8.57 12.867 1 95.62 255 ARG B C 1
ATOM 12613 O O . ARG B 1 255 ? 18.344 7.68 12.242 1 95.62 255 ARG B O 1
ATOM 12620 N N . ILE B 1 256 ? 16.828 9.32 12.312 1 95.31 256 ILE B N 1
ATOM 12621 C CA . ILE B 1 256 ? 16.484 9.195 10.906 1 95.31 256 ILE B CA 1
ATOM 12622 C C . ILE B 1 256 ? 17.688 9.562 10.039 1 95.31 256 ILE B C 1
ATOM 12624 O O . ILE B 1 256 ? 18 8.852 9.086 1 95.31 256 ILE B O 1
ATOM 12628 N N . TYR B 1 257 ? 18.375 10.672 10.438 1 95.25 257 TYR B N 1
ATOM 12629 C CA . TYR B 1 257 ? 19.531 11.133 9.68 1 95.25 257 TYR B CA 1
ATOM 12630 C C . TYR B 1 257 ? 20.656 10.102 9.711 1 95.25 257 TYR B C 1
ATOM 12632 O O . TYR B 1 257 ? 21.297 9.836 8.688 1 95.25 257 TYR B O 1
ATOM 12640 N N . ASN B 1 258 ? 20.906 9.531 10.82 1 93.56 258 ASN B N 1
ATOM 12641 C CA . ASN B 1 258 ? 22 8.578 10.969 1 93.56 258 ASN B CA 1
ATOM 12642 C C . ASN B 1 258 ? 21.766 7.332 10.117 1 93.56 258 ASN B C 1
ATOM 12644 O O . ASN B 1 258 ? 22.734 6.723 9.641 1 93.56 258 ASN B O 1
ATOM 12648 N N . LYS B 1 259 ? 20.516 6.988 9.969 1 91.25 259 LYS B N 1
ATOM 12649 C CA . LYS B 1 259 ? 20.203 5.773 9.219 1 91.25 259 LYS B CA 1
ATOM 12650 C C . LYS B 1 259 ? 20.109 6.062 7.723 1 91.25 259 LYS B C 1
ATOM 12652 O O . LYS B 1 259 ? 20.453 5.211 6.895 1 91.25 259 LYS B O 1
ATOM 12657 N N . THR B 1 260 ? 19.625 7.246 7.309 1 90.81 260 THR B N 1
ATOM 12658 C CA . THR B 1 260 ? 19.281 7.484 5.91 1 90.81 260 THR B CA 1
ATOM 12659 C C . THR B 1 260 ? 20.266 8.453 5.27 1 90.81 260 THR B C 1
ATOM 12661 O O . THR B 1 260 ? 20.453 8.445 4.051 1 90.81 260 THR B O 1
ATOM 12664 N N . LYS B 1 261 ? 20.844 9.414 6.027 1 91.38 261 LYS B N 1
ATOM 12665 C CA . LYS B 1 261 ? 21.703 10.484 5.543 1 91.38 261 LYS B CA 1
ATOM 12666 C C . LYS B 1 261 ? 21.031 11.273 4.43 1 91.38 261 LYS B C 1
ATOM 12668 O O . LYS B 1 261 ? 21.672 11.633 3.439 1 91.38 261 LYS B O 1
ATOM 12673 N N . ALA B 1 262 ? 19.656 11.375 4.566 1 91.75 262 ALA B N 1
ATOM 12674 C CA . ALA B 1 262 ? 18.859 12.078 3.568 1 91.75 262 ALA B CA 1
ATOM 12675 C C . ALA B 1 262 ? 19 13.594 3.725 1 91.75 262 ALA B C 1
ATOM 12677 O O . ALA B 1 262 ? 19.656 14.07 4.66 1 91.75 262 ALA B O 1
ATOM 12678 N N . ASP B 1 263 ? 18.453 14.336 2.762 1 92.19 263 ASP B N 1
ATOM 12679 C CA . ASP B 1 263 ? 18.406 15.797 2.809 1 92.19 263 ASP B CA 1
ATOM 12680 C C . ASP B 1 263 ? 17.719 16.297 4.078 1 92.19 263 ASP B C 1
ATOM 12682 O O . ASP B 1 263 ? 16.719 15.711 4.512 1 92.19 263 ASP B O 1
ATOM 12686 N N . LEU B 1 264 ? 18.297 17.406 4.688 1 90.31 264 LEU B N 1
ATOM 12687 C CA . LEU B 1 264 ? 17.844 17.891 5.988 1 90.31 264 LEU B CA 1
ATOM 12688 C C . LEU B 1 264 ? 16.375 18.312 5.93 1 90.31 264 LEU B C 1
ATOM 12690 O O . LEU B 1 264 ? 15.656 18.172 6.914 1 90.31 264 LEU B O 1
ATOM 12694 N N . LYS B 1 265 ? 15.969 18.828 4.777 1 85.69 265 LYS B N 1
ATOM 12695 C CA . LYS B 1 265 ? 14.562 19.203 4.637 1 85.69 265 LYS B CA 1
ATOM 12696 C C . LYS B 1 265 ? 13.648 17.984 4.773 1 85.69 265 LYS B C 1
ATOM 12698 O O . LYS B 1 265 ? 12.609 18.062 5.43 1 85.69 265 LYS B O 1
ATOM 12703 N N . LEU B 1 266 ? 14.055 16.922 4.129 1 89.38 266 LEU B N 1
ATOM 12704 C CA . LEU B 1 266 ? 13.273 15.68 4.207 1 89.38 266 LEU B CA 1
ATOM 12705 C C . LEU B 1 266 ? 13.289 15.117 5.625 1 89.38 266 LEU B C 1
ATOM 12707 O O . LEU B 1 266 ? 12.281 14.586 6.098 1 89.38 266 LEU B O 1
ATOM 12711 N N . ILE B 1 267 ? 14.477 15.25 6.262 1 93.38 267 ILE B N 1
ATOM 12712 C CA . ILE B 1 267 ? 14.602 14.789 7.641 1 93.38 267 ILE B CA 1
ATOM 12713 C C . ILE B 1 267 ? 13.633 15.562 8.531 1 93.38 267 ILE B C 1
ATOM 12715 O O . ILE B 1 267 ? 12.945 14.977 9.375 1 93.38 267 ILE B O 1
ATOM 12719 N N . TYR B 1 268 ? 13.625 16.844 8.352 1 90.19 268 TYR B N 1
ATOM 12720 C CA . TYR B 1 268 ? 12.742 17.703 9.117 1 90.19 268 TYR B CA 1
ATOM 12721 C C . TYR B 1 268 ? 11.281 17.312 8.922 1 90.19 268 TYR B C 1
ATOM 12723 O O . TYR B 1 268 ? 10.539 17.125 9.891 1 90.19 268 TYR B O 1
ATOM 12731 N N . GLU B 1 269 ? 10.859 17.141 7.73 1 86.31 269 GLU B N 1
ATOM 12732 C CA . GLU B 1 269 ? 9.477 16.828 7.402 1 86.31 269 GLU B CA 1
ATOM 12733 C C . GLU B 1 269 ? 9.07 15.477 7.977 1 86.31 269 GLU B C 1
ATOM 12735 O O . GLU B 1 269 ? 7.992 15.344 8.562 1 86.31 269 GLU B O 1
ATOM 12740 N N . ASN B 1 270 ? 9.898 14.469 7.773 1 92.56 270 ASN B N 1
ATOM 12741 C CA . ASN B 1 270 ? 9.57 13.141 8.266 1 92.56 270 ASN B CA 1
ATOM 12742 C C . ASN B 1 270 ? 9.539 13.094 9.789 1 92.56 270 ASN B C 1
ATOM 12744 O O . ASN B 1 270 ? 8.719 12.383 10.383 1 92.56 270 ASN B O 1
ATOM 12748 N N . SER B 1 271 ? 10.414 13.914 10.43 1 92.81 271 SER B N 1
ATOM 12749 C CA . SER B 1 271 ? 10.391 14.016 11.883 1 92.81 271 SER B CA 1
ATOM 12750 C C . SER B 1 271 ? 9.094 14.664 12.367 1 92.81 271 SER B C 1
ATOM 12752 O O . SER B 1 271 ? 8.516 14.227 13.367 1 92.81 271 SER B O 1
ATOM 12754 N N . LEU B 1 272 ? 8.703 15.641 11.664 1 87.69 272 LEU B N 1
ATOM 12755 C CA . LEU B 1 272 ? 7.461 16.328 12 1 87.69 272 LEU B CA 1
ATOM 12756 C C . LEU B 1 272 ? 6.262 15.398 11.875 1 87.69 272 LEU B C 1
ATOM 12758 O O . LEU B 1 272 ? 5.418 15.344 12.766 1 87.69 272 LEU B O 1
ATOM 12762 N N . TYR B 1 273 ? 6.188 14.656 10.742 1 87.81 273 TYR B N 1
ATOM 12763 C CA . TYR B 1 273 ? 5.094 13.711 10.547 1 87.81 273 TYR B CA 1
ATOM 12764 C C . TYR B 1 273 ? 5.082 12.656 11.641 1 87.81 273 TYR B C 1
ATOM 12766 O O . TYR B 1 273 ? 4.016 12.281 12.141 1 87.81 273 TYR B O 1
ATOM 12774 N N . PHE B 1 274 ? 6.25 12.117 12 1 93.62 274 PHE B N 1
ATOM 12775 C CA . PHE B 1 274 ? 6.352 11.062 13 1 93.62 274 PHE B CA 1
ATOM 12776 C C . PHE B 1 274 ? 5.812 11.531 14.344 1 93.62 274 PHE B C 1
ATOM 12778 O O . PHE B 1 274 ? 4.984 10.852 14.961 1 93.62 274 PHE B O 1
ATOM 12785 N N . ILE B 1 275 ? 6.246 12.688 14.828 1 89.69 275 ILE B N 1
ATOM 12786 C CA . ILE B 1 275 ? 5.84 13.188 16.141 1 89.69 275 ILE B CA 1
ATOM 12787 C C . ILE B 1 275 ? 4.352 13.531 16.125 1 89.69 275 ILE B C 1
ATOM 12789 O O . ILE B 1 275 ? 3.645 13.312 17.109 1 89.69 275 ILE B O 1
ATOM 12793 N N . PHE B 1 276 ? 3.875 14.031 15.094 1 84.62 276 PHE B N 1
ATOM 12794 C CA . PHE B 1 276 ? 2.475 14.43 15.039 1 84.62 276 PHE B CA 1
ATOM 12795 C C . PHE B 1 276 ? 1.568 13.211 14.922 1 84.62 276 PHE B C 1
ATOM 12797 O O . PHE B 1 276 ? 0.448 13.211 15.438 1 84.62 276 PHE B O 1
ATOM 12804 N N . ARG B 1 277 ? 2.049 12.172 14.172 1 88.75 277 ARG B N 1
ATOM 12805 C CA . ARG B 1 277 ? 1.318 10.906 14.219 1 88.75 277 ARG B CA 1
ATOM 12806 C C . ARG B 1 277 ? 1.136 10.43 15.656 1 88.75 277 ARG B C 1
ATOM 12808 O O . ARG B 1 277 ? 0.033 10.055 16.047 1 88.75 277 ARG B O 1
ATOM 12815 N N . LEU B 1 278 ? 2.191 10.508 16.391 1 92.5 278 LEU B N 1
ATOM 12816 C CA . LEU B 1 278 ? 2.156 10.039 17.766 1 92.5 278 LEU B CA 1
ATOM 12817 C C . LEU B 1 278 ? 1.252 10.922 18.625 1 92.5 278 LEU B C 1
ATOM 12819 O O . LEU B 1 278 ? 0.462 10.422 19.422 1 92.5 278 LEU B O 1
ATOM 12823 N N . LEU B 1 279 ? 1.383 12.188 18.484 1 86 279 LEU B N 1
ATOM 12824 C CA . LEU B 1 279 ? 0.552 13.117 19.234 1 86 279 LEU B CA 1
ATOM 12825 C C . LEU B 1 279 ? -0.923 12.922 18.906 1 86 279 LEU B C 1
ATOM 12827 O O . LEU B 1 279 ? -1.776 12.953 19.797 1 86 279 LEU B O 1
ATOM 12831 N N . PHE B 1 280 ? -1.227 12.711 17.578 1 83.62 280 PHE B N 1
ATOM 12832 C CA . PHE B 1 280 ? -2.604 12.477 17.172 1 83.62 280 PHE B CA 1
ATOM 12833 C C . PHE B 1 280 ? -3.176 11.242 17.859 1 83.62 280 PHE B C 1
ATOM 12835 O O . PHE B 1 280 ? -4.289 11.281 18.375 1 83.62 280 PHE B O 1
ATOM 12842 N N . ILE B 1 281 ? -2.42 10.219 17.828 1 90.69 281 ILE B N 1
ATOM 12843 C CA . ILE B 1 281 ? -2.893 8.969 18.406 1 90.69 281 ILE B CA 1
ATOM 12844 C C . ILE B 1 281 ? -3.043 9.125 19.922 1 90.69 281 ILE B C 1
ATOM 12846 O O . ILE B 1 281 ? -4.008 8.633 20.5 1 90.69 281 ILE B O 1
ATOM 12850 N N . ALA B 1 282 ? -2.076 9.797 20.578 1 89.94 282 ALA B N 1
ATOM 12851 C CA . ALA B 1 282 ? -2.162 10.031 22.016 1 89.94 282 ALA B CA 1
ATOM 12852 C C . ALA B 1 282 ? -3.422 10.812 22.375 1 89.94 282 ALA B C 1
ATOM 12854 O O . ALA B 1 282 ? -4.125 10.469 23.328 1 89.94 282 ALA B O 1
ATOM 12855 N N . TYR B 1 283 ? -3.67 11.844 21.625 1 83.25 283 TYR B N 1
ATOM 12856 C CA . TYR B 1 283 ? -4.871 12.648 21.859 1 83.25 283 TYR B CA 1
ATOM 12857 C C . TYR B 1 283 ? -6.129 11.82 21.625 1 83.25 283 TYR B C 1
ATOM 12859 O O . TYR B 1 283 ? -7.074 11.883 22.422 1 83.25 283 TYR B O 1
ATOM 12867 N N . PHE B 1 284 ? -6.184 11.031 20.578 1 83.88 284 PHE B N 1
ATOM 12868 C CA . PHE B 1 284 ? -7.324 10.195 20.219 1 83.88 284 PHE B CA 1
ATOM 12869 C C . PHE B 1 284 ? -7.617 9.172 21.297 1 83.88 284 PHE B C 1
ATOM 12871 O O . PHE B 1 284 ? -8.766 9.016 21.719 1 83.88 284 PHE B O 1
ATOM 12878 N N . GLU B 1 285 ? -6.57 8.539 21.75 1 89 285 GLU B N 1
ATOM 12879 C CA . GLU B 1 285 ? -6.723 7.484 22.75 1 89 285 GLU B CA 1
ATOM 12880 C C . GLU B 1 285 ? -7.254 8.047 24.062 1 89 285 GLU B C 1
ATOM 12882 O O . GLU B 1 285 ? -8.078 7.418 24.734 1 89 285 GLU B O 1
ATOM 12887 N N . ASP B 1 286 ? -6.797 9.219 24.391 1 86.38 286 ASP B N 1
ATOM 12888 C CA . ASP B 1 286 ? -7.211 9.812 25.656 1 86.38 286 ASP B CA 1
ATOM 12889 C C . ASP B 1 286 ? -8.617 10.398 25.547 1 86.38 286 ASP B C 1
ATOM 12891 O O . ASP B 1 286 ? -9.438 10.219 26.453 1 86.38 286 ASP B O 1
ATOM 12895 N N . LYS B 1 287 ? -8.891 11.062 24.531 1 79.19 287 LYS B N 1
ATOM 12896 C CA . LYS B 1 287 ? -10.188 11.703 24.344 1 79.19 287 LYS B CA 1
ATOM 12897 C C . LYS B 1 287 ? -11.312 10.672 24.266 1 79.19 287 LYS B C 1
ATOM 12899 O O . LYS B 1 287 ? -12.398 10.883 24.812 1 79.19 287 LYS B O 1
ATOM 12904 N N . PHE B 1 288 ? -11.047 9.516 23.609 1 80.81 288 PHE B N 1
ATOM 12905 C CA . PHE B 1 288 ? -12.094 8.523 23.391 1 80.81 288 PHE B CA 1
ATOM 12906 C C . PHE B 1 288 ? -11.859 7.293 24.266 1 80.81 288 PHE B C 1
ATOM 12908 O O . PHE B 1 288 ? -12.281 6.191 23.906 1 80.81 288 PHE B O 1
ATOM 12915 N N . GLU B 1 289 ? -11.227 7.504 25.281 1 84.06 289 GLU B N 1
ATOM 12916 C CA . GLU B 1 289 ? -10.828 6.406 26.156 1 84.06 289 GLU B CA 1
ATOM 12917 C C . GLU B 1 289 ? -12.023 5.543 26.547 1 84.06 289 GLU B C 1
ATOM 12919 O O . GLU B 1 289 ? -11.938 4.312 26.5 1 84.06 289 GLU B O 1
ATOM 12924 N N . ILE B 1 290 ? -13.18 6.117 26.859 1 77.31 290 ILE B N 1
ATOM 12925 C CA . ILE B 1 290 ? -14.352 5.395 27.359 1 77.31 290 ILE B CA 1
ATOM 12926 C C . ILE B 1 290 ? -14.906 4.504 26.25 1 77.31 290 ILE B C 1
ATOM 12928 O O . ILE B 1 290 ? -15.258 3.346 26.484 1 77.31 290 ILE B O 1
ATOM 12932 N N . ILE B 1 291 ? -14.938 5 25.109 1 78.56 291 ILE B N 1
ATOM 12933 C CA . ILE B 1 291 ? -15.453 4.258 23.969 1 78.56 291 ILE B CA 1
ATOM 12934 C C . ILE B 1 291 ? -14.461 3.176 23.562 1 78.56 291 ILE B C 1
ATOM 12936 O O . ILE B 1 291 ? -14.852 2.061 23.203 1 78.56 291 ILE B O 1
ATOM 12940 N N . LEU B 1 292 ? -13.195 3.451 23.594 1 85.62 292 LEU B N 1
ATOM 12941 C CA . LEU B 1 292 ? -12.148 2.547 23.141 1 85.62 292 LEU B CA 1
ATOM 12942 C C . LEU B 1 292 ? -12.016 1.349 24.062 1 85.62 292 LEU B C 1
ATOM 12944 O O . LEU B 1 292 ? -11.578 0.273 23.641 1 85.62 292 LEU B O 1
ATOM 12948 N N . GLU B 1 293 ? -12.375 1.557 25.281 1 83.19 293 GLU B N 1
ATOM 12949 C CA . GLU B 1 293 ? -12.336 0.45 26.234 1 83.19 293 GLU B CA 1
ATOM 12950 C C . GLU B 1 293 ? -13.344 -0.637 25.859 1 83.19 293 GLU B C 1
ATOM 12952 O O . GLU B 1 293 ? -13.125 -1.814 26.156 1 83.19 293 GLU B O 1
ATOM 12957 N N . LYS B 1 294 ? -14.398 -0.24 25.188 1 80.06 294 LYS B N 1
ATOM 12958 C CA . LYS B 1 294 ? -15.414 -1.188 24.766 1 80.06 294 LYS B CA 1
ATOM 12959 C C . LYS B 1 294 ? -15.062 -1.802 23.406 1 80.06 294 LYS B C 1
ATOM 12961 O O . LYS B 1 294 ? -15.68 -2.777 22.984 1 80.06 294 LYS B O 1
ATOM 12966 N N . HIS B 1 295 ? -14.117 -1.265 22.75 1 84.44 295 HIS B N 1
ATOM 12967 C CA . HIS B 1 295 ? -13.664 -1.764 21.453 1 84.44 295 HIS B CA 1
ATOM 12968 C C . HIS B 1 295 ? -12.875 -3.059 21.609 1 84.44 295 HIS B C 1
ATOM 12970 O O . HIS B 1 295 ? -11.883 -3.104 22.344 1 84.44 295 HIS B O 1
ATOM 12976 N N . LYS B 1 296 ? -13.25 -4.098 20.984 1 83.81 296 LYS B N 1
ATOM 12977 C CA . LYS B 1 296 ? -12.766 -5.457 21.188 1 83.81 296 LYS B CA 1
ATOM 12978 C C . LYS B 1 296 ? -11.266 -5.547 20.922 1 83.81 296 LYS B C 1
ATOM 12980 O O . LYS B 1 296 ? -10.555 -6.309 21.578 1 83.81 296 LYS B O 1
ATOM 12985 N N . TYR B 1 297 ? -10.766 -4.82 19.922 1 89.5 297 TYR B N 1
ATOM 12986 C CA . TYR B 1 297 ? -9.414 -5.062 19.453 1 89.5 297 TYR B CA 1
ATOM 12987 C C . TYR B 1 297 ? -8.492 -3.896 19.797 1 89.5 297 TYR B C 1
ATOM 12989 O O . TYR B 1 297 ? -7.27 -4.016 19.719 1 89.5 297 TYR B O 1
ATOM 12997 N N . PHE B 1 298 ? -8.977 -2.785 20.266 1 90.19 298 PHE B N 1
ATOM 12998 C CA . PHE B 1 298 ? -8.18 -1.569 20.359 1 90.19 298 PHE B CA 1
ATOM 12999 C C . PHE B 1 298 ? -7.055 -1.74 21.375 1 90.19 298 PHE B C 1
ATOM 13001 O O . PHE B 1 298 ? -5.887 -1.508 21.062 1 90.19 298 PHE B O 1
ATOM 13008 N N . LYS B 1 299 ? -7.297 -2.189 22.531 1 90.31 299 LYS B N 1
ATOM 13009 C CA . LYS B 1 299 ? -6.309 -2.299 23.594 1 90.31 299 LYS B CA 1
ATOM 13010 C C . LYS B 1 299 ? -5.191 -3.266 23.219 1 90.31 299 LYS B C 1
ATOM 13012 O O . LYS B 1 299 ? -4.012 -2.979 23.438 1 90.31 299 LYS B O 1
ATOM 13017 N N . SER B 1 300 ? -5.547 -4.328 22.516 1 88.75 300 SER B N 1
ATOM 13018 C CA . SER B 1 300 ? -4.578 -5.395 22.281 1 88.75 300 SER B CA 1
ATOM 13019 C C . SER B 1 300 ? -3.812 -5.164 20.984 1 88.75 300 SER B C 1
ATOM 13021 O O . SER B 1 300 ? -2.654 -5.566 20.859 1 88.75 300 SER B O 1
ATOM 13023 N N . LYS B 1 301 ? -4.461 -4.465 20.047 1 88.5 301 LYS B N 1
ATOM 13024 C CA . LYS B 1 301 ? -3.857 -4.488 18.719 1 88.5 301 LYS B CA 1
ATOM 13025 C C . LYS B 1 301 ? -3.463 -3.082 18.266 1 88.5 301 LYS B C 1
ATOM 13027 O O . LYS B 1 301 ? -2.604 -2.92 17.406 1 88.5 301 LYS B O 1
ATOM 13032 N N . ILE B 1 302 ? -4.047 -2.025 18.891 1 91.56 302 ILE B N 1
ATOM 13033 C CA . ILE B 1 302 ? -3.957 -0.73 18.219 1 91.56 302 ILE B CA 1
ATOM 13034 C C . ILE B 1 302 ? -3.482 0.33 19.219 1 91.56 302 ILE B C 1
ATOM 13036 O O . ILE B 1 302 ? -3.033 1.406 18.812 1 91.56 302 ILE B O 1
ATOM 13040 N N . SER B 1 303 ? -3.354 0.105 20.5 1 94.94 303 SER B N 1
ATOM 13041 C CA . SER B 1 303 ? -3.113 1.084 21.547 1 94.94 303 SER B CA 1
ATOM 13042 C C . SER B 1 303 ? -1.631 1.425 21.656 1 94.94 303 SER B C 1
ATOM 13044 O O . SER B 1 303 ? -0.787 0.531 21.75 1 94.94 303 SER B O 1
ATOM 13046 N N . LEU B 1 304 ? -1.303 2.705 21.609 1 94.88 304 LEU B N 1
ATOM 13047 C CA . LEU B 1 304 ? 0.061 3.172 21.844 1 94.88 304 LEU B CA 1
ATOM 13048 C C . LEU B 1 304 ? 0.509 2.867 23.266 1 94.88 304 LEU B C 1
ATOM 13050 O O . LEU B 1 304 ? 1.687 2.586 23.5 1 94.88 304 LEU B O 1
ATOM 13054 N N . ARG B 1 305 ? -0.383 2.977 24.203 1 92.81 305 ARG B N 1
ATOM 13055 C CA . ARG B 1 305 ? -0.07 2.695 25.609 1 92.81 305 ARG B CA 1
ATOM 13056 C C . ARG B 1 305 ? 0.334 1.237 25.797 1 92.81 305 ARG B C 1
ATOM 13058 O O . ARG B 1 305 ? 1.28 0.939 26.531 1 92.81 305 ARG B O 1
ATOM 13065 N N . THR B 1 306 ? -0.431 0.342 25.172 1 94.56 306 THR B N 1
ATOM 13066 C CA . THR B 1 306 ? -0.086 -1.073 25.234 1 94.56 306 THR B CA 1
ATOM 13067 C C . THR B 1 306 ? 1.27 -1.333 24.594 1 94.56 306 THR B C 1
ATOM 13069 O O . THR B 1 306 ? 2.051 -2.152 25.078 1 94.56 306 THR B O 1
ATOM 13072 N N . LEU B 1 307 ? 1.52 -0.69 23.469 1 95.5 307 LEU B N 1
ATOM 13073 C CA . LEU B 1 307 ? 2.824 -0.813 22.828 1 95.5 307 LEU B CA 1
ATOM 13074 C C . LEU B 1 307 ? 3.941 -0.427 23.797 1 95.5 307 LEU B C 1
ATOM 13076 O O . LEU B 1 307 ? 4.945 -1.135 23.906 1 95.5 307 LEU B O 1
ATOM 13080 N N . LEU B 1 308 ? 3.791 0.766 24.5 1 95.69 308 LEU B N 1
ATOM 13081 C CA . LEU B 1 308 ? 4.785 1.224 25.469 1 95.69 308 LEU B CA 1
ATOM 13082 C C . LEU B 1 308 ? 5 0.18 26.562 1 95.69 308 LEU B C 1
ATOM 13084 O O . LEU B 1 308 ? 6.141 -0.084 26.953 1 95.69 308 LEU B O 1
ATOM 13088 N N . GLU B 1 309 ? 3.938 -0.471 27 1 93.56 309 GLU B N 1
ATOM 13089 C CA . GLU B 1 309 ? 4.016 -1.47 28.062 1 93.56 309 GLU B CA 1
ATOM 13090 C C . GLU B 1 309 ? 4.77 -2.713 27.594 1 93.56 309 GLU B C 1
ATOM 13092 O O . GLU B 1 309 ? 5.449 -3.365 28.391 1 93.56 309 GLU B O 1
ATOM 13097 N N . ASN B 1 310 ? 4.668 -3.025 26.328 1 92.25 310 ASN B N 1
ATOM 13098 C CA . ASN B 1 310 ? 5.254 -4.25 25.797 1 92.25 310 ASN B CA 1
ATOM 13099 C C . ASN B 1 310 ? 6.707 -4.039 25.375 1 92.25 310 ASN B C 1
ATOM 13101 O O . ASN B 1 310 ? 7.441 -5.008 25.172 1 92.25 310 ASN B O 1
ATOM 13105 N N . LEU B 1 311 ? 7.113 -2.791 25.219 1 93.44 311 LEU B N 1
ATOM 13106 C CA . LEU B 1 311 ? 8.469 -2.5 24.766 1 93.44 311 LEU B CA 1
ATOM 13107 C C . LEU B 1 311 ? 9.492 -2.807 25.859 1 93.44 311 LEU B C 1
ATOM 13109 O O . LEU B 1 311 ? 9.242 -2.545 27.031 1 93.44 311 LEU B O 1
ATOM 13113 N N . GLN B 1 312 ? 10.562 -3.5 25.422 1 88.31 312 GLN B N 1
ATOM 13114 C CA . GLN B 1 312 ? 11.695 -3.768 26.312 1 88.31 312 GLN B CA 1
ATOM 13115 C C . GLN B 1 312 ? 12.867 -2.84 26 1 88.31 312 GLN B C 1
ATOM 13117 O O . GLN B 1 312 ? 12.922 -2.23 24.938 1 88.31 312 GLN B O 1
ATOM 13122 N N . GLU B 1 313 ? 13.695 -2.646 26.969 1 89.25 313 GLU B N 1
ATOM 13123 C CA . GLU B 1 313 ? 14.891 -1.841 26.766 1 89.25 313 GLU B CA 1
ATOM 13124 C C . GLU B 1 313 ? 15.977 -2.643 26.062 1 89.25 313 GLU B C 1
ATOM 13126 O O . GLU B 1 313 ? 16.969 -3.025 26.672 1 89.25 313 GLU B O 1
ATOM 13131 N N . ASP B 1 314 ? 15.711 -2.939 24.766 1 88.06 314 ASP B N 1
ATOM 13132 C CA . ASP B 1 314 ? 16.609 -3.76 23.953 1 88.06 314 ASP B CA 1
ATOM 13133 C C . ASP B 1 314 ? 17.109 -2.99 22.734 1 88.06 314 ASP B C 1
ATOM 13135 O O . ASP B 1 314 ? 16.328 -2.646 21.844 1 88.06 314 ASP B O 1
ATOM 13139 N N . GLU B 1 315 ? 18.375 -2.725 22.656 1 88.88 315 GLU B N 1
ATOM 13140 C CA . GLU B 1 315 ? 18.969 -1.966 21.562 1 88.88 315 GLU B CA 1
ATOM 13141 C C . GLU B 1 315 ? 19.094 -2.818 20.297 1 88.88 315 GLU B C 1
ATOM 13143 O O . GLU B 1 315 ? 19.25 -2.289 19.203 1 88.88 315 GLU B O 1
ATOM 13148 N N . SER B 1 316 ? 18.938 -4.078 20.5 1 84.81 316 SER B N 1
ATOM 13149 C CA . SER B 1 316 ? 19.141 -4.977 19.375 1 84.81 316 SER B CA 1
ATOM 13150 C C . SER B 1 316 ? 17.828 -5.328 18.688 1 84.81 316 SER B C 1
ATOM 13152 O O . SER B 1 316 ? 17.812 -6.012 17.672 1 84.81 316 SER B O 1
ATOM 13154 N N . SER B 1 317 ? 16.766 -4.797 19.297 1 88.5 317 SER B N 1
ATOM 13155 C CA . SER B 1 317 ? 15.469 -5.137 18.75 1 88.5 317 SER B CA 1
ATOM 13156 C C . SER B 1 317 ? 14.766 -3.908 18.172 1 88.5 317 SER B C 1
ATOM 13158 O O . SER B 1 317 ? 14.898 -2.807 18.719 1 88.5 317 SER B O 1
ATOM 13160 N N . SER B 1 318 ? 14.125 -4.121 17.031 1 90.81 318 SER B N 1
ATOM 13161 C CA . SER B 1 318 ? 13.328 -3.055 16.422 1 90.81 318 SER B CA 1
ATOM 13162 C C . SER B 1 318 ? 11.883 -3.484 16.234 1 90.81 318 SER B C 1
ATOM 13164 O O . SER B 1 318 ? 11.164 -2.91 15.414 1 90.81 318 SER B O 1
ATOM 13166 N N . GLY B 1 319 ? 11.492 -4.539 16.984 1 92 319 GLY B N 1
ATOM 13167 C CA . GLY B 1 319 ? 10.148 -5.07 16.844 1 92 319 GLY B CA 1
ATOM 13168 C C . GLY B 1 319 ? 9.07 -4.066 17.203 1 92 319 GLY B C 1
ATOM 13169 O O . GLY B 1 319 ? 7.984 -4.082 16.609 1 92 319 GLY B O 1
ATOM 13170 N N . GLY B 1 320 ? 9.391 -3.201 18.188 1 94.31 320 GLY B N 1
ATOM 13171 C CA . GLY B 1 320 ? 8.43 -2.172 18.562 1 94.31 320 GLY B CA 1
ATOM 13172 C C . GLY B 1 320 ? 8.109 -1.209 17.438 1 94.31 320 GLY B C 1
ATOM 13173 O O . GLY B 1 320 ? 6.953 -0.823 17.266 1 94.31 320 GLY B O 1
ATOM 13174 N N . PHE B 1 321 ? 9.164 -0.86 16.703 1 95 321 PHE B N 1
ATOM 13175 C CA . PHE B 1 321 ? 8.953 0.035 15.57 1 95 321 PHE B CA 1
ATOM 13176 C C . PHE B 1 321 ? 8.133 -0.65 14.484 1 95 321 PHE B C 1
ATOM 13178 O O . PHE B 1 321 ? 7.328 -0.007 13.805 1 95 321 PHE B O 1
ATOM 13185 N N . GLY B 1 322 ? 8.32 -1.922 14.312 1 93.38 322 GLY B N 1
ATOM 13186 C CA . GLY B 1 322 ? 7.488 -2.684 13.398 1 93.38 322 GLY B CA 1
ATOM 13187 C C . GLY B 1 322 ? 6.02 -2.672 13.766 1 93.38 322 GLY B C 1
ATOM 13188 O O . GLY B 1 322 ? 5.156 -2.523 12.898 1 93.38 322 GLY B O 1
ATOM 13189 N N . GLU B 1 323 ? 5.738 -2.82 15.023 1 94.25 323 GLU B N 1
ATOM 13190 C CA . GLU B 1 323 ? 4.367 -2.773 15.516 1 94.25 323 GLU B CA 1
ATOM 13191 C C . GLU B 1 323 ? 3.762 -1.383 15.336 1 94.25 323 GLU B C 1
ATOM 13193 O O . GLU B 1 323 ? 2.584 -1.251 14.992 1 94.25 323 GLU B O 1
ATOM 13198 N N . LEU B 1 324 ? 4.574 -0.396 15.633 1 95.75 324 LEU B N 1
ATOM 13199 C CA . LEU B 1 324 ? 4.113 0.978 15.461 1 95.75 324 LEU B CA 1
ATOM 13200 C C . LEU B 1 324 ? 3.752 1.256 14.008 1 95.75 324 LEU B C 1
ATOM 13202 O O . LEU B 1 324 ? 2.76 1.932 13.727 1 95.75 324 LEU B O 1
ATOM 13206 N N . GLU B 1 325 ? 4.582 0.748 13.094 1 93.38 325 GLU B N 1
ATOM 13207 C CA . GLU B 1 325 ? 4.285 0.882 11.672 1 93.38 325 GLU B CA 1
ATOM 13208 C C . GLU B 1 325 ? 2.932 0.266 11.328 1 93.38 325 GLU B C 1
ATOM 13210 O O . GLU B 1 325 ? 2.184 0.812 10.516 1 93.38 325 GLU B O 1
ATOM 13215 N N . ASN B 1 326 ? 2.643 -0.859 11.93 1 92.56 326 ASN B N 1
ATOM 13216 C CA . ASN B 1 326 ? 1.34 -1.487 11.734 1 92.56 326 ASN B CA 1
ATOM 13217 C C . ASN B 1 326 ? 0.206 -0.593 12.227 1 92.56 326 ASN B C 1
ATOM 13219 O O . ASN B 1 326 ? -0.834 -0.488 11.57 1 92.56 326 ASN B O 1
ATOM 13223 N N . ILE B 1 327 ? 0.41 0.012 13.352 1 94.06 327 ILE B N 1
ATOM 13224 C CA . ILE B 1 327 ? -0.59 0.907 13.922 1 94.06 327 ILE B CA 1
ATOM 13225 C C . ILE B 1 327 ? -0.816 2.092 12.984 1 94.06 327 ILE B C 1
ATOM 13227 O O . ILE B 1 327 ? -1.959 2.457 12.703 1 94.06 327 ILE B O 1
ATOM 13231 N N . PHE B 1 328 ? 0.304 2.654 12.469 1 92.81 328 PHE B N 1
ATOM 13232 C CA . PHE B 1 328 ? 0.192 3.766 11.531 1 92.81 328 PHE B CA 1
ATOM 13233 C C . PHE B 1 328 ? -0.604 3.355 10.297 1 92.81 328 PHE B C 1
ATOM 13235 O O . PHE B 1 328 ? -1.417 4.133 9.789 1 92.81 328 PHE B O 1
ATOM 13242 N N . ASN B 1 329 ? -0.376 2.146 9.859 1 90.44 329 ASN B N 1
ATOM 13243 C CA . ASN B 1 329 ? -1.077 1.647 8.68 1 90.44 329 ASN B CA 1
ATOM 13244 C C . ASN B 1 329 ? -2.572 1.488 8.945 1 90.44 329 ASN B C 1
ATOM 13246 O O . ASN B 1 329 ? -3.391 1.686 8.039 1 90.44 329 ASN B O 1
ATOM 13250 N N . ILE B 1 330 ? -2.941 1.048 10.109 1 91 330 ILE B N 1
ATOM 13251 C CA . ILE B 1 330 ? -4.34 0.889 10.484 1 91 330 ILE B CA 1
ATOM 13252 C C . ILE B 1 330 ? -5.035 2.25 10.477 1 91 330 ILE B C 1
ATOM 13254 O O . ILE B 1 330 ? -6.156 2.379 9.984 1 91 330 ILE B O 1
ATOM 13258 N N . TYR B 1 331 ? -4.32 3.254 10.977 1 87.75 331 TYR B N 1
ATOM 13259 C CA . TYR B 1 331 ? -4.898 4.594 10.992 1 87.75 331 TYR B CA 1
ATOM 13260 C C . TYR B 1 331 ? -4.98 5.168 9.586 1 87.75 331 TYR B C 1
ATOM 13262 O O . TYR B 1 331 ? -5.867 5.969 9.289 1 87.75 331 TYR B O 1
ATOM 13270 N N . ASN B 1 332 ? -4.098 4.777 8.688 1 85.56 332 ASN B N 1
ATOM 13271 C CA . ASN B 1 332 ? -4.047 5.285 7.32 1 85.56 332 ASN B CA 1
ATOM 13272 C C . ASN B 1 332 ? -5.141 4.668 6.453 1 85.56 332 ASN B C 1
ATOM 13274 O O . ASN B 1 332 ? -5.91 5.387 5.816 1 85.56 332 ASN B O 1
ATOM 13278 N N . LYS B 1 333 ? -5.246 3.305 6.516 1 81.19 333 LYS B N 1
ATOM 13279 C CA . LYS B 1 333 ? -6.082 2.592 5.555 1 81.19 333 LYS B CA 1
ATOM 13280 C C . LYS B 1 333 ? -7.285 1.95 6.246 1 81.19 333 LYS B C 1
ATOM 13282 O O . LYS B 1 333 ? -8.188 1.441 5.578 1 81.19 333 LYS B O 1
ATOM 13287 N N . GLY B 1 334 ? -7.363 2.125 7.562 1 83.06 334 GLY B N 1
ATOM 13288 C CA . GLY B 1 334 ? -8.375 1.372 8.281 1 83.06 334 GLY B CA 1
ATOM 13289 C C . GLY B 1 334 ? -8.102 -0.119 8.32 1 83.06 334 GLY B C 1
ATOM 13290 O O . GLY B 1 334 ? -7.172 -0.599 7.672 1 83.06 334 GLY B O 1
ATOM 13291 N N . LYS B 1 335 ? -8.727 -0.872 9.188 1 88.38 335 LYS B N 1
ATOM 13292 C CA . LYS B 1 335 ? -8.656 -2.328 9.281 1 88.38 335 LYS B CA 1
ATOM 13293 C C . LYS B 1 335 ? -9.984 -2.914 9.742 1 88.38 335 LYS B C 1
ATOM 13295 O O . LYS B 1 335 ? -10.195 -3.113 10.938 1 88.38 335 LYS B O 1
ATOM 13300 N N . GLY B 1 336 ? -10.805 -3.229 8.773 1 83.56 336 GLY B N 1
ATOM 13301 C CA . GLY B 1 336 ? -12.148 -3.721 9.047 1 83.56 336 GLY B CA 1
ATOM 13302 C C . GLY B 1 336 ? -12.164 -4.934 9.953 1 83.56 336 GLY B C 1
ATOM 13303 O O . GLY B 1 336 ? -13.062 -5.074 10.789 1 83.56 336 GLY B O 1
ATOM 13304 N N . ASN B 1 337 ? -11.156 -5.777 9.867 1 89.88 337 ASN B N 1
ATOM 13305 C CA . ASN B 1 337 ? -11.102 -6.988 10.68 1 89.88 337 ASN B CA 1
ATOM 13306 C C . ASN B 1 337 ? -10.836 -6.668 12.148 1 89.88 337 ASN B C 1
ATOM 13308 O O . ASN B 1 337 ? -11.047 -7.512 13.016 1 89.88 337 ASN B O 1
ATOM 13312 N N . PHE B 1 338 ? -10.297 -5.449 12.453 1 89.94 338 PHE B N 1
ATOM 13313 C CA . PHE B 1 338 ? -10.109 -4.969 13.812 1 89.94 338 PHE B CA 1
ATOM 13314 C C . PHE B 1 338 ? -11.141 -3.896 14.156 1 89.94 338 PHE B C 1
ATOM 13316 O O . PHE B 1 338 ? -10.953 -3.129 15.102 1 89.94 338 PHE B O 1
ATOM 13323 N N . ASP B 1 339 ? -12.141 -3.729 13.328 1 84 339 ASP B N 1
ATOM 13324 C CA . ASP B 1 339 ? -13.227 -2.779 13.531 1 84 339 ASP B CA 1
ATOM 13325 C C . ASP B 1 339 ? -12.703 -1.347 13.602 1 84 339 ASP B C 1
ATOM 13327 O O . ASP B 1 339 ? -13.109 -0.572 14.469 1 84 339 ASP B O 1
ATOM 13331 N N . MET B 1 340 ? -11.633 -1.032 12.867 1 84.69 340 MET B N 1
ATOM 13332 C CA . MET B 1 340 ? -11.078 0.318 12.781 1 84.69 340 MET B CA 1
ATOM 13333 C C . MET B 1 340 ? -11.398 0.95 11.43 1 84.69 340 MET B C 1
ATOM 13335 O O . MET B 1 340 ? -11.047 0.399 10.383 1 84.69 340 MET B O 1
ATOM 13339 N N . PRO B 1 341 ? -12.102 2.086 11.445 1 78.56 341 PRO B N 1
ATOM 13340 C CA . PRO B 1 341 ? -12.422 2.762 10.188 1 78.56 341 PRO B CA 1
ATOM 13341 C C . PRO B 1 341 ? -11.211 3.457 9.57 1 78.56 341 PRO B C 1
ATOM 13343 O O . PRO B 1 341 ? -10.164 3.58 10.211 1 78.56 341 PRO B O 1
ATOM 13346 N N . VAL B 1 342 ? -11.344 3.902 8.297 1 74.56 342 VAL B N 1
ATOM 13347 C CA . VAL B 1 342 ? -10.297 4.637 7.598 1 74.56 342 VAL B CA 1
ATOM 13348 C C . VAL B 1 342 ? -10.211 6.062 8.133 1 74.56 342 VAL B C 1
ATOM 13350 O O . VAL B 1 342 ? -11.227 6.758 8.234 1 74.56 342 VAL B O 1
ATOM 13353 N N . PHE B 1 343 ? -8.969 6.516 8.68 1 69.69 343 PHE B N 1
ATOM 13354 C CA . PHE B 1 343 ? -8.781 7.883 9.141 1 69.69 343 PHE B CA 1
ATOM 13355 C C . PHE B 1 343 ? -8.211 8.758 8.031 1 69.69 343 PHE B C 1
ATOM 13357 O O . PHE B 1 343 ? -8.047 9.969 8.203 1 69.69 343 PHE B O 1
ATOM 13364 N N . ASN B 1 344 ? -8.289 8.492 6.703 1 59.81 344 ASN B N 1
ATOM 13365 C CA . ASN B 1 344 ? -7.828 9.07 5.441 1 59.81 344 ASN B CA 1
ATOM 13366 C C . ASN B 1 344 ? -7.266 10.477 5.637 1 59.81 344 ASN B C 1
ATOM 13368 O O . ASN B 1 344 ? -7.512 11.367 4.824 1 59.81 344 ASN B O 1
ATOM 13372 N N . GLY B 1 345 ? -6.605 11 6.664 1 59.81 345 GLY B N 1
ATOM 13373 C CA . GLY B 1 345 ? -6.281 12.406 6.859 1 59.81 345 GLY B CA 1
ATOM 13374 C C . GLY B 1 345 ? -4.906 12.773 6.34 1 59.81 345 GLY B C 1
ATOM 13375 O O . GLY B 1 345 ? -4.418 13.883 6.594 1 59.81 345 GLY B O 1
ATOM 13376 N N . GLY B 1 346 ? -4.312 12.125 5.305 1 66.94 346 GLY B N 1
ATOM 13377 C CA . GLY B 1 346 ? -3.02 12.461 4.73 1 66.94 346 GLY B CA 1
ATOM 13378 C C . GLY B 1 346 ? -1.878 12.352 5.723 1 66.94 346 GLY B C 1
ATOM 13379 O O . GLY B 1 346 ? -0.731 12.117 5.336 1 66.94 346 GLY B O 1
ATOM 13380 N N . LEU B 1 347 ? -2.146 12.586 7.117 1 75.56 347 LEU B N 1
ATOM 13381 C CA . LEU B 1 347 ? -1.117 12.539 8.148 1 75.56 347 LEU B CA 1
ATOM 13382 C C . LEU B 1 347 ? -0.42 11.18 8.156 1 75.56 347 LEU B C 1
ATOM 13384 O O . LEU B 1 347 ? 0.789 11.102 8.383 1 75.56 347 LEU B O 1
ATOM 13388 N N . PHE B 1 348 ? -1.195 10.156 7.902 1 84.19 348 PHE B N 1
ATOM 13389 C CA . PHE B 1 348 ? -0.649 8.805 7.992 1 84.19 348 PHE B CA 1
ATOM 13390 C C . PHE B 1 348 ? -0.302 8.273 6.605 1 84.19 348 PHE B C 1
ATOM 13392 O O . PHE B 1 348 ? 0.042 7.098 6.457 1 84.19 348 PHE B O 1
ATOM 13399 N N . ASP B 1 349 ? -0.366 9.133 5.598 1 80.06 349 ASP B N 1
ATOM 13400 C CA . ASP B 1 349 ? -0.051 8.727 4.23 1 80.06 349 ASP B CA 1
ATOM 13401 C C . ASP B 1 349 ? 1.425 8.359 4.094 1 80.06 349 ASP B C 1
ATOM 13403 O O . ASP B 1 349 ? 2.303 9.18 4.379 1 80.06 349 ASP B O 1
ATOM 13407 N N . GLU B 1 350 ? 1.701 7.191 3.605 1 81.88 350 GLU B N 1
ATOM 13408 C CA . GLU B 1 350 ? 3.064 6.68 3.502 1 81.88 350 GLU B CA 1
ATOM 13409 C C . GLU B 1 350 ? 3.855 7.426 2.432 1 81.88 350 GLU B C 1
ATOM 13411 O O . GLU B 1 350 ? 5.082 7.512 2.504 1 81.88 350 GLU B O 1
ATOM 13416 N N . SER B 1 351 ? 3.219 8.023 1.488 1 76.31 351 SER B N 1
ATOM 13417 C CA . SER B 1 351 ? 3.896 8.719 0.401 1 76.31 351 SER B CA 1
ATOM 13418 C C . SER B 1 351 ? 4.578 9.992 0.898 1 76.31 351 SER B C 1
ATOM 13420 O O . SER B 1 351 ? 5.539 10.461 0.291 1 76.31 351 SER B O 1
ATOM 13422 N N . LYS B 1 352 ? 4.137 10.484 2.033 1 78.12 352 LYS B N 1
ATOM 13423 C CA . LYS B 1 352 ? 4.68 11.727 2.588 1 78.12 352 LYS B CA 1
ATOM 13424 C C . LYS B 1 352 ? 5.836 11.438 3.545 1 78.12 352 LYS B C 1
ATOM 13426 O O . LYS B 1 352 ? 6.566 12.352 3.936 1 78.12 352 LYS B O 1
ATOM 13431 N N . THR B 1 353 ? 6.023 10.188 3.928 1 88.88 353 THR B N 1
ATOM 13432 C CA . THR B 1 353 ? 7.031 9.82 4.914 1 88.88 353 THR B CA 1
ATOM 13433 C C . THR B 1 353 ? 7.914 8.695 4.391 1 88.88 353 THR B C 1
ATOM 13435 O O . THR B 1 353 ? 8.055 7.652 5.039 1 88.88 353 THR B O 1
ATOM 13438 N N . ALA B 1 354 ? 8.562 8.922 3.293 1 86.06 354 ALA B N 1
ATOM 13439 C CA . ALA B 1 354 ? 9.352 7.902 2.615 1 86.06 354 ALA B CA 1
ATOM 13440 C C . ALA B 1 354 ? 10.516 7.441 3.492 1 86.06 354 ALA B C 1
ATOM 13442 O O . ALA B 1 354 ? 10.875 6.262 3.486 1 86.06 354 ALA B O 1
ATOM 13443 N N . LEU B 1 355 ? 11.133 8.375 4.344 1 91.81 355 LEU B N 1
ATOM 13444 C CA . LEU B 1 355 ? 12.297 8.039 5.156 1 91.81 355 LEU B CA 1
ATOM 13445 C C . LEU B 1 355 ? 11.906 7.109 6.305 1 91.81 355 LEU B C 1
ATOM 13447 O O . LEU B 1 355 ? 12.727 6.328 6.785 1 91.81 355 LEU B O 1
ATOM 13451 N N . LEU B 1 356 ? 10.633 7.176 6.762 1 92.81 356 LEU B N 1
ATOM 13452 C CA . LEU B 1 356 ? 10.188 6.383 7.902 1 92.81 356 LEU B CA 1
ATOM 13453 C C . LEU B 1 356 ? 10 4.922 7.504 1 92.81 356 LEU B C 1
ATOM 13455 O O . LEU B 1 356 ? 9.883 4.051 8.367 1 92.81 356 LEU B O 1
ATOM 13459 N N . SER B 1 357 ? 9.969 4.605 6.227 1 86.94 357 SER B N 1
ATOM 13460 C CA . SER B 1 357 ? 9.852 3.232 5.746 1 86.94 357 SER B CA 1
ATOM 13461 C C . SER B 1 357 ? 11.195 2.508 5.82 1 86.94 357 SER B C 1
ATOM 13463 O O . SER B 1 357 ? 11.258 1.285 5.676 1 86.94 357 SER B O 1
ATOM 13465 N N . THR B 1 358 ? 12.312 3.279 6.113 1 88 358 THR B N 1
ATOM 13466 C CA . THR B 1 358 ? 13.617 2.656 6.305 1 88 358 THR B CA 1
ATOM 13467 C C . THR B 1 358 ? 13.617 1.77 7.547 1 88 358 THR B C 1
ATOM 13469 O O . THR B 1 358 ? 13.203 2.201 8.625 1 88 358 THR B O 1
ATOM 13472 N N . PRO B 1 359 ? 14.023 0.529 7.43 1 86.81 359 PRO B N 1
ATOM 13473 C CA . PRO B 1 359 ? 13.969 -0.381 8.578 1 86.81 359 PRO B CA 1
ATOM 13474 C C . PRO B 1 359 ? 14.953 0.003 9.68 1 86.81 359 PRO B C 1
ATOM 13476 O O . PRO B 1 359 ? 16.031 0.55 9.391 1 86.81 359 PRO B O 1
ATOM 13479 N N . LYS B 1 360 ? 14.633 -0.236 10.906 1 89.94 360 LYS B N 1
ATOM 13480 C CA . LYS B 1 360 ? 15.484 -0.184 12.086 1 89.94 360 LYS B CA 1
ATOM 13481 C C . LYS B 1 360 ? 15.969 1.238 12.352 1 89.94 360 LYS B C 1
ATOM 13483 O O . LYS B 1 360 ? 17.125 1.442 12.742 1 89.94 360 LYS B O 1
ATOM 13488 N N . ILE B 1 361 ? 15.094 2.229 12.008 1 93.38 361 ILE B N 1
ATOM 13489 C CA . ILE B 1 361 ? 15.375 3.621 12.336 1 93.38 361 ILE B CA 1
ATOM 13490 C C . ILE B 1 361 ? 15.438 3.787 13.859 1 93.38 361 ILE B C 1
ATOM 13492 O O . ILE B 1 361 ? 16.312 4.469 14.383 1 93.38 361 ILE B O 1
ATOM 13496 N N . PHE B 1 362 ? 14.445 3.164 14.539 1 94.81 362 PHE B N 1
ATOM 13497 C CA . PHE B 1 362 ? 14.375 3.197 15.992 1 94.81 362 PHE B CA 1
ATOM 13498 C C . PHE B 1 362 ? 14.492 1.792 16.578 1 94.81 362 PHE B C 1
ATOM 13500 O O . PHE B 1 362 ? 13.758 0.889 16.172 1 94.81 362 PHE B O 1
ATOM 13507 N N . ASN B 1 363 ? 15.406 1.595 17.484 1 94.56 363 ASN B N 1
ATOM 13508 C CA . ASN B 1 363 ? 15.383 0.357 18.25 1 94.56 363 ASN B CA 1
ATOM 13509 C C . ASN B 1 363 ? 14.391 0.436 19.406 1 94.56 363 ASN B C 1
ATOM 13511 O O . ASN B 1 363 ? 13.781 1.482 19.641 1 94.56 363 ASN B O 1
ATOM 13515 N N . ASP B 1 364 ? 14.117 -0.573 20.109 1 95 364 ASP B N 1
ATOM 13516 C CA . ASP B 1 364 ? 13.078 -0.633 21.141 1 95 364 ASP B CA 1
ATOM 13517 C C . ASP B 1 364 ? 13.406 0.297 22.312 1 95 364 ASP B C 1
ATOM 13519 O O . ASP B 1 364 ? 12.508 0.856 22.938 1 95 364 ASP B O 1
ATOM 13523 N N . LYS B 1 365 ? 14.688 0.449 22.562 1 95.94 365 LYS B N 1
ATOM 13524 C CA . LYS B 1 365 ? 15.086 1.387 23.609 1 95.94 365 LYS B CA 1
ATOM 13525 C C . LYS B 1 365 ? 14.734 2.82 23.234 1 95.94 365 LYS B C 1
ATOM 13527 O O . LYS B 1 365 ? 14.172 3.564 24.031 1 95.94 365 LYS B O 1
ATOM 13532 N N . ASP B 1 366 ? 15.039 3.211 21.969 1 95.88 366 ASP B N 1
ATOM 13533 C CA . ASP B 1 366 ? 14.719 4.543 21.453 1 95.88 366 ASP B CA 1
ATOM 13534 C C . ASP B 1 366 ? 13.219 4.797 21.5 1 95.88 366 ASP B C 1
ATOM 13536 O O . ASP B 1 366 ? 12.773 5.852 21.953 1 95.88 366 ASP B O 1
ATOM 13540 N N . LEU B 1 367 ? 12.484 3.826 21 1 96.31 367 LEU B N 1
ATOM 13541 C CA . LEU B 1 367 ? 11.039 3.988 20.906 1 96.31 367 LEU B CA 1
ATOM 13542 C C . LEU B 1 367 ? 10.414 4.09 22.297 1 96.31 367 LEU B C 1
ATOM 13544 O O . LEU B 1 367 ? 9.477 4.867 22.5 1 96.31 367 LEU B O 1
ATOM 13548 N N . LYS B 1 368 ? 10.883 3.268 23.25 1 96.31 368 LYS B N 1
ATOM 13549 C CA . LYS B 1 368 ? 10.391 3.336 24.609 1 96.31 368 LYS B CA 1
ATOM 13550 C C . LYS B 1 368 ? 10.633 4.715 25.219 1 96.31 368 LYS B C 1
ATOM 13552 O O . LYS B 1 368 ? 9.773 5.262 25.906 1 96.31 368 LYS B O 1
ATOM 13557 N N . PHE B 1 369 ? 11.844 5.246 25.016 1 95.5 369 PHE B N 1
ATOM 13558 C CA . PHE B 1 369 ? 12.195 6.582 25.484 1 95.5 369 PHE B CA 1
ATOM 13559 C C . PHE B 1 369 ? 11.234 7.621 24.922 1 95.5 369 PHE B C 1
ATOM 13561 O O . PHE B 1 369 ? 10.695 8.445 25.656 1 95.5 369 PHE B O 1
ATOM 13568 N N . ILE B 1 370 ? 10.914 7.613 23.562 1 96.25 370 ILE B N 1
ATOM 13569 C CA . ILE B 1 370 ? 10.062 8.578 22.875 1 96.25 370 ILE B CA 1
ATOM 13570 C C . ILE B 1 370 ? 8.648 8.5 23.438 1 96.25 370 ILE B C 1
ATOM 13572 O O . ILE B 1 370 ? 8.07 9.523 23.812 1 96.25 370 ILE B O 1
ATOM 13576 N N . LEU B 1 371 ? 8.062 7.281 23.516 1 96.75 371 LEU B N 1
ATOM 13577 C CA . LEU B 1 371 ? 6.684 7.098 23.953 1 96.75 371 LEU B CA 1
ATOM 13578 C C . LEU B 1 371 ? 6.52 7.453 25.422 1 96.75 371 LEU B C 1
ATOM 13580 O O . LEU B 1 371 ? 5.496 8.023 25.812 1 96.75 371 LEU B O 1
ATOM 13584 N N . ASN B 1 372 ? 7.512 7.113 26.203 1 94.75 372 ASN B N 1
ATOM 13585 C CA . ASN B 1 372 ? 7.441 7.453 27.625 1 94.75 372 ASN B CA 1
ATOM 13586 C C . ASN B 1 372 ? 7.402 8.961 27.828 1 94.75 372 ASN B C 1
ATOM 13588 O O . ASN B 1 372 ? 6.672 9.453 28.688 1 94.75 372 ASN B O 1
ATOM 13592 N N . GLN B 1 373 ? 8.25 9.727 27.094 1 93.62 373 GLN B N 1
ATOM 13593 C CA . GLN B 1 373 ? 8.266 11.18 27.203 1 93.62 373 GLN B CA 1
ATOM 13594 C C . GLN B 1 373 ? 6.934 11.781 26.766 1 93.62 373 GLN B C 1
ATOM 13596 O O . GLN B 1 373 ? 6.438 12.727 27.375 1 93.62 373 GLN B O 1
ATOM 13601 N N . LEU B 1 374 ? 6.316 11.219 25.734 1 92.81 374 LEU B N 1
ATOM 13602 C CA . LEU B 1 374 ? 5.105 11.789 25.156 1 92.81 374 LEU B CA 1
ATOM 13603 C C . LEU B 1 374 ? 3.883 11.422 26 1 92.81 374 LEU B C 1
ATOM 13605 O O . LEU B 1 374 ? 2.961 12.227 26.141 1 92.81 374 LEU B O 1
ATOM 13609 N N . LEU B 1 375 ? 3.846 10.188 26.562 1 93.62 375 LEU B N 1
ATOM 13610 C CA . LEU B 1 375 ? 2.613 9.695 27.172 1 93.62 375 LEU B CA 1
ATOM 13611 C C . LEU B 1 375 ? 2.611 9.93 28.672 1 93.62 375 LEU B C 1
ATOM 13613 O O . LEU B 1 375 ? 1.561 9.859 29.312 1 93.62 375 LEU B O 1
ATOM 13617 N N . ASN B 1 376 ? 3.775 10.242 29.219 1 90.12 376 ASN B N 1
ATOM 13618 C CA . ASN B 1 376 ? 3.854 10.43 30.656 1 90.12 376 ASN B CA 1
ATOM 13619 C C . ASN B 1 376 ? 4.398 11.805 31.016 1 90.12 376 ASN B C 1
ATOM 13621 O O . ASN B 1 376 ? 5.148 12.398 30.25 1 90.12 376 ASN B O 1
ATOM 13625 N N . PHE B 1 377 ? 3.898 12.289 32.125 1 86.5 377 PHE B N 1
ATOM 13626 C CA . PHE B 1 377 ? 4.312 13.555 32.719 1 86.5 377 PHE B CA 1
ATOM 13627 C C . PHE B 1 377 ? 4.988 13.312 34.062 1 86.5 377 PHE B C 1
ATOM 13629 O O . PHE B 1 377 ? 4.461 12.586 34.906 1 86.5 377 PHE B O 1
ATOM 13636 N N . LYS B 1 378 ? 6.25 13.844 34.125 1 82.25 378 LYS B N 1
ATOM 13637 C CA . LYS B 1 378 ? 6.984 13.648 35.375 1 82.25 378 LYS B CA 1
ATOM 13638 C C . LYS B 1 378 ? 7.039 14.938 36.188 1 82.25 378 LYS B C 1
ATOM 13640 O O . LYS B 1 378 ? 7.332 16 35.656 1 82.25 378 LYS B O 1
ATOM 13645 N N . ASP B 1 379 ? 6.473 14.945 37.25 1 77.81 379 ASP B N 1
ATOM 13646 C CA . ASP B 1 379 ? 6.617 16.031 38.219 1 77.81 379 ASP B CA 1
ATOM 13647 C C . ASP B 1 379 ? 7.43 15.578 39.438 1 77.81 379 ASP B C 1
ATOM 13649 O O . ASP B 1 379 ? 6.934 14.828 40.281 1 77.81 379 ASP B O 1
ATOM 13653 N N . LYS B 1 380 ? 8.617 15.961 39.594 1 75.81 380 LYS B N 1
ATOM 13654 C CA . LYS B 1 380 ? 9.555 15.516 40.625 1 75.81 380 LYS B CA 1
ATOM 13655 C C . LYS B 1 380 ? 9.766 14.008 40.562 1 75.81 380 LYS B C 1
ATOM 13657 O O . LYS B 1 380 ? 10.086 13.461 39.5 1 75.81 380 LYS B O 1
ATOM 13662 N N . ASN B 1 381 ? 9.445 13.328 41.469 1 75.75 381 ASN B N 1
ATOM 13663 C CA . ASN B 1 381 ? 9.727 11.891 41.5 1 75.75 381 ASN B CA 1
ATOM 13664 C C . ASN B 1 381 ? 8.484 11.062 41.188 1 75.75 381 ASN B C 1
ATOM 13666 O O . ASN B 1 381 ? 8.516 9.836 41.281 1 75.75 381 ASN B O 1
ATOM 13670 N N . LEU B 1 382 ? 7.438 11.742 40.719 1 79.81 382 LEU B N 1
ATOM 13671 C CA . LEU B 1 382 ? 6.207 11.016 40.406 1 79.81 382 LEU B CA 1
ATOM 13672 C C . LEU B 1 382 ? 5.887 11.109 38.906 1 79.81 382 LEU B C 1
ATOM 13674 O O . LEU B 1 382 ? 6.145 12.133 38.281 1 79.81 382 LEU B O 1
ATOM 13678 N N . SER B 1 383 ? 5.48 9.984 38.344 1 83 383 SER B N 1
ATOM 13679 C CA . SER B 1 383 ? 5.086 9.922 36.938 1 83 383 SER B CA 1
ATOM 13680 C C . SER B 1 383 ? 3.572 9.805 36.812 1 83 383 SER B C 1
ATOM 13682 O O . SER B 1 383 ? 2.928 9.047 37.531 1 83 383 SER B O 1
ATOM 13684 N N . PHE B 1 384 ? 2.994 10.688 36.031 1 82.62 384 PHE B N 1
ATOM 13685 C CA . PHE B 1 384 ? 1.562 10.695 35.781 1 82.62 384 PHE B CA 1
ATOM 13686 C C . PHE B 1 384 ? 1.295 10.516 34.281 1 82.62 384 PHE B C 1
ATOM 13688 O O . PHE B 1 384 ? 2.16 10.805 33.438 1 82.62 384 PHE B O 1
ATOM 13695 N N . LYS B 1 385 ? 0.093 9.969 34.031 1 85.62 385 LYS B N 1
ATOM 13696 C CA . LYS B 1 385 ? -0.366 9.961 32.656 1 85.62 385 LYS B CA 1
ATOM 13697 C C . LYS B 1 385 ? -0.583 11.383 32.125 1 85.62 385 LYS B C 1
ATOM 13699 O O . LYS B 1 385 ? -1.152 12.219 32.844 1 85.62 385 LYS B O 1
ATOM 13704 N N . ARG B 1 386 ? -0.048 11.633 31.016 1 87.44 386 ARG B N 1
ATOM 13705 C CA . ARG B 1 386 ? -0.302 12.945 30.406 1 87.44 386 ARG B CA 1
ATOM 13706 C C . ARG B 1 386 ? -1.741 13.055 29.922 1 87.44 386 ARG B C 1
ATOM 13708 O O . ARG B 1 386 ? -2.18 12.258 29.094 1 87.44 386 ARG B O 1
ATOM 13715 N N . ASP B 1 387 ? -2.482 14.008 30.375 1 84.56 387 ASP B N 1
ATOM 13716 C CA . ASP B 1 387 ? -3.902 14.148 30.062 1 84.56 387 ASP B CA 1
ATOM 13717 C C . ASP B 1 387 ? -4.109 14.984 28.797 1 84.56 387 ASP B C 1
ATOM 13719 O O . ASP B 1 387 ? -4.469 16.156 28.875 1 84.56 387 ASP B O 1
ATOM 13723 N N . TYR B 1 388 ? -4.078 14.336 27.688 1 83.31 388 TYR B N 1
ATOM 13724 C CA . TYR B 1 388 ? -4.242 15.039 26.422 1 83.31 388 TYR B CA 1
ATOM 13725 C C . TYR B 1 388 ? -5.672 15.539 26.266 1 83.31 388 TYR B C 1
ATOM 13727 O O . TYR B 1 388 ? -5.902 16.562 25.625 1 83.31 388 TYR B O 1
ATOM 13735 N N . LYS B 1 389 ? -6.652 14.898 26.859 1 79.81 389 LYS B N 1
ATOM 13736 C CA . LYS B 1 389 ? -8.062 15.25 26.703 1 79.81 389 LYS B CA 1
ATOM 13737 C C . LYS B 1 389 ? -8.367 16.609 27.328 1 79.81 389 LYS B C 1
ATOM 13739 O O . LYS B 1 389 ? -9.352 17.25 26.969 1 79.81 389 LYS B O 1
ATOM 13744 N N . THR B 1 390 ? -7.547 16.922 28.281 1 77.25 390 THR B N 1
ATOM 13745 C CA . THR B 1 390 ? -7.781 18.188 28.953 1 77.25 390 THR B CA 1
ATOM 13746 C C . THR B 1 390 ? -7.027 19.312 28.281 1 77.25 390 THR B C 1
ATOM 13748 O O . THR B 1 390 ? -7.25 20.5 28.578 1 77.25 390 THR B O 1
ATOM 13751 N N . LEU B 1 391 ? -6.172 18.875 27.312 1 73.5 391 LEU B N 1
ATOM 13752 C CA . LEU B 1 391 ? -5.398 19.891 26.578 1 73.5 391 LEU B CA 1
ATOM 13753 C C . LEU B 1 391 ? -6.18 20.406 25.375 1 73.5 391 LEU B C 1
ATOM 13755 O O . LEU B 1 391 ? -6.895 19.656 24.719 1 73.5 391 LEU B O 1
ATOM 13759 N N . SER B 1 392 ? -6.23 21.672 25.297 1 64.25 392 SER B N 1
ATOM 13760 C CA . SER B 1 392 ? -6.914 22.234 24.141 1 64.25 392 SER B CA 1
ATOM 13761 C C . SER B 1 392 ? -6.172 21.922 22.859 1 64.25 392 SER B C 1
ATOM 13763 O O . SER B 1 392 ? -4.945 21.797 22.844 1 64.25 392 SER B O 1
ATOM 13765 N N . VAL B 1 393 ? -6.895 21.578 21.812 1 61.97 393 VAL B N 1
ATOM 13766 C CA . VAL B 1 393 ? -6.312 21.344 20.5 1 61.97 393 VAL B CA 1
ATOM 13767 C C . VAL B 1 393 ? -5.465 22.547 20.078 1 61.97 393 VAL B C 1
ATOM 13769 O O . VAL B 1 393 ? -4.453 22.391 19.391 1 61.97 393 VAL B O 1
ATOM 13772 N N . GLU B 1 394 ? -5.824 23.688 20.625 1 61.25 394 GLU B N 1
ATOM 13773 C CA . GLU B 1 394 ? -5.098 24.922 20.375 1 61.25 394 GLU B CA 1
ATOM 13774 C C . GLU B 1 394 ? -3.656 24.844 20.859 1 61.25 394 GLU B C 1
ATOM 13776 O O . GLU B 1 394 ? -2.746 25.391 20.234 1 61.25 394 GLU B O 1
ATOM 13781 N N . HIS B 1 395 ? -3.566 24.047 21.828 1 66.31 395 HIS B N 1
ATOM 13782 C CA . HIS B 1 395 ? -2.227 23.906 22.391 1 66.31 395 HIS B CA 1
ATOM 13783 C C . HIS B 1 395 ? -1.329 23.078 21.484 1 66.31 395 HIS B C 1
ATOM 13785 O O . HIS B 1 395 ? -0.13 23.344 21.375 1 66.31 395 HIS B O 1
ATOM 13791 N N . LEU B 1 396 ? -1.891 22.094 20.859 1 68.38 396 LEU B N 1
ATOM 13792 C CA . LEU B 1 396 ? -1.122 21.312 19.891 1 68.38 396 LEU B CA 1
ATOM 13793 C C . LEU B 1 396 ? -0.665 22.203 18.734 1 68.38 396 LEU B C 1
ATOM 13795 O O . LEU B 1 396 ? 0.447 22.031 18.234 1 68.38 396 LEU B O 1
ATOM 13799 N N . GLY B 1 397 ? -1.504 23.109 18.469 1 67 397 GLY B N 1
ATOM 13800 C CA . GLY B 1 397 ? -1.156 24.062 17.422 1 67 397 GLY B CA 1
ATOM 13801 C C . GLY B 1 397 ? 0.021 24.953 17.797 1 67 397 GLY B C 1
ATOM 13802 O O . GLY B 1 397 ? 0.884 25.219 16.969 1 67 397 GLY B O 1
ATOM 13803 N N . THR B 1 398 ? 0.049 25.266 19.094 1 68.12 398 THR B N 1
ATOM 13804 C CA . THR B 1 398 ? 1.137 26.125 19.562 1 68.12 398 THR B CA 1
ATOM 13805 C C . THR B 1 398 ? 2.471 25.375 19.484 1 68.12 398 THR B C 1
ATOM 13807 O O . THR B 1 398 ? 3.492 25.969 19.125 1 68.12 398 THR B O 1
ATOM 13810 N N . ILE B 1 399 ? 2.418 24.188 19.891 1 71.69 399 ILE B N 1
ATOM 13811 C CA . ILE B 1 399 ? 3.621 23.359 19.828 1 71.69 399 ILE B CA 1
ATOM 13812 C C . ILE B 1 399 ? 4.109 23.281 18.375 1 71.69 399 ILE B C 1
ATOM 13814 O O . ILE B 1 399 ? 5.309 23.422 18.109 1 71.69 399 ILE B O 1
ATOM 13818 N N . TYR B 1 400 ? 3.252 23.062 17.625 1 68.62 400 TYR B N 1
ATOM 13819 C CA . TYR B 1 400 ? 3.574 22.922 16.219 1 68.62 400 TYR B CA 1
ATOM 13820 C C . TYR B 1 400 ? 4.145 24.219 15.656 1 68.62 400 TYR B C 1
ATOM 13822 O O . TYR B 1 400 ? 5.16 24.203 14.953 1 68.62 400 TYR B O 1
ATOM 13830 N N . GLU B 1 401 ? 3.426 25.297 15.953 1 68 401 GLU B N 1
ATOM 13831 C CA . GLU B 1 401 ? 3.857 26.578 15.43 1 68 401 GLU B CA 1
ATOM 13832 C C . GLU B 1 401 ? 5.285 26.906 15.859 1 68 401 GLU B C 1
ATOM 13834 O O . GLU B 1 401 ? 6.047 27.516 15.102 1 68 401 GLU B O 1
ATOM 13839 N N . GLY B 1 402 ? 5.59 26.391 16.969 1 69.88 402 GLY B N 1
ATOM 13840 C CA . GLY B 1 402 ? 6.961 26.562 17.438 1 69.88 402 GLY B CA 1
ATOM 13841 C C . GLY B 1 402 ? 7.961 25.75 16.609 1 69.88 402 GLY B C 1
ATOM 13842 O O . GLY B 1 402 ? 9.047 26.25 16.297 1 69.88 402 GLY B O 1
ATOM 13843 N N . LEU B 1 403 ? 7.547 24.641 16.234 1 74.44 403 LEU B N 1
ATOM 13844 C CA . LEU B 1 403 ? 8.445 23.75 15.523 1 74.44 403 LEU B CA 1
ATOM 13845 C C . LEU B 1 403 ? 8.695 24.25 14.102 1 74.44 403 LEU B C 1
ATOM 13847 O O . LEU B 1 403 ? 9.742 23.953 13.516 1 74.44 403 LEU B O 1
ATOM 13851 N N . LEU B 1 404 ? 7.723 24.938 13.578 1 70.69 404 LEU B N 1
ATOM 13852 C CA . LEU B 1 404 ? 7.863 25.438 12.211 1 70.69 404 LEU B CA 1
ATOM 13853 C C . LEU B 1 404 ? 9 26.453 12.117 1 70.69 404 LEU B C 1
ATOM 13855 O O . LEU B 1 404 ? 9.531 26.688 11.031 1 70.69 404 LEU B O 1
ATOM 13859 N N . SER B 1 405 ? 9.398 26.938 13.242 1 69.62 405 SER B N 1
ATOM 13860 C CA . SER B 1 405 ? 10.484 27.922 13.25 1 69.62 405 SER B CA 1
ATOM 13861 C C . SER B 1 405 ? 11.844 27.234 13.359 1 69.62 405 SER B C 1
ATOM 13863 O O . SER B 1 405 ? 12.883 27.891 13.273 1 69.62 405 SER B O 1
ATOM 13865 N N . TYR B 1 406 ? 11.789 25.922 13.5 1 77.75 406 TYR B N 1
ATOM 13866 C CA . TYR B 1 406 ? 13.031 25.188 13.68 1 77.75 406 TYR B CA 1
ATOM 13867 C C . TYR B 1 406 ? 13.477 24.547 12.367 1 77.75 406 TYR B C 1
ATOM 13869 O O . TYR B 1 406 ? 12.68 24.391 11.438 1 77.75 406 TYR B O 1
ATOM 13877 N N . PHE B 1 407 ? 14.781 24.297 12.234 1 82.94 407 PHE B N 1
ATOM 13878 C CA . PHE B 1 407 ? 15.32 23.5 11.133 1 82.94 407 PHE B CA 1
ATOM 13879 C C . PHE B 1 407 ? 16.562 22.734 11.57 1 82.94 407 PHE B C 1
ATOM 13881 O O . PHE B 1 407 ? 17.188 23.094 12.57 1 82.94 407 PHE B O 1
ATOM 13888 N N . PHE B 1 408 ? 16.859 21.734 10.891 1 89.25 408 PHE B N 1
ATOM 13889 C CA . PHE B 1 408 ? 18.062 20.969 11.156 1 89.25 408 PHE B CA 1
ATOM 13890 C C . PHE B 1 408 ? 19.25 21.547 10.398 1 89.25 408 PHE B C 1
ATOM 13892 O O . PHE B 1 408 ? 19.094 22.062 9.289 1 89.25 408 PHE B O 1
ATOM 13899 N N . GLU B 1 409 ? 20.406 21.5 10.984 1 87.81 409 GLU B N 1
ATOM 13900 C CA . GLU B 1 409 ? 21.672 21.844 10.344 1 87.81 409 GLU B CA 1
ATOM 13901 C C . GLU B 1 409 ? 22.75 20.812 10.664 1 87.81 409 GLU B C 1
ATOM 13903 O O . GLU B 1 409 ? 22.719 20.172 11.711 1 87.81 409 GLU B O 1
ATOM 13908 N N . ILE B 1 410 ? 23.641 20.641 9.758 1 90.25 410 ILE B N 1
ATOM 13909 C CA . ILE B 1 410 ? 24.797 19.781 9.992 1 90.25 410 ILE B CA 1
ATOM 13910 C C . ILE B 1 410 ? 25.906 20.578 10.672 1 90.25 410 ILE B C 1
ATOM 13912 O O . ILE B 1 410 ? 26.234 21.688 10.227 1 90.25 410 ILE B O 1
ATOM 13916 N N . ALA B 1 411 ? 26.422 20.062 11.719 1 87.69 411 ALA B N 1
ATOM 13917 C CA . ALA B 1 411 ? 27.547 20.719 12.383 1 87.69 411 ALA B CA 1
ATOM 13918 C C . ALA B 1 411 ? 28.797 20.688 11.5 1 87.69 411 ALA B C 1
ATOM 13920 O O . ALA B 1 411 ? 29.375 19.609 11.273 1 87.69 411 ALA B O 1
ATOM 13921 N N . ASN B 1 412 ? 29.156 21.797 10.938 1 82.44 412 ASN B N 1
ATOM 13922 C CA . ASN B 1 412 ? 30.344 21.891 10.094 1 82.44 412 ASN B CA 1
ATOM 13923 C C . ASN B 1 412 ? 31.625 21.891 10.922 1 82.44 412 ASN B C 1
ATOM 13925 O O . ASN B 1 412 ? 32.719 21.672 10.391 1 82.44 412 ASN B O 1
ATOM 13929 N N . GLU B 1 413 ? 31.484 22.266 12.133 1 79.75 413 GLU B N 1
ATOM 13930 C CA . GLU B 1 413 ? 32.5 22.188 13.172 1 79.75 413 GLU B CA 1
ATOM 13931 C C . GLU B 1 413 ? 31.922 21.734 14.5 1 79.75 413 GLU B C 1
ATOM 13933 O O . GLU B 1 413 ? 30.703 21.547 14.617 1 79.75 413 GLU B O 1
ATOM 13938 N N . ASP B 1 414 ? 32.781 21.453 15.352 1 86.38 414 ASP B N 1
ATOM 13939 C CA . ASP B 1 414 ? 32.281 21.094 16.672 1 86.38 414 ASP B CA 1
ATOM 13940 C C . ASP B 1 414 ? 31.531 22.25 17.312 1 86.38 414 ASP B C 1
ATOM 13942 O O . ASP B 1 414 ? 32.031 23.375 17.328 1 86.38 414 ASP B O 1
ATOM 13946 N N . ILE B 1 415 ? 30.359 22.016 17.75 1 86.5 415 ILE B N 1
ATOM 13947 C CA . ILE B 1 415 ? 29.547 23.078 18.344 1 86.5 415 ILE B CA 1
ATOM 13948 C C . ILE B 1 415 ? 28.953 22.609 19.672 1 86.5 415 ILE B C 1
ATOM 13950 O O . ILE B 1 415 ? 28.906 21.406 19.938 1 86.5 415 ILE B O 1
ATOM 13954 N N . TYR B 1 416 ? 28.625 23.484 20.5 1 86.75 416 TYR B N 1
ATOM 13955 C CA . TYR B 1 416 ? 28.031 23.219 21.812 1 86.75 416 TYR B CA 1
ATOM 13956 C C . TYR B 1 416 ? 26.734 24 22 1 86.75 416 TYR B C 1
ATOM 13958 O O . TYR B 1 416 ? 26.672 25.188 21.688 1 86.75 416 TYR B O 1
ATOM 13966 N N . TYR B 1 417 ? 25.656 23.328 22.359 1 87.25 417 TYR B N 1
ATOM 13967 C CA . TYR B 1 417 ? 24.469 24 22.844 1 87.25 417 TYR B CA 1
ATOM 13968 C C . TYR B 1 417 ? 24.531 24.219 24.344 1 87.25 417 TYR B C 1
ATOM 13970 O O . TYR B 1 417 ? 24.609 23.25 25.109 1 87.25 417 TYR B O 1
ATOM 13978 N N . VAL B 1 418 ? 24.547 25.438 24.766 1 84.94 418 VAL B N 1
ATOM 13979 C CA . VAL B 1 418 ? 24.891 25.734 26.156 1 84.94 418 VAL B CA 1
ATOM 13980 C C . VAL B 1 418 ? 23.75 26.484 26.828 1 84.94 418 VAL B C 1
ATOM 13982 O O . VAL B 1 418 ? 23.141 27.375 26.219 1 84.94 418 VAL B O 1
ATOM 13985 N N . SER B 1 419 ? 23.312 25.984 27.891 1 83.06 419 SER B N 1
ATOM 13986 C CA . SER B 1 419 ? 22.406 26.719 28.766 1 83.06 419 SER B CA 1
ATOM 13987 C C . SER B 1 419 ? 23.141 27.375 29.922 1 83.06 419 SER B C 1
ATOM 13989 O O . SER B 1 419 ? 23.922 26.734 30.625 1 83.06 419 SER B O 1
ATOM 13991 N N . TYR B 1 420 ? 23.125 28.656 30.062 1 79.44 420 TYR B N 1
ATOM 13992 C CA . TYR B 1 420 ? 23.812 29.375 31.141 1 79.44 420 TYR B CA 1
ATOM 13993 C C . TYR B 1 420 ? 22.953 30.516 31.672 1 79.44 420 TYR B C 1
ATOM 13995 O O . TYR B 1 420 ? 21.953 30.891 31.047 1 79.44 420 TYR B O 1
ATOM 14003 N N . LYS B 1 421 ? 23.078 30.891 32.844 1 76.5 421 LYS B N 1
ATOM 14004 C CA . LYS B 1 421 ? 22.297 31.938 33.5 1 76.5 421 LYS B CA 1
ATOM 14005 C C . LYS B 1 421 ? 22.969 33.281 33.344 1 76.5 421 LYS B C 1
ATOM 14007 O O . LYS B 1 421 ? 24.188 33.406 33.5 1 76.5 421 LYS B O 1
ATOM 14012 N N . GLU B 1 422 ? 22.359 34.281 32.75 1 64.56 422 GLU B N 1
ATOM 14013 C CA . GLU B 1 422 ? 22.812 35.656 32.719 1 64.56 422 GLU B CA 1
ATOM 14014 C C . GLU B 1 422 ? 21.781 36.594 33.406 1 64.56 422 GLU B C 1
ATOM 14016 O O . GLU B 1 422 ? 20.656 36.719 32.906 1 64.56 422 GLU B O 1
ATOM 14021 N N . LYS B 1 423 ? 22 37.438 34.438 1 61.97 423 LYS B N 1
ATOM 14022 C CA . LYS B 1 423 ? 21.172 38.344 35.188 1 61.97 423 LYS B CA 1
ATOM 14023 C C . LYS B 1 423 ? 19.828 37.719 35.562 1 61.97 423 LYS B C 1
ATOM 14025 O O . LYS B 1 423 ? 18.766 38.281 35.344 1 61.97 423 LYS B O 1
ATOM 14030 N N . SER B 1 424 ? 19.719 36.469 35.844 1 62 424 SER B N 1
ATOM 14031 C CA . SER B 1 424 ? 18.578 35.688 36.344 1 62 424 SER B CA 1
ATOM 14032 C C . SER B 1 424 ? 17.781 35.062 35.219 1 62 424 SER B C 1
ATOM 14034 O O . SER B 1 424 ? 16.688 34.531 35.438 1 62 424 SER B O 1
ATOM 14036 N N . LYS B 1 425 ? 18.219 35.406 34.031 1 66.25 425 LYS B N 1
ATOM 14037 C CA . LYS B 1 425 ? 17.562 34.781 32.906 1 66.25 425 LYS B CA 1
ATOM 14038 C C . LYS B 1 425 ? 18.375 33.594 32.375 1 66.25 425 LYS B C 1
ATOM 14040 O O . LYS B 1 425 ? 19.609 33.656 32.312 1 66.25 425 LYS B O 1
ATOM 14045 N N . GLU B 1 426 ? 17.672 32.531 32.094 1 73.06 426 GLU B N 1
ATOM 14046 C CA . GLU B 1 426 ? 18.297 31.375 31.453 1 73.06 426 GLU B CA 1
ATOM 14047 C C . GLU B 1 426 ? 18.438 31.562 29.953 1 73.06 426 GLU B C 1
ATOM 14049 O O . GLU B 1 426 ? 17.438 31.828 29.266 1 73.06 426 GLU B O 1
ATOM 14054 N N . ILE B 1 427 ? 19.656 31.719 29.453 1 73.69 427 ILE B N 1
ATOM 14055 C CA . ILE B 1 427 ? 19.922 31.859 28.031 1 73.69 427 ILE B CA 1
ATOM 14056 C C . ILE B 1 427 ? 20.438 30.531 27.453 1 73.69 427 ILE B C 1
ATOM 14058 O O . ILE B 1 427 ? 21.219 29.844 28.109 1 73.69 427 ILE B O 1
ATOM 14062 N N . GLU B 1 428 ? 19.906 30.094 26.422 1 76.62 428 GLU B N 1
ATOM 14063 C CA . GLU B 1 428 ? 20.359 28.906 25.719 1 76.62 428 GLU B CA 1
ATOM 14064 C C . GLU B 1 428 ? 20.75 29.219 24.266 1 76.62 428 GLU B C 1
ATOM 14066 O O . GLU B 1 428 ? 19.953 29.781 23.516 1 76.62 428 GLU B O 1
ATOM 14071 N N . CYS B 1 429 ? 22 28.938 23.906 1 80.88 429 CYS B N 1
ATOM 14072 C CA . CYS B 1 429 ? 22.484 29.25 22.562 1 80.88 429 CYS B CA 1
ATOM 14073 C C . CYS B 1 429 ? 23.594 28.281 22.141 1 80.88 429 CYS B C 1
ATOM 14075 O O . CYS B 1 429 ? 24.109 27.516 22.969 1 80.88 429 CYS B O 1
ATOM 14077 N N . TYR B 1 430 ? 23.938 28.328 20.859 1 82.62 430 TYR B N 1
ATOM 14078 C CA . TYR B 1 430 ? 25.016 27.516 20.297 1 82.62 430 TYR B CA 1
ATOM 14079 C C . TYR B 1 430 ? 26.328 28.281 20.266 1 82.62 430 TYR B C 1
ATOM 14081 O O . TYR B 1 430 ? 26.344 29.484 19.984 1 82.62 430 TYR B O 1
ATOM 14089 N N . PHE B 1 431 ? 27.406 27.578 20.547 1 80.25 431 PHE B N 1
ATOM 14090 C CA . PHE B 1 431 ? 28.75 28.141 20.516 1 80.25 431 PHE B CA 1
ATOM 14091 C C . PHE B 1 431 ? 29.719 27.203 19.828 1 80.25 431 PHE B C 1
ATOM 14093 O O . PHE B 1 431 ? 29.594 25.984 19.922 1 80.25 431 PHE B O 1
ATOM 14100 N N . ASP B 1 432 ? 30.672 27.781 19 1 76.56 432 ASP B N 1
ATOM 14101 C CA . ASP B 1 432 ? 31.781 26.953 18.547 1 76.56 432 ASP B CA 1
ATOM 14102 C C . ASP B 1 432 ? 32.75 26.672 19.672 1 76.56 432 ASP B C 1
ATOM 14104 O O . ASP B 1 432 ? 32.594 27.172 20.797 1 76.56 432 ASP B O 1
ATOM 14108 N N . ASN B 1 433 ? 33.719 25.891 19.312 1 76.62 433 ASN B N 1
ATOM 14109 C CA . ASN B 1 433 ? 34.688 25.438 20.344 1 76.62 433 ASN B CA 1
ATOM 14110 C C . ASN B 1 433 ? 35.375 26.609 21 1 76.62 433 ASN B C 1
ATOM 14112 O O . ASN B 1 433 ? 35.562 26.625 22.219 1 76.62 433 ASN B O 1
ATOM 14116 N N . TYR B 1 434 ? 35.844 27.562 20.219 1 73.38 434 TYR B N 1
ATOM 14117 C CA . TYR B 1 434 ? 36.562 28.703 20.719 1 73.38 434 TYR B CA 1
ATOM 14118 C C . TYR B 1 434 ? 35.719 29.562 21.641 1 73.38 434 TYR B C 1
ATOM 14120 O O . TYR B 1 434 ? 36.125 29.891 22.766 1 73.38 434 TYR B O 1
ATOM 14128 N N . ASP B 1 435 ? 34.531 29.938 21.234 1 77.19 435 ASP B N 1
ATOM 14129 C CA . ASP B 1 435 ? 33.625 30.797 21.984 1 77.19 435 ASP B CA 1
ATOM 14130 C C . ASP B 1 435 ? 33.125 30.078 23.25 1 77.19 435 ASP B C 1
ATOM 14132 O O . ASP B 1 435 ? 32.906 30.719 24.266 1 77.19 435 ASP B O 1
ATOM 14136 N N . PHE B 1 436 ? 33 28.781 23.109 1 83.75 436 PHE B N 1
ATOM 14137 C CA . PHE B 1 436 ? 32.562 28 24.25 1 83.75 436 PHE B CA 1
ATOM 14138 C C . PHE B 1 436 ? 33.562 28.062 25.391 1 83.75 436 PHE B C 1
ATOM 14140 O O . PHE B 1 436 ? 33.188 28.203 26.547 1 83.75 436 PHE B O 1
ATOM 14147 N N . LYS B 1 437 ? 34.812 27.953 25 1 77.31 437 LYS B N 1
ATOM 14148 C CA . LYS B 1 437 ? 35.875 28.016 26 1 77.31 437 LYS B CA 1
ATOM 14149 C C . LYS B 1 437 ? 35.906 29.391 26.672 1 77.31 437 LYS B C 1
ATOM 14151 O O . LYS B 1 437 ? 36.188 29.5 27.875 1 77.31 437 LYS B O 1
ATOM 14156 N N . ILE B 1 438 ? 35.656 30.406 25.938 1 76.5 438 ILE B N 1
ATOM 14157 C CA . ILE B 1 438 ? 35.594 31.766 26.484 1 76.5 438 ILE B CA 1
ATOM 14158 C C . ILE B 1 438 ? 34.406 31.891 27.438 1 76.5 438 ILE B C 1
ATOM 14160 O O . ILE B 1 438 ? 34.531 32.469 28.516 1 76.5 438 ILE B O 1
ATOM 14164 N N . LEU B 1 439 ? 33.344 31.359 27 1 79.44 439 LEU B N 1
ATOM 14165 C CA . LEU B 1 439 ? 32.125 31.422 27.797 1 79.44 439 LEU B CA 1
ATOM 14166 C C . LEU B 1 439 ? 32.281 30.656 29.109 1 79.44 439 LEU B C 1
ATOM 14168 O O . LEU B 1 439 ? 31.844 31.125 30.156 1 79.44 439 LEU B O 1
ATOM 14172 N N . GLU B 1 440 ? 32.906 29.516 29 1 78.5 440 GLU B N 1
ATOM 14173 C CA . GLU B 1 440 ? 33.125 28.672 30.156 1 78.5 440 GLU B CA 1
ATOM 14174 C C . GLU B 1 440 ? 33.938 29.391 31.234 1 78.5 440 GLU B C 1
ATOM 14176 O O . GLU B 1 440 ? 33.719 29.156 32.438 1 78.5 440 GLU B O 1
ATOM 14181 N N . LYS B 1 441 ? 34.812 30.234 30.75 1 74.06 441 LYS B N 1
ATOM 14182 C CA . LYS B 1 441 ? 35.656 30.984 31.672 1 74.06 441 LYS B CA 1
ATOM 14183 C C . LYS B 1 441 ? 34.875 32.125 32.312 1 74.06 441 LYS B C 1
ATOM 14185 O O . LYS B 1 441 ? 35.125 32.5 33.469 1 74.06 441 LYS B O 1
ATOM 14190 N N . SER B 1 442 ? 33.969 32.625 31.641 1 73.19 442 SER B N 1
ATOM 14191 C CA . SER B 1 442 ? 33.312 33.875 32.062 1 73.19 442 SER B CA 1
ATOM 14192 C C . SER B 1 442 ? 31.984 33.594 32.75 1 73.19 442 SER B C 1
ATOM 14194 O O . SER B 1 442 ? 31.531 34.375 33.594 1 73.19 442 SER B O 1
ATOM 14196 N N . LYS B 1 443 ? 31.312 32.531 32.375 1 78.69 443 LYS B N 1
ATOM 14197 C CA . LYS B 1 443 ? 29.969 32.281 32.875 1 78.69 443 LYS B CA 1
ATOM 14198 C C . LYS B 1 443 ? 29.875 30.875 33.438 1 78.69 443 LYS B C 1
ATOM 14200 O O . LYS B 1 443 ? 30.672 30 33.125 1 78.69 443 LYS B O 1
ATOM 14205 N N . LYS B 1 444 ? 28.984 30.672 34.406 1 79.25 444 LYS B N 1
ATOM 14206 C CA . LYS B 1 444 ? 28.688 29.344 34.906 1 79.25 444 LYS B CA 1
ATOM 14207 C C . LYS B 1 444 ? 27.781 28.562 33.969 1 79.25 444 LYS B C 1
ATOM 14209 O O . LYS B 1 444 ? 26.594 28.859 33.844 1 79.25 444 LYS B O 1
ATOM 14214 N N . VAL B 1 445 ? 28.328 27.609 33.25 1 80.88 445 VAL B N 1
ATOM 14215 C CA . VAL B 1 445 ? 27.609 26.75 32.312 1 80.88 445 VAL B CA 1
ATOM 14216 C C . VAL B 1 445 ? 26.875 25.656 33.062 1 80.88 445 VAL B C 1
ATOM 14218 O O . VAL B 1 445 ? 27.5 24.906 33.844 1 80.88 445 VAL B O 1
ATOM 14221 N N . GLU B 1 446 ? 25.578 25.609 33.094 1 77.44 446 GLU B N 1
ATOM 14222 C CA . GLU B 1 446 ? 24.781 24.609 33.812 1 77.44 446 GLU B CA 1
ATOM 14223 C C . GLU B 1 446 ? 24.797 23.266 33.062 1 77.44 446 GLU B C 1
ATOM 14225 O O . GLU B 1 446 ? 24.969 22.219 33.688 1 77.44 446 GLU B O 1
ATOM 14230 N N . LYS B 1 447 ? 24.406 23.281 31.812 1 86.19 447 LYS B N 1
ATOM 14231 C CA . LYS B 1 447 ? 24.375 22.094 30.969 1 86.19 447 LYS B CA 1
ATOM 14232 C C . LYS B 1 447 ? 24.797 22.422 29.547 1 86.19 447 LYS B C 1
ATOM 14234 O O . LYS B 1 447 ? 24.594 23.531 29.062 1 86.19 447 LYS B O 1
ATOM 14239 N N . TYR B 1 448 ? 25.469 21.531 28.969 1 86.31 448 TYR B N 1
ATOM 14240 C CA . TYR B 1 448 ? 25.766 21.719 27.547 1 86.31 448 TYR B CA 1
ATOM 14241 C C . TYR B 1 448 ? 25.641 20.406 26.781 1 86.31 448 TYR B C 1
ATOM 14243 O O . TYR B 1 448 ? 25.812 19.328 27.359 1 86.31 448 TYR B O 1
ATOM 14251 N N . THR B 1 449 ? 25.172 20.406 25.562 1 88.69 449 THR B N 1
ATOM 14252 C CA . THR B 1 449 ? 25.125 19.281 24.625 1 88.69 449 THR B CA 1
ATOM 14253 C C . THR B 1 449 ? 26.172 19.453 23.531 1 88.69 449 THR B C 1
ATOM 14255 O O . THR B 1 449 ? 26.25 20.516 22.906 1 88.69 449 THR B O 1
ATOM 14258 N N . PHE B 1 450 ? 27.078 18.5 23.422 1 90.75 450 PHE B N 1
ATOM 14259 C CA . PHE B 1 450 ? 28.156 18.516 22.438 1 90.75 450 PHE B CA 1
ATOM 14260 C C . PHE B 1 450 ? 27.703 17.906 21.125 1 90.75 450 PHE B C 1
ATOM 14262 O O . PHE B 1 450 ? 27.062 16.844 21.125 1 90.75 450 PHE B O 1
ATOM 14269 N N . TYR B 1 451 ? 27.906 18.594 20 1 91.31 451 TYR B N 1
ATOM 14270 C CA . TYR B 1 451 ? 27.672 18.078 18.672 1 91.31 451 TYR B CA 1
ATOM 14271 C C . TYR B 1 451 ? 28.969 17.969 17.875 1 91.31 451 TYR B C 1
ATOM 14273 O O . TYR B 1 451 ? 29.625 18.984 17.609 1 91.31 451 TYR B O 1
ATOM 14281 N N . LYS B 1 452 ? 29.312 16.766 17.484 1 90.56 452 LYS B N 1
ATOM 14282 C CA . LYS B 1 452 ? 30.516 16.531 16.688 1 90.56 452 LYS B CA 1
ATOM 14283 C C . LYS B 1 452 ? 30.297 16.938 15.234 1 90.56 452 LYS B C 1
ATOM 14285 O O . LYS B 1 452 ? 29.172 16.906 14.734 1 90.56 452 LYS B O 1
ATOM 14290 N N . LYS B 1 453 ? 31.406 17.375 14.711 1 87.62 453 LYS B N 1
ATOM 14291 C CA . LYS B 1 453 ? 31.328 17.688 13.289 1 87.62 453 LYS B CA 1
ATOM 14292 C C . LYS B 1 453 ? 30.625 16.578 12.516 1 87.62 453 LYS B C 1
ATOM 14294 O O . LYS B 1 453 ? 30.922 15.398 12.703 1 87.62 453 LYS B O 1
ATOM 14299 N N . GLY B 1 454 ? 29.594 16.953 11.766 1 88.81 454 GLY B N 1
ATOM 14300 C CA . GLY B 1 454 ? 28.875 15.984 10.953 1 88.81 454 GLY B CA 1
ATOM 14301 C C . GLY B 1 454 ? 27.531 15.602 11.547 1 88.81 454 GLY B C 1
ATOM 14302 O O . GLY B 1 454 ? 26.641 15.109 10.836 1 88.81 454 GLY B O 1
ATOM 14303 N N . GLN B 1 455 ? 27.328 15.906 12.773 1 91.62 455 GLN B N 1
ATOM 14304 C CA . GLN B 1 455 ? 26.047 15.617 13.422 1 91.62 455 GLN B CA 1
ATOM 14305 C C . GLN B 1 455 ? 25.016 16.688 13.102 1 91.62 455 GLN B C 1
ATOM 14307 O O . GLN B 1 455 ? 25.375 17.828 12.82 1 91.62 455 GLN B O 1
ATOM 14312 N N . ILE B 1 456 ? 23.781 16.281 13.094 1 93.06 456 ILE B N 1
ATOM 14313 C CA . ILE B 1 456 ? 22.75 17.281 12.852 1 93.06 456 ILE B CA 1
ATOM 14314 C C . ILE B 1 456 ? 22.25 17.859 14.188 1 93.06 456 ILE B C 1
ATOM 14316 O O . ILE B 1 456 ? 22.281 17.172 15.211 1 93.06 456 ILE B O 1
ATOM 14320 N N . TYR B 1 457 ? 21.922 18.984 14.281 1 90.5 457 TYR B N 1
ATOM 14321 C CA . TYR B 1 457 ? 21.344 19.625 15.453 1 90.5 457 TYR B CA 1
ATOM 14322 C C . TYR B 1 457 ? 20.188 20.531 15.062 1 90.5 457 TYR B C 1
ATOM 14324 O O . TYR B 1 457 ? 20.031 20.875 13.891 1 90.5 457 TYR B O 1
ATOM 14332 N N . LEU B 1 458 ? 19.297 20.781 16.016 1 88.81 458 LEU B N 1
ATOM 14333 C CA . LEU B 1 458 ? 18.094 21.562 15.812 1 88.81 458 LEU B CA 1
ATOM 14334 C C . LEU B 1 458 ? 18.312 23.016 16.219 1 88.81 458 LEU B C 1
ATOM 14336 O O . LEU B 1 458 ? 18.844 23.297 17.297 1 88.81 458 LEU B O 1
ATOM 14340 N N . LYS B 1 459 ? 18.031 23.922 15.312 1 82.81 459 LYS B N 1
ATOM 14341 C CA . LYS B 1 459 ? 18.188 25.328 15.656 1 82.81 459 LYS B CA 1
ATOM 14342 C C . LYS B 1 459 ? 17.062 26.172 15.039 1 82.81 459 LYS B C 1
ATOM 14344 O O . LYS B 1 459 ? 16.281 25.672 14.234 1 82.81 459 LYS B O 1
ATOM 14349 N N . ASN B 1 460 ? 16.812 27.312 15.508 1 76.62 460 ASN B N 1
ATOM 14350 C CA . ASN B 1 460 ? 15.891 28.281 14.938 1 76.62 460 ASN B CA 1
ATOM 14351 C C . ASN B 1 460 ? 16.625 29.516 14.414 1 76.62 460 ASN B C 1
ATOM 14353 O O . ASN B 1 460 ? 17.859 29.516 14.328 1 76.62 460 ASN B O 1
ATOM 14357 N N . THR B 1 461 ? 15.938 30.562 14.008 1 68.25 461 THR B N 1
ATOM 14358 C CA . THR B 1 461 ? 16.547 31.75 13.383 1 68.25 461 THR B CA 1
ATOM 14359 C C . THR B 1 461 ? 17.25 32.594 14.43 1 68.25 461 THR B C 1
ATOM 14361 O O . THR B 1 461 ? 18.031 33.5 14.078 1 68.25 461 THR B O 1
ATOM 14364 N N . SER B 1 462 ? 17.062 32.25 15.727 1 66.06 462 SER B N 1
ATOM 14365 C CA . SER B 1 462 ? 17.703 33.031 16.781 1 66.06 462 SER B CA 1
ATOM 14366 C C . SER B 1 462 ? 18.812 32.25 17.469 1 66.06 462 SER B C 1
ATOM 14368 O O . SER B 1 462 ? 19.234 32.594 18.578 1 66.06 462 SER B O 1
ATOM 14370 N N . ASN B 1 463 ? 19.359 31.312 16.75 1 66.88 463 ASN B N 1
ATOM 14371 C CA . ASN B 1 463 ? 20.453 30.5 17.266 1 66.88 463 ASN B CA 1
ATOM 14372 C C . ASN B 1 463 ? 20.109 29.891 18.625 1 66.88 463 ASN B C 1
ATOM 14374 O O . ASN B 1 463 ? 20.969 29.875 19.516 1 66.88 463 ASN B O 1
ATOM 14378 N N . SER B 1 464 ? 18.875 29.766 18.875 1 63.25 464 SER B N 1
ATOM 14379 C CA . SER B 1 464 ? 18.375 29.188 20.125 1 63.25 464 SER B CA 1
ATOM 14380 C C . SER B 1 464 ? 17.25 28.203 19.844 1 63.25 464 SER B C 1
ATOM 14382 O O . SER B 1 464 ? 16.812 28.062 18.703 1 63.25 464 SER B O 1
ATOM 14384 N N . ARG B 1 465 ? 17 27.312 20.844 1 60.19 465 ARG B N 1
ATOM 14385 C CA . ARG B 1 465 ? 15.836 26.438 20.734 1 60.19 465 ARG B CA 1
ATOM 14386 C C . ARG B 1 465 ? 14.609 27.078 21.375 1 60.19 465 ARG B C 1
ATOM 14388 O O . ARG B 1 465 ? 13.5 26.562 21.266 1 60.19 465 ARG B O 1
ATOM 14395 N N . LYS B 1 466 ? 14.836 28 22.172 1 53.16 466 LYS B N 1
ATOM 14396 C CA . LYS B 1 466 ? 13.695 28.672 22.781 1 53.16 466 LYS B CA 1
ATOM 14397 C C . LYS B 1 466 ? 12.984 29.562 21.75 1 53.16 466 LYS B C 1
ATOM 14399 O O . LYS B 1 466 ? 13.617 30.375 21.094 1 53.16 466 LYS B O 1
ATOM 14404 N N . ALA B 1 467 ? 12.008 29 21.062 1 51.22 467 ALA B N 1
ATOM 14405 C CA . ALA B 1 467 ? 11.227 29.422 19.906 1 51.22 467 ALA B CA 1
ATOM 14406 C C . ALA B 1 467 ? 10.609 30.797 20.141 1 51.22 467 ALA B C 1
ATOM 14408 O O . ALA B 1 467 ? 9.992 31.031 21.188 1 51.22 467 ALA B O 1
ATOM 14409 N N . SER B 1 468 ? 11.086 31.953 19.688 1 44.09 468 SER B N 1
ATOM 14410 C CA . SER B 1 468 ? 10.398 33.25 19.719 1 44.09 468 SER B CA 1
ATOM 14411 C C . SER B 1 468 ? 9.078 33.188 18.969 1 44.09 468 SER B C 1
ATOM 14413 O O . SER B 1 468 ? 8.07 33.719 19.422 1 44.09 468 SER B O 1
ATOM 14415 N N . ALA B 1 469 ? 9 33.094 17.5 1 42.88 469 ALA B N 1
ATOM 14416 C CA . ALA B 1 469 ? 8.242 33.938 16.609 1 42.88 469 ALA B CA 1
ATOM 14417 C C . ALA B 1 469 ? 6.812 33.438 16.422 1 42.88 469 ALA B C 1
ATOM 14419 O O . ALA B 1 469 ? 6.035 34 15.656 1 42.88 469 ALA B O 1
ATOM 14420 N N . SER B 1 470 ? 6.496 32.156 16.422 1 50.25 470 SER B N 1
ATOM 14421 C CA . SER B 1 470 ? 5.133 32 15.93 1 50.25 470 SER B CA 1
ATOM 14422 C C . SER B 1 470 ? 4.113 32.438 16.984 1 50.25 470 SER B C 1
ATOM 14424 O O . SER B 1 470 ? 4.191 32.031 18.141 1 50.25 470 SER B O 1
ATOM 14426 N N . PHE B 1 471 ? 3.52 33.562 16.734 1 58.44 471 PHE B N 1
ATOM 14427 C CA . PHE B 1 471 ? 2.629 34.219 17.688 1 58.44 471 PHE B CA 1
ATOM 14428 C C . PHE B 1 471 ? 1.256 33.562 17.688 1 58.44 471 PHE B C 1
ATOM 14430 O O . PHE B 1 471 ? 0.571 33.562 16.656 1 58.44 471 PHE B O 1
ATOM 14437 N N . TYR B 1 472 ? 1.085 32.719 18.672 1 64.31 472 TYR B N 1
ATOM 14438 C CA . TYR B 1 472 ? -0.246 32.156 18.859 1 64.31 472 TYR B CA 1
ATOM 14439 C C . TYR B 1 472 ? -1.229 33.219 19.328 1 64.31 472 TYR B C 1
ATOM 14441 O O . TYR B 1 472 ? -0.919 34.031 20.203 1 64.31 472 TYR B O 1
ATOM 14449 N N . THR B 1 473 ? -2.328 33.281 18.531 1 77 473 THR B N 1
ATOM 14450 C CA . THR B 1 473 ? -3.369 34.219 18.922 1 77 473 THR B CA 1
ATOM 14451 C C . THR B 1 473 ? -4.125 33.719 20.141 1 77 473 THR B C 1
ATOM 14453 O O . THR B 1 473 ? -4.676 32.625 20.141 1 77 473 THR B O 1
ATOM 14456 N N . PRO B 1 474 ? -4.125 34.438 21.188 1 77.06 474 PRO B N 1
ATOM 14457 C CA . PRO B 1 474 ? -4.887 34.031 22.359 1 77.06 474 PRO B CA 1
ATOM 14458 C C . PRO B 1 474 ? -6.355 33.75 22.047 1 77.06 474 PRO B C 1
ATOM 14460 O O . PRO B 1 474 ? -6.961 34.469 21.234 1 77.06 474 PRO B O 1
ATOM 14463 N N . GLN B 1 475 ? -6.945 32.906 22.766 1 76.56 475 GLN B N 1
ATOM 14464 C CA . GLN B 1 475 ? -8.305 32.438 22.5 1 76.56 475 GLN B CA 1
ATOM 14465 C C . GLN B 1 475 ? -9.32 33.562 22.688 1 76.56 475 GLN B C 1
ATOM 14467 O O . GLN B 1 475 ? -10.297 33.625 21.953 1 76.56 475 GLN B O 1
ATOM 14472 N N . SER B 1 476 ? -9.086 34.312 23.734 1 78.19 476 SER B N 1
ATOM 14473 C CA . SER B 1 476 ? -10.016 35.406 24.016 1 78.19 476 SER B CA 1
ATOM 14474 C C . SER B 1 476 ? -10.102 36.375 22.844 1 78.19 476 SER B C 1
ATOM 14476 O O . SER B 1 476 ? -11.188 36.844 22.516 1 78.19 476 SER B O 1
ATOM 14478 N N . ILE B 1 477 ? -9.016 36.594 22.203 1 86.5 477 ILE B N 1
ATOM 14479 C CA . ILE B 1 477 ? -8.969 37.469 21.047 1 86.5 477 ILE B CA 1
ATOM 14480 C C . ILE B 1 477 ? -9.664 36.812 19.859 1 86.5 477 ILE B C 1
ATOM 14482 O O . ILE B 1 477 ? -10.484 37.438 19.188 1 86.5 477 ILE B O 1
ATOM 14486 N N . ALA B 1 478 ? -9.336 35.625 19.688 1 88.06 478 ALA B N 1
ATOM 14487 C CA . ALA B 1 478 ? -9.93 34.875 18.594 1 88.06 478 ALA B CA 1
ATOM 14488 C C . ALA B 1 478 ? -11.445 34.812 18.734 1 88.06 478 ALA B C 1
ATOM 14490 O O . ALA B 1 478 ? -12.18 35 17.766 1 88.06 478 ALA B O 1
ATOM 14491 N N . ASN B 1 479 ? -11.898 34.5 19.891 1 85.56 479 ASN B N 1
ATOM 14492 C CA . ASN B 1 479 ? -13.328 34.375 20.141 1 85.56 479 ASN B CA 1
ATOM 14493 C C . ASN B 1 479 ? -14.062 35.688 19.875 1 85.56 479 ASN B C 1
ATOM 14495 O O . ASN B 1 479 ? -15.156 35.688 19.312 1 85.56 479 ASN B O 1
ATOM 14499 N N . PHE B 1 480 ? -13.539 36.75 20.375 1 89.38 480 PHE B N 1
ATOM 14500 C CA . PHE B 1 480 ? -14.148 38.062 20.141 1 89.38 480 PHE B CA 1
ATOM 14501 C C . PHE B 1 480 ? -14.289 38.312 18.641 1 89.38 480 PHE B C 1
ATOM 14503 O O . PHE B 1 480 ? -15.352 38.75 18.172 1 89.38 480 PHE B O 1
ATOM 14510 N N . LEU B 1 481 ? -13.141 38.156 17.891 1 94.31 481 LEU B N 1
ATOM 14511 C CA . LEU B 1 481 ? -13.156 38.406 16.453 1 94.31 481 LEU B CA 1
ATOM 14512 C C . LEU B 1 481 ? -14.172 37.5 15.758 1 94.31 481 LEU B C 1
ATOM 14514 O O . LEU B 1 481 ? -14.875 37.969 14.844 1 94.31 481 LEU B O 1
ATOM 14518 N N . ILE B 1 482 ? -14.234 36.281 16.156 1 93.94 482 ILE B N 1
ATOM 14519 C CA . ILE B 1 482 ? -15.133 35.312 15.547 1 93.94 482 ILE B CA 1
ATOM 14520 C C . ILE B 1 482 ? -16.578 35.75 15.781 1 93.94 482 ILE B C 1
ATOM 14522 O O . ILE B 1 482 ? -17.375 35.812 14.844 1 93.94 482 ILE B O 1
ATOM 14526 N N . GLN B 1 483 ? -16.906 36.031 16.969 1 89.69 483 GLN B N 1
ATOM 14527 C CA . GLN B 1 483 ? -18.266 36.438 17.297 1 89.69 483 GLN B CA 1
ATOM 14528 C C . GLN B 1 483 ? -18.656 37.719 16.562 1 89.69 483 GLN B C 1
ATOM 14530 O O . GLN B 1 483 ? -19.766 37.844 16.062 1 89.69 483 GLN B O 1
ATOM 14535 N N . SER B 1 484 ? -17.703 38.625 16.516 1 92.81 484 SER B N 1
ATOM 14536 C CA . SER B 1 484 ? -17.953 39.875 15.844 1 92.81 484 SER B CA 1
ATOM 14537 C C . SER B 1 484 ? -18.141 39.688 14.344 1 92.81 484 SER B C 1
ATOM 14539 O O . SER B 1 484 ? -18.984 40.344 13.727 1 92.81 484 SER B O 1
ATOM 14541 N N . ALA B 1 485 ? -17.359 38.875 13.781 1 95.62 485 ALA B N 1
ATOM 14542 C CA . ALA B 1 485 ? -17.406 38.656 12.344 1 95.62 485 ALA B CA 1
ATOM 14543 C C . ALA B 1 485 ? -18.703 37.969 11.938 1 95.62 485 ALA B C 1
ATOM 14545 O O . ALA B 1 485 ? -19.234 38.219 10.859 1 95.62 485 ALA B O 1
ATOM 14546 N N . LEU B 1 486 ? -19.234 37.094 12.781 1 94.25 486 LEU B N 1
ATOM 14547 C CA . LEU B 1 486 ? -20.375 36.25 12.453 1 94.25 486 LEU B CA 1
ATOM 14548 C C . LEU B 1 486 ? -21.688 36.938 12.805 1 94.25 486 LEU B C 1
ATOM 14550 O O . LEU B 1 486 ? -22.75 36.531 12.367 1 94.25 486 LEU B O 1
ATOM 14554 N N . LYS B 1 487 ? -21.578 37.969 13.508 1 89.69 487 LYS B N 1
ATOM 14555 C CA . LYS B 1 487 ? -22.797 38.625 14.008 1 89.69 487 LYS B CA 1
ATOM 14556 C C . LYS B 1 487 ? -23.75 38.969 12.875 1 89.69 487 LYS B C 1
ATOM 14558 O O . LYS B 1 487 ? -23.391 39.688 11.93 1 89.69 487 LYS B O 1
ATOM 14563 N N . ASP B 1 488 ? -24.906 38.469 12.883 1 85.5 488 ASP B N 1
ATOM 14564 C CA . ASP B 1 488 ? -26.031 38.75 12 1 85.5 488 ASP B CA 1
ATOM 14565 C C . ASP B 1 488 ? -25.688 38.406 10.547 1 85.5 488 ASP B C 1
ATOM 14567 O O . ASP B 1 488 ? -26.172 39.031 9.617 1 85.5 488 ASP B O 1
ATOM 14571 N N . LYS B 1 489 ? -24.828 37.5 10.344 1 90.62 489 LYS B N 1
ATOM 14572 C CA . LYS B 1 489 ? -24.406 37.188 8.984 1 90.62 489 LYS B CA 1
ATOM 14573 C C . LYS B 1 489 ? -25.016 35.844 8.531 1 90.62 489 LYS B C 1
ATOM 14575 O O . LYS B 1 489 ? -25.266 35.656 7.336 1 90.62 489 LYS B O 1
ATOM 14580 N N . LEU B 1 490 ? -25.312 35 9.508 1 90.5 490 LEU B N 1
ATOM 14581 C CA . LEU B 1 490 ? -25.781 33.656 9.141 1 90.5 490 LEU B CA 1
ATOM 14582 C C . LEU B 1 490 ? -27.297 33.594 9.141 1 90.5 490 LEU B C 1
ATOM 14584 O O . LEU B 1 490 ? -27.953 34.094 10.047 1 90.5 490 LEU B O 1
ATOM 14588 N N . ASN B 1 491 ? -27.812 33.031 8.102 1 89.31 491 ASN B N 1
ATOM 14589 C CA . ASN B 1 491 ? -29.25 32.812 8 1 89.31 491 ASN B CA 1
ATOM 14590 C C . ASN B 1 491 ? -29.562 31.547 7.223 1 89.31 491 ASN B C 1
ATOM 14592 O O . ASN B 1 491 ? -28.656 30.859 6.75 1 89.31 491 ASN B O 1
ATOM 14596 N N . ASN B 1 492 ? -30.766 31.156 7.188 1 89.81 492 ASN B N 1
ATOM 14597 C CA . ASN B 1 492 ? -31.203 29.906 6.562 1 89.81 492 ASN B CA 1
ATOM 14598 C C . ASN B 1 492 ? -30.859 29.875 5.078 1 89.81 492 ASN B C 1
ATOM 14600 O O . ASN B 1 492 ? -30.516 28.828 4.539 1 89.81 492 ASN B O 1
ATOM 14604 N N . GLU B 1 493 ? -30.844 31.016 4.465 1 87.19 493 GLU B N 1
ATOM 14605 C CA . GLU B 1 493 ? -30.672 31.078 3.016 1 87.19 493 GLU B CA 1
ATOM 14606 C C . GLU B 1 493 ? -29.219 30.891 2.621 1 87.19 493 GLU B C 1
ATOM 14608 O O . GLU B 1 493 ? -28.922 30.391 1.535 1 87.19 493 GLU B O 1
ATOM 14613 N N . ASN B 1 494 ? -28.391 31.328 3.496 1 89.81 494 ASN B N 1
ATOM 14614 C CA . ASN B 1 494 ? -27 31.359 3.049 1 89.81 494 ASN B CA 1
ATOM 14615 C C . ASN B 1 494 ? -26.172 30.297 3.756 1 89.81 494 ASN B C 1
ATOM 14617 O O . ASN B 1 494 ? -25.016 30.047 3.375 1 89.81 494 ASN B O 1
ATOM 14621 N N . ILE B 1 495 ? -26.688 29.594 4.676 1 90 495 ILE B N 1
ATOM 14622 C CA . ILE B 1 495 ? -25.922 28.703 5.543 1 90 495 ILE B CA 1
ATOM 14623 C C . ILE B 1 495 ? -25.234 27.641 4.699 1 90 495 ILE B C 1
ATOM 14625 O O . ILE B 1 495 ? -24.109 27.234 5.004 1 90 495 ILE B O 1
ATOM 14629 N N . LEU B 1 496 ? -25.812 27.219 3.609 1 86.69 496 LEU B N 1
ATOM 14630 C CA . LEU B 1 496 ? -25.266 26.125 2.826 1 86.69 496 LEU B CA 1
ATOM 14631 C C . LEU B 1 496 ? -24.188 26.609 1.861 1 86.69 496 LEU B C 1
ATOM 14633 O O . LEU B 1 496 ? -23.406 25.812 1.334 1 86.69 496 LEU B O 1
ATOM 14637 N N . LYS B 1 497 ? -24.062 27.938 1.608 1 88.31 497 LYS B N 1
ATOM 14638 C CA . LYS B 1 497 ? -23.094 28.484 0.669 1 88.31 497 LYS B CA 1
ATOM 14639 C C . LYS B 1 497 ? -22.188 29.5 1.353 1 88.31 497 LYS B C 1
ATOM 14641 O O . LYS B 1 497 ? -21.469 30.25 0.685 1 88.31 497 LYS B O 1
ATOM 14646 N N . PHE B 1 498 ? -22.281 29.516 2.627 1 93.12 498 PHE B N 1
ATOM 14647 C CA . PHE B 1 498 ? -21.484 30.469 3.402 1 93.12 498 PHE B CA 1
ATOM 14648 C C . PHE B 1 498 ? -20.016 30.078 3.377 1 93.12 498 PHE B C 1
ATOM 14650 O O . PHE B 1 498 ? -19.672 28.906 3.533 1 93.12 498 PHE B O 1
ATOM 14657 N N . LYS B 1 499 ? -19.047 30.984 3.066 1 95.69 499 LYS B N 1
ATOM 14658 C CA . LYS B 1 499 ? -17.625 30.672 2.92 1 95.69 499 LYS B CA 1
ATOM 14659 C C . LYS B 1 499 ? -16.781 31.531 3.865 1 95.69 499 LYS B C 1
ATOM 14661 O O . LYS B 1 499 ? -16.797 32.75 3.787 1 95.69 499 LYS B O 1
ATOM 14666 N N . ILE B 1 500 ? -16.031 30.891 4.688 1 97.19 500 ILE B N 1
ATOM 14667 C CA . ILE B 1 500 ? -15.141 31.578 5.617 1 97.19 500 ILE B CA 1
ATOM 14668 C C . ILE B 1 500 ? -13.695 31.156 5.363 1 97.19 500 ILE B C 1
ATOM 14670 O O . ILE B 1 500 ? -13.391 29.969 5.324 1 97.19 500 ILE B O 1
ATOM 14674 N N . LEU B 1 501 ? -12.82 32.125 5.188 1 97.88 501 LEU B N 1
ATOM 14675 C CA . LEU B 1 501 ? -11.43 31.859 4.84 1 97.88 501 LEU B CA 1
ATOM 14676 C C . LEU B 1 501 ? -10.484 32.375 5.91 1 97.88 501 LEU B C 1
ATOM 14678 O O . LEU B 1 501 ? -10.672 33.5 6.426 1 97.88 501 LEU B O 1
ATOM 14682 N N . ASP B 1 502 ? -9.562 31.594 6.328 1 96.75 502 ASP B N 1
ATOM 14683 C CA . ASP B 1 502 ? -8.336 32.062 6.973 1 96.75 502 ASP B CA 1
ATOM 14684 C C . ASP B 1 502 ? -7.133 31.922 6.039 1 96.75 502 ASP B C 1
ATOM 14686 O O . ASP B 1 502 ? -6.676 30.797 5.762 1 96.75 502 ASP B O 1
ATOM 14690 N N . ASN B 1 503 ? -6.621 33 5.574 1 96.44 503 ASN B N 1
ATOM 14691 C CA . ASN B 1 503 ? -5.648 33.031 4.488 1 96.44 503 ASN B CA 1
ATOM 14692 C C . ASN B 1 503 ? -4.223 32.875 5.008 1 96.44 503 ASN B C 1
ATOM 14694 O O . ASN B 1 503 ? -3.262 32.969 4.246 1 96.44 503 ASN B O 1
ATOM 14698 N N . ALA B 1 504 ? -3.98 32.688 6.211 1 93.25 504 ALA B N 1
ATOM 14699 C CA . ALA B 1 504 ? -2.777 32.312 6.953 1 93.25 504 ALA B CA 1
ATOM 14700 C C . ALA B 1 504 ? -3.123 31.484 8.195 1 93.25 504 ALA B C 1
ATOM 14702 O O . ALA B 1 504 ? -2.816 31.891 9.32 1 93.25 504 ALA B O 1
ATOM 14703 N N . CYS B 1 505 ? -3.648 30.328 7.918 1 91.25 505 CYS B N 1
ATOM 14704 C CA . CYS B 1 505 ? -4.445 29.656 8.938 1 91.25 505 CYS B CA 1
ATOM 14705 C C . CYS B 1 505 ? -3.549 28.984 9.977 1 91.25 505 CYS B C 1
ATOM 14707 O O . CYS B 1 505 ? -4.004 28.641 11.07 1 91.25 505 CYS B O 1
ATOM 14709 N N . GLY B 1 506 ? -2.254 28.812 9.664 1 83.06 506 GLY B N 1
ATOM 14710 C CA . GLY B 1 506 ? -1.38 28.188 10.641 1 83.06 506 GLY B CA 1
ATOM 14711 C C . GLY B 1 506 ? -1.887 26.844 11.117 1 83.06 506 GLY B C 1
ATOM 14712 O O . GLY B 1 506 ? -2.17 25.953 10.305 1 83.06 506 GLY B O 1
ATOM 14713 N N . SER B 1 507 ? -2.172 26.688 12.398 1 80.5 507 SER B N 1
ATOM 14714 C CA . SER B 1 507 ? -2.648 25.438 12.969 1 80.5 507 SER B CA 1
ATOM 14715 C C . SER B 1 507 ? -4.168 25.344 12.906 1 80.5 507 SER B C 1
ATOM 14717 O O . SER B 1 507 ? -4.758 24.391 13.414 1 80.5 507 SER B O 1
ATOM 14719 N N . GLY B 1 508 ? -4.785 26.281 12.359 1 85.38 508 GLY B N 1
ATOM 14720 C CA . GLY B 1 508 ? -6.227 26.25 12.148 1 85.38 508 GLY B CA 1
ATOM 14721 C C . GLY B 1 508 ? -7.016 26.719 13.359 1 85.38 508 GLY B C 1
ATOM 14722 O O . GLY B 1 508 ? -8.211 26.438 13.469 1 85.38 508 GLY B O 1
ATOM 14723 N N . HIS B 1 509 ? -6.43 27.484 14.234 1 81.38 509 HIS B N 1
ATOM 14724 C CA . HIS B 1 509 ? -7.07 27.922 15.469 1 81.38 509 HIS B CA 1
ATOM 14725 C C . HIS B 1 509 ? -8.336 28.719 15.18 1 81.38 509 HIS B C 1
ATOM 14727 O O . HIS B 1 509 ? -9.383 28.484 15.789 1 81.38 509 HIS B O 1
ATOM 14733 N N . PHE B 1 510 ? -8.234 29.656 14.32 1 89.56 510 PHE B N 1
ATOM 14734 C CA . PHE B 1 510 ? -9.398 30.469 13.961 1 89.56 510 PHE B CA 1
ATOM 14735 C C . PHE B 1 510 ? -10.469 29.609 13.305 1 89.56 510 PHE B C 1
ATOM 14737 O O . PHE B 1 510 ? -11.664 29.797 13.57 1 89.56 510 PHE B O 1
ATOM 14744 N N . LEU B 1 511 ? -10.039 28.703 12.5 1 92.38 511 LEU B N 1
ATOM 14745 C CA . LEU B 1 511 ? -10.992 27.875 11.766 1 92.38 511 LEU B CA 1
ATOM 14746 C C . LEU B 1 511 ? -11.734 26.938 12.703 1 92.38 511 LEU B C 1
ATOM 14748 O O . LEU B 1 511 ? -12.938 26.703 12.531 1 92.38 511 LEU B O 1
ATOM 14752 N N . VAL B 1 512 ? -11.047 26.359 13.656 1 87.81 512 VAL B N 1
ATOM 14753 C CA . VAL B 1 512 ? -11.695 25.516 14.656 1 87.81 512 VAL B CA 1
ATOM 14754 C C . VAL B 1 512 ? -12.688 26.344 15.469 1 87.81 512 VAL B C 1
ATOM 14756 O O . VAL B 1 512 ? -13.805 25.891 15.742 1 87.81 512 VAL B O 1
ATOM 14759 N N . GLY B 1 513 ? -12.227 27.547 15.898 1 86.62 513 GLY B N 1
ATOM 14760 C CA . GLY B 1 513 ? -13.102 28.438 16.641 1 86.62 513 GLY B CA 1
ATOM 14761 C C . GLY B 1 513 ? -14.352 28.828 15.859 1 86.62 513 GLY B C 1
ATOM 14762 O O . GLY B 1 513 ? -15.445 28.875 16.422 1 86.62 513 GLY B O 1
ATOM 14763 N N . VAL B 1 514 ? -14.195 29.109 14.609 1 92.31 514 VAL B N 1
ATOM 14764 C CA . VAL B 1 514 ? -15.312 29.484 13.75 1 92.31 514 VAL B CA 1
ATOM 14765 C C . VAL B 1 514 ? -16.281 28.312 13.625 1 92.31 514 VAL B C 1
ATOM 14767 O O . VAL B 1 514 ? -17.5 28.516 13.695 1 92.31 514 VAL B O 1
ATOM 14770 N N . LEU B 1 515 ? -15.773 27.141 13.398 1 90.94 515 LEU B N 1
ATOM 14771 C CA . LEU B 1 515 ? -16.609 25.953 13.281 1 90.94 515 LEU B CA 1
ATOM 14772 C C . LEU B 1 515 ? -17.438 25.734 14.539 1 90.94 515 LEU B C 1
ATOM 14774 O O . LEU B 1 515 ? -18.625 25.438 14.453 1 90.94 515 LEU B O 1
ATOM 14778 N N . ASN B 1 516 ? -16.781 25.891 15.664 1 86.94 516 ASN B N 1
ATOM 14779 C CA . ASN B 1 516 ? -17.484 25.734 16.938 1 86.94 516 ASN B CA 1
ATOM 14780 C C . ASN B 1 516 ? -18.547 26.812 17.125 1 86.94 516 ASN B C 1
ATOM 14782 O O . ASN B 1 516 ? -19.672 26.516 17.562 1 86.94 516 ASN B O 1
ATOM 14786 N N . ALA B 1 517 ? -18.219 28.062 16.797 1 87.5 517 ALA B N 1
ATOM 14787 C CA . ALA B 1 517 ? -19.156 29.172 16.953 1 87.5 517 ALA B CA 1
ATOM 14788 C C . ALA B 1 517 ? -20.375 28.984 16.047 1 87.5 517 ALA B C 1
ATOM 14790 O O . ALA B 1 517 ? -21.516 29.203 16.484 1 87.5 517 ALA B O 1
ATOM 14791 N N . ILE B 1 518 ? -20.188 28.625 14.852 1 91.44 518 ILE B N 1
ATOM 14792 C CA . ILE B 1 518 ? -21.281 28.453 13.914 1 91.44 518 ILE B CA 1
ATOM 14793 C C . ILE B 1 518 ? -22.156 27.281 14.352 1 91.44 518 ILE B C 1
ATOM 14795 O O . ILE B 1 518 ? -23.391 27.344 14.25 1 91.44 518 ILE B O 1
ATOM 14799 N N . THR B 1 519 ? -21.531 26.203 14.758 1 88.56 519 THR B N 1
ATOM 14800 C CA . THR B 1 519 ? -22.281 25.047 15.25 1 88.56 519 THR B CA 1
ATOM 14801 C C . THR B 1 519 ? -23.188 25.453 16.406 1 88.56 519 THR B C 1
ATOM 14803 O O . THR B 1 519 ? -24.359 25.062 16.469 1 88.56 519 THR B O 1
ATOM 14806 N N . HIS B 1 520 ? -22.641 26.25 17.297 1 82.38 520 HIS B N 1
ATOM 14807 C CA . HIS B 1 520 ? -23.406 26.734 18.438 1 82.38 520 HIS B CA 1
ATOM 14808 C C . HIS B 1 520 ? -24.578 27.609 17.984 1 82.38 520 HIS B C 1
ATOM 14810 O O . HIS B 1 520 ? -25.672 27.516 18.531 1 82.38 520 HIS B O 1
ATOM 14816 N N . ILE B 1 521 ? -24.312 28.469 17.031 1 83.94 521 ILE B N 1
ATOM 14817 C CA . ILE B 1 521 ? -25.344 29.359 16.5 1 83.94 521 ILE B CA 1
ATOM 14818 C C . ILE B 1 521 ? -26.484 28.547 15.891 1 83.94 521 ILE B C 1
ATOM 14820 O O . ILE B 1 521 ? -27.656 28.812 16.141 1 83.94 521 ILE B O 1
ATOM 14824 N N . VAL B 1 522 ? -26.156 27.547 15.172 1 86.94 522 VAL B N 1
ATOM 14825 C CA . VAL B 1 522 ? -27.141 26.719 14.484 1 86.94 522 VAL B CA 1
ATOM 14826 C C . VAL B 1 522 ? -27.906 25.875 15.5 1 86.94 522 VAL B C 1
ATOM 14828 O O . VAL B 1 522 ? -29.125 25.703 15.383 1 86.94 522 VAL B O 1
ATOM 14831 N N . LEU B 1 523 ? -27.219 25.344 16.484 1 81.94 523 LEU B N 1
ATOM 14832 C CA . LEU B 1 523 ? -27.844 24.516 17.5 1 81.94 523 LEU B CA 1
ATOM 14833 C C . LEU B 1 523 ? -28.844 25.328 18.312 1 81.94 523 LEU B C 1
ATOM 14835 O O . LEU B 1 523 ? -29.891 24.812 18.719 1 81.94 523 LEU B O 1
ATOM 14839 N N . SER B 1 524 ? -28.484 26.562 18.594 1 75.5 524 SER B N 1
ATOM 14840 C CA . SER B 1 524 ? -29.328 27.438 19.391 1 75.5 524 SER B CA 1
ATOM 14841 C C . SER B 1 524 ? -30.625 27.781 18.672 1 75.5 524 SER B C 1
ATOM 14843 O O . SER B 1 524 ? -31.641 28.078 19.297 1 75.5 524 SER B O 1
ATOM 14845 N N . ASP B 1 525 ? -30.641 27.766 17.375 1 80.56 525 ASP B N 1
ATOM 14846 C CA . ASP B 1 525 ? -31.812 28.078 16.562 1 80.56 525 ASP B CA 1
ATOM 14847 C C . ASP B 1 525 ? -31.969 27.078 15.43 1 80.56 525 ASP B C 1
ATOM 14849 O O . ASP B 1 525 ? -32.094 27.469 14.266 1 80.56 525 ASP B O 1
ATOM 14853 N N . PHE B 1 526 ? -31.938 25.859 15.773 1 83 526 PHE B N 1
ATOM 14854 C CA . PHE B 1 526 ? -31.859 24.766 14.805 1 83 526 PHE B CA 1
ATOM 14855 C C . PHE B 1 526 ? -33.094 24.75 13.922 1 83 526 PHE B C 1
ATOM 14857 O O . PHE B 1 526 ? -33 24.484 12.719 1 83 526 PHE B O 1
ATOM 14864 N N . ASP B 1 527 ? -34.281 25.031 14.414 1 82.44 527 ASP B N 1
ATOM 14865 C CA . ASP B 1 527 ? -35.562 24.922 13.695 1 82.44 527 ASP B CA 1
ATOM 14866 C C . ASP B 1 527 ? -35.656 25.984 12.594 1 82.44 527 ASP B C 1
ATOM 14868 O O . ASP B 1 527 ? -36.344 25.797 11.602 1 82.44 527 ASP B O 1
ATOM 14872 N N . HIS B 1 528 ? -34.938 27.062 12.789 1 86.19 528 HIS B N 1
ATOM 14873 C CA . HIS B 1 528 ? -35 28.141 11.812 1 86.19 528 HIS B CA 1
ATOM 14874 C C . HIS B 1 528 ? -34.094 27.844 10.617 1 86.19 528 HIS B C 1
ATOM 14876 O O . HIS B 1 528 ? -34.188 28.5 9.578 1 86.19 528 HIS B O 1
ATOM 14882 N N . PHE B 1 529 ? -33.156 26.922 10.734 1 89.75 529 PHE B N 1
ATOM 14883 C CA . PHE B 1 529 ? -32.281 26.531 9.633 1 89.75 529 PHE B CA 1
ATOM 14884 C C . PHE B 1 529 ? -32.844 25.328 8.898 1 89.75 529 PHE B C 1
ATOM 14886 O O . PHE B 1 529 ? -32.219 24.25 8.914 1 89.75 529 PHE B O 1
ATOM 14893 N N . THR B 1 530 ? -33.875 25.516 8.188 1 89.31 530 THR B N 1
ATOM 14894 C CA . THR B 1 530 ? -34.625 24.422 7.566 1 89.31 530 THR B CA 1
ATOM 14895 C C . THR B 1 530 ? -33.812 23.75 6.473 1 89.31 530 THR B C 1
ATOM 14897 O O . THR B 1 530 ? -33.875 22.531 6.312 1 89.31 530 THR B O 1
ATOM 14900 N N . ASN B 1 531 ? -33.094 24.516 5.723 1 87 531 ASN B N 1
ATOM 14901 C CA . ASN B 1 531 ? -32.281 23.969 4.652 1 87 531 ASN B CA 1
ATOM 14902 C C . ASN B 1 531 ? -31.219 23.016 5.199 1 87 531 ASN B C 1
ATOM 14904 O O . ASN B 1 531 ? -30.922 21.984 4.598 1 87 531 ASN B O 1
ATOM 14908 N N . LEU B 1 532 ? -30.688 23.359 6.254 1 88.19 532 LEU B N 1
ATOM 14909 C CA . LEU B 1 532 ? -29.641 22.547 6.871 1 88.19 532 LEU B CA 1
ATOM 14910 C C . LEU B 1 532 ? -30.234 21.328 7.578 1 88.19 532 LEU B C 1
ATOM 14912 O O . LEU B 1 532 ? -29.625 20.266 7.598 1 88.19 532 LEU B O 1
ATOM 14916 N N . LYS B 1 533 ? -31.375 21.484 8.078 1 88.5 533 LYS B N 1
ATOM 14917 C CA . LYS B 1 533 ? -32.031 20.406 8.828 1 88.5 533 LYS B CA 1
ATOM 14918 C C . LYS B 1 533 ? -32.312 19.203 7.938 1 88.5 533 LYS B C 1
ATOM 14920 O O . LYS B 1 533 ? -32.188 18.062 8.375 1 88.5 533 LYS B O 1
ATOM 14925 N N . GLU B 1 534 ? -32.688 19.453 6.793 1 85.12 534 GLU B N 1
ATOM 14926 C CA . GLU B 1 534 ? -32.969 18.359 5.855 1 85.12 534 GLU B CA 1
ATOM 14927 C C . GLU B 1 534 ? -31.688 17.547 5.594 1 85.12 534 GLU B C 1
ATOM 14929 O O . GLU B 1 534 ? -31.719 16.312 5.605 1 85.12 534 GLU B O 1
ATOM 14934 N N . LEU B 1 535 ? -30.688 18.234 5.305 1 85.31 535 LEU B N 1
ATOM 14935 C CA . LEU B 1 535 ? -29.406 17.578 5.055 1 85.31 535 LEU B CA 1
ATOM 14936 C C . LEU B 1 535 ? -28.922 16.844 6.301 1 85.31 535 LEU B C 1
ATOM 14938 O O . LEU B 1 535 ? -28.344 15.758 6.207 1 85.31 535 LEU B O 1
ATOM 14942 N N . TYR B 1 536 ? -29.141 17.422 7.395 1 88.69 536 TYR B N 1
ATOM 14943 C CA . TYR B 1 536 ? -28.734 16.859 8.68 1 88.69 536 TYR B CA 1
ATOM 14944 C C . TYR B 1 536 ? -29.438 15.539 8.953 1 88.69 536 TYR B C 1
ATOM 14946 O O . TYR B 1 536 ? -28.797 14.57 9.383 1 88.69 536 TYR B O 1
ATOM 14954 N N . GLU B 1 537 ? -30.672 15.453 8.719 1 88.25 537 GLU B N 1
ATOM 14955 C CA . GLU B 1 537 ? -31.453 14.242 8.984 1 88.25 537 GLU B CA 1
ATOM 14956 C C . GLU B 1 537 ? -31 13.094 8.094 1 88.25 537 GLU B C 1
ATOM 14958 O O . GLU B 1 537 ? -30.922 11.945 8.531 1 88.25 537 GLU B O 1
ATOM 14963 N N . GLU B 1 538 ? -30.719 13.469 6.969 1 85.56 538 GLU B N 1
ATOM 14964 C CA . GLU B 1 538 ? -30.203 12.453 6.051 1 85.56 538 GLU B CA 1
ATOM 14965 C C . GLU B 1 538 ? -28.859 11.914 6.512 1 85.56 538 GLU B C 1
ATOM 14967 O O . GLU B 1 538 ? -28.625 10.703 6.5 1 85.56 538 GLU B O 1
ATOM 14972 N N . GLU B 1 539 ? -27.953 12.797 6.844 1 83.81 539 GLU B N 1
ATOM 14973 C CA . GLU B 1 539 ? -26.609 12.398 7.301 1 83.81 539 GLU B CA 1
ATOM 14974 C C . GLU B 1 539 ? -26.688 11.609 8.602 1 83.81 539 GLU B C 1
ATOM 14976 O O . GLU B 1 539 ? -25.922 10.664 8.805 1 83.81 539 GLU B O 1
ATOM 14981 N N . LYS B 1 540 ? -27.578 12 9.477 1 86.62 540 LYS B N 1
ATOM 14982 C CA . LYS B 1 540 ? -27.781 11.312 10.75 1 86.62 540 LYS B CA 1
ATOM 14983 C C . LYS B 1 540 ? -28.188 9.852 10.531 1 86.62 540 LYS B C 1
ATOM 14985 O O . LYS B 1 540 ? -27.625 8.953 11.156 1 86.62 540 LYS B O 1
ATOM 14990 N N . GLU B 1 541 ? -29.031 9.625 9.633 1 84.25 541 GLU B N 1
ATOM 14991 C CA . GLU B 1 541 ? -29.5 8.273 9.344 1 84.25 541 GLU B CA 1
ATOM 14992 C C . GLU B 1 541 ? -28.359 7.422 8.758 1 84.25 541 GLU B C 1
ATOM 14994 O O . GLU B 1 541 ? -28.219 6.246 9.109 1 84.25 541 GLU B O 1
ATOM 14999 N N . ASN B 1 542 ? -27.656 8.008 7.93 1 80.62 542 ASN B N 1
ATOM 15000 C CA . ASN B 1 542 ? -26.547 7.289 7.305 1 80.62 542 ASN B CA 1
ATOM 15001 C C . ASN B 1 542 ? -25.484 6.895 8.328 1 80.62 542 ASN B C 1
ATOM 15003 O O . ASN B 1 542 ? -24.984 5.773 8.305 1 80.62 542 ASN B O 1
ATOM 15007 N N . ILE B 1 543 ? -25.109 7.754 9.195 1 81.31 543 ILE B N 1
ATOM 15008 C CA . ILE B 1 543 ? -24.078 7.523 10.195 1 81.31 543 ILE B CA 1
ATOM 15009 C C . ILE B 1 543 ? -24.547 6.465 11.188 1 81.31 543 ILE B C 1
ATOM 15011 O O . ILE B 1 543 ? -23.766 5.59 11.586 1 81.31 543 ILE B O 1
ATOM 15015 N N . LEU B 1 544 ? -25.844 6.531 11.547 1 79.81 544 LEU B N 1
ATOM 15016 C CA . LEU B 1 544 ? -26.391 5.582 12.508 1 79.81 544 LEU B CA 1
ATOM 15017 C C . LEU B 1 544 ? -26.406 4.168 11.938 1 79.81 544 LEU B C 1
ATOM 15019 O O . LEU B 1 544 ? -26.109 3.205 12.641 1 79.81 544 LEU B O 1
ATOM 15023 N N . ASN B 1 545 ? -26.656 4.07 10.688 1 74.69 545 ASN B N 1
ATOM 15024 C CA . ASN B 1 545 ? -26.656 2.77 10.031 1 74.69 545 ASN B CA 1
ATOM 15025 C C . ASN B 1 545 ? -25.25 2.199 9.922 1 74.69 545 ASN B C 1
ATOM 15027 O O . ASN B 1 545 ? -25.047 0.984 10 1 74.69 545 ASN B O 1
ATOM 15031 N N . HIS B 1 546 ? -24.297 3.059 9.812 1 73.75 546 HIS B N 1
ATOM 15032 C CA . HIS B 1 546 ? -22.906 2.648 9.672 1 73.75 546 HIS B CA 1
ATOM 15033 C C . HIS B 1 546 ? -22.328 2.223 11.016 1 73.75 546 HIS B C 1
ATOM 15035 O O . HIS B 1 546 ? -21.5 1.301 11.07 1 73.75 546 HIS B O 1
ATOM 15041 N N . ILE B 1 547 ? -22.672 2.898 12.102 1 72.81 547 ILE B N 1
ATOM 15042 C CA . ILE B 1 547 ? -22.094 2.693 13.43 1 72.81 547 ILE B CA 1
ATOM 15043 C C . ILE B 1 547 ? -22.484 1.309 13.945 1 72.81 547 ILE B C 1
ATOM 15045 O O . ILE B 1 547 ? -21.688 0.649 14.625 1 72.81 547 ILE B O 1
ATOM 15049 N N . LYS B 1 548 ? -23.609 0.745 13.555 1 66 548 LYS B N 1
ATOM 15050 C CA . LYS B 1 548 ? -24.109 -0.542 14.023 1 66 548 LYS B CA 1
ATOM 15051 C C . LYS B 1 548 ? -23.156 -1.675 13.633 1 66 548 LYS B C 1
ATOM 15053 O O . LYS B 1 548 ? -23.078 -2.691 14.328 1 66 548 LYS B O 1
ATOM 15058 N N . ASP B 1 549 ? -22.312 -1.348 12.672 1 63.69 549 ASP B N 1
ATOM 15059 C CA . ASP B 1 549 ? -21.422 -2.383 12.141 1 63.69 549 ASP B CA 1
ATOM 15060 C C . ASP B 1 549 ? -20.109 -2.441 12.922 1 63.69 549 ASP B C 1
ATOM 15062 O O . ASP B 1 549 ? -19.391 -3.436 12.852 1 63.69 549 ASP B O 1
ATOM 15066 N N . PHE B 1 550 ? -19.797 -1.427 13.781 1 65.69 550 PHE B N 1
ATOM 15067 C CA . PHE B 1 550 ? -18.484 -1.354 14.391 1 65.69 550 PHE B CA 1
ATOM 15068 C C . PHE B 1 550 ? -18.578 -1.477 15.906 1 65.69 550 PHE B C 1
ATOM 15070 O O . PHE B 1 550 ? -17.797 -2.207 16.516 1 65.69 550 PHE B O 1
ATOM 15077 N N . VAL B 1 551 ? -19.359 -0.68 16.672 1 63.75 551 VAL B N 1
ATOM 15078 C CA . VAL B 1 551 ? -19.422 -0.675 18.125 1 63.75 551 VAL B CA 1
ATOM 15079 C C . VAL B 1 551 ? -20.875 -0.829 18.578 1 63.75 551 VAL B C 1
ATOM 15081 O O . VAL B 1 551 ? -21.734 -0.032 18.188 1 63.75 551 VAL B O 1
ATOM 15084 N N . GLN B 1 552 ? -20.922 -1.979 19.312 1 63.59 552 GLN B N 1
ATOM 15085 C CA . GLN B 1 552 ? -22.25 -2.211 19.859 1 63.59 552 GLN B CA 1
ATOM 15086 C C . GLN B 1 552 ? -22.578 -1.178 20.938 1 63.59 552 GLN B C 1
ATOM 15088 O O . GLN B 1 552 ? -21.719 -0.774 21.703 1 63.59 552 GLN B O 1
ATOM 15093 N N . ASP B 1 553 ? -23.625 -0.458 20.969 1 65.5 553 ASP B N 1
ATOM 15094 C CA . ASP B 1 553 ? -24.188 0.397 22.016 1 65.5 553 ASP B CA 1
ATOM 15095 C C . ASP B 1 553 ? -23.594 1.799 21.953 1 65.5 553 ASP B C 1
ATOM 15097 O O . ASP B 1 553 ? -23.609 2.527 22.953 1 65.5 553 ASP B O 1
ATOM 15101 N N . TYR B 1 554 ? -22.812 2.072 20.875 1 71.94 554 TYR B N 1
ATOM 15102 C CA . TYR B 1 554 ? -22.297 3.43 20.719 1 71.94 554 TYR B CA 1
ATOM 15103 C C . TYR B 1 554 ? -23.391 4.375 20.234 1 71.94 554 TYR B C 1
ATOM 15105 O O . TYR B 1 554 ? -24.078 4.086 19.25 1 71.94 554 TYR B O 1
ATOM 15113 N N . GLU B 1 555 ? -23.703 5.391 21.094 1 75 555 GLU B N 1
ATOM 15114 C CA . GLU B 1 555 ? -24.656 6.418 20.688 1 75 555 GLU B CA 1
ATOM 15115 C C . GLU B 1 555 ? -23.938 7.676 20.203 1 75 555 GLU B C 1
ATOM 15117 O O . GLU B 1 555 ? -23.156 8.273 20.938 1 75 555 GLU B O 1
ATOM 15122 N N . VAL B 1 556 ? -24.219 8.102 18.984 1 79.62 556 VAL B N 1
ATOM 15123 C CA . VAL B 1 556 ? -23.578 9.258 18.375 1 79.62 556 VAL B CA 1
ATOM 15124 C C . VAL B 1 556 ? -24.203 10.539 18.891 1 79.62 556 VAL B C 1
ATOM 15126 O O . VAL B 1 556 ? -25.422 10.617 19.062 1 79.62 556 VAL B O 1
ATOM 15129 N N . ASP B 1 557 ? -23.297 11.516 19.281 1 80.81 557 ASP B N 1
ATOM 15130 C CA . ASP B 1 557 ? -23.781 12.852 19.625 1 80.81 557 ASP B CA 1
ATOM 15131 C C . ASP B 1 557 ? -24.234 13.602 18.375 1 80.81 557 ASP B C 1
ATOM 15133 O O . ASP B 1 557 ? -23.438 13.828 17.453 1 80.81 557 ASP B O 1
ATOM 15137 N N . GLU B 1 558 ? -25.453 13.992 18.344 1 82.81 558 GLU B N 1
ATOM 15138 C CA . GLU B 1 558 ? -26.047 14.641 17.188 1 82.81 558 GLU B CA 1
ATOM 15139 C C . GLU B 1 558 ? -25.344 15.961 16.875 1 82.81 558 GLU B C 1
ATOM 15141 O O . GLU B 1 558 ? -25.297 16.391 15.727 1 82.81 558 GLU B O 1
ATOM 15146 N N . SER B 1 559 ? -24.828 16.656 17.875 1 83.44 559 SER B N 1
ATOM 15147 C CA . SER B 1 559 ? -24.094 17.906 17.672 1 83.44 559 SER B CA 1
ATOM 15148 C C . SER B 1 559 ? -22.844 17.672 16.812 1 83.44 559 SER B C 1
ATOM 15150 O O . SER B 1 559 ? -22.438 18.547 16.047 1 83.44 559 SER B O 1
ATOM 15152 N N . ASP B 1 560 ? -22.266 16.531 16.938 1 85.5 560 ASP B N 1
ATOM 15153 C CA . ASP B 1 560 ? -21.078 16.203 16.172 1 85.5 560 ASP B CA 1
ATOM 15154 C C . ASP B 1 560 ? -21.406 15.992 14.695 1 85.5 560 ASP B C 1
ATOM 15156 O O . ASP B 1 560 ? -20.594 16.312 13.82 1 85.5 560 ASP B O 1
ATOM 15160 N N . ILE B 1 561 ? -22.594 15.453 14.422 1 87.75 561 ILE B N 1
ATOM 15161 C CA . ILE B 1 561 ? -23.047 15.266 13.047 1 87.75 561 ILE B CA 1
ATOM 15162 C C . ILE B 1 561 ? -23.203 16.625 12.367 1 87.75 561 ILE B C 1
ATOM 15164 O O . ILE B 1 561 ? -22.812 16.797 11.211 1 87.75 561 ILE B O 1
ATOM 15168 N N . LEU B 1 562 ? -23.844 17.5 13.148 1 88.75 562 LEU B N 1
ATOM 15169 C CA . LEU B 1 562 ? -24.016 18.844 12.633 1 88.75 562 LEU B CA 1
ATOM 15170 C C . LEU B 1 562 ? -22.672 19.5 12.344 1 88.75 562 LEU B C 1
ATOM 15172 O O . LEU B 1 562 ? -22.5 20.141 11.305 1 88.75 562 LEU B O 1
ATOM 15176 N N . LYS B 1 563 ? -21.766 19.391 13.219 1 90.06 563 LYS B N 1
ATOM 15177 C CA . LYS B 1 563 ? -20.438 19.969 13.07 1 90.06 563 LYS B CA 1
ATOM 15178 C C . LYS B 1 563 ? -19.734 19.422 11.836 1 90.06 563 LYS B C 1
ATOM 15180 O O . LYS B 1 563 ? -19.078 20.172 11.102 1 90.06 563 LYS B O 1
ATOM 15185 N N . ARG B 1 564 ? -19.797 18.219 11.664 1 88 564 ARG B N 1
ATOM 15186 C CA . ARG B 1 564 ? -19.172 17.562 10.516 1 88 564 ARG B CA 1
ATOM 15187 C C . ARG B 1 564 ? -19.766 18.078 9.203 1 88 564 ARG B C 1
ATOM 15189 O O . ARG B 1 564 ? -19.031 18.281 8.234 1 88 564 ARG B O 1
ATOM 15196 N N . LEU B 1 565 ? -21.078 18.25 9.195 1 87.88 565 LEU B N 1
ATOM 15197 C CA . LEU B 1 565 ? -21.766 18.766 8.016 1 87.88 565 LEU B CA 1
ATOM 15198 C C . LEU B 1 565 ? -21.297 20.172 7.684 1 87.88 565 LEU B C 1
ATOM 15200 O O . LEU B 1 565 ? -21.094 20.516 6.512 1 87.88 565 LEU B O 1
ATOM 15204 N N . LEU B 1 566 ? -21.172 20.969 8.688 1 90.56 566 LEU B N 1
ATOM 15205 C CA . LEU B 1 566 ? -20.75 22.344 8.508 1 90.56 566 LEU B CA 1
ATOM 15206 C C . LEU B 1 566 ? -19.297 22.422 8.078 1 90.56 566 LEU B C 1
ATOM 15208 O O . LEU B 1 566 ? -18.922 23.25 7.238 1 90.56 566 LEU B O 1
ATOM 15212 N N . LEU B 1 567 ? -18.406 21.641 8.656 1 90.75 567 LEU B N 1
ATOM 15213 C CA . LEU B 1 567 ? -16.984 21.609 8.344 1 90.75 567 LEU B CA 1
ATOM 15214 C C . LEU B 1 567 ? -16.75 21.422 6.852 1 90.75 567 LEU B C 1
ATOM 15216 O O . LEU B 1 567 ? -15.938 22.109 6.246 1 90.75 567 LEU B O 1
ATOM 15220 N N . LYS B 1 568 ? -17.453 20.531 6.227 1 86.5 568 LYS B N 1
ATOM 15221 C CA . LYS B 1 568 ? -17.25 20.156 4.832 1 86.5 568 LYS B CA 1
ATOM 15222 C C . LYS B 1 568 ? -17.688 21.266 3.885 1 86.5 568 LYS B C 1
ATOM 15224 O O . LYS B 1 568 ? -17.234 21.328 2.744 1 86.5 568 LYS B O 1
ATOM 15229 N N . ARG B 1 569 ? -18.406 22.25 4.391 1 86.38 569 ARG B N 1
ATOM 15230 C CA . ARG B 1 569 ? -19.062 23.172 3.465 1 86.38 569 ARG B CA 1
ATOM 15231 C C . ARG B 1 569 ? -18.547 24.594 3.662 1 86.38 569 ARG B C 1
ATOM 15233 O O . ARG B 1 569 ? -18.484 25.375 2.711 1 86.38 569 ARG B O 1
ATOM 15240 N N . ILE B 1 570 ? -18.203 24.953 4.848 1 91.5 570 ILE B N 1
ATOM 15241 C CA . ILE B 1 570 ? -18.141 26.375 5.145 1 91.5 570 ILE B CA 1
ATOM 15242 C C . ILE B 1 570 ? -16.688 26.781 5.406 1 91.5 570 ILE B C 1
ATOM 15244 O O . ILE B 1 570 ? -16.328 27.953 5.293 1 91.5 570 ILE B O 1
ATOM 15248 N N . ILE B 1 571 ? -15.797 25.922 5.723 1 94.62 571 ILE B N 1
ATOM 15249 C CA . ILE B 1 571 ? -14.477 26.25 6.234 1 94.62 571 ILE B CA 1
ATOM 15250 C C . ILE B 1 571 ? -13.453 26.188 5.105 1 94.62 571 ILE B C 1
ATOM 15252 O O . ILE B 1 571 ? -13.344 25.172 4.414 1 94.62 571 ILE B O 1
ATOM 15256 N N . TYR B 1 572 ? -12.656 27.266 4.875 1 96.56 572 TYR B N 1
ATOM 15257 C CA . TYR B 1 572 ? -11.57 27.344 3.908 1 96.56 572 TYR B CA 1
ATOM 15258 C C . TYR B 1 572 ? -10.281 27.828 4.566 1 96.56 572 TYR B C 1
ATOM 15260 O O . TYR B 1 572 ? -10.32 28.703 5.441 1 96.56 572 TYR B O 1
ATOM 15268 N N . GLY B 1 573 ? -9.164 27.312 4.258 1 96.12 573 GLY B N 1
ATOM 15269 C CA . GLY B 1 573 ? -7.898 27.719 4.836 1 96.12 573 GLY B CA 1
ATOM 15270 C C . GLY B 1 573 ? -6.742 27.625 3.857 1 96.12 573 GLY B C 1
ATOM 15271 O O . GLY B 1 573 ? -6.691 26.719 3.027 1 96.12 573 GLY B O 1
ATOM 15272 N N . VAL B 1 574 ? -5.805 28.594 3.889 1 95.88 574 VAL B N 1
ATOM 15273 C CA . VAL B 1 574 ? -4.586 28.594 3.086 1 95.88 574 VAL B CA 1
ATOM 15274 C C . VAL B 1 574 ? -3.383 28.906 3.977 1 95.88 574 VAL B C 1
ATOM 15276 O O . VAL B 1 574 ? -3.494 29.656 4.949 1 95.88 574 VAL B O 1
ATOM 15279 N N . ASP B 1 575 ? -2.359 28.25 3.736 1 92.56 575 ASP B N 1
ATOM 15280 C CA . ASP B 1 575 ? -1.097 28.547 4.402 1 92.56 575 ASP B CA 1
ATOM 15281 C C . ASP B 1 575 ? 0.092 28.219 3.504 1 92.56 575 ASP B C 1
ATOM 15283 O O . ASP B 1 575 ? -0.014 27.359 2.619 1 92.56 575 ASP B O 1
ATOM 15287 N N . LEU B 1 576 ? 1.151 28.906 3.709 1 89.56 576 LEU B N 1
ATOM 15288 C CA . LEU B 1 576 ? 2.357 28.719 2.912 1 89.56 576 LEU B CA 1
ATOM 15289 C C . LEU B 1 576 ? 3.062 27.422 3.299 1 89.56 576 LEU B C 1
ATOM 15291 O O . LEU B 1 576 ? 3.676 26.766 2.451 1 89.56 576 LEU B O 1
ATOM 15295 N N . ASN B 1 577 ? 2.912 27.031 4.512 1 81.31 577 ASN B N 1
ATOM 15296 C CA . ASN B 1 577 ? 3.594 25.859 5.043 1 81.31 577 ASN B CA 1
ATOM 15297 C C . ASN B 1 577 ? 2.729 24.609 4.922 1 81.31 577 ASN B C 1
ATOM 15299 O O . ASN B 1 577 ? 1.633 24.547 5.484 1 81.31 577 ASN B O 1
ATOM 15303 N N . PRO B 1 578 ? 3.191 23.578 4.164 1 78.69 578 PRO B N 1
ATOM 15304 C CA . PRO B 1 578 ? 2.402 22.359 3.982 1 78.69 578 PRO B CA 1
ATOM 15305 C C . PRO B 1 578 ? 2.062 21.672 5.305 1 78.69 578 PRO B C 1
ATOM 15307 O O . PRO B 1 578 ? 1.006 21.047 5.426 1 78.69 578 PRO B O 1
ATOM 15310 N N . PHE B 1 579 ? 2.871 21.781 6.234 1 72.5 579 PHE B N 1
ATOM 15311 C CA . PHE B 1 579 ? 2.59 21.125 7.504 1 72.5 579 PHE B CA 1
ATOM 15312 C C . PHE B 1 579 ? 1.498 21.859 8.266 1 72.5 579 PHE B C 1
ATOM 15314 O O . PHE B 1 579 ? 0.733 21.25 9.016 1 72.5 579 PHE B O 1
ATOM 15321 N N . SER B 1 580 ? 1.51 23.219 8.141 1 80.19 580 SER B N 1
ATOM 15322 C CA . SER B 1 580 ? 0.389 23.953 8.695 1 80.19 580 SER B CA 1
ATOM 15323 C C . SER B 1 580 ? -0.943 23.438 8.172 1 80.19 580 SER B C 1
ATOM 15325 O O . SER B 1 580 ? -1.915 23.328 8.922 1 80.19 580 SER B O 1
ATOM 15327 N N . ILE B 1 581 ? -0.935 23.094 6.957 1 84.31 581 ILE B N 1
ATOM 15328 C CA . ILE B 1 581 ? -2.137 22.594 6.305 1 84.31 581 ILE B CA 1
ATOM 15329 C C . ILE B 1 581 ? -2.531 21.25 6.93 1 84.31 581 ILE B C 1
ATOM 15331 O O . ILE B 1 581 ? -3.705 21.016 7.23 1 84.31 581 ILE B O 1
ATOM 15335 N N . GLU B 1 582 ? -1.62 20.406 7.137 1 77.56 582 GLU B N 1
ATOM 15336 C CA . GLU B 1 582 ? -1.901 19.094 7.742 1 77.56 582 GLU B CA 1
ATOM 15337 C C . GLU B 1 582 ? -2.398 19.25 9.18 1 77.56 582 GLU B C 1
ATOM 15339 O O . GLU B 1 582 ? -3.295 18.531 9.609 1 77.56 582 GLU B O 1
ATOM 15344 N N . LEU B 1 583 ? -1.796 20.203 9.797 1 75.31 583 LEU B N 1
ATOM 15345 C CA . LEU B 1 583 ? -2.197 20.438 11.18 1 75.31 583 LEU B CA 1
ATOM 15346 C C . LEU B 1 583 ? -3.615 21 11.242 1 75.31 583 LEU B C 1
ATOM 15348 O O . LEU B 1 583 ? -4.379 20.656 12.148 1 75.31 583 LEU B O 1
ATOM 15352 N N . THR B 1 584 ? -3.814 21.891 10.406 1 86.62 584 THR B N 1
ATOM 15353 C CA . THR B 1 584 ? -5.16 22.453 10.344 1 86.62 584 THR B CA 1
ATOM 15354 C C . THR B 1 584 ? -6.191 21.359 10.109 1 86.62 584 THR B C 1
ATOM 15356 O O . THR B 1 584 ? -7.23 21.312 10.766 1 86.62 584 THR B O 1
ATOM 15359 N N . LYS B 1 585 ? -5.914 20.5 9.219 1 83.75 585 LYS B N 1
ATOM 15360 C CA . LYS B 1 585 ? -6.812 19.375 8.961 1 83.75 585 LYS B CA 1
ATOM 15361 C C . LYS B 1 585 ? -6.984 18.5 10.195 1 83.75 585 LYS B C 1
ATOM 15363 O O . LYS B 1 585 ? -8.102 18.141 10.555 1 83.75 585 LYS B O 1
ATOM 15368 N N . LEU B 1 586 ? -5.879 18.266 10.797 1 76.44 586 LEU B N 1
ATOM 15369 C CA . LEU B 1 586 ? -5.906 17.438 11.992 1 76.44 586 LEU B CA 1
ATOM 15370 C C . LEU B 1 586 ? -6.766 18.078 13.078 1 76.44 586 LEU B C 1
ATOM 15372 O O . LEU B 1 586 ? -7.566 17.391 13.727 1 76.44 586 LEU B O 1
ATOM 15376 N N . SER B 1 587 ? -6.539 19.328 13.281 1 78.69 587 SER B N 1
ATOM 15377 C CA . SER B 1 587 ? -7.293 20.047 14.305 1 78.69 587 SER B CA 1
ATOM 15378 C C . SER B 1 587 ? -8.789 20.016 14.016 1 78.69 587 SER B C 1
ATOM 15380 O O . SER B 1 587 ? -9.594 19.797 14.914 1 78.69 587 SER B O 1
ATOM 15382 N N . LEU B 1 588 ? -9.086 20.219 12.828 1 85.94 588 LEU B N 1
ATOM 15383 C CA . LEU B 1 588 ? -10.484 20.219 12.422 1 85.94 588 LEU B CA 1
ATOM 15384 C C . LEU B 1 588 ? -11.086 18.828 12.523 1 85.94 588 LEU B C 1
ATOM 15386 O O . LEU B 1 588 ? -12.242 18.672 12.922 1 85.94 588 LEU B O 1
ATOM 15390 N N . TRP B 1 589 ? -10.305 17.859 12.203 1 80.38 589 TRP B N 1
ATOM 15391 C CA . TRP B 1 589 ? -10.758 16.469 12.258 1 80.38 589 TRP B CA 1
ATOM 15392 C C . TRP B 1 589 ? -10.984 16.031 13.695 1 80.38 589 TRP B C 1
ATOM 15394 O O . TRP B 1 589 ? -12 15.398 14.008 1 80.38 589 TRP B O 1
ATOM 15404 N N . ILE B 1 590 ? -10.055 16.297 14.578 1 73.69 590 ILE B N 1
ATOM 15405 C CA . ILE B 1 590 ? -10.164 15.898 15.977 1 73.69 590 ILE B CA 1
ATOM 15406 C C . ILE B 1 590 ? -11.398 16.547 16.609 1 73.69 590 ILE B C 1
ATOM 15408 O O . ILE B 1 590 ? -12.109 15.922 17.391 1 73.69 590 ILE B O 1
ATOM 15412 N N . ASP B 1 591 ? -11.633 17.719 16.188 1 76.12 591 ASP B N 1
ATOM 15413 C CA . ASP B 1 591 ? -12.734 18.484 16.75 1 76.12 591 ASP B CA 1
ATOM 15414 C C . ASP B 1 591 ? -14.078 17.969 16.25 1 76.12 591 ASP B C 1
ATOM 15416 O O . ASP B 1 591 ? -15.102 18.125 16.922 1 76.12 591 ASP B O 1
ATOM 15420 N N . SER B 1 592 ? -14.102 17.328 15.086 1 80.5 592 SER B N 1
ATOM 15421 C CA . SER B 1 592 ? -15.359 16.938 14.469 1 80.5 592 SER B CA 1
ATOM 15422 C C . SER B 1 592 ? -15.469 15.422 14.344 1 80.5 592 SER B C 1
ATOM 15424 O O . SER B 1 592 ? -16.375 14.906 13.688 1 80.5 592 SER B O 1
ATOM 15426 N N . PHE B 1 593 ? -14.688 14.711 14.938 1 77.69 593 PHE B N 1
ATOM 15427 C CA . PHE B 1 593 ? -14.562 13.273 14.727 1 77.69 593 PHE B CA 1
ATOM 15428 C C . PHE B 1 593 ? -15.727 12.531 15.375 1 77.69 593 PHE B C 1
ATOM 15430 O O . PHE B 1 593 ? -16.141 12.859 16.484 1 77.69 593 PHE B O 1
ATOM 15437 N N . ILE B 1 594 ? -16.375 11.703 14.617 1 78.62 594 ILE B N 1
ATOM 15438 C CA . ILE B 1 594 ? -17.344 10.719 15.094 1 78.62 594 ILE B CA 1
ATOM 15439 C C . ILE B 1 594 ? -16.75 9.312 14.984 1 78.62 594 ILE B C 1
ATOM 15441 O O . ILE B 1 594 ? -16.344 8.883 13.898 1 78.62 594 ILE B O 1
ATOM 15445 N N . PHE B 1 595 ? -16.766 8.664 16.109 1 74.62 595 PHE B N 1
ATOM 15446 C CA . PHE B 1 595 ? -16.125 7.355 16.156 1 74.62 595 PHE B CA 1
ATOM 15447 C C . PHE B 1 595 ? -16.766 6.402 15.156 1 74.62 595 PHE B C 1
ATOM 15449 O O . PHE B 1 595 ? -17.984 6.398 15 1 74.62 595 PHE B O 1
ATOM 15456 N N . THR B 1 596 ? -16.094 5.684 14.266 1 73.81 596 THR B N 1
ATOM 15457 C CA . THR B 1 596 ? -16.469 4.648 13.312 1 73.81 596 THR B CA 1
ATOM 15458 C C . THR B 1 596 ? -16.609 5.238 11.906 1 73.81 596 THR B C 1
ATOM 15460 O O . THR B 1 596 ? -16.766 4.5 10.93 1 73.81 596 THR B O 1
ATOM 15463 N N . THR B 1 597 ? -16.656 6.637 11.914 1 78.06 597 THR B N 1
ATOM 15464 C CA . THR B 1 597 ? -16.719 7.25 10.594 1 78.06 597 THR B CA 1
ATOM 15465 C C . THR B 1 597 ? -15.328 7.652 10.117 1 78.06 597 THR B C 1
ATOM 15467 O O . THR B 1 597 ? -14.438 7.91 10.938 1 78.06 597 THR B O 1
ATOM 15470 N N . PRO B 1 598 ? -15.203 7.688 8.812 1 78.62 598 PRO B N 1
ATOM 15471 C CA . PRO B 1 598 ? -13.938 8.211 8.312 1 78.62 598 PRO B CA 1
ATOM 15472 C C . PRO B 1 598 ? -13.781 9.711 8.539 1 78.62 598 PRO B C 1
ATOM 15474 O O . PRO B 1 598 ? -14.773 10.398 8.805 1 78.62 598 PRO B O 1
ATOM 15477 N N . LEU B 1 599 ? -12.492 10.195 8.562 1 78.38 599 LEU B N 1
ATOM 15478 C CA . LEU B 1 599 ? -12.273 11.633 8.586 1 78.38 599 LEU B CA 1
ATOM 15479 C C . LEU B 1 599 ? -12.828 12.289 7.324 1 78.38 599 LEU B C 1
ATOM 15481 O O . LEU B 1 599 ? -12.727 11.727 6.23 1 78.38 599 LEU B O 1
ATOM 15485 N N . SER B 1 600 ? -13.453 13.383 7.504 1 82 600 SER B N 1
ATOM 15486 C CA . SER B 1 600 ? -14.039 14.086 6.367 1 82 600 SER B CA 1
ATOM 15487 C C . SER B 1 600 ? -12.977 14.492 5.355 1 82 600 SER B C 1
ATOM 15489 O O . SER B 1 600 ? -11.859 14.852 5.73 1 82 600 SER B O 1
ATOM 15491 N N . PHE B 1 601 ? -13.344 14.375 4.059 1 84.62 601 PHE B N 1
ATOM 15492 C CA . PHE B 1 601 ? -12.445 14.828 3.002 1 84.62 601 PHE B CA 1
ATOM 15493 C C . PHE B 1 601 ? -12.508 16.344 2.854 1 84.62 601 PHE B C 1
ATOM 15495 O O . PHE B 1 601 ? -13.5 16.891 2.377 1 84.62 601 PHE B O 1
ATOM 15502 N N . ILE B 1 602 ? -11.477 17.062 3.346 1 88 602 ILE B N 1
ATOM 15503 C CA . ILE B 1 602 ? -11.516 18.516 3.303 1 88 602 ILE B CA 1
ATOM 15504 C C . ILE B 1 602 ? -10.297 19.047 2.553 1 88 602 ILE B C 1
ATOM 15506 O O . ILE B 1 602 ? -9.945 20.219 2.67 1 88 602 ILE B O 1
ATOM 15510 N N . GLU B 1 603 ? -9.633 18.281 1.758 1 86.62 603 GLU B N 1
ATOM 15511 C CA . GLU B 1 603 ? -8.406 18.625 1.047 1 86.62 603 GLU B CA 1
ATOM 15512 C C . GLU B 1 603 ? -8.672 19.719 0.004 1 86.62 603 GLU B C 1
ATOM 15514 O O . GLU B 1 603 ? -7.785 20.516 -0.296 1 86.62 603 GLU B O 1
ATOM 15519 N N . HIS B 1 604 ? -9.82 19.797 -0.482 1 89.44 604 HIS B N 1
ATOM 15520 C CA . HIS B 1 604 ? -10.133 20.75 -1.533 1 89.44 604 HIS B CA 1
ATOM 15521 C C . HIS B 1 604 ? -10.445 22.125 -0.948 1 89.44 604 HIS B C 1
ATOM 15523 O O . HIS B 1 604 ? -10.492 23.125 -1.676 1 89.44 604 HIS B O 1
ATOM 15529 N N . HIS B 1 605 ? -10.578 22.266 0.414 1 92.94 605 HIS B N 1
ATOM 15530 C CA . HIS B 1 605 ? -10.852 23.531 1.063 1 92.94 605 HIS B CA 1
ATOM 15531 C C . HIS B 1 605 ? -9.648 24.016 1.864 1 92.94 605 HIS B C 1
ATOM 15533 O O . HIS B 1 605 ? -9.531 25.203 2.166 1 92.94 605 HIS B O 1
ATOM 15539 N N . ILE B 1 606 ? -8.859 23.188 2.338 1 93.5 606 ILE B N 1
ATOM 15540 C CA . ILE B 1 606 ? -7.637 23.516 3.068 1 93.5 606 ILE B CA 1
ATOM 15541 C C . ILE B 1 606 ? -6.418 23.266 2.186 1 93.5 606 ILE B C 1
ATOM 15543 O O . ILE B 1 606 ? -6.035 22.109 1.971 1 93.5 606 ILE B O 1
ATOM 15547 N N . LYS B 1 607 ? -5.805 24.312 1.699 1 93.94 607 LYS B N 1
ATOM 15548 C CA . LYS B 1 607 ? -4.816 24.156 0.636 1 93.94 607 LYS B CA 1
ATOM 15549 C C . LYS B 1 607 ? -3.512 24.859 0.995 1 93.94 607 LYS B C 1
ATOM 15551 O O . LYS B 1 607 ? -3.51 25.828 1.763 1 93.94 607 LYS B O 1
ATOM 15556 N N . CYS B 1 608 ? -2.469 24.422 0.426 1 91.12 608 CYS B N 1
ATOM 15557 C CA . CYS B 1 608 ? -1.14 24.984 0.614 1 91.12 608 CYS B CA 1
ATOM 15558 C C . CYS B 1 608 ? -0.781 25.922 -0.535 1 91.12 608 CYS B C 1
ATOM 15560 O O . CYS B 1 608 ? -0.933 25.562 -1.704 1 91.12 608 CYS B O 1
ATOM 15562 N N . GLY B 1 609 ? -0.362 27.156 -0.224 1 93.5 609 GLY B N 1
ATOM 15563 C CA . GLY B 1 609 ? 0.065 28.109 -1.248 1 93.5 609 GLY B CA 1
ATOM 15564 C C . GLY B 1 609 ? 0.424 29.469 -0.693 1 93.5 609 GLY B C 1
ATOM 15565 O O . GLY B 1 609 ? 0.157 29.766 0.474 1 93.5 609 GLY B O 1
ATOM 15566 N N . ASN B 1 610 ? 1.111 30.266 -1.47 1 95.12 610 ASN B N 1
ATOM 15567 C CA . ASN B 1 610 ? 1.426 31.641 -1.123 1 95.12 610 ASN B CA 1
ATOM 15568 C C . ASN B 1 610 ? 0.222 32.562 -1.322 1 95.12 610 ASN B C 1
ATOM 15570 O O . ASN B 1 610 ? -0.18 32.844 -2.457 1 95.12 610 ASN B O 1
ATOM 15574 N N . ALA B 1 611 ? -0.242 33 -0.221 1 95.06 611 ALA B N 1
ATOM 15575 C CA . ALA B 1 611 ? -1.479 33.781 -0.245 1 95.06 611 ALA B CA 1
ATOM 15576 C C . ALA B 1 611 ? -1.3 35.062 -1.031 1 95.06 611 ALA B C 1
ATOM 15578 O O . ALA B 1 611 ? -2.275 35.656 -1.499 1 95.06 611 ALA B O 1
ATOM 15579 N N . LEU B 1 612 ? -0.051 35.531 -1.24 1 96.31 612 LEU B N 1
ATOM 15580 C CA . LEU B 1 612 ? 0.174 36.875 -1.763 1 96.31 612 LEU B CA 1
ATOM 15581 C C . LEU B 1 612 ? 0.641 36.812 -3.213 1 96.31 612 LEU B C 1
ATOM 15583 O O . LEU B 1 612 ? 0.749 37.875 -3.873 1 96.31 612 LEU B O 1
ATOM 15587 N N . ILE B 1 613 ? 0.911 35.688 -3.793 1 96.56 613 ILE B N 1
ATOM 15588 C CA . ILE B 1 613 ? 1.364 35.594 -5.176 1 96.56 613 ILE B CA 1
ATOM 15589 C C . ILE B 1 613 ? 0.351 34.812 -6 1 96.56 613 ILE B C 1
ATOM 15591 O O . ILE B 1 613 ? 0.306 33.594 -5.918 1 96.56 613 ILE B O 1
ATOM 15595 N N . ASN B 1 614 ? -0.363 35.438 -6.82 1 95.44 614 ASN B N 1
ATOM 15596 C CA . ASN B 1 614 ? -1.44 34.812 -7.57 1 95.44 614 ASN B CA 1
ATOM 15597 C C . ASN B 1 614 ? -1.79 35.594 -8.828 1 95.44 614 ASN B C 1
ATOM 15599 O O . ASN B 1 614 ? -1.344 36.75 -8.992 1 95.44 614 ASN B O 1
ATOM 15603 N N . SER B 1 615 ? -2.502 35 -9.734 1 93.44 615 SER B N 1
ATOM 15604 C CA . SER B 1 615 ? -3.143 35.625 -10.891 1 93.44 615 SER B CA 1
ATOM 15605 C C . SER B 1 615 ? -4.605 35.219 -10.992 1 93.44 615 SER B C 1
ATOM 15607 O O . SER B 1 615 ? -5.031 34.25 -10.352 1 93.44 615 SER B O 1
ATOM 15609 N N . ASN B 1 616 ? -5.383 36 -11.711 1 90.62 616 ASN B N 1
ATOM 15610 C CA . ASN B 1 616 ? -6.816 35.75 -11.844 1 90.62 616 ASN B CA 1
ATOM 15611 C C . ASN B 1 616 ? -7.184 35.344 -13.266 1 90.62 616 ASN B C 1
ATOM 15613 O O . ASN B 1 616 ? -6.371 35.5 -14.188 1 90.62 616 ASN B O 1
ATOM 15617 N N . LEU B 1 617 ? -8.367 34.812 -13.398 1 87.06 617 LEU B N 1
ATOM 15618 C CA . LEU B 1 617 ? -8.875 34.438 -14.711 1 87.06 617 LEU B CA 1
ATOM 15619 C C . LEU B 1 617 ? -8.969 35.625 -15.648 1 87.06 617 LEU B C 1
ATOM 15621 O O . LEU B 1 617 ? -8.766 35.5 -16.859 1 87.06 617 LEU B O 1
ATOM 15625 N N . SER B 1 618 ? -9.242 36.688 -15.117 1 85.62 618 SER B N 1
ATOM 15626 C CA . SER B 1 618 ? -9.305 37.906 -15.922 1 85.62 618 SER B CA 1
ATOM 15627 C C . SER B 1 618 ? -7.941 38.219 -16.516 1 85.62 618 SER B C 1
ATOM 15629 O O . SER B 1 618 ? -7.855 38.719 -17.656 1 85.62 618 SER B O 1
ATOM 15631 N N . ASP B 1 619 ? -6.91 38.031 -15.727 1 85.75 619 ASP B N 1
ATOM 15632 C CA . ASP B 1 619 ? -5.555 38.219 -16.234 1 85.75 619 ASP B CA 1
ATOM 15633 C C . ASP B 1 619 ? -5.285 37.344 -17.438 1 85.75 619 ASP B C 1
ATOM 15635 O O . ASP B 1 619 ? -4.621 37.781 -18.391 1 85.75 619 ASP B O 1
ATOM 15639 N N . PHE B 1 620 ? -5.742 36.219 -17.328 1 82.06 620 PHE B N 1
ATOM 15640 C CA . PHE B 1 620 ? -5.559 35.281 -18.422 1 82.06 620 PHE B CA 1
ATOM 15641 C C . PHE B 1 620 ? -6.336 35.719 -19.656 1 82.06 620 PHE B C 1
ATOM 15643 O O . PHE B 1 620 ? -5.832 35.625 -20.781 1 82.06 620 PHE B O 1
ATOM 15650 N N . LYS B 1 621 ? -7.566 36.062 -19.484 1 79.69 621 LYS B N 1
ATOM 15651 C CA . LYS B 1 621 ? -8.391 36.531 -20.594 1 79.69 621 LYS B CA 1
ATOM 15652 C C . LYS B 1 621 ? -7.738 37.719 -21.281 1 79.69 621 LYS B C 1
ATOM 15654 O O . LYS B 1 621 ? -7.785 37.844 -22.5 1 79.69 621 LYS B O 1
ATOM 15659 N N . ASP B 1 622 ? -7.188 38.531 -20.531 1 80.88 622 ASP B N 1
ATOM 15660 C CA . ASP B 1 622 ? -6.5 39.719 -21.062 1 80.88 622 ASP B CA 1
ATOM 15661 C C . ASP B 1 622 ? -5.277 39.312 -21.891 1 80.88 622 ASP B C 1
ATOM 15663 O O . ASP B 1 622 ? -4.98 39.906 -22.922 1 80.88 622 ASP B O 1
ATOM 15667 N N . LEU B 1 623 ? -4.629 38.312 -21.375 1 75.62 623 LEU B N 1
ATOM 15668 C CA . LEU B 1 623 ? -3.449 37.844 -22.062 1 75.62 623 LEU B CA 1
ATOM 15669 C C . LEU B 1 623 ? -3.826 37.219 -23.422 1 75.62 623 LEU B C 1
ATOM 15671 O O . LEU B 1 623 ? -3.115 37.406 -24.406 1 75.62 623 LEU B O 1
ATOM 15675 N N . ILE B 1 624 ? -4.844 36.406 -23.5 1 72.44 624 ILE B N 1
ATOM 15676 C CA . ILE B 1 624 ? -5.289 35.75 -24.703 1 72.44 624 ILE B CA 1
ATOM 15677 C C . ILE B 1 624 ? -5.777 36.75 -25.734 1 72.44 624 ILE B C 1
ATOM 15679 O O . ILE B 1 624 ? -5.57 36.594 -26.938 1 72.44 624 ILE B O 1
ATOM 15683 N N . LYS B 1 625 ? -6.609 37.688 -25.312 1 68.56 625 LYS B N 1
ATOM 15684 C CA . LYS B 1 625 ? -7.105 38.75 -26.219 1 68.56 625 LYS B CA 1
ATOM 15685 C C . LYS B 1 625 ? -5.969 39.344 -27.016 1 68.56 625 LYS B C 1
ATOM 15687 O O . LYS B 1 625 ? -6.16 39.719 -28.188 1 68.56 625 LYS B O 1
ATOM 15692 N N . GLN B 1 626 ? -4.828 39.219 -26.391 1 59.62 626 GLN B N 1
ATOM 15693 C CA . GLN B 1 626 ? -3.686 39.844 -27.062 1 59.62 626 GLN B CA 1
ATOM 15694 C C . GLN B 1 626 ? -3.08 38.875 -28.094 1 59.62 626 GLN B C 1
ATOM 15696 O O . GLN B 1 626 ? -2.43 39.312 -29.031 1 59.62 626 GLN B O 1
ATOM 15701 N N . ASN B 1 627 ? -3.219 37.562 -27.797 1 57.25 627 ASN B N 1
ATOM 15702 C CA . ASN B 1 627 ? -2.375 36.688 -28.594 1 57.25 627 ASN B CA 1
ATOM 15703 C C . ASN B 1 627 ? -3.205 35.688 -29.391 1 57.25 627 ASN B C 1
ATOM 15705 O O . ASN B 1 627 ? -2.678 34.969 -30.25 1 57.25 627 ASN B O 1
ATOM 15709 N N . SER B 1 628 ? -4.324 35.062 -28.812 1 57.53 628 SER B N 1
ATOM 15710 C CA . SER B 1 628 ? -4.82 33.844 -29.406 1 57.53 628 SER B CA 1
ATOM 15711 C C . SER B 1 628 ? -6.285 33.969 -29.812 1 57.53 628 SER B C 1
ATOM 15713 O O . SER B 1 628 ? -6.965 34.906 -29.406 1 57.53 628 SER B O 1
ATOM 15715 N N . SER B 1 629 ? -6.629 32.938 -30.672 1 57.03 629 SER B N 1
ATOM 15716 C CA . SER B 1 629 ? -7.93 32.75 -31.312 1 57.03 629 SER B CA 1
ATOM 15717 C C . SER B 1 629 ? -9.016 32.469 -30.281 1 57.03 629 SER B C 1
ATOM 15719 O O . SER B 1 629 ? -8.734 31.922 -29.203 1 57.03 629 SER B O 1
ATOM 15721 N N . ASN B 1 630 ? -10.234 33 -30.344 1 59.97 630 ASN B N 1
ATOM 15722 C CA . ASN B 1 630 ? -11.516 32.875 -29.641 1 59.97 630 ASN B CA 1
ATOM 15723 C C . ASN B 1 630 ? -11.805 31.406 -29.297 1 59.97 630 ASN B C 1
ATOM 15725 O O . ASN B 1 630 ? -12.398 31.125 -28.25 1 59.97 630 ASN B O 1
ATOM 15729 N N . LEU B 1 631 ? -11.164 30.5 -29.984 1 56.66 631 LEU B N 1
ATOM 15730 C CA . LEU B 1 631 ? -11.469 29.078 -29.766 1 56.66 631 LEU B CA 1
ATOM 15731 C C . LEU B 1 631 ? -10.773 28.562 -28.516 1 56.66 631 LEU B C 1
ATOM 15733 O O . LEU B 1 631 ? -11.352 27.766 -27.766 1 56.66 631 LEU B O 1
ATOM 15737 N N . PHE B 1 632 ? -9.578 29.109 -28.156 1 67.31 632 PHE B N 1
ATOM 15738 C CA . PHE B 1 632 ? -8.828 28.641 -27 1 67.31 632 PHE B CA 1
ATOM 15739 C C . PHE B 1 632 ? -9.453 29.172 -25.719 1 67.31 632 PHE B C 1
ATOM 15741 O O . PHE B 1 632 ? -9.562 28.438 -24.719 1 67.31 632 PHE B O 1
ATOM 15748 N N . THR B 1 633 ? -9.922 30.344 -25.844 1 71.88 633 THR B N 1
ATOM 15749 C CA . THR B 1 633 ? -10.586 30.938 -24.688 1 71.88 633 THR B CA 1
ATOM 15750 C C . THR B 1 633 ? -11.852 30.156 -24.328 1 71.88 633 THR B C 1
ATOM 15752 O O . THR B 1 633 ? -12.141 29.953 -23.156 1 71.88 633 THR B O 1
ATOM 15755 N N . ASN B 1 634 ? -12.461 29.781 -25.312 1 73.38 634 ASN B N 1
ATOM 15756 C CA . ASN B 1 634 ? -13.688 29.016 -25.078 1 73.38 634 ASN B CA 1
ATOM 15757 C C . ASN B 1 634 ? -13.383 27.641 -24.484 1 73.38 634 ASN B C 1
ATOM 15759 O O . ASN B 1 634 ? -14.133 27.156 -23.641 1 73.38 634 ASN B O 1
ATOM 15763 N N . SER B 1 635 ? -12.273 27.141 -24.938 1 74.44 635 SER B N 1
ATOM 15764 C CA . SER B 1 635 ? -11.883 25.828 -24.438 1 74.44 635 SER B CA 1
ATOM 15765 C C . SER B 1 635 ? -11.5 25.891 -22.969 1 74.44 635 SER B C 1
ATOM 15767 O O . SER B 1 635 ? -11.859 25 -22.188 1 74.44 635 SER B O 1
ATOM 15769 N N . ILE B 1 636 ? -10.883 26.984 -22.609 1 79.19 636 ILE B N 1
ATOM 15770 C CA . ILE B 1 636 ? -10.438 27.141 -21.234 1 79.19 636 ILE B CA 1
ATOM 15771 C C . ILE B 1 636 ? -11.633 27.438 -20.328 1 79.19 636 ILE B C 1
ATOM 15773 O O . ILE B 1 636 ? -11.719 26.938 -19.219 1 79.19 636 ILE B O 1
ATOM 15777 N N . THR B 1 637 ? -12.492 28.203 -20.859 1 82.62 637 THR B N 1
ATOM 15778 C CA . THR B 1 637 ? -13.711 28.516 -20.109 1 82.62 637 THR B CA 1
ATOM 15779 C C . THR B 1 637 ? -14.539 27.266 -19.875 1 82.62 637 THR B C 1
ATOM 15781 O O . THR B 1 637 ? -15.102 27.078 -18.797 1 82.62 637 THR B O 1
ATOM 15784 N N . GLN B 1 638 ? -14.547 26.5 -20.828 1 82.44 638 GLN B N 1
ATOM 15785 C CA . GLN B 1 638 ? -15.281 25.25 -20.703 1 82.44 638 GLN B CA 1
ATOM 15786 C C . GLN B 1 638 ? -14.617 24.328 -19.688 1 82.44 638 GLN B C 1
ATOM 15788 O O . GLN B 1 638 ? -15.305 23.656 -18.922 1 82.44 638 GLN B O 1
ATOM 15793 N N . GLU B 1 639 ? -13.32 24.344 -19.75 1 86.38 639 GLU B N 1
ATOM 15794 C CA . GLU B 1 639 ? -12.586 23.516 -18.797 1 86.38 639 GLU B CA 1
ATOM 15795 C C . GLU B 1 639 ? -12.82 24 -17.359 1 86.38 639 GLU B C 1
ATOM 15797 O O . GLU B 1 639 ? -12.898 23.188 -16.438 1 86.38 639 GLU B O 1
ATOM 15802 N N . PHE B 1 640 ? -12.906 25.234 -17.219 1 89.81 640 PHE B N 1
ATOM 15803 C CA . PHE B 1 640 ? -13.156 25.812 -15.906 1 89.81 640 PHE B CA 1
ATOM 15804 C C . PHE B 1 640 ? -14.562 25.469 -15.43 1 89.81 640 PHE B C 1
ATOM 15806 O O . PHE B 1 640 ? -14.773 25.203 -14.242 1 89.81 640 PHE B O 1
ATOM 15813 N N . GLU B 1 641 ? -15.469 25.484 -16.297 1 89.19 641 GLU B N 1
ATOM 15814 C CA . GLU B 1 641 ? -16.844 25.141 -15.945 1 89.19 641 GLU B CA 1
ATOM 15815 C C . GLU B 1 641 ? -16.953 23.688 -15.516 1 89.19 641 GLU B C 1
ATOM 15817 O O . GLU B 1 641 ? -17.672 23.359 -14.57 1 89.19 641 GLU B O 1
ATOM 15822 N N . ILE B 1 642 ? -16.234 22.922 -16.203 1 88.94 642 ILE B N 1
ATOM 15823 C CA . ILE B 1 642 ? -16.203 21.5 -15.836 1 88.94 642 ILE B CA 1
ATOM 15824 C C . ILE B 1 642 ? -15.586 21.344 -14.453 1 88.94 642 ILE B C 1
ATOM 15826 O O . ILE B 1 642 ? -16.047 20.531 -13.648 1 88.94 642 ILE B O 1
ATOM 15830 N N . LEU B 1 643 ? -14.516 22.062 -14.219 1 91 643 LEU B N 1
ATOM 15831 C CA . LEU B 1 643 ? -13.875 22.031 -12.906 1 91 643 LEU B CA 1
ATOM 15832 C C . LEU B 1 643 ? -14.852 22.422 -11.812 1 91 643 LEU B C 1
ATOM 15834 O O . LEU B 1 643 ? -14.906 21.781 -10.758 1 91 643 LEU B O 1
ATOM 15838 N N . GLN B 1 644 ? -15.633 23.406 -12.016 1 91.56 644 GLN B N 1
ATOM 15839 C CA . GLN B 1 644 ? -16.625 23.859 -11.047 1 91.56 644 GLN B CA 1
ATOM 15840 C C . GLN B 1 644 ? -17.672 22.781 -10.766 1 91.56 644 GLN B C 1
ATOM 15842 O O . GLN B 1 644 ? -18.062 22.578 -9.617 1 91.56 644 GLN B O 1
ATOM 15847 N N . GLU B 1 645 ? -17.984 22.156 -11.797 1 89.94 645 GLU B N 1
ATOM 15848 C CA . GLU B 1 645 ? -18.984 21.094 -11.656 1 89.94 645 GLU B CA 1
ATOM 15849 C C . GLU B 1 645 ? -18.453 19.938 -10.828 1 89.94 645 GLU B C 1
ATOM 15851 O O . GLU B 1 645 ? -19.172 19.359 -10.016 1 89.94 645 GLU B O 1
ATOM 15856 N N . VAL B 1 646 ? -17.297 19.625 -11.164 1 90.31 646 VAL B N 1
ATOM 15857 C CA . VAL B 1 646 ? -16.688 18.5 -10.453 1 90.31 646 VAL B CA 1
ATOM 15858 C C . VAL B 1 646 ? -16.516 18.844 -8.977 1 90.31 646 VAL B C 1
ATOM 15860 O O . VAL B 1 646 ? -16.672 18 -8.102 1 90.31 646 VAL B O 1
ATOM 15863 N N . PHE B 1 647 ? -16.188 20.094 -8.656 1 89.69 647 PHE B N 1
ATOM 15864 C CA . PHE B 1 647 ? -16.062 20.547 -7.277 1 89.69 647 PHE B CA 1
ATOM 15865 C C . PHE B 1 647 ? -17.406 20.469 -6.566 1 89.69 647 PHE B C 1
ATOM 15867 O O . PHE B 1 647 ? -17.484 20.094 -5.398 1 89.69 647 PHE B O 1
ATOM 15874 N N . GLU B 1 648 ? -18.391 20.844 -7.262 1 86.56 648 GLU B N 1
ATOM 15875 C CA . GLU B 1 648 ? -19.734 20.766 -6.695 1 86.56 648 GLU B CA 1
ATOM 15876 C C . GLU B 1 648 ? -20.141 19.328 -6.395 1 86.56 648 GLU B C 1
ATOM 15878 O O . GLU B 1 648 ? -20.766 19.062 -5.371 1 86.56 648 GLU B O 1
ATOM 15883 N N . LYS B 1 649 ? -19.781 18.516 -7.32 1 87.12 649 LYS B N 1
ATOM 15884 C CA . LYS B 1 649 ? -20.031 17.094 -7.113 1 87.12 649 LYS B CA 1
ATOM 15885 C C . LYS B 1 649 ? -19.297 16.578 -5.875 1 87.12 649 LYS B C 1
ATOM 15887 O O . LYS B 1 649 ? -19.859 15.812 -5.09 1 87.12 649 LYS B O 1
ATOM 15892 N N . LEU B 1 650 ? -18.094 16.953 -5.727 1 87 650 LEU B N 1
ATOM 15893 C CA . LEU B 1 650 ? -17.281 16.531 -4.59 1 87 650 LEU B CA 1
ATOM 15894 C C . LEU B 1 650 ? -17.875 17.047 -3.281 1 87 650 LEU B C 1
ATOM 15896 O O . LEU B 1 650 ? -17.922 16.312 -2.287 1 87 650 LEU B O 1
ATOM 15900 N N . ASP B 1 651 ? -18.438 18.234 -3.246 1 82.5 651 ASP B N 1
ATOM 15901 C CA . ASP B 1 651 ? -19.016 18.859 -2.057 1 82.5 651 ASP B CA 1
ATOM 15902 C C . ASP B 1 651 ? -20.281 18.141 -1.629 1 82.5 651 ASP B C 1
ATOM 15904 O O . ASP B 1 651 ? -20.609 18.094 -0.44 1 82.5 651 ASP B O 1
ATOM 15908 N N . ASN B 1 652 ? -20.844 17.516 -2.598 1 80.81 652 ASN B N 1
ATOM 15909 C CA . ASN B 1 652 ? -22.125 16.891 -2.32 1 80.81 652 ASN B CA 1
ATOM 15910 C C . ASN B 1 652 ? -21.969 15.422 -1.938 1 80.81 652 ASN B C 1
ATOM 15912 O O . ASN B 1 652 ? -22.906 14.789 -1.476 1 80.81 652 ASN B O 1
ATOM 15916 N N . LEU B 1 653 ? -20.766 14.914 -2.205 1 81.94 653 LEU B N 1
ATOM 15917 C CA . LEU B 1 653 ? -20.516 13.531 -1.809 1 81.94 653 LEU B CA 1
ATOM 15918 C C . LEU B 1 653 ? -20.469 13.398 -0.29 1 81.94 653 LEU B C 1
ATOM 15920 O O . LEU B 1 653 ? -19.891 14.258 0.393 1 81.94 653 LEU B O 1
ATOM 15924 N N . LYS B 1 654 ? -21.078 12.312 0.199 1 78.75 654 LYS B N 1
ATOM 15925 C CA . LYS B 1 654 ? -21.094 12.062 1.638 1 78.75 654 LYS B CA 1
ATOM 15926 C C . LYS B 1 654 ? -19.781 11.422 2.094 1 78.75 654 LYS B C 1
ATOM 15928 O O . LYS B 1 654 ? -19.078 10.812 1.29 1 78.75 654 LYS B O 1
ATOM 15933 N N . ASP B 1 655 ? -19.359 11.719 3.332 1 78.25 655 ASP B N 1
ATOM 15934 C CA . ASP B 1 655 ? -18.141 11.148 3.918 1 78.25 655 ASP B CA 1
ATOM 15935 C C . ASP B 1 655 ? -18.484 10.164 5.031 1 78.25 655 ASP B C 1
ATOM 15937 O O . ASP B 1 655 ? -17.812 10.125 6.062 1 78.25 655 ASP B O 1
ATOM 15941 N N . THR B 1 656 ? -19.531 9.422 4.832 1 74.19 656 THR B N 1
ATOM 15942 C CA . THR B 1 656 ? -20.062 8.586 5.898 1 74.19 656 THR B CA 1
ATOM 15943 C C . THR B 1 656 ? -19.312 7.262 5.98 1 74.19 656 THR B C 1
ATOM 15945 O O . THR B 1 656 ? -19.109 6.719 7.074 1 74.19 656 THR B O 1
ATOM 15948 N N . ASN B 1 657 ? -18.938 6.758 4.801 1 73.94 657 ASN B N 1
ATOM 15949 C CA . ASN B 1 657 ? -18.25 5.469 4.805 1 73.94 657 ASN B CA 1
ATOM 15950 C C . ASN B 1 657 ? -16.984 5.5 3.957 1 73.94 657 ASN B C 1
ATOM 15952 O O . ASN B 1 657 ? -16.703 6.5 3.297 1 73.94 657 ASN B O 1
ATOM 15956 N N . GLU B 1 658 ? -16.25 4.438 4.074 1 71.56 658 GLU B N 1
ATOM 15957 C CA . GLU B 1 658 ? -14.945 4.34 3.418 1 71.56 658 GLU B CA 1
ATOM 15958 C C . GLU B 1 658 ? -15.086 4.434 1.9 1 71.56 658 GLU B C 1
ATOM 15960 O O . GLU B 1 658 ? -14.242 5.027 1.229 1 71.56 658 GLU B O 1
ATOM 15965 N N . GLU B 1 659 ? -16.078 3.797 1.378 1 73.31 659 GLU B N 1
ATOM 15966 C CA . GLU B 1 659 ? -16.281 3.805 -0.067 1 73.31 659 GLU B CA 1
ATOM 15967 C C . GLU B 1 659 ? -16.5 5.227 -0.585 1 73.31 659 GLU B C 1
ATOM 15969 O O . GLU B 1 659 ? -16 5.582 -1.655 1 73.31 659 GLU B O 1
ATOM 15974 N N . GLN B 1 660 ? -17.234 5.988 0.193 1 79.25 660 GLN B N 1
ATOM 15975 C CA . GLN B 1 660 ? -17.5 7.371 -0.187 1 79.25 660 GLN B CA 1
ATOM 15976 C C . GLN B 1 660 ? -16.219 8.203 -0.153 1 79.25 660 GLN B C 1
ATOM 15978 O O . GLN B 1 660 ? -16 9.055 -1.023 1 79.25 660 GLN B O 1
ATOM 15983 N N . ILE B 1 661 ? -15.414 7.996 0.83 1 78.56 661 ILE B N 1
ATOM 15984 C CA . ILE B 1 661 ? -14.141 8.711 0.932 1 78.56 661 ILE B CA 1
ATOM 15985 C C . ILE B 1 661 ? -13.234 8.312 -0.229 1 78.56 661 ILE B C 1
ATOM 15987 O O . ILE B 1 661 ? -12.555 9.156 -0.813 1 78.56 661 ILE B O 1
ATOM 15991 N N . LYS B 1 662 ? -13.188 7.008 -0.533 1 74.75 662 LYS B N 1
ATOM 15992 C CA . LYS B 1 662 ? -12.406 6.531 -1.671 1 74.75 662 LYS B CA 1
ATOM 15993 C C . LYS B 1 662 ? -12.875 7.18 -2.971 1 74.75 662 LYS B C 1
ATOM 15995 O O . LYS B 1 662 ? -12.062 7.516 -3.832 1 74.75 662 LYS B O 1
ATOM 16000 N N . GLN B 1 663 ? -14.125 7.344 -3.047 1 82.06 663 GLN B N 1
ATOM 16001 C CA . GLN B 1 663 ? -14.688 8.016 -4.215 1 82.06 663 GLN B CA 1
ATOM 16002 C C . GLN B 1 663 ? -14.242 9.477 -4.281 1 82.06 663 GLN B C 1
ATOM 16004 O O . GLN B 1 663 ? -13.883 9.977 -5.348 1 82.06 663 GLN B O 1
ATOM 16009 N N . SER B 1 664 ? -14.336 10.172 -3.129 1 85.19 664 SER B N 1
ATOM 16010 C CA . SER B 1 664 ? -13.883 11.555 -3.066 1 85.19 664 SER B CA 1
ATOM 16011 C C . SER B 1 664 ? -12.414 11.664 -3.465 1 85.19 664 SER B C 1
ATOM 16013 O O . SER B 1 664 ? -12.031 12.57 -4.219 1 85.19 664 SER B O 1
ATOM 16015 N N . LYS B 1 665 ? -11.617 10.758 -3.025 1 80.25 665 LYS B N 1
ATOM 16016 C CA . LYS B 1 665 ? -10.195 10.758 -3.35 1 80.25 665 LYS B CA 1
ATOM 16017 C C . LYS B 1 665 ? -9.969 10.5 -4.836 1 80.25 665 LYS B C 1
ATOM 16019 O O . LYS B 1 665 ? -9.102 11.125 -5.453 1 80.25 665 LYS B O 1
ATOM 16024 N N . GLN B 1 666 ? -10.711 9.594 -5.359 1 80.69 666 GLN B N 1
ATOM 16025 C CA . GLN B 1 666 ? -10.602 9.273 -6.777 1 80.69 666 GLN B CA 1
ATOM 16026 C C . GLN B 1 666 ? -10.984 10.461 -7.645 1 80.69 666 GLN B C 1
ATOM 16028 O O . GLN B 1 666 ? -10.305 10.773 -8.625 1 80.69 666 GLN B O 1
ATOM 16033 N N . ILE B 1 667 ? -12.07 11.094 -7.293 1 86.25 667 ILE B N 1
ATOM 16034 C CA . ILE B 1 667 ? -12.523 12.273 -8.031 1 86.25 667 ILE B CA 1
ATOM 16035 C C . ILE B 1 667 ? -11.469 13.375 -7.934 1 86.25 667 ILE B C 1
ATOM 16037 O O . ILE B 1 667 ? -11.133 14.008 -8.938 1 86.25 667 ILE B O 1
ATOM 16041 N N . TYR B 1 668 ? -10.938 13.586 -6.758 1 87.5 668 TYR B N 1
ATOM 16042 C CA . TYR B 1 668 ? -9.945 14.641 -6.551 1 87.5 668 TYR B CA 1
ATOM 16043 C C . TYR B 1 668 ? -8.664 14.352 -7.32 1 87.5 668 TYR B C 1
ATOM 16045 O O . TYR B 1 668 ? -8.117 15.234 -7.984 1 87.5 668 TYR B O 1
ATOM 16053 N N . GLN B 1 669 ? -8.203 13.133 -7.32 1 82.12 669 GLN B N 1
ATOM 16054 C CA . GLN B 1 669 ? -6.93 12.758 -7.922 1 82.12 669 GLN B CA 1
ATOM 16055 C C . GLN B 1 669 ? -7.062 12.609 -9.438 1 82.12 669 GLN B C 1
ATOM 16057 O O . GLN B 1 669 ? -6.18 13.031 -10.188 1 82.12 669 GLN B O 1
ATOM 16062 N N . ASN B 1 670 ? -8.203 12.031 -9.883 1 79.38 670 ASN B N 1
ATOM 16063 C CA . ASN B 1 670 ? -8.312 11.648 -11.289 1 79.38 670 ASN B CA 1
ATOM 16064 C C . ASN B 1 670 ? -9.023 12.719 -12.109 1 79.38 670 ASN B C 1
ATOM 16066 O O . ASN B 1 670 ? -8.828 12.812 -13.32 1 79.38 670 ASN B O 1
ATOM 16070 N N . GLU B 1 671 ? -9.836 13.484 -11.477 1 86.12 671 GLU B N 1
ATOM 16071 C CA . GLU B 1 671 ? -10.617 14.461 -12.234 1 86.12 671 GLU B CA 1
ATOM 16072 C C . GLU B 1 671 ? -10.188 15.883 -11.914 1 86.12 671 GLU B C 1
ATOM 16074 O O . GLU B 1 671 ? -9.883 16.672 -12.82 1 86.12 671 GLU B O 1
ATOM 16079 N N . ILE B 1 672 ? -10.016 16.219 -10.711 1 89.62 672 ILE B N 1
ATOM 16080 C CA . ILE B 1 672 ? -9.766 17.609 -10.312 1 89.62 672 ILE B CA 1
ATOM 16081 C C . ILE B 1 672 ? -8.297 17.938 -10.508 1 89.62 672 ILE B C 1
ATOM 16083 O O . ILE B 1 672 ? -7.961 18.922 -11.188 1 89.62 672 ILE B O 1
ATOM 16087 N N . THR B 1 673 ? -7.438 17.141 -9.969 1 89.5 673 THR B N 1
ATOM 16088 C CA . THR B 1 673 ? -6.012 17.453 -9.961 1 89.5 673 THR B CA 1
ATOM 16089 C C . THR B 1 673 ? -5.488 17.625 -11.383 1 89.5 673 THR B C 1
ATOM 16091 O O . THR B 1 673 ? -4.809 18.609 -11.68 1 89.5 673 THR B O 1
ATOM 16094 N N . PRO B 1 674 ? -5.828 16.719 -12.359 1 85.38 674 PRO B N 1
ATOM 16095 C CA . PRO B 1 674 ? -5.332 16.922 -13.719 1 85.38 674 PRO B CA 1
ATOM 16096 C C . PRO B 1 674 ? -5.863 18.203 -14.359 1 85.38 674 PRO B C 1
ATOM 16098 O O . PRO B 1 674 ? -5.129 18.891 -15.062 1 85.38 674 PRO B O 1
ATOM 16101 N N . LYS B 1 675 ? -7.098 18.516 -14.195 1 87.94 675 LYS B N 1
ATOM 16102 C CA . LYS B 1 675 ? -7.695 19.719 -14.742 1 87.94 675 LYS B CA 1
ATOM 16103 C C . LYS B 1 675 ? -7.086 20.969 -14.109 1 87.94 675 LYS B C 1
ATOM 16105 O O . LYS B 1 675 ? -6.855 21.969 -14.797 1 87.94 675 LYS B O 1
ATOM 16110 N N . LEU B 1 676 ? -6.84 20.984 -12.719 1 91.31 676 LEU B N 1
ATOM 16111 C CA . LEU B 1 676 ? -6.195 22.078 -12.008 1 91.31 676 LEU B CA 1
ATOM 16112 C C . LEU B 1 676 ? -4.781 22.312 -12.531 1 91.31 676 LEU B C 1
ATOM 16114 O O . LEU B 1 676 ? -4.363 23.453 -12.719 1 91.31 676 LEU B O 1
ATOM 16118 N N . ASN B 1 677 ? -4.09 21.234 -12.727 1 89.25 677 ASN B N 1
ATOM 16119 C CA . ASN B 1 677 ? -2.723 21.344 -13.219 1 89.25 677 ASN B CA 1
ATOM 16120 C C . ASN B 1 677 ? -2.682 21.984 -14.602 1 89.25 677 ASN B C 1
ATOM 16122 O O . ASN B 1 677 ? -1.817 22.828 -14.875 1 89.25 677 ASN B O 1
ATOM 16126 N N . LYS B 1 678 ? -3.598 21.609 -15.398 1 86.75 678 LYS B N 1
ATOM 16127 C CA . LYS B 1 678 ? -3.682 22.172 -16.75 1 86.75 678 LYS B CA 1
ATOM 16128 C C . LYS B 1 678 ? -4.008 23.656 -16.703 1 86.75 678 LYS B C 1
ATOM 16130 O O . LYS B 1 678 ? -3.336 24.469 -17.359 1 86.75 678 LYS B O 1
ATOM 16135 N N . LEU B 1 679 ? -5.023 24.016 -16 1 89.94 679 LEU B N 1
ATOM 16136 C CA . LEU B 1 679 ? -5.461 25.406 -15.922 1 89.94 679 LEU B CA 1
ATOM 16137 C C . LEU B 1 679 ? -4.422 26.266 -15.211 1 89.94 679 LEU B C 1
ATOM 16139 O O . LEU B 1 679 ? -4.168 27.406 -15.609 1 89.94 679 LEU B O 1
ATOM 16143 N N . ASN B 1 680 ? -3.787 25.781 -14.141 1 93 680 ASN B N 1
ATOM 16144 C CA . ASN B 1 680 ? -2.793 26.516 -13.367 1 93 680 ASN B CA 1
ATOM 16145 C C . ASN B 1 680 ? -1.526 26.766 -14.18 1 93 680 ASN B C 1
ATOM 16147 O O . ASN B 1 680 ? -0.791 27.719 -13.914 1 93 680 ASN B O 1
ATOM 16151 N N . LEU B 1 681 ? -1.293 25.906 -15.156 1 91.38 681 LEU B N 1
ATOM 16152 C CA . LEU B 1 681 ? -0.119 26.125 -15.992 1 91.38 681 LEU B CA 1
ATOM 16153 C C . LEU B 1 681 ? -0.15 27.516 -16.609 1 91.38 681 LEU B C 1
ATOM 16155 O O . LEU B 1 681 ? 0.87 28.219 -16.641 1 91.38 681 LEU B O 1
ATOM 16159 N N . TYR B 1 682 ? -1.252 27.906 -17.016 1 88.25 682 TYR B N 1
ATOM 16160 C CA . TYR B 1 682 ? -1.383 29.172 -17.719 1 88.25 682 TYR B CA 1
ATOM 16161 C C . TYR B 1 682 ? -1.316 30.344 -16.734 1 88.25 682 TYR B C 1
ATOM 16163 O O . TYR B 1 682 ? -0.661 31.344 -17 1 88.25 682 TYR B O 1
ATOM 16171 N N . LEU B 1 683 ? -2.051 30.266 -15.633 1 92.38 683 LEU B N 1
ATOM 16172 C CA . LEU B 1 683 ? -1.98 31.344 -14.641 1 92.38 683 LEU B CA 1
ATOM 16173 C C . LEU B 1 683 ? -0.593 31.406 -14.008 1 92.38 683 LEU B C 1
ATOM 16175 O O . LEU B 1 683 ? -0.102 32.5 -13.688 1 92.38 683 LEU B O 1
ATOM 16179 N N . ASN B 1 684 ? 0.02 30.266 -13.805 1 94.44 684 ASN B N 1
ATOM 16180 C CA . ASN B 1 684 ? 1.371 30.219 -13.258 1 94.44 684 ASN B CA 1
ATOM 16181 C C . ASN B 1 684 ? 2.389 30.812 -14.227 1 94.44 684 ASN B C 1
ATOM 16183 O O . ASN B 1 684 ? 3.406 31.359 -13.805 1 94.44 684 ASN B O 1
ATOM 16187 N N . TYR B 1 685 ? 2.135 30.656 -15.555 1 91.81 685 TYR B N 1
ATOM 16188 C CA . TYR B 1 685 ? 2.953 31.328 -16.547 1 91.81 685 TYR B CA 1
ATOM 16189 C C . TYR B 1 685 ? 2.939 32.844 -16.344 1 91.81 685 TYR B C 1
ATOM 16191 O O . TYR B 1 685 ? 3.99 33.5 -16.344 1 91.81 685 TYR B O 1
ATOM 16199 N N . ILE B 1 686 ? 1.751 33.375 -16.078 1 91.38 686 ILE B N 1
ATOM 16200 C CA . ILE B 1 686 ? 1.609 34.812 -15.836 1 91.38 686 ILE B CA 1
ATOM 16201 C C . ILE B 1 686 ? 2.377 35.188 -14.578 1 91.38 686 ILE B C 1
ATOM 16203 O O . ILE B 1 686 ? 3.094 36.188 -14.57 1 91.38 686 ILE B O 1
ATOM 16207 N N . ASN B 1 687 ? 2.242 34.438 -13.438 1 94.5 687 ASN B N 1
ATOM 16208 C CA . ASN B 1 687 ? 2.973 34.719 -12.195 1 94.5 687 ASN B CA 1
ATOM 16209 C C . ASN B 1 687 ? 4.48 34.656 -12.414 1 94.5 687 ASN B C 1
ATOM 16211 O O . ASN B 1 687 ? 5.23 35.438 -11.852 1 94.5 687 ASN B O 1
ATOM 16215 N N . THR B 1 688 ? 4.875 33.656 -13.234 1 94.12 688 THR B N 1
ATOM 16216 C CA . THR B 1 688 ? 6.289 33.406 -13.477 1 94.12 688 THR B CA 1
ATOM 16217 C C . THR B 1 688 ? 6.949 34.594 -14.172 1 94.12 688 THR B C 1
ATOM 16219 O O . THR B 1 688 ? 8.125 34.875 -13.938 1 94.12 688 THR B O 1
ATOM 16222 N N . LEU B 1 689 ? 6.227 35.25 -14.977 1 91.31 689 LEU B N 1
ATOM 16223 C CA . LEU B 1 689 ? 6.75 36.375 -15.75 1 91.31 689 LEU B CA 1
ATOM 16224 C C . LEU B 1 689 ? 7.305 37.469 -14.836 1 91.31 689 LEU B C 1
ATOM 16226 O O . LEU B 1 689 ? 8.164 38.25 -15.234 1 91.31 689 LEU B O 1
ATOM 16230 N N . HIS B 1 690 ? 6.891 37.438 -13.594 1 91.88 690 HIS B N 1
ATOM 16231 C CA . HIS B 1 690 ? 7.34 38.438 -12.648 1 91.88 690 HIS B CA 1
ATOM 16232 C C . HIS B 1 690 ? 8.695 38.094 -12.055 1 91.88 690 HIS B C 1
ATOM 16234 O O . HIS B 1 690 ? 9.359 38.938 -11.445 1 91.88 690 HIS B O 1
ATOM 16240 N N . PHE B 1 691 ? 9.195 36.844 -12.203 1 93.19 691 PHE B N 1
ATOM 16241 C CA . PHE B 1 691 ? 10.359 36.406 -11.445 1 93.19 691 PHE B CA 1
ATOM 16242 C C . PHE B 1 691 ? 11.445 35.875 -12.383 1 93.19 691 PHE B C 1
ATOM 16244 O O . PHE B 1 691 ? 12.609 35.75 -11.992 1 93.19 691 PHE B O 1
ATOM 16251 N N . VAL B 1 692 ? 11.125 35.562 -13.656 1 92.44 692 VAL B N 1
ATOM 16252 C CA . VAL B 1 692 ? 12.016 34.875 -14.586 1 92.44 692 VAL B CA 1
ATOM 16253 C C . VAL B 1 692 ? 13.188 35.781 -14.938 1 92.44 692 VAL B C 1
ATOM 16255 O O . VAL B 1 692 ? 13.047 37.031 -14.938 1 92.44 692 VAL B O 1
ATOM 16258 N N . ASN B 1 693 ? 14.336 35.156 -15.164 1 90.06 693 ASN B N 1
ATOM 16259 C CA . ASN B 1 693 ? 15.484 35.906 -15.656 1 90.06 693 ASN B CA 1
ATOM 16260 C C . ASN B 1 693 ? 15.359 36.219 -17.156 1 90.06 693 ASN B C 1
ATOM 16262 O O . ASN B 1 693 ? 14.406 35.781 -17.797 1 90.06 693 ASN B O 1
ATOM 16266 N N . LYS B 1 694 ? 16.312 36.906 -17.719 1 88.19 694 LYS B N 1
ATOM 16267 C CA . LYS B 1 694 ? 16.234 37.406 -19.094 1 88.19 694 LYS B CA 1
ATOM 16268 C C . LYS B 1 694 ? 16.203 36.25 -20.078 1 88.19 694 LYS B C 1
ATOM 16270 O O . LYS B 1 694 ? 15.438 36.281 -21.047 1 88.19 694 LYS B O 1
ATOM 16275 N N . GLU B 1 695 ? 17 35.281 -19.828 1 88.56 695 GLU B N 1
ATOM 16276 C CA . GLU B 1 695 ? 17.062 34.156 -20.734 1 88.56 695 GLU B CA 1
ATOM 16277 C C . GLU B 1 695 ? 15.773 33.344 -20.703 1 88.56 695 GLU B C 1
ATOM 16279 O O . GLU B 1 695 ? 15.258 32.969 -21.766 1 88.56 695 GLU B O 1
ATOM 16284 N N . GLU B 1 696 ? 15.312 33.062 -19.531 1 91.81 696 GLU B N 1
ATOM 16285 C CA . GLU B 1 696 ? 14.078 32.312 -19.391 1 91.81 696 GLU B CA 1
ATOM 16286 C C . GLU B 1 696 ? 12.883 33.062 -19.953 1 91.81 696 GLU B C 1
ATOM 16288 O O . GLU B 1 696 ? 11.977 32.438 -20.531 1 91.81 696 GLU B O 1
ATOM 16293 N N . LEU B 1 697 ? 12.906 34.375 -19.828 1 90.44 697 LEU B N 1
ATOM 16294 C CA . LEU B 1 697 ? 11.852 35.219 -20.359 1 90.44 697 LEU B CA 1
ATOM 16295 C C . LEU B 1 697 ? 11.789 35.125 -21.891 1 90.44 697 LEU B C 1
ATOM 16297 O O . LEU B 1 697 ? 10.695 35.062 -22.453 1 90.44 697 LEU B O 1
ATOM 16301 N N . GLN B 1 698 ? 12.859 35.094 -22.469 1 88.25 698 GLN B N 1
ATOM 16302 C CA . GLN B 1 698 ? 12.914 35 -23.922 1 88.25 698 GLN B CA 1
ATOM 16303 C C . GLN B 1 698 ? 12.359 33.656 -24.406 1 88.25 698 GLN B C 1
ATOM 16305 O O . GLN B 1 698 ? 11.633 33.594 -25.406 1 88.25 698 GLN B O 1
ATOM 16310 N N . ILE B 1 699 ? 12.68 32.688 -23.703 1 88.56 699 ILE B N 1
ATOM 16311 C CA . ILE B 1 699 ? 12.211 31.359 -24.062 1 88.56 699 ILE B CA 1
ATOM 16312 C C . ILE B 1 699 ? 10.688 31.297 -23.953 1 88.56 699 ILE B C 1
ATOM 16314 O O . ILE B 1 699 ? 10.016 30.812 -24.875 1 88.56 699 ILE B O 1
ATOM 16318 N N . LEU B 1 700 ? 10.141 31.781 -22.891 1 88.75 700 LEU B N 1
ATOM 16319 C CA . LEU B 1 700 ? 8.703 31.719 -22.641 1 88.75 700 LEU B CA 1
ATOM 16320 C C . LEU B 1 700 ? 7.949 32.594 -23.625 1 88.75 700 LEU B C 1
ATOM 16322 O O . LEU B 1 700 ? 6.883 32.219 -24.109 1 88.75 700 LEU B O 1
ATOM 16326 N N . LYS B 1 701 ? 8.492 33.719 -23.891 1 86.19 701 LYS B N 1
ATOM 16327 C CA . LYS B 1 701 ? 7.844 34.656 -24.812 1 86.19 701 LYS B CA 1
ATOM 16328 C C . LYS B 1 701 ? 7.855 34.094 -26.25 1 86.19 701 LYS B C 1
ATOM 16330 O O . LYS B 1 701 ? 6.879 34.25 -26.984 1 86.19 701 LYS B O 1
ATOM 16335 N N . ALA B 1 702 ? 8.906 33.531 -26.594 1 81.06 702 ALA B N 1
ATOM 16336 C CA . ALA B 1 702 ? 9.016 32.938 -27.938 1 81.06 702 ALA B CA 1
ATOM 16337 C C . ALA B 1 702 ? 7.984 31.844 -28.141 1 81.06 702 ALA B C 1
ATOM 16339 O O . ALA B 1 702 ? 7.43 31.688 -29.234 1 81.06 702 ALA B O 1
ATOM 16340 N N . LEU B 1 703 ? 7.793 31.156 -27.109 1 81.5 703 LEU B N 1
ATOM 16341 C CA . LEU B 1 703 ? 6.879 30.031 -27.203 1 81.5 703 LEU B CA 1
ATOM 16342 C C . LEU B 1 703 ? 5.43 30.484 -27.141 1 81.5 703 LEU B C 1
ATOM 16344 O O . LEU B 1 703 ? 4.562 29.953 -27.828 1 81.5 703 LEU B O 1
ATOM 16348 N N . SER B 1 704 ? 5.133 31.5 -26.344 1 78.94 704 SER B N 1
ATOM 16349 C CA . SER B 1 704 ? 3.76 31.922 -26.109 1 78.94 704 SER B CA 1
ATOM 16350 C C . SER B 1 704 ? 3.281 32.875 -27.203 1 78.94 704 SER B C 1
ATOM 16352 O O . SER B 1 704 ? 2.076 33.031 -27.422 1 78.94 704 SER B O 1
ATOM 16354 N N . GLN B 1 705 ? 4.168 33.625 -27.859 1 72.06 705 GLN B N 1
ATOM 16355 C CA . GLN B 1 705 ? 3.814 34.625 -28.859 1 72.06 705 GLN B CA 1
ATOM 16356 C C . GLN B 1 705 ? 3.1 33.969 -30.047 1 72.06 705 GLN B C 1
ATOM 16358 O O . GLN B 1 705 ? 2.166 34.562 -30.609 1 72.06 705 GLN B O 1
ATOM 16363 N N . ASP B 1 706 ? 3.559 32.844 -30.344 1 62.38 706 ASP B N 1
ATOM 16364 C CA . ASP B 1 706 ? 2.916 32.188 -31.469 1 62.38 706 ASP B CA 1
ATOM 16365 C C . ASP B 1 706 ? 1.562 31.594 -31.078 1 62.38 706 ASP B C 1
ATOM 16367 O O . ASP B 1 706 ? 0.561 31.797 -31.766 1 62.38 706 ASP B O 1
ATOM 16371 N N . ASP B 1 707 ? 1.525 30.812 -30.047 1 72.12 707 ASP B N 1
ATOM 16372 C CA . ASP B 1 707 ? 0.344 30.156 -29.484 1 72.12 707 ASP B CA 1
ATOM 16373 C C . ASP B 1 707 ? 0.578 29.75 -28.031 1 72.12 707 ASP B C 1
ATOM 16375 O O . ASP B 1 707 ? 1.467 28.938 -27.75 1 72.12 707 ASP B O 1
ATOM 16379 N N . ILE B 1 708 ? -0.242 30.359 -27.109 1 79.19 708 ILE B N 1
ATOM 16380 C CA . ILE B 1 708 ? -0.091 30.109 -25.672 1 79.19 708 ILE B CA 1
ATOM 16381 C C . ILE B 1 708 ? -0.235 28.609 -25.391 1 79.19 708 ILE B C 1
ATOM 16383 O O . ILE B 1 708 ? 0.274 28.109 -24.391 1 79.19 708 ILE B O 1
ATOM 16387 N N . GLN B 1 709 ? -0.867 27.922 -26.297 1 76.44 709 GLN B N 1
ATOM 16388 C CA . GLN B 1 709 ? -1.069 26.484 -26.141 1 76.44 709 GLN B CA 1
ATOM 16389 C C . GLN B 1 709 ? 0.256 25.734 -26.219 1 76.44 709 GLN B C 1
ATOM 16391 O O . GLN B 1 709 ? 0.356 24.594 -25.75 1 76.44 709 GLN B O 1
ATOM 16396 N N . ASN B 1 710 ? 1.212 26.422 -26.75 1 76.38 710 ASN B N 1
ATOM 16397 C CA . ASN B 1 710 ? 2.529 25.812 -26.891 1 76.38 710 ASN B CA 1
ATOM 16398 C C . ASN B 1 710 ? 3.168 25.562 -25.516 1 76.38 710 ASN B C 1
ATOM 16400 O O . ASN B 1 710 ? 4.047 24.703 -25.391 1 76.38 710 ASN B O 1
ATOM 16404 N N . LEU B 1 711 ? 2.689 26.266 -24.562 1 81.19 711 LEU B N 1
ATOM 16405 C CA . LEU B 1 711 ? 3.26 26.125 -23.219 1 81.19 711 LEU B CA 1
ATOM 16406 C C . LEU B 1 711 ? 2.996 24.719 -22.672 1 81.19 711 LEU B C 1
ATOM 16408 O O . LEU B 1 711 ? 3.848 24.156 -21.984 1 81.19 711 LEU B O 1
ATOM 16412 N N . SER B 1 712 ? 1.855 24.219 -22.922 1 81.31 712 SER B N 1
ATOM 16413 C CA . SER B 1 712 ? 1.458 22.922 -22.375 1 81.31 712 SER B CA 1
ATOM 16414 C C . SER B 1 712 ? 2.141 21.781 -23.125 1 81.31 712 SER B C 1
ATOM 16416 O O . SER B 1 712 ? 2.27 20.672 -22.594 1 81.31 712 SER B O 1
ATOM 16418 N N . GLN B 1 713 ? 2.615 22.016 -24.297 1 74.25 713 GLN B N 1
ATOM 16419 C CA . GLN B 1 713 ? 3.195 20.969 -25.125 1 74.25 713 GLN B CA 1
ATOM 16420 C C . GLN B 1 713 ? 4.715 20.953 -25 1 74.25 713 GLN B C 1
ATOM 16422 O O . GLN B 1 713 ? 5.348 19.922 -25.266 1 74.25 713 GLN B O 1
ATOM 16427 N N . ASN B 1 714 ? 5.207 22.141 -24.531 1 81 714 ASN B N 1
ATOM 16428 C CA . ASN B 1 714 ? 6.66 22.266 -24.453 1 81 714 ASN B CA 1
ATOM 16429 C C . ASN B 1 714 ? 7.176 21.922 -23.062 1 81 714 ASN B C 1
ATOM 16431 O O . ASN B 1 714 ? 6.824 22.562 -22.078 1 81 714 ASN B O 1
ATOM 16435 N N . GLU B 1 715 ? 8.07 20.953 -22.969 1 82 715 GLU B N 1
ATOM 16436 C CA . GLU B 1 715 ? 8.578 20.453 -21.688 1 82 715 GLU B CA 1
ATOM 16437 C C . GLU B 1 715 ? 9.477 21.484 -21.016 1 82 715 GLU B C 1
ATOM 16439 O O . GLU B 1 715 ? 9.523 21.562 -19.781 1 82 715 GLU B O 1
ATOM 16444 N N . GLN B 1 716 ? 10.18 22.188 -21.844 1 83.88 716 GLN B N 1
ATOM 16445 C CA . GLN B 1 716 ? 11.039 23.219 -21.266 1 83.88 716 GLN B CA 1
ATOM 16446 C C . GLN B 1 716 ? 10.219 24.312 -20.594 1 83.88 716 GLN B C 1
ATOM 16448 O O . GLN B 1 716 ? 10.57 24.781 -19.516 1 83.88 716 GLN B O 1
ATOM 16453 N N . ALA B 1 717 ? 9.289 24.719 -21.328 1 89 717 ALA B N 1
ATOM 16454 C CA . ALA B 1 717 ? 8.398 25.734 -20.75 1 89 717 ALA B CA 1
ATOM 16455 C C . ALA B 1 717 ? 7.785 25.234 -19.438 1 89 717 ALA B C 1
ATOM 16457 O O . ALA B 1 717 ? 7.742 25.969 -18.453 1 89 717 ALA B O 1
ATOM 16458 N N . LYS B 1 718 ? 7.352 24.047 -19.453 1 90.38 718 LYS B N 1
ATOM 16459 C CA . LYS B 1 718 ? 6.758 23.453 -18.266 1 90.38 718 LYS B CA 1
ATOM 16460 C C . LYS B 1 718 ? 7.766 23.391 -17.125 1 90.38 718 LYS B C 1
ATOM 16462 O O . LYS B 1 718 ? 7.418 23.641 -15.961 1 90.38 718 LYS B O 1
ATOM 16467 N N . ALA B 1 719 ? 8.953 23.141 -17.422 1 90 719 ALA B N 1
ATOM 16468 C CA . ALA B 1 719 ? 10.008 23.031 -16.422 1 90 719 ALA B CA 1
ATOM 16469 C C . ALA B 1 719 ? 10.297 24.375 -15.773 1 90 719 ALA B C 1
ATOM 16471 O O . ALA B 1 719 ? 10.492 24.469 -14.555 1 90 719 ALA B O 1
ATOM 16472 N N . ILE B 1 720 ? 10.336 25.375 -16.594 1 92.06 720 ILE B N 1
ATOM 16473 C CA . ILE B 1 720 ? 10.609 26.719 -16.078 1 92.06 720 ILE B CA 1
ATOM 16474 C C . ILE B 1 720 ? 9.469 27.156 -15.164 1 92.06 720 ILE B C 1
ATOM 16476 O O . ILE B 1 720 ? 9.711 27.656 -14.062 1 92.06 720 ILE B O 1
ATOM 16480 N N . ILE B 1 721 ? 8.305 27 -15.602 1 93.5 721 ILE B N 1
ATOM 16481 C CA . ILE B 1 721 ? 7.137 27.406 -14.836 1 93.5 721 ILE B CA 1
ATOM 16482 C C . ILE B 1 721 ? 7.09 26.625 -13.516 1 93.5 721 ILE B C 1
ATOM 16484 O O . ILE B 1 721 ? 6.82 27.203 -12.461 1 93.5 721 ILE B O 1
ATOM 16488 N N . SER B 1 722 ? 7.328 25.391 -13.57 1 92.44 722 SER B N 1
ATOM 16489 C CA . SER B 1 722 ? 7.305 24.547 -12.383 1 92.44 722 SER B CA 1
ATOM 16490 C C . SER B 1 722 ? 8.367 24.984 -11.383 1 92.44 722 SER B C 1
ATOM 16492 O O . SER B 1 722 ? 8.148 24.906 -10.172 1 92.44 722 SER B O 1
ATOM 16494 N N . LYS B 1 723 ? 9.484 25.328 -11.875 1 91.25 723 LYS B N 1
ATOM 16495 C CA . LYS B 1 723 ? 10.57 25.797 -11.023 1 91.25 723 LYS B CA 1
ATOM 16496 C C . LYS B 1 723 ? 10.133 26.969 -10.148 1 91.25 723 LYS B C 1
ATOM 16498 O O . LYS B 1 723 ? 10.32 26.953 -8.93 1 91.25 723 LYS B O 1
ATOM 16503 N N . TYR B 1 724 ? 9.547 27.922 -10.711 1 92.25 724 TYR B N 1
ATOM 16504 C CA . TYR B 1 724 ? 9.148 29.125 -9.977 1 92.25 724 TYR B CA 1
ATOM 16505 C C . TYR B 1 724 ? 7.898 28.859 -9.141 1 92.25 724 TYR B C 1
ATOM 16507 O O . TYR B 1 724 ? 7.727 29.453 -8.07 1 92.25 724 TYR B O 1
ATOM 16515 N N . GLN B 1 725 ? 7.047 28.031 -9.625 1 92.88 725 GLN B N 1
ATOM 16516 C CA . GLN B 1 725 ? 5.902 27.609 -8.812 1 92.88 725 GLN B CA 1
ATOM 16517 C C . GLN B 1 725 ? 6.359 26.969 -7.508 1 92.88 725 GLN B C 1
ATOM 16519 O O . GLN B 1 725 ? 5.801 27.234 -6.445 1 92.88 725 GLN B O 1
ATOM 16524 N N . LYS B 1 726 ? 7.391 26.156 -7.629 1 86.94 726 LYS B N 1
ATOM 16525 C CA . LYS B 1 726 ? 7.918 25.469 -6.453 1 86.94 726 LYS B CA 1
ATOM 16526 C C . LYS B 1 726 ? 8.648 26.438 -5.531 1 86.94 726 LYS B C 1
ATOM 16528 O O . LYS B 1 726 ? 8.57 26.312 -4.305 1 86.94 726 LYS B O 1
ATOM 16533 N N . GLU B 1 727 ? 9.25 27.328 -6.117 1 88.25 727 GLU B N 1
ATOM 16534 C CA . GLU B 1 727 ? 10.055 28.266 -5.344 1 88.25 727 GLU B CA 1
ATOM 16535 C C . GLU B 1 727 ? 9.164 29.266 -4.602 1 88.25 727 GLU B C 1
ATOM 16537 O O . GLU B 1 727 ? 9.414 29.578 -3.434 1 88.25 727 GLU B O 1
ATOM 16542 N N . PHE B 1 728 ? 8.172 29.781 -5.238 1 92.44 728 PHE B N 1
ATOM 16543 C CA . PHE B 1 728 ? 7.395 30.859 -4.656 1 92.44 728 PHE B CA 1
ATOM 16544 C C . PHE B 1 728 ? 6.016 30.375 -4.234 1 92.44 728 PHE B C 1
ATOM 16546 O O . PHE B 1 728 ? 5.242 31.125 -3.633 1 92.44 728 PHE B O 1
ATOM 16553 N N . ASN B 1 729 ? 5.594 29.188 -4.516 1 93.12 729 ASN B N 1
ATOM 16554 C CA . ASN B 1 729 ? 4.355 28.531 -4.102 1 93.12 729 ASN B CA 1
ATOM 16555 C C . ASN B 1 729 ? 3.129 29.312 -4.539 1 93.12 729 ASN B C 1
ATOM 16557 O O . ASN B 1 729 ? 2.279 29.656 -3.713 1 93.12 729 ASN B O 1
ATOM 16561 N N . PHE B 1 730 ? 2.998 29.531 -5.84 1 96 730 PHE B N 1
ATOM 16562 C CA . PHE B 1 730 ? 1.888 30.297 -6.395 1 96 730 PHE B CA 1
ATOM 16563 C C . PHE B 1 730 ? 0.552 29.719 -5.938 1 96 730 PHE B C 1
ATOM 16565 O O . PHE B 1 730 ? 0.428 28.5 -5.738 1 96 730 PHE B O 1
ATOM 16572 N N . PHE B 1 731 ? -0.478 30.609 -5.684 1 96.38 731 PHE B N 1
ATOM 16573 C CA . PHE B 1 731 ? -1.815 30.156 -5.316 1 96.38 731 PHE B CA 1
ATOM 16574 C C . PHE B 1 731 ? -2.877 30.969 -6.051 1 96.38 731 PHE B C 1
ATOM 16576 O O . PHE B 1 731 ? -3.164 32.094 -5.68 1 96.38 731 PHE B O 1
ATOM 16583 N N . ASN B 1 732 ? -3.471 30.406 -7.047 1 96.75 732 ASN B N 1
ATOM 16584 C CA . ASN B 1 732 ? -4.492 31.078 -7.836 1 96.75 732 ASN B CA 1
ATOM 16585 C C . ASN B 1 732 ? -5.895 30.797 -7.301 1 96.75 732 ASN B C 1
ATOM 16587 O O . ASN B 1 732 ? -6.488 29.766 -7.617 1 96.75 732 ASN B O 1
ATOM 16591 N N . TYR B 1 733 ? -6.52 31.734 -6.629 1 96.25 733 TYR B N 1
ATOM 16592 C CA . TYR B 1 733 ? -7.699 31.547 -5.789 1 96.25 733 TYR B CA 1
ATOM 16593 C C . TYR B 1 733 ? -8.883 31.047 -6.617 1 96.25 733 TYR B C 1
ATOM 16595 O O . TYR B 1 733 ? -9.586 30.125 -6.211 1 96.25 733 TYR B O 1
ATOM 16603 N N . GLU B 1 734 ? -9.117 31.609 -7.805 1 94.88 734 GLU B N 1
ATOM 16604 C CA . GLU B 1 734 ? -10.312 31.297 -8.594 1 94.88 734 GLU B CA 1
ATOM 16605 C C . GLU B 1 734 ? -10.273 29.859 -9.109 1 94.88 734 GLU B C 1
ATOM 16607 O O . GLU B 1 734 ? -11.32 29.234 -9.297 1 94.88 734 GLU B O 1
ATOM 16612 N N . LEU B 1 735 ? -9.078 29.359 -9.297 1 94.56 735 LEU B N 1
ATOM 16613 C CA . LEU B 1 735 ? -8.93 27.969 -9.727 1 94.56 735 LEU B CA 1
ATOM 16614 C C . LEU B 1 735 ? -8.953 27.016 -8.539 1 94.56 735 LEU B C 1
ATOM 16616 O O . LEU B 1 735 ? -9.57 25.953 -8.594 1 94.56 735 LEU B O 1
ATOM 16620 N N . GLU B 1 736 ? -8.281 27.422 -7.406 1 95.62 736 GLU B N 1
ATOM 16621 C CA . GLU B 1 736 ? -8.156 26.562 -6.227 1 95.62 736 GLU B CA 1
ATOM 16622 C C . GLU B 1 736 ? -9.477 26.484 -5.465 1 95.62 736 GLU B C 1
ATOM 16624 O O . GLU B 1 736 ? -9.766 25.484 -4.812 1 95.62 736 GLU B O 1
ATOM 16629 N N . PHE B 1 737 ? -10.25 27.625 -5.543 1 95.44 737 PHE B N 1
ATOM 16630 C CA . PHE B 1 737 ? -11.578 27.703 -4.949 1 95.44 737 PHE B CA 1
ATOM 16631 C C . PHE B 1 737 ? -12.602 28.172 -5.977 1 95.44 737 PHE B C 1
ATOM 16633 O O . PHE B 1 737 ? -13.109 29.297 -5.875 1 95.44 737 PHE B O 1
ATOM 16640 N N . PRO B 1 738 ? -12.898 27.25 -6.93 1 94.06 738 PRO B N 1
ATOM 16641 C CA . PRO B 1 738 ? -13.797 27.703 -7.996 1 94.06 738 PRO B CA 1
ATOM 16642 C C . PRO B 1 738 ? -15.164 28.156 -7.473 1 94.06 738 PRO B C 1
ATOM 16644 O O . PRO B 1 738 ? -15.898 28.844 -8.18 1 94.06 738 PRO B O 1
ATOM 16647 N N . GLU B 1 739 ? -15.484 27.844 -6.207 1 91.5 739 GLU B N 1
ATOM 16648 C CA . GLU B 1 739 ? -16.766 28.172 -5.582 1 91.5 739 GLU B CA 1
ATOM 16649 C C . GLU B 1 739 ? -16.922 29.672 -5.41 1 91.5 739 GLU B C 1
ATOM 16651 O O . GLU B 1 739 ? -18.031 30.188 -5.25 1 91.5 739 GLU B O 1
ATOM 16656 N N . ILE B 1 740 ? -15.844 30.453 -5.473 1 94.19 740 ILE B N 1
ATOM 16657 C CA . ILE B 1 740 ? -15.922 31.891 -5.238 1 94.19 740 ILE B CA 1
ATOM 16658 C C . ILE B 1 740 ? -16.25 32.594 -6.547 1 94.19 740 ILE B C 1
ATOM 16660 O O . ILE B 1 740 ? -16.312 33.844 -6.59 1 94.19 740 ILE B O 1
ATOM 16664 N N . VAL B 1 741 ? -16.406 31.828 -7.633 1 92.56 741 VAL B N 1
ATOM 16665 C CA . VAL B 1 741 ? -16.812 32.344 -8.93 1 92.56 741 VAL B CA 1
ATOM 16666 C C . VAL B 1 741 ? -18.188 31.781 -9.305 1 92.56 741 VAL B C 1
ATOM 16668 O O . VAL B 1 741 ? -18.422 30.578 -9.164 1 92.56 741 VAL B O 1
ATOM 16671 N N . GLU B 1 742 ? -19.141 32.594 -9.531 1 87.75 742 GLU B N 1
ATOM 16672 C CA . GLU B 1 742 ? -20.453 32.156 -9.969 1 87.75 742 GLU B CA 1
ATOM 16673 C C . GLU B 1 742 ? -20.828 32.781 -11.312 1 87.75 742 GLU B C 1
ATOM 16675 O O . GLU B 1 742 ? -20.766 34 -11.461 1 87.75 742 GLU B O 1
ATOM 16680 N N . ASN B 1 743 ? -21.203 32.031 -12.266 1 82.44 743 ASN B N 1
ATOM 16681 C CA . ASN B 1 743 ? -21.578 32.531 -13.586 1 82.44 743 ASN B CA 1
ATOM 16682 C C . ASN B 1 743 ? -20.484 33.406 -14.195 1 82.44 743 ASN B C 1
ATOM 16684 O O . ASN B 1 743 ? -20.766 34.5 -14.695 1 82.44 743 ASN B O 1
ATOM 16688 N N . GLN B 1 744 ? -19.219 33.062 -13.953 1 80.56 744 GLN B N 1
ATOM 16689 C CA . GLN B 1 744 ? -18.031 33.688 -14.516 1 80.56 744 GLN B CA 1
ATOM 16690 C C . GLN B 1 744 ? -17.781 35.062 -13.875 1 80.56 744 GLN B C 1
ATOM 16692 O O . GLN B 1 744 ? -17.031 35.875 -14.422 1 80.56 744 GLN B O 1
ATOM 16697 N N . VAL B 1 745 ? -18.547 35.219 -12.789 1 87.44 745 VAL B N 1
ATOM 16698 C CA . VAL B 1 745 ? -18.359 36.469 -12.047 1 87.44 745 VAL B CA 1
ATOM 16699 C C . VAL B 1 745 ? -17.781 36.156 -10.664 1 87.44 745 VAL B C 1
ATOM 16701 O O . VAL B 1 745 ? -18.234 35.25 -9.984 1 87.44 745 VAL B O 1
ATOM 16704 N N . PHE B 1 746 ? -16.797 36.938 -10.352 1 90.25 746 PHE B N 1
ATOM 16705 C CA . PHE B 1 746 ? -16.172 36.781 -9.039 1 90.25 746 PHE B CA 1
ATOM 16706 C C . PHE B 1 746 ? -17.125 37.188 -7.93 1 90.25 746 PHE B C 1
ATOM 16708 O O . PHE B 1 746 ? -17.656 38.312 -7.934 1 90.25 746 PHE B O 1
ATOM 16715 N N . LYS B 1 747 ? -17.453 36.344 -6.973 1 91.81 747 LYS B N 1
ATOM 16716 C CA . LYS B 1 747 ? -18.328 36.625 -5.836 1 91.81 747 LYS B CA 1
ATOM 16717 C C . LYS B 1 747 ? -17.531 36.812 -4.555 1 91.81 747 LYS B C 1
ATOM 16719 O O . LYS B 1 747 ? -17.828 37.688 -3.754 1 91.81 747 LYS B O 1
ATOM 16724 N N . GLY B 1 748 ? -16.516 35.969 -4.324 1 95.25 748 GLY B N 1
ATOM 16725 C CA . GLY B 1 748 ? -15.625 36.125 -3.189 1 95.25 748 GLY B CA 1
ATOM 16726 C C . GLY B 1 748 ? -16.125 35.406 -1.94 1 95.25 748 GLY B C 1
ATOM 16727 O O . GLY B 1 748 ? -17.016 34.562 -2.012 1 95.25 748 GLY B O 1
ATOM 16728 N N . PHE B 1 749 ? -15.523 35.688 -0.732 1 97.38 749 PHE B N 1
ATOM 16729 C CA . PHE B 1 749 ? -15.812 35.031 0.545 1 97.38 749 PHE B CA 1
ATOM 16730 C C . PHE B 1 749 ? -16.734 35.906 1.39 1 97.38 749 PHE B C 1
ATOM 16732 O O . PHE B 1 749 ? -16.734 37.125 1.262 1 97.38 749 PHE B O 1
ATOM 16739 N N . ASP B 1 750 ? -17.516 35.281 2.246 1 97.19 750 ASP B N 1
ATOM 16740 C CA . ASP B 1 750 ? -18.406 36 3.15 1 97.19 750 ASP B CA 1
ATOM 16741 C C . ASP B 1 750 ? -17.625 36.625 4.309 1 97.19 750 ASP B C 1
ATOM 16743 O O . ASP B 1 750 ? -17.938 37.719 4.754 1 97.19 750 ASP B O 1
ATOM 16747 N N . ILE B 1 751 ? -16.703 35.844 4.82 1 97.75 751 ILE B N 1
ATOM 16748 C CA . ILE B 1 751 ? -15.883 36.312 5.945 1 97.75 751 ILE B CA 1
ATOM 16749 C C . ILE B 1 751 ? -14.438 35.875 5.742 1 97.75 751 ILE B C 1
ATOM 16751 O O . ILE B 1 751 ? -14.172 34.75 5.289 1 97.75 751 ILE B O 1
ATOM 16755 N N . ILE B 1 752 ? -13.516 36.75 5.918 1 98.19 752 ILE B N 1
ATOM 16756 C CA . ILE B 1 752 ? -12.102 36.406 6.062 1 98.19 752 ILE B CA 1
ATOM 16757 C C . ILE B 1 752 ? -11.617 36.844 7.449 1 98.19 752 ILE B C 1
ATOM 16759 O O . ILE B 1 752 ? -11.852 37.969 7.883 1 98.19 752 ILE B O 1
ATOM 16763 N N . ILE B 1 753 ? -11.039 35.906 8.164 1 97.25 753 ILE B N 1
ATOM 16764 C CA . ILE B 1 753 ? -10.68 36.156 9.555 1 97.25 753 ILE B CA 1
ATOM 16765 C C . ILE B 1 753 ? -9.297 35.562 9.844 1 97.25 753 ILE B C 1
ATOM 16767 O O . ILE B 1 753 ? -8.867 34.625 9.18 1 97.25 753 ILE B O 1
ATOM 16771 N N . GLY B 1 754 ? -8.578 36.25 10.703 1 94 754 GLY B N 1
ATOM 16772 C CA . GLY B 1 754 ? -7.324 35.625 11.094 1 94 754 GLY B CA 1
ATOM 16773 C C . GLY B 1 754 ? -6.301 36.594 11.617 1 94 754 GLY B C 1
ATOM 16774 O O . GLY B 1 754 ? -6.641 37.75 11.961 1 94 754 GLY B O 1
ATOM 16775 N N . ASN B 1 755 ? -5.078 36.094 11.844 1 91.31 755 ASN B N 1
ATOM 16776 C CA . ASN B 1 755 ? -3.875 36.844 12.227 1 91.31 755 ASN B CA 1
ATOM 16777 C C . ASN B 1 755 ? -2.793 36.719 11.156 1 91.31 755 ASN B C 1
ATOM 16779 O O . ASN B 1 755 ? -1.995 35.781 11.156 1 91.31 755 ASN B O 1
ATOM 16783 N N . PRO B 1 756 ? -2.781 37.719 10.266 1 92.5 756 PRO B N 1
ATOM 16784 C CA . PRO B 1 756 ? -1.77 37.656 9.203 1 92.5 756 PRO B CA 1
ATOM 16785 C C . PRO B 1 756 ? -0.35 37.844 9.734 1 92.5 756 PRO B C 1
ATOM 16787 O O . PRO B 1 756 ? -0.166 38.344 10.844 1 92.5 756 PRO B O 1
ATOM 16790 N N . PRO B 1 757 ? 0.678 37.5 9.008 1 89.38 757 PRO B N 1
ATOM 16791 C CA . PRO B 1 757 ? 2.059 37.719 9.43 1 89.38 757 PRO B CA 1
ATOM 16792 C C . PRO B 1 757 ? 2.406 39.219 9.492 1 89.38 757 PRO B C 1
ATOM 16794 O O . PRO B 1 757 ? 1.979 40 8.633 1 89.38 757 PRO B O 1
ATOM 16797 N N . TRP B 1 758 ? 3.254 39.625 10.492 1 86.81 758 TRP B N 1
ATOM 16798 C CA . TRP B 1 758 ? 3.529 41.031 10.758 1 86.81 758 TRP B CA 1
ATOM 16799 C C . TRP B 1 758 ? 4.922 41.406 10.273 1 86.81 758 TRP B C 1
ATOM 16801 O O . TRP B 1 758 ? 5.324 42.562 10.375 1 86.81 758 TRP B O 1
ATOM 16811 N N . ASP B 1 759 ? 5.645 40.625 9.555 1 82.94 759 ASP B N 1
ATOM 16812 C CA . ASP B 1 759 ? 7.051 40.812 9.219 1 82.94 759 ASP B CA 1
ATOM 16813 C C . ASP B 1 759 ? 7.207 41.875 8.109 1 82.94 759 ASP B C 1
ATOM 16815 O O . ASP B 1 759 ? 6.328 42 7.258 1 82.94 759 ASP B O 1
ATOM 16819 N N . LYS B 1 760 ? 8.43 42.438 8.086 1 81.38 760 LYS B N 1
ATOM 16820 C CA . LYS B 1 760 ? 8.797 43.344 7.008 1 81.38 760 LYS B CA 1
ATOM 16821 C C . LYS B 1 760 ? 9.258 42.594 5.77 1 81.38 760 LYS B C 1
ATOM 16823 O O . LYS B 1 760 ? 9.703 41.438 5.871 1 81.38 760 LYS B O 1
ATOM 16828 N N . THR B 1 761 ? 9.031 43.219 4.684 1 86 761 THR B N 1
ATOM 16829 C CA . THR B 1 761 ? 9.383 42.562 3.426 1 86 761 THR B CA 1
ATOM 16830 C C . THR B 1 761 ? 10.727 43.062 2.914 1 86 761 THR B C 1
ATOM 16832 O O . THR B 1 761 ? 10.891 43.312 1.721 1 86 761 THR B O 1
ATOM 16835 N N . LYS B 1 762 ? 11.68 43.375 3.816 1 84.5 762 LYS B N 1
ATOM 16836 C CA . LYS B 1 762 ? 13.023 43.812 3.463 1 84.5 762 LYS B CA 1
ATOM 16837 C C . LYS B 1 762 ? 14.094 42.969 4.148 1 84.5 762 LYS B C 1
ATOM 16839 O O . LYS B 1 762 ? 13.914 42.562 5.293 1 84.5 762 LYS B O 1
ATOM 16844 N N . PHE B 1 763 ? 15.125 42.75 3.342 1 87.56 763 PHE B N 1
ATOM 16845 C CA . PHE B 1 763 ? 16.234 42 3.896 1 87.56 763 PHE B CA 1
ATOM 16846 C C . PHE B 1 763 ? 16.984 42.812 4.934 1 87.56 763 PHE B C 1
ATOM 16848 O O . PHE B 1 763 ? 17.203 44 4.75 1 87.56 763 PHE B O 1
ATOM 16855 N N . SER B 1 764 ? 17.234 42.188 6.051 1 83.88 764 SER B N 1
ATOM 16856 C CA . SER B 1 764 ? 17.984 42.875 7.082 1 83.88 764 SER B CA 1
ATOM 16857 C C . SER B 1 764 ? 19.031 41.969 7.715 1 83.88 764 SER B C 1
ATOM 16859 O O . SER B 1 764 ? 18.781 40.781 7.922 1 83.88 764 SER B O 1
ATOM 16861 N N . ASP B 1 765 ? 20.141 42.531 7.977 1 84.31 765 ASP B N 1
ATOM 16862 C CA . ASP B 1 765 ? 21.219 41.812 8.664 1 84.31 765 ASP B CA 1
ATOM 16863 C C . ASP B 1 765 ? 20.766 41.344 10.047 1 84.31 765 ASP B C 1
ATOM 16865 O O . ASP B 1 765 ? 21.156 40.25 10.5 1 84.31 765 ASP B O 1
ATOM 16869 N N . SER B 1 766 ? 19.906 42.125 10.578 1 78.25 766 SER B N 1
ATOM 16870 C CA . SER B 1 766 ? 19.422 41.844 11.93 1 78.25 766 SER B CA 1
ATOM 16871 C C . SER B 1 766 ? 18.484 40.625 11.93 1 78.25 766 SER B C 1
ATOM 16873 O O . SER B 1 766 ? 18.203 40.062 12.977 1 78.25 766 SER B O 1
ATOM 16875 N N . ASP B 1 767 ? 18.109 40.312 10.781 1 78.38 767 ASP B N 1
ATOM 16876 C CA . ASP B 1 767 ? 17.266 39.125 10.688 1 78.38 767 ASP B CA 1
ATOM 16877 C C . ASP B 1 767 ? 18.094 37.906 10.305 1 78.38 767 ASP B C 1
ATOM 16879 O O . ASP B 1 767 ? 17.75 36.781 10.664 1 78.38 767 ASP B O 1
ATOM 16883 N N . PHE B 1 768 ? 19.188 38.031 9.625 1 85.25 768 PHE B N 1
ATOM 16884 C CA . PHE B 1 768 ? 19.969 36.906 9.094 1 85.25 768 PHE B CA 1
ATOM 16885 C C . PHE B 1 768 ? 21 36.438 10.117 1 85.25 768 PHE B C 1
ATOM 16887 O O . PHE B 1 768 ? 21.141 35.219 10.344 1 85.25 768 PHE B O 1
ATOM 16894 N N . PHE B 1 769 ? 21.703 37.25 10.75 1 84.31 769 PHE B N 1
ATOM 16895 C CA . PHE B 1 769 ? 22.922 36.906 11.484 1 84.31 769 PHE B CA 1
ATOM 16896 C C . PHE B 1 769 ? 22.578 36.344 12.859 1 84.31 769 PHE B C 1
ATOM 16898 O O . PHE B 1 769 ? 23.391 35.656 13.469 1 84.31 769 PHE B O 1
ATOM 16905 N N . PRO B 1 770 ? 21.453 36.719 13.406 1 76.88 770 PRO B N 1
ATOM 16906 C CA . PRO B 1 770 ? 21.109 36.125 14.703 1 76.88 770 PRO B CA 1
ATOM 16907 C C . PRO B 1 770 ? 21.109 34.594 14.672 1 76.88 770 PRO B C 1
ATOM 16909 O O . PRO B 1 770 ? 21.266 33.969 15.719 1 76.88 770 PRO B O 1
ATOM 16912 N N . GLN B 1 771 ? 20.922 34 13.609 1 76.5 771 GLN B N 1
ATOM 16913 C CA . GLN B 1 771 ? 20.906 32.531 13.508 1 76.5 771 GLN B CA 1
ATOM 16914 C C . GLN B 1 771 ? 22.266 31.938 13.844 1 76.5 771 GLN B C 1
ATOM 16916 O O . GLN B 1 771 ? 22.375 30.75 14.141 1 76.5 771 GLN B O 1
ATOM 16921 N N . TYR B 1 772 ? 23.281 32.75 13.773 1 76 772 TYR B N 1
ATOM 16922 C CA . TYR B 1 772 ? 24.625 32.312 14.062 1 76 772 TYR B CA 1
ATOM 16923 C C . TYR B 1 772 ? 25.125 32.906 15.383 1 76 772 TYR B C 1
ATOM 16925 O O . TYR B 1 772 ? 26.016 32.312 16.016 1 76 772 TYR B O 1
ATOM 16933 N N . LYS B 1 773 ? 24.641 34.125 15.648 1 74.62 773 LYS B N 1
ATOM 16934 C CA . LYS B 1 773 ? 24.953 34.812 16.891 1 74.62 773 LYS B CA 1
ATOM 16935 C C . LYS B 1 773 ? 23.688 35.375 17.531 1 74.62 773 LYS B C 1
ATOM 16937 O O . LYS B 1 773 ? 23.203 36.438 17.125 1 74.62 773 LYS B O 1
ATOM 16942 N N . SER B 1 774 ? 23.297 34.812 18.641 1 68.81 774 SER B N 1
ATOM 16943 C CA . SER B 1 774 ? 21.984 35.062 19.203 1 68.81 774 SER B CA 1
ATOM 16944 C C . SER B 1 774 ? 21.828 36.531 19.625 1 68.81 774 SER B C 1
ATOM 16946 O O . SER B 1 774 ? 20.766 37.125 19.469 1 68.81 774 SER B O 1
ATOM 16948 N N . ASP B 1 775 ? 22.875 37.156 20.125 1 68.75 775 ASP B N 1
ATOM 16949 C CA . ASP B 1 775 ? 22.75 38.531 20.641 1 68.75 775 ASP B CA 1
ATOM 16950 C C . ASP B 1 775 ? 23.203 39.531 19.609 1 68.75 775 ASP B C 1
ATOM 16952 O O . ASP B 1 775 ? 23.547 40.688 19.953 1 68.75 775 ASP B O 1
ATOM 16956 N N . TYR B 1 776 ? 23.266 39.125 18.391 1 79.19 776 TYR B N 1
ATOM 16957 C CA . TYR B 1 776 ? 23.766 39.969 17.312 1 79.19 776 TYR B CA 1
ATOM 16958 C C . TYR B 1 776 ? 23.047 41.312 17.312 1 79.19 776 TYR B C 1
ATOM 16960 O O . TYR B 1 776 ? 23.688 42.375 17.141 1 79.19 776 TYR B O 1
ATOM 16968 N N . ARG B 1 777 ? 21.734 41.344 17.578 1 73.69 777 ARG B N 1
ATOM 16969 C CA . ARG B 1 777 ? 20.922 42.562 17.453 1 73.69 777 ARG B CA 1
ATOM 16970 C C . ARG B 1 777 ? 21.328 43.594 18.5 1 73.69 777 ARG B C 1
ATOM 16972 O O . ARG B 1 777 ? 21.234 44.781 18.266 1 73.69 777 ARG B O 1
ATOM 16979 N N . SER B 1 778 ? 21.828 43.094 19.562 1 67.5 778 SER B N 1
ATOM 16980 C CA . SER B 1 778 ? 22.109 43.969 20.688 1 67.5 778 SER B CA 1
ATOM 16981 C C . SER B 1 778 ? 23.562 44.406 20.703 1 67.5 778 SER B C 1
ATOM 16983 O O . SER B 1 778 ? 23.953 45.312 21.484 1 67.5 778 SER B O 1
ATOM 16985 N N . LEU B 1 779 ? 24.328 43.938 19.828 1 73.75 779 LEU B N 1
ATOM 16986 C CA . LEU B 1 779 ? 25.75 44.219 19.812 1 73.75 779 LEU B CA 1
ATOM 16987 C C . LEU B 1 779 ? 26 45.625 19.234 1 73.75 779 LEU B C 1
ATOM 16989 O O . LEU B 1 779 ? 25.156 46.156 18.5 1 73.75 779 LEU B O 1
ATOM 16993 N N . ILE B 1 780 ? 27.031 46.219 19.641 1 65.06 780 ILE B N 1
ATOM 16994 C CA . ILE B 1 780 ? 27.438 47.531 19.109 1 65.06 780 ILE B CA 1
ATOM 16995 C C . ILE B 1 780 ? 27.922 47.375 17.672 1 65.06 780 ILE B C 1
ATOM 16997 O O . ILE B 1 780 ? 28.281 46.25 17.25 1 65.06 780 ILE B O 1
ATOM 17001 N N . ALA B 1 781 ? 27.969 48.406 16.875 1 72.5 781 ALA B N 1
ATOM 17002 C CA . ALA B 1 781 ? 28.219 48.406 15.445 1 72.5 781 ALA B CA 1
ATOM 17003 C C . ALA B 1 781 ? 29.578 47.812 15.125 1 72.5 781 ALA B C 1
ATOM 17005 O O . ALA B 1 781 ? 29.719 47.031 14.156 1 72.5 781 ALA B O 1
ATOM 17006 N N . SER B 1 782 ? 30.578 48.188 15.922 1 70.12 782 SER B N 1
ATOM 17007 C CA . SER B 1 782 ? 31.922 47.688 15.656 1 70.12 782 SER B CA 1
ATOM 17008 C C . SER B 1 782 ? 32 46.188 15.828 1 70.12 782 SER B C 1
ATOM 17010 O O . SER B 1 782 ? 32.625 45.5 15.016 1 70.12 782 SER B O 1
ATOM 17012 N N . LYS B 1 783 ? 31.328 45.781 16.844 1 78.88 783 LYS B N 1
ATOM 17013 C CA . LYS B 1 783 ? 31.312 44.344 17.094 1 78.88 783 LYS B CA 1
ATOM 17014 C C . LYS B 1 783 ? 30.469 43.625 16.062 1 78.88 783 LYS B C 1
ATOM 17016 O O . LYS B 1 783 ? 30.766 42.469 15.719 1 78.88 783 LYS B O 1
ATOM 17021 N N . LYS B 1 784 ? 29.359 44.25 15.695 1 83.56 784 LYS B N 1
ATOM 17022 C CA . LYS B 1 784 ? 28.516 43.656 14.648 1 83.56 784 LYS B CA 1
ATOM 17023 C C . LYS B 1 784 ? 29.328 43.438 13.367 1 83.56 784 LYS B C 1
ATOM 17025 O O . LYS B 1 784 ? 29.234 42.375 12.742 1 83.56 784 LYS B O 1
ATOM 17030 N N . LYS B 1 785 ? 30.031 44.406 13.031 1 82.38 785 LYS B N 1
ATOM 17031 C CA . LYS B 1 785 ? 30.828 44.344 11.805 1 82.38 785 LYS B CA 1
ATOM 17032 C C . LYS B 1 785 ? 31.875 43.219 11.906 1 82.38 785 LYS B C 1
ATOM 17034 O O . LYS B 1 785 ? 32.094 42.5 10.945 1 82.38 785 LYS B O 1
ATOM 17039 N N . GLU B 1 786 ? 32.469 43.156 13.023 1 82 786 GLU B N 1
ATOM 17040 C CA . GLU B 1 786 ? 33.469 42.125 13.242 1 82 786 GLU B CA 1
ATOM 17041 C C . GLU B 1 786 ? 32.844 40.719 13.07 1 82 786 GLU B C 1
ATOM 17043 O O . GLU B 1 786 ? 33.406 39.875 12.398 1 82 786 GLU B O 1
ATOM 17048 N N . ILE B 1 787 ? 31.766 40.594 13.688 1 84.75 787 ILE B N 1
ATOM 17049 C CA . ILE B 1 787 ? 31.062 39.344 13.633 1 84.75 787 ILE B CA 1
ATOM 17050 C C . ILE B 1 787 ? 30.641 39.031 12.195 1 84.75 787 ILE B C 1
ATOM 17052 O O . ILE B 1 787 ? 30.781 37.906 11.719 1 84.75 787 ILE B O 1
ATOM 17056 N N . GLN B 1 788 ? 30.062 39.969 11.539 1 88.5 788 GLN B N 1
ATOM 17057 C CA . GLN B 1 788 ? 29.641 39.812 10.148 1 88.5 788 GLN B CA 1
ATOM 17058 C C . GLN B 1 788 ? 30.828 39.375 9.273 1 88.5 788 GLN B C 1
ATOM 17060 O O . GLN B 1 788 ? 30.703 38.469 8.469 1 88.5 788 GLN B O 1
ATOM 17065 N N . ASP B 1 789 ? 31.922 40.031 9.469 1 84.44 789 ASP B N 1
ATOM 17066 C CA . ASP B 1 789 ? 33.125 39.719 8.672 1 84.44 789 ASP B CA 1
ATOM 17067 C C . ASP B 1 789 ? 33.594 38.281 8.938 1 84.44 789 ASP B C 1
ATOM 17069 O O . ASP B 1 789 ? 33.969 37.594 8.008 1 84.44 789 ASP B O 1
ATOM 17073 N N . ASN B 1 790 ? 33.625 38.031 10.188 1 83.44 790 ASN B N 1
ATOM 17074 C CA . ASN B 1 790 ? 34.062 36.688 10.547 1 83.44 790 ASN B CA 1
ATOM 17075 C C . ASN B 1 790 ? 33.125 35.625 9.977 1 83.44 790 ASN B C 1
ATOM 17077 O O . ASN B 1 790 ? 33.562 34.562 9.484 1 83.44 790 ASN B O 1
ATOM 17081 N N . LEU B 1 791 ? 31.828 35.844 10.102 1 85.19 791 LEU B N 1
ATOM 17082 C CA . LEU B 1 791 ? 30.844 34.875 9.648 1 85.19 791 LEU B CA 1
ATOM 17083 C C . LEU B 1 791 ? 30.828 34.781 8.125 1 85.19 791 LEU B C 1
ATOM 17085 O O . LEU B 1 791 ? 30.766 33.688 7.562 1 85.19 791 LEU B O 1
ATOM 17089 N N . LEU B 1 792 ? 30.906 35.844 7.418 1 88.56 792 LEU B N 1
ATOM 17090 C CA . LEU B 1 792 ? 30.828 35.875 5.961 1 88.56 792 LEU B CA 1
ATOM 17091 C C . LEU B 1 792 ? 32.125 35.406 5.34 1 88.56 792 LEU B C 1
ATOM 17093 O O . LEU B 1 792 ? 32.219 35.156 4.133 1 88.56 792 LEU B O 1
ATOM 17097 N N . ALA B 1 793 ? 33.156 35.281 6.207 1 81.62 793 ALA B N 1
ATOM 17098 C CA . ALA B 1 793 ? 34.406 34.719 5.738 1 81.62 793 ALA B CA 1
ATOM 17099 C C . ALA B 1 793 ? 34.25 33.219 5.461 1 81.62 793 ALA B C 1
ATOM 17101 O O . ALA B 1 793 ? 35 32.625 4.699 1 81.62 793 ALA B O 1
ATOM 17102 N N . LYS B 1 794 ? 33.312 32.688 6.051 1 78.38 794 LYS B N 1
ATOM 17103 C CA . LYS B 1 794 ? 33 31.266 5.781 1 78.38 794 LYS B CA 1
ATOM 17104 C C . LYS B 1 794 ? 32.125 31.141 4.531 1 78.38 794 LYS B C 1
ATOM 17106 O O . LYS B 1 794 ? 31.031 31.703 4.461 1 78.38 794 LYS B O 1
ATOM 17111 N N . ASP B 1 795 ? 32.438 30.406 3.672 1 81 795 ASP B N 1
ATOM 17112 C CA . ASP B 1 795 ? 31.812 30.312 2.35 1 81 795 ASP B CA 1
ATOM 17113 C C . ASP B 1 795 ? 30.359 29.875 2.447 1 81 795 ASP B C 1
ATOM 17115 O O . ASP B 1 795 ? 29.5 30.391 1.734 1 81 795 ASP B O 1
ATOM 17119 N N . TYR B 1 796 ? 30.109 28.906 3.236 1 79.25 796 TYR B N 1
ATOM 17120 C CA . TYR B 1 796 ? 28.75 28.391 3.305 1 79.25 796 TYR B CA 1
ATOM 17121 C C . TYR B 1 796 ? 27.797 29.438 3.865 1 79.25 796 TYR B C 1
ATOM 17123 O O . TYR B 1 796 ? 26.625 29.5 3.465 1 79.25 796 TYR B O 1
ATOM 17131 N N . ILE B 1 797 ? 28.172 30.281 4.727 1 83.81 797 ILE B N 1
ATOM 17132 C CA . ILE B 1 797 ? 27.328 31.344 5.281 1 83.81 797 ILE B CA 1
ATOM 17133 C C . ILE B 1 797 ? 27.156 32.438 4.254 1 83.81 797 ILE B C 1
ATOM 17135 O O . ILE B 1 797 ? 26.062 33 4.105 1 83.81 797 ILE B O 1
ATOM 17139 N N . LYS B 1 798 ? 28.188 32.75 3.551 1 87 798 LYS B N 1
ATOM 17140 C CA . LYS B 1 798 ? 28.141 33.75 2.51 1 87 798 LYS B CA 1
ATOM 17141 C C . LYS B 1 798 ? 27.125 33.375 1.424 1 87 798 LYS B C 1
ATOM 17143 O O . LYS B 1 798 ? 26.359 34.219 0.973 1 87 798 LYS B O 1
ATOM 17148 N N . GLN B 1 799 ? 27.203 32.25 1.04 1 87.69 799 GLN B N 1
ATOM 17149 C CA . GLN B 1 799 ? 26.297 31.781 0.009 1 87.69 799 GLN B CA 1
ATOM 17150 C C . GLN B 1 799 ? 24.844 31.875 0.477 1 87.69 799 GLN B C 1
ATOM 17152 O O . GLN B 1 799 ? 23.969 32.281 -0.289 1 87.69 799 GLN B O 1
ATOM 17157 N N . ASN B 1 800 ? 24.625 31.516 1.633 1 86.19 800 ASN B N 1
ATOM 17158 C CA . ASN B 1 800 ? 23.281 31.594 2.193 1 86.19 800 ASN B CA 1
ATOM 17159 C C . ASN B 1 800 ? 22.812 33.031 2.303 1 86.19 800 ASN B C 1
ATOM 17161 O O . ASN B 1 800 ? 21.625 33.312 2.096 1 86.19 800 ASN B O 1
ATOM 17165 N N . TYR B 1 801 ? 23.688 33.844 2.678 1 89.88 801 TYR B N 1
ATOM 17166 C CA . TYR B 1 801 ? 23.406 35.281 2.793 1 89.88 801 TYR B CA 1
ATOM 17167 C C . TYR B 1 801 ? 22.953 35.844 1.454 1 89.88 801 TYR B C 1
ATOM 17169 O O . TYR B 1 801 ? 21.922 36.531 1.37 1 89.88 801 TYR B O 1
ATOM 17177 N N . GLU B 1 802 ? 23.609 35.562 0.441 1 90.44 802 GLU B N 1
ATOM 17178 C CA . GLU B 1 802 ? 23.328 36.094 -0.893 1 90.44 802 GLU B CA 1
ATOM 17179 C C . GLU B 1 802 ? 22.031 35.5 -1.438 1 90.44 802 GLU B C 1
ATOM 17181 O O . GLU B 1 802 ? 21.234 36.188 -2.068 1 90.44 802 GLU B O 1
ATOM 17186 N N . LYS B 1 803 ? 21.891 34.344 -1.219 1 89.44 803 LYS B N 1
ATOM 17187 C CA . LYS B 1 803 ? 20.688 33.656 -1.701 1 89.44 803 LYS B CA 1
ATOM 17188 C C . LYS B 1 803 ? 19.438 34.25 -1.041 1 89.44 803 LYS B C 1
ATOM 17190 O O . LYS B 1 803 ? 18.438 34.5 -1.714 1 89.44 803 LYS B O 1
ATOM 17195 N N . GLN B 1 804 ? 19.453 34.406 0.207 1 87.75 804 GLN B N 1
ATOM 17196 C CA . GLN B 1 804 ? 18.312 34.938 0.933 1 87.75 804 GLN B CA 1
ATOM 17197 C C . GLN B 1 804 ? 18.047 36.375 0.539 1 87.75 804 GLN B C 1
ATOM 17199 O O . GLN B 1 804 ? 16.891 36.812 0.408 1 87.75 804 GLN B O 1
ATOM 17204 N N . LYS B 1 805 ? 19.062 37.094 0.432 1 89.44 805 LYS B N 1
ATOM 17205 C CA . LYS B 1 805 ? 18.938 38.469 0.007 1 89.44 805 LYS B CA 1
ATOM 17206 C C . LYS B 1 805 ? 18.281 38.562 -1.369 1 89.44 805 LYS B C 1
ATOM 17208 O O . LYS B 1 805 ? 17.375 39.375 -1.577 1 89.44 805 LYS B O 1
ATOM 17213 N N . ALA B 1 806 ? 18.719 37.781 -2.256 1 90.25 806 ALA B N 1
ATOM 17214 C CA . ALA B 1 806 ? 18.156 37.75 -3.604 1 90.25 806 ALA B CA 1
ATOM 17215 C C . ALA B 1 806 ? 16.672 37.344 -3.578 1 90.25 806 ALA B C 1
ATOM 17217 O O . ALA B 1 806 ? 15.859 37.938 -4.289 1 90.25 806 ALA B O 1
ATOM 17218 N N . TYR B 1 807 ? 16.391 36.438 -2.902 1 90.94 807 TYR B N 1
ATOM 17219 C CA . TYR B 1 807 ? 15.016 35.938 -2.795 1 90.94 807 TYR B CA 1
ATOM 17220 C C . TYR B 1 807 ? 14.086 37.031 -2.266 1 90.94 807 TYR B C 1
ATOM 17222 O O . TYR B 1 807 ? 13.023 37.281 -2.836 1 90.94 807 TYR B O 1
ATOM 17230 N N . ILE B 1 808 ? 14.445 37.688 -1.181 1 89.38 808 ILE B N 1
ATOM 17231 C CA . ILE B 1 808 ? 13.617 38.719 -0.544 1 89.38 808 ILE B CA 1
ATOM 17232 C C . ILE B 1 808 ? 13.484 39.938 -1.474 1 89.38 808 ILE B C 1
ATOM 17234 O O . ILE B 1 808 ? 12.422 40.562 -1.543 1 89.38 808 ILE B O 1
ATOM 17238 N N . ASN B 1 809 ? 14.531 40.219 -2.168 1 88.81 809 ASN B N 1
ATOM 17239 C CA . ASN B 1 809 ? 14.484 41.312 -3.121 1 88.81 809 ASN B CA 1
ATOM 17240 C C . ASN B 1 809 ? 13.508 41.031 -4.258 1 88.81 809 ASN B C 1
ATOM 17242 O O . ASN B 1 809 ? 12.781 41.938 -4.691 1 88.81 809 ASN B O 1
ATOM 17246 N N . ASP B 1 810 ? 13.539 39.875 -4.684 1 91 810 ASP B N 1
ATOM 17247 C CA . ASP B 1 810 ? 12.602 39.469 -5.73 1 91 810 ASP B CA 1
ATOM 17248 C C . ASP B 1 810 ? 11.156 39.625 -5.25 1 91 810 ASP B C 1
ATOM 17250 O O . ASP B 1 810 ? 10.289 40.094 -5.988 1 91 810 ASP B O 1
ATOM 17254 N N . LEU B 1 811 ? 10.906 39.219 -4.129 1 91 811 LEU B N 1
ATOM 17255 C CA . LEU B 1 811 ? 9.562 39.312 -3.559 1 91 811 LEU B CA 1
ATOM 17256 C C . LEU B 1 811 ? 9.141 40.781 -3.389 1 91 811 LEU B C 1
ATOM 17258 O O . LEU B 1 811 ? 7.996 41.125 -3.672 1 91 811 LEU B O 1
ATOM 17262 N N . SER B 1 812 ? 10.039 41.531 -2.883 1 89 812 SER B N 1
ATOM 17263 C CA . SER B 1 812 ? 9.75 42.969 -2.666 1 89 812 SER B CA 1
ATOM 17264 C C . SER B 1 812 ? 9.383 43.656 -3.971 1 89 812 SER B C 1
ATOM 17266 O O . SER B 1 812 ? 8.484 44.5 -3.996 1 89 812 SER B O 1
ATOM 17268 N N . GLU B 1 813 ? 10.023 43.312 -5.023 1 88.75 813 GLU B N 1
ATOM 17269 C CA . GLU B 1 813 ? 9.727 43.875 -6.332 1 88.75 813 GLU B CA 1
ATOM 17270 C C . GLU B 1 813 ? 8.352 43.469 -6.824 1 88.75 813 GLU B C 1
ATOM 17272 O O . GLU B 1 813 ? 7.613 44.25 -7.402 1 88.75 813 GLU B O 1
ATOM 17277 N N . TYR B 1 814 ? 8.039 42.312 -6.633 1 93.5 814 TYR B N 1
ATOM 17278 C CA . TYR B 1 814 ? 6.719 41.812 -6.996 1 93.5 814 TYR B CA 1
ATOM 17279 C C . TYR B 1 814 ? 5.633 42.562 -6.223 1 93.5 814 TYR B C 1
ATOM 17281 O O . TYR B 1 814 ? 4.621 42.969 -6.797 1 93.5 814 TYR B O 1
ATO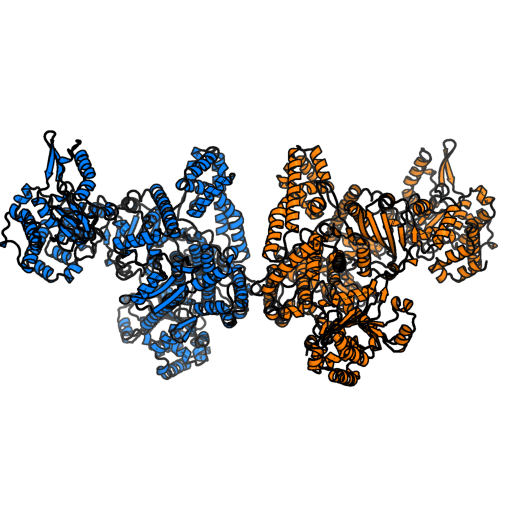M 17289 N N . TYR B 1 815 ? 5.812 42.656 -4.898 1 92.81 815 TYR B N 1
ATOM 17290 C CA . TYR B 1 815 ? 4.809 43.281 -4.043 1 92.81 815 TYR B CA 1
ATOM 17291 C C . TYR B 1 815 ? 4.566 44.719 -4.449 1 92.81 815 TYR B C 1
ATOM 17293 O O . TYR B 1 815 ? 3.43 45.219 -4.406 1 92.81 815 TYR B O 1
ATOM 17301 N N . LYS B 1 816 ? 5.559 45.406 -4.867 1 88.88 816 LYS B N 1
ATOM 17302 C CA . LYS B 1 816 ? 5.438 46.812 -5.277 1 88.88 816 LYS B CA 1
ATOM 17303 C C . LYS B 1 816 ? 4.527 46.938 -6.492 1 88.88 816 LYS B C 1
ATOM 17305 O O . LYS B 1 816 ? 3.773 47.906 -6.602 1 88.88 816 LYS B O 1
ATOM 17310 N N . LYS B 1 817 ? 4.535 45.969 -7.277 1 88.69 817 LYS B N 1
ATOM 17311 C CA . LYS B 1 817 ? 3.75 46 -8.508 1 88.69 817 LYS B CA 1
ATOM 17312 C C . LYS B 1 817 ? 2.35 45.438 -8.289 1 88.69 817 LYS B C 1
ATOM 17314 O O . LYS B 1 817 ? 1.367 45.969 -8.797 1 88.69 817 LYS B O 1
ATOM 17319 N N . ALA B 1 818 ? 2.309 44.469 -7.551 1 92 818 ALA B N 1
ATOM 17320 C CA . ALA B 1 818 ? 1.08 43.688 -7.434 1 92 818 ALA B CA 1
ATOM 17321 C C . ALA B 1 818 ? 0.131 44.312 -6.414 1 92 818 ALA B C 1
ATOM 17323 O O . ALA B 1 818 ? -1.077 44.062 -6.445 1 92 818 ALA B O 1
ATOM 17324 N N . TYR B 1 819 ? 0.573 45.188 -5.562 1 94 819 TYR B N 1
ATOM 17325 C CA . TYR B 1 819 ? -0.248 45.75 -4.492 1 94 819 TYR B CA 1
ATOM 17326 C C . TYR B 1 819 ? -0.198 47.281 -4.5 1 94 819 TYR B C 1
ATOM 17328 O O . TYR B 1 819 ? 0.504 47.875 -3.691 1 94 819 TYR B O 1
ATOM 17336 N N . PRO B 1 820 ? -1.013 47.812 -5.297 1 91.44 820 PRO B N 1
ATOM 17337 C CA . PRO B 1 820 ? -0.973 49.25 -5.52 1 91.44 820 PRO B CA 1
ATOM 17338 C C . PRO B 1 820 ? -1.384 50.062 -4.285 1 91.44 820 PRO B C 1
ATOM 17340 O O . PRO B 1 820 ? -0.948 51.188 -4.113 1 91.44 820 PRO B O 1
ATOM 17343 N N . LEU B 1 821 ? -2.213 49.531 -3.436 1 93.12 821 LEU B N 1
ATOM 17344 C CA . LEU B 1 821 ? -2.66 50.281 -2.26 1 93.12 821 LEU B CA 1
ATOM 17345 C C . LEU B 1 821 ? -1.561 50.312 -1.204 1 93.12 821 LEU B C 1
ATOM 17347 O O . LEU B 1 821 ? -1.693 51.031 -0.202 1 93.12 821 LEU B O 1
ATOM 17351 N N . ASN B 1 822 ? -0.534 49.625 -1.436 1 89.19 822 ASN B N 1
ATOM 17352 C CA . ASN B 1 822 ? 0.604 49.656 -0.522 1 89.19 822 ASN B CA 1
ATOM 17353 C C . ASN B 1 822 ? 1.811 50.344 -1.147 1 89.19 822 ASN B C 1
ATOM 17355 O O . ASN B 1 822 ? 2.934 50.188 -0.658 1 89.19 822 ASN B O 1
ATOM 17359 N N . LYS B 1 823 ? 1.491 51.094 -2.248 1 78.75 823 LYS B N 1
ATOM 17360 C CA . LYS B 1 823 ? 2.555 51.812 -2.934 1 78.75 823 LYS B CA 1
ATOM 17361 C C . LYS B 1 823 ? 3.021 53 -2.107 1 78.75 823 LYS B C 1
ATOM 17363 O O . LYS B 1 823 ? 2.215 53.656 -1.448 1 78.75 823 LYS B O 1
ATOM 17368 N N . GLY B 1 824 ? 4.445 53.406 -2.137 1 63.16 824 GLY B N 1
ATOM 17369 C CA . GLY B 1 824 ? 4.977 54.594 -1.532 1 63.16 824 GLY B CA 1
ATOM 17370 C C . GLY B 1 824 ? 5.449 54.406 -0.105 1 63.16 824 GLY B C 1
ATOM 17371 O O . GLY B 1 824 ? 6.008 55.312 0.506 1 63.16 824 GLY B O 1
ATOM 17372 N N . SER B 1 825 ? 5.055 53.281 0.285 1 58.16 825 SER B N 1
ATOM 17373 C CA . SER B 1 825 ? 5.332 53.031 1.698 1 58.16 825 SER B CA 1
ATOM 17374 C C . SER B 1 825 ? 6.801 52.688 1.921 1 58.16 825 SER B C 1
ATOM 17376 O O . SER B 1 825 ? 7.457 52.156 1.032 1 58.16 825 SER B O 1
ATOM 17378 N N . GLY B 1 826 ? 7.559 53.438 2.689 1 60.28 826 GLY B N 1
ATOM 17379 C CA . GLY B 1 826 ? 8.875 53.031 3.154 1 60.28 826 GLY B CA 1
ATOM 17380 C C . GLY B 1 826 ? 9.062 51.531 3.176 1 60.28 826 GLY B C 1
ATOM 17381 O O . GLY B 1 826 ? 8.805 50.844 2.176 1 60.28 826 GLY B O 1
ATOM 17382 N N . ASP B 1 827 ? 9.258 50.906 4.18 1 71.31 827 ASP B N 1
ATOM 17383 C CA . ASP B 1 827 ? 9.477 49.469 4.328 1 71.31 827 ASP B CA 1
ATOM 17384 C C . ASP B 1 827 ? 8.164 48.719 4.227 1 71.31 827 ASP B C 1
ATOM 17386 O O . ASP B 1 827 ? 7.188 49.031 4.898 1 71.31 827 ASP B O 1
ATOM 17390 N N . GLY B 1 828 ? 8.023 47.875 3.229 1 80.38 828 GLY B N 1
ATOM 17391 C CA . GLY B 1 828 ? 6.848 47.031 3.07 1 80.38 828 GLY B CA 1
ATOM 17392 C C . GLY B 1 828 ? 6.609 46.094 4.254 1 80.38 828 GLY B C 1
ATOM 17393 O O . GLY B 1 828 ? 7.551 45.719 4.953 1 80.38 828 GLY B O 1
ATOM 17394 N N . ASN B 1 829 ? 5.301 45.875 4.645 1 87.56 829 ASN B N 1
ATOM 17395 C CA . ASN B 1 829 ? 4.895 44.938 5.703 1 87.56 829 ASN B CA 1
ATOM 17396 C C . ASN B 1 829 ? 3.889 43.906 5.191 1 87.56 829 ASN B C 1
ATOM 17398 O O . ASN B 1 829 ? 2.961 44.25 4.457 1 87.56 829 ASN B O 1
ATOM 17402 N N . LEU B 1 830 ? 4.059 42.75 5.613 1 91.56 830 LEU B N 1
ATOM 17403 C CA . LEU B 1 830 ? 3.23 41.656 5.129 1 91.56 830 LEU B CA 1
ATOM 17404 C C . LEU B 1 830 ? 1.773 41.844 5.531 1 91.56 830 LEU B C 1
ATOM 17406 O O . LEU B 1 830 ? 0.863 41.531 4.762 1 91.56 830 LEU B O 1
ATOM 17410 N N . PHE B 1 831 ? 1.488 42.344 6.754 1 92.56 831 PHE B N 1
ATOM 17411 C CA . PHE B 1 831 ? 0.105 42.438 7.203 1 92.56 831 PHE B CA 1
ATOM 17412 C C . PHE B 1 831 ? -0.678 43.406 6.332 1 92.56 831 PHE B C 1
ATOM 17414 O O . PHE B 1 831 ? -1.863 43.219 6.066 1 92.56 831 PHE B O 1
ATOM 17421 N N . ARG B 1 832 ? -0.086 44.438 5.84 1 94.69 832 ARG B N 1
ATOM 17422 C CA . ARG B 1 832 ? -0.765 45.375 4.965 1 94.69 832 ARG B CA 1
ATOM 17423 C C . ARG B 1 832 ? -1.11 44.75 3.625 1 94.69 832 ARG B C 1
ATOM 17425 O O . ARG B 1 832 ? -2.178 45 3.064 1 94.69 832 ARG B O 1
ATOM 17432 N N . LEU B 1 833 ? -0.105 43.969 3.189 1 95.5 833 LEU B N 1
ATOM 17433 C CA . LEU B 1 833 ? -0.344 43.25 1.938 1 95.5 833 LEU B CA 1
ATOM 17434 C C . LEU B 1 833 ? -1.515 42.312 2.076 1 95.5 833 LEU B C 1
ATOM 17436 O O . LEU B 1 833 ? -2.334 42.188 1.163 1 95.5 833 LEU B O 1
ATOM 17440 N N . PHE B 1 834 ? -1.612 41.656 3.193 1 96.62 834 PHE B N 1
ATOM 17441 C CA . PHE B 1 834 ? -2.703 40.719 3.451 1 96.62 834 PHE B CA 1
ATOM 17442 C C . PHE B 1 834 ? -4.035 41.438 3.521 1 96.62 834 PHE B C 1
ATOM 17444 O O . PHE B 1 834 ? -5.055 40.938 3.051 1 96.62 834 PHE B O 1
ATOM 17451 N N . VAL B 1 835 ? -4.039 42.594 4.145 1 96.75 835 VAL B N 1
ATOM 17452 C CA . VAL B 1 835 ? -5.273 43.344 4.227 1 96.75 835 VAL B CA 1
ATOM 17453 C C . VAL B 1 835 ? -5.754 43.719 2.822 1 96.75 835 VAL B C 1
ATOM 17455 O O . VAL B 1 835 ? -6.93 43.531 2.494 1 96.75 835 VAL B O 1
ATOM 17458 N N . GLU B 1 836 ? -4.863 44.25 2.037 1 96.62 836 GLU B N 1
ATOM 17459 C CA . GLU B 1 836 ? -5.23 44.594 0.669 1 96.62 836 GLU B CA 1
ATOM 17460 C C . GLU B 1 836 ? -5.73 43.375 -0.102 1 96.62 836 GLU B C 1
ATOM 17462 O O . GLU B 1 836 ? -6.762 43.438 -0.774 1 96.62 836 GLU B O 1
ATOM 17467 N N . LYS B 1 837 ? -4.98 42.312 -0.03 1 96.88 837 LYS B N 1
ATOM 17468 C CA . LYS B 1 837 ? -5.359 41.094 -0.743 1 96.88 837 LYS B CA 1
ATOM 17469 C C . LYS B 1 837 ? -6.723 40.594 -0.287 1 96.88 837 LYS B C 1
ATOM 17471 O O . LYS B 1 837 ? -7.574 40.25 -1.112 1 96.88 837 LYS B O 1
ATOM 17476 N N . ASN B 1 838 ? -6.969 40.562 0.986 1 97.69 838 ASN B N 1
ATOM 17477 C CA . ASN B 1 838 ? -8.188 39.938 1.514 1 97.69 838 ASN B CA 1
ATOM 17478 C C . ASN B 1 838 ? -9.398 40.844 1.305 1 97.69 838 ASN B C 1
ATOM 17480 O O . ASN B 1 838 ? -10.523 40.344 1.176 1 97.69 838 ASN B O 1
ATOM 17484 N N . LEU B 1 839 ? -9.18 42.125 1.255 1 96.88 839 LEU B N 1
ATOM 17485 C CA . LEU B 1 839 ? -10.273 43 0.873 1 96.88 839 LEU B CA 1
ATOM 17486 C C . LEU B 1 839 ? -10.734 42.719 -0.553 1 96.88 839 LEU B C 1
ATOM 17488 O O . LEU B 1 839 ? -11.93 42.781 -0.85 1 96.88 839 LEU B O 1
ATOM 17492 N N . SER B 1 840 ? -9.789 42.375 -1.367 1 95.62 840 SER B N 1
ATOM 17493 C CA . SER B 1 840 ? -10.117 42.062 -2.76 1 95.62 840 SER B CA 1
ATOM 17494 C C . SER B 1 840 ? -10.805 40.719 -2.891 1 95.62 840 SER B C 1
ATOM 17496 O O . SER B 1 840 ? -11.469 40.438 -3.895 1 95.62 840 SER B O 1
ATOM 17498 N N . LEU B 1 841 ? -10.711 39.812 -1.938 1 97.12 841 LEU B N 1
ATOM 17499 C CA . LEU B 1 841 ? -11.25 38.469 -1.998 1 97.12 841 LEU B CA 1
ATOM 17500 C C . LEU B 1 841 ? -12.625 38.406 -1.335 1 97.12 841 LEU B C 1
ATOM 17502 O O . LEU B 1 841 ? -13.289 37.375 -1.373 1 97.12 841 LEU B O 1
ATOM 17506 N N . LEU B 1 842 ? -13.086 39.531 -0.787 1 97.06 842 LEU B N 1
ATOM 17507 C CA . LEU B 1 842 ? -14.344 39.562 -0.05 1 97.06 842 LEU B CA 1
ATOM 17508 C C . LEU B 1 842 ? -15.523 39.781 -0.991 1 97.06 842 LEU B C 1
ATOM 17510 O O . LEU B 1 842 ? -15.414 40.531 -1.955 1 97.06 842 LEU B O 1
ATOM 17514 N N . LYS B 1 843 ? -16.609 39.156 -0.641 1 95 843 LYS B N 1
ATOM 17515 C CA . LYS B 1 843 ? -17.891 39.5 -1.271 1 95 843 LYS B CA 1
ATOM 17516 C C . LYS B 1 843 ? -18.375 40.875 -0.852 1 95 843 LYS B C 1
ATOM 17518 O O . LYS B 1 843 ? -17.891 41.438 0.13 1 95 843 LYS B O 1
ATOM 17523 N N . GLN B 1 844 ? -19.328 41.312 -1.683 1 92.75 844 GLN B N 1
ATOM 17524 C CA . GLN B 1 844 ? -20 42.531 -1.242 1 92.75 844 GLN B CA 1
ATOM 17525 C C . GLN B 1 844 ? -20.672 42.312 0.11 1 92.75 844 GLN B C 1
ATOM 17527 O O . GLN B 1 844 ? -21.344 41.312 0.33 1 92.75 844 GLN B O 1
ATOM 17532 N N . ASP B 1 845 ? -20.328 43.188 1.051 1 92.62 845 ASP B N 1
ATOM 17533 C CA . ASP B 1 845 ? -20.891 43.156 2.402 1 92.62 845 ASP B CA 1
ATOM 17534 C C . ASP B 1 845 ? -20.172 42.125 3.27 1 92.62 845 ASP B C 1
ATOM 17536 O O . ASP B 1 845 ? -20.609 41.844 4.391 1 92.62 845 ASP B O 1
ATOM 17540 N N . GLY B 1 846 ? -19.156 41.5 2.674 1 96.12 846 GLY B N 1
ATOM 17541 C CA . GLY B 1 846 ? -18.359 40.562 3.471 1 96.12 846 GLY B CA 1
ATOM 17542 C C . GLY B 1 846 ? -17.562 41.219 4.566 1 96.12 846 GLY B C 1
ATOM 17543 O O . GLY B 1 846 ? -17.344 42.438 4.523 1 96.12 846 GLY B O 1
ATOM 17544 N N . ASN B 1 847 ? -17.156 40.469 5.574 1 97.75 847 ASN B N 1
ATOM 17545 C CA . ASN B 1 847 ? -16.422 41 6.715 1 97.75 847 ASN B CA 1
ATOM 17546 C C . ASN B 1 847 ? -14.977 40.562 6.723 1 97.75 847 ASN B C 1
ATOM 17548 O O . ASN B 1 847 ? -14.688 39.375 6.457 1 97.75 847 ASN B O 1
ATOM 17552 N N . LEU B 1 848 ? -14.094 41.438 6.883 1 98.06 848 LEU B N 1
ATOM 17553 C CA . LEU B 1 848 ? -12.703 41.156 7.207 1 98.06 848 LEU B CA 1
ATOM 17554 C C . LEU B 1 848 ? -12.422 41.375 8.688 1 98.06 848 LEU B C 1
ATOM 17556 O O . LEU B 1 848 ? -12.539 42.531 9.164 1 98.06 848 LEU B O 1
ATOM 17560 N N . ALA B 1 849 ? -12.109 40.375 9.461 1 97.88 849 ALA B N 1
ATOM 17561 C CA . ALA B 1 849 ? -11.812 40.469 10.891 1 97.88 849 ALA B CA 1
ATOM 17562 C C . ALA B 1 849 ? -10.375 40.062 11.18 1 97.88 849 ALA B C 1
ATOM 17564 O O . ALA B 1 849 ? -10.008 38.875 11.016 1 97.88 849 ALA B O 1
ATOM 17565 N N . TYR B 1 850 ? -9.539 41 11.625 1 96.19 850 TYR B N 1
ATOM 17566 C CA . TYR B 1 850 ? -8.117 40.75 11.789 1 96.19 850 TYR B CA 1
ATOM 17567 C C . TYR B 1 850 ? -7.617 41.25 13.133 1 96.19 850 TYR B C 1
ATOM 17569 O O . TYR B 1 850 ? -8.148 42.219 13.68 1 96.19 850 TYR B O 1
ATOM 17577 N N . VAL B 1 851 ? -6.734 40.531 13.688 1 94.69 851 VAL B N 1
ATOM 17578 C CA . VAL B 1 851 ? -5.793 41.094 14.648 1 94.69 851 VAL B CA 1
ATOM 17579 C C . VAL B 1 851 ? -4.484 41.438 13.953 1 94.69 851 VAL B C 1
ATOM 17581 O O . VAL B 1 851 ? -3.951 40.656 13.172 1 94.69 851 VAL B O 1
ATOM 17584 N N . LEU B 1 852 ? -4.035 42.688 14.055 1 93.88 852 LEU B N 1
ATOM 17585 C CA . LEU B 1 852 ? -2.871 43.156 13.32 1 93.88 852 LEU B CA 1
ATOM 17586 C C . LEU B 1 852 ? -2.207 44.312 14.039 1 93.88 852 LEU B C 1
ATOM 17588 O O . LEU B 1 852 ? -2.727 44.812 15.047 1 93.88 852 LEU B O 1
ATOM 17592 N N . PRO B 1 853 ? -1.028 44.75 13.586 1 88.88 853 PRO B N 1
ATOM 17593 C CA . PRO B 1 853 ? -0.378 45.938 14.18 1 88.88 853 PRO B CA 1
ATOM 17594 C C . PRO B 1 853 ? -1.212 47.188 14.047 1 88.88 853 PRO B C 1
ATOM 17596 O O . PRO B 1 853 ? -1.776 47.469 12.977 1 88.88 853 PRO B O 1
ATOM 17599 N N . SER B 1 854 ? -1.298 47.969 15.109 1 89.81 854 SER B N 1
ATOM 17600 C CA . SER B 1 854 ? -2.078 49.219 15.117 1 89.81 854 SER B CA 1
ATOM 17601 C C . SER B 1 854 ? -1.522 50.219 14.125 1 89.81 854 SER B C 1
ATOM 17603 O O . SER B 1 854 ? -2.207 51.188 13.758 1 89.81 854 SER B O 1
ATOM 17605 N N . ALA B 1 855 ? -0.331 49.969 13.656 1 83.06 855 ALA B N 1
ATOM 17606 C CA . ALA B 1 855 ? 0.364 50.875 12.742 1 83.06 855 ALA B CA 1
ATOM 17607 C C . ALA B 1 855 ? -0.475 51.125 11.492 1 83.06 855 ALA B C 1
ATOM 17609 O O . ALA B 1 855 ? -0.334 52.188 10.859 1 83.06 855 ALA B O 1
ATOM 17610 N N . LEU B 1 856 ? -1.399 50.312 11.219 1 90.38 856 LEU B N 1
ATOM 17611 C CA . LEU B 1 856 ? -2.229 50.438 10.023 1 90.38 856 LEU B CA 1
ATOM 17612 C C . LEU B 1 856 ? -2.943 51.781 9.984 1 90.38 856 LEU B C 1
ATOM 17614 O O . LEU B 1 856 ? -3.076 52.406 8.922 1 90.38 856 LEU B O 1
ATOM 17618 N N . MET B 1 857 ? -3.377 52.281 11.102 1 89.31 857 MET B N 1
ATOM 17619 C CA . MET B 1 857 ? -4.227 53.469 11.133 1 89.31 857 MET B CA 1
ATOM 17620 C C . MET B 1 857 ? -3.422 54.719 11.516 1 89.31 857 MET B C 1
ATOM 17622 O O . MET B 1 857 ? -3.98 55.781 11.664 1 89.31 857 MET B O 1
ATOM 17626 N N . PHE B 1 858 ? -2.107 54.5 11.625 1 81.5 858 PHE B N 1
ATOM 17627 C CA . PHE B 1 858 ? -1.337 55.625 12.148 1 81.5 858 PHE B CA 1
ATOM 17628 C C . PHE B 1 858 ? -0.15 55.938 11.242 1 81.5 858 PHE B C 1
ATOM 17630 O O . PHE B 1 858 ? 0.17 57.094 11.008 1 81.5 858 PHE B O 1
ATOM 17637 N N . GLU B 1 859 ? 0.395 54.969 10.695 1 76.88 859 GLU B N 1
ATOM 17638 C CA . GLU B 1 859 ? 1.658 55.156 9.984 1 76.88 859 GLU B CA 1
ATOM 17639 C C . GLU B 1 859 ? 1.424 55.594 8.547 1 76.88 859 GLU B C 1
ATOM 17641 O O . GLU B 1 859 ? 0.453 55.188 7.91 1 76.88 859 GLU B O 1
ATOM 17646 N N . ASP B 1 860 ? 2.332 56.312 8.047 1 75.56 860 ASP B N 1
ATOM 17647 C CA . ASP B 1 860 ? 2.209 56.906 6.715 1 75.56 860 ASP B CA 1
ATOM 17648 C C . ASP B 1 860 ? 2.316 55.844 5.629 1 75.56 860 ASP B C 1
ATOM 17650 O O . ASP B 1 860 ? 1.737 55.969 4.551 1 75.56 860 ASP B O 1
ATOM 17654 N N . GLY B 1 861 ? 3.025 54.875 5.941 1 79.12 861 GLY B N 1
ATOM 17655 C CA . GLY B 1 861 ? 3.15 53.812 4.961 1 79.12 861 GLY B CA 1
ATOM 17656 C C . GLY B 1 861 ? 1.824 53.188 4.613 1 79.12 861 GLY B C 1
ATOM 17657 O O . GLY B 1 861 ? 1.696 52.531 3.57 1 79.12 861 GLY B O 1
ATOM 17658 N N . SER B 1 862 ? 0.788 53.375 5.355 1 88.56 862 SER B N 1
ATOM 17659 C CA . SER B 1 862 ? -0.52 52.781 5.16 1 88.56 862 SER B CA 1
ATOM 17660 C C . SER B 1 862 ? -1.527 53.781 4.609 1 88.56 862 SER B C 1
ATOM 17662 O O . SER B 1 862 ? -2.727 53.5 4.562 1 88.56 862 SER B O 1
ATOM 17664 N N . LEU B 1 863 ? -1.086 54.938 4.246 1 87.62 863 LEU B N 1
ATOM 17665 C CA . LEU B 1 863 ? -1.983 56.031 3.922 1 87.62 863 LEU B CA 1
ATOM 17666 C C . LEU B 1 863 ? -2.963 55.625 2.826 1 87.62 863 LEU B C 1
ATOM 17668 O O . LEU B 1 863 ? -4.176 55.812 2.973 1 87.62 863 LEU B O 1
ATOM 17672 N N . ILE B 1 864 ? -2.484 55.094 1.719 1 90.88 864 ILE B N 1
ATOM 17673 C CA . ILE B 1 864 ? -3.342 54.75 0.584 1 90.88 864 ILE B CA 1
ATOM 17674 C C . ILE B 1 864 ? -4.332 53.656 0.981 1 90.88 864 ILE B C 1
ATOM 17676 O O . ILE B 1 864 ? -5.516 53.719 0.635 1 90.88 864 ILE B O 1
ATOM 17680 N N . LEU B 1 865 ? -3.848 52.719 1.653 1 94.19 865 LEU B N 1
ATOM 17681 C CA . LEU B 1 865 ? -4.699 51.625 2.125 1 94.19 865 LEU B CA 1
ATOM 17682 C C . LEU B 1 865 ? -5.73 52.125 3.125 1 94.19 865 LEU B C 1
ATOM 17684 O O . LEU B 1 865 ? -6.895 51.75 3.076 1 94.19 865 LEU B O 1
ATOM 17688 N N . ARG B 1 866 ? -5.305 52.969 4.027 1 93 866 ARG B N 1
ATOM 17689 C CA . ARG B 1 866 ? -6.195 53.562 5.016 1 93 866 ARG B CA 1
ATOM 17690 C C . ARG B 1 866 ? -7.297 54.375 4.336 1 93 866 ARG B C 1
ATOM 17692 O O . ARG B 1 866 ? -8.461 54.312 4.73 1 93 866 ARG B O 1
ATOM 17699 N N . LYS B 1 867 ? -6.91 55.094 3.338 1 92.88 867 LYS B N 1
ATOM 17700 C CA . LYS B 1 867 ? -7.883 55.875 2.574 1 92.88 867 LYS B CA 1
ATOM 17701 C C . LYS B 1 867 ? -8.922 54.969 1.924 1 92.88 867 LYS B C 1
ATOM 17703 O O . LYS B 1 867 ? -10.117 55.25 1.955 1 92.88 867 LYS B O 1
ATOM 17708 N N . GLU B 1 868 ? -8.438 53.938 1.358 1 95.19 868 GLU B N 1
ATOM 17709 C CA . GLU B 1 868 ? -9.344 52.969 0.746 1 95.19 868 GLU B CA 1
ATOM 17710 C C . GLU B 1 868 ? -10.328 52.406 1.769 1 95.19 868 GLU B C 1
ATOM 17712 O O . GLU B 1 868 ? -11.523 52.281 1.485 1 95.19 868 GLU B O 1
ATOM 17717 N N . ILE B 1 869 ? -9.875 52.094 2.926 1 96 869 ILE B N 1
ATOM 17718 C CA . ILE B 1 869 ? -10.695 51.5 3.975 1 96 869 ILE B CA 1
ATOM 17719 C C . ILE B 1 869 ? -11.719 52.5 4.473 1 96 869 ILE B C 1
ATOM 17721 O O . ILE B 1 869 ? -12.906 52.188 4.582 1 96 869 ILE B O 1
ATOM 17725 N N . LEU B 1 870 ? -11.32 53.719 4.699 1 94.62 870 LEU B N 1
ATOM 17726 C CA . LEU B 1 870 ? -12.164 54.719 5.336 1 94.62 870 LEU B CA 1
ATOM 17727 C C . LEU B 1 870 ? -13.156 55.281 4.336 1 94.62 870 LEU B C 1
ATOM 17729 O O . LEU B 1 870 ? -14.289 55.625 4.695 1 94.62 870 LEU B O 1
ATOM 17733 N N . GLU B 1 871 ? -12.773 55.375 3.113 1 94.12 871 GLU B N 1
ATOM 17734 C CA . GLU B 1 871 ? -13.617 56.062 2.145 1 94.12 871 GLU B CA 1
ATOM 17735 C C . GLU B 1 871 ? -14.469 55.094 1.358 1 94.12 871 GLU B C 1
ATOM 17737 O O . GLU B 1 871 ? -15.594 55.406 0.953 1 94.12 871 GLU B O 1
ATOM 17742 N N . ASN B 1 872 ? -13.961 53.938 1.146 1 95.12 872 ASN B N 1
ATOM 17743 C CA . ASN B 1 872 ? -14.648 53.031 0.219 1 95.12 872 ASN B CA 1
ATOM 17744 C C . ASN B 1 872 ? -15.156 51.781 0.922 1 95.12 872 ASN B C 1
ATOM 17746 O O . ASN B 1 872 ? -15.82 50.938 0.308 1 95.12 872 ASN B O 1
ATOM 17750 N N . LYS B 1 873 ? -14.867 51.562 2.082 1 96.94 873 LYS B N 1
ATOM 17751 C CA . LYS B 1 873 ? -15.367 50.469 2.902 1 96.94 873 LYS B CA 1
ATOM 17752 C C . LYS B 1 873 ? -15.984 50.969 4.199 1 96.94 873 LYS B C 1
ATOM 17754 O O . LYS B 1 873 ? -16.125 52.188 4.391 1 96.94 873 LYS B O 1
ATOM 17759 N N . THR B 1 874 ? -16.359 50.062 5.055 1 96.44 874 THR B N 1
ATOM 17760 C CA . THR B 1 874 ? -16.906 50.406 6.363 1 96.44 874 THR B CA 1
ATOM 17761 C C . THR B 1 874 ? -16.047 49.844 7.484 1 96.44 874 THR B C 1
ATOM 17763 O O . THR B 1 874 ? -16 48.625 7.676 1 96.44 874 THR B O 1
ATOM 17766 N N . LEU B 1 875 ? -15.312 50.656 8.117 1 96.31 875 LEU B N 1
ATOM 17767 C CA . LEU B 1 875 ? -14.594 50.25 9.32 1 96.31 875 LEU B CA 1
ATOM 17768 C C . LEU B 1 875 ? -15.516 50.25 10.539 1 96.31 875 LEU B C 1
ATOM 17770 O O . LEU B 1 875 ? -15.883 51.312 11.039 1 96.31 875 LEU B O 1
ATOM 17774 N N . GLU B 1 876 ? -15.875 49.125 11.031 1 95.69 876 GLU B N 1
ATOM 17775 C CA . GLU B 1 876 ? -16.812 49.031 12.148 1 95.69 876 GLU B CA 1
ATOM 17776 C C . GLU B 1 876 ? -16.156 49.406 13.469 1 95.69 876 GLU B C 1
ATOM 17778 O O . GLU B 1 876 ? -16.734 50.125 14.273 1 95.69 876 GLU B O 1
ATOM 17783 N N . TYR B 1 877 ? -15.047 48.812 13.672 1 95.5 877 TYR B N 1
ATOM 17784 C CA . TYR B 1 877 ? -14.328 49.156 14.883 1 95.5 877 TYR B CA 1
ATOM 17785 C C . TYR B 1 877 ? -12.828 49.031 14.695 1 95.5 877 TYR B C 1
ATOM 17787 O O . TYR B 1 877 ? -12.375 48.281 13.812 1 95.5 877 TYR B O 1
ATOM 17795 N N . PHE B 1 878 ? -12.039 49.719 15.422 1 95 878 PHE B N 1
ATOM 17796 C CA . PHE B 1 878 ? -10.594 49.625 15.555 1 95 878 PHE B CA 1
ATOM 17797 C C . PHE B 1 878 ? -10.172 49.75 17.016 1 95 878 PHE B C 1
ATOM 17799 O O . PHE B 1 878 ? -10.039 50.844 17.547 1 95 878 PHE B O 1
ATOM 17806 N N . TYR B 1 879 ? -9.953 48.562 17.625 1 94.69 879 TYR B N 1
ATOM 17807 C CA . TYR B 1 879 ? -9.609 48.5 19.031 1 94.69 879 TYR B CA 1
ATOM 17808 C C . TYR B 1 879 ? -8.125 48.25 19.234 1 94.69 879 TYR B C 1
ATOM 17810 O O . TYR B 1 879 ? -7.641 47.125 18.969 1 94.69 879 TYR B O 1
ATOM 17818 N N . SER B 1 880 ? -7.426 49.219 19.641 1 91.44 880 SER B N 1
ATOM 17819 C CA . SER B 1 880 ? -5.973 49.156 19.766 1 91.44 880 SER B CA 1
ATOM 17820 C C . SER B 1 880 ? -5.559 48.75 21.172 1 91.44 880 SER B C 1
ATOM 17822 O O . SER B 1 880 ? -6.137 49.219 22.156 1 91.44 880 SER B O 1
ATOM 17824 N N . PHE B 1 881 ? -4.645 47.844 21.234 1 90.12 881 PHE B N 1
ATOM 17825 C CA . PHE B 1 881 ? -4.113 47.312 22.5 1 90.12 881 PHE B CA 1
ATOM 17826 C C . PHE B 1 881 ? -2.607 47.562 22.578 1 90.12 881 PHE B C 1
ATOM 17828 O O . PHE B 1 881 ? -1.929 47.656 21.562 1 90.12 881 PHE B O 1
ATOM 17835 N N . GLU B 1 882 ? -2.156 47.781 23.781 1 84.88 882 GLU B N 1
ATOM 17836 C CA . GLU B 1 882 ? -0.728 47.719 24.078 1 84.88 882 GLU B CA 1
ATOM 17837 C C . GLU B 1 882 ? -0.354 46.375 24.734 1 84.88 882 GLU B C 1
ATOM 17839 O O . GLU B 1 882 ? -1.05 45.906 25.641 1 84.88 882 GLU B O 1
ATOM 17844 N N . ASN B 1 883 ? 0.64 45.781 24.297 1 81.81 883 ASN B N 1
ATOM 17845 C CA . ASN B 1 883 ? 1.017 44.469 24.797 1 81.81 883 ASN B CA 1
ATOM 17846 C C . ASN B 1 883 ? 1.812 44.562 26.094 1 81.81 883 ASN B C 1
ATOM 17848 O O . ASN B 1 883 ? 2.533 43.625 26.453 1 81.81 883 ASN B O 1
ATOM 17852 N N . ASN B 1 884 ? 1.752 45.625 26.766 1 75.94 884 ASN B N 1
ATOM 17853 C CA . ASN B 1 884 ? 2.498 45.875 28 1 75.94 884 ASN B CA 1
ATOM 17854 C C . ASN B 1 884 ? 2.24 44.781 29.031 1 75.94 884 ASN B C 1
ATOM 17856 O O . ASN B 1 884 ? 3.141 44.406 29.781 1 75.94 884 ASN B O 1
ATOM 17860 N N . LYS B 1 885 ? 0.979 44.25 29.109 1 74.56 885 LYS B N 1
ATOM 17861 C CA . LYS B 1 885 ? 0.622 43.188 30.062 1 74.56 885 LYS B CA 1
ATOM 17862 C C . LYS B 1 885 ? 0.686 41.812 29.406 1 74.56 885 LYS B C 1
ATOM 17864 O O . LYS B 1 885 ? 0.089 40.844 29.891 1 74.56 885 LYS B O 1
ATOM 17869 N N . ALA B 1 886 ? 1.309 41.719 28.312 1 75.75 886 ALA B N 1
ATOM 17870 C CA . ALA B 1 886 ? 1.655 40.5 27.625 1 75.75 886 ALA B CA 1
ATOM 17871 C C . ALA B 1 886 ? 0.402 39.719 27.219 1 75.75 886 ALA B C 1
ATOM 17873 O O . ALA B 1 886 ? 0.272 38.531 27.547 1 75.75 886 ALA B O 1
ATOM 17874 N N . ILE B 1 887 ? -0.486 40.438 26.672 1 79.62 887 ILE B N 1
ATOM 17875 C CA . ILE B 1 887 ? -1.595 39.719 26.062 1 79.62 887 ILE B CA 1
ATOM 17876 C C . ILE B 1 887 ? -1.055 38.656 25.094 1 79.62 887 ILE B C 1
ATOM 17878 O O . ILE B 1 887 ? -1.502 37.5 25.125 1 79.62 887 ILE B O 1
ATOM 17882 N N . PHE B 1 888 ? -0.122 39.125 24.234 1 75.94 888 PHE B N 1
ATOM 17883 C CA . PHE B 1 888 ? 0.719 38.219 23.469 1 75.94 888 PHE B CA 1
ATOM 17884 C C . PHE B 1 888 ? 2.037 37.969 24.188 1 75.94 888 PHE B C 1
ATOM 17886 O O . PHE B 1 888 ? 2.902 38.844 24.234 1 75.94 888 PHE B O 1
ATOM 17893 N N . ILE B 1 889 ? 2.248 36.844 24.625 1 66.75 889 ILE B N 1
ATOM 17894 C CA . ILE B 1 889 ? 3.398 36.531 25.469 1 66.75 889 ILE B CA 1
ATOM 17895 C C . ILE B 1 889 ? 4.68 36.625 24.641 1 66.75 889 ILE B C 1
ATOM 17897 O O . ILE B 1 889 ? 5.727 37.031 25.141 1 66.75 889 ILE B O 1
ATOM 17901 N N . ASP B 1 890 ? 4.527 36.406 23.391 1 64.12 890 ASP B N 1
ATOM 17902 C CA . ASP B 1 890 ? 5.734 36.25 22.578 1 64.12 890 ASP B CA 1
ATOM 17903 C C . ASP B 1 890 ? 6.004 37.531 21.781 1 64.12 890 ASP B C 1
ATOM 17905 O O . ASP B 1 890 ? 6.973 37.594 21.016 1 64.12 890 ASP B O 1
ATOM 17909 N N . VAL B 1 891 ? 5.203 38.562 21.953 1 69.44 891 VAL B N 1
ATOM 17910 C CA . VAL B 1 891 ? 5.387 39.844 21.297 1 69.44 891 VAL B CA 1
ATOM 17911 C C . VAL B 1 891 ? 5.934 40.875 22.297 1 69.44 891 VAL B C 1
ATOM 17913 O O . VAL B 1 891 ? 5.559 40.844 23.469 1 69.44 891 VAL B O 1
ATOM 17916 N N . HIS B 1 892 ? 6.902 41.594 21.766 1 68.56 892 HIS B N 1
ATOM 17917 C CA . HIS B 1 892 ? 7.52 42.594 22.641 1 68.56 892 HIS B CA 1
ATOM 17918 C C . HIS B 1 892 ? 6.465 43.469 23.312 1 68.56 892 HIS B C 1
ATOM 17920 O O . HIS B 1 892 ? 5.48 43.844 22.688 1 68.56 892 HIS B O 1
ATOM 17926 N N . ARG B 1 893 ? 6.613 43.781 24.453 1 71.81 893 ARG B N 1
ATOM 17927 C CA . ARG B 1 893 ? 5.656 44.469 25.328 1 71.81 893 ARG B CA 1
ATOM 17928 C C . ARG B 1 893 ? 5.328 45.844 24.781 1 71.81 893 ARG B C 1
ATOM 17930 O O . ARG B 1 893 ? 4.234 46.375 25 1 71.81 893 ARG B O 1
ATOM 17937 N N . SER B 1 894 ? 6.242 46.375 24.031 1 69.5 894 SER B N 1
ATOM 17938 C CA . SER B 1 894 ? 6.055 47.719 23.562 1 69.5 894 SER B CA 1
ATOM 17939 C C . SER B 1 894 ? 5.246 47.781 22.281 1 69.5 894 SER B C 1
ATOM 17941 O O . SER B 1 894 ? 4.828 48.844 21.828 1 69.5 894 SER B O 1
ATOM 17943 N N . TYR B 1 895 ? 4.941 46.594 21.766 1 77.69 895 TYR B N 1
ATOM 17944 C CA . TYR B 1 895 ? 4.219 46.531 20.5 1 77.69 895 TYR B CA 1
ATOM 17945 C C . TYR B 1 895 ? 2.736 46.812 20.703 1 77.69 895 TYR B C 1
ATOM 17947 O O . TYR B 1 895 ? 2.156 46.406 21.703 1 77.69 895 TYR B O 1
ATOM 17955 N N . LYS B 1 896 ? 2.189 47.562 19.828 1 84.56 896 LYS B N 1
ATOM 17956 C CA . LYS B 1 896 ? 0.751 47.812 19.828 1 84.56 896 LYS B CA 1
ATOM 17957 C C . LYS B 1 896 ? 0.061 47.031 18.703 1 84.56 896 LYS B C 1
ATOM 17959 O O . LYS B 1 896 ? 0.604 46.906 17.609 1 84.56 896 LYS B O 1
ATOM 17964 N N . PHE B 1 897 ? -0.979 46.438 19.031 1 90.88 897 PHE B N 1
ATOM 17965 C CA . PHE B 1 897 ? -1.789 45.75 18.031 1 90.88 897 PHE B CA 1
ATOM 17966 C C . PHE B 1 897 ? -3.254 46.156 18.141 1 90.88 897 PHE B C 1
ATOM 17968 O O . PHE B 1 897 ? -3.641 46.812 19.094 1 90.88 897 PHE B O 1
ATOM 17975 N N . ALA B 1 898 ? -4.051 45.812 17.141 1 94.31 898 ALA B N 1
ATOM 17976 C CA . ALA B 1 898 ? -5.457 46.219 17.141 1 94.31 898 ALA B CA 1
ATOM 17977 C C . ALA B 1 898 ? -6.344 45.094 16.594 1 94.31 898 ALA B C 1
ATOM 17979 O O . ALA B 1 898 ? -5.875 44.25 15.836 1 94.31 898 ALA B O 1
ATOM 17980 N N . LEU B 1 899 ? -7.543 45.094 17.031 1 96.19 899 LEU B N 1
ATOM 17981 C CA . LEU B 1 899 ? -8.617 44.281 16.438 1 96.19 899 LEU B CA 1
ATOM 17982 C C . LEU B 1 899 ? -9.461 45.156 15.508 1 96.19 899 LEU B C 1
ATOM 17984 O O . LEU B 1 899 ? -9.836 46.281 15.859 1 96.19 899 LEU B O 1
ATOM 17988 N N . MET B 1 900 ? -9.648 44.594 14.367 1 97.06 900 MET B N 1
ATOM 17989 C CA . MET B 1 900 ? -10.328 45.406 13.367 1 97.06 900 MET B CA 1
ATOM 17990 C C . MET B 1 900 ? -11.398 44.594 12.641 1 97.06 900 MET B C 1
ATOM 17992 O O . MET B 1 900 ? -11.211 43.406 12.391 1 97.06 900 MET B O 1
ATOM 17996 N N . LEU B 1 901 ? -12.547 45.188 12.375 1 97.69 901 LEU B N 1
ATOM 17997 C CA . LEU B 1 901 ? -13.578 44.625 11.508 1 97.69 901 LEU B CA 1
ATOM 17998 C C . LEU B 1 901 ? -13.93 45.594 10.391 1 97.69 901 LEU B C 1
ATOM 18000 O O . LEU B 1 901 ? -14.289 46.75 10.648 1 97.69 901 LEU B O 1
ATOM 18004 N N . ILE B 1 902 ? -13.75 45.188 9.156 1 97.81 902 ILE B N 1
ATOM 18005 C CA . ILE B 1 902 ? -14.086 45.969 7.98 1 97.81 902 ILE B CA 1
ATOM 18006 C C . ILE B 1 902 ? -15.195 45.281 7.195 1 97.81 902 ILE B C 1
ATOM 18008 O O . ILE B 1 902 ? -15.117 44.094 6.91 1 97.81 902 ILE B O 1
ATOM 18012 N N . LYS B 1 903 ? -16.219 45.906 6.914 1 97.12 903 LYS B N 1
ATOM 18013 C CA . LYS B 1 903 ? -17.25 45.469 5.996 1 97.12 903 LYS B CA 1
ATOM 18014 C C . LYS B 1 903 ? -17 45.969 4.578 1 97.12 903 LYS B C 1
ATOM 18016 O O . LYS B 1 903 ? -16.75 47.156 4.375 1 97.12 903 LYS B O 1
ATOM 18021 N N . ASN B 1 904 ? -17.062 45.125 3.621 1 96.06 904 ASN B N 1
ATOM 18022 C CA . ASN B 1 904 ? -16.719 45.469 2.238 1 96.06 904 ASN B CA 1
ATOM 18023 C C . ASN B 1 904 ? -17.859 46.219 1.548 1 96.06 904 ASN B C 1
ATOM 18025 O O . ASN B 1 904 ? -18.328 45.781 0.49 1 96.06 904 ASN B O 1
ATOM 18029 N N . THR B 1 905 ? -18.266 47.156 2.131 1 94.69 905 THR B N 1
ATOM 18030 C CA . THR B 1 905 ? -19.266 48.094 1.599 1 94.69 905 THR B CA 1
ATOM 18031 C C . THR B 1 905 ? -18.969 49.5 2.043 1 94.69 905 THR B C 1
ATOM 18033 O O . THR B 1 905 ? -18.469 49.719 3.15 1 94.69 905 THR B O 1
ATOM 18036 N N . GLN B 1 906 ? -19.219 50.406 1.174 1 93.38 906 GLN B N 1
ATOM 18037 C CA . GLN B 1 906 ? -18.984 51.812 1.518 1 93.38 906 GLN B CA 1
ATOM 18038 C C . GLN B 1 906 ? -19.906 52.25 2.654 1 93.38 906 GLN B C 1
ATOM 18040 O O . GLN B 1 906 ? -21.094 51.969 2.648 1 93.38 906 GLN B O 1
ATOM 18045 N N . ALA B 1 907 ? -19.328 52.938 3.582 1 91.25 907 ALA B N 1
ATOM 18046 C CA . ALA B 1 907 ? -20.078 53.375 4.758 1 91.25 907 ALA B CA 1
ATOM 18047 C C . ALA B 1 907 ? -21.016 54.5 4.41 1 91.25 907 ALA B C 1
ATOM 18049 O O . ALA B 1 907 ? -20.734 55.312 3.512 1 91.25 907 ALA B O 1
ATOM 18050 N N . ASN B 1 908 ? -22.094 54.531 5.203 1 89.81 908 ASN B N 1
ATOM 18051 C CA . ASN B 1 908 ? -22.984 55.688 5.105 1 89.81 908 ASN B CA 1
ATOM 18052 C C . ASN B 1 908 ? -22.359 56.938 5.746 1 89.81 908 ASN B C 1
ATOM 18054 O O . ASN B 1 908 ? -21.453 56.812 6.566 1 89.81 908 ASN B O 1
ATOM 18058 N N . HIS B 1 909 ? -22.859 58.062 5.355 1 84.25 909 HIS B N 1
ATOM 18059 C CA . HIS B 1 909 ? -22.297 59.344 5.812 1 84.25 909 HIS B CA 1
ATOM 18060 C C . HIS B 1 909 ? -22.453 59.5 7.32 1 84.25 909 HIS B C 1
ATOM 18062 O O . HIS B 1 909 ? -21.672 60.219 7.953 1 84.25 909 HIS B O 1
ATOM 18068 N N . THR B 1 910 ? -23.359 58.75 7.879 1 88.19 910 THR B N 1
ATOM 18069 C CA . THR B 1 910 ? -23.625 58.906 9.305 1 88.19 910 THR B CA 1
ATOM 18070 C C . THR B 1 910 ? -22.922 57.812 10.102 1 88.19 910 THR B C 1
ATOM 18072 O O . THR B 1 910 ? -23.062 57.75 11.328 1 88.19 910 THR B O 1
ATOM 18075 N N . HIS B 1 911 ? -22.125 57.062 9.367 1 92.62 911 HIS B N 1
ATOM 18076 C CA . HIS B 1 911 ? -21.484 55.938 10.039 1 92.62 911 HIS B CA 1
ATOM 18077 C C . HIS B 1 911 ? -20.469 56.406 11.07 1 92.62 911 HIS B C 1
ATOM 18079 O O . HIS B 1 911 ? -19.719 57.344 10.82 1 92.62 911 HIS B O 1
ATOM 18085 N N . LYS B 1 912 ? -20.516 55.75 12.32 1 93.31 912 LYS B N 1
ATOM 18086 C CA . LYS B 1 912 ? -19.562 56.031 13.383 1 93.31 912 LYS B CA 1
ATOM 18087 C C . LYS B 1 912 ? -18.641 54.844 13.633 1 93.31 912 LYS B C 1
ATOM 18089 O O . LYS B 1 912 ? -19.109 53.719 13.773 1 93.31 912 LYS B O 1
ATOM 18094 N N . ILE B 1 913 ? -17.375 55.125 13.578 1 93.69 913 ILE B N 1
ATOM 18095 C CA . ILE B 1 913 ? -16.375 54.094 13.836 1 93.69 913 ILE B CA 1
ATOM 18096 C C . ILE B 1 913 ? -16.156 53.938 15.336 1 93.69 913 ILE B C 1
ATOM 18098 O O . ILE B 1 913 ? -15.93 54.938 16.031 1 93.69 913 ILE B O 1
ATOM 18102 N N . LYS B 1 914 ? -16.25 52.75 15.883 1 93.56 914 LYS B N 1
ATOM 18103 C CA . LYS B 1 914 ? -15.984 52.5 17.297 1 93.56 914 LYS B CA 1
ATOM 18104 C C . LYS B 1 914 ? -14.484 52.281 17.531 1 93.56 914 LYS B C 1
ATOM 18106 O O . LYS B 1 914 ? -13.836 51.531 16.812 1 93.56 914 LYS B O 1
ATOM 18111 N N . MET B 1 915 ? -13.953 52.969 18.484 1 91.38 915 MET B N 1
ATOM 18112 C CA . MET B 1 915 ? -12.508 52.906 18.688 1 91.38 915 MET B CA 1
ATOM 18113 C C . MET B 1 915 ? -12.18 52.781 20.172 1 91.38 915 MET B C 1
ATOM 18115 O O . MET B 1 915 ? -12.938 53.25 21.031 1 91.38 915 MET B O 1
ATOM 18119 N N . MET B 1 916 ? -11.172 52.031 20.422 1 89.38 916 MET B N 1
ATOM 18120 C CA . MET B 1 916 ? -10.539 51.938 21.734 1 89.38 916 MET B CA 1
ATOM 18121 C C . MET B 1 916 ? -9.023 52.062 21.609 1 89.38 916 MET B C 1
ATOM 18123 O O . MET B 1 916 ? -8.43 51.594 20.656 1 89.38 916 MET B O 1
ATOM 18127 N N . PHE B 1 917 ? -8.43 52.781 22.516 1 86.25 917 PHE B N 1
ATOM 18128 C CA . PHE B 1 917 ? -6.98 52.906 22.469 1 86.25 917 PHE B CA 1
ATOM 18129 C C . PHE B 1 917 ? -6.363 52.625 23.828 1 86.25 917 PHE B C 1
ATOM 18131 O O . PHE B 1 917 ? -7.027 52.75 24.859 1 86.25 917 PHE B O 1
ATOM 18138 N N . TYR B 1 918 ? -5.133 52.156 23.875 1 79.69 918 TYR B N 1
ATOM 18139 C CA . TYR B 1 918 ? -4.277 51.969 25.047 1 79.69 918 TYR B CA 1
ATOM 18140 C C . TYR B 1 918 ? -4.875 50.938 25.984 1 79.69 918 TYR B C 1
ATOM 18142 O O . TYR B 1 918 ? -4.805 51.062 27.203 1 79.69 918 TYR B O 1
ATOM 18150 N N . LYS B 1 919 ? -5.547 50 25.359 1 86.19 919 LYS B N 1
ATOM 18151 C CA . LYS B 1 919 ? -6.082 48.938 26.219 1 86.19 919 LYS B CA 1
ATOM 18152 C C . LYS B 1 919 ? -5.039 47.875 26.469 1 86.19 919 LYS B C 1
ATOM 18154 O O . LYS B 1 919 ? -4.23 47.531 25.594 1 86.19 919 LYS B O 1
ATOM 18159 N N . THR B 1 920 ? -4.996 47.375 27.672 1 85.38 920 THR B N 1
ATOM 18160 C CA . THR B 1 920 ? -3.982 46.375 28.047 1 85.38 920 THR B CA 1
ATOM 18161 C C . THR B 1 920 ? -4.633 45.062 28.469 1 85.38 920 THR B C 1
ATOM 18163 O O . THR B 1 920 ? -3.939 44.094 28.766 1 85.38 920 THR B O 1
ATOM 18166 N N . ASP B 1 921 ? -5.895 45.094 28.5 1 86.06 921 ASP B N 1
ATOM 18167 C CA . ASP B 1 921 ? -6.66 43.906 28.891 1 86.06 921 ASP B CA 1
ATOM 18168 C C . ASP B 1 921 ? -7.809 43.656 27.922 1 86.06 921 ASP B C 1
ATOM 18170 O O . ASP B 1 921 ? -8.57 44.562 27.594 1 86.06 921 ASP B O 1
ATOM 18174 N N . ILE B 1 922 ? -7.906 42.469 27.531 1 84.19 922 ILE B N 1
ATOM 18175 C CA . ILE B 1 922 ? -8.906 42.094 26.531 1 84.19 922 ILE B CA 1
ATOM 18176 C C . ILE B 1 922 ? -10.305 42.281 27.109 1 84.19 922 ILE B C 1
ATOM 18178 O O . ILE B 1 922 ? -11.273 42.5 26.375 1 84.19 922 ILE B O 1
ATOM 18182 N N . ASN B 1 923 ? -10.398 42.219 28.422 1 78.75 923 ASN B N 1
ATOM 18183 C CA . ASN B 1 923 ? -11.695 42.375 29.094 1 78.75 923 ASN B CA 1
ATOM 18184 C C . ASN B 1 923 ? -12.25 43.781 28.891 1 78.75 923 ASN B C 1
ATOM 18186 O O . ASN B 1 923 ? -13.438 44.031 29.078 1 78.75 923 ASN B O 1
ATOM 18190 N N . SER B 1 924 ? -11.383 44.656 28.422 1 82.19 924 SER B N 1
ATOM 18191 C CA . SER B 1 924 ? -11.844 46.031 28.125 1 82.19 924 SER B CA 1
ATOM 18192 C C . SER B 1 924 ? -12.883 46.031 27.016 1 82.19 924 SER B C 1
ATOM 18194 O O . SER B 1 924 ? -13.695 46.938 26.922 1 82.19 924 SER B O 1
ATOM 18196 N N . LEU B 1 925 ? -12.883 45 26.281 1 85.62 925 LEU B N 1
ATOM 18197 C CA . LEU B 1 925 ? -13.805 44.906 25.156 1 85.62 925 LEU B CA 1
ATOM 18198 C C . LEU B 1 925 ? -15.242 44.75 25.641 1 85.62 925 LEU B C 1
ATOM 18200 O O . LEU B 1 925 ? -16.188 45.062 24.906 1 85.62 925 LEU B O 1
ATOM 18204 N N . LYS B 1 926 ? -15.414 44.344 26.875 1 78 926 LYS B N 1
ATOM 18205 C CA . LYS B 1 926 ? -16.75 44.156 27.453 1 78 926 LYS B CA 1
ATOM 18206 C C . LYS B 1 926 ? -17.297 45.469 27.984 1 78 926 LYS B C 1
ATOM 18208 O O . LYS B 1 926 ? -18.5 45.625 28.188 1 78 926 LYS B O 1
ATOM 18213 N N . ASN B 1 927 ? -16.375 46.469 28.156 1 78.19 927 ASN B N 1
ATOM 18214 C CA . ASN B 1 927 ? -16.766 47.75 28.719 1 78.19 927 ASN B CA 1
ATOM 18215 C C . ASN B 1 927 ? -17.203 48.75 27.625 1 78.19 927 ASN B C 1
ATOM 18217 O O . ASN B 1 927 ? -16.359 49.406 27.016 1 78.19 927 ASN B O 1
ATOM 18221 N N . LYS B 1 928 ? -18.469 48.938 27.406 1 78.81 928 LYS B N 1
ATOM 18222 C CA . LYS B 1 928 ? -19.031 49.75 26.344 1 78.81 928 LYS B CA 1
ATOM 18223 C C . LYS B 1 928 ? -18.766 51.25 26.609 1 78.81 928 LYS B C 1
ATOM 18225 O O . LYS B 1 928 ? -18.766 52.062 25.688 1 78.81 928 LYS B O 1
ATOM 18230 N N . ASP B 1 929 ? -18.547 51.562 27.875 1 75.62 929 ASP B N 1
ATOM 18231 C CA . ASP B 1 929 ? -18.359 52.969 28.234 1 75.62 929 ASP B CA 1
ATOM 18232 C C . ASP B 1 929 ? -17.016 53.5 27.766 1 75.62 929 ASP B C 1
ATOM 18234 O O . ASP B 1 929 ? -16.828 54.719 27.625 1 75.62 929 ASP B O 1
ATOM 18238 N N . GLU B 1 930 ? -16.188 52.656 27.422 1 79.19 930 GLU B N 1
ATOM 18239 C CA . GLU B 1 930 ? -14.852 53.062 27.031 1 79.19 930 GLU B CA 1
ATOM 18240 C C . GLU B 1 930 ? -14.758 53.219 25.516 1 79.19 930 GLU B C 1
ATOM 18242 O O . GLU B 1 930 ? -13.711 53.625 24.984 1 79.19 930 GLU B O 1
ATOM 18247 N N . ILE B 1 931 ? -15.781 53.031 24.812 1 88.38 931 ILE B N 1
ATOM 18248 C CA . ILE B 1 931 ? -15.766 53.094 23.359 1 88.38 931 ILE B CA 1
ATOM 18249 C C . ILE B 1 931 ? -15.922 54.562 22.906 1 88.38 931 ILE B C 1
ATOM 18251 O O . ILE B 1 931 ? -16.828 55.25 23.359 1 88.38 931 ILE B O 1
ATOM 18255 N N . LEU B 1 932 ? -14.938 55 22.125 1 86.44 932 LEU B N 1
ATOM 18256 C CA . LEU B 1 932 ? -15 56.312 21.469 1 86.44 932 LEU B CA 1
ATOM 18257 C C . LEU B 1 932 ? -15.539 56.156 20.047 1 86.44 932 LEU B C 1
ATOM 18259 O O . LEU B 1 932 ? -15.281 55.156 19.359 1 86.44 932 LEU B O 1
ATOM 18263 N N . THR B 1 933 ? -16.328 57.094 19.625 1 89.12 933 THR B N 1
ATOM 18264 C CA . THR B 1 933 ? -16.859 57.062 18.266 1 89.12 933 THR B CA 1
ATOM 18265 C C . THR B 1 933 ? -16.438 58.281 17.469 1 89.12 933 THR B C 1
ATOM 18267 O O . THR B 1 933 ? -16.438 59.406 18 1 89.12 933 THR B O 1
ATOM 18270 N N . LEU B 1 934 ? -15.898 58.031 16.328 1 86.88 934 LEU B N 1
ATOM 18271 C CA . LEU B 1 934 ? -15.547 59.062 15.383 1 86.88 934 LEU B CA 1
ATOM 18272 C C . LEU B 1 934 ? -16.156 58.812 14.016 1 86.88 934 LEU B C 1
ATOM 18274 O O . LEU B 1 934 ? -16.328 57.656 13.625 1 86.88 934 LEU B O 1
ATOM 18278 N N . ASN B 1 935 ? -16.547 59.844 13.328 1 88.94 935 ASN B N 1
ATOM 18279 C CA . ASN B 1 935 ? -16.953 59.656 11.938 1 88.94 935 ASN B CA 1
ATOM 18280 C C . ASN B 1 935 ? -15.867 60.125 10.977 1 88.94 935 ASN B C 1
ATOM 18282 O O . ASN B 1 935 ? -14.844 60.688 11.398 1 88.94 935 ASN B O 1
ATOM 18286 N N . LEU B 1 936 ? -16.031 59.844 9.75 1 90.75 936 LEU B N 1
ATOM 18287 C CA . LEU B 1 936 ? -15.023 60.188 8.742 1 90.75 936 LEU B CA 1
ATOM 18288 C C . LEU B 1 936 ? -14.766 61.688 8.68 1 90.75 936 LEU B C 1
ATOM 18290 O O . LEU B 1 936 ? -13.633 62.094 8.453 1 90.75 936 LEU B O 1
ATOM 18294 N N . LYS B 1 937 ? -15.758 62.406 8.906 1 85.94 937 LYS B N 1
ATOM 18295 C CA . LYS B 1 937 ? -15.625 63.875 8.898 1 85.94 937 LYS B CA 1
ATOM 18296 C C . LYS B 1 937 ? -14.695 64.312 10.016 1 85.94 937 LYS B C 1
ATOM 18298 O O . LYS B 1 937 ? -13.875 65.25 9.812 1 85.94 937 LYS B O 1
ATOM 18303 N N . ASP B 1 938 ? -14.875 63.75 11.094 1 82.38 938 ASP B N 1
ATOM 18304 C CA . ASP B 1 938 ? -14.016 64.062 12.234 1 82.38 938 ASP B CA 1
ATOM 18305 C C . ASP B 1 938 ? -12.555 63.719 11.922 1 82.38 938 ASP B C 1
ATOM 18307 O O . ASP B 1 938 ? -11.656 64.5 12.266 1 82.38 938 ASP B O 1
ATOM 18311 N N . ILE B 1 939 ? -12.391 62.625 11.273 1 87.62 939 ILE B N 1
ATOM 18312 C CA . ILE B 1 939 ? -11.039 62.188 10.969 1 87.62 939 ILE B CA 1
ATOM 18313 C C . ILE B 1 939 ? -10.391 63.125 9.953 1 87.62 939 ILE B C 1
ATOM 18315 O O . ILE B 1 939 ? -9.219 63.469 10.078 1 87.62 939 ILE B O 1
ATOM 18319 N N . LYS B 1 940 ? -11.164 63.5 9.016 1 85.25 940 LYS B N 1
ATOM 18320 C CA . LYS B 1 940 ? -10.656 64.375 7.988 1 85.25 940 LYS B CA 1
ATOM 18321 C C . LYS B 1 940 ? -10.312 65.75 8.578 1 85.25 940 LYS B C 1
ATOM 18323 O O . LYS B 1 940 ? -9.367 66.438 8.125 1 85.25 940 LYS B O 1
ATOM 18328 N N . LYS B 1 941 ? -11.008 66.062 9.578 1 76.69 941 LYS B N 1
ATOM 18329 C CA . LYS B 1 941 ? -10.75 67.375 10.25 1 76.69 941 LYS B CA 1
ATOM 18330 C C . LYS B 1 941 ? -9.477 67.312 11.086 1 76.69 941 LYS B C 1
ATOM 18332 O O . LYS B 1 941 ? -8.68 68.25 11.102 1 76.69 941 LYS B O 1
ATOM 18337 N N . LEU B 1 942 ? -9.359 66.188 11.68 1 74.5 942 LEU B N 1
ATOM 18338 C CA . LEU B 1 942 ? -8.219 66 12.57 1 74.5 942 LEU B CA 1
ATOM 18339 C C . LEU B 1 942 ? -6.953 65.688 11.781 1 74.5 942 LEU B C 1
ATOM 18341 O O . LEU B 1 942 ? -5.852 66.062 12.195 1 74.5 942 LEU B O 1
ATOM 18345 N N . SER B 1 943 ? -7.152 64.938 10.734 1 80.12 943 SER B N 1
ATOM 18346 C CA . SER B 1 943 ? -6.039 64.5 9.898 1 80.12 943 SER B CA 1
ATOM 18347 C C . SER B 1 943 ? -6.41 64.562 8.422 1 80.12 943 SER B C 1
ATOM 18349 O O . SER B 1 943 ? -6.672 63.531 7.801 1 80.12 943 SER B O 1
ATOM 18351 N N . PRO B 1 944 ? -6.398 65.75 7.926 1 77.12 944 PRO B N 1
ATOM 18352 C CA . PRO B 1 944 ? -6.922 65.938 6.57 1 77.12 944 PRO B CA 1
ATOM 18353 C C . PRO B 1 944 ? -6.055 65.25 5.508 1 77.12 944 PRO B C 1
ATOM 18355 O O . PRO B 1 944 ? -6.574 64.688 4.52 1 77.12 944 PRO B O 1
ATOM 18358 N N . THR B 1 945 ? -4.746 65.25 5.75 1 76.75 945 THR B N 1
ATOM 18359 C CA . THR B 1 945 ? -3.852 64.75 4.711 1 76.75 945 THR B CA 1
ATOM 18360 C C . THR B 1 945 ? -3.574 63.281 4.902 1 76.75 945 THR B C 1
ATOM 18362 O O . THR B 1 945 ? -3.545 62.5 3.936 1 76.75 945 THR B O 1
ATOM 18365 N N . HIS B 1 946 ? -3.451 62.844 6.035 1 79.88 946 HIS B N 1
ATOM 18366 C CA . HIS B 1 946 ? -2.988 61.5 6.32 1 79.88 946 HIS B CA 1
ATOM 18367 C C . HIS B 1 946 ? -4.148 60.594 6.727 1 79.88 946 HIS B C 1
ATOM 18369 O O . HIS B 1 946 ? -4.016 59.344 6.719 1 79.88 946 HIS B O 1
ATOM 18375 N N . LEU B 1 947 ? -5.246 61.125 7.055 1 86.25 947 LEU B N 1
ATOM 18376 C CA . LEU B 1 947 ? -6.418 60.406 7.527 1 86.25 947 LEU B CA 1
ATOM 18377 C C . LEU B 1 947 ? -6.043 59.438 8.648 1 86.25 947 LEU B C 1
ATOM 18379 O O . LEU B 1 947 ? -6.562 58.312 8.711 1 86.25 947 LEU B O 1
ATOM 18383 N N . ALA B 1 948 ? -5.066 59.781 9.414 1 86.06 948 ALA B N 1
ATOM 18384 C CA . ALA B 1 948 ? -4.602 58.969 10.523 1 86.06 948 ALA B CA 1
ATOM 18385 C C . ALA B 1 948 ? -5.465 59.156 11.766 1 86.06 948 ALA B C 1
ATOM 18387 O O . ALA B 1 948 ? -5.926 60.281 12.023 1 86.06 948 ALA B O 1
ATOM 18388 N N . LEU B 1 949 ? -5.641 58.094 12.484 1 85.31 949 LEU B N 1
ATOM 18389 C CA . LEU B 1 949 ? -6.344 58.219 13.758 1 85.31 949 LEU B CA 1
ATOM 18390 C C . LEU B 1 949 ? -5.438 58.812 14.828 1 85.31 949 LEU B C 1
ATOM 18392 O O . LEU B 1 949 ? -4.219 58.875 14.648 1 85.31 949 LEU B O 1
ATOM 18396 N N . MET B 1 950 ? -6.047 59.344 15.789 1 82.25 950 MET B N 1
ATOM 18397 C CA . MET B 1 950 ? -5.324 59.75 16.984 1 82.25 950 MET B CA 1
ATOM 18398 C C . MET B 1 950 ? -5.621 58.812 18.156 1 82.25 950 MET B C 1
ATOM 18400 O O . MET B 1 950 ? -6.75 58.344 18.312 1 82.25 950 MET B O 1
ATOM 18404 N N . GLU B 1 951 ? -4.621 58.469 18.781 1 81.56 951 GLU B N 1
ATOM 18405 C CA . GLU B 1 951 ? -4.824 57.594 19.938 1 81.56 951 GLU B CA 1
ATOM 18406 C C . GLU B 1 951 ? -5.371 58.375 21.125 1 81.56 951 GLU B C 1
ATOM 18408 O O . GLU B 1 951 ? -4.605 58.875 21.953 1 81.56 951 GLU B O 1
ATOM 18413 N N . LEU B 1 952 ? -6.625 58.312 21.266 1 79.81 952 LEU B N 1
ATOM 18414 C CA . LEU B 1 952 ? -7.301 59.125 22.281 1 79.81 952 LEU B CA 1
ATOM 18415 C C . LEU B 1 952 ? -7.617 58.312 23.516 1 79.81 952 LEU B C 1
ATOM 18417 O O . LEU B 1 952 ? -8.109 57.188 23.406 1 79.81 952 LEU B O 1
ATOM 18421 N N . LYS B 1 953 ? -7.254 58.75 24.594 1 74.44 953 LYS B N 1
ATOM 18422 C CA . LYS B 1 953 ? -7.543 58.062 25.828 1 74.44 953 LYS B CA 1
ATOM 18423 C C . LYS B 1 953 ? -9.023 58.125 26.172 1 74.44 953 LYS B C 1
ATOM 18425 O O . LYS B 1 953 ? -9.625 57.156 26.625 1 74.44 953 LYS B O 1
ATOM 18430 N N . ASP B 1 954 ? -9.609 59.406 26.062 1 78.12 954 ASP B N 1
ATOM 18431 C CA . ASP B 1 954 ? -11.016 59.594 26.406 1 78.12 954 ASP B CA 1
ATOM 18432 C C . ASP B 1 954 ? -11.617 60.781 25.656 1 78.12 954 ASP B C 1
ATOM 18434 O O . ASP B 1 954 ? -10.945 61.375 24.812 1 78.12 954 ASP B O 1
ATOM 18438 N N . LYS B 1 955 ? -12.914 61.062 25.922 1 79.5 955 LYS B N 1
ATOM 18439 C CA . LYS B 1 955 ? -13.672 62.094 25.219 1 79.5 955 LYS B CA 1
ATOM 18440 C C . LYS B 1 955 ? -13.125 63.469 25.547 1 79.5 955 LYS B C 1
ATOM 18442 O O . LYS B 1 955 ? -13.141 64.375 24.703 1 79.5 955 LYS B O 1
ATOM 18447 N N . GLN B 1 956 ? -12.68 63.656 26.719 1 84.44 956 GLN B N 1
ATOM 18448 C CA . GLN B 1 956 ? -12.125 64.938 27.125 1 84.44 956 GLN B CA 1
ATOM 18449 C C . GLN B 1 956 ? -10.898 65.312 26.297 1 84.44 956 GLN B C 1
ATOM 18451 O O . GLN B 1 956 ? -10.711 66.5 25.938 1 84.44 956 GLN B O 1
ATOM 18456 N N . ALA B 1 957 ? -10.125 64.312 26.016 1 85.75 957 ALA B N 1
ATOM 18457 C CA . ALA B 1 957 ? -8.953 64.562 25.188 1 85.75 957 ALA B CA 1
ATOM 18458 C C . ALA B 1 957 ? -9.352 65.062 23.797 1 85.75 957 ALA B C 1
ATOM 18460 O O . ALA B 1 957 ? -8.68 65.938 23.219 1 85.75 957 ALA B O 1
ATOM 18461 N N . LEU B 1 958 ? -10.375 64.562 23.328 1 82.25 958 LEU B N 1
ATOM 18462 C CA . LEU B 1 958 ? -10.852 64.938 22.016 1 82.25 958 LEU B CA 1
ATOM 18463 C C . LEU B 1 958 ? -11.273 66.438 22 1 82.25 958 LEU B C 1
ATOM 18465 O O . LEU B 1 958 ? -11.016 67.125 21.031 1 82.25 958 LEU B O 1
ATOM 18469 N N . GLU B 1 959 ? -11.922 66.812 23 1 85.25 959 GLU B N 1
ATOM 18470 C CA . GLU B 1 959 ? -12.383 68.188 23.094 1 85.25 959 GLU B CA 1
ATOM 18471 C C . GLU B 1 959 ? -11.203 69.125 23.156 1 85.25 959 GLU B C 1
ATOM 18473 O O . GLU B 1 959 ? -11.227 70.188 22.516 1 85.25 959 GLU B O 1
ATOM 18478 N N . ILE B 1 960 ? -10.234 68.812 23.891 1 89 960 ILE B N 1
ATOM 18479 C CA . ILE B 1 960 ? -9.047 69.625 24.016 1 89 960 ILE B CA 1
ATOM 18480 C C . ILE B 1 960 ? -8.344 69.688 22.656 1 89 960 ILE B C 1
ATOM 18482 O O . ILE B 1 960 ? -7.867 70.75 22.266 1 89 960 ILE B O 1
ATOM 18486 N N . LEU B 1 961 ? -8.305 68.625 21.953 1 88.12 961 LEU B N 1
ATOM 18487 C CA . LEU B 1 961 ? -7.66 68.625 20.656 1 88.12 961 LEU B CA 1
ATOM 18488 C C . LEU B 1 961 ? -8.422 69.5 19.656 1 88.12 961 LEU B C 1
ATOM 18490 O O . LEU B 1 961 ? -7.812 70.188 18.859 1 88.12 961 LEU B O 1
ATOM 18494 N N . ARG B 1 962 ? -9.672 69.375 19.734 1 83.38 962 ARG B N 1
ATOM 18495 C CA . ARG B 1 962 ? -10.484 70.188 18.859 1 83.38 962 ARG B CA 1
ATOM 18496 C C . ARG B 1 962 ? -10.203 71.688 19.094 1 83.38 962 ARG B C 1
ATOM 18498 O O . ARG B 1 962 ? -10.078 72.5 18.141 1 83.38 962 ARG B O 1
ATOM 18505 N N . LYS B 1 963 ? -10.148 72.062 20.312 1 88.25 963 LYS B N 1
ATOM 18506 C CA . LYS B 1 963 ? -9.859 73.438 20.672 1 88.25 963 LYS B CA 1
ATOM 18507 C C . LYS B 1 963 ? -8.484 73.875 20.172 1 88.25 963 LYS B C 1
ATOM 18509 O O . LYS B 1 963 ? -8.312 75 19.688 1 88.25 963 LYS B O 1
ATOM 18514 N N . SER B 1 964 ? -7.582 73 20.312 1 89.69 964 SER B N 1
ATOM 18515 C CA . SER B 1 964 ? -6.219 73.312 19.891 1 89.69 964 SER B CA 1
ATOM 18516 C C . SER B 1 964 ? -6.125 73.438 18.375 1 89.69 964 SER B C 1
ATOM 18518 O O . SER B 1 964 ? -5.438 74.375 17.891 1 89.69 964 SER B O 1
ATOM 18520 N N . TYR B 1 965 ? -6.828 72.625 17.672 1 87.19 965 TYR B N 1
ATOM 18521 C CA . TYR B 1 965 ? -6.773 72.688 16.219 1 87.19 965 TYR B CA 1
ATOM 18522 C C . TYR B 1 965 ? -7.57 73.875 15.672 1 87.19 965 TYR B C 1
ATOM 18524 O O . TYR B 1 965 ? -7.34 74.312 14.547 1 87.19 965 TYR B O 1
ATOM 18532 N N . ASN B 1 966 ? -8.422 74.375 16.484 1 85.62 966 ASN B N 1
ATOM 18533 C CA . ASN B 1 966 ? -9.148 75.625 16.109 1 85.62 966 ASN B CA 1
ATOM 18534 C C . ASN B 1 966 ? -8.336 76.875 16.406 1 85.62 966 ASN B C 1
ATOM 18536 O O . ASN B 1 966 ? -8.547 77.875 15.781 1 85.62 966 ASN B O 1
ATOM 18540 N N . ALA B 1 967 ? -7.441 76.812 17.297 1 90.56 967 ALA B N 1
ATOM 18541 C CA . ALA B 1 967 ? -6.668 77.938 17.75 1 90.56 967 ALA B CA 1
ATOM 18542 C C . ALA B 1 967 ? -5.637 78.375 16.703 1 90.56 967 ALA B C 1
ATOM 18544 O O . ALA B 1 967 ? -5.402 79.562 16.484 1 90.56 967 ALA B O 1
ATOM 18545 N N . PHE B 1 968 ? -5.008 77.438 16.094 1 92.12 968 PHE B N 1
ATOM 18546 C CA . PHE B 1 968 ? -3.941 77.75 15.148 1 92.12 968 PHE B CA 1
ATOM 18547 C C . PHE B 1 968 ? -3.984 76.812 13.945 1 92.12 968 PHE B C 1
ATOM 18549 O O . PHE B 1 968 ? -4.574 75.75 14.016 1 92.12 968 PHE B O 1
ATOM 18556 N N . GLN B 1 969 ? -3.346 77.312 12.906 1 87.94 969 GLN B N 1
ATOM 18557 C CA . GLN B 1 969 ? -3.139 76.438 11.734 1 87.94 969 GLN B CA 1
ATOM 18558 C C . GLN B 1 969 ? -1.984 75.438 11.961 1 87.94 969 GLN B C 1
ATOM 18560 O O . GLN B 1 969 ? -1.117 75.688 12.805 1 87.94 969 GLN B O 1
ATOM 18565 N N . ASN B 1 970 ? -2.021 74.375 11.188 1 89 970 ASN B N 1
ATOM 18566 C CA . ASN B 1 970 ? -0.933 73.438 11.266 1 89 970 ASN B CA 1
ATOM 18567 C C . ASN B 1 970 ? 0.4 74.062 10.859 1 89 970 ASN B C 1
ATOM 18569 O O . ASN B 1 970 ? 0.437 74.938 10.039 1 89 970 ASN B O 1
ATOM 18573 N N . LEU B 1 971 ? 1.407 73.562 11.461 1 90.69 971 LEU B N 1
ATOM 18574 C CA . LEU B 1 971 ? 2.748 74.062 11.195 1 90.69 971 LEU B CA 1
ATOM 18575 C C . LEU B 1 971 ? 3.086 73.938 9.711 1 90.69 971 LEU B C 1
ATOM 18577 O O . LEU B 1 971 ? 2.977 72.875 9.125 1 90.69 971 LEU B O 1
ATOM 18581 N N . SER B 1 972 ? 3.375 75.125 9.156 1 89.12 972 SER B N 1
ATOM 18582 C CA . SER B 1 972 ? 3.836 75.188 7.773 1 89.12 972 SER B CA 1
ATOM 18583 C C . SER B 1 972 ? 5.355 75.062 7.691 1 89.12 972 SER B C 1
ATOM 18585 O O . SER B 1 972 ? 6.07 75.75 8.438 1 89.12 972 SER B O 1
ATOM 18587 N N . PHE B 1 973 ? 5.762 74.312 6.824 1 88.69 973 PHE B N 1
ATOM 18588 C CA . PHE B 1 973 ? 7.203 74.125 6.684 1 88.69 973 PHE B CA 1
ATOM 18589 C C . PHE B 1 973 ? 7.82 75.312 5.945 1 88.69 973 PHE B C 1
ATOM 18591 O O . PHE B 1 973 ? 9.047 75.375 5.824 1 88.69 973 PHE B O 1
ATOM 18598 N N . ASP B 1 974 ? 6.977 76.188 5.543 1 86.81 974 ASP B N 1
ATOM 18599 C CA . ASP B 1 974 ? 7.488 77.5 5.086 1 86.81 974 ASP B CA 1
ATOM 18600 C C . ASP B 1 974 ? 7.941 78.312 6.266 1 86.81 974 ASP B C 1
ATOM 18602 O O . ASP B 1 974 ? 8.844 79.188 6.129 1 86.81 974 ASP B O 1
ATOM 18606 N N . TYR B 1 975 ? 7.293 78.188 7.324 1 92.75 975 TYR B N 1
ATOM 18607 C CA . TYR B 1 975 ? 7.656 78.875 8.539 1 92.75 975 TYR B CA 1
ATOM 18608 C C . TYR B 1 975 ? 8.945 78.375 9.133 1 92.75 975 TYR B C 1
ATOM 18610 O O . TYR B 1 975 ? 9.867 79.125 9.43 1 92.75 975 TYR B O 1
ATOM 18618 N N . ILE B 1 976 ? 9.039 77.062 9.344 1 93.44 976 ILE B N 1
ATOM 18619 C CA . ILE B 1 976 ? 10.242 76.375 9.789 1 93.44 976 ILE B CA 1
ATOM 18620 C C . ILE B 1 976 ? 10.211 74.938 9.32 1 93.44 976 ILE B C 1
ATOM 18622 O O . ILE B 1 976 ? 9.211 74.25 9.5 1 93.44 976 ILE B O 1
ATOM 18626 N N . ASP B 1 977 ? 11.273 74.5 8.711 1 92.88 977 ASP B N 1
ATOM 18627 C CA . ASP B 1 977 ? 11.352 73.125 8.164 1 92.88 977 ASP B CA 1
ATOM 18628 C C . ASP B 1 977 ? 12.5 72.375 8.797 1 92.88 977 ASP B C 1
ATOM 18630 O O . ASP B 1 977 ? 13.375 72.938 9.438 1 92.88 977 ASP B O 1
ATOM 18634 N N . PHE B 1 978 ? 12.398 71 8.727 1 93.62 978 PHE B N 1
ATOM 18635 C CA . PHE B 1 978 ? 13.375 70.125 9.359 1 93.62 978 PHE B CA 1
ATOM 18636 C C . PHE B 1 978 ? 13.867 69.062 8.383 1 93.62 978 PHE B C 1
ATOM 18638 O O . PHE B 1 978 ? 13.188 68.75 7.41 1 93.62 978 PHE B O 1
ATOM 18645 N N . ARG B 1 979 ? 14.977 68.5 8.594 1 89.31 979 ARG B N 1
ATOM 18646 C CA . ARG B 1 979 ? 15.492 67.438 7.762 1 89.31 979 ARG B CA 1
ATOM 18647 C C . ARG B 1 979 ? 16.484 66.562 8.539 1 89.31 979 ARG B C 1
ATOM 18649 O O . ARG B 1 979 ? 17.016 67 9.562 1 89.31 979 ARG B O 1
ATOM 18656 N N . ARG B 1 980 ? 16.672 65.312 8.016 1 87.94 980 ARG B N 1
ATOM 18657 C CA . ARG B 1 980 ? 17.75 64.438 8.469 1 87.94 980 ARG B CA 1
ATOM 18658 C C . ARG B 1 980 ? 19.031 64.75 7.699 1 87.94 980 ARG B C 1
ATOM 18660 O O . ARG B 1 980 ? 19 64.938 6.48 1 87.94 980 ARG B O 1
ATOM 18667 N N . GLU B 1 981 ? 20.016 64.875 8.539 1 89.62 981 GLU B N 1
ATOM 18668 C CA . GLU B 1 981 ? 21.281 65.188 7.887 1 89.62 981 GLU B CA 1
ATOM 18669 C C . GLU B 1 981 ? 22 63.938 7.41 1 89.62 981 GLU B C 1
ATOM 18671 O O . GLU B 1 981 ? 22.344 63.812 6.234 1 89.62 981 GLU B O 1
ATOM 18676 N N . LEU B 1 982 ? 22.234 62.969 8.312 1 90.62 982 LEU B N 1
ATOM 18677 C CA . LEU B 1 982 ? 22.906 61.719 7.992 1 90.62 982 LEU B CA 1
ATOM 18678 C C . LEU B 1 982 ? 22.078 60.531 8.438 1 90.62 982 LEU B C 1
ATOM 18680 O O . LEU B 1 982 ? 21.188 60.656 9.281 1 90.62 982 LEU B O 1
ATOM 18684 N N . ASP B 1 983 ? 22.234 59.375 7.773 1 87.5 983 ASP B N 1
ATOM 18685 C CA . ASP B 1 983 ? 21.578 58.094 8.094 1 87.5 983 ASP B CA 1
ATOM 18686 C C . ASP B 1 983 ? 22.562 57.125 8.711 1 87.5 983 ASP B C 1
ATOM 18688 O O . ASP B 1 983 ? 23.656 56.906 8.172 1 87.5 983 ASP B O 1
ATOM 18692 N N . MET B 1 984 ? 22.156 56.562 9.75 1 82.81 984 MET B N 1
ATOM 18693 C CA . MET B 1 984 ? 23.078 55.719 10.516 1 82.81 984 MET B CA 1
ATOM 18694 C C . MET B 1 984 ? 23.5 54.5 9.711 1 82.81 984 MET B C 1
ATOM 18696 O O . MET B 1 984 ? 24.562 53.906 9.961 1 82.81 984 MET B O 1
ATOM 18700 N N . THR B 1 985 ? 22.594 54.094 8.812 1 70.44 985 THR B N 1
ATOM 18701 C CA . THR B 1 985 ? 22.891 52.906 8.023 1 70.44 985 THR B CA 1
ATOM 18702 C C . THR B 1 985 ? 23.625 53.25 6.742 1 70.44 985 THR B C 1
ATOM 18704 O O . THR B 1 985 ? 24.656 52.656 6.422 1 70.44 985 THR B O 1
ATOM 18707 N N . ASN B 1 986 ? 23.219 54.344 6.055 1 73.12 986 ASN B N 1
ATOM 18708 C CA . ASN B 1 986 ? 23.734 54.688 4.734 1 73.12 986 ASN B CA 1
ATOM 18709 C C . ASN B 1 986 ? 25.047 55.438 4.836 1 73.12 986 ASN B C 1
ATOM 18711 O O . ASN B 1 986 ? 25.844 55.469 3.889 1 73.12 986 ASN B O 1
ATOM 18715 N N . ASP B 1 987 ? 25.312 56.125 5.969 1 84.56 987 ASP B N 1
ATOM 18716 C CA . ASP B 1 987 ? 26.484 57 6.094 1 84.56 987 ASP B CA 1
ATOM 18717 C C . ASP B 1 987 ? 27.453 56.438 7.133 1 84.56 987 ASP B C 1
ATOM 18719 O O . ASP B 1 987 ? 28.234 57.188 7.73 1 84.56 987 ASP B O 1
ATOM 18723 N N . LYS B 1 988 ? 27.359 55.156 7.258 1 81.19 988 LYS B N 1
ATOM 18724 C CA . LYS B 1 988 ? 28.141 54.469 8.297 1 81.19 988 LYS B CA 1
ATOM 18725 C C . LYS B 1 988 ? 29.641 54.75 8.094 1 81.19 988 LYS B C 1
ATOM 18727 O O . LYS B 1 988 ? 30.391 54.781 9.062 1 81.19 988 LYS B O 1
ATOM 18732 N N . ASP B 1 989 ? 30.078 54.969 6.898 1 80.56 989 ASP B N 1
ATOM 18733 C CA . ASP B 1 989 ? 31.484 55.125 6.555 1 80.56 989 ASP B CA 1
ATOM 18734 C C . ASP B 1 989 ? 32.031 56.438 7.141 1 80.56 989 ASP B C 1
ATOM 18736 O O . ASP B 1 989 ? 33.25 56.594 7.293 1 80.56 989 ASP B O 1
ATOM 18740 N N . LEU B 1 990 ? 31.219 57.375 7.598 1 89.5 990 LEU B N 1
ATOM 18741 C CA . LEU B 1 990 ? 31.625 58.688 8.109 1 89.5 990 LEU B CA 1
ATOM 18742 C C . LEU B 1 990 ? 31.828 58.625 9.617 1 89.5 990 LEU B C 1
ATOM 18744 O O . LEU B 1 990 ? 32.438 59.531 10.195 1 89.5 990 LEU B O 1
ATOM 18748 N N . PHE B 1 991 ? 31.344 57.594 10.25 1 88.31 991 PHE B N 1
ATOM 18749 C CA . PHE B 1 991 ? 31.219 57.625 11.703 1 88.31 991 PHE B CA 1
ATOM 18750 C C . PHE B 1 991 ? 32.469 57.062 12.367 1 88.31 991 PHE B C 1
ATOM 18752 O O . PHE B 1 991 ? 32.906 55.969 12.078 1 88.31 991 PHE B O 1
ATOM 18759 N N . ILE B 1 992 ? 33.031 57.969 13.25 1 87.31 992 ILE B N 1
ATOM 18760 C CA . ILE B 1 992 ? 34.219 57.594 14 1 87.31 992 ILE B CA 1
ATOM 18761 C C . ILE B 1 992 ? 33.875 57.375 15.477 1 87.31 992 ILE B C 1
ATOM 18763 O O . ILE B 1 992 ? 33.25 58.25 16.094 1 87.31 992 ILE B O 1
ATOM 18767 N N . GLU B 1 993 ? 34.25 56.344 16.125 1 83.75 993 GLU B N 1
ATOM 18768 C CA . GLU B 1 993 ? 33.844 56 17.469 1 83.75 993 GLU B CA 1
ATOM 18769 C C . GLU B 1 993 ? 34.812 56.562 18.516 1 83.75 993 GLU B C 1
ATOM 18771 O O . GLU B 1 993 ? 34.406 56.812 19.656 1 83.75 993 GLU B O 1
ATOM 18776 N N . GLU B 1 994 ? 36.062 56.719 18.172 1 78.81 994 GLU B N 1
ATOM 18777 C CA . GLU B 1 994 ? 37.031 57.219 19.125 1 78.81 994 GLU B CA 1
ATOM 18778 C C . GLU B 1 994 ? 37.188 58.75 19 1 78.81 994 GLU B C 1
ATOM 18780 O O . GLU B 1 994 ? 37.344 59.281 17.891 1 78.81 994 GLU B O 1
ATOM 18785 N N . PHE B 1 995 ? 37.125 59.469 20.094 1 79.81 995 PHE B N 1
ATOM 18786 C CA . PHE B 1 995 ? 37.281 60.938 20.109 1 79.81 995 PHE B CA 1
ATOM 18787 C C . PHE B 1 995 ? 38.719 61.344 19.797 1 79.81 995 PHE B C 1
ATOM 18789 O O . PHE B 1 995 ? 39.656 60.781 20.359 1 79.81 995 PHE B O 1
ATOM 18796 N N . ARG B 1 996 ? 39.031 62.156 18.844 1 80.94 996 ARG B N 1
ATOM 18797 C CA . ARG B 1 996 ? 40.281 62.875 18.562 1 80.94 996 ARG B CA 1
ATOM 18798 C C . ARG B 1 996 ? 40.031 64.375 18.422 1 80.94 996 ARG B C 1
ATOM 18800 O O . ARG B 1 996 ? 38.938 64.812 18.062 1 80.94 996 ARG B O 1
ATOM 18807 N N . GLU B 1 997 ? 41 65.062 18.828 1 80.12 997 GLU B N 1
ATOM 18808 C CA . GLU B 1 997 ? 40.938 66.562 18.719 1 80.12 997 GLU B CA 1
ATOM 18809 C C . GLU B 1 997 ? 40.656 67 17.281 1 80.12 997 GLU B C 1
ATOM 18811 O O . GLU B 1 997 ? 41.219 66.438 16.344 1 80.12 997 GLU B O 1
ATOM 18816 N N . GLY B 1 998 ? 39.719 67.812 17.094 1 83.62 998 GLY B N 1
ATOM 18817 C CA . GLY B 1 998 ? 39.406 68.312 15.773 1 83.62 998 GLY B CA 1
ATOM 18818 C C . GLY B 1 998 ? 38.188 67.688 15.148 1 83.62 998 GLY B C 1
ATOM 18819 O O . GLY B 1 998 ? 37.656 68.188 14.141 1 83.62 998 GLY B O 1
ATOM 18820 N N . LEU B 1 999 ? 37.656 66.688 15.75 1 91.56 999 LEU B N 1
ATOM 18821 C CA . LEU B 1 999 ? 36.5 66 15.203 1 91.56 999 LEU B CA 1
ATOM 18822 C C . LEU B 1 999 ? 35.188 66.625 15.68 1 91.56 999 LEU B C 1
ATOM 18824 O O . LEU B 1 999 ? 35.156 67.25 16.766 1 91.56 999 LEU B O 1
ATOM 18828 N N . LEU B 1 1000 ? 34.25 66.562 14.828 1 94.19 1000 LEU B N 1
ATOM 18829 C CA . LEU B 1 1000 ? 32.906 67.062 15.164 1 94.19 1000 LEU B CA 1
ATOM 18830 C C . LEU B 1 1000 ? 32.062 66 15.773 1 94.19 1000 LEU B C 1
ATOM 18832 O O . LEU B 1 1000 ? 32.062 64.875 15.305 1 94.19 1000 LEU B O 1
ATOM 18836 N N . PRO B 1 1001 ? 31.438 66.312 16.828 1 94.38 1001 PRO B N 1
ATOM 18837 C CA . PRO B 1 1001 ? 30.531 65.312 17.391 1 94.38 1001 PRO B CA 1
ATOM 18838 C C . PRO B 1 1001 ? 29.328 65.062 16.5 1 94.38 1001 PRO B C 1
ATOM 18840 O O . PRO B 1 1001 ? 28.781 66 15.898 1 94.38 1001 PRO B O 1
ATOM 18843 N N . LEU B 1 1002 ? 28.922 63.781 16.344 1 94.44 1002 LEU B N 1
ATOM 18844 C CA . LEU B 1 1002 ? 27.672 63.438 15.68 1 94.44 1002 LEU B CA 1
ATOM 18845 C C . LEU B 1 1002 ? 26.531 63.344 16.688 1 94.44 1002 LEU B C 1
ATOM 18847 O O . LEU B 1 1002 ? 26.531 62.469 17.562 1 94.44 1002 LEU B O 1
ATOM 18851 N N . TYR B 1 1003 ? 25.609 64.25 16.594 1 94 1003 TYR B N 1
ATOM 18852 C CA . TYR B 1 1003 ? 24.484 64.25 17.531 1 94 1003 TYR B CA 1
ATOM 18853 C C . TYR B 1 1003 ? 23.438 63.219 17.172 1 94 1003 TYR B C 1
ATOM 18855 O O . TYR B 1 1003 ? 22.922 63.219 16.047 1 94 1003 TYR B O 1
ATOM 18863 N N . GLU B 1 1004 ? 23.203 62.375 18.094 1 93 1004 GLU B N 1
ATOM 18864 C CA . GLU B 1 1004 ? 22.094 61.438 18.031 1 93 1004 GLU B CA 1
ATOM 18865 C C . GLU B 1 1004 ? 20.953 61.875 18.938 1 93 1004 GLU B C 1
ATOM 18867 O O . GLU B 1 1004 ? 21.156 62.625 19.875 1 93 1004 GLU B O 1
ATOM 18872 N N . GLY B 1 1005 ? 19.766 61.344 18.594 1 91.5 1005 GLY B N 1
ATOM 18873 C CA . GLY B 1 1005 ? 18.609 61.75 19.375 1 91.5 1005 GLY B CA 1
ATOM 18874 C C . GLY B 1 1005 ? 18.812 61.562 20.875 1 91.5 1005 GLY B C 1
ATOM 18875 O O . GLY B 1 1005 ? 18.344 62.406 21.656 1 91.5 1005 GLY B O 1
ATOM 18876 N N . LYS B 1 1006 ? 19.547 60.594 21.281 1 90.25 1006 LYS B N 1
ATOM 18877 C CA . LYS B 1 1006 ? 19.734 60.312 22.703 1 90.25 1006 LYS B CA 1
ATOM 18878 C C . LYS B 1 1006 ? 20.578 61.375 23.375 1 90.25 1006 LYS B C 1
ATOM 18880 O O . LYS B 1 1006 ? 20.578 61.5 24.609 1 90.25 1006 LYS B O 1
ATOM 18885 N N . MET B 1 1007 ? 21.219 62.25 22.719 1 93.19 1007 MET B N 1
ATOM 18886 C CA . MET B 1 1007 ? 22.109 63.25 23.266 1 93.19 1007 MET B CA 1
ATOM 18887 C C . MET B 1 1007 ? 21.344 64.5 23.641 1 93.19 1007 MET B C 1
ATOM 18889 O O . MET B 1 1007 ? 21.875 65.375 24.344 1 93.19 1007 MET B O 1
ATOM 18893 N N . ILE B 1 1008 ? 20.109 64.562 23.203 1 93.69 1008 ILE B N 1
ATOM 18894 C CA . ILE B 1 1008 ? 19.359 65.75 23.469 1 93.69 1008 ILE B CA 1
ATOM 18895 C C . ILE B 1 1008 ? 18.172 65.438 24.375 1 93.69 1008 ILE B C 1
ATOM 18897 O O . ILE B 1 1008 ? 17.641 64.312 24.359 1 93.69 1008 ILE B O 1
ATOM 18901 N N . HIS B 1 1009 ? 17.844 66.312 25.156 1 94.81 1009 HIS B N 1
ATOM 18902 C CA . HIS B 1 1009 ? 16.609 66.375 25.938 1 94.81 1009 HIS B CA 1
ATOM 18903 C C . HIS B 1 1009 ? 15.992 67.75 25.922 1 94.81 1009 HIS B C 1
ATOM 18905 O O . HIS B 1 1009 ? 16.516 68.688 25.266 1 94.81 1009 HIS B O 1
ATOM 18911 N N . GLN B 1 1010 ? 14.914 68.062 26.625 1 95.62 1010 GLN B N 1
ATOM 18912 C CA . GLN B 1 1010 ? 14.297 69.375 26.594 1 95.62 1010 GLN B CA 1
ATOM 18913 C C . GLN B 1 1010 ? 15.281 70.438 27 1 95.62 1010 GLN B C 1
ATOM 18915 O O . GLN B 1 1010 ? 15.75 70.438 28.141 1 95.62 1010 GLN B O 1
ATOM 18920 N N . PHE B 1 1011 ? 15.602 71.375 26.141 1 96.81 1011 PHE B N 1
ATOM 18921 C CA . PHE B 1 1011 ? 16.484 72.562 26.359 1 96.81 1011 PHE B CA 1
ATOM 18922 C C . PHE B 1 1011 ? 17.875 72.062 26.781 1 96.81 1011 PHE B C 1
ATOM 18924 O O . PHE B 1 1011 ? 18.547 72.75 27.547 1 96.81 1011 PHE B O 1
ATOM 18931 N N . ASP B 1 1012 ? 18.188 70.875 26.359 1 95.38 1012 ASP B N 1
ATOM 18932 C CA . ASP B 1 1012 ? 19.469 70.312 26.766 1 95.38 1012 ASP B CA 1
ATOM 18933 C C . ASP B 1 1012 ? 20.156 69.625 25.609 1 95.38 1012 ASP B C 1
ATOM 18935 O O . ASP B 1 1012 ? 19.656 68.625 25.094 1 95.38 1012 ASP B O 1
ATOM 18939 N N . ALA B 1 1013 ? 21.297 70.125 25.25 1 94.81 1013 ALA B N 1
ATOM 18940 C CA . ALA B 1 1013 ? 22.047 69.5 24.141 1 94.81 1013 ALA B CA 1
ATOM 18941 C C . ALA B 1 1013 ? 23.156 68.625 24.656 1 94.81 1013 ALA B C 1
ATOM 18943 O O . ALA B 1 1013 ? 23.953 68.062 23.875 1 94.81 1013 ALA B O 1
ATOM 18944 N N . ASN B 1 1014 ? 23.25 68.375 25.953 1 92.19 1014 ASN B N 1
ATOM 18945 C CA . ASN B 1 1014 ? 24.312 67.562 26.562 1 92.19 1014 ASN B CA 1
ATOM 18946 C C . ASN B 1 1014 ? 23.766 66.5 27.453 1 92.19 1014 ASN B C 1
ATOM 18948 O O . ASN B 1 1014 ? 24.281 66.188 28.531 1 92.19 1014 ASN B O 1
ATOM 18952 N N . PHE B 1 1015 ? 22.703 65.938 27.031 1 92.06 1015 PHE B N 1
ATOM 18953 C CA . PHE B 1 1015 ? 22.016 64.938 27.812 1 92.06 1015 PHE B CA 1
ATOM 18954 C C . PHE B 1 1015 ? 22.828 63.625 27.859 1 92.06 1015 PHE B C 1
ATOM 18956 O O . PHE B 1 1015 ? 22.766 62.875 28.844 1 92.06 1015 PHE B O 1
ATOM 18963 N N . SER B 1 1016 ? 23.578 63.281 26.797 1 90.31 1016 SER B N 1
ATOM 18964 C CA . SER B 1 1016 ? 24.516 62.156 26.75 1 90.31 1016 SER B CA 1
ATOM 18965 C C . SER B 1 1016 ? 25.75 62.5 25.922 1 90.31 1016 SER B C 1
ATOM 18967 O O . SER B 1 1016 ? 25.75 63.469 25.172 1 90.31 1016 SER B O 1
ATOM 18969 N N . GLN B 1 1017 ? 26.688 61.594 26.062 1 87.31 1017 GLN B N 1
ATOM 18970 C CA . GLN B 1 1017 ? 27.922 61.812 25.344 1 87.31 1017 GLN B CA 1
ATOM 18971 C C . GLN B 1 1017 ? 27.844 61.281 23.906 1 87.31 1017 GLN B C 1
ATOM 18973 O O . GLN B 1 1017 ? 27.078 60.375 23.625 1 87.31 1017 GLN B O 1
ATOM 18978 N N . ALA B 1 1018 ? 28.5 61.969 23.109 1 89.62 1018 ALA B N 1
ATOM 18979 C CA . ALA B 1 1018 ? 28.562 61.562 21.703 1 89.62 1018 ALA B CA 1
ATOM 18980 C C . ALA B 1 1018 ? 29.219 60.188 21.578 1 89.62 1018 ALA B C 1
ATOM 18982 O O . ALA B 1 1018 ? 30.25 59.938 22.219 1 89.62 1018 ALA B O 1
ATOM 18983 N N . THR B 1 1019 ? 28.609 59.344 20.922 1 86.62 1019 THR B N 1
ATOM 18984 C CA . THR B 1 1019 ? 29.172 58 20.656 1 86.62 1019 THR B CA 1
ATOM 18985 C C . THR B 1 1019 ? 30 58.031 19.375 1 86.62 1019 THR B C 1
ATOM 18987 O O . THR B 1 1019 ? 30.969 57.281 19.25 1 86.62 1019 THR B O 1
ATOM 18990 N N . TYR B 1 1020 ? 29.594 58.812 18.406 1 89.88 1020 TYR B N 1
ATOM 18991 C CA . TYR B 1 1020 ? 30.25 58.906 17.109 1 89.88 1020 TYR B CA 1
ATOM 18992 C C . TYR B 1 1020 ? 30.734 60.312 16.812 1 89.88 1020 TYR B C 1
ATOM 18994 O O . TYR B 1 1020 ? 30.172 61.281 17.344 1 89.88 1020 TYR B O 1
ATOM 19002 N N . PHE B 1 1021 ? 31.75 60.438 16 1 92.44 1021 PHE B N 1
ATOM 19003 C CA . PHE B 1 1021 ? 32.344 61.719 15.617 1 92.44 1021 PHE B CA 1
ATOM 19004 C C . PHE B 1 1021 ? 32.594 61.781 14.109 1 92.44 1021 PHE B C 1
ATOM 19006 O O . PHE B 1 1021 ? 32.562 60.75 13.438 1 92.44 1021 PHE B O 1
ATOM 19013 N N . LEU B 1 1022 ? 32.688 62.969 13.594 1 94.44 1022 LEU B N 1
ATOM 19014 C CA . LEU B 1 1022 ? 32.844 63.156 12.156 1 94.44 1022 LEU B CA 1
ATOM 19015 C C . LEU B 1 1022 ? 34.094 64 11.859 1 94.44 1022 LEU B C 1
ATOM 19017 O O . LEU B 1 1022 ? 34.438 64.938 12.594 1 94.44 1022 LEU B O 1
ATOM 19021 N N . GLU B 1 1023 ? 34.812 63.625 10.82 1 92.81 1023 GLU B N 1
ATOM 19022 C CA . GLU B 1 1023 ? 35.844 64.5 10.266 1 92.81 1023 GLU B CA 1
ATOM 19023 C C . GLU B 1 1023 ? 35.219 65.625 9.438 1 92.81 1023 GLU B C 1
ATOM 19025 O O . GLU B 1 1023 ? 34.469 65.375 8.492 1 92.81 1023 GLU B O 1
ATOM 19030 N N . LYS B 1 1024 ? 35.562 66.875 9.688 1 92.31 1024 LYS B N 1
ATOM 19031 C CA . LYS B 1 1024 ? 34.906 68.062 9.125 1 92.31 1024 LYS B CA 1
ATOM 19032 C C . LYS B 1 1024 ? 34.938 68 7.598 1 92.31 1024 LYS B C 1
ATOM 19034 O O . LYS B 1 1024 ? 33.938 68.25 6.938 1 92.31 1024 LYS B O 1
ATOM 19039 N N . ALA B 1 1025 ? 36.062 67.688 7.113 1 89.62 1025 ALA B N 1
ATOM 19040 C CA . ALA B 1 1025 ? 36.25 67.75 5.664 1 89.62 1025 ALA B CA 1
ATOM 19041 C C . ALA B 1 1025 ? 35.406 66.688 4.965 1 89.62 1025 ALA B C 1
ATOM 19043 O O . ALA B 1 1025 ? 34.75 66.938 3.953 1 89.62 1025 ALA B O 1
ATOM 19044 N N . LYS B 1 1026 ? 35.438 65.562 5.488 1 92.81 1026 LYS B N 1
ATOM 19045 C CA . LYS B 1 1026 ? 34.688 64.438 4.895 1 92.81 1026 LYS B CA 1
ATOM 19046 C C . LYS B 1 1026 ? 33.188 64.688 5.035 1 92.81 1026 LYS B C 1
ATOM 19048 O O . LYS B 1 1026 ? 32.406 64.312 4.152 1 92.81 1026 LYS B O 1
ATOM 19053 N N . PHE B 1 1027 ? 32.875 65.25 6.121 1 93.88 1027 PHE B N 1
ATOM 19054 C CA . PHE B 1 1027 ? 31.5 65.562 6.395 1 93.88 1027 PHE B CA 1
ATOM 19055 C C . PHE B 1 1027 ? 30.984 66.562 5.402 1 93.88 1027 PHE B C 1
ATOM 19057 O O . PHE B 1 1027 ? 29.922 66.438 4.805 1 93.88 1027 PHE B O 1
ATOM 19064 N N . ASP B 1 1028 ? 31.688 67.625 5.148 1 91.88 1028 ASP B N 1
ATOM 19065 C CA . ASP B 1 1028 ? 31.328 68.688 4.203 1 91.88 1028 ASP B CA 1
ATOM 19066 C C . ASP B 1 1028 ? 31.266 68.125 2.779 1 91.88 1028 ASP B C 1
ATOM 19068 O O . ASP B 1 1028 ? 30.359 68.5 2.018 1 91.88 1028 ASP B O 1
ATOM 19072 N N . GLU B 1 1029 ? 32.156 67.25 2.58 1 91.38 1029 GLU B N 1
ATOM 19073 C CA . GLU B 1 1029 ? 32.188 66.625 1.241 1 91.38 1029 GLU B CA 1
ATOM 19074 C C . GLU B 1 1029 ? 30.922 65.812 0.981 1 91.38 1029 GLU B C 1
ATOM 19076 O O . GLU B 1 1029 ? 30.391 65.812 -0.13 1 91.38 1029 GLU B O 1
ATOM 19081 N N . ARG B 1 1030 ? 30.531 65.125 1.943 1 91.5 1030 ARG B N 1
ATOM 19082 C CA . ARG B 1 1030 ? 29.344 64.25 1.833 1 91.5 1030 ARG B CA 1
ATOM 19083 C C . ARG B 1 1030 ? 28.094 65.125 1.555 1 91.5 1030 ARG B C 1
ATOM 19085 O O . ARG B 1 1030 ? 27.203 64.688 0.821 1 91.5 1030 ARG B O 1
ATOM 19092 N N . LEU B 1 1031 ? 28.062 66.312 2.068 1 92.44 1031 LEU B N 1
ATOM 19093 C CA . LEU B 1 1031 ? 26.859 67.125 1.986 1 92.44 1031 LEU B CA 1
ATOM 19094 C C . LEU B 1 1031 ? 26.953 68.125 0.812 1 92.44 1031 LEU B C 1
ATOM 19096 O O . LEU B 1 1031 ? 25.953 68.75 0.452 1 92.44 1031 LEU B O 1
ATOM 19100 N N . LYS B 1 1032 ? 28.078 68.25 0.208 1 90.94 1032 LYS B N 1
ATOM 19101 C CA . LYS B 1 1032 ? 28.344 69.25 -0.828 1 90.94 1032 LYS B CA 1
ATOM 19102 C C . LYS B 1 1032 ? 27.359 69.125 -1.987 1 90.94 1032 LYS B C 1
ATOM 19104 O O . LYS B 1 1032 ? 26.75 70.125 -2.406 1 90.94 1032 LYS B O 1
ATOM 19109 N N . SER B 1 1033 ? 27.297 67.875 -2.428 1 88.56 1033 SER B N 1
ATOM 19110 C CA . SER B 1 1033 ? 26.406 67.688 -3.568 1 88.56 1033 SER B CA 1
ATOM 19111 C C . SER B 1 1033 ? 24.969 68.062 -3.229 1 88.56 1033 SER B C 1
ATOM 19113 O O . SER B 1 1033 ? 24.25 68.562 -4.062 1 88.56 1033 SER B O 1
ATOM 19115 N N . LYS B 1 1034 ? 24.578 67.75 -2.119 1 89.62 1034 LYS B N 1
ATOM 19116 C CA . LYS B 1 1034 ? 23.219 68.062 -1.688 1 89.62 1034 LYS B CA 1
ATOM 19117 C C . LYS B 1 1034 ? 22.984 69.562 -1.586 1 89.62 1034 LYS B C 1
ATOM 19119 O O . LYS B 1 1034 ? 21.938 70.062 -1.974 1 89.62 1034 LYS B O 1
ATOM 19124 N N . GLU B 1 1035 ? 23.969 70.312 -1.067 1 90.12 1035 GLU B N 1
ATOM 19125 C CA . GLU B 1 1035 ? 23.875 71.75 -0.944 1 90.12 1035 GLU B CA 1
ATOM 19126 C C . GLU B 1 1035 ? 23.797 72.438 -2.314 1 90.12 1035 GLU B C 1
ATOM 19128 O O . GLU B 1 1035 ? 23.031 73.375 -2.51 1 90.12 1035 GLU B O 1
ATOM 19133 N N . LEU B 1 1036 ? 24.547 71.875 -3.172 1 88.25 1036 LEU B N 1
ATOM 19134 C CA . LEU B 1 1036 ? 24.531 72.438 -4.527 1 88.25 1036 LEU B CA 1
ATOM 19135 C C . LEU B 1 1036 ? 23.188 72.188 -5.203 1 88.25 1036 LEU B C 1
ATOM 19137 O O . LEU B 1 1036 ? 22.656 73.062 -5.879 1 88.25 1036 LEU B O 1
ATOM 19141 N N . TYR B 1 1037 ? 22.766 71.062 -4.977 1 89.12 1037 TYR B N 1
ATOM 19142 C CA . TYR B 1 1037 ? 21.469 70.688 -5.547 1 89.12 1037 TYR B CA 1
ATOM 19143 C C . TYR B 1 1037 ? 20.359 71.562 -4.961 1 89.12 1037 TYR B C 1
ATOM 19145 O O . TYR B 1 1037 ? 19.484 72 -5.688 1 89.12 1037 TYR B O 1
ATOM 19153 N N . ARG B 1 1038 ? 20.391 71.75 -3.717 1 89.81 1038 ARG B N 1
ATOM 19154 C CA . ARG B 1 1038 ? 19.391 72.562 -3.039 1 89.81 1038 ARG B CA 1
ATOM 19155 C C . ARG B 1 1038 ? 19.406 74 -3.561 1 89.81 1038 ARG B C 1
ATOM 19157 O O . ARG B 1 1038 ? 18.344 74.625 -3.764 1 89.81 1038 ARG B O 1
ATOM 19164 N N . ALA B 1 1039 ? 20.516 74.562 -3.764 1 88.81 1039 ALA B N 1
ATOM 19165 C CA . ALA B 1 1039 ? 20.656 75.875 -4.301 1 88.81 1039 ALA B CA 1
ATOM 19166 C C . ALA B 1 1039 ? 20.094 76 -5.723 1 88.81 1039 ALA B C 1
ATOM 19168 O O . ALA B 1 1039 ? 19.375 76.938 -6.059 1 88.81 1039 ALA B O 1
ATOM 19169 N N . LYS B 1 1040 ? 20.406 74.938 -6.461 1 87.81 1040 LYS B N 1
ATOM 19170 C CA . LYS B 1 1040 ? 19.922 74.875 -7.836 1 87.81 1040 LYS B CA 1
ATOM 19171 C C . LYS B 1 1040 ? 18.406 74.812 -7.875 1 87.81 1040 LYS B C 1
ATOM 19173 O O . LYS B 1 1040 ? 17.75 75.438 -8.672 1 87.81 1040 LYS B O 1
ATOM 19178 N N . LYS B 1 1041 ? 17.938 74 -7.098 1 87.62 1041 LYS B N 1
ATOM 19179 C CA . LYS B 1 1041 ? 16.484 73.75 -7.055 1 87.62 1041 LYS B CA 1
ATOM 19180 C C . LYS B 1 1041 ? 15.75 75 -6.602 1 87.62 1041 LYS B C 1
ATOM 19182 O O . LYS B 1 1041 ? 14.688 75.375 -7.137 1 87.62 1041 LYS B O 1
ATOM 19187 N N . ALA B 1 1042 ? 16.281 75.688 -5.621 1 87.12 1042 ALA B N 1
ATOM 19188 C CA . ALA B 1 1042 ? 15.625 76.875 -5.035 1 87.12 1042 ALA B CA 1
ATOM 19189 C C . ALA B 1 1042 ? 15.766 78.062 -5.938 1 87.12 1042 ALA B C 1
ATOM 19191 O O . ALA B 1 1042 ? 14.859 78.938 -6.02 1 87.12 1042 ALA B O 1
ATOM 19192 N N . THR B 1 1043 ? 16.938 78.25 -6.707 1 87.56 1043 THR B N 1
ATOM 19193 C CA . THR B 1 1043 ? 17.219 79.5 -7.387 1 87.56 1043 THR B CA 1
ATOM 19194 C C . THR B 1 1043 ? 17.266 79.312 -8.898 1 87.56 1043 THR B C 1
ATOM 19196 O O . THR B 1 1043 ? 17.203 80.312 -9.664 1 87.56 1043 THR B O 1
ATOM 19199 N N . GLY B 1 1044 ? 17.422 78.062 -9.367 1 82.38 1044 GLY B N 1
ATOM 19200 C CA . GLY B 1 1044 ? 17.562 77.75 -10.781 1 82.38 1044 GLY B CA 1
ATOM 19201 C C . GLY B 1 1044 ? 18.969 78 -11.312 1 82.38 1044 GLY B C 1
ATOM 19202 O O . GLY B 1 1044 ? 19.25 77.75 -12.484 1 82.38 1044 GLY B O 1
ATOM 19203 N N . LYS B 1 1045 ? 19.812 78.5 -10.445 1 82.81 1045 LYS B N 1
ATOM 19204 C CA . LYS B 1 1045 ? 21.172 78.812 -10.852 1 82.81 1045 LYS B CA 1
ATOM 19205 C C . LYS B 1 1045 ? 22.188 78 -10.086 1 82.81 1045 LYS B C 1
ATOM 19207 O O . LYS B 1 1045 ? 21.891 77.438 -9.023 1 82.81 1045 LYS B O 1
ATOM 19212 N N . GLU B 1 1046 ? 23.344 77.812 -10.711 1 87 1046 GLU B N 1
ATOM 19213 C CA . GLU B 1 1046 ? 24.391 77.062 -10.078 1 87 1046 GLU B CA 1
ATOM 19214 C C . GLU B 1 1046 ? 25.156 77.875 -9.039 1 87 1046 GLU B C 1
ATOM 19216 O O . GLU B 1 1046 ? 25.562 79 -9.328 1 87 1046 GLU B O 1
ATOM 19221 N N . LEU B 1 1047 ? 25.312 77.438 -7.898 1 85.06 1047 LEU B N 1
ATOM 19222 C CA . LEU B 1 1047 ? 26.016 78.125 -6.801 1 85.06 1047 LEU B CA 1
ATOM 19223 C C . LEU B 1 1047 ? 27.516 77.812 -6.863 1 85.06 1047 LEU B C 1
ATOM 19225 O O . LEU B 1 1047 ? 27.906 76.625 -7.137 1 85.06 1047 LEU B O 1
ATOM 19229 N N . ASN B 1 1048 ? 28.328 78.812 -6.691 1 83.88 1048 ASN B N 1
ATOM 19230 C CA . ASN B 1 1048 ? 29.766 78.625 -6.531 1 83.88 1048 ASN B CA 1
ATOM 19231 C C . ASN B 1 1048 ? 30.078 77.812 -5.27 1 83.88 1048 ASN B C 1
ATOM 19233 O O . ASN B 1 1048 ? 29.719 78.188 -4.164 1 83.88 1048 ASN B O 1
ATOM 19237 N N . PRO B 1 1049 ? 30.656 76.625 -5.398 1 88.19 1049 PRO B N 1
ATOM 19238 C CA . PRO B 1 1049 ? 30.906 75.75 -4.262 1 88.19 1049 PRO B CA 1
ATOM 19239 C C . PRO B 1 1049 ? 31.656 76.438 -3.121 1 88.19 1049 PRO B C 1
ATOM 19241 O O . PRO B 1 1049 ? 31.516 76 -1.962 1 88.19 1049 PRO B O 1
ATOM 19244 N N . LYS B 1 1050 ? 32.438 77.5 -3.451 1 82.81 1050 LYS B N 1
ATOM 19245 C CA . LYS B 1 1050 ? 33.219 78.188 -2.422 1 82.81 1050 LYS B CA 1
ATOM 19246 C C . LYS B 1 1050 ? 32.312 79 -1.524 1 82.81 1050 LYS B C 1
ATOM 19248 O O . LYS B 1 1050 ? 32.688 79.375 -0.412 1 82.81 1050 LYS B O 1
ATOM 19253 N N . LEU B 1 1051 ? 31.125 79.25 -1.859 1 85.5 1051 LEU B N 1
ATOM 19254 C CA . LEU B 1 1051 ? 30.219 80.125 -1.122 1 85.5 1051 LEU B CA 1
ATOM 19255 C C . LEU B 1 1051 ? 29.234 79.312 -0.295 1 85.5 1051 LEU B C 1
ATOM 19257 O O . LEU B 1 1051 ? 28.344 79.875 0.351 1 85.5 1051 LEU B O 1
ATOM 19261 N N . ILE B 1 1052 ? 29.438 78 -0.292 1 89.69 1052 ILE B N 1
ATOM 19262 C CA . ILE B 1 1052 ? 28.531 77.125 0.46 1 89.69 1052 ILE B CA 1
ATOM 19263 C C . ILE B 1 1052 ? 28.719 77.375 1.957 1 89.69 1052 ILE B C 1
ATOM 19265 O O . ILE B 1 1052 ? 29.844 77.438 2.447 1 89.69 1052 ILE B O 1
ATOM 19269 N N . LYS B 1 1053 ? 27.672 77.625 2.652 1 90 1053 LYS B N 1
ATOM 19270 C CA . LYS B 1 1053 ? 27.641 77.562 4.109 1 90 1053 LYS B CA 1
ATOM 19271 C C . LYS B 1 1053 ? 26.891 76.312 4.594 1 90 1053 LYS B C 1
ATOM 19273 O O . LYS B 1 1053 ? 25.688 76.188 4.34 1 90 1053 LYS B O 1
ATOM 19278 N N . TYR B 1 1054 ? 27.609 75.438 5.234 1 93.56 1054 TYR B N 1
ATOM 19279 C CA . TYR B 1 1054 ? 27 74.188 5.695 1 93.56 1054 TYR B CA 1
ATOM 19280 C C . TYR B 1 1054 ? 26.141 74.438 6.934 1 93.56 1054 TYR B C 1
ATOM 19282 O O . TYR B 1 1054 ? 26.375 75.375 7.688 1 93.56 1054 TYR B O 1
ATOM 19290 N N . ASP B 1 1055 ? 25.188 73.625 7.195 1 93.5 1055 ASP B N 1
ATOM 19291 C CA . ASP B 1 1055 ? 24.25 73.812 8.305 1 93.5 1055 ASP B CA 1
ATOM 19292 C C . ASP B 1 1055 ? 24.984 73.812 9.641 1 93.5 1055 ASP B C 1
ATOM 19294 O O . ASP B 1 1055 ? 24.547 74.438 10.594 1 93.5 1055 ASP B O 1
ATOM 19298 N N . ARG B 1 1056 ? 26.062 73.125 9.734 1 94.06 1056 ARG B N 1
ATOM 19299 C CA . ARG B 1 1056 ? 26.828 73 10.977 1 94.06 1056 ARG B CA 1
ATOM 19300 C C . ARG B 1 1056 ? 27.344 74.375 11.414 1 94.06 1056 ARG B C 1
ATOM 19302 O O . ARG B 1 1056 ? 27.766 74.562 12.555 1 94.06 1056 ARG B O 1
ATOM 19309 N N . GLU B 1 1057 ? 27.391 75.375 10.555 1 93.5 1057 GLU B N 1
ATOM 19310 C CA . GLU B 1 1057 ? 27.891 76.688 10.859 1 93.5 1057 GLU B CA 1
ATOM 19311 C C . GLU B 1 1057 ? 26.859 77.5 11.602 1 93.5 1057 GLU B C 1
ATOM 19313 O O . GLU B 1 1057 ? 27.156 78.625 12.047 1 93.5 1057 GLU B O 1
ATOM 19318 N N . PHE B 1 1058 ? 25.719 77 11.758 1 95 1058 PHE B N 1
ATOM 19319 C CA . PHE B 1 1058 ? 24.625 77.688 12.406 1 95 1058 PHE B CA 1
ATOM 19320 C C . PHE B 1 1058 ? 24.172 76.938 13.664 1 95 1058 PHE B C 1
ATOM 19322 O O . PHE B 1 1058 ? 24.359 75.75 13.773 1 95 1058 PHE B O 1
ATOM 19329 N N . PHE B 1 1059 ? 23.609 77.812 14.562 1 95.94 1059 PHE B N 1
ATOM 19330 C CA . PHE B 1 1059 ? 22.812 77.125 15.602 1 95.94 1059 PHE B CA 1
ATOM 19331 C C . PHE B 1 1059 ? 21.5 76.625 15.023 1 95.94 1059 PHE B C 1
ATOM 19333 O O . PHE B 1 1059 ? 20.875 77.25 14.18 1 95.94 1059 PHE B O 1
ATOM 19340 N N . ARG B 1 1060 ? 21.172 75.375 15.367 1 96.06 1060 ARG B N 1
ATOM 19341 C CA . ARG B 1 1060 ? 19.969 74.75 14.812 1 96.06 1060 ARG B CA 1
ATOM 19342 C C . ARG B 1 1060 ? 19.062 74.25 15.914 1 96.06 1060 ARG B C 1
ATOM 19344 O O . ARG B 1 1060 ? 19.5 74.062 17.047 1 96.06 1060 ARG B O 1
ATOM 19351 N N . LEU B 1 1061 ? 17.766 74.188 15.57 1 96.56 1061 LEU B N 1
ATOM 19352 C CA . LEU B 1 1061 ? 16.781 73.5 16.422 1 96.56 1061 LEU B CA 1
ATOM 19353 C C . LEU B 1 1061 ? 16.672 72 16.062 1 96.56 1061 LEU B C 1
ATOM 19355 O O . LEU B 1 1061 ? 16.438 71.688 14.898 1 96.56 1061 LEU B O 1
ATOM 19359 N N . GLY B 1 1062 ? 16.969 71.188 17.016 1 95.44 1062 GLY B N 1
ATOM 19360 C CA . GLY B 1 1062 ? 16.859 69.75 16.781 1 95.44 1062 GLY B CA 1
ATOM 19361 C C . GLY B 1 1062 ? 15.805 69.125 17.656 1 95.44 1062 GLY B C 1
ATOM 19362 O O . GLY B 1 1062 ? 15.555 69.5 18.781 1 95.44 1062 GLY B O 1
ATOM 19363 N N . TYR B 1 1063 ? 15.133 68.062 17.125 1 95 1063 TYR B N 1
ATOM 19364 C CA . TYR B 1 1063 ? 14.25 67.25 17.953 1 95 1063 TYR B CA 1
ATOM 19365 C C . TYR B 1 1063 ? 14.562 65.75 17.828 1 95 1063 TYR B C 1
ATOM 19367 O O . TYR B 1 1063 ? 15.125 65.312 16.812 1 95 1063 TYR B O 1
ATOM 19375 N N . ARG B 1 1064 ? 14.188 65 18.828 1 93.62 1064 ARG B N 1
ATOM 19376 C CA . ARG B 1 1064 ? 14.445 63.594 18.938 1 93.62 1064 ARG B CA 1
ATOM 19377 C C . ARG B 1 1064 ? 13.406 62.781 18.172 1 93.62 1064 ARG B C 1
ATOM 19379 O O . ARG B 1 1064 ? 12.203 62.938 18.375 1 93.62 1064 ARG B O 1
ATOM 19386 N N . LYS B 1 1065 ? 13.867 61.906 17.312 1 89.88 1065 LYS B N 1
ATOM 19387 C CA . LYS B 1 1065 ? 12.977 61.062 16.516 1 89.88 1065 LYS B CA 1
ATOM 19388 C C . LYS B 1 1065 ? 12.391 59.938 17.359 1 89.88 1065 LYS B C 1
ATOM 19390 O O . LYS B 1 1065 ? 11.188 59.656 17.281 1 89.88 1065 LYS B O 1
ATOM 19395 N N . ILE B 1 1066 ? 13.242 59.25 18.094 1 86.75 1066 ILE B N 1
ATOM 19396 C CA . ILE B 1 1066 ? 12.82 58.062 18.828 1 86.75 1066 ILE B CA 1
ATOM 19397 C C . ILE B 1 1066 ? 12.148 58.5 20.141 1 86.75 1066 ILE B C 1
ATOM 19399 O O . ILE B 1 1066 ? 12.828 58.812 21.125 1 86.75 1066 ILE B O 1
ATOM 19403 N N . ALA B 1 1067 ? 10.953 58.625 20.266 1 86 1067 ALA B N 1
ATOM 19404 C CA . ALA B 1 1067 ? 10.141 58.938 21.438 1 86 1067 ALA B CA 1
ATOM 19405 C C . ALA B 1 1067 ? 8.711 58.438 21.266 1 86 1067 ALA B C 1
ATOM 19407 O O . ALA B 1 1067 ? 8.148 58.5 20.172 1 86 1067 ALA B O 1
ATOM 19408 N N . SER B 1 1068 ? 8.203 57.875 22.219 1 80.81 1068 SER B N 1
ATOM 19409 C CA . SER B 1 1068 ? 6.875 57.25 22.156 1 80.81 1068 SER B CA 1
ATOM 19410 C C . SER B 1 1068 ? 5.852 58.062 22.938 1 80.81 1068 SER B C 1
ATOM 19412 O O . SER B 1 1068 ? 6.219 58.875 23.797 1 80.81 1068 SER B O 1
ATOM 19414 N N . ASP B 1 1069 ? 4.68 57.75 22.688 1 79.38 1069 ASP B N 1
ATOM 19415 C CA . ASP B 1 1069 ? 3.572 58.406 23.375 1 79.38 1069 ASP B CA 1
ATOM 19416 C C . ASP B 1 1069 ? 3.506 58 24.828 1 79.38 1069 ASP B C 1
ATOM 19418 O O . ASP B 1 1069 ? 2.879 58.656 25.656 1 79.38 1069 ASP B O 1
ATOM 19422 N N . THR B 1 1070 ? 4.23 56.969 25.156 1 76.62 1070 THR B N 1
ATOM 19423 C CA . THR B 1 1070 ? 4.176 56.438 26.531 1 76.62 1070 THR B CA 1
ATOM 19424 C C . THR B 1 1070 ? 5.348 56.969 27.344 1 76.62 1070 THR B C 1
ATOM 19426 O O . THR B 1 1070 ? 5.41 56.75 28.562 1 76.62 1070 THR B O 1
ATOM 19429 N N . ASN B 1 1071 ? 6.262 57.688 26.75 1 83.81 1071 ASN B N 1
ATOM 19430 C CA . ASN B 1 1071 ? 7.422 58.219 27.453 1 83.81 1071 ASN B CA 1
ATOM 19431 C C . ASN B 1 1071 ? 7.043 59.438 28.297 1 83.81 1071 ASN B C 1
ATOM 19433 O O . ASN B 1 1071 ? 5.918 59.938 28.219 1 83.81 1071 ASN B O 1
ATOM 19437 N N . GLU B 1 1072 ? 8.031 59.875 29.109 1 88.81 1072 GLU B N 1
ATOM 19438 C CA . GLU B 1 1072 ? 7.809 61.062 29.906 1 88.81 1072 GLU B CA 1
ATOM 19439 C C . GLU B 1 1072 ? 7.406 62.25 29.031 1 88.81 1072 GLU B C 1
ATOM 19441 O O . GLU B 1 1072 ? 6.5 63 29.391 1 88.81 1072 GLU B O 1
ATOM 19446 N N . ARG B 1 1073 ? 8.094 62.406 27.953 1 91.5 1073 ARG B N 1
ATOM 19447 C CA . ARG B 1 1073 ? 7.805 63.375 26.906 1 91.5 1073 ARG B CA 1
ATOM 19448 C C . ARG B 1 1073 ? 7.902 62.719 25.531 1 91.5 1073 ARG B C 1
ATOM 19450 O O . ARG B 1 1073 ? 8.633 61.75 25.344 1 91.5 1073 ARG B O 1
ATOM 19457 N N . THR B 1 1074 ? 7.152 63.219 24.609 1 91.5 1074 THR B N 1
ATOM 19458 C CA . THR B 1 1074 ? 7.168 62.656 23.25 1 91.5 1074 THR B CA 1
ATOM 19459 C C . THR B 1 1074 ? 7.938 63.594 22.312 1 91.5 1074 THR B C 1
ATOM 19461 O O . THR B 1 1074 ? 8.812 63.125 21.562 1 91.5 1074 THR B O 1
ATOM 19464 N N . LEU B 1 1075 ? 7.617 64.812 22.359 1 94.06 1075 LEU B N 1
ATOM 19465 C CA . LEU B 1 1075 ? 8.375 65.75 21.562 1 94.06 1075 LEU B CA 1
ATOM 19466 C C . LEU B 1 1075 ? 9.469 66.438 22.391 1 94.06 1075 LEU B C 1
ATOM 19468 O O . LEU B 1 1075 ? 9.18 67.188 23.328 1 94.06 1075 LEU B O 1
ATOM 19472 N N . ILE B 1 1076 ? 10.688 66.125 22.141 1 95.81 1076 ILE B N 1
ATOM 19473 C CA . ILE B 1 1076 ? 11.867 66.625 22.859 1 95.81 1076 ILE B CA 1
ATOM 19474 C C . ILE B 1 1076 ? 12.758 67.375 21.906 1 95.81 1076 ILE B C 1
ATOM 19476 O O . ILE B 1 1076 ? 13.219 66.875 20.891 1 95.81 1076 ILE B O 1
ATOM 19480 N N . ALA B 1 1077 ? 12.922 68.625 22.25 1 96.69 1077 ALA B N 1
ATOM 19481 C CA . ALA B 1 1077 ? 13.695 69.438 21.344 1 96.69 1077 ALA B CA 1
ATOM 19482 C C . ALA B 1 1077 ? 14.781 70.25 22.094 1 96.69 1077 ALA B C 1
ATOM 19484 O O . ALA B 1 1077 ? 14.641 70.5 23.281 1 96.69 1077 ALA B O 1
ATOM 19485 N N . SER B 1 1078 ? 15.82 70.562 21.469 1 97.31 1078 SER B N 1
ATOM 19486 C CA . SER B 1 1078 ? 16.938 71.375 21.969 1 97.31 1078 SER B CA 1
ATOM 19487 C C . SER B 1 1078 ? 17.641 72.125 20.859 1 97.31 1078 SER B C 1
ATOM 19489 O O . SER B 1 1078 ? 17.484 71.812 19.672 1 97.31 1078 SER B O 1
ATOM 19491 N N . LEU B 1 1079 ? 18.359 73.125 21.281 1 96.75 1079 LEU B N 1
ATOM 19492 C CA . LEU B 1 1079 ? 19.297 73.75 20.328 1 96.75 1079 LEU B CA 1
ATOM 19493 C C . LEU B 1 1079 ? 20.484 72.812 20.109 1 96.75 1079 LEU B C 1
ATOM 19495 O O . LEU B 1 1079 ? 20.922 72.125 21.031 1 96.75 1079 LEU B O 1
ATOM 19499 N N . LEU B 1 1080 ? 20.875 72.812 18.906 1 96.31 1080 LEU B N 1
ATOM 19500 C CA . LEU B 1 1080 ? 22.109 72.125 18.547 1 96.31 1080 LEU B CA 1
ATOM 19501 C C . LEU B 1 1080 ? 23.25 73.125 18.359 1 96.31 1080 LEU B C 1
ATOM 19503 O O . LEU B 1 1080 ? 23.047 74.188 17.766 1 96.31 1080 LEU B O 1
ATOM 19507 N N . PRO B 1 1081 ? 24.391 72.812 18.953 1 95.31 1081 PRO B N 1
ATOM 19508 C CA . PRO B 1 1081 ? 25.531 73.75 18.797 1 95.31 1081 PRO B CA 1
ATOM 19509 C C . PRO B 1 1081 ? 26.047 73.812 17.359 1 95.31 1081 PRO B C 1
ATOM 19511 O O . PRO B 1 1081 ? 25.672 73 16.531 1 95.31 1081 PRO B O 1
ATOM 19514 N N . LYS B 1 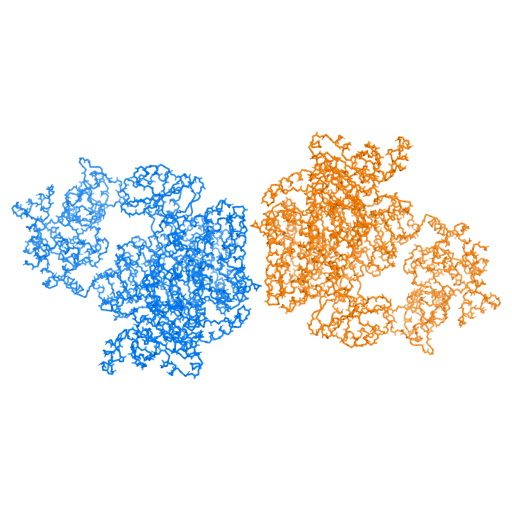1082 ? 26.844 74.812 17.141 1 94 1082 LYS B N 1
ATOM 19515 C CA . LYS B 1 1082 ? 27.578 74.875 15.867 1 94 1082 LYS B CA 1
ATOM 19516 C C . LYS B 1 1082 ? 28.641 73.812 15.797 1 94 1082 LYS B C 1
ATOM 19518 O O . LYS B 1 1082 ? 29 73.188 16.812 1 94 1082 LYS B O 1
ATOM 19523 N N . ASN B 1 1083 ? 28.969 73.438 14.625 1 93.12 1083 ASN B N 1
ATOM 19524 C CA . ASN B 1 1083 ? 30.062 72.5 14.367 1 93.12 1083 ASN B CA 1
ATOM 19525 C C . ASN B 1 1083 ? 29.75 71.062 14.883 1 93.12 1083 ASN B C 1
ATOM 19527 O O . ASN B 1 1083 ? 30.531 70.5 15.617 1 93.12 1083 ASN B O 1
ATOM 19531 N N . CYS B 1 1084 ? 28.594 70.625 14.625 1 94.94 1084 CYS B N 1
ATOM 19532 C CA . CYS B 1 1084 ? 28.203 69.25 14.891 1 94.94 1084 CYS B CA 1
ATOM 19533 C C . CYS B 1 1084 ? 27.391 68.688 13.727 1 94.94 1084 CYS B C 1
ATOM 19535 O O . CYS B 1 1084 ? 26.859 69.438 12.906 1 94.94 1084 CYS B O 1
ATOM 19537 N N . GLY B 1 1085 ? 27.406 67.375 13.594 1 93.5 1085 GLY B N 1
ATOM 19538 C CA . GLY B 1 1085 ? 26.531 66.688 12.656 1 93.5 1085 GLY B CA 1
ATOM 19539 C C . GLY B 1 1085 ? 25.281 66.125 13.312 1 93.5 1085 GLY B C 1
ATOM 19540 O O . GLY B 1 1085 ? 25.219 66 14.539 1 93.5 1085 GLY B O 1
ATOM 19541 N N . GLY B 1 1086 ? 24.25 65.812 12.516 1 93.25 1086 GLY B N 1
ATOM 19542 C CA . GLY B 1 1086 ? 23.031 65.25 13 1 93.25 1086 GLY B CA 1
ATOM 19543 C C . GLY B 1 1086 ? 22.766 63.875 12.391 1 93.25 1086 GLY B C 1
ATOM 19544 O O . GLY B 1 1086 ? 22.781 63.719 11.164 1 93.25 1086 GLY B O 1
ATOM 19545 N N . ALA B 1 1087 ? 22.594 62.812 13.211 1 92.12 1087 ALA B N 1
ATOM 19546 C CA . ALA B 1 1087 ? 22.219 61.469 12.766 1 92.12 1087 ALA B CA 1
ATOM 19547 C C . ALA B 1 1087 ? 20.734 61.438 12.398 1 92.12 1087 ALA B C 1
ATOM 19549 O O . ALA B 1 1087 ? 20.031 62.438 12.492 1 92.12 1087 ALA B O 1
ATOM 19550 N N . ASP B 1 1088 ? 20.266 60.25 11.984 1 87.75 1088 ASP B N 1
ATOM 19551 C CA . ASP B 1 1088 ? 18.891 60.125 11.516 1 87.75 1088 ASP B CA 1
ATOM 19552 C C . ASP B 1 1088 ? 17.906 60.156 12.688 1 87.75 1088 ASP B C 1
ATOM 19554 O O . ASP B 1 1088 ? 16.719 60.375 12.5 1 87.75 1088 ASP B O 1
ATOM 19558 N N . SER B 1 1089 ? 18.406 59.906 13.891 1 89.94 1089 SER B N 1
ATOM 19559 C CA . SER B 1 1089 ? 17.547 59.938 15.07 1 89.94 1089 SER B CA 1
ATOM 19560 C C . SER B 1 1089 ? 17.328 61.375 15.562 1 89.94 1089 SER B C 1
ATOM 19562 O O . SER B 1 1089 ? 16.547 61.594 16.5 1 89.94 1089 SER B O 1
ATOM 19564 N N . THR B 1 1090 ? 18 62.344 14.945 1 91.5 1090 THR B N 1
ATOM 19565 C CA . THR B 1 1090 ? 17.812 63.75 15.281 1 91.5 1090 THR B CA 1
ATOM 19566 C C . THR B 1 1090 ? 17.469 64.562 14.047 1 91.5 1090 THR B C 1
ATOM 19568 O O . THR B 1 1090 ? 18.297 64.688 13.133 1 91.5 1090 THR B O 1
ATOM 19571 N N . TYR B 1 1091 ? 16.266 65.062 14.008 1 93.12 1091 TYR B N 1
ATOM 19572 C CA . TYR B 1 1091 ? 15.906 66.062 12.969 1 93.12 1091 TYR B CA 1
ATOM 19573 C C . TYR B 1 1091 ? 16.344 67.438 13.352 1 93.12 1091 TYR B C 1
ATOM 19575 O O . TYR B 1 1091 ? 16.234 67.875 14.516 1 93.12 1091 TYR B O 1
ATOM 19583 N N . SER B 1 1092 ? 16.953 68.25 12.461 1 94.69 1092 SER B N 1
ATOM 19584 C CA . SER B 1 1092 ? 17.344 69.625 12.719 1 94.69 1092 SER B CA 1
ATOM 19585 C C . SER B 1 1092 ? 16.688 70.562 11.719 1 94.69 1092 SER B C 1
ATOM 19587 O O . SER B 1 1092 ? 16.438 70.188 10.57 1 94.69 1092 SER B O 1
ATOM 19589 N N . ASN B 1 1093 ? 16.391 71.75 12.188 1 95.5 1093 ASN B N 1
ATOM 19590 C CA . ASN B 1 1093 ? 15.758 72.75 11.297 1 95.5 1093 ASN B CA 1
ATOM 19591 C C . ASN B 1 1093 ? 16.703 73.125 10.172 1 95.5 1093 ASN B C 1
ATOM 19593 O O . ASN B 1 1093 ? 17.922 73.188 10.352 1 95.5 1093 ASN B O 1
ATOM 19597 N N . ILE B 1 1094 ? 16.078 73.438 9.062 1 94.38 1094 ILE B N 1
ATOM 19598 C CA . ILE B 1 1094 ? 16.828 74 7.949 1 94.38 1094 ILE B CA 1
ATOM 19599 C C . ILE B 1 1094 ? 17.172 75.438 8.258 1 94.38 1094 ILE B C 1
ATOM 19601 O O . ILE B 1 1094 ? 16.297 76.312 8.203 1 94.38 1094 ILE B O 1
ATOM 19605 N N . PRO B 1 1095 ? 18.422 75.75 8.578 1 94.12 1095 PRO B N 1
ATOM 19606 C CA . PRO B 1 1095 ? 18.766 77.125 9.094 1 94.12 1095 PRO B CA 1
ATOM 19607 C C . PRO B 1 1095 ? 18.844 78.188 7.996 1 94.12 1095 PRO B C 1
ATOM 19609 O O . PRO B 1 1095 ? 18.844 79.375 8.289 1 94.12 1095 PRO B O 1
ATOM 19612 N N . LYS B 1 1096 ? 18.953 77.75 6.746 1 92.56 1096 LYS B N 1
ATOM 19613 C CA . LYS B 1 1096 ? 19.094 78.688 5.652 1 92.56 1096 LYS B CA 1
ATOM 19614 C C . LYS B 1 1096 ? 18.406 78.188 4.387 1 92.56 1096 LYS B C 1
ATOM 19616 O O . LYS B 1 1096 ? 18.312 77 4.164 1 92.56 1096 LYS B O 1
ATOM 19621 N N . GLN B 1 1097 ? 17.906 79.188 3.621 1 89.5 1097 GLN B N 1
ATOM 19622 C CA . GLN B 1 1097 ? 17.344 78.875 2.303 1 89.5 1097 GLN B CA 1
ATOM 19623 C C . GLN B 1 1097 ? 18 79.75 1.229 1 89.5 1097 GLN B C 1
ATOM 19625 O O . GLN B 1 1097 ? 18.297 80.938 1.469 1 89.5 1097 GLN B O 1
ATOM 19630 N N . TYR B 1 1098 ? 18.297 79.125 0.155 1 88.69 1098 TYR B N 1
ATOM 19631 C CA . TYR B 1 1098 ? 18.859 79.875 -0.961 1 88.69 1098 TYR B CA 1
ATOM 19632 C C . TYR B 1 1098 ? 17.766 80.625 -1.72 1 88.69 1098 TYR B C 1
ATOM 19634 O O . TYR B 1 1098 ? 16.703 80.062 -2.02 1 88.69 1098 TYR B O 1
ATOM 19642 N N . VAL B 1 1099 ? 18 81.875 -1.875 1 88.25 1099 VAL B N 1
ATOM 19643 C CA . VAL B 1 1099 ? 17.031 82.688 -2.609 1 88.25 1099 VAL B CA 1
ATOM 19644 C C . VAL B 1 1099 ? 17.766 83.562 -3.66 1 88.25 1099 VAL B C 1
ATOM 19646 O O . VAL B 1 1099 ? 18.953 83.812 -3.514 1 88.25 1099 VAL B O 1
ATOM 19649 N N . LEU B 1 1100 ? 17.125 83.875 -4.707 1 86.75 1100 LEU B N 1
ATOM 19650 C CA . LEU B 1 1100 ? 17.672 84.688 -5.781 1 86.75 1100 LEU B CA 1
ATOM 19651 C C . LEU B 1 1100 ? 17.281 86.125 -5.613 1 86.75 1100 LEU B C 1
ATOM 19653 O O . LEU B 1 1100 ? 16.094 86.438 -5.578 1 86.75 1100 LEU B O 1
ATOM 19657 N N . LYS B 1 1101 ? 18.25 87 -5.344 1 85.31 1101 LYS B N 1
ATOM 19658 C CA . LYS B 1 1101 ? 18.031 88.5 -5.285 1 85.31 1101 LYS B CA 1
ATOM 19659 C C . LYS B 1 1101 ? 18.922 89.188 -6.289 1 85.31 1101 LYS B C 1
ATOM 19661 O O . LYS B 1 1101 ? 20.156 89.125 -6.215 1 85.31 1101 LYS B O 1
ATOM 19666 N N . ASP B 1 1102 ? 18.359 90.062 -7.117 1 83.62 1102 ASP B N 1
ATOM 19667 C CA . ASP B 1 1102 ? 19.062 90.812 -8.141 1 83.62 1102 ASP B CA 1
ATOM 19668 C C . ASP B 1 1102 ? 20.062 89.938 -8.891 1 83.62 1102 ASP B C 1
ATOM 19670 O O . ASP B 1 1102 ? 21.234 90.312 -9.016 1 83.62 1102 ASP B O 1
ATOM 19674 N N . ASP B 1 1103 ? 19.734 88.625 -9.242 1 80.69 1103 ASP B N 1
ATOM 19675 C CA . ASP B 1 1103 ? 20.453 87.688 -10.062 1 80.69 1103 ASP B CA 1
ATOM 19676 C C . ASP B 1 1103 ? 21.672 87.125 -9.328 1 80.69 1103 ASP B C 1
ATOM 19678 O O . ASP B 1 1103 ? 22.594 86.625 -9.953 1 80.69 1103 ASP B O 1
ATOM 19682 N N . VAL B 1 1104 ? 21.672 87.438 -8.055 1 85.69 1104 VAL B N 1
ATOM 19683 C CA . VAL B 1 1104 ? 22.719 86.875 -7.223 1 85.69 1104 VAL B CA 1
ATOM 19684 C C . VAL B 1 1104 ? 22.109 85.938 -6.172 1 85.69 1104 VAL B C 1
ATOM 19686 O O . VAL B 1 1104 ? 21.062 86.25 -5.586 1 85.69 1104 VAL B O 1
ATOM 19689 N N . ILE B 1 1105 ? 22.734 84.75 -5.988 1 88.75 1105 ILE B N 1
ATOM 19690 C CA . ILE B 1 1105 ? 22.25 83.812 -4.992 1 88.75 1105 ILE B CA 1
ATOM 19691 C C . ILE B 1 1105 ? 22.562 84.312 -3.592 1 88.75 1105 ILE B C 1
ATOM 19693 O O . ILE B 1 1105 ? 23.734 84.625 -3.271 1 88.75 1105 ILE B O 1
ATOM 19697 N N . CYS B 1 1106 ? 21.594 84.625 -2.877 1 88.31 1106 CYS B N 1
ATOM 19698 C CA . CYS B 1 1106 ? 21.75 85 -1.481 1 88.31 1106 CYS B CA 1
ATOM 19699 C C . CYS B 1 1106 ? 21.156 83.938 -0.549 1 88.31 1106 CYS B C 1
ATOM 19701 O O . CYS B 1 1106 ? 20.5 83 -1.003 1 88.31 1106 CYS B O 1
ATOM 19703 N N . MET B 1 1107 ? 21.562 84 0.643 1 89 1107 MET B N 1
ATOM 19704 C CA . MET B 1 1107 ? 21.078 83.125 1.656 1 89 1107 MET B CA 1
ATOM 19705 C C . MET B 1 1107 ? 20.141 83.812 2.635 1 89 1107 MET B C 1
ATOM 19707 O O . MET B 1 1107 ? 20.516 84.812 3.209 1 89 1107 MET B O 1
ATOM 19711 N N . ASP B 1 1108 ? 19 83.312 2.65 1 90 1108 ASP B N 1
ATOM 19712 C CA . ASP B 1 1108 ? 18.062 83.75 3.68 1 90 1108 ASP B CA 1
ATOM 19713 C C . ASP B 1 1108 ? 18.188 82.938 4.945 1 90 1108 ASP B C 1
ATOM 19715 O O . ASP B 1 1108 ? 17.891 81.75 4.93 1 90 1108 ASP B O 1
ATOM 19719 N N . ILE B 1 1109 ? 18.625 83.5 6.02 1 93.06 1109 ILE B N 1
ATOM 19720 C CA . ILE B 1 1109 ? 18.906 82.812 7.262 1 93.06 1109 ILE B CA 1
ATOM 19721 C C . ILE B 1 1109 ? 17.688 82.875 8.188 1 93.06 1109 ILE B C 1
ATOM 19723 O O . ILE B 1 1109 ? 17.094 83.938 8.336 1 93.06 1109 ILE B O 1
ATOM 19727 N N . VAL B 1 1110 ? 17.297 81.812 8.75 1 94.62 1110 VAL B N 1
ATOM 19728 C CA . VAL B 1 1110 ? 16.219 81.812 9.727 1 94.62 1110 VAL B CA 1
ATOM 19729 C C . VAL B 1 1110 ? 16.656 82.562 11 1 94.62 1110 VAL B C 1
ATOM 19731 O O . VAL B 1 1110 ? 17.672 82.188 11.602 1 94.62 1110 VAL B O 1
ATOM 19734 N N . PRO B 1 1111 ? 15.906 83.562 11.406 1 94.56 1111 PRO B N 1
ATOM 19735 C CA . PRO B 1 1111 ? 16.312 84.312 12.602 1 94.56 1111 PRO B CA 1
ATOM 19736 C C . PRO B 1 1111 ? 16.312 83.438 13.859 1 94.56 1111 PRO B C 1
ATOM 19738 O O . PRO B 1 1111 ? 15.422 82.562 14.039 1 94.56 1111 PRO B O 1
ATOM 19741 N N . TYR B 1 1112 ? 17.328 83.625 14.672 1 95.69 1112 TYR B N 1
ATOM 19742 C CA . TYR B 1 1112 ? 17.453 82.812 15.891 1 95.69 1112 TYR B CA 1
ATOM 19743 C C . TYR B 1 1112 ? 16.25 83.062 16.812 1 95.69 1112 TYR B C 1
ATOM 19745 O O . TYR B 1 1112 ? 15.875 82.125 17.562 1 95.69 1112 TYR B O 1
ATOM 19753 N N . GLU B 1 1113 ? 15.695 84.188 16.734 1 94.75 1113 GLU B N 1
ATOM 19754 C CA . GLU B 1 1113 ? 14.516 84.5 17.547 1 94.75 1113 GLU B CA 1
ATOM 19755 C C . GLU B 1 1113 ? 13.367 83.562 17.203 1 94.75 1113 GLU B C 1
ATOM 19757 O O . GLU B 1 1113 ? 12.633 83.125 18.094 1 94.75 1113 GLU B O 1
ATOM 19762 N N . ARG B 1 1114 ? 13.156 83.312 15.938 1 95.56 1114 ARG B N 1
ATOM 19763 C CA . ARG B 1 1114 ? 12.141 82.375 15.5 1 95.56 1114 ARG B CA 1
ATOM 19764 C C . ARG B 1 1114 ? 12.445 80.938 16 1 95.56 1114 ARG B C 1
ATOM 19766 O O . ARG B 1 1114 ? 11.555 80.25 16.469 1 95.56 1114 ARG B O 1
ATOM 19773 N N . ILE B 1 1115 ? 13.688 80.625 15.906 1 97.06 1115 ILE B N 1
ATOM 19774 C CA . ILE B 1 1115 ? 14.141 79.312 16.359 1 97.06 1115 ILE B CA 1
ATOM 19775 C C . ILE B 1 1115 ? 13.867 79.125 17.844 1 97.06 1115 ILE B C 1
ATOM 19777 O O . ILE B 1 1115 ? 13.383 78.062 18.297 1 97.06 1115 ILE B O 1
ATOM 19781 N N . LEU B 1 1116 ? 14.164 80.125 18.594 1 97.31 1116 LEU B N 1
ATOM 19782 C CA . LEU B 1 1116 ? 13.969 80.062 20.031 1 97.31 1116 LEU B CA 1
ATOM 19783 C C . LEU B 1 1116 ? 12.484 80 20.375 1 97.31 1116 LEU B C 1
ATOM 19785 O O . LEU B 1 1116 ? 12.086 79.375 21.328 1 97.31 1116 LEU B O 1
ATOM 19789 N N . PHE B 1 1117 ? 11.75 80.75 19.641 1 97 1117 PHE B N 1
ATOM 19790 C CA . PHE B 1 1117 ? 10.305 80.75 19.828 1 97 1117 PHE B CA 1
ATOM 19791 C C . PHE B 1 1117 ? 9.742 79.375 19.625 1 97 1117 PHE B C 1
ATOM 19793 O O . PHE B 1 1117 ? 8.969 78.875 20.453 1 97 1117 PHE B O 1
ATOM 19800 N N . VAL B 1 1118 ? 10.141 78.688 18.547 1 97.38 1118 VAL B N 1
ATOM 19801 C CA . VAL B 1 1118 ? 9.664 77.375 18.234 1 97.38 1118 VAL B CA 1
ATOM 19802 C C . VAL B 1 1118 ? 10.188 76.375 19.281 1 97.38 1118 VAL B C 1
ATOM 19804 O O . VAL B 1 1118 ? 9.492 75.438 19.656 1 97.38 1118 VAL B O 1
ATOM 19807 N N . LEU B 1 1119 ? 11.406 76.562 19.719 1 97.75 1119 LEU B N 1
ATOM 19808 C CA . LEU B 1 1119 ? 11.977 75.75 20.766 1 97.75 1119 LEU B CA 1
ATOM 19809 C C . LEU B 1 1119 ? 11.094 75.75 22.016 1 97.75 1119 LEU B C 1
ATOM 19811 O O . LEU B 1 1119 ? 10.867 74.75 22.641 1 97.75 1119 LEU B O 1
ATOM 19815 N N . ALA B 1 1120 ? 10.625 76.938 22.344 1 97.38 1120 ALA B N 1
ATOM 19816 C CA . ALA B 1 1120 ? 9.75 77.125 23.5 1 97.38 1120 ALA B CA 1
ATOM 19817 C C . ALA B 1 1120 ? 8.461 76.312 23.312 1 97.38 1120 ALA B C 1
ATOM 19819 O O . ALA B 1 1120 ? 7.992 75.625 24.234 1 97.38 1120 ALA B O 1
ATOM 19820 N N . LEU B 1 1121 ? 7.914 76.375 22.156 1 97.31 1121 LEU B N 1
ATOM 19821 C CA . LEU B 1 1121 ? 6.656 75.688 21.859 1 97.31 1121 LEU B CA 1
ATOM 19822 C C . LEU B 1 1121 ? 6.852 74.188 21.812 1 97.31 1121 LEU B C 1
ATOM 19824 O O . LEU B 1 1121 ? 6.047 73.438 22.375 1 97.31 1121 LEU B O 1
ATOM 19828 N N . PHE B 1 1122 ? 7.883 73.688 21.156 1 97.06 1122 PHE B N 1
ATOM 19829 C CA . PHE B 1 1122 ? 8.133 72.25 20.984 1 97.06 1122 PHE B CA 1
ATOM 19830 C C . PHE B 1 1122 ? 8.289 71.562 22.328 1 97.06 1122 PHE B C 1
ATOM 19832 O O . PHE B 1 1122 ? 7.926 70.375 22.469 1 97.06 1122 PHE B O 1
ATOM 19839 N N . ASN B 1 1123 ? 8.828 72.312 23.281 1 96.81 1123 ASN B N 1
ATOM 19840 C CA . ASN B 1 1123 ? 9.07 71.688 24.578 1 96.81 1123 ASN B CA 1
ATOM 19841 C C . ASN B 1 1123 ? 7.938 72 25.562 1 96.81 1123 ASN B C 1
ATOM 19843 O O . ASN B 1 1123 ? 8.055 71.688 26.75 1 96.81 1123 ASN B O 1
ATOM 19847 N N . SER B 1 1124 ? 6.852 72.562 25.062 1 96.38 1124 SER B N 1
ATOM 19848 C CA . SER B 1 1124 ? 5.711 72.812 25.922 1 96.38 1124 SER B CA 1
ATOM 19849 C C . SER B 1 1124 ? 4.84 71.625 26.109 1 96.38 1124 SER B C 1
ATOM 19851 O O . SER B 1 1124 ? 4.793 70.75 25.25 1 96.38 1124 SER B O 1
ATOM 19853 N N . LEU B 1 1125 ? 4.062 71.562 27.203 1 95.5 1125 LEU B N 1
ATOM 19854 C CA . LEU B 1 1125 ? 3.201 70.438 27.516 1 95.5 1125 LEU B CA 1
ATOM 19855 C C . LEU B 1 1125 ? 2.008 70.375 26.562 1 95.5 1125 LEU B C 1
ATOM 19857 O O . LEU B 1 1125 ? 1.533 69.312 26.219 1 95.5 1125 LEU B O 1
ATOM 19861 N N . VAL B 1 1126 ? 1.538 71.5 26.141 1 95.06 1126 VAL B N 1
ATOM 19862 C CA . VAL B 1 1126 ? 0.375 71.562 25.266 1 95.06 1126 VAL B CA 1
ATOM 19863 C C . VAL B 1 1126 ? 0.716 70.938 23.922 1 95.06 1126 VAL B C 1
ATOM 19865 O O . VAL B 1 1126 ? -0.024 70.062 23.422 1 95.06 1126 VAL B O 1
ATOM 19868 N N . VAL B 1 1127 ? 1.767 71.312 23.344 1 95.56 1127 VAL B N 1
ATOM 19869 C CA . VAL B 1 1127 ? 2.18 70.812 22.047 1 95.56 1127 VAL B CA 1
ATOM 19870 C C . VAL B 1 1127 ? 2.549 69.312 22.188 1 95.56 1127 VAL B C 1
ATOM 19872 O O . VAL B 1 1127 ? 2.277 68.562 21.281 1 95.56 1127 VAL B O 1
ATOM 19875 N N . ASP B 1 1128 ? 3.172 69 23.234 1 94.94 1128 ASP B N 1
ATOM 19876 C CA . ASP B 1 1128 ? 3.502 67.625 23.5 1 94.94 1128 ASP B CA 1
ATOM 19877 C C . ASP B 1 1128 ? 2.24 66.812 23.625 1 94.94 1128 ASP B C 1
ATOM 19879 O O . ASP B 1 1128 ? 2.219 65.625 23.172 1 94.94 1128 ASP B O 1
ATOM 19883 N N . PHE B 1 1129 ? 1.225 67.25 24.297 1 91.94 1129 PHE B N 1
ATOM 19884 C CA . PHE B 1 1129 ? -0.058 66.562 24.406 1 91.94 1129 PHE B CA 1
ATOM 19885 C C . PHE B 1 1129 ? -0.646 66.312 23.031 1 91.94 1129 PHE B C 1
ATOM 19887 O O . PHE B 1 1129 ? -1.175 65.188 22.781 1 91.94 1129 PHE B O 1
ATOM 19894 N N . ILE B 1 1130 ? -0.557 67.312 22.172 1 89.81 1130 ILE B N 1
ATOM 19895 C CA . ILE B 1 1130 ? -1.106 67.125 20.828 1 89.81 1130 ILE B CA 1
ATOM 19896 C C . ILE B 1 1130 ? -0.355 66.062 20.062 1 89.81 1130 ILE B C 1
ATOM 19898 O O . ILE B 1 1130 ? -0.97 65.188 19.5 1 89.81 1130 ILE B O 1
ATOM 19902 N N . ILE B 1 1131 ? 0.924 66.062 20.078 1 89.94 1131 ILE B N 1
ATOM 19903 C CA . ILE B 1 1131 ? 1.718 65.125 19.234 1 89.94 1131 ILE B CA 1
ATOM 19904 C C . ILE B 1 1131 ? 1.687 63.75 19.828 1 89.94 1131 ILE B C 1
ATOM 19906 O O . ILE B 1 1131 ? 1.754 62.75 19.094 1 89.94 1131 ILE B O 1
ATOM 19910 N N . ARG B 1 1132 ? 1.632 63.656 21.047 1 88.19 1132 ARG B N 1
ATOM 19911 C CA . ARG B 1 1132 ? 1.606 62.375 21.719 1 88.19 1132 ARG B CA 1
ATOM 19912 C C . ARG B 1 1132 ? 0.416 61.531 21.266 1 88.19 1132 ARG B C 1
ATOM 19914 O O . ARG B 1 1132 ? 0.46 60.312 21.312 1 88.19 1132 ARG B O 1
ATOM 19921 N N . ASN B 1 1133 ? -0.578 62.188 20.875 1 84 1133 ASN B N 1
ATOM 19922 C CA . ASN B 1 1133 ? -1.766 61.469 20.422 1 84 1133 ASN B CA 1
ATOM 19923 C C . ASN B 1 1133 ? -1.574 60.938 19 1 84 1133 ASN B C 1
ATOM 19925 O O . ASN B 1 1133 ? -2.404 60.156 18.516 1 84 1133 ASN B O 1
ATOM 19929 N N . MET B 1 1134 ? -0.487 61.25 18.453 1 83.25 1134 MET B N 1
ATOM 19930 C CA . MET B 1 1134 ? -0.256 60.844 17.078 1 83.25 1134 MET B CA 1
ATOM 19931 C C . MET B 1 1134 ? 0.912 59.875 16.984 1 83.25 1134 MET B C 1
ATOM 19933 O O . MET B 1 1134 ? 1 59.094 16.031 1 83.25 1134 MET B O 1
ATOM 19937 N N . VAL B 1 1135 ? 1.812 60 17.859 1 80.06 1135 VAL B N 1
ATOM 19938 C CA . VAL B 1 1135 ? 3.088 59.281 17.75 1 80.06 1135 VAL B CA 1
ATOM 19939 C C . VAL B 1 1135 ? 3.025 57.969 18.5 1 80.06 1135 VAL B C 1
ATOM 19941 O O . VAL B 1 1135 ? 2.482 57.906 19.609 1 80.06 1135 VAL B O 1
ATOM 19944 N N . GLN B 1 1136 ? 3.535 56.969 17.922 1 71.88 1136 GLN B N 1
ATOM 19945 C CA . GLN B 1 1136 ? 3.627 55.656 18.594 1 71.88 1136 GLN B CA 1
ATOM 19946 C C . GLN B 1 1136 ? 5.055 55.406 19.047 1 71.88 1136 GLN B C 1
ATOM 19948 O O . GLN B 1 1136 ? 5.312 55.219 20.25 1 71.88 1136 GLN B O 1
ATOM 19953 N N . ILE B 1 1137 ? 5.969 55.375 18.031 1 73.06 1137 ILE B N 1
ATOM 19954 C CA . ILE B 1 1137 ? 7.328 54.969 18.375 1 73.06 1137 ILE B CA 1
ATOM 19955 C C . ILE B 1 1137 ? 8.312 56.031 17.938 1 73.06 1137 ILE B C 1
ATOM 19957 O O . ILE B 1 1137 ? 9.344 56.25 18.578 1 73.06 1137 ILE B O 1
ATOM 19961 N N . ASN B 1 1138 ? 8.055 56.75 16.859 1 78.69 1138 ASN B N 1
ATOM 19962 C CA . ASN B 1 1138 ? 8.961 57.719 16.281 1 78.69 1138 ASN B CA 1
ATOM 19963 C C . ASN B 1 1138 ? 8.242 59.031 15.953 1 78.69 1138 ASN B C 1
ATOM 19965 O O . ASN B 1 1138 ? 7.137 59 15.406 1 78.69 1138 ASN B O 1
ATOM 19969 N N . VAL B 1 1139 ? 8.891 60.031 16.328 1 87.06 1139 VAL B N 1
ATOM 19970 C CA . VAL B 1 1139 ? 8.391 61.344 15.938 1 87.06 1139 VAL B CA 1
ATOM 19971 C C . VAL B 1 1139 ? 8.906 61.719 14.547 1 87.06 1139 VAL B C 1
ATOM 19973 O O . VAL B 1 1139 ? 10.031 62.188 14.406 1 87.06 1139 VAL B O 1
ATOM 19976 N N . SER B 1 1140 ? 8.109 61.438 13.594 1 81.94 1140 SER B N 1
ATOM 19977 C CA . SER B 1 1140 ? 8.5 61.75 12.227 1 81.94 1140 SER B CA 1
ATOM 19978 C C . SER B 1 1140 ? 8.117 63.188 11.859 1 81.94 1140 SER B C 1
ATOM 19980 O O . SER B 1 1140 ? 7.273 63.812 12.523 1 81.94 1140 SER B O 1
ATOM 19982 N N . LYS B 1 1141 ? 8.758 63.719 10.82 1 84.5 1141 LYS B N 1
ATOM 19983 C CA . LYS B 1 1141 ? 8.5 65.062 10.32 1 84.5 1141 LYS B CA 1
ATOM 19984 C C . LYS B 1 1141 ? 7.027 65.25 9.938 1 84.5 1141 LYS B C 1
ATOM 19986 O O . LYS B 1 1141 ? 6.465 66.312 10.109 1 84.5 1141 LYS B O 1
ATOM 19991 N N . SER B 1 1142 ? 6.461 64.188 9.562 1 79.69 1142 SER B N 1
ATOM 19992 C CA . SER B 1 1142 ? 5.078 64.25 9.094 1 79.69 1142 SER B CA 1
ATOM 19993 C C . SER B 1 1142 ? 4.125 64.562 10.234 1 79.69 1142 SER B C 1
ATOM 19995 O O . SER B 1 1142 ? 3.068 65.188 10.008 1 79.69 1142 SER B O 1
ATOM 19997 N N . TYR B 1 1143 ? 4.48 64.188 11.367 1 85.81 1143 TYR B N 1
ATOM 19998 C CA . TYR B 1 1143 ? 3.627 64.5 12.5 1 85.81 1143 TYR B CA 1
ATOM 19999 C C . TYR B 1 1143 ? 3.707 66 12.844 1 85.81 1143 TYR B C 1
ATOM 20001 O O . TYR B 1 1143 ? 2.725 66.625 13.289 1 85.81 1143 TYR B O 1
ATOM 20009 N N . LEU B 1 1144 ? 4.855 66.625 12.656 1 87.12 1144 LEU B N 1
ATOM 20010 C CA . LEU B 1 1144 ? 5.035 68 12.961 1 87.12 1144 LEU B CA 1
ATOM 20011 C C . LEU B 1 1144 ? 4.117 68.875 12.109 1 87.12 1144 LEU B C 1
ATOM 20013 O O . LEU B 1 1144 ? 3.562 69.875 12.594 1 87.12 1144 LEU B O 1
ATOM 20017 N N . GLU B 1 1145 ? 3.994 68.438 10.945 1 82.69 1145 GLU B N 1
ATOM 20018 C CA . GLU B 1 1145 ? 3.168 69.25 10.031 1 82.69 1145 GLU B CA 1
ATOM 20019 C C . GLU B 1 1145 ? 1.697 69.188 10.43 1 82.69 1145 GLU B C 1
ATOM 20021 O O . GLU B 1 1145 ? 0.888 69.938 9.953 1 82.69 1145 GLU B O 1
ATOM 20026 N N . ARG B 1 1146 ? 1.415 68.375 11.297 1 84.06 1146 ARG B N 1
ATOM 20027 C CA . ARG B 1 1146 ? 0.023 68.188 11.703 1 84.06 1146 ARG B CA 1
ATOM 20028 C C . ARG B 1 1146 ? -0.26 68.938 13.008 1 84.06 1146 ARG B C 1
ATOM 20030 O O . ARG B 1 1146 ? -1.41 69 13.445 1 84.06 1146 ARG B O 1
ATOM 20037 N N . ILE B 1 1147 ? 0.726 69.5 13.531 1 90 1147 ILE B N 1
ATOM 20038 C CA . ILE B 1 1147 ? 0.563 70.188 14.812 1 90 1147 ILE B CA 1
ATOM 20039 C C . ILE B 1 1147 ? 0.079 71.625 14.594 1 90 1147 ILE B C 1
ATOM 20041 O O . ILE B 1 1147 ? 0.687 72.375 13.836 1 90 1147 ILE B O 1
ATOM 20045 N N . PRO B 1 1148 ? -1.103 71.938 15.227 1 91.31 1148 PRO B N 1
ATOM 20046 C CA . PRO B 1 1148 ? -1.433 73.375 15.242 1 91.31 1148 PRO B CA 1
ATOM 20047 C C . PRO B 1 1148 ? -0.442 74.188 16.062 1 91.31 1148 PRO B C 1
ATOM 20049 O O . PRO B 1 1148 ? -0.245 73.938 17.25 1 91.31 1148 PRO B O 1
ATOM 20052 N N . LEU B 1 1149 ? 0.18 75.062 15.414 1 94.5 1149 LEU B N 1
ATOM 20053 C CA . LEU B 1 1149 ? 1.232 75.875 16.047 1 94.5 1149 LEU B CA 1
ATOM 20054 C C . LEU B 1 1149 ? 1.124 77.312 15.641 1 94.5 1149 LEU B C 1
ATOM 20056 O O . LEU B 1 1149 ? 0.879 77.625 14.477 1 94.5 1149 LEU B O 1
ATOM 20060 N N . PRO B 1 1150 ? 1.29 78.312 16.688 1 94.88 1150 PRO B N 1
ATOM 20061 C CA . PRO B 1 1150 ? 1.394 79.75 16.281 1 94.88 1150 PRO B CA 1
ATOM 20062 C C . PRO B 1 1150 ? 2.596 80 15.375 1 94.88 1150 PRO B C 1
ATOM 20064 O O . PRO B 1 1150 ? 3.695 79.5 15.648 1 94.88 1150 PRO B O 1
ATOM 20067 N N . GLN B 1 1151 ? 2.363 80.75 14.359 1 95.25 1151 GLN B N 1
ATOM 20068 C CA . GLN B 1 1151 ? 3.408 81 13.383 1 95.25 1151 GLN B CA 1
ATOM 20069 C C . GLN B 1 1151 ? 3.52 82.5 13.125 1 95.25 1151 GLN B C 1
ATOM 20071 O O . GLN B 1 1151 ? 3.352 82.938 11.992 1 95.25 1151 GLN B O 1
ATOM 20076 N N . PRO B 1 1152 ? 3.971 83.25 14.125 1 95.81 1152 PRO B N 1
ATOM 20077 C CA . PRO B 1 1152 ? 4.098 84.75 13.969 1 95.81 1152 PRO B CA 1
ATOM 20078 C C . PRO B 1 1152 ? 5.273 85.125 13.086 1 95.81 1152 PRO B C 1
ATOM 20080 O O . PRO B 1 1152 ? 6.258 84.375 12.992 1 95.81 1152 PRO B O 1
ATOM 20083 N N . SER B 1 1153 ? 5.125 86.312 12.531 1 94.06 1153 SER B N 1
ATOM 20084 C CA . SER B 1 1153 ? 6.258 86.875 11.812 1 94.06 1153 SER B CA 1
ATOM 20085 C C . SER B 1 1153 ? 7.375 87.312 12.766 1 94.06 1153 SER B C 1
ATOM 20087 O O . SER B 1 1153 ? 7.156 87.375 13.969 1 94.06 1153 SER B O 1
ATOM 20089 N N . ASP B 1 1154 ? 8.539 87.5 12.273 1 93.44 1154 ASP B N 1
ATOM 20090 C CA . ASP B 1 1154 ? 9.688 87.875 13.094 1 93.44 1154 ASP B CA 1
ATOM 20091 C C . ASP B 1 1154 ? 9.422 89.188 13.812 1 93.44 1154 ASP B C 1
ATOM 20093 O O . ASP B 1 1154 ? 9.844 89.375 14.961 1 93.44 1154 ASP B O 1
ATOM 20097 N N . GLU B 1 1155 ? 8.773 90.125 13.133 1 93.75 1155 GLU B N 1
ATOM 20098 C CA . GLU B 1 1155 ? 8.391 91.375 13.734 1 93.75 1155 GLU B CA 1
ATOM 20099 C C . GLU B 1 1155 ? 7.375 91.188 14.852 1 93.75 1155 GLU B C 1
ATOM 20101 O O . GLU B 1 1155 ? 7.453 91.812 15.898 1 93.75 1155 GLU B O 1
ATOM 20106 N N . GLU B 1 1156 ? 6.566 90.312 14.586 1 94.81 1156 GLU B N 1
ATOM 20107 C CA . GLU B 1 1156 ? 5.543 90 15.586 1 94.81 1156 GLU B CA 1
ATOM 20108 C C . GLU B 1 1156 ? 6.16 89.375 16.844 1 94.81 1156 GLU B C 1
ATOM 20110 O O . GLU B 1 1156 ? 5.695 89.625 17.953 1 94.81 1156 GLU B O 1
ATOM 20115 N N . ILE B 1 1157 ? 7.133 88.625 16.719 1 95.69 1157 ILE B N 1
ATOM 20116 C CA . ILE B 1 1157 ? 7.797 88 17.859 1 95.69 1157 ILE B CA 1
ATOM 20117 C C . ILE B 1 1157 ? 8.445 89.062 18.734 1 95.69 1157 ILE B C 1
ATOM 20119 O O . ILE B 1 1157 ? 8.398 89 19.953 1 95.69 1157 ILE B O 1
ATOM 20123 N N . GLN B 1 1158 ? 8.938 90.062 18.125 1 91.81 1158 GLN B N 1
ATOM 20124 C CA . GLN B 1 1158 ? 9.625 91.125 18.844 1 91.81 1158 GLN B CA 1
ATOM 20125 C C . GLN B 1 1158 ? 8.625 92.062 19.484 1 91.81 1158 GLN B C 1
ATOM 20127 O O . GLN B 1 1158 ? 8.898 92.625 20.547 1 91.81 1158 GLN B O 1
ATOM 20132 N N . ASN B 1 1159 ? 7.504 92.25 18.812 1 92.88 1159 ASN B N 1
ATOM 20133 C CA . ASN B 1 1159 ? 6.566 93.25 19.266 1 92.88 1159 ASN B CA 1
ATOM 20134 C C . ASN B 1 1159 ? 5.535 92.688 20.234 1 92.88 1159 ASN B C 1
ATOM 20136 O O . ASN B 1 1159 ? 4.945 93.438 21.016 1 92.88 1159 ASN B O 1
ATOM 20140 N N . ASN B 1 1160 ? 5.258 91.438 20.047 1 93.56 1160 ASN B N 1
ATOM 20141 C CA . ASN B 1 1160 ? 4.316 90.812 20.953 1 93.56 1160 ASN B CA 1
ATOM 20142 C C . ASN B 1 1160 ? 5.008 90.312 22.25 1 93.56 1160 ASN B C 1
ATOM 20144 O O . ASN B 1 1160 ? 5.934 89.5 22.203 1 93.56 1160 ASN B O 1
ATOM 20148 N N . GLU B 1 1161 ? 4.539 90.812 23.359 1 92.56 1161 GLU B N 1
ATOM 20149 C CA . GLU B 1 1161 ? 5.207 90.625 24.641 1 92.56 1161 GLU B CA 1
ATOM 20150 C C . GLU B 1 1161 ? 5.234 89.125 25 1 92.56 1161 GLU B C 1
ATOM 20152 O O . GLU B 1 1161 ? 6.227 88.625 25.547 1 92.56 1161 GLU B O 1
ATOM 20157 N N . ILE B 1 1162 ? 4.172 88.438 24.719 1 94.56 1162 ILE B N 1
ATOM 20158 C CA . ILE B 1 1162 ? 4.09 87 25.062 1 94.56 1162 ILE B CA 1
ATOM 20159 C C . ILE B 1 1162 ? 5.094 86.25 24.219 1 94.56 1162 ILE B C 1
ATOM 20161 O O . ILE B 1 1162 ? 5.836 85.438 24.75 1 94.56 1162 ILE B O 1
ATOM 20165 N N . TYR B 1 1163 ? 5.188 86.5 22.953 1 96.56 1163 TYR B N 1
ATOM 20166 C CA . TYR B 1 1163 ? 6.086 85.75 22.047 1 96.56 1163 TYR B CA 1
ATOM 20167 C C . TYR B 1 1163 ? 7.543 86.062 22.391 1 96.56 1163 TYR B C 1
ATOM 20169 O O . TYR B 1 1163 ? 8.375 85.188 22.391 1 96.56 1163 TYR B O 1
ATOM 20177 N N . LYS B 1 1164 ? 7.797 87.25 22.672 1 95.19 1164 LYS B N 1
ATOM 20178 C CA . LYS B 1 1164 ? 9.148 87.688 23.031 1 95.19 1164 LYS B CA 1
ATOM 20179 C C . LYS B 1 1164 ? 9.617 87 24.312 1 95.19 1164 LYS B C 1
ATOM 20181 O O . LYS B 1 1164 ? 10.758 86.562 24.406 1 95.19 1164 LYS B O 1
ATOM 20186 N N . THR B 1 1165 ? 8.703 87 25.25 1 96 1165 THR B N 1
ATOM 20187 C CA . THR B 1 1165 ? 9.016 86.375 26.516 1 96 1165 THR B CA 1
ATOM 20188 C C . THR B 1 1165 ? 9.281 84.875 26.344 1 96 1165 THR B C 1
ATOM 20190 O O . THR B 1 1165 ? 10.203 84.312 26.953 1 96 1165 THR B O 1
ATOM 20193 N N . LEU B 1 1166 ? 8.492 84.25 25.547 1 97.12 1166 LEU B N 1
ATOM 20194 C CA . LEU B 1 1166 ? 8.664 82.812 25.297 1 97.12 1166 LEU B CA 1
ATOM 20195 C C . LEU B 1 1166 ? 10.023 82.5 24.656 1 97.12 1166 LEU B C 1
ATOM 20197 O O . LEU B 1 1166 ? 10.734 81.625 25.062 1 97.12 1166 LEU B O 1
ATOM 20201 N N . ALA B 1 1167 ? 10.406 83.25 23.703 1 96.94 1167 ALA B N 1
ATOM 20202 C CA . ALA B 1 1167 ? 11.688 83.062 23.031 1 96.94 1167 ALA B CA 1
ATOM 20203 C C . ALA B 1 1167 ? 12.852 83.312 23.984 1 96.94 1167 ALA B C 1
ATOM 20205 O O . ALA B 1 1167 ? 13.805 82.5 24.016 1 96.94 1167 ALA B O 1
ATOM 20206 N N . LYS B 1 1168 ? 12.75 84.375 24.75 1 96.5 1168 LYS B N 1
ATOM 20207 C CA . LYS B 1 1168 ? 13.797 84.688 25.703 1 96.5 1168 LYS B CA 1
ATOM 20208 C C . LYS B 1 1168 ? 13.938 83.562 26.766 1 96.5 1168 LYS B C 1
ATOM 20210 O O . LYS B 1 1168 ? 15.047 83.188 27.094 1 96.5 1168 LYS B O 1
ATOM 20215 N N . ASN B 1 1169 ? 12.758 83.188 27.328 1 97.06 1169 ASN B N 1
ATOM 20216 C CA . ASN B 1 1169 ? 12.781 82.125 28.328 1 97.06 1169 ASN B CA 1
ATOM 20217 C C . ASN B 1 1169 ? 13.398 80.875 27.781 1 97.06 1169 ASN B C 1
ATOM 20219 O O . ASN B 1 1169 ? 14.094 80.125 28.516 1 97.06 1169 ASN B O 1
ATOM 20223 N N . ALA B 1 1170 ? 13.117 80.5 26.531 1 97.69 1170 ALA B N 1
ATOM 20224 C CA . ALA B 1 1170 ? 13.695 79.312 25.906 1 97.69 1170 ALA B CA 1
ATOM 20225 C C . ALA B 1 1170 ? 15.219 79.375 25.922 1 97.69 1170 ALA B C 1
ATOM 20227 O O . ALA B 1 1170 ? 15.891 78.375 26.188 1 97.69 1170 ALA B O 1
ATOM 20228 N N . LEU B 1 1171 ? 15.734 80.5 25.578 1 97.06 1171 LEU B N 1
ATOM 20229 C CA . LEU B 1 1171 ? 17.188 80.688 25.594 1 97.06 1171 LEU B CA 1
ATOM 20230 C C . LEU B 1 1171 ? 17.734 80.5 27 1 97.06 1171 LEU B C 1
ATOM 20232 O O . LEU B 1 1171 ? 18.766 79.875 27.203 1 97.06 1171 LEU B O 1
ATOM 20236 N N . LEU B 1 1172 ? 17.047 81.188 27.953 1 96.75 1172 LEU B N 1
ATOM 20237 C CA . LEU B 1 1172 ? 17.484 81.062 29.344 1 96.75 1172 LEU B CA 1
ATOM 20238 C C . LEU B 1 1172 ? 17.516 79.625 29.812 1 96.75 1172 LEU B C 1
ATOM 20240 O O . LEU B 1 1172 ? 18.469 79.188 30.484 1 96.75 1172 LEU B O 1
ATOM 20244 N N . LEU B 1 1173 ? 16.484 78.938 29.438 1 97.06 1173 LEU B N 1
ATOM 20245 C CA . LEU B 1 1173 ? 16.406 77.5 29.812 1 97.06 1173 LEU B CA 1
ATOM 20246 C C . LEU B 1 1173 ? 17.5 76.688 29.141 1 97.06 1173 LEU B C 1
ATOM 20248 O O . LEU B 1 1173 ? 18.094 75.812 29.766 1 97.06 1173 LEU B O 1
ATOM 20252 N N . GLN B 1 1174 ? 17.766 76.938 27.906 1 96.88 1174 GLN B N 1
ATOM 20253 C CA . GLN B 1 1174 ? 18.859 76.312 27.172 1 96.88 1174 GLN B CA 1
ATOM 20254 C C . GLN B 1 1174 ? 20.203 76.625 27.812 1 96.88 1174 GLN B C 1
ATOM 20256 O O . GLN B 1 1174 ? 21.047 75.688 27.953 1 96.88 1174 GLN B O 1
ATOM 20261 N N . LEU B 1 1175 ? 20.438 77.812 28.219 1 96.12 1175 LEU B N 1
ATOM 20262 C CA . LEU B 1 1175 ? 21.703 78.25 28.781 1 96.12 1175 LEU B CA 1
ATOM 20263 C C . LEU B 1 1175 ? 21.938 77.625 30.156 1 96.12 1175 LEU B C 1
ATOM 20265 O O . LEU B 1 1175 ? 23.094 77.375 30.531 1 96.12 1175 LEU B O 1
ATOM 20269 N N . TYR B 1 1176 ? 20.875 77.5 30.844 1 95.06 1176 TYR B N 1
ATOM 20270 C CA . TYR B 1 1176 ? 20.984 76.812 32.125 1 95.06 1176 TYR B CA 1
ATOM 20271 C C . TYR B 1 1176 ? 21.656 75.438 31.969 1 95.06 1176 TYR B C 1
ATOM 20273 O O . TYR B 1 1176 ? 22.484 75 32.781 1 95.06 1176 TYR B O 1
ATOM 20281 N N . ASN B 1 1177 ? 21.312 74.75 30.938 1 94.25 1177 ASN B N 1
ATOM 20282 C CA . ASN B 1 1177 ? 21.812 73.375 30.719 1 94.25 1177 ASN B CA 1
ATOM 20283 C C . ASN B 1 1177 ? 23.078 73.375 29.875 1 94.25 1177 ASN B C 1
ATOM 20285 O O . ASN B 1 1177 ? 23.594 72.312 29.516 1 94.25 1177 ASN B O 1
ATOM 20289 N N . ASP B 1 1178 ? 23.594 74.5 29.547 1 92.94 1178 ASP B N 1
ATOM 20290 C CA . ASP B 1 1178 ? 24.734 74.625 28.656 1 92.94 1178 ASP B CA 1
ATOM 20291 C C . ASP B 1 1178 ? 26.047 74.688 29.453 1 92.94 1178 ASP B C 1
ATOM 20293 O O . ASP B 1 1178 ? 26.734 75.688 29.484 1 92.94 1178 ASP B O 1
ATOM 20297 N N . GLN B 1 1179 ? 26.406 73.562 29.969 1 83.31 1179 GLN B N 1
ATOM 20298 C CA . GLN B 1 1179 ? 27.625 73.5 30.766 1 83.31 1179 GLN B CA 1
ATOM 20299 C C . GLN B 1 1179 ? 28.859 73.688 29.906 1 83.31 1179 GLN B C 1
ATOM 20301 O O . GLN B 1 1179 ? 29.891 74.188 30.391 1 83.31 1179 GLN B O 1
ATOM 20306 N N . ASN B 1 1180 ? 28.812 73.375 28.672 1 87.69 1180 ASN B N 1
ATOM 20307 C CA . ASN B 1 1180 ? 29.969 73.438 27.781 1 87.69 1180 ASN B CA 1
ATOM 20308 C C . ASN B 1 1180 ? 30.047 74.812 27.062 1 87.69 1180 ASN B C 1
ATOM 20310 O O . ASN B 1 1180 ? 30.906 75 26.203 1 87.69 1180 ASN B O 1
ATOM 20314 N N . ARG B 1 1181 ? 29.219 75.75 27.266 1 89.5 1181 ARG B N 1
ATOM 20315 C CA . ARG B 1 1181 ? 29.203 77.125 26.75 1 89.5 1181 ARG B CA 1
ATOM 20316 C C . ARG B 1 1181 ? 29.109 77.125 25.234 1 89.5 1181 ARG B C 1
ATOM 20318 O O . ARG B 1 1181 ? 29.844 77.812 24.562 1 89.5 1181 ARG B O 1
ATOM 20325 N N . HIS B 1 1182 ? 28.312 76.188 24.766 1 93.38 1182 HIS B N 1
ATOM 20326 C CA . HIS B 1 1182 ? 28.109 76.062 23.328 1 93.38 1182 HIS B CA 1
ATOM 20327 C C . HIS B 1 1182 ? 27.328 77.25 22.781 1 93.38 1182 HIS B C 1
ATOM 20329 O O . HIS B 1 1182 ? 27.438 77.625 21.594 1 93.38 1182 HIS B O 1
ATOM 20335 N N . PHE B 1 1183 ? 26.594 78 23.625 1 96.06 1183 PHE B N 1
ATOM 20336 C CA . PHE B 1 1183 ? 25.641 79 23.109 1 96.06 1183 PHE B CA 1
ATOM 20337 C C . PHE B 1 1183 ? 25.938 80.375 23.641 1 96.06 1183 PHE B C 1
ATOM 20339 O O . PHE B 1 1183 ? 25.047 81.188 23.719 1 96.06 1183 PHE B O 1
ATOM 20346 N N . ASP B 1 1184 ? 27.156 80.688 23.953 1 93.62 1184 ASP B N 1
ATOM 20347 C CA . ASP B 1 1184 ? 27.609 81.938 24.469 1 93.62 1184 ASP B CA 1
ATOM 20348 C C . ASP B 1 1184 ? 27.375 83.062 23.438 1 93.62 1184 ASP B C 1
ATOM 20350 O O . ASP B 1 1184 ? 27.062 84.188 23.781 1 93.62 1184 ASP B O 1
ATOM 20354 N N . GLU B 1 1185 ? 27.578 82.625 22.234 1 93.56 1185 GLU B N 1
ATOM 20355 C CA . GLU B 1 1185 ? 27.359 83.625 21.156 1 93.56 1185 GLU B CA 1
ATOM 20356 C C . GLU B 1 1185 ? 25.906 84.125 21.172 1 93.56 1185 GLU B C 1
ATOM 20358 O O . GLU B 1 1185 ? 25.656 85.312 20.969 1 93.56 1185 GLU B O 1
ATOM 20363 N N . LEU B 1 1186 ? 25.016 83.25 21.359 1 94.69 1186 LEU B N 1
ATOM 20364 C CA . LEU B 1 1186 ? 23.609 83.625 21.438 1 94.69 1186 LEU B CA 1
ATOM 20365 C C . LEU B 1 1186 ? 23.312 84.438 22.688 1 94.69 1186 LEU B C 1
ATOM 20367 O O . LEU B 1 1186 ? 22.5 85.375 22.656 1 94.69 1186 LEU B O 1
ATOM 20371 N N . LYS B 1 1187 ? 23.938 84.062 23.766 1 94.94 1187 LYS B N 1
ATOM 20372 C CA . LYS B 1 1187 ? 23.812 84.812 25 1 94.94 1187 LYS B CA 1
ATOM 20373 C C . LYS B 1 1187 ? 24.203 86.25 24.797 1 94.94 1187 LYS B C 1
ATOM 20375 O O . LYS B 1 1187 ? 23.5 87.188 25.281 1 94.94 1187 LYS B O 1
ATOM 20380 N N . GLN B 1 1188 ? 25.234 86.5 24.047 1 93.81 1188 GLN B N 1
ATOM 20381 C CA . GLN B 1 1188 ? 25.703 87.875 23.75 1 93.81 1188 GLN B CA 1
ATOM 20382 C C . GLN B 1 1188 ? 24.766 88.562 22.781 1 93.81 1188 GLN B C 1
ATOM 20384 O O . GLN B 1 1188 ? 24.438 89.75 22.969 1 93.81 1188 GLN B O 1
ATOM 20389 N N . GLU B 1 1189 ? 24.391 87.875 21.859 1 92.69 1189 GLU B N 1
ATOM 20390 C CA . GLU B 1 1189 ? 23.531 88.438 20.828 1 92.69 1189 GLU B CA 1
ATOM 20391 C C . GLU B 1 1189 ? 22.203 88.875 21.406 1 92.69 1189 GLU B C 1
ATOM 20393 O O . GLU B 1 1189 ? 21.672 89.938 20.984 1 92.69 1189 GLU B O 1
ATOM 20398 N N . PHE B 1 1190 ? 21.688 88.25 22.328 1 93.62 1190 PHE B N 1
ATOM 20399 C CA . PHE B 1 1190 ? 20.391 88.562 22.891 1 93.62 1190 PHE B CA 1
ATOM 20400 C C . PHE B 1 1190 ? 20.562 89.312 24.203 1 93.62 1190 PHE B C 1
ATOM 20402 O O . PHE B 1 1190 ? 19.578 89.562 24.922 1 93.62 1190 PHE B O 1
ATOM 20409 N N . ASN B 1 1191 ? 21.812 89.688 24.609 1 91.75 1191 ASN B N 1
ATOM 20410 C CA . ASN B 1 1191 ? 22.156 90.5 25.766 1 91.75 1191 ASN B CA 1
ATOM 20411 C C . ASN B 1 1191 ? 21.594 89.938 27.062 1 91.75 1191 ASN B C 1
ATOM 20413 O O . ASN B 1 1191 ? 20.938 90.625 27.828 1 91.75 1191 ASN B O 1
ATOM 20417 N N . ILE B 1 1192 ? 21.844 88.625 27.188 1 94.5 1192 ILE B N 1
ATOM 20418 C CA . ILE B 1 1192 ? 21.391 88 28.391 1 94.5 1192 ILE B CA 1
ATOM 20419 C C . ILE B 1 1192 ? 22.422 88.125 29.5 1 94.5 1192 ILE B C 1
ATOM 20421 O O . ILE B 1 1192 ? 23.594 87.812 29.297 1 94.5 1192 ILE B O 1
ATOM 20425 N N . LYS B 1 1193 ? 22.094 88.625 30.672 1 89.31 1193 LYS B N 1
ATOM 20426 C CA . LYS B 1 1193 ? 22.984 88.75 31.812 1 89.31 1193 LYS B CA 1
ATOM 20427 C C . LYS B 1 1193 ? 23.031 87.438 32.594 1 89.31 1193 LYS B C 1
ATOM 20429 O O . LYS B 1 1193 ? 22.062 86.688 32.625 1 89.31 1193 LYS B O 1
ATOM 20434 N N . ASN B 1 1194 ? 24.062 87.125 33.156 1 89.19 1194 ASN B N 1
ATOM 20435 C CA . ASN B 1 1194 ? 24.266 85.875 33.938 1 89.19 1194 ASN B CA 1
ATOM 20436 C C . ASN B 1 1194 ? 23.266 85.75 35.062 1 89.19 1194 ASN B C 1
ATOM 20438 O O . ASN B 1 1194 ? 22.859 84.688 35.438 1 89.19 1194 ASN B O 1
ATOM 20442 N N . GLU B 1 1195 ? 22.828 86.938 35.531 1 84.94 1195 GLU B N 1
ATOM 20443 C CA . GLU B 1 1195 ? 21.891 86.938 36.656 1 84.94 1195 GLU B CA 1
ATOM 20444 C C . GLU B 1 1195 ? 20.5 86.5 36.25 1 84.94 1195 GLU B C 1
ATOM 20446 O O . GLU B 1 1195 ? 19.688 86.125 37.062 1 84.94 1195 GLU B O 1
ATOM 20451 N N . GLU B 1 1196 ? 20.281 86.56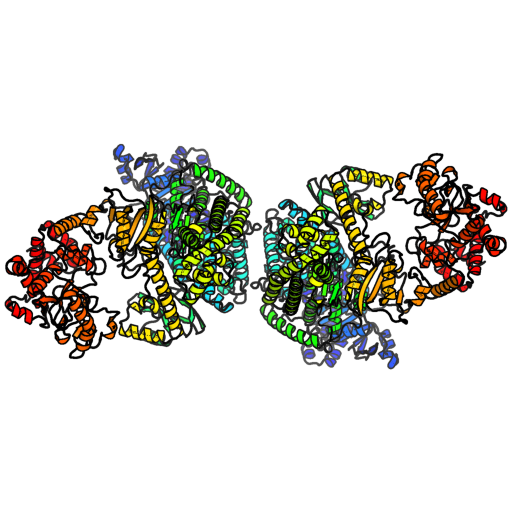2 34.969 1 91.94 1196 GLU B N 1
ATOM 20452 C CA . GLU B 1 1196 ? 18.969 86.25 34.469 1 91.94 1196 GLU B CA 1
ATOM 20453 C C . GLU B 1 1196 ? 18.828 84.688 34.281 1 91.94 1196 GLU B C 1
ATOM 20455 O O . GLU B 1 1196 ? 17.719 84.188 34.219 1 91.94 1196 GLU B O 1
ATOM 20460 N N . ILE B 1 1197 ? 19.859 84 34.188 1 94.31 1197 ILE B N 1
ATOM 20461 C CA . ILE B 1 1197 ? 19.859 82.562 34 1 94.31 1197 ILE B CA 1
ATOM 20462 C C . ILE B 1 1197 ? 19.594 81.875 35.344 1 94.31 1197 ILE B C 1
ATOM 20464 O O . ILE B 1 1197 ? 20.219 82.188 36.344 1 94.31 1197 ILE B O 1
ATOM 20468 N N . PRO B 1 1198 ? 18.641 80.938 35.25 1 92.38 1198 PRO B N 1
ATOM 20469 C CA . PRO B 1 1198 ? 18.375 80.25 36.531 1 92.38 1198 PRO B CA 1
ATOM 20470 C C . PRO B 1 1198 ? 19.625 79.625 37.094 1 92.38 1198 PRO B C 1
ATOM 20472 O O . PRO B 1 1198 ? 20.422 79.062 36.375 1 92.38 1198 PRO B O 1
ATOM 20475 N N . LYS B 1 1199 ? 19.812 79.75 38.406 1 83.69 1199 LYS B N 1
ATOM 20476 C CA . LYS B 1 1199 ? 21 79.25 39.062 1 83.69 1199 LYS B CA 1
ATOM 20477 C C . LYS B 1 1199 ? 20.703 77.938 39.812 1 83.69 1199 LYS B C 1
ATOM 20479 O O . LYS B 1 1199 ? 21.609 77.188 40.156 1 83.69 1199 LYS B O 1
ATOM 20484 N N . THR B 1 1200 ? 19.406 77.75 40.031 1 85.12 1200 THR B N 1
ATOM 20485 C CA . THR B 1 1200 ? 18.984 76.562 40.719 1 85.12 1200 THR B CA 1
ATOM 20486 C C . THR B 1 1200 ? 17.938 75.75 39.938 1 85.12 1200 THR B C 1
ATOM 20488 O O . THR B 1 1200 ? 17.312 76.312 39.031 1 85.12 1200 THR B O 1
ATOM 20491 N N . LYS B 1 1201 ? 17.797 74.5 40.312 1 89.75 1201 LYS B N 1
ATOM 20492 C CA . LYS B 1 1201 ? 16.812 73.688 39.656 1 89.75 1201 LYS B CA 1
ATOM 20493 C C . LYS B 1 1201 ? 15.398 74.188 39.875 1 89.75 1201 LYS B C 1
ATOM 20495 O O . LYS B 1 1201 ? 14.555 74.125 39 1 89.75 1201 LYS B O 1
ATOM 20500 N N . LYS B 1 1202 ? 15.188 74.75 41.031 1 85.19 1202 LYS B N 1
ATOM 20501 C CA . LYS B 1 1202 ? 13.875 75.312 41.312 1 85.19 1202 LYS B CA 1
ATOM 20502 C C . LYS B 1 1202 ? 13.57 76.5 40.438 1 85.19 1202 LYS B C 1
ATOM 20504 O O . LYS B 1 1202 ? 12.469 76.625 39.906 1 85.19 1202 LYS B O 1
ATOM 20509 N N . ALA B 1 1203 ? 14.547 77.375 40.312 1 88.19 1203 ALA B N 1
ATOM 20510 C CA . ALA B 1 1203 ? 14.375 78.562 39.469 1 88.19 1203 ALA B CA 1
ATOM 20511 C C . ALA B 1 1203 ? 14.172 78.125 38 1 88.19 1203 ALA B C 1
ATOM 20513 O O . ALA B 1 1203 ? 13.391 78.75 37.281 1 88.19 1203 ALA B O 1
ATOM 20514 N N . TYR B 1 1204 ? 14.891 77 37.656 1 93.94 1204 TYR B N 1
ATOM 20515 C CA . TYR B 1 1204 ? 14.742 76.438 36.312 1 93.94 1204 TYR B CA 1
ATOM 20516 C C . TYR B 1 1204 ? 13.32 75.938 36.094 1 93.94 1204 TYR B C 1
ATOM 20518 O O . TYR B 1 1204 ? 12.695 76.25 35.094 1 93.94 1204 TYR B O 1
ATOM 20526 N N . ASP B 1 1205 ? 12.781 75.312 37.031 1 93.25 1205 ASP B N 1
ATOM 20527 C CA . ASP B 1 1205 ? 11.453 74.688 36.906 1 93.25 1205 ASP B CA 1
ATOM 20528 C C . ASP B 1 1205 ? 10.375 75.75 36.938 1 93.25 1205 ASP B C 1
ATOM 20530 O O . ASP B 1 1205 ? 9.336 75.625 36.281 1 93.25 1205 ASP B O 1
ATOM 20534 N N . ILE B 1 1206 ? 10.641 76.75 37.656 1 89.12 1206 ILE B N 1
ATOM 20535 C CA . ILE B 1 1206 ? 9.688 77.875 37.688 1 89.12 1206 ILE B CA 1
ATOM 20536 C C . ILE B 1 1206 ? 9.586 78.5 36.344 1 89.12 1206 ILE B C 1
ATOM 20538 O O . ILE B 1 1206 ? 8.492 78.812 35.875 1 89.12 1206 ILE B O 1
ATOM 20542 N N . LEU B 1 1207 ? 10.734 78.75 35.781 1 93.94 1207 LEU B N 1
ATOM 20543 C CA . LEU B 1 1207 ? 10.75 79.375 34.469 1 93.94 1207 LEU B CA 1
ATOM 20544 C C . LEU B 1 1207 ? 10.078 78.438 33.438 1 93.94 1207 LEU B C 1
ATOM 20546 O O . LEU B 1 1207 ? 9.336 78.938 32.594 1 93.94 1207 LEU B O 1
ATOM 20550 N N . ARG B 1 1208 ? 10.336 77.188 33.531 1 95.12 1208 ARG B N 1
ATOM 20551 C CA . ARG B 1 1208 ? 9.703 76.188 32.656 1 95.12 1208 ARG B CA 1
ATOM 20552 C C . ARG B 1 1208 ? 8.188 76.25 32.812 1 95.12 1208 ARG B C 1
ATOM 20554 O O . ARG B 1 1208 ? 7.457 76.188 31.812 1 95.12 1208 ARG B O 1
ATOM 20561 N N . ALA B 1 1209 ? 7.77 76.312 34 1 93.75 1209 ALA B N 1
ATOM 20562 C CA . ALA B 1 1209 ? 6.34 76.312 34.312 1 93.75 1209 ALA B CA 1
ATOM 20563 C C . ALA B 1 1209 ? 5.691 77.562 33.75 1 93.75 1209 ALA B C 1
ATOM 20565 O O . ALA B 1 1209 ? 4.57 77.562 33.219 1 93.75 1209 ALA B O 1
ATOM 20566 N N . LYS B 1 1210 ? 6.363 78.688 33.906 1 93.5 1210 LYS B N 1
ATOM 20567 C CA . LYS B 1 1210 ? 5.859 79.938 33.375 1 93.5 1210 LYS B CA 1
ATOM 20568 C C . LYS B 1 1210 ? 5.664 79.875 31.875 1 93.5 1210 LYS B C 1
ATOM 20570 O O . LYS B 1 1210 ? 4.668 80.375 31.328 1 93.5 1210 LYS B O 1
ATOM 20575 N N . ASN B 1 1211 ? 6.594 79.25 31.234 1 95.25 1211 ASN B N 1
ATOM 20576 C CA . ASN B 1 1211 ? 6.477 79.062 29.781 1 95.25 1211 ASN B CA 1
ATOM 20577 C C . ASN B 1 1211 ? 5.273 78.188 29.438 1 95.25 1211 ASN B C 1
ATOM 20579 O O . ASN B 1 1211 ? 4.551 78.5 28.484 1 95.25 1211 ASN B O 1
ATOM 20583 N N . ASP B 1 1212 ? 5.066 77.125 30.109 1 96.06 1212 ASP B N 1
ATOM 20584 C CA . ASP B 1 1212 ? 3.953 76.25 29.859 1 96.06 1212 ASP B CA 1
ATOM 20585 C C . ASP B 1 1212 ? 2.613 76.938 30.062 1 96.06 1212 ASP B C 1
ATOM 20587 O O . ASP B 1 1212 ? 1.667 76.75 29.312 1 96.06 1212 ASP B O 1
ATOM 20591 N N . LEU B 1 1213 ? 2.588 77.75 31.094 1 94.19 1213 LEU B N 1
ATOM 20592 C CA . LEU B 1 1213 ? 1.359 78.438 31.375 1 94.19 1213 LEU B CA 1
ATOM 20593 C C . LEU B 1 1213 ? 1.082 79.5 30.312 1 94.19 1213 LEU B C 1
ATOM 20595 O O . LEU B 1 1213 ? -0.076 79.75 29.969 1 94.19 1213 LEU B O 1
ATOM 20599 N N . LEU B 1 1214 ? 2.119 80.188 29.859 1 95.69 1214 LEU B N 1
ATOM 20600 C CA . LEU B 1 1214 ? 1.957 81.125 28.766 1 95.69 1214 LEU B CA 1
ATOM 20601 C C . LEU B 1 1214 ? 1.419 80.438 27.516 1 95.69 1214 LEU B C 1
ATOM 20603 O O . LEU B 1 1214 ? 0.562 81 26.828 1 95.69 1214 LEU B O 1
ATOM 20607 N N . VAL B 1 1215 ? 1.926 79.25 27.219 1 96.25 1215 VAL B N 1
ATOM 20608 C CA . VAL B 1 1215 ? 1.471 78.5 26.047 1 96.25 1215 VAL B CA 1
ATOM 20609 C C . VAL B 1 1215 ? 0.027 78.062 26.25 1 96.25 1215 VAL B C 1
ATOM 20611 O O . VAL B 1 1215 ? -0.772 78.062 25.312 1 96.25 1215 VAL B O 1
ATOM 20614 N N . LYS B 1 1216 ? -0.288 77.625 27.453 1 95.69 1216 LYS B N 1
ATOM 20615 C CA . LYS B 1 1216 ? -1.671 77.312 27.781 1 95.69 1216 LYS B CA 1
ATOM 20616 C C . LYS B 1 1216 ? -2.605 78.5 27.438 1 95.69 1216 LYS B C 1
ATOM 20618 O O . LYS B 1 1216 ? -3.664 78.25 26.844 1 95.69 1216 LYS B O 1
ATOM 20623 N N . GLU B 1 1217 ? -2.193 79.625 27.797 1 93.44 1217 GLU B N 1
ATOM 20624 C CA . GLU B 1 1217 ? -2.98 80.812 27.516 1 93.44 1217 GLU B CA 1
ATOM 20625 C C . GLU B 1 1217 ? -3.088 81.125 26.031 1 93.44 1217 GLU B C 1
ATOM 20627 O O . GLU B 1 1217 ? -4.137 81.5 25.531 1 93.44 1217 GLU B O 1
ATOM 20632 N N . LEU B 1 1218 ? -2.057 80.875 25.391 1 94.25 1218 LEU B N 1
ATOM 20633 C CA . LEU B 1 1218 ? -2.051 81.062 23.953 1 94.25 1218 LEU B CA 1
ATOM 20634 C C . LEU B 1 1218 ? -3.088 80.188 23.266 1 94.25 1218 LEU B C 1
ATOM 20636 O O . LEU B 1 1218 ? -3.742 80.625 22.312 1 94.25 1218 LEU B O 1
ATOM 20640 N N . TYR B 1 1219 ? -3.232 79 23.719 1 94.81 1219 TYR B N 1
ATOM 20641 C CA . TYR B 1 1219 ? -4.152 78.062 23.094 1 94.81 1219 TYR B CA 1
ATOM 20642 C C . TYR B 1 1219 ? -5.551 78.188 23.688 1 94.81 1219 TYR B C 1
ATOM 20644 O O . TYR B 1 1219 ? -6.473 77.5 23.281 1 94.81 1219 TYR B O 1
ATOM 20652 N N . GLY B 1 1220 ? -5.746 79 24.656 1 91.94 1220 GLY B N 1
ATOM 20653 C CA . GLY B 1 1220 ? -7.043 79.25 25.234 1 91.94 1220 GLY B CA 1
ATOM 20654 C C . GLY B 1 1220 ? -7.582 78.125 26.078 1 91.94 1220 GLY B C 1
ATOM 20655 O O . GLY B 1 1220 ? -8.789 77.875 26.109 1 91.94 1220 GLY B O 1
ATOM 20656 N N . LEU B 1 1221 ? -6.727 77.438 26.719 1 94.56 1221 LEU B N 1
ATOM 20657 C CA . LEU B 1 1221 ? -7.152 76.312 27.531 1 94.56 1221 LEU B CA 1
ATOM 20658 C C . LEU B 1 1221 ? -7.527 76.75 28.938 1 94.56 1221 LEU B C 1
ATOM 20660 O O . LEU B 1 1221 ? -6.855 77.625 29.516 1 94.56 1221 LEU B O 1
ATOM 20664 N N . SER B 1 1222 ? -8.562 76.188 29.453 1 93.25 1222 SER B N 1
ATOM 20665 C CA . SER B 1 1222 ? -8.969 76.5 30.828 1 93.25 1222 SER B CA 1
ATOM 20666 C C . SER B 1 1222 ? -8.102 75.75 31.828 1 93.25 1222 SER B C 1
ATOM 20668 O O . SER B 1 1222 ? -7.34 74.875 31.469 1 93.25 1222 SER B O 1
ATOM 20670 N N . ASP B 1 1223 ? -8.172 76.188 33.062 1 89.44 1223 ASP B N 1
ATOM 20671 C CA . ASP B 1 1223 ? -7.418 75.5 34.125 1 89.44 1223 ASP B CA 1
ATOM 20672 C C . ASP B 1 1223 ? -7.812 74.062 34.25 1 89.44 1223 ASP B C 1
ATOM 20674 O O . ASP B 1 1223 ? -6.965 73.188 34.5 1 89.44 1223 ASP B O 1
ATOM 20678 N N . ASP B 1 1224 ? -9.078 73.812 34.031 1 91.25 1224 ASP B N 1
ATOM 20679 C CA . ASP B 1 1224 ? -9.562 72.438 34.125 1 91.25 1224 ASP B CA 1
ATOM 20680 C C . ASP B 1 1224 ? -9.039 71.625 32.969 1 91.25 1224 ASP B C 1
ATOM 20682 O O . ASP B 1 1224 ? -8.664 70.438 33.156 1 91.25 1224 ASP B O 1
ATOM 20686 N N . GLU B 1 1225 ? -9.055 72.125 31.875 1 92.88 1225 GLU B N 1
ATOM 20687 C CA . GLU B 1 1225 ? -8.555 71.438 30.688 1 92.88 1225 GLU B CA 1
ATOM 20688 C C . GLU B 1 1225 ? -7.059 71.188 30.797 1 92.88 1225 GLU B C 1
ATOM 20690 O O . GLU B 1 1225 ? -6.586 70.125 30.422 1 92.88 1225 GLU B O 1
ATOM 20695 N N . PHE B 1 1226 ? -6.398 72.125 31.297 1 92.81 1226 PHE B N 1
ATOM 20696 C CA . PHE B 1 1226 ? -4.953 72 31.469 1 92.81 1226 PHE B CA 1
ATOM 20697 C C . PHE B 1 1226 ? -4.629 70.938 32.531 1 92.81 1226 PHE B C 1
ATOM 20699 O O . PHE B 1 1226 ? -3.682 70.188 32.375 1 92.81 1226 PHE B O 1
ATOM 20706 N N . SER B 1 1227 ? -5.391 71 33.562 1 90.94 1227 SER B N 1
ATOM 20707 C CA . SER B 1 1227 ? -5.211 70 34.625 1 90.94 1227 SER B CA 1
ATOM 20708 C C . SER B 1 1227 ? -5.441 68.562 34.094 1 90.94 1227 SER B C 1
ATOM 20710 O O . SER B 1 1227 ? -4.723 67.625 34.438 1 90.94 1227 SER B O 1
ATOM 20712 N N . TYR B 1 1228 ? -6.43 68.438 33.312 1 91.31 1228 TYR B N 1
ATOM 20713 C CA . TYR B 1 1228 ? -6.68 67.125 32.688 1 91.31 1228 TYR B CA 1
ATOM 20714 C C . TYR B 1 1228 ? -5.5 66.75 31.812 1 91.31 1228 TYR B C 1
ATOM 20716 O O . TYR B 1 1228 ? -5.043 65.625 31.859 1 91.31 1228 TYR B O 1
ATOM 20724 N N . MET B 1 1229 ? -5.121 67.625 31 1 91.19 1229 MET B N 1
ATOM 20725 C CA . MET B 1 1229 ? -4.004 67.312 30.094 1 91.19 1229 MET B CA 1
ATOM 20726 C C . MET B 1 1229 ? -2.781 66.875 30.859 1 91.19 1229 MET B C 1
ATOM 20728 O O . MET B 1 1229 ? -2.15 65.875 30.469 1 91.19 1229 MET B O 1
ATOM 20732 N N . ILE B 1 1230 ? -2.447 67.5 31.906 1 90.06 1230 ILE B N 1
ATOM 20733 C CA . ILE B 1 1230 ? -1.288 67.125 32.719 1 90.06 1230 ILE B CA 1
ATOM 20734 C C . ILE B 1 1230 ? -1.467 65.75 33.281 1 90.06 1230 ILE B C 1
ATOM 20736 O O . ILE B 1 1230 ? -0.501 64.938 33.406 1 90.06 1230 ILE B O 1
ATOM 20740 N N . SER B 1 1231 ? -2.678 65.438 33.562 1 88.69 1231 SER B N 1
ATOM 20741 C CA . SER B 1 1231 ? -2.951 64.125 34.156 1 88.69 1231 SER B CA 1
ATOM 20742 C C . SER B 1 1231 ? -2.664 63 33.188 1 88.69 1231 SER B C 1
ATOM 20744 O O . SER B 1 1231 ? -2.42 61.844 33.594 1 88.69 1231 SER B O 1
ATOM 20746 N N . THR B 1 1232 ? -2.674 63.281 31.938 1 87.62 1232 THR B N 1
ATOM 20747 C CA . THR B 1 1232 ? -2.449 62.281 30.906 1 87.62 1232 THR B CA 1
ATOM 20748 C C . THR B 1 1232 ? -0.968 61.938 30.812 1 87.62 1232 THR B C 1
ATOM 20750 O O . THR B 1 1232 ? -0.606 60.906 30.234 1 87.62 1232 THR B O 1
ATOM 20753 N N . PHE B 1 1233 ? -0.088 62.719 31.328 1 89.62 1233 PHE B N 1
ATOM 20754 C CA . PHE B 1 1233 ? 1.345 62.469 31.344 1 89.62 1233 PHE B CA 1
ATOM 20755 C C . PHE B 1 1233 ? 1.713 61.594 32.562 1 89.62 1233 PHE B C 1
ATOM 20757 O O . PHE B 1 1233 ? 2.293 62.094 33.531 1 89.62 1233 PHE B O 1
ATOM 20764 N N . LYS B 1 1234 ? 1.481 60.406 32.438 1 84.75 1234 LYS B N 1
ATOM 20765 C CA . LYS B 1 1234 ? 1.587 59.5 33.562 1 84.75 1234 LYS B CA 1
ATOM 20766 C C . LYS B 1 1234 ? 3.018 59.438 34.094 1 84.75 1234 LYS B C 1
ATOM 20768 O O . LYS B 1 1234 ? 3.244 59.562 35.312 1 84.75 1234 LYS B O 1
ATOM 20773 N N . VAL B 1 1235 ? 3.936 59.25 33.188 1 87 1235 VAL B N 1
ATOM 20774 C CA . VAL B 1 1235 ? 5.328 59.125 33.594 1 87 1235 VAL B CA 1
ATOM 20775 C C . VAL B 1 1235 ? 5.84 60.438 34.156 1 87 1235 VAL B C 1
ATOM 20777 O O . VAL B 1 1235 ? 6.594 60.469 35.125 1 87 1235 VAL B O 1
ATOM 20780 N N . LEU B 1 1236 ? 5.488 61.531 33.562 1 89.12 1236 LEU B N 1
ATOM 20781 C CA . LEU B 1 1236 ? 5.879 62.844 34.062 1 89.12 1236 LEU B CA 1
ATOM 20782 C C . LEU B 1 1236 ? 5.352 63.094 35.469 1 89.12 1236 LEU B C 1
ATOM 20784 O O . LEU B 1 1236 ? 6.07 63.594 36.312 1 89.12 1236 LEU B O 1
ATOM 20788 N N . ASN B 1 1237 ? 4.137 62.688 35.719 1 86.56 1237 ASN B N 1
ATOM 20789 C CA . ASN B 1 1237 ? 3.527 62.844 37.031 1 86.56 1237 ASN B CA 1
ATOM 20790 C C . ASN B 1 1237 ? 4.254 62.031 38.094 1 86.56 1237 ASN B C 1
ATOM 20792 O O . ASN B 1 1237 ? 4.344 62.438 39.25 1 86.56 1237 ASN B O 1
ATOM 20796 N N . GLU B 1 1238 ? 4.754 60.969 37.625 1 84.75 1238 GLU B N 1
ATOM 20797 C CA . GLU B 1 1238 ? 5.453 60.062 38.531 1 84.75 1238 GLU B CA 1
ATOM 20798 C C . GLU B 1 1238 ? 6.883 60.531 38.781 1 84.75 1238 GLU B C 1
ATOM 20800 O O . GLU B 1 1238 ? 7.34 60.562 39.938 1 84.75 1238 GLU B O 1
ATOM 20805 N N . LYS B 1 1239 ? 7.566 60.969 37.719 1 85.62 1239 LYS B N 1
ATOM 20806 C CA . LYS B 1 1239 ? 8.992 61.25 37.812 1 85.62 1239 LYS B CA 1
ATOM 20807 C C . LYS B 1 1239 ? 9.242 62.688 38.25 1 85.62 1239 LYS B C 1
ATOM 20809 O O . LYS B 1 1239 ? 10.297 63 38.812 1 85.62 1239 LYS B O 1
ATOM 20814 N N . GLN B 1 1240 ? 8.328 63.625 37.875 1 87.56 1240 GLN B N 1
ATOM 20815 C CA . GLN B 1 1240 ? 8.5 65.062 38.219 1 87.56 1240 GLN B CA 1
ATOM 20816 C C . GLN B 1 1240 ? 7.281 65.562 38.938 1 87.56 1240 GLN B C 1
ATOM 20818 O O . GLN B 1 1240 ? 6.695 66.562 38.531 1 87.56 1240 GLN B O 1
ATOM 20823 N N . SER B 1 1241 ? 6.977 65 40.062 1 85.69 1241 SER B N 1
ATOM 20824 C CA . SER B 1 1241 ? 5.805 65.375 40.844 1 85.69 1241 SER B CA 1
ATOM 20825 C C . SER B 1 1241 ? 5.934 66.812 41.375 1 85.69 1241 SER B C 1
ATOM 20827 O O . SER B 1 1241 ? 4.938 67.562 41.469 1 85.69 1241 SER B O 1
ATOM 20829 N N . GLU B 1 1242 ? 7.125 67.312 41.75 1 84.94 1242 GLU B N 1
ATOM 20830 C CA . GLU B 1 1242 ? 7.379 68.625 42.219 1 84.94 1242 GLU B CA 1
ATOM 20831 C C . GLU B 1 1242 ? 7.059 69.688 41.156 1 84.94 1242 GLU B C 1
ATOM 20833 O O . GLU B 1 1242 ? 6.531 70.75 41.438 1 84.94 1242 GLU B O 1
ATOM 20838 N N . TYR B 1 1243 ? 7.324 69.25 39.906 1 89.06 1243 TYR B N 1
ATOM 20839 C CA . TYR B 1 1243 ? 7.051 70.188 38.812 1 89.06 1243 TYR B CA 1
ATOM 20840 C C . TYR B 1 1243 ? 5.551 70.312 38.562 1 89.06 1243 TYR B C 1
ATOM 20842 O O . TYR B 1 1243 ? 5.051 71.438 38.312 1 89.06 1243 TYR B O 1
ATOM 20850 N N . ILE B 1 1244 ? 4.879 69.25 38.719 1 88.62 1244 ILE B N 1
ATOM 20851 C CA . ILE B 1 1244 ? 3.438 69.25 38.5 1 88.62 1244 ILE B CA 1
ATOM 20852 C C . ILE B 1 1244 ? 2.752 70.062 39.562 1 88.62 1244 ILE B C 1
ATOM 20854 O O . ILE B 1 1244 ? 1.814 70.812 39.281 1 88.62 1244 ILE B O 1
ATOM 20858 N N . THR B 1 1245 ? 3.289 69.938 40.781 1 85.12 1245 THR B N 1
ATOM 20859 C CA . THR B 1 1245 ? 2.746 70.75 41.875 1 85.12 1245 THR B CA 1
ATOM 20860 C C . THR B 1 1245 ? 2.984 72.25 41.625 1 85.12 1245 THR B C 1
ATOM 20862 O O . THR B 1 1245 ? 2.113 73.062 41.906 1 85.12 1245 THR B O 1
ATOM 20865 N N . LEU B 1 1246 ? 4.105 72.562 41.125 1 85.12 1246 LEU B N 1
ATOM 20866 C CA . LEU B 1 1246 ? 4.449 73.938 40.781 1 85.12 1246 LEU B CA 1
ATOM 20867 C C . LEU B 1 1246 ? 3.494 74.438 39.719 1 85.12 1246 LEU B C 1
ATOM 20869 O O . LEU B 1 1246 ? 3.043 75.625 39.812 1 85.12 1246 LEU B O 1
ATOM 20873 N N . LEU B 1 1247 ? 3.113 73.688 38.719 1 88 1247 LEU B N 1
ATOM 20874 C CA . LEU B 1 1247 ? 2.234 74.125 37.625 1 88 1247 LEU B CA 1
ATOM 20875 C C . LEU B 1 1247 ? 0.827 74.375 38.156 1 88 1247 LEU B C 1
ATOM 20877 O O . LEU B 1 1247 ? 0.146 75.312 37.625 1 88 1247 LEU B O 1
ATOM 20881 N N . LYS B 1 1248 ? 0.407 73.75 39.188 1 80.88 1248 LYS B N 1
ATOM 20882 C CA . LYS B 1 1248 ? -0.933 73.875 39.75 1 80.88 1248 LYS B CA 1
ATOM 20883 C C . LYS B 1 1248 ? -1.001 75.125 40.656 1 80.88 1248 LYS B C 1
ATOM 20885 O O . LYS B 1 1248 ? -2.078 75.688 40.906 1 80.88 1248 LYS B O 1
ATOM 20890 N N . THR B 1 1249 ? 0.141 75.625 41.188 1 74.19 1249 THR B N 1
ATOM 20891 C CA . THR B 1 1249 ? 0.148 76.688 42.188 1 74.19 1249 THR B CA 1
ATOM 20892 C C . THR B 1 1249 ? 0.392 78 41.531 1 74.19 1249 THR B C 1
ATOM 20894 O O . THR B 1 1249 ? -0.085 79.062 42 1 74.19 1249 THR B O 1
ATOM 20897 N N . ILE B 1 1250 ? 1.07 78 40.469 1 72.25 1250 ILE B N 1
ATOM 20898 C CA . ILE B 1 1250 ? 1.392 79.312 39.844 1 72.25 1250 ILE B CA 1
ATOM 20899 C C . ILE B 1 1250 ? 0.238 79.688 38.938 1 72.25 1250 ILE B C 1
ATOM 20901 O O . ILE B 1 1250 ? -0.32 78.875 38.188 1 72.25 1250 ILE B O 1
#

Radius of gyration: 53.92 Å; Cα contacts (8 Å, |Δi|>4): 4142; chains: 2; bounding box: 86×177×134 Å

Secondary structure (DSSP, 8-state):
--HHHHHTTTEEESSS-HHIIIIIHHHHTTTTTTHHHHHHHHHHHHHH--HHHHHHS-HHHHIIIIIHHHHHHTT-EEEES--EEETTEEE--SEEEESSHHHHHHHHTS-HHHHHH---SSEEEEE--TTS-S--S-STT-HHHHHHHHHHHHT-SEEEEE-SSEEEEEETTS--SS---EEEEHHHHHHHT-HHHHHHHHHHHSGGGG-SS--HHHHHHHHHHHHHHHHHHHHHHHHHT-TTPPPHHHHHHHHHHHHH---HHHHHHHHHHHHHHHHHHHHHHHHTHHHHHH-TTIIIII-HHHHHHH----TT--HHHHHHHHHHHHHHH-BGGGTB-----STT-GGG-GGGGSTTSS-HHHHHHHHHHHHEEEETTEEEE--GGGS-HHHHHHHHHHHTT-EEEE-SS-EEEEEEEETTEEEEEEEEHHHHHHHHHHS-EEEEEEE-TT-EEEE-TTSSSS-----PPPHHHHHHHHHHHHTTT--TTTGGG--EEETT-TTTHHHHHHHHHHHHHHHHTGGG-HHHHHHHHHHHHHHHHHHTTT-TTPPPPHHHHHHHHHHHHHEEEEESSHHHHHHHHHHHHHHH--TTSPPP--TTTEEES-TT----HHHHHHHHHHHS-HHHHHHHHHHHHHHHHHHHHHHHS--SSHHHHHHHHHIIIIIIHHHHHHHHHHHHHHHHTTT--HHHHHHHHHHHHH-TTHHHH-HHHHHHHHHHHHHH----HHHH-GGGEETTEE--EEEEEE-----BSS--HHHHGGGT-TTGGGS-HHHHHHHHHHHHTSHHHHHHHHHHHHHHHHHHHHHHHH-GGGTT-SS-BHHHHHHHHHHHHEEEEEEEEEEEEGGGGT-GGGHHHHHHHHHHSEEEEEEEEEGGG-SSTTS-TT-EEEEEEEESSPPPTT--EEEEEEE--GGGGG-GGG-EEE-HHHHHHH-TTT------SSHHHHHHHHHHHHHSPBPPTTT--EEE---TTTTGGG-B-S--TTPEEEE-GGG-BTTBS-SS--SEEE-HHHHHHHHHHHHHHHHHHHHSSPPPGGG---GGGS-EEEEESB--TTSS-SS-EEEEPSS-EE-TTEEEE--EEEEEETTEEEEEEPPHHHHHHHHHHHTSHHHHHHHHTT-SSB--HHHHTTSB-----HHHHHH-HHHHHHHHHHHHHHHHT-TT-TTHHHHHHTT--GGGS--SHHHHHHHHHHHHHHHHHHTT--HHHHHHHHHT-HHHHHH-HHHHHHHHH-/--HHHHHTTTEEESSS-HHIIIIIHHHHTTTTTTHHHHHHHHHHHHHH--HHHHHHS-HHHHIIIIIHHHHHHTT-EEEES--EEETTEEE--SEEEESSHHHHHHHHTS-HHHHHH---SSEEEEE--TTS-S--S-SSS-HHHHHHHHHHHHT-SEEEEE-SSEEEEEETTS--SS---EEEEHHHHHHHT-HHHHHHHHHHHSGGGG-SS--HHHHHHHHHHHHHHHHHHHHHHHHHT-TTPPPHHHHHHHHHHHHH---HHHHHHHHHHHHHHHHHHHHHHHHTHHHHHH-TTIIIII-HHHHHHH----TT--HHHHHHHHHHHHHHH-BGGGTB-----STT-GGG-GGGGSTTSS-HHHHHHHHHHHHEEEETTEEEE--GGGS-HHHHHHHHHHHTT-EEEE-SS-EEEEEEEETTEEEEEEEEHHHHHHHHHHS-EEEEEEE-TT-EEEE-TTSSSS-----PPPHHHHHHHHHHHHTTT--TTTTTT--EEETT-TTTHHHHHHHHHHHHHHHHTGGG-HHHHHHHHHHHHHHHHHHTTT-TTPPPPHHHHHHHHHHHHHEEEEESSHHHHHHHHHHHHHHH--TTSPPP--TTTEEES-TT----HHHHHHHHHHHS-HHHHHHHHHHHHHHHHHHHHHHHS--SSHHHHHHHHHIIIIIIHHHHHHHHHHHHHHHHTTT--HHHHHHHHHHHHH-TTHHHH-HHHHHHHHHHHHHH----HHHH-GGGEETTEE--EEEEEE-----BSS--HHHHGGGT-TTGGGS-HHHHHHHHHHHHTSHHHHHHHHHHHHHHHHHHHHHHHH-GGGTT-SS-BHHHHHHHHHHHHEEEEEEEEEEEEGGGGT-GGGHHHHHHHHHHSEEEEEEEEEGGG-SSTTS-TT-EEEEEEEESSPPPTT--EEEEEEE--GGGGG-GGG-EEE-HHHHHHH-TTT------SSHHHHHHHHHHHHHSPBPPTTT--EEE---TTTTGGG-B-S--TTPEEEE-GGG-BTTBS-SS--SEEE-HHHHHHHHHHHHHHHHHHHHSSPPPGGG---GGGS-EEEEESB--TTSS-SS-EEEEPSS-EE-TTEEEE--EEEEEETTEEEEEEPPHHHHHHHHHHHTSHHHHHHHHTT-SSB--HHHHTTSB-----HHHHHH-HHHHHHHHHHHHHHHHT-TT-TTHHHHHHTT--GGGS--SHHHHHHHHHHHHHHHHHHTT--HHHHHHHHHT-HHHHHH-HHHHHHHHH-

Nearest PDB structures (foldseek):
  7rfk-assembly3_C  TM=6.653E-01  e=1.332E-14  Clostridioides difficile 630
  8q56-assembly1_A-2  TM=5.676E-01  e=3.012E-17  Salmonella enterica subsp. enterica serovar Typhimurium str. D23580
  8c45-assembly1_A  TM=5.611E-01  e=5.004E-17  Salmonella enterica subsp. enterica serovar Typhimurium str. D23580
  8vpg-assembly3_C  TM=6.235E-01  e=1.224E-14  Clostridioides difficile
  8c45-assembly2_B  TM=5.469E-01  e=1.118E-16  Salmonella enterica subsp. enterica serovar Typhimurium str. D23580

InterPro domains:
  IPR002052 DNA methylase, N-6 adenine-specific, conserved site [PS00092] (752-758)
  IPR011639 Type II methyltransferase M.TaqI-like domain [PF07669] (571-778)
  IPR011639 Type II methyltransferase M.TaqI-like domain [PF07669] (801-888)
  IPR029063 S-adenosyl-L-methionine-dependent methyltransferase superfamily [G3DSA:3.40.50.150] (453-637)
  IPR029063 S-adenosyl-L-methionine-dependent methyltransferase superfamily [G3DSA:3.40.50.150] (638-986)
  IPR029063 S-adenosyl-L-methionine-dependent methyltransferase superfamily [SSF53335] (257-951)
  IPR050953 N(4)/N(6)-adenine-specific DNA methyltransferase [PTHR33841] (101-1226)

Organism: Campylobacter jejuni subsp. jejuni serotype O:2 (strain ATCC 700819 / NCTC 11168) (NCBI:txid192222)

pLDDT: mean 86.48, std 8.93, range [37.25, 98.19]

Sequence (2500 aa):
MNYYQELKKYLNNNLFTSYSLEIDFPKIYNFNANQKAFRDILTKITKIYDKNKFIKQNEHQFEDEFISKVLEILGWCFVRQDEKIIQGKLEKPDFLLFSNDKLKSKYENLDKETKKSSNDFTIILESKAYNIEIDNKKVKDNPHFQILRYLGNLKKNYGFLTNGRFWRFYDNSILNSNKVFYEINLEKIIEDQNIEAFAYFYSVFSAFNFTEKEDHLEITLQNNKLSKIKIEDDLKSIIYGTNGNESLFEFIGSRIYNKTKADLKLIYENSLYFIFRLLFIAYFEDKFEIILEKHKYFKSKISLRTLLENLQEDESSSGGFGELENIFNIYNKGKGNFDMPVFNGGLFDESKTALLSTPKIFNDKDLKFILNQLLNFKDKNLSFKRDYKTLSVEHLGTIYEGLLSYFFEIANEDIYYVSYKEKSKEIECYFDNYDFKILEKSKKVEKYTFYKKGQIYLKNTSNSRKASASFYTPQSIANFLIQSALKDKLNNENILKFKILDNACGSGHFLVGVLNAITHIVLSDFDHFTNLKELYEEEKENILNHIKDFVQDYEVDESDILKRLLLKRIIYGVDLNPFSIELTKLSLWIDSFIFTTPLSFIEHHIKCGNALINSNLSDFKDLIKQNSSNLFTNSITQEFEILQEVFEKLDNLKDTNEEQIKQSKQIYQNEITPKLNKLNLYLNYINTLHFVNKEELQILKALSQDDIQNLSQNEQAKAIISKYQKEFNFFNYELEFPEIVENQVFKGFDIIIGNPPWDKTKFSDSDFFPQYKSDYRSLIASKKKEIQDNLLAKDYIKQNYEKQKAYINDLSEYYKKAYPLNKGSGDGNLFRLFVEKNLSLLKQDGNLAYVLPSALMFEDGSLILRKEILENKTLEYFYSFENNKAIFIDVHRSYKFALMLIKNTQANHTHKIKMMFYKTDINSLKNKDEILTLNLKDIKKLSPTHLALMELKDKQALEILRKSYNAFQNLSFDYIDFRRELDMTNDKDLFIEEFREGLLPLYEGKMIHQFDANFSQATYFLEKAKFDERLKSKELYRAKKATGKELNPKLIKYDREFFRLGYRKIASDTNERTLIASLLPKNCGGADSTYSNIPKQYVLKDDVICMDIVPYERILFVLALFNSLVVDFIIRNMVQINVSKSYLERIPLPQPSDEEIQNNEIYKTLAKNALLLQLYNDQNRHFDELKQEFNIKNEEIPKTKKAYDILRAKNDLLVKELYGLSDDEFSYMISTFKVLNEKQSEYITLLKTIMNYYQELKKYLNNNLFTSYSLEIDFPKIYNFNANQKAFRDILTKITKIYDKNKFIKQNEHQFEDEFISKVLEILGWCFVRQDEKIIQGKLEKPDFLLFSNDKLKSKYENLDKETKKSSNDFTIILESKAYNIEIDNKKVKDNPHFQILRYLGNLKKNYGFLTNGRFWRFYDNSILNSNKVFYEINLEKIIEDQNIEAFAYFYSVFSAFNFTEKEDHLEITLQNNKLSKIKIEDDLKSIIYGTNGNESLFEFIGSRIYNKTKADLKLIYENSLYFIFRLLFIAYFEDKFEIILEKHKYFKSKISLRTLLENLQEDESSSGGFGELENIFNIYNKGKGNFDMPVFNGGLFDESKTALLSTPKIFNDKDLKFILNQLLNFKDKNLSFKRDYKTLSVEHLGTIYEGLLSYFFEIANEDIYYVSYKEKSKEIECYFDNYDFKILEKSKKVEKYTFYKKGQIYLKNTSNSRKASASFYTPQSIANFLIQSALKDKLNNENILKFKILDNACGSGHFLVGVLNAITHIVLSDFDHFTNLKELYEEEKENILNHIKDFVQDYEVDESDILKRLLLKRIIYGVDLNPFSIELTKLSLWIDSFIFTTPLSFIEHHIKCGNALINSNLSDFKDLIKQNSSNLFTNSITQEFEILQEVFEKLDNLKDTNEEQIKQSKQIYQNEITPKLNKLNLYLNYINTLHFVNKEELQILKALSQDDIQNLSQNEQAKAIISKYQKEFNFFNYELEFPEIVENQVFKGFDIIIGNPPWDKTKFSDSDFFPQYKSDYRSLIASKKKEIQDNLLAKDYIKQNYEKQKAYINDLSEYYKKAYPLNKGSGDGNLFRLFVEKNLSLLKQDGNLAYVLPSALMFEDGSLILRKEILENKTLEYFYSFENNKAIFIDVHRSYKFALMLIKNTQANHTHKIKMMFYKTDINSLKNKDEILTLNLKDIKKLSPTHLALMELKDKQALEILRKSYNAFQNLSFDYIDFRRELDMTNDKDLFIEEFREGLLPLYEGKMIHQFDANFSQATYFLEKAKFDERLKSKELYRAKKATGKELNPKLIKYDREFFRLGYRKIASDTNERTLIASLLPKNCGGADSTYSNIPKQYVLKDDVICMDIVPYERILFVLALFNSLVVDFIIRNMVQINVSKSYLERIPLPQPSDEEIQNNEIYKTLAKNALLLQLYNDQNRHFDELKQEFNIKNEEIPKTKKAYDILRAKNDLLVKELYGLSDDEFSYMISTFKVLNEKQSEYITLLKTI

Solvent-accessible surface area (backbone atoms only — not comparable to full-atom values): 132907 Å² total; per-residue (Å²): 127,68,61,64,68,63,46,52,81,40,43,53,65,47,60,64,39,63,61,36,59,70,51,46,44,42,62,77,67,35,49,81,80,39,46,66,58,47,49,53,52,50,49,58,49,50,72,60,60,50,70,78,62,38,71,74,38,54,49,68,58,35,38,62,62,38,52,48,48,50,38,45,73,36,47,39,35,73,46,67,56,52,61,31,43,46,96,87,42,80,45,62,49,49,27,40,31,17,50,40,66,66,53,43,50,56,44,68,69,43,53,76,74,55,43,24,61,51,76,72,55,70,40,40,34,43,72,48,29,59,84,45,65,58,64,70,45,44,74,68,93,17,51,53,58,48,52,51,49,49,28,60,60,66,68,39,43,47,39,37,41,30,18,74,37,43,41,32,43,38,68,53,76,54,91,60,78,59,94,57,30,41,33,36,36,49,49,59,32,58,73,66,66,39,62,72,65,42,49,62,50,49,63,69,69,23,22,70,31,63,35,89,92,54,48,50,46,57,51,50,52,49,50,33,52,51,48,52,47,49,55,52,49,48,53,43,24,34,42,54,29,37,97,85,36,67,27,48,50,45,52,50,29,43,35,46,37,73,70,63,68,59,58,53,68,57,38,48,51,37,35,51,43,54,55,47,50,52,51,50,50,52,35,50,51,50,60,42,39,77,63,43,71,71,38,90,37,37,62,82,70,56,35,67,68,47,50,52,71,69,46,50,88,34,78,88,36,18,52,53,48,40,51,50,51,52,37,43,44,34,46,30,66,21,34,58,27,56,59,34,46,30,36,65,70,65,70,52,38,62,87,76,32,62,76,73,71,48,58,62,50,41,27,14,36,56,48,40,54,53,49,47,61,68,50,36,38,73,59,86,94,44,78,40,73,48,56,43,50,56,47,55,68,61,52,57,30,49,49,47,43,39,51,70,52,45,47,61,46,66,28,85,45,49,34,32,42,36,35,31,65,57,101,88,37,81,46,54,37,62,31,44,62,70,57,39,56,53,42,56,74,74,42,69,69,78,49,71,48,81,39,53,60,69,36,64,45,68,33,27,60,50,21,17,56,74,64,61,76,62,72,66,76,48,62,71,58,49,50,52,45,45,53,60,56,49,57,91,65,76,45,50,85,42,59,82,72,38,36,37,35,20,68,48,31,47,40,22,55,63,57,46,52,43,51,36,51,51,43,50,54,43,64,75,46,47,83,69,28,53,68,56,47,56,56,45,55,53,52,51,52,53,46,56,64,55,35,67,78,58,43,86,89,69,77,72,47,43,63,42,55,52,36,41,59,47,52,66,57,28,56,33,34,27,17,68,46,64,65,30,38,53,38,21,51,48,46,47,39,68,74,35,63,51,90,69,39,30,46,69,83,49,65,78,36,44,39,65,19,22,79,85,42,59,49,51,69,65,58,49,53,57,53,35,74,72,56,52,64,74,66,57,56,50,50,49,51,49,50,49,52,51,49,42,50,52,50,52,51,54,68,67,52,61,46,59,40,62,68,40,44,52,47,47,50,46,46,45,60,69,52,45,44,56,53,50,55,57,58,45,50,58,43,42,44,60,52,34,68,75,70,54,53,74,68,56,44,50,54,49,47,62,44,35,62,75,36,61,68,42,44,81,74,31,65,65,52,44,49,55,40,49,51,49,36,68,71,62,28,58,35,39,56,61,76,64,41,38,82,31,41,53,95,92,34,83,46,39,28,47,32,38,42,47,57,59,59,78,51,64,52,63,79,47,68,74,64,59,49,15,38,73,34,58,60,47,76,76,48,54,69,71,57,41,50,50,49,50,52,58,50,49,66,37,63,74,50,34,54,51,51,53,50,52,45,51,54,39,51,54,50,41,57,46,48,56,68,73,34,66,52,55,51,89,28,71,83,51,42,43,38,59,52,48,50,56,54,50,61,70,43,37,12,84,66,10,32,42,27,37,47,44,60,41,54,52,49,52,40,71,48,28,32,57,42,42,48,47,41,66,68,54,14,24,52,52,33,45,38,27,31,35,19,69,69,39,72,44,75,68,46,64,40,86,44,47,31,21,42,37,38,34,32,50,35,59,54,58,94,82,44,61,26,36,31,36,42,80,33,55,49,78,70,55,76,75,44,71,86,65,55,41,73,46,34,69,67,54,34,40,70,76,19,65,87,59,59,34,59,61,60,47,84,50,72,66,54,51,54,54,48,51,47,40,54,68,62,27,54,50,37,48,59,84,80,63,36,69,46,65,72,36,42,73,77,84,45,45,89,56,60,33,68,73,92,57,92,84,50,22,45,33,39,41,27,75,20,45,32,67,35,19,60,65,63,41,76,67,62,34,25,30,50,62,67,63,51,49,57,70,45,42,63,57,54,45,48,50,31,24,70,60,51,72,41,86,65,62,77,88,71,66,77,62,70,31,80,35,72,30,48,28,34,28,17,76,23,22,45,78,42,64,60,31,48,34,27,20,59,37,54,53,58,39,46,38,25,54,37,16,34,32,37,60,48,61,43,52,37,66,52,97,92,35,86,40,74,49,66,62,54,64,63,57,49,28,34,49,51,35,46,45,53,20,62,69,53,23,56,60,47,31,28,59,30,63,57,48,49,49,74,72,58,52,45,62,37,49,38,88,78,74,53,76,67,45,31,71,69,34,67,66,48,35,48,38,18,52,50,32,47,36,49,30,54,57,49,39,83,81,58,66,56,52,68,56,38,58,73,69,67,61,54,76,84,72,33,47,87,44,71,65,52,42,50,50,52,53,40,52,47,36,52,51,51,38,55,72,49,67,54,49,72,66,55,49,52,51,56,54,62,70,34,58,46,34,51,67,77,39,45,69,58,54,53,49,53,74,71,102,129,67,62,65,69,64,46,51,81,39,44,53,65,48,60,64,40,63,62,35,59,69,51,46,43,43,63,76,67,35,48,81,82,39,45,66,60,47,49,54,52,51,49,59,52,50,71,61,60,50,70,79,60,38,69,74,38,56,49,67,56,36,36,61,63,39,53,49,50,49,38,45,74,36,47,39,34,73,48,68,56,51,63,32,43,44,96,87,42,80,46,62,50,49,28,39,29,16,51,40,66,66,51,44,50,56,44,68,69,43,54,76,74,54,44,24,59,52,77,70,56,70,39,40,34,42,73,49,29,58,84,44,63,58,66,69,45,44,75,69,94,18,52,52,59,48,52,49,48,48,28,61,61,66,68,38,44,47,39,38,42,29,17,75,38,42,43,32,43,38,68,55,77,54,91,60,77,59,92,58,30,41,32,38,36,50,48,60,33,60,74,63,66,38,62,71,64,41,49,62,50,50,63,70,71,23,22,69,29,64,34,89,92,55,48,50,47,59,50,49,51,48,49,33,52,50,48,52,48,49,56,51,49,48,53,42,24,34,42,55,30,38,96,86,35,68,26,47,50,45,53,50,28,44,36,47,36,74,70,64,68,60,58,53,68,59,39,48,50,37,35,50,44,54,55,48,51,50,50,50,51,51,34,49,52,50,61,40,38,77,63,44,70,70,38,91,38,36,61,83,70,56,36,67,67,47,50,52,70,69,45,52,88,33,79,88,36,19,52,53,48,40,53,50,52,51,38,42,45,34,46,30,66,21,34,58,26,56,59,36,44,29,38,65,66,65,69,52,40,62,85,76,33,64,75,72,70,48,58,61,50,40,28,15,35,55,48,40,53,53,48,48,60,71,49,35,38,72,61,86,94,44,78,39,76,48,57,44,49,56,48,57,70,60,52,58,30,48,50,47,43,39,51,70,54,44,47,60,44,66,28,87,45,50,33,32,43,35,36,31,63,56,98,89,38,81,46,53,38,61,31,44,63,69,57,39,55,53,42,58,73,74,42,67,69,78,49,70,48,82,40,53,59,70,36,65,47,68,33,26,60,49,22,16,58,76,67,60,77,61,73,69,77,48,62,72,58,49,50,51,46,44,53,61,58,48,57,91,65,76,45,50,85,44,58,80,74,38,36,36,35,19,68,50,31,47,41,22,57,61,57,46,51,44,50,36,50,50,43,51,56,43,63,76,45,44,83,69,27,54,65,56,46,57,56,45,55,54,52,50,52,53,45,54,63,54,34,67,76,58,45,85,90,68,78,72,49,43,62,42,55,52,36,42,58,47,51,67,57,28,57,34,33,26,17,68,46,62,64,30,37,51,37,21,50,47,49,47,38,69,75,34,63,50,90,69,37,30,49,70,83,48,67,75,37,44,40,65,19,22,80,87,43,60,48,51,70,66,56,49,52,56,53,36,74,70,55,51,64,74,66,57,55,50,52,50,51,50,51,49,52,51,51,41,48,52,51,51,50,54,67,67,53,59,45,58,41,63,68,40,43,52,47,49,51,45,44,44,60,70,53,44,47,56,53,49,54,59,58,43,49,58,43,42,45,60,53,35,68,74,71,56,52,74,69,58,45,50,54,48,46,62,43,35,62,72,35,60,68,42,42,81,73,32,65,66,51,45,50,55,39,50,52,48,38,68,71,61,28,58,35,38,56,63,74,65,40,38,83,30,41,54,95,92,34,83,48,41,28,48,32,39,42,45,57,58,59,77,52,64,52,64,78,47,69,74,64,58,49,15,37,72,35,58,61,46,75,77,46,54,69,72,56,41,49,50,48,49,52,59,49,50,65,37,63,74,52,34,52,50,51,52,50,52,44,50,53,39,51,53,49,40,56,46,48,56,67,75,36,65,50,55,50,89,24,72,82,51,42,44,37,60,51,48,50,56,53,51,61,70,41,37,12,84,66,9,31,42,27,37,47,44,62,42,53,52,49,50,40,72,48,27,33,58,40,42,48,47,41,67,66,54,14,24,54,54,34,45,39,30,31,34,20,68,68,39,70,42,77,69,46,63,40,86,45,46,31,22,41,37,36,34,33,49,35,59,53,58,95,82,44,61,28,37,31,36,41,80,33,55,50,79,71,54,74,75,44,70,86,66,54,42,72,46,36,68,68,56,35,40,69,75,19,66,86,59,59,31,58,60,60,49,85,50,72,68,55,51,53,53,48,52,46,40,53,68,62,26,54,51,36,47,60,85,79,61,36,68,44,64,73,36,40,72,77,86,44,46,89,56,59,33,69,72,90,57,93,83,51,23,45,32,40,41,26,75,20,45,31,68,35,17,61,67,64,39,78,68,63,34,26,29,50,62,67,61,52,50,55,70,45,43,64,56,53,44,48,50,31,25,72,59,50,74,43,84,65,63,77,87,73,65,77,63,70,31,78,34,72,29,49,29,35,31,17,75,24,23,45,79,43,61,59,31,47,34,27,20,59,38,54,52,61,38,46,38,26,53,37,16,35,30,38,61,50,60,42,52,37,67,52,97,94,35,84,41,74,49,66,60,56,65,63,57,49,27,34,49,51,34,46,46,54,21,62,67,52,23,57,60,49,31,29,58,30,63,58,49,48,50,74,72,58,51,46,62,35,50,39,88,81,73,53,73,67,47,32,72,68,34,68,68,48,34,49,37,16,52,50,32,48,35,49,28,53,55,49,38,84,81,58,66,55,52,66,56,36,59,72,70,67,60,56,77,85,74,33,47,88,44,72,65,52,41,49,49,54,52,40,53,48,36,52,54,51,38,54,71,48,66,55,49,72,67,56,48,53,52,56,53,62,69,34,56,47,34,52,68,75,40,44,69,56,53,53,48,53,73,71,104